Protein 7OGO (pdb70)

Solvent-accessible surface area: 59989 Å² total

Foldseek 3Di:
DVLADPLLVLVVLVVVQKDQPPCLQVQSDSPDPACCPGPQFHDPDPSSQTQTGACACRQIAHADSLSNLSSVNHAYYAPHQYAHEEANDLSVLSVLNHQEYHPANYAHEEAHRLSVLSNQNHAYDAHHNYAYEEAHDLSCLNRNQHAYDAPHQYAYAEEDDLSPLNHQNHAEDHNANYNYHEYADHLSVLSNQNHQYDHHACVQYEEADHLSVLSNCNHAEAANENYAYEEADHLSVLSNANYAEHHQDQYAYEEEDHLSCLSHQNHAYYAHANYAYEEEDDLSNLLRLHQEDAHDQYAYEEEDHLNVLVRLRHQYYHHDNYAYEEEHRQNALVRYCHAYDAHANYAYEEAHRQHNCVVLRHAEDHHHQYAYEEEHRLVCLVSLNYAEAACYHYAYEEEHHQSNLQRARHQEHAHYQYAHEEENHLSVLNPQNHAEYHQDQYAYEEEHHLSPLNNLNHAEDAHHNYAYEEEHRLSVLQRQNHAYDHHEHYAYEEEDDLSVLSVQNHQEDHHEQYAYEEADDLSVLSRANHAYYHPYNYAHEEANHLSVLNHNHPYAAPDQYQYADDHRPNCPDPVCVRRHHNHVHD/DLQLVLVVVQVVQKDQPPCLQVQSDSVDPACCPGPQFHADPVRQTQGRACALRQIEGEGDLSNLVRQNHAYYHNELYAYEEADHLSVLSNQNHQEDAHYNYAYEEADHLSVLSNQNHAYAAHENYQYEEEDHPSVLNNQNHNYAANENYQYAEEDDCHRNNVPPALNRHYPYNHYAYPNDPHHDD/DDDDDDPDDDDDD/DVLAAPLLVLVVLVVVQKDQPVCQQVQSDSPDPACCPTPQFHDPDDSSQTQTGACACRQIAHADSLSNLSSVNHAYYAPHQYAHEEANDLSVLSVQNHQEYHPANYAHEEAHRLSVLSNQNHAYDAHHNYAYEEAHDLSCLNRNQHAYDAPHQYAYAEEDDLSPLNHQNHAEDHNANYNYHEYADHLSVLSNQNHQYDHHACVQYEEADHLSVLNNCNHAEAANENYAYEEADDLSVLSNANHAEHHQDQYAYEEADHLSCLSHQNHAYYAHANYAYEEEDHLSNLLRLHQEDHHDQYAYEEEDHLNVLVRLRHQYYHHDNYAYEEAHRLNALVRYCHAYDAHANYAYEEAHRQHNCVVLRHAEDHHHQYAYEEEHRLVCLVSLNHAEAACYHYAYEEEHHQSNLQNARHQEHAHYQYAYEEENHLSVLNPQNHAEYHQAQYAYEEEHDLSPLNNQNHAEDAHHNYAYEEEHRLSVLQRCNHAYDHHAHYAYEEEDDLSVLSVQNHQEDHHEQYAYEEADDLSVLSRANHAYYHPYNYAHEEANHLSVLNHNHPYAAPDQYQYADEDRPNCPDPVCVRRHHNHVRYD/DLQLVLVVVQVVQKDQPPCLQVQSDSVDPACCPGPQFHADPVRQTQGRACALRQIEGEGDLSNLVRQNHAYYHNEQYAYEEADHLSVLSNQNHQEDAHYNYAYEEADHLSVLSNQNHAYAHHENYAYEEEDHPSVLNNQNHNYAANENYQYAEEDDCHRNNVPPALNRHYPYNHYADPNDPHHDD/DDDDDDPDDDDDD

Secondary structure (P-SEA, 3-state):
cccccaaaaaaaaaaaaccccccccccccccccccccccccccccccccccbbbbccccccccccccccccccccbbbbccccccccccccccccccccbbbbccccccccccccccccccccbbbbccccccccccccccccccccccccccccccccccccccccccccbbbbcccccccccccccccccccccccccccccccccccccccccccccbbbbccccccccccccccccccccbbbbccccccccccccccccccccbbbbcccccccccccccccccccbbbbccccccccccccccccccccbbbbccccccccccccccccccccbbbbccccccccccccccccccccbbbbccccccccccccccccccccbbbbccccccccccccccccccccbbbbccccccccccccccccccccbbbbccccccccccccccccccccbbbbccccccccccccccccccccbbbbccccccccccccccccccccbbbbccccccccccccccccccccbbbcccccccccccccccccccccccccccccccccccccccccccccccccccc/caaaaaaaaaaaacccccccccccccccccccccccccccccccccbbbbccccccccccccccccccccccccccccccccccccccccccccccccccccccccccccccccccccbbbbccccccccccccccccccccccccccccccccccccccccccccccccccccccccccccccc/ccccccccccccc/cccccaaaaaaaaaaaaccccccccccccccccccccccccccccccccccbbbbccccccccccccccccccccbbbbccccccccccccccccccccbbbbccccccccccccccccccccbbbbccccccccccccccccccccccccccccccccccccccccccccbbbbcccccccccccccccccccccccccccccccccccccccccccccbbbbccccccccccccccccccccbbbbccccccccccccccccccccbbbbcccccccccccccccccccbbbbccccccccccccccccccccbbbbccccccccccccccccccccbbbbccccccccccccccccccccbbbbccccccccccccccccccccbbbbccccccccccccccccccccbbbbccccccccccccccccccccbbbbccccccccccccccccccccbbbbccccccccccccccccccccbbbbccccccccccccccccccccbbbbccccccccccccccccccccbbbccccccccccccccccccccccccccccccccccccccccccccccccccccc/caaaaaaaaaaaacccccccccccccccccccccccccccccccccbbbbccccccccccccccccccccccccccccccccccccccccccccccccccccccccccccccccccccbbbbccccccccccccccccccccccccccccccccccccccccccccccccccccccccccccccc/ccccccccccccc

Structure (mmCIF, N/CA/C/O backbone):
data_7OGO
#
_entry.id   7OGO
#
_cell.length_a   98.735
_cell.length_b   146.405
_cell.length_c   169.645
_cell.angle_alpha   90.000
_cell.angle_beta   90.000
_cell.angle_gamma   90.000
#
_symmetry.space_group_name_H-M   'P 21 21 21'
#
loop_
_entity.id
_entity.type
_entity.pdbx_description
1 polymer 'Receptor-like protein kinase HSL1'
2 polymer 'Somatic embryogenesis receptor kinase 1'
3 polymer 'Protein IDA-LIKE 1'
4 branched alpha-D-mannopyranose-(1-6)-beta-D-mannopyranose-(1-4)-2-acetamido-2-deoxy-beta-D-glucopyranose-(1-4)-2-acetamido-2-deoxy-beta-D-glucopyranose
5 branched 2-acetamido-2-deoxy-beta-D-glucopyranose-(1-4)-[alpha-L-fucopyranose-(1-6)]2-acetamido-2-deoxy-beta-D-glucopyranose
6 branched 2-acetamido-2-deoxy-beta-D-glucopyranose-(1-4)-2-acetamido-2-deoxy-beta-D-glucopyranose
7 branched alpha-D-mannopyranose-(1-3)-[alpha-D-mannopyranose-(1-6)]beta-D-mannopyranose-(1-4)-2-acetamido-2-deoxy-beta-D-glucopyranose-(1-4)-2-acetamido-2-deoxy-beta-D-glucopyranose
8 branched beta-D-mannopyranose-(1-4)-2-acetamido-2-deoxy-beta-D-glucopyranose-(1-4)-2-acetamido-2-deoxy-beta-D-glucopyranose
9 non-polymer 2-acetamido-2-deoxy-beta-D-glucopyranose
10 water water
#
loop_
_atom_site.group_PDB
_atom_site.id
_atom_site.type_symbol
_atom_site.label_atom_id
_atom_site.label_alt_id
_atom_site.label_comp_id
_atom_site.label_asym_id
_atom_site.label_entity_id
_atom_site.label_seq_id
_atom_site.pdbx_PDB_ins_code
_atom_site.Cartn_x
_atom_site.Cartn_y
_atom_site.Cartn_z
_atom_site.occupancy
_atom_site.B_iso_or_equiv
_atom_site.auth_seq_id
_atom_site.auth_comp_id
_atom_site.auth_asym_id
_atom_site.auth_atom_id
_atom_site.pdbx_PDB_model_num
ATOM 1 N N . SER A 1 2 ? 83.453 111.733 138.843 1.000 98.838 13 SER AAA N 1
ATOM 2 C CA . SER A 1 2 ? 82.407 112.346 137.984 1.000 99.355 13 SER AAA CA 1
ATOM 3 C C . SER A 1 2 ? 81.129 112.542 138.810 1.000 103.565 13 SER AAA C 1
ATOM 4 O O . SER A 1 2 ? 80.803 113.698 139.142 1.000 110.537 13 SER AAA O 1
ATOM 6 N N . SER A 1 3 ? 80.456 111.439 139.149 1.000 102.286 14 SER AAA N 1
ATOM 7 C CA . SER A 1 3 ? 79.151 111.411 139.866 1.000 94.060 14 SER AAA CA 1
ATOM 8 C C . SER A 1 3 ? 79.256 112.165 141.202 1.000 92.193 14 SER AAA C 1
ATOM 9 O O . SER A 1 3 ? 78.308 112.908 141.536 1.000 84.176 14 SER AAA O 1
ATOM 12 N N . MET A 1 4 ? 80.368 111.982 141.925 1.000 90.251 15 MET AAA N 1
ATOM 13 C CA . MET A 1 4 ? 80.562 112.463 143.322 1.000 83.433 15 MET AAA CA 1
ATOM 14 C C . MET A 1 4 ? 81.696 113.502 143.381 1.000 77.758 15 MET AAA C 1
ATOM 15 O O . MET A 1 4 ? 82.227 113.708 144.485 1.000 80.689 15 MET AAA O 1
ATOM 17 N N . ASP A 1 5 ? 82.039 114.143 142.251 1.000 68.142 16 ASP AAA N 1
ATOM 18 C CA . ASP A 1 5 ? 82.857 115.390 142.198 1.000 59.443 16 ASP AAA CA 1
ATOM 19 C C . ASP A 1 5 ? 81.942 116.568 142.559 1.000 53.917 16 ASP AAA C 1
ATOM 20 O O . ASP A 1 5 ? 80.721 116.449 142.352 1.000 52.143 16 ASP AAA O 1
ATOM 22 N N . ASN A 1 6 ? 82.500 117.647 143.119 1.000 48.808 17 ASN AAA N 1
ATOM 23 C CA . ASN A 1 6 ? 81.729 118.826 143.610 1.000 46.652 17 ASN AAA CA 1
ATOM 24 C C . ASN A 1 6 ? 82.536 120.112 143.395 1.000 43.425 17 ASN AAA C 1
ATOM 25 O O . ASN A 1 6 ? 83.748 120.018 143.160 1.000 43.399 17 ASN AAA O 1
ATOM 30 N N . GLN A 1 7 ? 81.876 121.266 143.489 1.000 43.202 18 GLN AAA N 1
ATOM 31 C CA . GLN A 1 7 ? 82.528 122.603 143.428 1.000 45.272 18 GLN AAA CA 1
ATOM 32 C C . GLN A 1 7 ? 82.305 123.287 144.783 1.000 44.980 18 GLN AAA C 1
ATOM 33 O O . GLN A 1 7 ? 82.076 124.522 144.826 1.000 44.535 18 GLN AAA O 1
ATOM 39 N N . ASP A 1 8 ? 82.391 122.515 145.865 1.000 42.525 19 ASP AAA N 1
ATOM 40 C CA . ASP A 1 8 ? 82.108 123.014 147.236 1.000 42.749 19 ASP AAA CA 1
ATOM 41 C C . ASP A 1 8 ? 83.047 124.178 147.574 1.000 41.243 19 ASP AAA C 1
ATOM 42 O O . ASP A 1 8 ? 82.563 125.156 148.165 1.000 40.781 19 ASP AAA O 1
ATOM 47 N N . GLY A 1 9 ? 84.326 124.089 147.206 1.000 39.566 20 GLY AAA N 1
ATOM 48 C CA . GLY A 1 9 ? 85.303 125.169 147.428 1.000 38.410 20 GLY AAA CA 1
ATOM 49 C C . GLY A 1 9 ? 84.904 126.435 146.698 1.000 38.524 20 GLY AAA C 1
ATOM 50 O O . GLY A 1 9 ? 85.045 127.521 147.284 1.000 40.161 20 GLY AAA O 1
ATOM 51 N N . PHE A 1 10 ? 84.441 126.311 145.457 1.000 37.078 21 PHE AAA N 1
ATOM 52 C CA . PHE A 1 10 ? 83.992 127.457 144.628 1.000 37.924 21 PHE AAA CA 1
ATOM 53 C C . PHE A 1 10 ? 82.775 128.107 145.295 1.000 38.128 21 PHE AAA C 1
ATOM 54 O O . PHE A 1 10 ? 82.730 129.346 145.345 1.000 40.978 21 PHE AAA O 1
ATOM 62 N N . ILE A 1 11 ? 81.836 127.304 145.805 1.000 37.227 22 ILE AAA N 1
ATOM 63 C CA . ILE A 1 11 ? 80.603 127.828 146.467 1.000 37.826 22 ILE AAA CA 1
ATOM 64 C C . ILE A 1 11 ? 80.978 128.593 147.742 1.000 37.275 22 ILE AAA C 1
ATOM 65 O O . ILE A 1 11 ? 80.407 129.674 147.959 1.000 35.325 22 ILE AAA O 1
ATOM 70 N N . LEU A 1 12 ? 81.920 128.076 148.530 1.000 38.570 23 LEU AAA N 1
ATOM 71 C CA . LEU A 1 12 ? 82.377 128.745 149.776 1.000 40.547 23 LEU AAA CA 1
ATOM 72 C C . LEU A 1 12 ? 83.085 130.061 149.437 1.000 40.773 23 LEU AAA C 1
ATOM 73 O O . LEU A 1 12 ? 82.908 131.022 150.201 1.000 43.624 23 LEU AAA O 1
ATOM 78 N N . GLN A 1 13 ? 83.827 130.118 148.331 1.000 41.001 24 GLN AAA N 1
ATOM 79 C CA . GLN A 1 13 ? 84.492 131.368 147.879 1.000 42.594 24 GLN AAA CA 1
ATOM 80 C C . GLN A 1 13 ? 83.427 132.407 147.534 1.000 42.277 24 GLN AAA C 1
ATOM 81 O O . GLN A 1 13 ? 83.650 133.594 147.805 1.000 42.077 24 GLN AAA O 1
ATOM 87 N N . GLN A 1 14 ? 82.307 131.970 146.962 1.000 41.857 25 GLN AAA N 1
ATOM 88 C CA . GLN A 1 14 ? 81.171 132.867 146.641 1.000 42.809 25 GLN AAA CA 1
ATOM 89 C C . GLN A 1 14 ? 80.582 133.403 147.949 1.000 40.554 25 GLN AAA C 1
ATOM 90 O O . GLN A 1 14 ? 80.243 134.603 147.986 1.000 40.383 25 GLN AAA O 1
ATOM 96 N N . VAL A 1 15 ? 80.487 132.559 148.983 1.000 38.371 26 VAL AAA N 1
ATOM 97 C CA . VAL A 1 15 ? 80.013 132.985 150.333 1.000 36.720 26 VAL AAA CA 1
ATOM 98 C C . VAL A 1 15 ? 80.979 134.043 150.871 1.000 34.879 26 VAL AAA C 1
ATOM 99 O O . VAL A 1 15 ? 80.501 135.097 151.329 1.000 32.895 26 VAL AAA O 1
ATOM 103 N N . LYS A 1 16 ? 82.285 133.791 150.776 1.000 33.778 27 LYS AAA N 1
ATOM 104 C CA . LYS A 1 16 ? 83.329 134.717 151.284 1.000 34.148 27 LYS AAA CA 1
ATOM 105 C C . LYS A 1 16 ? 83.183 136.077 150.595 1.000 34.706 27 LYS AAA C 1
ATOM 106 O O . LYS A 1 16 ? 83.262 137.094 151.292 1.000 35.500 27 LYS AAA O 1
ATOM 112 N N . LEU A 1 17 ? 82.970 136.084 149.280 1.000 38.370 28 LEU AAA N 1
ATOM 113 C CA . LEU A 1 17 ? 82.812 137.322 148.470 1.000 41.432 28 LEU AAA CA 1
ATOM 114 C C . LEU A 1 17 ? 81.548 138.074 148.899 1.000 41.885 28 LEU AAA C 1
ATOM 115 O O . LEU A 1 17 ? 81.583 139.312 148.888 1.000 44.492 28 LEU AAA O 1
ATOM 120 N N . SER A 1 18 ? 80.481 137.361 149.261 1.000 42.263 29 SER AAA N 1
ATOM 121 C CA . SER A 1 18 ? 79.160 137.966 149.577 1.000 43.550 29 SER AAA CA 1
ATOM 122 C C . SER A 1 18 ? 79.147 138.599 150.976 1.000 41.243 29 SER AAA C 1
ATOM 123 O O . SER A 1 18 ? 78.161 139.292 151.279 1.000 40.350 29 SER AAA O 1
ATOM 126 N N . LEU A 1 19 ? 80.170 138.370 151.811 1.000 39.759 30 LEU AAA N 1
ATOM 127 C CA . LEU A 1 19 ? 80.160 138.828 153.230 1.000 38.661 30 LEU AAA CA 1
ATOM 128 C C . LEU A 1 19 ? 81.396 139.680 153.543 1.000 39.446 30 LEU AAA C 1
ATOM 129 O O . LEU A 1 19 ? 82.494 139.335 153.066 1.000 39.777 30 LEU AAA O 1
ATOM 134 N N . ASP A 1 20 ? 81.230 140.715 154.372 1.000 38.249 31 ASP AAA N 1
ATOM 135 C CA . ASP A 1 20 ? 82.351 141.537 154.900 1.000 38.475 31 ASP AAA CA 1
ATOM 136 C C . ASP A 1 20 ? 83.069 140.762 156.001 1.000 37.639 31 ASP AAA C 1
ATOM 137 O O . ASP A 1 20 ? 82.393 140.295 156.921 1.000 38.530 31 ASP AAA O 1
ATOM 142 N N . ASP A 1 21 ? 84.395 140.678 155.921 1.000 36.896 32 ASP AAA N 1
ATOM 143 C CA . ASP A 1 21 ? 85.239 139.949 156.899 1.000 37.204 32 ASP AAA CA 1
ATOM 144 C C . ASP A 1 21 ? 86.360 140.868 157.372 1.000 36.777 32 ASP AAA C 1
ATOM 145 O O . ASP A 1 21 ? 87.514 140.670 157.008 1.000 37.204 32 ASP AAA O 1
ATOM 150 N N . PRO A 1 22 ? 86.066 141.894 158.203 1.000 39.004 33 PRO AAA N 1
ATOM 151 C CA . PRO A 1 22 ? 87.085 142.847 158.650 1.000 39.994 33 PRO AAA CA 1
ATOM 152 C C . PRO A 1 22 ? 88.248 142.204 159.422 1.000 41.217 33 PRO AAA C 1
ATOM 153 O O . PRO A 1 22 ? 89.356 142.676 159.295 1.000 43.837 33 PRO AAA O 1
ATOM 157 N N . ASP A 1 23 ? 87.971 141.148 160.191 1.000 41.864 34 ASP AAA N 1
ATOM 158 C CA . ASP A 1 23 ? 88.963 140.495 161.087 1.000 42.059 34 ASP AAA CA 1
ATOM 159 C C . ASP A 1 23 ? 89.643 139.323 160.379 1.000 41.719 34 ASP AAA C 1
ATOM 160 O O . ASP A 1 23 ? 90.412 138.618 161.051 1.000 41.014 34 ASP AAA O 1
ATOM 165 N N . SER A 1 24 ? 89.378 139.123 159.085 1.000 43.088 35 SER AAA N 1
ATOM 166 C CA . SER A 1 24 ? 90.045 138.100 158.235 1.000 44.618 35 SER AAA CA 1
ATOM 167 C C . SER A 1 24 ? 89.871 136.689 158.825 1.000 45.144 35 SER AAA C 1
ATOM 168 O O . SER A 1 24 ? 90.846 135.918 158.803 1.000 50.128 35 SER AAA O 1
ATOM 171 N N . TYR A 1 25 ? 88.672 136.349 159.306 1.000 44.284 36 TYR AAA N 1
ATOM 172 C CA . TYR A 1 25 ? 88.324 134.999 159.823 1.000 43.412 36 TYR AAA CA 1
ATOM 173 C C . TYR A 1 25 ? 88.404 133.988 158.676 1.000 42.169 36 TYR AAA C 1
ATOM 174 O O . TYR A 1 25 ? 88.702 132.813 158.949 1.000 44.016 36 TYR AAA O 1
ATOM 183 N N . LEU A 1 26 ? 88.157 134.418 157.436 1.000 40.474 37 LEU AAA N 1
ATOM 184 C CA . LEU A 1 26 ? 88.064 133.514 156.256 1.000 38.807 37 LEU AAA CA 1
ATOM 185 C C . LEU A 1 26 ? 89.383 133.499 155.472 1.000 37.632 37 LEU AAA C 1
ATOM 186 O O . LEU A 1 26 ? 89.353 133.059 154.306 1.000 36.183 37 LEU AAA O 1
ATOM 191 N N . SER A 1 27 ? 90.501 133.919 156.075 1.000 36.769 38 SER AAA N 1
ATOM 192 C CA . SER A 1 27 ? 91.823 133.967 155.390 1.000 37.217 38 SER AAA CA 1
ATOM 193 C C . SER A 1 27 ? 92.244 132.556 154.964 1.000 36.476 38 SER AAA C 1
ATOM 194 O O . SER A 1 27 ? 92.823 132.431 153.882 1.000 38.777 38 SER AAA O 1
ATOM 197 N N . SER A 1 28 ? 91.946 131.530 155.765 1.000 37.004 39 SER AAA N 1
ATOM 198 C CA . SER A 1 28 ? 92.312 130.118 155.474 1.000 37.732 39 SER AAA CA 1
ATOM 199 C C . SER A 1 28 ? 91.605 129.638 154.202 1.000 39.054 39 SER AAA C 1
ATOM 200 O O . SER A 1 28 ? 92.033 128.611 153.641 1.000 38.481 39 SER AAA O 1
ATOM 203 N N . TRP A 1 29 ? 90.544 130.330 153.779 1.000 40.686 40 TRP AAA N 1
ATOM 204 C CA . TRP A 1 29 ? 89.741 129.944 152.591 1.000 41.980 40 TRP AAA CA 1
ATOM 205 C C . TRP A 1 29 ? 90.497 130.349 151.326 1.000 44.602 40 TRP AAA C 1
ATOM 206 O O . TRP A 1 29 ? 90.168 131.385 150.740 1.000 42.120 40 TRP AAA O 1
ATOM 217 N N . ASN A 1 30 ? 91.456 129.524 150.925 1.000 50.704 41 ASN AAA N 1
ATOM 218 C CA . ASN A 1 30 ? 92.363 129.793 149.780 1.000 57.357 41 ASN AAA CA 1
ATOM 219 C C . ASN A 1 30 ? 91.712 129.218 148.526 1.000 60.302 41 ASN AAA C 1
ATOM 220 O O . ASN A 1 30 ? 91.457 128.007 148.539 1.000 64.553 41 ASN AAA O 1
ATOM 225 N N . SER A 1 31 ? 91.460 130.038 147.499 1.000 63.527 42 SER AAA N 1
ATOM 226 C CA . SER A 1 31 ? 90.846 129.590 146.217 1.000 64.040 42 SER AAA CA 1
ATOM 227 C C . SER A 1 31 ? 91.704 128.474 145.612 1.000 63.593 42 SER AAA C 1
ATOM 228 O O . SER A 1 31 ? 91.125 127.567 145.005 1.000 65.780 42 SER AAA O 1
ATOM 231 N N . ASN A 1 32 ? 93.025 128.533 145.826 1.000 62.896 43 ASN AAA N 1
ATOM 232 C CA . ASN A 1 32 ? 94.044 127.613 145.251 1.000 63.083 43 ASN AAA CA 1
ATOM 233 C C . ASN A 1 32 ? 93.886 126.194 145.811 1.000 58.607 43 ASN AAA C 1
ATOM 234 O O . ASN A 1 32 ? 94.175 125.247 145.066 1.000 58.865 43 ASN AAA O 1
ATOM 239 N N . ASP A 1 33 ? 93.472 126.033 147.067 1.000 56.033 44 ASP AAA N 1
ATOM 240 C CA . ASP A 1 33 ? 93.309 124.684 147.677 1.000 54.039 44 ASP AAA CA 1
ATOM 241 C C . ASP A 1 33 ? 92.217 123.930 146.908 1.000 52.498 44 ASP AAA C 1
ATOM 242 O O . ASP A 1 33 ? 91.154 124.524 146.656 1.000 53.732 44 ASP AAA O 1
ATOM 247 N N . ALA A 1 34 ? 92.483 122.675 146.541 1.000 49.460 45 ALA AAA N 1
ATOM 248 C CA . ALA A 1 34 ? 91.552 121.794 145.798 1.000 47.842 45 ALA AAA CA 1
ATOM 249 C C . ALA A 1 34 ? 90.294 121.541 146.634 1.000 48.099 45 ALA AAA C 1
ATOM 250 O O . ALA A 1 34 ? 89.187 121.605 146.076 1.000 47.823 45 ALA AAA O 1
ATOM 252 N N . SER A 1 35 ? 90.466 121.267 147.929 1.000 48.699 46 SER AAA N 1
ATOM 253 C CA . SER A 1 35 ? 89.371 120.900 148.862 1.000 47.293 46 SER AAA CA 1
ATOM 254 C C . SER A 1 35 ? 89.195 121.990 149.916 1.000 45.727 46 SER AAA C 1
ATOM 255 O O . SER A 1 35 ? 90.173 122.592 150.350 1.000 42.619 46 SER AAA O 1
ATOM 258 N N . PRO A 1 36 ? 87.942 122.300 150.316 1.000 42.885 47 PRO AAA N 1
ATOM 259 C CA . PRO A 1 36 ? 87.683 123.234 151.409 1.000 42.666 47 PRO AAA CA 1
ATOM 260 C C . PRO A 1 36 ? 87.631 122.573 152.796 1.000 43.888 47 PRO AAA C 1
ATOM 261 O O . PRO A 1 36 ? 87.350 123.263 153.752 1.000 43.256 47 PRO AAA O 1
ATOM 265 N N . CYS A 1 37 ? 87.910 121.272 152.892 1.000 44.666 48 CYS AAA N 1
ATOM 266 C CA . CYS A 1 37 ? 87.649 120.468 154.116 1.000 47.166 48 CYS AAA CA 1
ATOM 267 C C . CYS A 1 37 ? 88.542 120.872 155.296 1.000 46.847 48 CYS AAA C 1
ATOM 268 O O . CYS A 1 37 ? 88.080 120.719 156.430 1.000 48.145 48 CYS AAA O 1
ATOM 271 N N . ARG A 1 38 ? 89.750 121.387 155.054 1.000 48.331 49 ARG AAA N 1
ATOM 272 C CA . ARG A 1 38 ? 90.690 121.819 156.129 1.000 48.983 49 ARG AAA CA 1
ATOM 273 C C . ARG A 1 38 ? 90.586 123.340 156.343 1.000 46.572 49 ARG AAA C 1
ATOM 274 O O . ARG A 1 38 ? 91.351 123.854 157.171 1.000 45.399 49 ARG AAA O 1
ATOM 282 N N . TRP A 1 39 ? 89.668 124.030 155.659 1.000 44.073 50 TRP AAA N 1
ATOM 283 C CA . TRP A 1 39 ? 89.425 125.482 155.875 1.000 44.030 50 TRP AAA CA 1
ATOM 284 C C . TRP A 1 39 ? 88.786 125.695 157.250 1.000 41.896 50 TRP AAA C 1
ATOM 285 O O . TRP A 1 39 ? 88.082 124.786 157.717 1.000 39.890 50 TRP AAA O 1
ATOM 296 N N . SER A 1 40 ? 89.002 126.864 157.851 1.000 39.437 51 SER AAA N 1
ATOM 297 C CA . SER A 1 40 ? 88.457 127.218 159.185 1.000 38.649 51 SER AAA CA 1
ATOM 298 C C . SER A 1 40 ? 86.925 127.218 159.139 1.000 37.693 51 SER AAA C 1
ATOM 299 O O . SER A 1 40 ? 86.355 127.863 158.250 1.000 36.990 51 SER AAA O 1
ATOM 302 N N . GLY A 1 41 ? 86.291 126.527 160.088 1.000 36.837 52 GLY AAA N 1
ATOM 303 C CA . GLY A 1 41 ? 84.828 126.480 160.236 1.000 36.544 52 GLY AAA CA 1
ATOM 304 C C . GLY A 1 41 ? 84.197 125.495 159.273 1.000 36.995 52 GLY AAA C 1
ATOM 305 O O . GLY A 1 41 ? 82.964 125.380 159.290 1.000 36.988 52 GLY AAA O 1
ATOM 306 N N . VAL A 1 42 ? 84.994 124.789 158.467 1.000 36.547 53 VAL AAA N 1
ATOM 307 C CA . VAL A 1 42 ? 84.458 123.858 157.432 1.000 36.447 53 VAL AAA CA 1
ATOM 308 C C . VAL A 1 42 ? 84.806 122.421 157.823 1.000 37.850 53 VAL AAA C 1
ATOM 309 O O . VAL A 1 42 ? 85.976 122.148 158.129 1.000 38.321 53 VAL AAA O 1
ATOM 313 N N . SER A 1 43 ? 83.813 121.535 157.810 1.000 39.489 54 SER AAA N 1
ATOM 314 C CA . SER A 1 43 ? 83.980 120.103 158.149 1.000 41.565 54 SER AAA CA 1
ATOM 315 C C . SER A 1 43 ? 83.390 119.235 157.039 1.000 42.476 54 SER AAA C 1
ATOM 316 O O . SER A 1 43 ? 82.264 119.508 156.600 1.000 41.048 54 SER AAA O 1
ATOM 319 N N . CYS A 1 44 ? 84.136 118.234 156.583 1.000 44.018 55 CYS AAA N 1
ATOM 320 C CA . CYS A 1 44 ? 83.603 117.193 155.671 1.000 46.129 55 CYS AAA CA 1
ATOM 321 C C . CYS A 1 44 ? 83.600 115.872 156.432 1.000 47.834 55 CYS AAA C 1
ATOM 322 O O . CYS A 1 44 ? 84.688 115.427 156.786 1.000 50.609 55 CYS AAA O 1
ATOM 325 N N . ALA A 1 45 ? 82.433 115.302 156.727 1.000 49.493 56 ALA AAA N 1
ATOM 326 C CA . ALA A 1 45 ? 82.316 114.168 157.674 1.000 53.516 56 ALA AAA CA 1
ATOM 327 C C . ALA A 1 45 ? 82.445 112.823 156.951 1.000 58.010 56 ALA AAA C 1
ATOM 328 O O . ALA A 1 45 ? 82.462 111.798 157.657 1.000 59.963 56 ALA AAA O 1
ATOM 330 N N . GLY A 1 46 ? 82.561 112.809 155.621 1.000 64.598 57 GLY AAA N 1
ATOM 331 C CA . GLY A 1 46 ? 82.554 111.555 154.840 1.000 68.984 57 GLY AAA CA 1
ATOM 332 C C . GLY A 1 46 ? 83.569 111.544 153.712 1.000 75.213 57 GLY AAA C 1
ATOM 333 O O . GLY A 1 46 ? 84.511 112.373 153.718 1.000 74.123 57 GLY AAA O 1
ATOM 334 N N . ASP A 1 47 ? 83.376 110.610 152.776 1.000 80.414 58 ASP AAA N 1
ATOM 335 C CA . ASP A 1 47 ? 84.102 110.528 151.484 1.000 82.191 58 ASP AAA CA 1
ATOM 336 C C . ASP A 1 47 ? 83.506 111.578 150.538 1.000 86.152 58 ASP AAA C 1
ATOM 337 O O . ASP A 1 47 ? 82.480 112.194 150.902 1.000 82.386 58 ASP AAA O 1
ATOM 339 N N . PHE A 1 48 ? 84.160 111.804 149.395 1.000 90.335 59 PHE AAA N 1
ATOM 340 C CA . PHE A 1 48 ? 83.734 112.728 148.308 1.000 86.926 59 PHE AAA CA 1
ATOM 341 C C . PHE A 1 48 ? 84.147 114.177 148.614 1.000 82.108 59 PHE AAA C 1
ATOM 342 O O . PHE A 1 48 ? 83.834 115.027 147.765 1.000 90.180 59 PHE AAA O 1
ATOM 344 N N . SER A 1 49 ? 84.814 114.451 149.750 1.000 69.586 60 SER AAA N 1
ATOM 345 C CA . SER A 1 49 ? 85.227 115.816 150.182 1.000 60.851 60 SER AAA CA 1
ATOM 346 C C . SER A 1 49 ? 84.016 116.759 150.121 1.000 55.361 60 SER AAA C 1
ATOM 347 O O . SER A 1 49 ? 84.165 117.934 149.702 1.000 61.231 60 SER AAA O 1
ATOM 349 N N . SER A 1 50 ? 82.841 116.256 150.499 1.000 49.252 61 SER AAA N 1
ATOM 350 C CA . SER A 1 50 ? 81.586 117.050 150.510 1.000 47.268 61 SER AAA CA 1
ATOM 351 C C . SER A 1 50 ? 81.466 117.789 151.847 1.000 43.133 61 SER AAA C 1
ATOM 352 O O . SER A 1 50 ? 81.569 117.132 152.897 1.000 39.590 61 SER AAA O 1
ATOM 355 N N . VAL A 1 51 ? 81.252 119.103 151.808 1.000 39.085 62 VAL AAA N 1
ATOM 356 C CA . VAL A 1 51 ? 81.069 119.913 153.044 1.000 37.286 62 VAL AAA CA 1
ATOM 357 C C . VAL A 1 51 ? 79.756 119.484 153.704 1.000 36.238 62 VAL AAA C 1
ATOM 358 O O . VAL A 1 51 ? 78.714 119.480 153.024 1.000 35.625 62 VAL AAA O 1
ATOM 362 N N . THR A 1 52 ? 79.822 119.097 154.975 1.000 35.440 63 THR AAA N 1
ATOM 363 C CA . THR A 1 52 ? 78.661 118.615 155.759 1.000 34.423 63 THR AAA CA 1
ATOM 364 C C . THR A 1 52 ? 78.313 119.645 156.831 1.000 33.066 63 THR AAA C 1
ATOM 365 O O . THR A 1 52 ? 77.136 119.710 157.209 1.000 30.854 63 THR AAA O 1
ATOM 369 N N . SER A 1 53 ? 79.300 120.423 157.284 1.000 32.796 64 SER AAA N 1
ATOM 370 C CA . SER A 1 53 ? 79.118 121.394 158.390 1.000 33.455 64 SER AAA CA 1
ATOM 371 C C . SER A 1 53 ? 79.907 122.678 158.121 1.000 33.793 64 SER AAA C 1
ATOM 372 O O . SER A 1 53 ? 81.096 122.584 157.740 1.000 33.148 64 SER AAA O 1
ATOM 374 N N . VAL A 1 54 ? 79.269 123.833 158.324 1.000 32.613 65 VAL AAA N 1
ATOM 375 C CA . VAL A 1 54 ? 79.947 125.159 158.293 1.000 32.619 65 VAL AAA CA 1
ATOM 376 C C . VAL A 1 54 ? 79.630 125.885 159.601 1.000 33.002 65 VAL AAA C 1
ATOM 377 O O . VAL A 1 54 ? 78.436 126.117 159.875 1.000 34.546 65 VAL AAA O 1
ATOM 381 N N . ASP A 1 55 ? 80.654 126.213 160.388 1.000 32.636 66 ASP A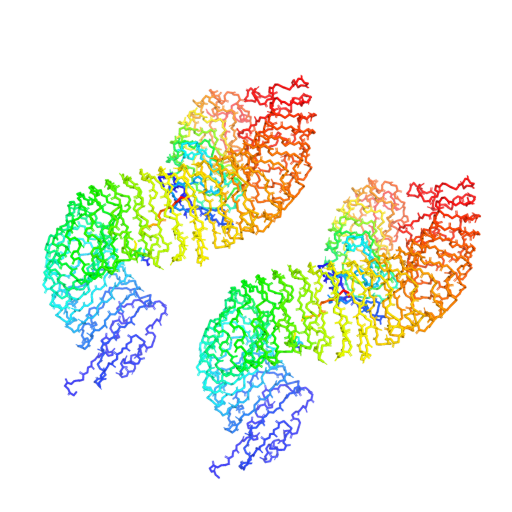AA N 1
ATOM 382 C CA . ASP A 1 55 ? 80.498 126.968 161.659 1.000 33.846 66 ASP AAA CA 1
ATOM 383 C C . ASP A 1 55 ? 81.360 128.232 161.607 1.000 32.780 66 ASP AAA C 1
ATOM 384 O O . ASP A 1 55 ? 82.606 128.113 161.621 1.000 32.608 66 ASP AAA O 1
ATOM 389 N N . LEU A 1 56 ? 80.717 129.398 161.571 1.000 32.404 67 LEU AAA N 1
ATOM 390 C CA . LEU A 1 56 ? 81.408 130.707 161.481 1.000 32.549 67 LEU AAA CA 1
ATOM 391 C C . LEU A 1 56 ? 81.038 131.539 162.709 1.000 32.224 67 LEU AAA C 1
ATOM 392 O O . LEU A 1 56 ? 80.918 132.762 162.574 1.000 32.681 67 LEU AAA O 1
ATOM 397 N N . SER A 1 57 ? 80.887 130.896 163.868 1.000 32.931 68 SER AAA N 1
ATOM 398 C CA . SER A 1 57 ? 80.455 131.558 165.126 1.000 34.170 68 SER AAA CA 1
ATOM 399 C C . SER A 1 57 ? 81.442 132.658 165.529 1.000 34.525 68 SER AAA C 1
ATOM 400 O O . SER A 1 57 ? 82.670 132.397 165.512 1.000 33.909 68 SER AAA O 1
ATOM 403 N N . SER A 1 58 ? 80.916 133.840 165.864 1.000 35.032 69 SER AAA N 1
ATOM 404 C CA . SER A 1 58 ? 81.697 134.990 166.383 1.000 35.475 69 SER AAA CA 1
ATOM 405 C C . SER A 1 58 ? 82.800 135.390 165.396 1.000 35.801 69 SER AAA C 1
ATOM 406 O O . SER A 1 58 ? 83.906 135.704 165.857 1.000 40.437 69 SER AAA O 1
ATOM 409 N N . ALA A 1 59 ? 82.506 135.430 164.097 1.000 35.571 70 ALA AAA N 1
ATOM 410 C CA . ALA A 1 59 ? 83.510 135.722 163.046 1.000 35.165 70 ALA AAA CA 1
ATOM 411 C C . ALA A 1 59 ? 83.464 137.190 162.620 1.000 34.713 70 ALA AAA C 1
ATOM 412 O O . ALA A 1 59 ? 84.305 137.574 161.800 1.000 36.436 70 ALA AAA O 1
ATOM 414 N N . ASN A 1 60 ? 82.525 137.972 163.154 1.000 35.498 71 ASN AAA N 1
ATOM 415 C CA . ASN A 1 60 ? 82.326 139.406 162.814 1.000 35.955 71 ASN AAA CA 1
ATOM 416 C C . ASN A 1 60 ? 82.051 139.534 161.317 1.000 36.002 71 ASN AAA C 1
ATOM 417 O O . ASN A 1 60 ? 82.570 140.482 160.688 1.000 39.441 71 ASN AAA O 1
ATOM 422 N N . LEU A 1 61 ? 81.266 138.610 160.768 1.000 35.035 72 LEU AAA N 1
ATOM 423 C CA . LEU A 1 61 ? 80.903 138.611 159.329 1.000 33.999 72 LEU AAA CA 1
ATOM 424 C C . LEU A 1 61 ? 79.642 139.455 159.146 1.000 34.737 72 LEU AAA C 1
ATOM 425 O O . LEU A 1 61 ? 78.667 139.243 159.900 1.000 34.801 72 LEU AAA O 1
ATOM 430 N N . ALA A 1 62 ? 79.658 140.386 158.196 1.000 33.914 73 ALA AAA N 1
ATOM 431 C CA . ALA A 1 62 ? 78.528 141.317 157.984 1.000 33.501 73 ALA AAA CA 1
ATOM 432 C C . ALA A 1 62 ? 77.999 141.140 156.566 1.000 33.491 73 ALA AAA C 1
ATOM 433 O O . ALA A 1 62 ? 78.816 141.127 155.628 1.000 34.335 73 ALA AAA O 1
ATOM 435 N N . GLY A 1 63 ? 76.683 140.999 156.429 1.000 32.140 74 GLY AAA N 1
ATOM 436 C CA . GLY A 1 63 ? 76.036 140.883 155.116 1.000 32.282 74 GLY AAA CA 1
ATOM 437 C C . GLY A 1 63 ? 74.818 139.977 155.177 1.000 33.159 74 GLY AAA C 1
ATOM 438 O O . GLY A 1 63 ? 74.569 139.347 156.196 1.000 32.280 74 GLY AAA O 1
ATOM 439 N N . PRO A 1 64 ? 74.027 139.899 154.086 1.000 35.121 75 PRO AAA N 1
ATOM 440 C CA . PRO A 1 64 ? 72.801 139.107 154.070 1.000 35.178 75 PRO AAA CA 1
ATOM 441 C C . PRO A 1 64 ? 73.141 137.610 154.058 1.000 35.488 75 PRO AAA C 1
ATOM 442 O O . PRO A 1 64 ? 74.283 137.262 153.809 1.000 35.500 75 PRO AAA O 1
ATOM 446 N N . PHE A 1 65 ? 72.159 136.761 154.348 1.000 35.392 76 PHE AAA N 1
ATOM 447 C CA . PHE A 1 65 ? 72.342 135.290 154.342 1.000 35.883 76 PHE AAA CA 1
ATOM 448 C C . PHE A 1 65 ? 72.848 134.874 152.968 1.000 36.964 76 PHE AAA C 1
ATOM 449 O O . PHE A 1 65 ? 72.267 135.267 151.962 1.000 37.452 76 PHE AAA O 1
ATOM 457 N N . PRO A 1 66 ? 73.946 134.089 152.881 1.000 38.483 77 PRO AAA N 1
ATOM 458 C CA . PRO A 1 66 ? 74.496 133.676 151.588 1.000 38.806 77 PRO AAA CA 1
ATOM 459 C C . PRO A 1 66 ? 73.730 132.479 151.003 1.000 38.383 77 PRO AAA C 1
ATOM 460 O O . PRO A 1 66 ? 74.128 131.363 151.249 1.000 41.048 77 PRO AAA O 1
ATOM 464 N N . SER A 1 67 ? 72.661 132.738 150.242 1.000 36.547 78 SER AAA N 1
ATOM 465 C CA . SER A 1 67 ? 71.756 131.706 149.677 1.000 36.006 78 SER AAA CA 1
ATOM 466 C C . SER A 1 67 ? 72.535 130.736 148.765 1.000 35.756 78 SER AAA C 1
ATOM 467 O O . SER A 1 67 ? 72.068 129.593 148.583 1.000 35.194 78 SER AAA O 1
ATOM 469 N N . VAL A 1 68 ? 73.688 131.151 148.229 1.000 36.411 79 VAL AAA N 1
ATOM 470 C CA . VAL A 1 68 ? 74.562 130.285 147.378 1.000 36.422 79 VAL AAA CA 1
ATOM 471 C C . VAL A 1 68 ? 75.019 129.058 148.186 1.000 36.676 79 VAL AAA C 1
ATOM 472 O O . VAL A 1 68 ? 75.178 127.989 147.561 1.000 37.428 79 VAL AAA O 1
ATOM 476 N N . ILE A 1 69 ? 75.176 129.185 149.514 1.000 35.380 80 ILE AAA N 1
ATOM 477 C CA . ILE A 1 69 ? 75.675 128.079 150.392 1.000 35.494 80 ILE AAA CA 1
ATOM 478 C C . ILE A 1 69 ? 74.761 126.851 150.243 1.000 35.365 80 ILE AAA C 1
ATOM 479 O O . ILE A 1 69 ? 75.250 125.733 150.473 1.000 33.746 80 ILE AAA O 1
ATOM 484 N N . CYS A 1 70 ? 73.494 127.036 149.857 1.000 35.993 81 CYS AAA N 1
ATOM 485 C CA . CYS A 1 70 ? 72.520 125.926 149.695 1.000 37.636 81 CYS AAA CA 1
ATOM 486 C C . CYS A 1 70 ? 72.939 124.992 148.552 1.000 37.173 81 CYS AAA C 1
ATOM 487 O O . CYS A 1 70 ? 72.425 123.869 148.493 1.000 37.741 81 CYS AAA O 1
ATOM 490 N N . ARG A 1 71 ? 73.851 125.426 147.684 1.000 37.450 82 ARG AAA N 1
ATOM 491 C CA . ARG A 1 71 ? 74.388 124.573 146.595 1.000 38.172 82 ARG AAA CA 1
ATOM 492 C C . ARG A 1 71 ? 75.360 123.540 147.177 1.000 38.645 82 ARG AAA C 1
ATOM 493 O O . ARG A 1 71 ? 75.732 122.614 146.443 1.000 40.452 82 ARG AAA O 1
ATOM 501 N N . LEU A 1 72 ? 75.767 123.672 148.441 1.000 38.559 83 LEU AAA N 1
ATOM 502 C CA . LEU A 1 72 ? 76.479 122.572 149.143 1.000 38.090 83 LEU AAA CA 1
ATOM 503 C C . LEU A 1 72 ? 75.446 121.476 149.424 1.000 37.225 83 LEU AAA C 1
ATOM 504 O O . LEU A 1 72 ? 74.647 121.643 150.359 1.000 35.437 83 LEU AAA O 1
ATOM 509 N N . SER A 1 73 ? 75.462 120.407 148.631 1.000 35.929 84 SER AAA N 1
ATOM 510 C CA . SER A 1 73 ? 74.410 119.359 148.609 1.000 35.991 84 SER AAA CA 1
ATOM 511 C C . SER A 1 73 ? 74.343 118.612 149.943 1.000 34.659 84 SER AAA C 1
ATOM 512 O O . SER A 1 73 ? 73.225 118.193 150.318 1.000 33.379 84 SER AAA O 1
ATOM 515 N N . ASN A 1 74 ? 75.478 118.454 150.632 1.000 32.401 85 ASN AAA N 1
ATOM 516 C CA . ASN A 1 74 ? 75.557 117.609 151.850 1.000 32.269 85 ASN AAA CA 1
ATOM 517 C C . ASN A 1 74 ? 75.639 118.463 153.122 1.000 31.682 85 ASN AAA C 1
ATOM 518 O O . ASN A 1 74 ? 75.914 117.877 154.178 1.000 30.836 85 ASN AAA O 1
ATOM 523 N N . LEU A 1 75 ? 75.333 119.764 153.063 1.000 32.032 86 LEU AAA N 1
ATOM 524 C CA . LEU A 1 75 ? 75.371 120.641 154.264 1.000 32.281 86 LEU AAA CA 1
ATOM 525 C C . LEU A 1 75 ? 74.240 120.234 155.204 1.000 32.107 86 LEU AAA C 1
ATOM 526 O O . LEU A 1 75 ? 73.060 120.418 154.827 1.000 32.258 86 LEU AAA O 1
ATOM 531 N N . ALA A 1 76 ? 74.585 119.699 156.373 1.000 31.527 87 ALA AAA N 1
ATOM 532 C CA . ALA A 1 76 ? 73.609 119.247 157.383 1.000 32.429 87 ALA AAA CA 1
ATOM 533 C C . ALA A 1 76 ? 73.609 120.207 158.569 1.000 31.946 87 ALA AAA C 1
ATOM 534 O O . ALA A 1 76 ? 72.592 120.258 159.263 1.000 31.285 87 ALA AAA O 1
ATOM 536 N N . HIS A 1 77 ? 74.710 120.921 158.796 1.000 31.790 88 HIS AAA N 1
ATOM 537 C CA . HIS A 1 77 ? 74.857 121.812 159.971 1.000 32.382 88 HIS AAA CA 1
ATOM 538 C C . HIS A 1 77 ? 75.382 123.170 159.516 1.000 32.781 88 HIS AAA C 1
ATOM 539 O O . HIS A 1 77 ? 76.490 123.216 158.957 1.000 32.125 88 HIS AAA O 1
ATOM 546 N N . LEU A 1 78 ? 74.621 124.237 159.758 1.000 32.045 89 LEU AAA N 1
ATOM 547 C CA . LEU A 1 78 ? 75.092 125.613 159.474 1.000 32.038 89 LEU AAA CA 1
ATOM 548 C C . LEU A 1 78 ? 74.935 126.473 160.729 1.000 30.155 89 LEU AAA C 1
ATOM 549 O O . LEU A 1 78 ? 73.809 126.578 161.228 1.000 29.832 89 LEU AAA O 1
ATOM 554 N N . SER A 1 79 ? 76.021 127.082 161.198 1.000 29.693 90 SER AAA N 1
ATOM 555 C CA . SER A 1 79 ? 75.981 128.066 162.307 1.000 30.205 90 SER AAA CA 1
ATOM 556 C C . SER A 1 79 ? 76.628 129.379 161.865 1.000 31.027 90 SER AAA C 1
ATOM 557 O O . SER A 1 79 ? 77.822 129.365 161.479 1.000 30.223 90 SER AAA O 1
ATOM 560 N N . LEU A 1 80 ? 75.862 130.468 161.925 1.000 30.703 91 LEU AAA N 1
ATOM 561 C CA . LEU A 1 80 ? 76.369 131.840 161.699 1.000 30.143 91 LEU AAA CA 1
ATOM 562 C C . LEU A 1 80 ? 76.165 132.614 163.000 1.000 29.632 91 LEU AAA C 1
ATOM 563 O O . LEU A 1 80 ? 75.951 133.833 162.944 1.000 28.610 91 LEU AAA O 1
ATOM 568 N N . TYR A 1 81 ? 76.239 131.912 164.132 1.000 30.162 92 TYR AAA N 1
ATOM 569 C CA . TYR A 1 81 ? 75.937 132.463 165.476 1.000 29.710 92 TYR AAA CA 1
ATOM 570 C C . TYR A 1 81 ? 76.843 133.661 165.764 1.000 30.864 92 TYR AAA C 1
ATOM 571 O O . TYR A 1 81 ? 78.056 133.601 165.481 1.000 32.835 92 TYR AAA O 1
ATOM 580 N N . ASN A 1 82 ? 76.256 134.712 166.334 1.000 31.128 93 ASN AAA N 1
ATOM 581 C CA . ASN A 1 82 ? 76.976 135.912 166.825 1.000 31.895 93 ASN AAA CA 1
ATOM 582 C C . ASN A 1 82 ? 77.797 136.522 165.676 1.000 31.231 93 ASN AAA C 1
ATOM 583 O O . ASN A 1 82 ? 79.031 136.605 165.779 1.000 30.789 93 ASN AAA O 1
ATOM 588 N N . ASN A 1 83 ? 77.115 136.925 164.608 1.000 30.457 94 ASN AAA N 1
ATOM 589 C CA . ASN A 1 83 ? 77.717 137.664 163.468 1.000 30.801 94 ASN AAA CA 1
ATOM 590 C C . ASN A 1 83 ? 76.837 138.887 163.220 1.000 30.986 94 ASN AAA C 1
ATOM 591 O O . ASN A 1 83 ? 75.966 139.151 164.051 1.000 31.938 94 ASN AAA O 1
ATOM 596 N N . SER A 1 84 ? 77.068 139.622 162.137 1.000 33.525 95 SER AAA N 1
ATOM 597 C CA . SER A 1 84 ? 76.235 140.789 161.753 1.000 32.357 95 SER AAA CA 1
ATOM 598 C C . SER A 1 84 ? 75.426 140.465 160.494 1.000 32.100 95 SER AAA C 1
ATOM 599 O O . SER A 1 84 ? 75.233 141.372 159.669 1.000 34.920 95 SER AAA O 1
ATOM 602 N N . ILE A 1 85 ? 74.949 139.228 160.358 1.000 31.290 96 ILE AAA N 1
ATOM 603 C CA . ILE A 1 85 ? 74.090 138.828 159.205 1.000 31.641 96 ILE AAA CA 1
ATOM 604 C C . ILE A 1 85 ? 72.813 139.674 159.260 1.000 31.905 96 ILE AAA C 1
ATOM 605 O O . ILE A 1 85 ? 72.159 139.700 160.323 1.000 28.674 96 ILE AAA O 1
ATOM 610 N N . ASN A 1 86 ? 72.483 140.360 158.164 1.000 34.323 97 ASN AAA N 1
ATOM 611 C CA . ASN A 1 86 ? 71.407 141.385 158.168 1.000 37.989 97 ASN AAA CA 1
ATOM 612 C C . ASN A 1 86 ? 70.368 141.084 157.091 1.000 37.411 97 ASN AAA C 1
ATOM 613 O O . ASN A 1 86 ? 70.486 140.046 156.421 1.000 39.401 97 ASN AAA O 1
ATOM 618 N N . SER A 1 87 ? 69.379 141.969 156.981 1.000 36.821 98 SER AAA N 1
ATOM 619 C CA . SER A 1 87 ? 68.310 141.949 155.954 1.000 36.743 98 SER AAA CA 1
ATOM 620 C C . SER A 1 87 ? 67.304 140.841 156.287 1.000 36.658 98 SER AAA C 1
ATOM 621 O O . SER A 1 87 ? 67.350 140.304 157.414 1.000 36.033 98 SER AAA O 1
ATOM 624 N N . THR A 1 88 ? 66.394 140.547 155.360 1.000 35.801 99 THR AAA N 1
ATOM 625 C CA . THR A 1 88 ? 65.345 139.519 155.545 1.000 35.561 99 THR AAA CA 1
ATOM 626 C C . THR A 1 88 ? 65.990 138.144 155.371 1.000 34.967 99 THR AAA C 1
ATOM 627 O O . THR A 1 88 ? 66.970 138.036 154.624 1.000 33.956 99 THR AAA O 1
ATOM 631 N N . LEU A 1 89 ? 65.486 137.132 156.065 1.000 35.454 100 LEU AAA N 1
ATOM 632 C CA . LEU A 1 89 ? 65.916 135.744 155.790 1.000 36.221 100 LEU AAA CA 1
ATOM 633 C C . LEU A 1 89 ? 65.251 135.318 154.487 1.000 34.801 100 LEU AAA C 1
ATOM 634 O O . LEU A 1 89 ? 64.033 135.356 154.379 1.000 34.337 100 LEU AAA O 1
ATOM 639 N N . PRO A 1 90 ? 66.026 134.911 153.461 1.000 35.456 101 PRO AAA N 1
ATOM 640 C CA . PRO A 1 90 ? 65.465 134.610 152.143 1.000 36.201 101 PRO AAA CA 1
ATOM 641 C C . PRO A 1 90 ? 64.594 133.346 152.093 1.000 37.074 101 PRO AAA C 1
ATOM 642 O O . PRO A 1 90 ? 64.894 132.386 152.764 1.000 39.006 101 PRO AAA O 1
ATOM 646 N N . LEU A 1 91 ? 63.527 133.379 151.293 1.000 37.852 102 LEU AAA N 1
ATOM 647 C CA . LEU A 1 91 ? 62.607 132.227 151.107 1.000 38.395 102 LEU AAA CA 1
ATOM 648 C C . LEU A 1 91 ? 63.363 131.076 150.430 1.000 39.420 102 LEU AAA C 1
ATOM 649 O O . LEU A 1 91 ? 62.960 129.917 150.634 1.000 42.383 102 LEU AAA O 1
ATOM 654 N N . ASN A 1 92 ? 64.441 131.371 149.696 1.000 37.463 103 ASN AAA N 1
ATOM 655 C CA . ASN A 1 92 ? 65.226 130.335 148.977 1.000 37.521 103 ASN AAA CA 1
ATOM 656 C C . ASN A 1 92 ? 66.156 129.601 149.959 1.000 38.346 103 ASN AAA C 1
ATOM 657 O O . ASN A 1 92 ? 66.999 128.812 149.485 1.000 40.426 103 ASN AAA O 1
ATOM 662 N N . ILE A 1 93 ? 66.009 129.821 151.272 1.000 38.534 104 ILE AAA N 1
ATOM 663 C CA . ILE A 1 93 ? 66.749 129.048 152.318 1.000 38.777 104 ILE AAA CA 1
ATOM 664 C C . ILE A 1 93 ? 66.317 127.577 152.253 1.000 37.010 104 ILE AAA C 1
ATOM 665 O O . ILE A 1 93 ? 67.135 126.706 152.600 1.000 36.759 104 ILE AAA O 1
ATOM 670 N N . ALA A 1 94 ? 65.092 127.309 151.789 1.000 36.413 105 ALA AAA N 1
ATOM 671 C CA . ALA A 1 94 ? 64.545 125.942 151.609 1.000 38.307 105 ALA AAA CA 1
ATOM 672 C C . ALA A 1 94 ? 65.418 125.134 150.639 1.000 37.247 105 ALA AAA C 1
ATOM 673 O O . ALA A 1 94 ? 65.386 123.910 150.714 1.000 40.435 105 ALA AAA O 1
ATOM 675 N N . ALA A 1 95 ? 66.178 125.787 149.767 1.000 36.548 106 ALA AAA N 1
ATOM 676 C CA . ALA A 1 95 ? 67.117 125.112 148.844 1.000 37.056 106 ALA AAA CA 1
ATOM 677 C C . ALA A 1 95 ? 68.149 124.317 149.650 1.000 36.622 106 ALA AAA C 1
ATOM 678 O O . ALA A 1 95 ? 68.693 123.355 149.111 1.000 36.176 106 ALA AAA O 1
ATOM 680 N N . CYS A 1 96 ? 68.425 124.715 150.890 1.000 38.237 107 CYS AAA N 1
ATOM 681 C CA . CYS A 1 96 ? 69.285 123.954 151.832 1.000 40.124 107 CYS AAA CA 1
ATOM 682 C C . CYS A 1 96 ? 68.457 122.784 152.374 1.000 40.545 107 CYS AAA C 1
ATOM 683 O O . CYS A 1 96 ? 68.081 122.825 153.553 1.000 43.684 107 CYS AAA O 1
ATOM 686 N N . LYS A 1 97 ? 68.180 121.783 151.537 1.000 41.019 108 LYS AAA N 1
ATOM 687 C CA . LYS A 1 97 ? 67.195 120.699 151.818 1.000 41.983 108 LYS AAA CA 1
ATOM 688 C C . LYS A 1 97 ? 67.790 119.609 152.721 1.000 40.269 108 LYS AAA C 1
ATOM 689 O O . LYS A 1 97 ? 67.009 118.749 153.185 1.000 40.604 108 LYS AAA O 1
ATOM 695 N N . SER A 1 98 ? 69.103 119.616 152.952 1.000 37.600 109 SER AAA N 1
ATOM 696 C CA . SER A 1 98 ? 69.799 118.603 153.786 1.000 36.618 109 SER AAA CA 1
ATOM 697 C C . SER A 1 98 ? 70.094 119.144 155.191 1.000 37.612 109 SER AAA C 1
ATOM 698 O O . SER A 1 98 ? 70.715 118.394 155.979 1.000 38.093 109 SER AAA O 1
ATOM 701 N N . LEU A 1 99 ? 69.662 120.367 155.517 1.000 36.594 110 LEU AAA N 1
ATOM 702 C CA . LEU A 1 99 ? 70.008 121.008 156.818 1.000 35.506 110 LEU AAA CA 1
ATOM 703 C C . LEU A 1 99 ? 69.274 120.305 157.963 1.000 34.497 110 LEU AAA C 1
ATOM 704 O O . LEU A 1 99 ? 68.050 120.226 157.920 1.000 33.405 110 LEU AAA O 1
ATOM 709 N N . GLN A 1 100 ? 70.022 119.827 158.955 1.000 33.563 111 GLN AAA N 1
ATOM 710 C CA . GLN A 1 100 ? 69.454 119.258 160.200 1.000 33.118 111 GLN AAA CA 1
ATOM 711 C C . GLN A 1 100 ? 69.485 120.341 161.274 1.000 32.127 111 GLN AAA C 1
ATOM 712 O O . GLN A 1 100 ? 68.485 120.477 161.994 1.000 28.838 111 GLN AAA O 1
ATOM 718 N N . THR A 1 101 ? 70.590 121.083 161.373 1.000 32.398 112 THR AAA N 1
ATOM 719 C CA . THR A 1 101 ? 70.754 122.160 162.384 1.000 33.467 112 THR AAA CA 1
ATOM 720 C C . THR A 1 101 ? 71.007 123.500 161.686 1.000 33.107 112 THR AAA C 1
ATOM 721 O O . THR A 1 101 ? 71.919 123.585 160.849 1.000 31.496 112 THR AAA O 1
ATOM 725 N N . LEU A 1 102 ? 70.208 124.509 162.018 1.000 33.705 113 LEU AAA N 1
ATOM 726 C CA . LEU A 1 102 ? 70.391 125.892 161.517 1.000 33.871 113 LEU AAA CA 1
ATOM 727 C C . LEU A 1 102 ? 70.440 126.838 162.717 1.000 33.973 113 LEU AAA C 1
ATOM 728 O O . LEU A 1 102 ? 69.405 126.997 163.395 1.000 34.767 113 LEU AAA O 1
ATOM 733 N N . ASP A 1 103 ? 71.602 127.437 162.965 1.000 33.637 114 ASP AAA N 1
ATOM 734 C CA . ASP A 1 103 ? 71.794 128.417 164.062 1.000 33.025 114 ASP AAA CA 1
ATOM 735 C C . ASP A 1 103 ? 72.151 129.772 163.446 1.000 32.795 114 ASP AAA C 1
ATOM 736 O O . ASP A 1 103 ? 73.310 129.953 163.011 1.000 32.119 114 ASP AAA O 1
ATOM 741 N N . LEU A 1 104 ? 71.186 130.693 163.422 1.000 30.571 115 LEU AAA N 1
ATOM 742 C CA . LEU A 1 104 ? 71.381 132.072 162.917 1.000 29.069 115 LEU AAA CA 1
ATOM 743 C C . LEU A 1 104 ? 71.165 133.034 164.083 1.000 28.511 115 LEU AAA C 1
ATOM 744 O O . LEU A 1 104 ? 70.811 134.201 163.837 1.000 27.827 115 LEU AAA O 1
ATOM 749 N N . SER A 1 105 ? 71.417 132.566 165.306 1.000 28.949 116 SER AAA N 1
ATOM 750 C CA . SER A 1 105 ? 71.194 133.346 166.548 1.000 29.596 116 SER AAA CA 1
ATOM 751 C C . SER A 1 105 ? 72.211 134.486 166.687 1.000 31.341 116 SER AAA C 1
ATOM 752 O O . SER A 1 105 ? 73.335 134.346 166.171 1.000 31.489 116 SER AAA O 1
ATOM 755 N N . GLN A 1 106 ? 71.822 135.553 167.396 1.000 32.473 117 GLN AAA N 1
ATOM 756 C CA . GLN A 1 106 ? 72.677 136.730 167.709 1.000 33.682 117 GLN AAA CA 1
ATOM 757 C C . GLN A 1 106 ? 73.162 137.376 166.404 1.000 33.136 117 GLN AAA C 1
ATOM 758 O O . GLN A 1 106 ? 74.380 137.569 166.239 1.000 31.473 117 GLN AAA O 1
ATOM 764 N N . ASN A 1 107 ? 72.234 137.693 165.501 1.000 33.054 118 ASN AAA N 1
ATOM 765 C CA . ASN A 1 107 ? 72.535 138.380 164.215 1.000 33.148 118 ASN AAA CA 1
ATOM 766 C C . ASN A 1 107 ? 71.622 139.602 164.101 1.000 33.543 118 ASN AAA C 1
ATOM 767 O O . ASN A 1 107 ? 70.959 139.923 165.104 1.000 34.287 118 ASN AAA O 1
ATOM 772 N N . LEU A 1 108 ? 71.619 140.270 162.943 1.000 33.652 119 LEU AAA N 1
ATOM 773 C CA . LEU A 1 108 ? 70.802 141.487 162.692 1.000 33.644 119 LEU AAA CA 1
ATOM 774 C C . LEU A 1 108 ? 69.652 141.162 161.734 1.000 34.044 119 LEU AAA C 1
ATOM 775 O O . LEU A 1 108 ? 69.168 142.081 161.063 1.000 35.715 119 LEU AAA O 1
ATOM 780 N N . LEU A 1 109 ? 69.210 139.910 161.674 1.000 35.481 120 LEU AAA N 1
ATOM 781 C CA . LEU A 1 109 ? 68.136 139.516 160.727 1.000 36.549 120 LEU AAA CA 1
ATOM 782 C C . LEU A 1 109 ? 66.836 140.205 161.139 1.000 34.749 120 LEU AAA C 1
ATOM 783 O O . LEU A 1 109 ? 66.516 140.220 162.331 1.000 34.312 120 LEU AAA O 1
ATOM 788 N N . THR A 1 110 ? 66.110 140.747 160.167 1.000 36.785 121 THR AAA N 1
ATOM 789 C CA . THR A 1 110 ? 64.859 141.511 160.405 1.000 37.311 121 THR AAA CA 1
ATOM 790 C C . THR A 1 110 ? 63.786 141.033 159.429 1.000 35.386 121 THR AAA C 1
ATOM 791 O O . THR A 1 110 ? 64.121 140.295 158.486 1.000 34.167 121 THR AAA O 1
ATOM 795 N N . GLY A 1 111 ? 62.546 141.453 159.657 1.000 35.334 122 GLY AAA N 1
ATOM 796 C CA . GLY A 1 111 ? 61.421 141.128 158.767 1.000 35.696 122 GLY AAA CA 1
ATOM 797 C C . GLY A 1 111 ? 60.666 139.910 159.259 1.000 37.130 122 GLY AAA C 1
ATOM 798 O O . GLY A 1 111 ? 60.937 139.441 160.377 1.000 35.975 122 GLY AAA O 1
ATOM 799 N N . GLU A 1 112 ? 59.733 139.416 158.451 1.000 40.233 123 GLU AAA N 1
ATOM 800 C CA . GLU A 1 112 ? 58.878 138.256 158.792 1.000 41.924 123 GLU AAA CA 1
ATOM 801 C C . GLU A 1 112 ? 59.667 136.966 158.560 1.000 38.940 123 GLU AAA C 1
ATOM 802 O O . GLU A 1 112 ? 60.538 136.940 157.692 1.000 36.041 123 GLU AAA O 1
ATOM 808 N N . LEU A 1 113 ? 59.380 135.945 159.359 1.000 38.295 124 LEU AAA N 1
ATOM 809 C CA . LEU A 1 113 ? 60.001 134.605 159.235 1.000 37.733 124 LEU AAA CA 1
ATOM 810 C C . LEU A 1 113 ? 59.621 134.017 157.876 1.000 36.994 124 LEU AAA C 1
ATOM 811 O O . LEU A 1 113 ? 58.455 134.069 157.487 1.000 35.973 124 LEU AAA O 1
ATOM 816 N N . PRO A 1 114 ? 60.578 133.450 157.109 1.000 36.571 125 PRO AAA N 1
ATOM 817 C CA . PRO A 1 114 ? 60.242 132.767 155.861 1.000 37.915 125 PRO AAA CA 1
ATOM 818 C C . PRO A 1 114 ? 59.498 131.451 156.137 1.000 38.828 125 PRO AAA C 1
ATOM 819 O O . PRO A 1 114 ? 60.007 130.632 156.877 1.000 40.733 125 PRO AAA O 1
ATOM 823 N N . GLN A 1 115 ? 58.322 131.276 155.532 1.000 38.957 126 GLN AAA N 1
ATOM 824 C CA . GLN A 1 115 ? 57.474 130.075 155.740 1.000 38.755 126 GLN AAA CA 1
ATOM 825 C C . GLN A 1 115 ? 58.183 128.850 155.154 1.000 36.545 126 GLN AAA C 1
ATOM 826 O O . GLN A 1 115 ? 57.856 127.726 155.565 1.000 35.479 126 GLN AAA O 1
ATOM 832 N N . THR A 1 116 ? 59.139 129.068 154.251 1.000 35.770 127 THR AAA N 1
ATOM 833 C CA . THR A 1 116 ? 59.861 127.996 153.529 1.000 35.545 127 THR AAA CA 1
ATOM 834 C C . THR A 1 116 ? 60.792 127.241 154.489 1.000 37.259 127 THR AAA C 1
ATOM 835 O O . THR A 1 116 ? 61.302 126.182 154.085 1.000 40.497 127 THR AAA O 1
ATOM 839 N N . LEU A 1 117 ? 61.017 127.753 155.703 1.000 36.747 128 LEU AAA N 1
ATOM 840 C CA . LEU A 1 117 ? 61.827 127.049 156.731 1.000 38.088 128 LEU AAA CA 1
ATOM 841 C C . LEU A 1 117 ? 61.185 125.687 157.029 1.000 38.397 128 LEU AAA C 1
ATOM 842 O O . LEU A 1 117 ? 61.929 124.712 157.248 1.000 38.969 128 LEU AAA O 1
ATOM 847 N N . ALA A 1 118 ? 59.854 125.618 157.007 1.000 36.953 129 ALA AAA N 1
ATOM 848 C CA . ALA A 1 118 ? 59.086 124.376 157.234 1.000 37.921 129 ALA AAA CA 1
ATOM 849 C C . ALA A 1 118 ? 59.219 123.429 156.037 1.000 38.851 129 ALA AAA C 1
ATOM 850 O O . ALA A 1 118 ? 58.881 122.254 156.199 1.000 40.886 129 ALA AAA O 1
ATOM 852 N N . ASP A 1 119 ? 59.687 123.906 154.883 1.000 39.496 130 ASP AAA N 1
ATOM 853 C CA . ASP A 1 119 ? 59.847 123.075 153.660 1.000 40.399 130 ASP AAA CA 1
ATOM 854 C C . ASP A 1 119 ? 61.224 122.400 153.661 1.000 42.136 130 ASP AAA C 1
ATOM 855 O O . ASP A 1 119 ? 61.526 121.716 152.675 1.000 44.730 130 ASP AAA O 1
ATOM 860 N N . ILE A 1 120 ? 62.032 122.562 154.712 1.000 41.784 131 ILE AAA N 1
ATOM 861 C CA . ILE A 1 120 ? 63.275 121.752 154.894 1.000 41.861 131 ILE AAA CA 1
ATOM 862 C C . ILE A 1 120 ? 62.913 120.550 155.762 1.000 41.274 131 ILE AAA C 1
ATOM 863 O O . ILE A 1 120 ? 62.734 120.691 156.969 1.000 40.784 131 ILE AAA O 1
ATOM 868 N N . PRO A 1 121 ? 62.781 119.339 155.178 1.000 42.136 132 PRO AAA N 1
ATOM 869 C CA . PRO A 1 121 ? 62.282 118.178 155.921 1.000 42.410 132 PRO AAA CA 1
ATOM 870 C C . PRO A 1 121 ? 63.284 117.606 156.939 1.000 40.097 132 PRO AAA C 1
ATOM 871 O O . PRO A 1 121 ? 62.862 117.076 157.945 1.000 37.036 132 PRO AAA O 1
ATOM 875 N N . THR A 1 122 ? 64.582 117.728 156.662 1.000 37.927 133 THR AAA N 1
ATOM 876 C CA . THR A 1 122 ? 65.671 117.225 157.540 1.000 37.490 133 THR AAA CA 1
ATOM 877 C C . THR A 1 122 ? 65.854 118.101 158.790 1.000 37.316 133 THR AAA C 1
ATOM 878 O O . THR A 1 122 ? 66.560 117.638 159.705 1.000 38.169 133 THR AAA O 1
ATOM 882 N N . LEU A 1 123 ? 65.280 119.310 158.836 1.000 36.290 134 LEU AAA N 1
ATOM 883 C CA . LEU A 1 123 ? 65.554 120.290 159.925 1.000 35.595 134 LEU AAA CA 1
ATOM 884 C C . LEU A 1 123 ? 65.095 119.717 161.271 1.000 35.836 134 LEU AAA C 1
ATOM 885 O O . LEU A 1 123 ? 63.915 119.311 161.394 1.000 35.562 134 LEU AAA O 1
ATOM 890 N N . VAL A 1 124 ? 66.016 119.671 162.233 1.000 34.733 135 VAL AAA N 1
ATOM 891 C CA . VAL A 1 124 ? 65.775 119.171 163.614 1.000 34.459 135 VAL AAA CA 1
ATOM 892 C C . VAL A 1 124 ? 65.902 120.351 164.579 1.000 34.269 135 VAL AAA C 1
ATOM 893 O O . VAL A 1 124 ? 65.090 120.447 165.509 1.000 35.292 135 VAL AAA O 1
ATOM 897 N N . HIS A 1 125 ? 66.885 121.221 164.353 1.000 32.934 136 HIS AAA N 1
ATOM 898 C CA . HIS A 1 125 ? 67.234 122.330 165.276 1.000 32.149 136 HIS AAA CA 1
ATOM 899 C C . HIS A 1 125 ? 67.158 123.666 164.536 1.000 31.518 136 HIS AAA C 1
ATOM 900 O O . HIS A 1 125 ? 67.966 123.876 163.628 1.000 30.858 136 HIS AAA O 1
ATOM 907 N N . LEU A 1 126 ? 66.243 124.546 164.939 1.000 31.627 137 LEU AAA N 1
ATOM 908 C CA . LEU A 1 126 ? 66.151 125.920 164.383 1.000 32.064 137 LEU AAA CA 1
ATOM 909 C C . LEU A 1 126 ? 66.334 126.928 165.521 1.000 32.090 137 LEU AAA C 1
ATOM 910 O O . LEU A 1 126 ? 65.466 126.989 166.389 1.000 30.958 137 LEU AAA O 1
ATOM 915 N N . ASP A 1 127 ? 67.431 127.681 165.518 1.000 33.708 138 ASP AAA N 1
ATOM 916 C CA . ASP A 1 127 ? 67.694 128.733 166.533 1.000 34.411 138 ASP AAA CA 1
ATOM 917 C C . ASP A 1 127 ? 67.811 130.093 165.843 1.000 33.938 138 ASP AAA C 1
ATOM 918 O O . ASP A 1 127 ? 68.802 130.318 165.128 1.000 32.276 138 ASP AAA O 1
ATOM 923 N N . LEU A 1 128 ? 66.842 130.978 166.079 1.000 34.277 139 LEU AAA N 1
ATOM 924 C CA . LEU A 1 128 ? 66.833 132.358 165.530 1.000 33.861 139 LEU AAA CA 1
ATOM 925 C C . LEU A 1 128 ? 66.846 133.367 166.684 1.000 34.795 139 LEU AAA C 1
ATOM 926 O O . LEU A 1 128 ? 66.395 134.507 166.475 1.000 35.944 139 LEU AAA O 1
ATOM 931 N N . THR A 1 129 ? 67.377 132.976 167.846 1.000 34.493 140 THR AAA N 1
ATOM 932 C CA . THR A 1 129 ? 67.432 133.812 169.075 1.000 34.446 140 THR AAA CA 1
ATOM 933 C C . THR A 1 129 ? 68.274 135.064 168.811 1.000 33.866 140 THR AAA C 1
ATOM 934 O O . THR A 1 129 ? 69.249 134.966 168.052 1.000 32.897 140 THR AAA O 1
ATOM 938 N N . GLY A 1 130 ? 67.915 136.192 169.426 1.000 34.099 141 GLY AAA N 1
ATOM 939 C CA . GLY A 1 130 ? 68.703 137.434 169.339 1.000 35.175 141 GLY AAA CA 1
ATOM 940 C C . GLY A 1 130 ? 68.672 138.022 167.942 1.000 35.062 141 GLY AAA C 1
ATOM 941 O O . GLY A 1 130 ? 69.735 138.462 167.462 1.000 36.070 141 GLY AAA O 1
ATOM 942 N N . ASN A 1 131 ? 67.506 138.024 167.295 1.000 36.020 142 ASN AAA N 1
ATOM 943 C CA . ASN A 1 131 ? 67.338 138.675 165.970 1.000 36.431 142 ASN AAA CA 1
ATOM 944 C C . ASN A 1 131 ? 66.202 139.687 166.078 1.000 37.743 142 ASN AAA C 1
ATOM 945 O O . ASN A 1 131 ? 65.660 139.858 167.181 1.000 39.681 142 ASN AAA O 1
ATOM 950 N N . ASN A 1 132 ? 65.883 140.354 164.974 1.000 40.262 143 ASN AAA N 1
ATOM 951 C CA . ASN A 1 132 ? 64.882 141.447 164.944 1.000 41.301 143 ASN AAA CA 1
ATOM 952 C C . ASN A 1 132 ? 63.635 140.970 164.191 1.000 37.754 143 ASN AAA C 1
ATOM 953 O O . ASN A 1 132 ? 62.914 141.816 163.660 1.000 38.913 143 ASN AAA O 1
ATOM 958 N N . PHE A 1 133 ? 63.383 139.661 164.141 1.000 36.050 144 PHE AAA N 1
ATOM 959 C CA . PHE A 1 133 ? 62.239 139.090 163.384 1.000 36.656 144 PHE AAA CA 1
ATOM 960 C C . PHE A 1 133 ? 60.931 139.639 163.961 1.000 35.547 144 PHE AAA C 1
ATOM 961 O O . PHE A 1 133 ? 60.788 139.706 165.189 1.000 37.759 144 PHE AAA O 1
ATOM 969 N N . SER A 1 134 ? 59.993 140.001 163.086 1.000 35.550 145 SER AAA N 1
ATOM 970 C CA . SER A 1 134 ? 58.694 140.609 163.466 1.000 34.323 145 SER AAA CA 1
ATOM 971 C C . SER A 1 134 ? 57.548 139.883 162.762 1.000 34.466 145 SER AAA C 1
ATOM 972 O O . SER A 1 134 ? 57.826 139.060 161.862 1.000 33.999 145 SER AAA O 1
ATOM 975 N N . GLY A 1 135 ? 56.310 140.183 163.158 1.000 34.671 146 GLY AAA N 1
ATOM 976 C CA . GLY A 1 135 ? 55.112 139.668 162.471 1.000 36.072 146 GLY AAA CA 1
ATOM 977 C C . GLY A 1 135 ? 54.662 138.335 163.037 1.000 38.113 146 GLY AAA C 1
ATOM 978 O O . GLY A 1 135 ? 55.245 137.879 164.041 1.000 41.466 146 GLY AAA O 1
ATOM 979 N N . ASP A 1 136 ? 53.646 137.732 162.425 1.000 38.905 147 ASP AAA N 1
ATOM 980 C CA . ASP A 1 136 ? 53.041 136.462 162.898 1.000 39.999 147 ASP AAA CA 1
ATOM 981 C C . ASP A 1 136 ? 53.994 135.307 162.596 1.000 39.413 147 ASP AAA C 1
ATOM 982 O O . ASP A 1 136 ? 54.708 135.374 161.594 1.000 38.892 147 ASP AAA O 1
ATOM 987 N N . ILE A 1 137 ? 54.008 134.286 163.450 1.000 40.662 148 ILE AAA N 1
ATOM 988 C CA . ILE A 1 137 ? 54.716 133.004 163.167 1.000 40.410 148 ILE AAA CA 1
ATOM 989 C C . ILE A 1 137 ? 53.945 132.306 162.047 1.000 41.014 148 ILE AAA C 1
ATOM 990 O O . ILE A 1 137 ? 52.730 132.159 162.132 1.000 42.445 148 ILE AAA O 1
ATOM 995 N N . PRO A 1 138 ? 54.605 131.895 160.943 1.000 41.961 149 PRO AAA N 1
ATOM 996 C CA . PRO A 1 138 ? 53.909 131.307 159.796 1.000 41.231 149 PRO AAA CA 1
ATOM 997 C C . PRO A 1 138 ? 53.200 129.984 160.124 1.000 42.389 149 PRO AAA C 1
ATOM 998 O O . PRO A 1 138 ? 53.750 129.181 160.869 1.000 42.074 149 PRO AAA O 1
ATOM 1002 N N . ALA A 1 139 ? 52.021 129.774 159.531 1.000 41.744 150 ALA AAA N 1
ATOM 1003 C CA . ALA A 1 139 ? 51.176 128.572 159.726 1.000 40.776 150 ALA AAA CA 1
ATOM 1004 C C . ALA A 1 139 ? 51.949 127.311 159.326 1.000 38.813 150 ALA AAA C 1
ATOM 1005 O O . ALA A 1 139 ? 51.675 126.244 159.899 1.000 36.987 150 ALA AAA O 1
ATOM 1007 N N . SER A 1 140 ? 52.890 127.439 158.393 1.000 38.983 151 SER AAA N 1
ATOM 1008 C CA . SER A 1 140 ? 53.754 126.332 157.910 1.000 38.582 151 SER AAA CA 1
ATOM 1009 C C . SER A 1 140 ? 54.510 125.702 159.081 1.000 38.796 151 SER AAA C 1
ATOM 1010 O O . SER A 1 140 ? 54.834 124.507 158.992 1.000 38.667 151 SER AAA O 1
ATOM 1013 N N . PHE A 1 141 ? 54.777 126.472 160.139 1.000 39.594 152 PHE AAA N 1
ATOM 1014 C CA . PHE A 1 141 ? 55.610 126.014 161.283 1.000 41.178 152 PHE AAA CA 1
ATOM 1015 C C . PHE A 1 141 ? 54.915 124.840 161.982 1.000 41.290 152 PHE AAA C 1
ATOM 1016 O O . PHE A 1 141 ? 55.625 124.027 162.588 1.000 41.721 152 PHE AAA O 1
ATOM 1024 N N . GLY A 1 142 ? 53.591 124.728 161.856 1.000 42.377 153 GLY AAA N 1
ATOM 1025 C CA . GLY A 1 142 ? 52.826 123.575 162.369 1.000 43.528 153 GLY AAA CA 1
ATOM 1026 C C . GLY A 1 142 ? 53.105 122.300 161.592 1.000 44.332 153 GLY AAA C 1
ATOM 1027 O O . GLY A 1 142 ? 52.728 121.227 162.091 1.000 43.917 153 GLY AAA O 1
ATOM 1028 N N . LYS A 1 143 ? 53.738 122.391 160.417 1.000 45.900 154 LYS AAA N 1
ATOM 1029 C CA . LYS A 1 143 ? 53.903 121.235 159.494 1.000 48.232 154 LYS AAA CA 1
ATOM 1030 C C . LYS A 1 143 ? 55.350 120.719 159.490 1.000 45.485 154 LYS AAA C 1
ATOM 1031 O O . LYS A 1 143 ? 55.642 119.852 158.664 1.000 47.216 154 LYS AAA O 1
ATOM 1037 N N . PHE A 1 144 ? 56.224 121.209 160.373 1.000 42.503 155 PHE AAA N 1
ATOM 1038 C CA . PHE A 1 144 ? 57.633 120.748 160.468 1.000 42.193 155 PHE AAA CA 1
ATOM 1039 C C . PHE A 1 144 ? 57.649 119.228 160.674 1.000 41.600 155 PHE AAA C 1
ATOM 1040 O O . PHE A 1 144 ? 56.982 118.740 161.603 1.000 43.339 155 PHE AAA O 1
ATOM 1048 N N . GLU A 1 145 ? 58.394 118.498 159.845 1.000 40.341 156 GLU AAA N 1
ATOM 1049 C CA . GLU A 1 145 ? 58.376 117.010 159.832 1.000 42.394 156 GLU AAA CA 1
ATOM 1050 C C . GLU A 1 145 ? 59.219 116.417 160.964 1.000 40.199 156 GLU AAA C 1
ATOM 1051 O O . GLU A 1 145 ? 58.763 115.437 161.565 1.000 41.404 156 GLU AAA O 1
ATOM 1057 N N . ASN A 1 146 ? 60.418 116.940 161.222 1.000 38.823 157 ASN AAA N 1
ATOM 1058 C CA . ASN A 1 146 ? 61.361 116.319 162.191 1.000 36.662 157 ASN AAA CA 1
ATOM 1059 C C . ASN A 1 146 ? 61.927 117.346 163.179 1.000 35.156 157 ASN AAA C 1
ATOM 1060 O O . ASN A 1 146 ? 62.926 117.014 163.853 1.000 32.321 157 ASN AAA O 1
ATOM 1065 N N . LEU A 1 147 ? 61.327 118.533 163.289 1.000 34.112 158 LEU AAA N 1
ATOM 1066 C CA . LEU A 1 147 ? 61.896 119.610 164.141 1.000 33.508 158 LEU AAA CA 1
ATOM 1067 C C . LEU A 1 147 ? 61.783 119.207 165.612 1.000 33.922 158 LEU AAA C 1
ATOM 1068 O O . LEU A 1 147 ? 60.661 118.912 166.063 1.000 32.450 158 LEU AAA O 1
ATOM 1073 N N . GLU A 1 148 ? 62.910 119.206 166.326 1.000 34.296 159 GLU AAA N 1
ATOM 1074 C CA . GLU A 1 148 ? 62.963 118.912 167.780 1.000 34.651 159 GLU AAA CA 1
ATOM 1075 C C . GLU A 1 148 ? 63.146 120.205 168.580 1.000 34.374 159 GLU AAA C 1
ATOM 1076 O O . GLU A 1 148 ? 62.642 120.252 169.704 1.000 36.394 159 GLU AAA O 1
ATOM 1082 N N . VAL A 1 149 ? 63.823 121.217 168.036 1.000 34.009 160 VAL AAA N 1
ATOM 1083 C CA . VAL A 1 149 ? 64.081 122.499 168.757 1.000 33.798 160 VAL AAA CA 1
ATOM 1084 C C . VAL A 1 149 ? 63.611 123.670 167.892 1.000 33.528 160 VAL AAA C 1
ATOM 1085 O O . VAL A 1 149 ? 64.132 123.841 166.781 1.000 33.235 160 VAL AAA O 1
ATOM 1089 N N . LEU A 1 150 ? 62.663 124.453 168.404 1.000 34.168 161 LEU AAA N 1
ATOM 1090 C CA . LEU A 1 150 ? 62.241 125.743 167.808 1.000 34.097 161 LEU AAA CA 1
ATOM 1091 C C . LEU A 1 150 ? 62.588 126.850 168.804 1.000 35.085 161 LEU AAA C 1
ATOM 1092 O O . LEU A 1 150 ? 61.975 126.871 169.878 1.000 35.851 161 LEU AAA O 1
ATOM 1097 N N . SER A 1 151 ? 63.549 127.712 168.477 1.000 35.972 162 SER AAA N 1
ATOM 1098 C CA . SER A 1 151 ? 63.926 128.856 169.343 1.000 35.948 162 SER AAA CA 1
ATOM 1099 C C . SER A 1 151 ? 63.773 130.174 168.590 1.000 35.642 162 SER AAA C 1
ATOM 1100 O O . SER A 1 151 ? 64.534 130.417 167.644 1.000 35.438 162 SER AAA O 1
ATOM 1103 N N . LEU A 1 152 ? 62.816 130.991 169.028 1.000 35.295 163 LEU AAA N 1
ATOM 1104 C CA . LEU A 1 152 ? 62.541 132.337 168.475 1.000 35.454 163 LEU AAA CA 1
ATOM 1105 C C . LEU A 1 152 ? 62.716 133.360 169.598 1.000 35.813 163 LEU AAA C 1
ATOM 1106 O O . LEU A 1 152 ? 62.042 134.399 169.556 1.000 34.746 163 LEU AAA O 1
ATOM 1111 N N . VAL A 1 153 ? 63.611 133.081 170.552 1.000 35.738 164 VAL AAA N 1
ATOM 1112 C CA . VAL A 1 153 ? 63.796 133.909 171.784 1.000 35.351 164 VAL AAA CA 1
ATOM 1113 C C . VAL A 1 153 ? 64.385 135.277 171.415 1.000 34.803 164 VAL AAA C 1
ATOM 1114 O O . VAL A 1 153 ? 65.188 135.342 170.481 1.000 36.028 164 VAL AAA O 1
ATOM 1118 N N . TYR A 1 154 ? 63.996 136.326 172.136 1.000 35.296 165 TYR AAA N 1
ATOM 1119 C CA . TYR A 1 154 ? 64.523 137.710 171.994 1.000 37.825 165 TYR AAA CA 1
ATOM 1120 C C . TYR A 1 154 ? 64.402 138.177 170.537 1.000 36.360 165 TYR AAA C 1
ATOM 1121 O O . TYR A 1 154 ? 65.414 138.567 169.923 1.000 37.031 165 TYR AAA O 1
ATOM 1130 N N . ASN A 1 155 ? 63.184 138.150 170.001 1.000 34.511 166 ASN AAA N 1
ATOM 1131 C CA . ASN A 1 155 ? 62.868 138.731 168.670 1.000 36.528 166 ASN AAA CA 1
ATOM 1132 C C . ASN A 1 155 ? 61.775 139.783 168.868 1.000 38.467 166 ASN AAA C 1
ATOM 1133 O O . ASN A 1 155 ? 61.518 140.146 170.031 1.000 39.786 166 ASN AAA O 1
ATOM 1138 N N . LEU A 1 156 ? 61.183 140.285 167.781 1.000 39.903 167 LEU AAA N 1
ATOM 1139 C CA . LEU A 1 156 ? 60.091 141.293 167.846 1.000 40.740 167 LEU AAA CA 1
ATOM 1140 C C . LEU A 1 156 ? 58.768 140.688 167.366 1.000 39.213 167 LEU AAA C 1
ATOM 1141 O O . LEU A 1 156 ? 57.950 141.443 166.813 1.000 39.067 167 LEU AAA O 1
ATOM 1146 N N . LEU A 1 157 ? 58.549 139.389 167.562 1.000 38.391 168 LEU AAA N 1
ATOM 1147 C CA . LEU A 1 157 ? 57.315 138.727 167.061 1.000 39.168 168 LEU AAA CA 1
ATOM 1148 C C . LEU A 1 157 ? 56.117 139.335 167.794 1.000 38.930 168 LEU AAA C 1
ATOM 1149 O O . LEU A 1 157 ? 56.160 139.393 169.032 1.000 39.939 168 LEU AAA O 1
ATOM 1154 N N . ASP A 1 158 ? 55.104 139.793 167.056 1.000 40.510 169 ASP AAA N 1
ATOM 1155 C CA . ASP A 1 158 ? 53.990 140.601 167.623 1.000 40.163 169 ASP AAA CA 1
ATOM 1156 C C . ASP A 1 158 ? 52.630 139.932 167.392 1.000 38.490 169 ASP AAA C 1
ATOM 1157 O O . ASP A 1 158 ? 51.607 140.617 167.588 1.000 39.630 169 ASP AAA O 1
ATOM 1162 N N . GLY A 1 159 ? 52.611 138.657 166.997 1.000 37.613 170 GLY AAA N 1
ATOM 1163 C CA . GLY A 1 159 ? 51.366 137.894 166.786 1.000 37.886 170 GLY AAA CA 1
ATOM 1164 C C . GLY A 1 159 ? 50.905 137.188 168.047 1.000 39.246 170 GLY AAA C 1
ATOM 1165 O O . GLY A 1 159 ? 51.595 137.304 169.073 1.000 39.672 170 GLY AAA O 1
ATOM 1166 N N . THR A 1 160 ? 49.782 136.468 167.985 1.000 40.143 171 THR AAA N 1
ATOM 1167 C CA . THR A 1 160 ? 49.305 135.613 169.105 1.000 41.567 171 THR AAA CA 1
ATOM 1168 C C . THR A 1 160 ? 50.166 134.348 169.139 1.000 41.709 171 THR AAA C 1
ATOM 1169 O O . THR A 1 160 ? 50.720 133.993 168.080 1.000 41.645 171 THR AAA O 1
ATOM 1173 N N . ILE A 1 161 ? 50.268 133.690 170.295 1.000 42.423 172 ILE AAA N 1
ATOM 1174 C CA . ILE A 1 161 ? 50.950 132.368 170.388 1.000 41.698 172 ILE AAA CA 1
ATOM 1175 C C . ILE A 1 161 ? 50.088 131.381 169.607 1.000 43.053 172 ILE AAA C 1
ATOM 1176 O O . ILE A 1 161 ? 48.898 131.235 169.898 1.000 43.165 172 ILE AAA O 1
ATOM 1181 N N . PRO A 1 162 ? 50.647 130.703 168.579 1.000 43.660 173 PRO AAA N 1
ATOM 1182 C CA . PRO A 1 162 ? 49.861 129.869 167.672 1.000 42.418 173 PRO AAA CA 1
ATOM 1183 C C . PRO A 1 162 ? 49.569 128.464 168.186 1.000 43.363 173 PRO AAA C 1
ATOM 1184 O O . PRO A 1 162 ? 50.486 127.743 168.576 1.000 45.801 173 PRO AAA O 1
ATOM 1188 N N . PRO A 1 163 ? 48.289 128.018 168.183 1.000 43.323 174 PRO AAA N 1
ATOM 1189 C CA . PRO A 1 163 ? 47.947 126.646 168.567 1.000 41.972 174 PRO AAA CA 1
ATOM 1190 C C . PRO A 1 163 ? 48.591 125.590 167.656 1.000 41.208 174 PRO AAA C 1
ATOM 1191 O O . PRO A 1 163 ? 48.860 124.505 168.141 1.000 39.457 174 PRO AAA O 1
ATOM 1195 N N . PHE A 1 164 ? 48.849 125.932 166.385 1.000 42.146 175 PHE AAA N 1
ATOM 1196 C CA . PHE A 1 164 ? 49.401 124.984 165.382 1.000 40.528 175 PHE AAA CA 1
ATOM 1197 C C . PHE A 1 164 ? 50.811 124.539 165.797 1.000 39.734 175 PHE AAA C 1
ATOM 1198 O O . PHE A 1 164 ? 51.236 123.470 165.329 1.000 40.764 175 PHE AAA O 1
ATOM 1206 N N . LEU A 1 165 ? 51.510 125.296 166.648 1.000 38.678 176 LEU AAA N 1
ATOM 1207 C CA . LEU A 1 165 ? 52.853 124.889 167.148 1.000 39.900 176 LEU AAA CA 1
ATOM 1208 C C . LEU A 1 165 ? 52.729 123.605 167.978 1.000 40.521 176 LEU AAA C 1
ATOM 1209 O O . LEU A 1 165 ? 53.744 122.885 168.089 1.000 40.409 176 LEU AAA O 1
ATOM 1214 N N . GLY A 1 166 ? 51.535 123.312 168.507 1.000 39.138 177 GLY AAA N 1
ATOM 1215 C CA . GLY A 1 166 ? 51.241 122.064 169.238 1.000 40.932 177 GLY AAA CA 1
ATOM 1216 C C . GLY A 1 166 ? 51.195 120.850 168.325 1.000 41.540 177 GLY AAA C 1
ATOM 1217 O O . GLY A 1 166 ? 51.196 119.720 168.834 1.000 42.219 177 GLY AAA O 1
ATOM 1218 N N . ASN A 1 167 ? 51.178 121.069 167.012 1.000 42.193 178 ASN AAA N 1
ATOM 1219 C CA . ASN A 1 167 ? 51.043 120.003 165.991 1.000 42.696 178 ASN AAA CA 1
ATOM 1220 C C . ASN A 1 167 ? 52.424 119.461 165.594 1.000 41.224 178 ASN AAA C 1
ATOM 1221 O O . ASN A 1 167 ? 52.459 118.521 164.789 1.000 41.364 178 ASN AAA O 1
ATOM 1226 N N . ILE A 1 168 ? 53.525 119.989 166.134 1.000 39.815 179 ILE AAA N 1
ATOM 1227 C CA . ILE A 1 168 ? 54.883 119.438 165.833 1.000 38.718 179 ILE AAA CA 1
ATOM 1228 C C . ILE A 1 168 ? 55.142 118.283 166.802 1.000 38.405 179 ILE AAA C 1
ATOM 1229 O O . ILE A 1 168 ? 55.649 118.543 167.909 1.000 40.727 179 ILE AAA O 1
ATOM 1234 N N . SER A 1 169 ? 54.811 117.051 166.412 1.000 36.574 180 SER AAA N 1
ATOM 1235 C CA . SER A 1 169 ? 54.889 115.858 167.297 1.000 36.022 180 SER AAA CA 1
ATOM 1236 C C . SER A 1 169 ? 56.333 115.611 167.753 1.000 34.503 180 SER AAA C 1
ATOM 1237 O O . SER A 1 169 ? 56.507 115.114 168.871 1.000 33.504 180 SER AAA O 1
ATOM 1240 N N . THR A 1 170 ? 57.327 115.935 166.924 1.000 32.980 181 THR AAA N 1
ATOM 1241 C CA . THR A 1 170 ? 58.752 115.652 167.226 1.000 33.882 181 THR AAA CA 1
ATOM 1242 C C . THR A 1 170 ? 59.325 116.690 168.196 1.000 34.833 181 THR AAA C 1
ATOM 1243 O O . THR A 1 170 ? 60.462 116.462 168.663 1.000 35.788 181 THR AAA O 1
ATOM 1247 N N . LEU A 1 171 ? 58.602 117.778 168.494 1.000 34.696 182 LEU AAA N 1
ATOM 1248 C CA . LEU A 1 171 ? 59.196 118.928 169.233 1.000 33.941 182 LEU AAA CA 1
ATOM 1249 C C . LEU A 1 171 ? 59.616 118.502 170.646 1.000 33.015 182 LEU AAA C 1
ATOM 1250 O O . LEU A 1 171 ? 58.808 117.902 171.369 1.000 31.112 182 LEU AAA O 1
ATOM 1255 N N . LYS A 1 172 ? 60.857 118.819 171.008 1.000 32.408 183 LYS AAA N 1
ATOM 1256 C CA . LYS A 1 172 ? 61.429 118.570 172.352 1.000 31.147 183 LYS AAA CA 1
ATOM 1257 C C . LYS A 1 172 ? 61.559 119.896 173.104 1.000 30.159 183 LYS AAA C 1
ATOM 1258 O O . LYS A 1 172 ? 61.444 119.881 174.340 1.000 30.821 183 LYS AAA O 1
ATOM 1264 N N . MET A 1 173 ? 61.809 121.001 172.401 1.000 28.984 184 MET AAA N 1
ATOM 1265 C CA . MET A 1 173 ? 61.984 122.323 173.057 1.000 29.231 184 MET AAA CA 1
ATOM 1266 C C . MET A 1 173 ? 61.203 123.403 172.307 1.000 29.022 184 MET AAA C 1
ATOM 1267 O O . MET A 1 173 ? 61.456 123.598 171.111 1.000 30.451 184 MET AAA O 1
ATOM 1272 N N . LEU A 1 174 ? 60.285 124.072 173.004 1.000 29.584 185 LEU AAA N 1
ATOM 1273 C CA . LEU A 1 174 ? 59.540 125.246 172.483 1.000 30.578 185 LEU AAA CA 1
ATOM 1274 C C . LEU A 1 174 ? 60.021 126.482 173.246 1.000 29.683 185 LEU AAA C 1
ATOM 1275 O O . LEU A 1 174 ? 59.701 126.608 174.437 1.000 26.971 185 LEU AAA O 1
ATOM 1280 N N . ASN A 1 175 ? 60.785 127.342 172.580 1.000 29.585 186 ASN AAA N 1
ATOM 1281 C CA . ASN A 1 175 ? 61.438 128.523 173.195 1.000 30.292 186 ASN AAA CA 1
ATOM 1282 C C . ASN A 1 175 ? 60.973 129.787 172.474 1.000 30.328 186 ASN AAA C 1
ATOM 1283 O O . ASN A 1 175 ? 61.598 130.135 171.469 1.000 31.405 186 ASN AAA O 1
ATOM 1288 N N . LEU A 1 176 ? 59.921 130.443 172.966 1.000 31.272 187 LEU AAA N 1
ATOM 1289 C CA . LEU A 1 176 ? 59.338 131.657 172.330 1.000 31.923 187 LEU AAA CA 1
ATOM 1290 C C . LEU A 1 176 ? 59.536 132.870 173.242 1.000 32.479 187 LEU AAA C 1
ATOM 1291 O O . LEU A 1 176 ? 58.883 133.889 173.004 1.000 34.489 187 LEU AAA O 1
ATOM 1296 N N . SER A 1 177 ? 60.423 132.776 174.231 1.000 33.525 188 SER AAA N 1
ATOM 1297 C CA . SER A 1 177 ? 60.577 133.780 175.317 1.000 33.662 188 SER AAA CA 1
ATOM 1298 C C . SER A 1 177 ? 61.059 135.143 174.804 1.000 34.208 188 SER AAA C 1
ATOM 1299 O O . SER A 1 177 ? 61.730 135.189 173.764 1.000 35.619 188 SER AAA O 1
ATOM 1302 N N . TYR A 1 178 ? 60.731 136.211 175.541 1.000 34.088 189 TYR AAA N 1
ATOM 1303 C CA . TYR A 1 178 ? 61.176 137.611 175.298 1.000 33.593 189 TYR AAA CA 1
ATOM 1304 C C . TYR A 1 178 ? 60.749 138.077 173.899 1.000 33.730 189 TYR AAA C 1
ATOM 1305 O O . TYR A 1 178 ? 61.587 138.572 173.129 1.000 32.954 189 TYR AAA O 1
ATOM 1314 N N . ASN A 1 179 ? 59.461 137.934 173.584 1.000 34.402 190 ASN AAA N 1
ATOM 1315 C CA . ASN A 1 179 ? 58.866 138.472 172.333 1.000 35.354 190 ASN AAA CA 1
ATOM 1316 C C . ASN A 1 179 ? 57.660 139.322 172.704 1.000 35.431 190 ASN AAA C 1
ATOM 1317 O O . ASN A 1 179 ? 56.899 138.953 173.595 1.000 35.773 190 ASN AAA O 1
ATOM 1322 N N . PRO A 1 180 ? 57.456 140.479 172.040 1.000 37.648 191 PRO AAA N 1
ATOM 1323 C CA . PRO A 1 180 ? 56.305 141.342 172.312 1.000 38.582 191 PRO AAA CA 1
ATOM 1324 C C . PRO A 1 180 ? 55.025 140.797 171.667 1.000 38.725 191 PRO AAA C 1
ATOM 1325 O O . PRO A 1 180 ? 54.422 141.491 170.885 1.000 39.460 191 PRO AAA O 1
ATOM 1329 N N . PHE A 1 181 ? 54.638 139.573 172.014 1.000 39.738 192 PHE AAA N 1
ATOM 1330 C CA . PHE A 1 181 ? 53.482 138.878 171.396 1.000 40.940 192 PHE AAA CA 1
ATOM 1331 C C . PHE A 1 181 ? 52.199 139.622 171.758 1.000 41.935 192 PHE AAA C 1
ATOM 1332 O O . PHE A 1 181 ? 52.124 140.197 172.863 1.000 43.441 192 PHE AAA O 1
ATOM 1340 N N . SER A 1 182 ? 51.219 139.610 170.860 1.000 43.568 193 SER AAA N 1
ATOM 1341 C CA . SER A 1 182 ? 49.864 140.114 171.179 1.000 45.144 193 SER AAA CA 1
ATOM 1342 C C . SER A 1 182 ? 49.333 139.266 172.332 1.000 42.508 193 SER AAA C 1
ATOM 1343 O O . SER A 1 182 ? 49.496 138.047 172.312 1.000 40.378 193 SER AAA O 1
ATOM 1346 N N . PRO A 1 183 ? 48.729 139.868 173.380 1.000 41.963 194 PRO AAA N 1
ATOM 1347 C CA . PRO A 1 183 ? 48.259 139.098 174.526 1.000 41.609 194 PRO AAA CA 1
ATOM 1348 C C . PRO A 1 183 ? 47.447 137.885 174.064 1.000 42.242 194 PRO AAA C 1
ATOM 1349 O O . PRO A 1 183 ? 46.520 138.066 173.297 1.000 43.430 194 PRO AAA O 1
ATOM 1353 N N . SER A 1 184 ? 47.830 136.684 174.498 1.000 42.309 195 SER AAA N 1
ATOM 1354 C CA . SER A 1 184 ? 47.186 135.420 174.059 1.000 41.693 195 SER AAA CA 1
ATOM 1355 C C . SER A 1 184 ? 47.285 134.366 175.161 1.000 40.464 195 SER AAA C 1
ATOM 1356 O O . SER A 1 184 ? 48.250 134.429 175.961 1.000 38.490 195 SER AAA O 1
ATOM 1359 N N . ARG A 1 185 ? 46.310 133.453 175.199 1.000 40.020 196 ARG AAA N 1
ATOM 1360 C CA . ARG A 1 185 ? 46.282 132.320 176.154 1.000 41.841 196 ARG AAA CA 1
ATOM 1361 C C . ARG A 1 185 ? 47.291 131.266 175.688 1.000 41.938 196 ARG AAA C 1
ATOM 1362 O O . ARG A 1 185 ? 47.692 131.293 174.510 1.000 42.267 196 ARG AAA O 1
ATOM 1366 N N . ILE A 1 186 ? 47.697 130.376 176.588 1.000 41.464 197 ILE AAA N 1
ATOM 1367 C CA . ILE A 1 186 ? 48.535 129.204 176.224 1.000 40.497 197 ILE AAA CA 1
ATOM 1368 C C . ILE A 1 186 ? 47.592 128.222 175.544 1.000 41.237 197 ILE AAA C 1
ATOM 1369 O O . ILE A 1 186 ? 46.611 127.803 176.146 1.000 42.977 197 ILE AAA O 1
ATOM 1374 N N . PRO A 1 187 ? 47.826 127.855 174.269 1.000 43.023 198 PRO AAA N 1
ATOM 1375 C CA . PRO A 1 187 ? 46.944 126.922 173.575 1.000 41.711 198 PRO AAA CA 1
ATOM 1376 C C . PRO A 1 187 ? 46.901 125.578 174.299 1.000 41.825 198 PRO AAA C 1
ATOM 1377 O O . PRO A 1 187 ? 47.942 125.037 174.675 1.000 40.092 198 PRO AAA O 1
ATOM 1381 N N . PRO A 1 188 ? 45.696 125.009 174.540 1.000 42.365 199 PRO AAA N 1
ATOM 1382 C CA . PRO A 1 188 ? 45.576 123.690 175.162 1.000 41.534 199 PRO AAA CA 1
ATOM 1383 C C . PRO A 1 188 ? 46.196 122.596 174.282 1.000 41.669 199 PRO AAA C 1
ATOM 1384 O O . PRO A 1 188 ? 46.517 121.558 174.801 1.000 44.299 199 PRO AAA O 1
ATOM 1388 N N . GLU A 1 189 ? 46.359 122.866 172.988 1.000 42.497 200 GLU AAA N 1
ATOM 1389 C CA . GLU A 1 189 ? 46.938 121.913 172.009 1.000 44.382 200 GLU AAA CA 1
ATOM 1390 C C . GLU A 1 189 ? 48.430 121.722 172.299 1.000 41.729 200 GLU AAA C 1
ATOM 1391 O O . GLU A 1 189 ? 49.010 120.784 171.748 1.000 42.914 200 GLU AAA O 1
ATOM 1397 N N . PHE A 1 190 ? 49.035 122.544 173.154 1.000 39.105 201 PHE AAA N 1
ATOM 1398 C CA . PHE A 1 190 ? 50.455 122.366 173.558 1.000 38.269 201 PHE AAA CA 1
ATOM 1399 C C . PHE A 1 190 ? 50.570 121.083 174.387 1.000 39.481 201 PHE AAA C 1
ATOM 1400 O O . PHE A 1 190 ? 51.666 120.508 174.458 1.000 39.404 201 PHE AAA O 1
ATOM 1408 N N . GLY A 1 191 ? 49.458 120.648 174.989 1.000 40.696 202 GLY AAA N 1
ATOM 1409 C CA . GLY A 1 191 ? 49.361 119.370 175.717 1.000 41.767 202 GLY AAA CA 1
ATOM 1410 C C . GLY A 1 191 ? 49.594 118.195 174.786 1.000 43.333 202 GLY AAA C 1
ATOM 1411 O O . GLY A 1 191 ? 49.992 117.125 175.286 1.000 43.840 202 GLY AAA O 1
ATOM 1412 N N . ASN A 1 192 ? 49.351 118.378 173.481 1.000 45.086 203 ASN AAA N 1
ATOM 1413 C CA . ASN A 1 192 ? 49.543 117.326 172.450 1.000 46.111 203 ASN AAA CA 1
ATOM 1414 C C . ASN A 1 192 ? 51.029 117.160 172.110 1.000 43.721 203 ASN AAA C 1
ATOM 1415 O O . ASN A 1 192 ? 51.338 116.213 171.380 1.000 44.140 203 ASN AAA O 1
ATOM 1420 N N . LEU A 1 193 ? 51.917 118.021 172.608 1.000 41.932 204 LEU AAA N 1
ATOM 1421 C CA . LEU A 1 193 ? 53.383 117.892 172.376 1.000 42.066 204 LEU AAA CA 1
ATOM 1422 C C . LEU A 1 193 ? 53.960 116.853 173.346 1.000 41.674 204 LEU AAA C 1
ATOM 1423 O O . LEU A 1 193 ? 54.637 117.248 174.310 1.000 41.332 204 LEU AAA O 1
ATOM 1428 N N . THR A 1 194 ? 53.751 115.568 173.062 1.000 41.427 205 THR AAA N 1
ATOM 1429 C CA . THR A 1 194 ? 54.059 114.434 173.977 1.000 39.983 205 THR AAA CA 1
ATOM 1430 C C . THR A 1 194 ? 55.561 114.327 174.265 1.000 38.633 205 THR AAA C 1
ATOM 1431 O O . THR A 1 194 ? 55.897 113.891 175.376 1.000 41.972 205 THR AAA O 1
ATOM 1435 N N . ASN A 1 195 ? 56.428 114.714 173.328 1.000 35.518 206 ASN AAA N 1
ATOM 1436 C CA . ASN A 1 195 ? 57.896 114.560 173.502 1.000 36.358 206 ASN AAA CA 1
ATOM 1437 C C . ASN A 1 195 ? 58.511 115.838 174.086 1.000 35.108 206 ASN AAA C 1
ATOM 1438 O O . ASN A 1 195 ? 59.746 115.871 174.202 1.000 34.135 206 ASN AAA O 1
ATOM 1443 N N . LEU A 1 196 ? 57.708 116.844 174.448 1.000 33.855 207 LEU AAA N 1
ATOM 1444 C CA . LEU A 1 196 ? 58.276 118.154 174.850 1.000 35.462 207 LEU AAA CA 1
ATOM 1445 C C . LEU A 1 196 ? 59.026 118.004 176.177 1.000 37.144 207 LEU AAA C 1
ATOM 1446 O O . LEU A 1 196 ? 58.478 117.391 177.110 1.000 40.881 207 LEU AAA O 1
ATOM 1451 N N . GLU A 1 197 ? 60.239 118.553 176.238 1.000 34.985 208 GLU AAA N 1
ATOM 1452 C CA . GLU A 1 197 ? 61.096 118.566 177.446 1.000 33.337 208 GLU AAA CA 1
ATOM 1453 C C . GLU A 1 197 ? 61.192 119.997 177.992 1.000 32.472 208 GLU AAA C 1
ATOM 1454 O O . GLU A 1 197 ? 61.339 120.142 179.213 1.000 31.912 208 GLU AAA O 1
ATOM 1460 N N . VAL A 1 198 ? 61.097 121.016 177.136 1.000 31.685 209 VAL AAA N 1
ATOM 1461 C CA . VAL A 1 198 ? 61.216 122.439 177.563 1.000 31.533 209 VAL AAA CA 1
ATOM 1462 C C . VAL A 1 198 ? 60.054 123.254 176.992 1.000 30.690 209 VAL AAA C 1
ATOM 1463 O O . VAL A 1 198 ? 59.876 123.250 175.769 1.000 28.482 209 VAL AAA O 1
ATOM 1467 N N . MET A 1 199 ? 59.313 123.945 177.857 1.000 30.597 210 MET AAA N 1
ATOM 1468 C CA . MET A 1 199 ? 58.352 124.991 177.439 1.000 31.779 210 MET AAA CA 1
ATOM 1469 C C . MET A 1 199 ? 58.812 126.305 178.063 1.000 32.111 210 MET AAA C 1
ATOM 1470 O O . MET A 1 199 ? 58.548 126.516 179.256 1.000 32.894 210 MET AAA O 1
ATOM 1475 N N . TRP A 1 200 ? 59.515 127.129 177.291 1.000 32.811 211 TRP AAA N 1
ATOM 1476 C CA . TRP A 1 200 ? 60.076 128.424 177.753 1.000 33.315 211 TRP AAA CA 1
ATOM 1477 C C . TRP A 1 200 ? 59.266 129.567 177.132 1.000 32.819 211 TRP AAA C 1
ATOM 1478 O O . TRP A 1 200 ? 59.542 129.919 175.977 1.000 32.341 211 TRP AAA O 1
ATOM 1489 N N . LEU A 1 201 ? 58.297 130.109 177.872 1.000 34.940 212 LEU AAA N 1
ATOM 1490 C CA . LEU A 1 201 ? 57.383 131.179 177.393 1.000 36.217 212 LEU AAA CA 1
ATOM 1491 C C . LEU A 1 201 ? 57.454 132.381 178.336 1.000 36.255 212 LEU AAA C 1
ATOM 1492 O O . LEU A 1 201 ? 56.399 132.976 178.597 1.000 34.663 212 LEU AAA O 1
ATOM 1497 N N . THR A 1 202 ? 58.645 132.723 178.835 1.000 37.379 213 THR AAA N 1
ATOM 1498 C CA . THR A 1 202 ? 58.861 133.885 179.743 1.000 36.469 213 THR AAA CA 1
ATOM 1499 C C . THR A 1 202 ? 58.656 135.187 178.955 1.000 35.745 213 THR AAA C 1
ATOM 1500 O O . THR A 1 202 ? 59.157 135.277 177.829 1.000 35.157 213 THR AAA O 1
ATOM 1504 N N . GLU A 1 203 ? 57.945 136.151 179.541 1.000 36.905 214 GLU AAA N 1
ATOM 1505 C CA . GLU A 1 203 ? 57.702 137.503 178.966 1.000 39.540 214 GLU AAA CA 1
ATOM 1506 C C . GLU A 1 203 ? 57.153 137.376 177.541 1.000 39.493 214 GLU AAA C 1
ATOM 1507 O O . GLU A 1 203 ? 57.710 138.013 176.627 1.000 41.923 214 GLU AAA O 1
ATOM 1513 N N . CYS A 1 204 ? 56.082 136.598 177.367 1.000 39.120 215 CYS AAA N 1
ATOM 1514 C CA . CYS A 1 204 ? 55.392 136.401 176.066 1.000 38.462 215 CYS AAA CA 1
ATOM 1515 C C . CYS A 1 204 ? 53.990 137.024 176.121 1.000 39.346 215 CYS AAA C 1
ATOM 1516 O O . CYS A 1 204 ? 53.187 136.712 175.222 1.000 39.590 215 CYS AAA O 1
ATOM 1519 N N . HIS A 1 205 ? 53.714 137.874 177.122 1.000 39.586 216 HIS AAA N 1
ATOM 1520 C CA . HIS A 1 205 ? 52.420 138.589 177.295 1.000 40.793 216 HIS AAA CA 1
ATOM 1521 C C . HIS A 1 205 ? 51.266 137.579 177.391 1.000 40.318 216 HIS AAA C 1
ATOM 1522 O O . HIS A 1 205 ? 50.166 137.883 176.899 1.000 41.538 216 HIS AAA O 1
ATOM 1529 N N . LEU A 1 206 ? 51.502 136.424 178.015 1.000 40.019 217 LEU AAA N 1
ATOM 1530 C CA . LEU A 1 206 ? 50.483 135.351 178.137 1.000 39.383 217 LEU AAA CA 1
ATOM 1531 C C . LEU A 1 206 ? 49.360 135.812 179.070 1.000 39.628 217 LEU AAA C 1
ATOM 1532 O O . LEU A 1 206 ? 49.651 136.490 180.073 1.000 41.269 217 LEU AAA O 1
ATOM 1537 N N . VAL A 1 207 ? 48.123 135.461 178.732 1.000 39.894 218 VAL AAA N 1
ATOM 1538 C CA . VAL A 1 207 ? 46.917 135.800 179.537 1.000 39.623 218 VAL AAA CA 1
ATOM 1539 C C . VAL A 1 207 ? 46.110 134.518 179.709 1.000 42.023 218 VAL AAA C 1
ATOM 1540 O O . VAL A 1 207 ? 46.458 133.512 179.071 1.000 40.838 218 VAL AAA O 1
ATOM 1544 N N . GLY A 1 208 ? 45.109 134.551 180.585 1.000 45.372 219 GLY AAA N 1
ATOM 1545 C CA . GLY A 1 208 ? 44.198 133.414 180.793 1.000 46.400 219 GLY AAA CA 1
ATOM 1546 C C . GLY A 1 208 ? 44.782 132.389 181.743 1.000 49.125 219 GLY AAA C 1
ATOM 1547 O O . GLY A 1 208 ? 45.826 132.662 182.352 1.000 50.669 219 GLY AAA O 1
ATOM 1548 N N . GLN A 1 209 ? 44.116 131.245 181.869 1.000 52.250 220 GLN AAA N 1
ATOM 1549 C CA . GLN A 1 209 ? 44.469 130.190 182.850 1.000 52.263 220 GLN AAA CA 1
ATOM 1550 C C . GLN A 1 209 ? 45.490 129.239 182.232 1.000 47.735 220 GLN AAA C 1
ATOM 1551 O O . GLN A 1 209 ? 45.554 129.143 181.004 1.000 47.671 220 GLN AAA O 1
ATOM 1557 N N . ILE A 1 210 ? 46.260 128.561 183.073 1.000 44.141 221 ILE AAA N 1
ATOM 1558 C CA . ILE A 1 210 ? 47.198 127.501 182.617 1.000 43.694 221 ILE AAA CA 1
ATOM 1559 C C . ILE A 1 210 ? 46.337 126.300 182.240 1.000 45.288 221 ILE AAA C 1
ATOM 1560 O O . ILE A 1 210 ? 45.532 125.853 183.052 1.000 47.627 221 ILE AAA O 1
ATOM 1565 N N . PRO A 1 211 ? 46.418 125.793 180.989 1.000 47.630 222 PRO AAA N 1
ATOM 1566 C CA . PRO A 1 211 ? 45.595 124.660 180.566 1.000 47.705 222 PRO AAA CA 1
ATOM 1567 C C . PRO A 1 211 ? 45.952 123.376 181.330 1.000 48.982 222 PRO AAA C 1
ATOM 1568 O O . PRO A 1 211 ? 47.134 123.131 181.556 1.000 51.156 222 PRO AAA O 1
ATOM 1572 N N . ASP A 1 212 ? 44.944 122.593 181.730 1.000 49.099 223 ASP AAA N 1
ATOM 1573 C CA . ASP A 1 212 ? 45.161 121.319 182.468 1.000 51.524 223 ASP AAA CA 1
ATOM 1574 C C . ASP A 1 212 ? 45.883 120.326 181.555 1.000 47.063 223 ASP AAA C 1
ATOM 1575 O O . ASP A 1 212 ? 46.524 119.400 182.088 1.000 46.723 223 ASP AAA O 1
ATOM 1580 N N . SER A 1 213 ? 45.751 120.506 180.238 1.000 44.251 224 SER AAA N 1
ATOM 1581 C CA . SER A 1 213 ? 46.382 119.649 179.207 1.000 44.848 224 SER AAA CA 1
ATOM 1582 C C . SER A 1 213 ? 47.902 119.576 179.430 1.000 44.065 224 SER AAA C 1
ATOM 1583 O O . SER A 1 213 ? 48.487 118.529 179.092 1.000 43.302 224 SER AAA O 1
ATOM 1586 N N . LEU A 1 214 ? 48.519 120.623 179.996 1.000 40.595 225 LEU AAA N 1
ATOM 1587 C CA . LEU A 1 214 ? 49.990 120.666 180.203 1.000 40.649 225 LEU AAA CA 1
ATOM 1588 C C . LEU A 1 214 ? 50.412 119.540 181.151 1.000 41.583 225 LEU AAA C 1
ATOM 1589 O O . LEU A 1 214 ? 51.576 119.123 181.070 1.000 40.820 225 LEU AAA O 1
ATOM 1594 N N . GLY A 1 215 ? 49.489 119.046 181.980 1.000 42.729 226 GLY AAA N 1
ATOM 1595 C CA . GLY A 1 215 ? 49.725 117.907 182.886 1.000 43.672 226 GLY AAA CA 1
ATOM 1596 C C . GLY A 1 215 ? 50.089 116.632 182.144 1.000 44.723 226 GLY AAA C 1
ATOM 1597 O O . GLY A 1 215 ? 50.761 115.784 182.748 1.000 46.763 226 GLY AAA O 1
ATOM 1598 N N . GLN A 1 216 ? 49.682 116.499 180.877 1.000 46.291 227 GLN AAA N 1
ATOM 1599 C CA . GLN A 1 216 ? 49.943 115.291 180.050 1.000 46.500 227 GLN AAA CA 1
ATOM 1600 C C . GLN A 1 216 ? 51.408 115.236 179.599 1.000 42.363 227 GLN AAA C 1
ATOM 1601 O O . GLN A 1 216 ? 51.807 114.186 179.085 1.000 40.899 227 GLN AAA O 1
ATOM 1607 N N . LEU A 1 217 ? 52.183 116.307 179.770 1.000 41.189 228 LEU AAA N 1
ATOM 1608 C CA . LEU A 1 217 ? 53.581 116.378 179.261 1.000 39.951 228 LEU AAA CA 1
ATOM 1609 C C . LEU A 1 217 ? 54.512 115.641 180.224 1.000 37.869 228 LEU AAA C 1
ATOM 1610 O O . LEU A 1 217 ? 55.240 116.311 180.953 1.000 40.048 228 LEU AAA O 1
ATOM 1615 N N . SER A 1 218 ? 54.509 114.310 180.181 1.000 36.010 229 SER AAA N 1
ATOM 1616 C CA . SER A 1 218 ? 55.278 113.432 181.096 1.000 36.327 229 SER AAA CA 1
ATOM 1617 C C . SER A 1 218 ? 56.791 113.560 180.860 1.000 34.959 229 SER AAA C 1
ATOM 1618 O O . SER A 1 218 ? 57.543 113.109 181.740 1.000 34.413 229 SER AAA O 1
ATOM 1621 N N . LYS A 1 219 ? 57.232 114.115 179.727 1.000 35.262 230 LYS AAA N 1
ATOM 1622 C CA . LYS A 1 219 ? 58.686 114.224 179.421 1.000 36.095 230 LYS AAA CA 1
ATOM 1623 C C . LYS A 1 219 ? 59.182 115.639 179.730 1.000 33.900 230 LYS AAA C 1
ATOM 1624 O O . LYS A 1 219 ? 60.405 115.852 179.646 1.000 32.283 230 LYS AAA O 1
ATOM 1629 N N . LEU A 1 220 ? 58.284 116.551 180.114 1.000 32.483 231 LEU AAA N 1
ATOM 1630 C CA . LEU A 1 220 ? 58.655 117.966 180.363 1.000 32.830 231 LEU AAA CA 1
ATOM 1631 C C . LEU A 1 220 ? 59.661 118.029 181.515 1.000 33.078 231 LEU AAA C 1
ATOM 1632 O O . LEU A 1 220 ? 59.418 117.393 182.549 1.000 34.199 231 LEU AAA O 1
ATOM 1637 N N . VAL A 1 221 ? 60.759 118.757 181.318 1.000 33.236 232 VAL AAA N 1
ATOM 1638 C CA . VAL A 1 221 ? 61.830 118.942 182.336 1.000 33.351 232 VAL AAA CA 1
ATOM 1639 C C . VAL A 1 221 ? 61.773 120.379 182.857 1.000 33.528 232 VAL AAA C 1
ATOM 1640 O O . VAL A 1 221 ? 61.967 120.570 184.070 1.000 34.595 232 VAL AAA O 1
ATOM 1644 N N . ASP A 1 222 ? 61.517 121.351 181.980 1.000 33.499 233 ASP AAA N 1
ATOM 1645 C CA . ASP A 1 222 ? 61.457 122.788 182.353 1.000 33.262 233 ASP AAA CA 1
ATOM 1646 C C . ASP A 1 222 ? 60.122 123.381 181.905 1.000 32.712 233 ASP AAA C 1
ATOM 1647 O O . ASP A 1 222 ? 59.874 123.408 180.692 1.000 33.432 233 ASP AAA O 1
ATOM 1652 N N . LEU A 1 223 ? 59.308 123.846 182.852 1.000 32.602 234 LEU AAA N 1
ATOM 1653 C CA . LEU A 1 223 ? 58.084 124.631 182.554 1.000 33.463 234 LEU AAA CA 1
ATOM 1654 C C . LEU A 1 223 ? 58.305 126.057 183.051 1.000 32.859 234 LEU AAA C 1
ATOM 1655 O O . LEU A 1 223 ? 58.352 126.235 184.275 1.000 33.248 234 LEU AAA O 1
ATOM 1660 N N . ASP A 1 224 ? 58.456 127.020 182.140 1.000 32.860 235 ASP AAA N 1
ATOM 1661 C CA . ASP A 1 224 ? 58.717 128.435 182.505 1.000 32.653 235 ASP AAA CA 1
ATOM 1662 C C . ASP A 1 224 ? 57.641 129.306 181.858 1.000 32.427 235 ASP AAA C 1
ATOM 1663 O O . ASP A 1 224 ? 57.722 129.551 180.639 1.000 31.387 235 ASP AAA O 1
ATOM 1668 N N . LEU A 1 225 ? 56.669 129.740 182.658 1.000 31.890 236 LEU AAA N 1
ATOM 1669 C CA . LEU A 1 225 ? 55.563 130.622 182.215 1.000 32.313 236 LEU AAA CA 1
ATOM 1670 C C . LEU A 1 225 ? 55.669 131.945 182.970 1.000 32.033 236 LEU AAA C 1
ATOM 1671 O O . LEU A 1 225 ? 54.636 132.619 183.135 1.000 32.048 236 LEU AAA O 1
ATOM 1676 N N . ALA A 1 226 ? 56.876 132.302 183.408 1.000 31.019 237 ALA AAA N 1
ATOM 1677 C CA . ALA A 1 226 ? 57.105 133.465 184.293 1.000 32.111 237 ALA AAA CA 1
ATOM 1678 C C . ALA A 1 226 ? 57.007 134.777 183.506 1.000 32.598 237 ALA AAA C 1
ATOM 1679 O O . ALA A 1 226 ? 57.062 134.735 182.262 1.000 32.136 237 ALA AAA O 1
ATOM 1681 N N . LEU A 1 227 ? 56.856 135.897 184.221 1.000 33.657 238 LEU AAA N 1
ATOM 1682 C CA . LEU A 1 227 ? 56.793 137.275 183.657 1.000 34.571 238 LEU AAA CA 1
ATOM 1683 C C . LEU A 1 227 ? 55.651 137.374 182.640 1.000 33.422 238 LEU AAA C 1
ATOM 1684 O O . LEU A 1 227 ? 55.846 137.969 181.577 1.000 32.332 238 LEU AAA O 1
ATOM 1689 N N . ASN A 1 228 ? 54.483 136.835 182.972 1.000 34.340 239 ASN AAA N 1
ATOM 1690 C CA . ASN A 1 228 ? 53.277 136.957 182.113 1.000 35.947 239 ASN AAA CA 1
ATOM 1691 C C . ASN A 1 228 ? 52.123 137.482 182.971 1.000 36.984 239 ASN AAA C 1
ATOM 1692 O O . ASN A 1 228 ? 52.389 137.950 184.086 1.000 37.681 239 ASN AAA O 1
ATOM 1697 N N . ASP A 1 229 ? 50.900 137.459 182.441 1.000 39.710 240 ASP AAA N 1
ATOM 1698 C CA . ASP A 1 229 ? 49.690 137.927 183.163 1.000 40.433 240 ASP AAA CA 1
ATOM 1699 C C . ASP A 1 229 ? 48.726 136.747 183.304 1.000 39.826 240 ASP AAA C 1
ATOM 1700 O O . ASP A 1 229 ? 47.502 136.953 183.202 1.000 41.287 240 ASP AAA O 1
ATOM 1705 N N . LEU A 1 230 ? 49.268 135.553 183.533 1.000 38.948 241 LEU AAA N 1
ATOM 1706 C CA . LEU A 1 230 ? 48.444 134.332 183.701 1.000 38.985 241 LEU AAA CA 1
ATOM 1707 C C . LEU A 1 230 ? 47.585 134.496 184.955 1.000 38.936 241 LEU AAA C 1
ATOM 1708 O O . LEU A 1 230 ? 48.097 135.002 185.965 1.000 38.850 241 LEU AAA O 1
ATOM 1713 N N . VAL A 1 231 ? 46.324 134.083 184.879 1.000 38.458 242 VAL AAA N 1
ATOM 1714 C CA . VAL A 1 231 ? 45.333 134.199 185.986 1.000 38.414 242 VAL AAA CA 1
ATOM 1715 C C . VAL A 1 231 ? 44.848 132.794 186.346 1.000 38.364 242 VAL AAA C 1
ATOM 1716 O O . VAL A 1 231 ? 45.107 131.856 185.575 1.000 40.771 242 VAL AAA O 1
ATOM 1720 N N . GLY A 1 232 ? 44.194 132.653 187.495 1.000 40.017 243 GLY AAA N 1
ATOM 1721 C CA . GLY A 1 232 ? 43.588 131.377 187.910 1.000 40.425 243 GLY AAA CA 1
ATOM 1722 C C . GLY A 1 232 ? 44.527 130.558 188.774 1.000 41.134 243 GLY AAA C 1
ATOM 1723 O O . GLY A 1 232 ? 45.581 131.066 189.169 1.000 40.795 243 GLY AAA O 1
ATOM 1724 N N . HIS A 1 233 ? 44.144 129.324 189.070 1.000 45.178 244 HIS AAA N 1
ATOM 1725 C CA . HIS A 1 233 ? 44.852 128.443 190.031 1.000 49.260 244 HIS AAA CA 1
ATOM 1726 C C . HIS A 1 233 ? 45.986 127.716 189.308 1.000 46.764 244 HIS AAA C 1
ATOM 1727 O O . HIS A 1 233 ? 45.888 127.530 188.085 1.000 46.843 244 HIS AAA O 1
ATOM 1734 N N . ILE A 1 234 ? 47.025 127.316 190.035 1.000 46.072 245 ILE AAA N 1
ATOM 1735 C CA . ILE A 1 234 ? 48.038 126.361 189.503 1.000 46.106 245 ILE AAA CA 1
ATOM 1736 C C . ILE A 1 234 ? 47.322 125.023 189.348 1.000 47.192 245 ILE AAA C 1
ATOM 1737 O O . ILE A 1 234 ? 46.785 124.512 190.327 1.000 47.266 245 ILE AAA O 1
ATOM 1742 N N . PRO A 1 235 ? 47.243 124.433 188.132 1.000 49.035 246 PRO AAA N 1
ATOM 1743 C CA . PRO A 1 235 ? 46.454 123.218 187.919 1.000 49.462 246 PRO AAA CA 1
ATOM 1744 C C . PRO A 1 235 ? 46.966 122.027 188.726 1.000 50.189 246 PRO AAA C 1
ATOM 1745 O O . PRO A 1 235 ? 48.166 121.762 188.754 1.000 50.324 246 PRO AAA O 1
ATOM 1749 N N . PRO A 1 236 ? 46.072 121.285 189.419 1.000 49.549 247 PRO AAA N 1
ATOM 1750 C CA . PRO A 1 236 ? 46.463 120.073 190.139 1.000 49.214 247 PRO AAA CA 1
ATOM 1751 C C . PRO A 1 236 ? 46.987 119.014 189.159 1.000 48.123 247 PRO AAA C 1
ATOM 1752 O O . PRO A 1 236 ? 47.700 118.124 189.589 1.000 46.491 247 PRO AAA O 1
ATOM 1756 N N . SER A 1 237 ? 46.638 119.160 187.874 1.000 46.125 248 SER AAA N 1
ATOM 1757 C CA . SER A 1 237 ? 47.085 118.278 186.768 1.000 45.502 248 SER AAA CA 1
ATOM 1758 C C . SER A 1 237 ? 48.614 118.298 186.644 1.000 44.053 248 SER AAA C 1
ATOM 1759 O O . SER A 1 237 ? 49.164 117.333 186.092 1.000 46.338 248 SER AAA O 1
ATOM 1762 N N . LEU A 1 238 ? 49.286 119.339 187.140 1.000 42.202 249 LEU AAA N 1
ATOM 1763 C CA . LEU A 1 238 ? 50.763 119.467 187.016 1.000 41.675 249 LEU AAA CA 1
ATOM 1764 C C . LEU A 1 238 ? 51.465 118.359 187.809 1.000 42.095 249 LEU AAA C 1
ATOM 1765 O O . LEU A 1 238 ? 52.673 118.184 187.598 1.000 42.307 249 LEU AAA O 1
ATOM 1770 N N . GLY A 1 239 ? 50.743 117.645 188.682 1.000 42.593 250 GLY AAA N 1
ATOM 1771 C CA . GLY A 1 239 ? 51.231 116.423 189.352 1.000 40.972 250 GLY AAA CA 1
ATOM 1772 C C . GLY A 1 239 ? 51.562 115.342 188.342 1.000 41.479 250 GLY AAA C 1
ATOM 1773 O O . GLY A 1 239 ? 52.356 114.445 188.682 1.000 41.946 250 GLY AAA O 1
ATOM 1774 N N . GLY A 1 240 ? 50.978 115.426 187.140 1.000 41.762 251 GLY AAA N 1
ATOM 1775 C CA . GLY A 1 240 ? 51.216 114.490 186.022 1.000 40.326 251 GLY AAA CA 1
ATOM 1776 C C . GLY A 1 240 ? 52.534 114.746 185.307 1.000 39.120 251 GLY AAA C 1
ATOM 1777 O O . GLY A 1 240 ? 52.907 113.916 184.458 1.000 42.362 251 GLY AAA O 1
ATOM 1778 N N . LEU A 1 241 ? 53.236 115.834 185.621 1.000 36.325 252 LEU AAA N 1
ATOM 1779 C CA . LEU A 1 241 ? 54.542 116.145 184.989 1.000 35.463 252 LEU AAA CA 1
ATOM 1780 C C . LEU A 1 241 ? 55.615 115.246 185.602 1.000 34.648 252 LEU AAA C 1
ATOM 1781 O O . LEU A 1 241 ? 56.391 115.739 186.419 1.000 37.397 252 LEU AAA O 1
ATOM 1786 N N . THR A 1 242 ? 55.686 113.990 185.170 1.000 33.796 253 THR AAA N 1
ATOM 1787 C CA . THR A 1 242 ? 56.530 112.941 185.797 1.000 35.758 253 THR AAA CA 1
ATOM 1788 C C . THR A 1 242 ? 58.007 113.355 185.846 1.000 34.939 253 THR AAA C 1
ATOM 1789 O O . THR A 1 242 ? 58.648 113.092 186.872 1.000 35.307 253 THR AAA O 1
ATOM 1793 N N . ASN A 1 243 ? 58.544 113.961 184.790 1.000 35.320 254 ASN AAA N 1
ATOM 1794 C CA . ASN A 1 243 ? 60.009 114.186 184.683 1.000 35.680 254 ASN AAA CA 1
ATOM 1795 C C . ASN A 1 243 ? 60.374 115.648 184.977 1.000 34.592 254 ASN AAA C 1
ATOM 1796 O O . ASN A 1 243 ? 61.563 115.971 184.799 1.000 35.127 254 ASN AAA O 1
ATOM 1801 N N . VAL A 1 244 ? 59.437 116.489 185.438 1.000 33.218 255 VAL AAA N 1
ATOM 1802 C CA . VAL A 1 244 ? 59.701 117.955 185.586 1.000 32.330 255 VAL AAA CA 1
ATOM 1803 C C . VAL A 1 244 ? 60.764 118.180 186.671 1.000 31.226 255 VAL AAA C 1
ATOM 1804 O O . VAL A 1 244 ? 60.661 117.573 187.755 1.000 31.037 255 VAL AAA O 1
ATOM 1808 N N . VAL A 1 245 ? 61.773 119.001 186.366 1.000 29.591 256 VAL AAA N 1
ATOM 1809 C CA . VAL A 1 245 ? 62.846 119.385 187.326 1.000 29.111 256 VAL AAA CA 1
ATOM 1810 C C . VAL A 1 245 ? 62.649 120.846 187.740 1.000 29.276 256 VAL AAA C 1
ATOM 1811 O O . VAL A 1 245 ? 62.935 121.166 188.915 1.000 30.959 256 VAL AAA O 1
ATOM 1815 N N . GLN A 1 246 ? 62.179 121.702 186.830 1.000 28.837 257 GLN AAA N 1
ATOM 1816 C CA . GLN A 1 246 ? 62.073 123.158 187.100 1.000 30.033 257 GLN AAA CA 1
ATOM 1817 C C . GLN A 1 246 ? 60.679 123.663 186.720 1.000 29.270 257 GLN AAA C 1
ATOM 1818 O O . GLN A 1 246 ? 60.273 123.456 185.572 1.000 29.062 257 GLN AAA O 1
ATOM 1824 N N . ILE A 1 247 ? 59.986 124.319 187.650 1.000 29.793 258 ILE AAA N 1
ATOM 1825 C CA . ILE A 1 247 ? 58.690 125.002 187.364 1.000 30.684 258 ILE AAA CA 1
ATOM 1826 C C . ILE A 1 247 ? 58.830 126.475 187.747 1.000 31.264 258 ILE AAA C 1
ATOM 1827 O O . ILE A 1 247 ? 59.080 126.750 188.919 1.000 33.086 258 ILE AAA O 1
ATOM 1832 N N . GLU A 1 248 ? 58.678 127.382 186.782 1.000 31.453 259 GLU AAA N 1
ATOM 1833 C CA . GLU A 1 248 ? 58.766 128.845 187.010 1.000 31.899 259 GLU AAA CA 1
ATOM 1834 C C . GLU A 1 248 ? 57.428 129.479 186.636 1.000 31.571 259 GLU AAA C 1
ATOM 1835 O O . GLU A 1 248 ? 57.102 129.485 185.440 1.000 30.057 259 GLU AAA O 1
ATOM 1841 N N . LEU A 1 249 ? 56.686 129.976 187.629 1.000 31.448 260 LEU AAA N 1
ATOM 1842 C CA . LEU A 1 249 ? 55.366 130.627 187.431 1.000 31.805 260 LEU AAA CA 1
ATOM 1843 C C . LEU A 1 249 ? 55.397 132.027 188.038 1.000 32.427 260 LEU AAA C 1
ATOM 1844 O O . LEU A 1 249 ? 54.311 132.577 188.296 1.000 33.846 260 LEU AAA O 1
ATOM 1849 N N . TYR A 1 250 ? 56.585 132.584 188.266 1.000 31.934 261 TYR AAA N 1
ATOM 1850 C CA . TYR A 1 250 ? 56.730 133.839 189.046 1.000 32.069 261 TYR AAA CA 1
ATOM 1851 C C . TYR A 1 250 ? 56.253 135.053 188.242 1.000 32.959 261 TYR AAA C 1
ATOM 1852 O O . TYR A 1 250 ? 56.236 135.031 187.006 1.000 32.323 261 TYR AAA O 1
ATOM 1861 N N . ASN A 1 251 ? 55.827 136.083 188.975 1.000 35.366 262 ASN AAA N 1
ATOM 1862 C CA . ASN A 1 251 ? 55.368 137.383 188.424 1.000 36.707 262 ASN AAA CA 1
ATOM 1863 C C . ASN A 1 251 ? 54.220 137.164 187.426 1.000 35.611 262 ASN AAA C 1
ATOM 1864 O O . ASN A 1 251 ? 54.290 137.678 186.305 1.000 36.730 262 ASN AAA O 1
ATOM 1869 N N . ASN A 1 252 ? 53.180 136.444 187.841 1.000 35.890 263 ASN AAA N 1
ATOM 1870 C CA . ASN A 1 252 ? 51.897 136.324 187.096 1.000 36.215 263 ASN AAA CA 1
ATOM 1871 C C . ASN A 1 252 ? 50.791 136.878 187.999 1.000 36.857 263 ASN AAA C 1
ATOM 1872 O O . ASN A 1 252 ? 51.127 137.514 189.001 1.000 37.571 263 ASN AAA O 1
ATOM 1877 N N . SER A 1 253 ? 49.524 136.661 187.662 1.000 38.710 264 SER AAA N 1
ATOM 1878 C CA . SER A 1 253 ? 48.377 137.027 188.528 1.000 39.024 264 SER AAA CA 1
ATOM 1879 C C . SER A 1 253 ? 47.695 135.752 189.037 1.000 40.016 264 SER AAA C 1
ATOM 1880 O O . SER A 1 253 ? 46.461 135.756 189.167 1.000 39.951 264 SER AAA O 1
ATOM 1883 N N . LEU A 1 254 ? 48.471 134.705 189.333 1.000 40.130 265 LEU AAA N 1
ATOM 1884 C CA . LEU A 1 254 ? 47.922 133.396 189.777 1.000 41.609 265 LEU AAA CA 1
ATOM 1885 C C . LEU A 1 254 ? 47.314 133.508 191.183 1.000 41.828 265 LEU AAA C 1
ATOM 1886 O O . LEU A 1 254 ? 47.892 134.208 192.045 1.000 39.188 265 LEU AAA O 1
ATOM 1891 N N . THR A 1 255 ? 46.189 132.822 191.401 1.000 42.422 266 THR AAA N 1
ATOM 1892 C CA . THR A 1 255 ? 45.438 132.818 192.683 1.000 44.384 266 THR AAA CA 1
ATOM 1893 C C . THR A 1 255 ? 45.231 131.375 193.132 1.000 44.568 266 THR AAA C 1
ATOM 1894 O O . THR A 1 255 ? 45.603 130.462 192.381 1.000 44.917 266 THR AAA O 1
ATOM 1898 N N . GLY A 1 256 ? 44.646 131.179 194.308 1.000 44.891 267 GLY AAA N 1
ATOM 1899 C CA . GLY A 1 256 ? 44.292 129.839 194.794 1.000 44.960 267 GLY AAA CA 1
ATOM 1900 C C . GLY A 1 256 ? 45.460 129.179 195.504 1.000 46.781 267 GLY AAA C 1
ATOM 1901 O O . GLY A 1 256 ? 46.536 129.799 195.624 1.000 49.102 267 GLY AAA O 1
ATOM 1902 N N . GLU A 1 257 ? 45.252 127.952 195.971 1.000 48.393 268 GLU AAA N 1
ATOM 1903 C CA . GLU A 1 257 ? 46.224 127.243 196.835 1.000 51.585 268 GLU AAA CA 1
ATOM 1904 C C . GLU A 1 257 ? 47.264 126.529 195.975 1.000 48.621 268 GLU AAA C 1
ATOM 1905 O O . GLU A 1 257 ? 46.966 126.197 194.822 1.000 49.467 268 GLU AAA O 1
ATOM 1911 N N . ILE A 1 258 ? 48.442 126.296 196.542 1.000 46.836 269 ILE AAA N 1
ATOM 1912 C CA . ILE A 1 258 ? 49.513 125.491 195.897 1.000 44.521 269 ILE AAA CA 1
ATOM 1913 C C . ILE A 1 258 ? 49.048 124.045 195.958 1.000 45.670 269 ILE AAA C 1
ATOM 1914 O O . ILE A 1 258 ? 48.801 123.535 197.048 1.000 45.863 269 ILE AAA O 1
ATOM 1919 N N . PRO A 1 259 ? 48.867 123.357 194.808 1.000 47.888 270 PRO AAA N 1
ATOM 1920 C CA . PRO A 1 259 ? 48.339 121.996 194.814 1.000 46.697 270 PRO AAA CA 1
ATOM 1921 C C . PRO A 1 259 ? 49.264 121.020 195.541 1.000 46.526 270 PRO AAA C 1
ATOM 1922 O O . PRO A 1 259 ? 50.482 121.046 195.356 1.000 45.314 270 PRO AAA O 1
ATOM 1926 N N . PRO A 1 260 ? 48.709 120.142 196.411 1.000 45.989 271 PRO AAA N 1
ATOM 1927 C CA . PRO A 1 260 ? 49.504 119.112 197.078 1.000 44.470 271 PRO AAA CA 1
ATOM 1928 C C . PRO A 1 260 ? 50.025 118.072 196.075 1.000 43.904 271 PRO AAA C 1
ATOM 1929 O O . PRO A 1 260 ? 50.978 117.407 196.402 1.000 45.208 271 PRO AAA O 1
ATOM 1933 N N . GLU A 1 261 ? 49.417 117.979 194.888 1.000 44.373 272 GLU AAA N 1
ATOM 1934 C CA . GLU A 1 261 ? 49.812 117.014 193.825 1.000 46.275 272 GLU AAA CA 1
ATOM 1935 C C . GLU A 1 261 ? 51.239 117.309 193.350 1.000 45.676 272 GLU AAA C 1
ATOM 1936 O O . GLU A 1 261 ? 51.857 116.401 192.765 1.000 45.323 272 GLU AAA O 1
ATOM 1942 N N . LEU A 1 262 ? 51.757 118.511 193.613 1.000 43.712 273 LEU AAA N 1
ATOM 1943 C CA . LEU A 1 262 ? 53.162 118.861 193.288 1.000 43.395 273 LEU AAA CA 1
ATOM 1944 C C . LEU A 1 262 ? 54.116 117.951 194.068 1.000 44.966 273 LEU AAA C 1
ATOM 1945 O O . LEU A 1 262 ? 55.263 117.793 193.608 1.000 46.966 273 LEU AAA O 1
ATOM 1950 N N . GLY A 1 263 ? 53.658 117.374 195.187 1.000 45.564 274 GLY AAA N 1
ATOM 1951 C CA . GLY A 1 263 ? 54.410 116.379 195.975 1.000 44.817 274 GLY AAA CA 1
ATOM 1952 C C . GLY A 1 263 ? 54.711 115.129 195.171 1.000 46.217 274 GLY AAA C 1
ATOM 1953 O O . GLY A 1 263 ? 55.714 114.463 195.477 1.000 46.475 274 GLY AAA O 1
ATOM 1954 N N . ASN A 1 264 ? 53.885 114.827 194.167 1.000 47.851 275 ASN AAA N 1
ATOM 1955 C CA . ASN A 1 264 ? 54.020 113.615 193.315 1.000 49.810 275 ASN AAA CA 1
ATOM 1956 C C . ASN A 1 264 ? 55.194 113.774 192.338 1.000 47.601 275 ASN AAA C 1
ATOM 1957 O O . ASN A 1 264 ? 55.582 112.763 191.734 1.000 47.330 275 ASN AAA O 1
ATOM 1962 N N . LEU A 1 265 ? 55.748 114.980 192.183 1.000 45.667 276 LEU AAA N 1
ATOM 1963 C CA . LEU A 1 265 ? 56.836 115.243 191.202 1.000 43.263 276 LEU AAA CA 1
ATOM 1964 C C . LEU A 1 265 ? 58.179 114.871 191.836 1.000 41.569 276 LEU AAA C 1
ATOM 1965 O O . LEU A 1 265 ? 58.759 115.710 192.536 1.000 43.391 276 LEU AAA O 1
ATOM 1970 N N . LYS A 1 266 ? 58.652 113.655 191.575 1.000 40.594 277 LYS AAA N 1
ATOM 1971 C CA . LYS A 1 266 ? 59.867 113.080 192.199 1.000 42.583 277 LYS AAA CA 1
ATOM 1972 C C . LYS A 1 266 ? 61.123 113.849 191.773 1.000 39.433 277 LYS AAA C 1
ATOM 1973 O O . LYS A 1 266 ? 62.026 114.001 192.608 1.000 42.299 277 LYS AAA O 1
ATOM 1979 N N . SER A 1 267 ? 61.194 114.306 190.525 1.000 38.229 278 SER AAA N 1
ATOM 1980 C CA . SER A 1 267 ? 62.413 114.943 189.955 1.000 38.236 278 SER AAA CA 1
ATOM 1981 C C . SER A 1 267 ? 62.405 116.462 190.174 1.000 36.638 278 SER AAA C 1
ATOM 1982 O O . SER A 1 267 ? 63.416 117.092 189.834 1.000 32.605 278 SER AAA O 1
ATOM 1985 N N . LEU A 1 268 ? 61.327 117.038 190.720 1.000 36.567 279 LEU AAA N 1
ATOM 1986 C CA . LEU A 1 268 ? 61.221 118.510 190.911 1.000 35.811 279 LEU AAA CA 1
ATOM 1987 C C . LEU A 1 268 ? 62.318 118.974 191.873 1.000 34.392 279 LEU AAA C 1
ATOM 1988 O O . LEU A 1 268 ? 62.420 118.409 192.972 1.000 33.399 279 LEU AAA O 1
ATOM 1993 N N . ARG A 1 269 ? 63.112 119.961 191.460 1.000 34.348 280 ARG AAA N 1
ATOM 1994 C CA . ARG A 1 269 ? 64.210 120.514 192.291 1.000 34.896 280 ARG AAA CA 1
ATOM 1995 C C . ARG A 1 269 ? 64.047 122.026 192.453 1.000 33.626 280 ARG AAA C 1
ATOM 1996 O O . ARG A 1 269 ? 64.431 122.539 193.518 1.000 34.113 280 ARG AAA O 1
ATOM 2004 N N . LEU A 1 270 ? 63.508 122.717 191.451 1.000 33.177 281 LEU AAA N 1
ATOM 2005 C CA . LEU A 1 270 ? 63.378 124.194 191.500 1.000 32.444 281 LEU AAA CA 1
ATOM 2006 C C . LEU A 1 270 ? 61.919 124.589 191.250 1.000 32.790 281 LEU AAA C 1
ATOM 2007 O O . LEU A 1 270 ? 61.389 124.231 190.187 1.000 32.951 281 LEU AAA O 1
ATOM 2012 N N . LEU A 1 271 ? 61.295 125.286 192.203 1.000 33.504 282 LEU AAA N 1
ATOM 2013 C CA . LEU A 1 271 ? 59.927 125.839 192.029 1.000 35.961 282 LEU AAA CA 1
ATOM 2014 C C . LEU A 1 271 ? 59.941 127.311 192.435 1.000 35.565 282 LEU AAA C 1
ATOM 2015 O O . LEU A 1 271 ? 60.350 127.599 193.564 1.000 36.064 282 LEU AAA O 1
ATOM 2020 N N . ASP A 1 272 ? 59.512 128.200 191.542 1.000 35.446 283 ASP AAA N 1
ATOM 2021 C CA . ASP A 1 272 ? 59.371 129.641 191.855 1.000 35.213 283 ASP AAA CA 1
ATOM 2022 C C . ASP A 1 272 ? 57.998 130.101 191.374 1.000 35.301 283 ASP AAA C 1
ATOM 2023 O O . ASP A 1 272 ? 57.805 130.212 190.158 1.000 37.239 283 ASP AAA O 1
ATOM 2028 N N . ALA A 1 273 ? 57.078 130.329 192.308 1.000 34.987 284 ALA AAA N 1
ATOM 2029 C CA . ALA A 1 273 ? 55.727 130.860 192.035 1.000 35.069 284 ALA AAA CA 1
ATOM 2030 C C . ALA A 1 273 ? 55.574 132.178 192.790 1.000 34.420 284 ALA AAA C 1
ATOM 2031 O O . ALA A 1 273 ? 54.452 132.507 193.203 1.000 35.040 284 ALA AAA O 1
ATOM 2033 N N . SER A 1 274 ? 56.678 132.904 192.943 1.000 34.543 285 SER AAA N 1
ATOM 2034 C CA . SER A 1 274 ? 56.745 134.182 193.693 1.000 35.436 285 SER AAA CA 1
ATOM 2035 C C . SER A 1 274 ? 56.018 135.287 192.925 1.000 35.938 285 SER AAA C 1
ATOM 2036 O O . SER A 1 274 ? 55.725 135.092 191.730 1.000 35.222 285 SER AAA O 1
ATOM 2039 N N . MET A 1 275 ? 55.753 136.410 193.597 1.000 36.595 286 MET AAA N 1
ATOM 2040 C CA . MET A 1 275 ? 55.099 137.602 193.002 1.000 37.009 286 MET AAA CA 1
ATOM 2041 C C . MET A 1 275 ? 53.775 137.186 192.345 1.000 38.043 286 MET AAA C 1
ATOM 2042 O O . MET A 1 275 ? 53.513 137.595 191.192 1.000 36.820 286 MET AAA O 1
ATOM 2047 N N . ASN A 1 276 ? 52.968 136.395 193.051 1.000 38.676 287 ASN AAA N 1
ATOM 2048 C CA . ASN A 1 276 ? 51.591 136.038 192.625 1.000 42.267 287 ASN AAA CA 1
ATOM 2049 C C . ASN A 1 276 ? 50.624 136.444 193.741 1.000 44.206 287 ASN AAA C 1
ATOM 2050 O O . ASN A 1 276 ? 51.038 137.221 194.616 1.000 43.590 287 ASN AAA O 1
ATOM 2055 N N . GLN A 1 277 ? 49.375 135.976 193.690 1.000 47.535 288 GLN AAA N 1
ATOM 2056 C CA . GLN A 1 277 ? 48.360 136.242 194.745 1.000 51.874 288 GLN AAA CA 1
ATOM 2057 C C . GLN A 1 277 ? 47.934 134.907 195.365 1.000 50.570 288 GLN AAA C 1
ATOM 2058 O O . GLN A 1 277 ? 46.755 134.773 195.734 1.000 53.793 288 GLN AAA O 1
ATOM 2064 N N . LEU A 1 278 ? 48.863 133.958 195.499 1.000 47.729 289 LEU AAA N 1
ATOM 2065 C CA . LEU A 1 278 ? 48.557 132.593 196.006 1.000 46.052 289 LEU AAA CA 1
ATOM 2066 C C . LEU A 1 278 ? 48.115 132.677 197.469 1.000 45.467 289 LEU AAA C 1
ATOM 2067 O O . LEU A 1 278 ? 48.713 133.453 198.229 1.000 45.674 289 LEU AAA O 1
ATOM 2072 N N . THR A 1 279 ? 47.119 131.878 197.848 1.000 44.246 290 THR AAA N 1
ATOM 2073 C CA . THR A 1 279 ? 46.509 131.883 199.202 1.000 41.882 290 THR AAA CA 1
ATOM 2074 C C . THR A 1 279 ? 46.667 130.491 199.813 1.000 43.018 290 THR AAA C 1
ATOM 2075 O O . THR A 1 279 ? 46.979 129.553 199.056 1.000 43.370 290 THR AAA O 1
ATOM 2079 N N . GLY A 1 280 ? 46.465 130.368 201.125 1.000 42.767 291 GLY AAA N 1
ATOM 2080 C CA . GLY A 1 280 ? 46.477 129.066 201.814 1.000 42.428 291 GLY AAA CA 1
ATOM 2081 C C . GLY A 1 280 ? 47.861 128.695 202.304 1.000 43.572 291 GLY AAA C 1
ATOM 2082 O O . GLY A 1 280 ? 48.731 129.572 202.356 1.000 45.278 291 GLY AAA O 1
ATOM 2083 N N . LYS A 1 281 ? 48.059 127.430 202.660 1.000 44.994 292 LYS AAA N 1
ATOM 2084 C CA . LYS A 1 281 ? 49.301 126.951 203.318 1.000 48.261 292 LYS AAA CA 1
ATOM 2085 C C . LYS A 1 281 ? 50.205 126.291 202.274 1.000 46.183 292 LYS AAA C 1
ATOM 2086 O O . LYS A 1 281 ? 49.687 125.735 201.296 1.000 45.174 292 LYS AAA O 1
ATOM 2092 N N . ILE A 1 282 ? 51.515 126.343 202.490 1.000 44.946 293 ILE AAA N 1
ATOM 2093 C CA . ILE A 1 282 ? 52.504 125.585 201.678 1.000 44.235 293 ILE AAA CA 1
ATOM 2094 C C . ILE A 1 282 ? 52.316 124.113 202.030 1.000 46.413 293 ILE AAA C 1
ATOM 2095 O O . ILE A 1 282 ? 52.468 123.747 203.190 1.000 47.513 293 ILE AAA O 1
ATOM 2100 N N . PRO A 1 283 ? 51.966 123.234 201.061 1.000 48.158 294 PRO AAA N 1
ATOM 2101 C CA . PRO A 1 283 ? 51.672 121.829 201.352 1.000 46.254 294 PRO AAA CA 1
ATOM 2102 C C . PRO A 1 283 ? 52.879 121.027 201.861 1.000 46.147 294 PRO AAA C 1
ATOM 2103 O O . PRO A 1 283 ? 53.997 121.250 201.408 1.000 46.125 294 PRO AAA O 1
ATOM 2107 N N . ASP A 1 284 ? 52.620 120.118 202.800 1.000 46.412 295 ASP AAA N 1
ATOM 2108 C CA . ASP A 1 284 ? 53.658 119.245 203.406 1.000 47.177 295 ASP AAA CA 1
ATOM 2109 C C . ASP A 1 284 ? 54.233 118.350 202.307 1.000 45.458 295 ASP AAA C 1
ATOM 2110 O O . ASP A 1 284 ? 55.456 118.147 202.293 1.000 44.545 295 ASP AAA O 1
ATOM 2115 N N . GLU A 1 285 ? 53.383 117.875 201.400 1.000 45.410 296 GLU AAA N 1
ATOM 2116 C CA . GLU A 1 285 ? 53.772 116.911 200.337 1.000 46.906 296 GLU AAA CA 1
ATOM 2117 C C . GLU A 1 285 ? 54.826 117.560 199.434 1.000 45.037 296 GLU AAA C 1
ATOM 2118 O O . GLU A 1 285 ? 55.815 116.874 199.105 1.000 45.594 296 GLU AAA O 1
ATOM 2124 N N . LEU A 1 286 ? 54.643 118.835 199.077 1.000 43.240 297 LEU AAA N 1
ATOM 2125 C CA . LEU A 1 286 ? 55.639 119.601 198.281 1.000 42.812 297 LEU AAA CA 1
ATOM 2126 C C . LEU A 1 286 ? 56.954 119.678 199.057 1.000 41.812 297 LEU AAA C 1
ATOM 2127 O O . LEU A 1 286 ? 58.016 119.435 198.451 1.000 40.715 297 LEU AAA O 1
ATOM 2132 N N . CYS A 1 287 ? 56.883 120.014 200.350 1.000 42.506 298 CYS AAA N 1
ATOM 2133 C CA . CYS A 1 287 ? 58.085 120.235 201.197 1.000 44.134 298 CYS AAA CA 1
ATOM 2134 C C . CYS A 1 287 ? 58.809 118.902 201.419 1.000 44.070 298 CYS AAA C 1
ATOM 2135 O O . CYS A 1 287 ? 60.032 118.934 201.628 1.000 41.707 298 CYS AAA O 1
ATOM 2138 N N . ARG A 1 288 ? 58.093 117.776 201.331 1.000 44.690 299 ARG AAA N 1
ATOM 2139 C CA . ARG A 1 288 ? 58.691 116.420 201.452 1.000 46.345 299 ARG AAA CA 1
ATOM 2140 C C . ARG A 1 288 ? 59.613 116.142 200.260 1.000 43.830 299 ARG AAA C 1
ATOM 2141 O O . ARG A 1 288 ? 60.607 115.427 200.459 1.000 42.726 299 ARG AAA O 1
ATOM 2149 N N . VAL A 1 289 ? 59.307 116.690 199.079 1.000 42.813 300 VAL AAA N 1
ATOM 2150 C CA . VAL A 1 289 ? 60.158 116.558 197.855 1.000 40.970 300 VAL AAA CA 1
ATOM 2151 C C . VAL A 1 289 ? 61.524 117.167 198.165 1.000 39.100 300 VAL AAA C 1
ATOM 2152 O O . VAL A 1 289 ? 61.591 118.234 198.773 1.000 36.368 300 VAL AAA O 1
ATOM 2156 N N . PRO A 1 290 ? 62.643 116.521 197.760 1.000 36.406 301 PRO AAA N 1
ATOM 2157 C CA . PRO A 1 290 ? 63.981 117.025 198.067 1.000 36.832 301 PRO AAA CA 1
ATOM 2158 C C . PRO A 1 290 ? 64.396 118.219 197.190 1.000 38.376 301 PRO AAA C 1
ATOM 2159 O O . PRO A 1 290 ? 65.324 118.077 196.408 1.000 38.402 301 PRO AAA O 1
ATOM 2163 N N . LEU A 1 291 ? 63.741 119.371 197.378 1.000 37.751 302 LEU AAA N 1
ATOM 2164 C CA . LEU A 1 291 ? 63.912 120.578 196.528 1.000 37.035 302 LEU AAA CA 1
ATOM 2165 C C . LEU A 1 291 ? 65.296 121.200 196.729 1.000 38.088 302 LEU AAA C 1
ATOM 2166 O O . LEU A 1 291 ? 65.836 121.115 197.836 1.000 38.936 302 LEU AAA O 1
ATOM 2171 N N . GLU A 1 292 ? 65.836 121.815 195.684 1.000 39.940 303 GLU AAA N 1
ATOM 2172 C CA . GLU A 1 292 ? 67.084 122.613 195.770 1.000 41.233 303 GLU AAA CA 1
ATOM 2173 C C . GLU A 1 292 ? 66.733 124.081 196.002 1.000 39.641 303 GLU AAA C 1
ATOM 2174 O O . GLU A 1 292 ? 67.485 124.764 196.714 1.000 41.342 303 GLU AAA O 1
ATOM 2180 N N . SER A 1 293 ? 65.647 124.553 195.395 1.000 37.240 304 SER AAA N 1
ATOM 2181 C CA . SER A 1 293 ? 65.216 125.968 195.486 1.000 37.544 304 SER AAA CA 1
ATOM 2182 C C . SER A 1 293 ? 63.698 126.049 195.610 1.000 39.189 304 SER AAA C 1
ATOM 2183 O O . SER A 1 293 ? 63.006 125.516 194.729 1.000 40.925 304 SER AAA O 1
ATOM 2186 N N . LEU A 1 294 ? 63.205 126.704 196.659 1.000 38.094 305 LEU AAA N 1
ATOM 2187 C CA . LEU A 1 294 ? 61.759 126.993 196.807 1.000 36.269 305 LEU AAA CA 1
ATOM 2188 C C . LEU A 1 294 ? 61.591 128.494 197.004 1.000 34.722 305 LEU AAA C 1
ATOM 2189 O O . LEU A 1 294 ? 62.013 128.996 198.056 1.000 32.882 305 LEU AAA O 1
ATOM 2194 N N . ASN A 1 295 ? 61.008 129.181 196.022 1.000 34.220 306 ASN AAA N 1
ATOM 2195 C CA . ASN A 1 295 ? 60.735 130.635 196.122 1.000 34.225 306 ASN AAA CA 1
ATOM 2196 C C . ASN A 1 295 ? 59.222 130.831 196.010 1.000 35.458 306 ASN AAA C 1
ATOM 2197 O O . ASN A 1 295 ? 58.656 130.501 194.954 1.000 35.415 306 ASN AAA O 1
ATOM 2202 N N . LEU A 1 296 ? 58.588 131.319 197.077 1.000 35.602 307 LEU AAA N 1
ATOM 2203 C CA . LEU A 1 296 ? 57.125 131.575 197.106 1.000 37.016 307 LEU AAA CA 1
ATOM 2204 C C . LEU A 1 296 ? 56.884 132.981 197.660 1.000 37.288 307 LEU AAA C 1
ATOM 2205 O O . LEU A 1 296 ? 55.812 133.216 198.244 1.000 36.600 307 LEU AAA O 1
ATOM 2210 N N . TYR A 1 297 ? 57.840 133.889 197.460 1.000 37.313 308 TYR AAA N 1
ATOM 2211 C CA . TYR A 1 297 ? 57.821 135.236 198.085 1.000 36.599 308 TYR AAA CA 1
ATOM 2212 C C . TYR A 1 297 ? 56.762 136.131 197.425 1.000 36.966 308 TYR AAA C 1
ATOM 2213 O O . TYR A 1 297 ? 56.328 135.851 196.296 1.000 37.808 308 TYR AAA O 1
ATOM 2222 N N . GLU A 1 298 ? 56.359 137.183 198.146 1.000 37.610 309 GLU AAA N 1
ATOM 2223 C CA . GLU A 1 298 ? 55.355 138.190 197.713 1.000 39.299 309 GLU AAA CA 1
ATOM 2224 C C . GLU A 1 298 ? 54.080 137.475 197.247 1.000 39.902 309 GLU AAA C 1
ATOM 2225 O O . GLU A 1 298 ? 53.659 137.693 196.105 1.000 42.336 309 GLU AAA O 1
ATOM 2231 N N . ASN A 1 299 ? 53.499 136.634 198.108 1.000 40.618 310 ASN AAA N 1
ATOM 2232 C CA . ASN A 1 299 ? 52.165 136.006 197.907 1.000 41.293 310 ASN AAA CA 1
ATOM 2233 C C . ASN A 1 299 ? 51.287 136.371 199.108 1.000 40.930 310 ASN AAA C 1
ATOM 2234 O O . ASN A 1 299 ? 51.702 137.239 199.891 1.000 39.860 310 ASN AAA O 1
ATOM 2239 N N . ASN A 1 300 ? 50.120 135.742 199.243 1.000 43.158 311 ASN AAA N 1
ATOM 2240 C CA . ASN A 1 300 ? 49.222 135.929 200.410 1.000 44.284 311 ASN AAA CA 1
ATOM 2241 C C . ASN A 1 300 ? 49.143 134.613 201.187 1.000 42.700 311 ASN AAA C 1
ATOM 2242 O O . ASN A 1 300 ? 48.060 134.278 201.709 1.000 43.294 311 ASN AAA O 1
ATOM 2247 N N . LEU A 1 301 ? 50.253 133.882 201.247 1.000 40.736 312 LEU AAA N 1
ATOM 2248 C CA . LEU A 1 301 ? 50.307 132.551 201.898 1.000 41.720 312 LEU AAA CA 1
ATOM 2249 C C . LEU A 1 301 ? 50.210 132.720 203.415 1.000 42.782 312 LEU AAA C 1
ATOM 2250 O O . LEU A 1 301 ? 50.660 133.751 203.928 1.000 41.356 312 LEU AAA O 1
ATOM 2255 N N . GLU A 1 302 ? 49.656 131.719 204.094 1.000 44.287 313 GLU AAA N 1
ATOM 2256 C CA . GLU A 1 302 ? 49.463 131.727 205.564 1.000 45.811 313 GLU AAA CA 1
ATOM 2257 C C . GLU A 1 302 ? 49.837 130.354 206.105 1.000 45.410 313 GLU AAA C 1
ATOM 2258 O O . GLU A 1 302 ? 50.096 129.458 205.299 1.000 45.616 313 GLU AAA O 1
ATOM 2264 N N . GLY A 1 303 ? 49.879 130.214 207.428 1.000 46.646 314 GLY AAA N 1
ATOM 2265 C CA . GLY A 1 303 ? 50.110 128.922 208.092 1.000 45.805 314 GLY AAA CA 1
ATOM 2266 C C . GLY A 1 303 ? 51.583 128.673 208.336 1.000 45.711 314 GLY AAA C 1
ATOM 2267 O O . GLY A 1 303 ? 52.402 129.571 208.096 1.000 48.121 314 GLY AAA O 1
ATOM 2268 N N . GLU A 1 304 ? 51.916 127.480 208.815 1.000 46.591 315 GLU AAA N 1
ATOM 2269 C CA . GLU A 1 304 ? 53.294 127.131 209.236 1.000 47.921 315 GLU AAA CA 1
ATOM 2270 C C . GLU A 1 304 ? 54.068 126.584 208.039 1.000 45.561 315 GLU AAA C 1
ATOM 2271 O O . GLU A 1 304 ? 53.443 125.999 207.139 1.000 45.559 315 GLU AAA O 1
ATOM 2277 N N . LEU A 1 305 ? 55.375 126.805 208.015 1.000 44.507 316 LEU AAA N 1
ATOM 2278 C CA . LEU A 1 305 ? 56.262 126.164 207.018 1.000 45.597 316 LEU AAA CA 1
ATOM 2279 C C . LEU A 1 305 ? 56.461 124.727 207.478 1.000 45.235 316 LEU AAA C 1
ATOM 2280 O O . LEU A 1 305 ? 56.952 124.519 208.586 1.000 44.603 316 LEU AAA O 1
ATOM 2285 N N . PRO A 1 306 ? 56.079 123.714 206.668 1.000 45.506 317 PRO AAA N 1
ATOM 2286 C CA . PRO A 1 306 ? 56.261 122.312 207.045 1.000 44.844 317 PRO AAA CA 1
ATOM 2287 C C . PRO A 1 306 ? 57.732 121.987 207.331 1.000 45.111 317 PRO AAA C 1
ATOM 2288 O O . PRO A 1 306 ? 58.586 122.444 206.595 1.000 45.689 317 PRO AAA O 1
ATOM 2292 N N . ALA A 1 307 ? 57.981 121.218 208.391 1.000 44.241 318 ALA AAA N 1
ATOM 2293 C CA . ALA A 1 307 ? 59.339 120.865 208.857 1.000 44.515 318 ALA AAA CA 1
ATOM 2294 C C . ALA A 1 307 ? 60.010 119.935 207.843 1.000 43.545 318 ALA AAA C 1
ATOM 2295 O O . ALA A 1 307 ? 61.247 119.789 207.907 1.000 42.328 318 ALA AAA O 1
ATOM 2297 N N . SER A 1 308 ? 59.222 119.350 206.937 1.000 44.985 319 SER AAA N 1
ATOM 2298 C CA . SER A 1 308 ? 59.692 118.423 205.877 1.000 44.937 319 SER AAA CA 1
ATOM 2299 C C . SER A 1 308 ? 60.758 119.101 205.007 1.000 44.989 319 SER AAA C 1
ATOM 2300 O O . SER A 1 308 ? 61.647 118.388 204.511 1.000 42.568 319 SER AAA O 1
ATOM 2302 N N . ILE A 1 309 ? 60.684 120.420 204.827 1.000 43.918 320 ILE AAA N 1
ATOM 2303 C CA . ILE A 1 309 ? 61.608 121.161 203.919 1.000 44.023 320 ILE AAA CA 1
ATOM 2304 C C . ILE A 1 309 ? 63.060 120.928 204.365 1.000 41.270 320 ILE AAA C 1
ATOM 2305 O O . ILE A 1 309 ? 63.936 120.854 203.488 1.000 38.170 320 ILE AAA O 1
ATOM 2310 N N . ALA A 1 310 ? 63.296 120.786 205.674 1.000 41.347 321 ALA AAA N 1
ATOM 2311 C CA . ALA A 1 310 ? 64.636 120.555 206.267 1.000 41.913 321 ALA AAA CA 1
ATOM 2312 C C . ALA A 1 310 ? 65.164 119.173 205.874 1.000 41.019 321 ALA AAA C 1
ATOM 2313 O O . ALA A 1 310 ? 66.397 118.986 205.935 1.000 39.439 321 ALA AAA O 1
ATOM 2315 N N . LEU A 1 311 ? 64.277 118.244 205.497 1.000 39.732 322 LEU AAA N 1
ATOM 2316 C CA . LEU A 1 311 ? 64.663 116.867 205.096 1.000 39.741 322 LEU AAA CA 1
ATOM 2317 C C . LEU A 1 311 ? 65.500 116.903 203.816 1.000 39.568 322 LEU AAA C 1
ATOM 2318 O O . LEU A 1 311 ? 66.432 116.093 203.722 1.000 39.993 322 LEU AAA O 1
ATOM 2323 N N . SER A 1 312 ? 65.217 117.811 202.883 1.000 38.445 323 SER AAA N 1
ATOM 2324 C CA . SER A 1 312 ? 65.923 117.855 201.577 1.000 37.631 323 SER AAA CA 1
ATOM 2325 C C . SER A 1 312 ? 67.423 118.017 201.797 1.000 38.287 323 SER AAA C 1
ATOM 2326 O O . SER A 1 312 ? 67.856 118.926 202.495 1.000 39.678 323 SER AAA O 1
ATOM 2329 N N . PRO A 1 313 ? 68.257 117.156 201.178 1.000 38.894 324 PRO AAA N 1
ATOM 2330 C CA . PRO A 1 313 ? 69.708 117.315 201.227 1.000 38.818 324 PRO AAA CA 1
ATOM 2331 C C . PRO A 1 313 ? 70.252 118.272 200.158 1.000 41.284 324 PRO AAA C 1
ATOM 2332 O O . PRO A 1 313 ? 71.452 118.453 200.116 1.000 43.211 324 PRO AAA O 1
ATOM 2336 N N . ASN A 1 314 ? 69.377 118.837 199.314 1.000 41.626 325 ASN AAA N 1
ATOM 2337 C CA . ASN A 1 314 ? 69.780 119.653 198.139 1.000 40.508 325 ASN AAA CA 1
ATOM 2338 C C . ASN A 1 314 ? 69.407 121.129 198.315 1.000 40.453 325 ASN AAA C 1
ATOM 2339 O O . ASN A 1 314 ? 69.739 121.899 197.403 1.000 43.188 325 ASN AAA O 1
ATOM 2344 N N . LEU A 1 315 ? 68.768 121.527 199.419 1.000 39.932 326 LEU AAA N 1
ATOM 2345 C CA . LEU A 1 315 ? 68.196 122.896 199.558 1.000 39.757 326 LEU AAA CA 1
ATOM 2346 C C . LEU A 1 315 ? 69.319 123.918 199.738 1.000 39.732 326 LEU AAA C 1
ATOM 2347 O O . LEU A 1 315 ? 70.057 123.818 200.729 1.000 37.417 326 LEU AAA O 1
ATOM 2352 N N . TYR A 1 316 ? 69.429 124.866 198.804 1.000 39.561 327 TYR AAA N 1
ATOM 2353 C CA . TYR A 1 316 ? 70.374 126.004 198.910 1.000 39.138 327 TYR AAA CA 1
ATOM 2354 C C . TYR A 1 316 ? 69.602 127.327 198.915 1.000 37.511 327 TYR AAA C 1
ATOM 2355 O O . TYR A 1 316 ? 70.187 128.343 199.320 1.000 37.728 327 TYR AAA O 1
ATOM 2364 N N . GLU A 1 317 ? 68.335 127.330 198.498 1.000 35.026 328 GLU AAA N 1
ATOM 2365 C CA . GLU A 1 317 ? 67.586 128.599 198.329 1.000 35.212 328 GLU AAA CA 1
ATOM 2366 C C . GLU A 1 317 ? 66.169 128.461 198.871 1.000 35.546 328 GLU AAA C 1
ATOM 2367 O O . GLU A 1 317 ? 65.417 127.636 198.339 1.000 36.597 328 GLU AAA O 1
ATOM 2373 N N . ILE A 1 318 ? 65.806 129.271 199.863 1.000 36.216 329 ILE AAA N 1
ATOM 2374 C CA . ILE A 1 318 ? 64.388 129.371 200.316 1.000 36.855 329 ILE AAA CA 1
ATOM 2375 C C . ILE A 1 318 ? 64.061 130.857 200.476 1.000 36.630 329 ILE AAA C 1
ATOM 2376 O O . ILE A 1 318 ? 64.606 131.503 201.386 1.000 39.343 329 ILE AAA O 1
ATOM 2380 N N . ARG A 1 319 ? 63.240 131.384 199.572 1.000 35.075 330 ARG AAA N 1
ATOM 2381 C CA . ARG A 1 319 ? 62.805 132.797 199.600 1.000 35.231 330 ARG AAA CA 1
ATOM 2382 C C . ARG A 1 319 ? 61.278 132.820 199.680 1.000 35.119 330 ARG AAA C 1
ATOM 2383 O O . ARG A 1 319 ? 60.627 132.695 198.635 1.000 35.059 330 ARG AAA O 1
ATOM 2391 N N . ILE A 1 320 ? 60.735 132.969 200.885 1.000 35.822 331 ILE AAA N 1
ATOM 2392 C CA . ILE A 1 320 ? 59.268 132.913 201.136 1.000 37.005 331 ILE AAA CA 1
ATOM 2393 C C . ILE A 1 320 ? 58.846 134.199 201.843 1.000 36.235 331 ILE AAA C 1
ATOM 2394 O O . ILE A 1 320 ? 57.810 134.180 202.524 1.000 38.178 331 ILE AAA O 1
ATOM 2399 N N . PHE A 1 321 ? 59.605 135.280 201.654 1.000 35.781 332 PHE AAA N 1
ATOM 2400 C CA . PHE A 1 321 ? 59.346 136.593 202.297 1.000 35.491 332 PHE AAA CA 1
ATOM 2401 C C . PHE A 1 321 ? 58.049 137.196 201.745 1.000 35.514 332 PHE AAA C 1
ATOM 2402 O O . PHE A 1 321 ? 57.609 136.808 200.656 1.000 35.462 332 PHE AAA O 1
ATOM 2410 N N . GLY A 1 322 ? 57.457 138.137 202.479 1.000 34.715 333 GLY AAA N 1
ATOM 2411 C CA . GLY A 1 322 ? 56.254 138.859 202.023 1.000 35.900 333 GLY AAA CA 1
ATOM 2412 C C . GLY A 1 322 ? 55.006 137.991 202.073 1.000 36.323 333 GLY AAA C 1
ATOM 2413 O O . GLY A 1 322 ? 54.165 138.115 201.174 1.000 38.232 333 GLY AAA O 1
ATOM 2414 N N . ASN A 1 323 ? 54.887 137.131 203.080 1.000 38.547 334 ASN AAA N 1
ATOM 2415 C CA . ASN A 1 323 ? 53.668 136.315 203.313 1.000 40.297 334 ASN AAA CA 1
ATOM 2416 C C . ASN A 1 323 ? 53.186 136.535 204.754 1.000 41.170 334 ASN AAA C 1
ATOM 2417 O O . ASN A 1 323 ? 53.762 137.377 205.460 1.000 41.155 334 ASN AAA O 1
ATOM 2422 N N . ARG A 1 324 ? 52.142 135.817 205.161 1.000 42.990 335 ARG AAA N 1
ATOM 2423 C CA . ARG A 1 324 ? 51.585 135.866 206.533 1.000 44.466 335 ARG AAA CA 1
ATOM 2424 C C . ARG A 1 324 ? 51.871 134.537 207.230 1.000 44.759 335 ARG AAA C 1
ATOM 2425 O O . ARG A 1 324 ? 51.021 134.084 208.013 1.000 45.880 335 ARG AAA O 1
ATOM 2433 N N . LEU A 1 325 ? 53.029 133.939 206.955 1.000 45.074 336 LEU AAA N 1
ATOM 2434 C CA . LEU A 1 325 ? 53.406 132.614 207.513 1.000 45.034 336 LEU AAA CA 1
ATOM 2435 C C . LEU A 1 325 ? 53.627 132.741 209.025 1.000 45.372 336 LEU AAA C 1
ATOM 2436 O O . LEU A 1 325 ? 54.291 133.702 209.451 1.000 46.935 336 LEU AAA O 1
ATOM 2441 N N . THR A 1 326 ? 53.108 131.789 209.804 1.000 43.260 337 THR AAA N 1
ATOM 2442 C CA . THR A 1 326 ? 53.122 131.819 211.288 1.000 40.803 337 THR AAA CA 1
ATOM 2443 C C . THR A 1 326 ? 53.933 130.636 211.805 1.000 38.039 337 THR AAA C 1
ATOM 2444 O O . THR A 1 326 ? 54.225 129.728 211.013 1.000 37.393 337 THR AAA O 1
ATOM 2448 N N . GLY A 1 327 ? 54.267 130.661 213.093 1.000 36.832 338 GLY AAA N 1
ATOM 2449 C CA . GLY A 1 327 ? 54.970 129.557 213.765 1.000 36.299 338 GLY AAA CA 1
ATOM 2450 C C . GLY A 1 327 ? 56.473 129.701 213.646 1.000 36.391 338 GLY AAA C 1
ATOM 2451 O O . GLY A 1 327 ? 56.943 130.791 213.304 1.000 40.087 338 GLY AAA O 1
ATOM 2452 N N . GLY A 1 328 ? 57.208 128.633 213.933 1.000 36.253 339 GLY AAA N 1
ATOM 2453 C CA . GLY A 1 328 ? 58.678 128.647 213.954 1.000 36.867 339 GLY AAA CA 1
ATOM 2454 C C . GLY A 1 328 ? 59.267 128.024 212.706 1.000 38.511 339 GLY AAA C 1
ATOM 2455 O O . GLY A 1 328 ? 58.569 127.259 212.015 1.000 36.949 339 GLY AAA O 1
ATOM 2456 N N . LEU A 1 329 ? 60.521 128.354 212.411 1.000 41.419 340 LEU AAA N 1
ATOM 2457 C CA . LEU A 1 329 ? 61.267 127.721 211.300 1.000 44.132 340 LEU AAA CA 1
ATOM 2458 C C . LEU A 1 329 ? 61.584 126.289 211.712 1.000 44.322 340 LEU AAA C 1
ATOM 2459 O O . LEU A 1 329 ? 61.654 125.991 212.897 1.000 45.187 340 LEU AAA O 1
ATOM 2464 N N . PRO A 1 330 ? 61.749 125.356 210.753 1.000 48.046 341 PRO AAA N 1
ATOM 2465 C CA . PRO A 1 330 ? 62.121 123.980 211.067 1.000 48.229 341 PRO AAA CA 1
ATOM 2466 C C . PRO A 1 330 ? 63.421 123.914 211.877 1.000 47.830 341 PRO AAA C 1
ATOM 2467 O O . PRO A 1 330 ? 64.362 124.598 211.542 1.000 45.143 341 PRO AAA O 1
ATOM 2471 N N . LYS A 1 331 ? 63.422 123.095 212.924 1.000 50.433 342 LYS AAA N 1
ATOM 2472 C CA . LYS A 1 331 ? 64.540 122.976 213.893 1.000 52.564 342 LYS AAA CA 1
ATOM 2473 C C . LYS A 1 331 ? 65.800 122.508 213.156 1.000 49.837 342 LYS AAA C 1
ATOM 2474 O O . LYS A 1 331 ? 66.886 122.974 213.511 1.000 47.481 342 LYS AAA O 1
ATOM 2480 N N . ASP A 1 332 ? 65.666 121.629 212.161 1.000 50.351 343 ASP AAA N 1
ATOM 2481 C CA . ASP A 1 332 ? 66.831 120.979 211.500 1.000 52.246 343 ASP AAA CA 1
ATOM 2482 C C . ASP A 1 332 ? 67.197 121.715 210.201 1.000 49.239 343 ASP AAA C 1
ATOM 2483 O O . ASP A 1 332 ? 68.028 121.191 209.444 1.000 48.008 343 ASP AAA O 1
ATOM 2488 N N . LEU A 1 333 ? 66.643 122.904 209.954 1.000 46.593 344 LEU AAA N 1
ATOM 2489 C CA . LEU A 1 333 ? 66.934 123.671 208.714 1.000 42.982 344 LEU AAA CA 1
ATOM 2490 C C . LEU A 1 333 ? 68.431 123.973 208.637 1.000 41.712 344 LEU AAA C 1
ATOM 2491 O O . LEU A 1 333 ? 68.970 124.548 209.596 1.000 40.544 344 LEU AAA O 1
ATOM 2496 N N . GLY A 1 334 ? 69.065 123.577 207.534 1.000 43.031 345 GLY AAA N 1
ATOM 2497 C CA . GLY A 1 334 ? 70.486 123.842 207.248 1.000 44.187 345 GLY AAA CA 1
ATOM 2498 C C . GLY A 1 334 ? 71.381 122.718 207.731 1.000 44.391 345 GLY AAA C 1
ATOM 2499 O O . GLY A 1 334 ? 72.559 122.695 207.332 1.000 45.749 345 GLY AAA O 1
ATOM 2500 N N . LEU A 1 335 ? 70.848 121.821 208.564 1.000 44.339 346 LEU AAA N 1
ATOM 2501 C CA . LEU A 1 335 ? 71.617 120.700 209.152 1.000 45.264 346 LEU AAA CA 1
ATOM 2502 C C . LEU A 1 335 ? 72.032 119.715 208.057 1.000 45.970 346 LEU AAA C 1
ATOM 2503 O O . LEU A 1 335 ? 73.197 119.285 208.074 1.000 47.614 346 LEU AAA O 1
ATOM 2508 N N . ASN A 1 336 ? 71.120 119.372 207.145 1.000 47.141 347 ASN AAA N 1
ATOM 2509 C CA . ASN A 1 336 ? 71.347 118.317 206.125 1.000 49.096 347 ASN AAA CA 1
ATOM 2510 C C . ASN A 1 336 ? 71.475 118.906 204.717 1.000 49.509 347 ASN AAA C 1
ATOM 2511 O O . ASN A 1 336 ? 71.604 118.100 203.778 1.000 48.954 347 ASN AAA O 1
ATOM 2516 N N . SER A 1 337 ? 71.422 120.233 204.557 1.000 49.721 348 SER AAA N 1
ATOM 2517 C CA . SER A 1 337 ? 71.397 120.893 203.222 1.000 47.178 348 SER AAA CA 1
ATOM 2518 C C . SER A 1 337 ? 72.445 121.997 203.163 1.000 43.424 348 SER AAA C 1
ATOM 2519 O O . SER A 1 337 ? 72.733 122.632 204.175 1.000 43.510 348 SER AAA O 1
ATOM 2522 N N . PRO A 1 338 ? 73.041 122.260 201.979 1.000 40.504 349 PRO AAA N 1
ATOM 2523 C CA . PRO A 1 338 ? 73.976 123.371 201.818 1.000 39.137 349 PRO AAA CA 1
ATOM 2524 C C . PRO A 1 338 ? 73.227 124.697 201.628 1.000 38.695 349 PRO AAA C 1
ATOM 2525 O O . PRO A 1 338 ? 73.301 125.266 200.550 1.000 37.961 349 PRO AAA O 1
ATOM 2529 N N . LEU A 1 339 ? 72.526 125.156 202.670 1.000 38.783 350 LEU AAA N 1
ATOM 2530 C CA . LEU A 1 339 ? 71.704 126.389 202.620 1.000 38.377 350 LEU AAA CA 1
ATOM 2531 C C . LEU A 1 339 ? 72.619 127.571 202.302 1.000 39.829 350 LEU AAA C 1
ATOM 2532 O O . LEU A 1 339 ? 73.629 127.747 203.011 1.000 39.362 350 LEU AAA O 1
ATOM 2537 N N . ARG A 1 340 ? 72.294 128.310 201.244 1.000 39.942 351 ARG AAA N 1
ATOM 2538 C CA . ARG A 1 340 ? 73.092 129.458 200.762 1.000 40.556 351 ARG AAA CA 1
ATOM 2539 C C . ARG A 1 340 ? 72.277 130.734 200.957 1.000 38.602 351 ARG AAA C 1
ATOM 2540 O O . ARG A 1 340 ? 72.861 131.753 201.367 1.000 38.065 351 ARG AAA O 1
ATOM 2548 N N . TRP A 1 341 ? 70.979 130.678 200.661 1.000 36.655 352 TRP AAA N 1
ATOM 2549 C CA . TRP A 1 341 ? 70.106 131.874 200.698 1.000 37.140 352 TRP AAA CA 1
ATOM 2550 C C . TRP A 1 341 ? 68.836 131.568 201.481 1.000 35.856 352 TRP AAA C 1
ATOM 2551 O O . TRP A 1 341 ? 68.060 130.715 201.036 1.000 34.454 352 TRP AAA O 1
ATOM 2562 N N . LEU A 1 342 ? 68.630 132.277 202.588 1.000 35.384 353 LEU AAA N 1
ATOM 2563 C CA . LEU A 1 342 ? 67.400 132.177 203.403 1.000 34.647 353 LEU AAA CA 1
ATOM 2564 C C . LEU A 1 342 ? 66.788 133.574 203.503 1.000 34.860 353 LEU AAA C 1
ATOM 2565 O O . LEU A 1 342 ? 67.481 134.490 203.985 1.000 36.355 353 LEU AAA O 1
ATOM 2570 N N . ASP A 1 343 ? 65.558 133.750 203.027 1.000 34.517 354 ASP AAA N 1
ATOM 2571 C CA . ASP A 1 343 ? 64.825 135.028 203.199 1.000 36.111 354 ASP AAA CA 1
ATOM 2572 C C . ASP A 1 343 ? 63.399 134.700 203.648 1.000 36.625 354 ASP AAA C 1
ATOM 2573 O O . ASP A 1 343 ? 62.606 134.226 202.816 1.000 36.102 354 ASP AAA O 1
ATOM 2578 N N . VAL A 1 344 ? 63.106 134.930 204.927 1.000 36.461 355 VAL AAA N 1
ATOM 2579 C CA . VAL A 1 344 ? 61.761 134.691 205.518 1.000 37.022 355 VAL AAA CA 1
ATOM 2580 C C . VAL A 1 344 ? 61.227 136.033 206.022 1.000 37.536 355 VAL AAA C 1
ATOM 2581 O O . VAL A 1 344 ? 60.324 136.017 206.870 1.000 39.460 355 VAL AAA O 1
ATOM 2585 N N . SER A 1 345 ? 61.739 137.143 205.483 1.000 35.595 356 SER AAA N 1
ATOM 2586 C CA . SER A 1 345 ? 61.408 138.518 205.934 1.000 36.531 356 SER AAA CA 1
ATOM 2587 C C . SER A 1 345 ? 59.920 138.817 205.721 1.000 38.105 356 SER AAA C 1
ATOM 2588 O O . SER A 1 345 ? 59.285 138.124 204.916 1.000 38.964 356 SER AAA O 1
ATOM 2591 N N . GLU A 1 346 ? 59.386 139.805 206.444 1.000 41.283 357 GLU AAA N 1
ATOM 2592 C CA . GLU A 1 346 ? 57.980 140.279 206.306 1.000 44.840 357 GLU AAA CA 1
ATOM 2593 C C . GLU A 1 346 ? 57.019 139.085 206.439 1.000 44.183 357 GLU AAA C 1
ATOM 2594 O O . GLU A 1 346 ? 56.170 138.887 205.555 1.000 41.706 357 GLU AAA O 1
ATOM 2600 N N . ASN A 1 347 ? 57.164 138.310 207.515 1.000 45.812 358 ASN AAA N 1
ATOM 2601 C CA . ASN A 1 347 ? 56.244 137.199 207.882 1.000 44.233 358 ASN AAA CA 1
ATOM 2602 C C . ASN A 1 347 ? 55.882 137.362 209.362 1.000 42.867 358 ASN AAA C 1
ATOM 2603 O O . ASN A 1 347 ? 56.302 138.362 209.962 1.000 40.403 358 ASN AAA O 1
ATOM 2608 N N . GLU A 1 348 ? 55.126 136.421 209.926 1.000 44.024 359 GLU AAA N 1
ATOM 2609 C CA . GLU A 1 348 ? 54.749 136.421 211.364 1.000 44.481 359 GLU AAA CA 1
ATOM 2610 C C . GLU A 1 348 ? 55.450 135.251 212.068 1.000 42.737 359 GLU AAA C 1
ATOM 2611 O O . GLU A 1 348 ? 54.864 134.673 212.988 1.000 42.106 359 GLU AAA O 1
ATOM 2617 N N . PHE A 1 349 ? 56.667 134.903 211.649 1.000 44.102 360 PHE AAA N 1
ATOM 2618 C CA . PHE A 1 349 ? 57.451 133.791 212.252 1.000 43.419 360 PHE AAA CA 1
ATOM 2619 C C . PHE A 1 349 ? 57.838 134.154 213.690 1.000 42.632 360 PHE AAA C 1
ATOM 2620 O O . PHE A 1 349 ? 58.124 135.327 213.988 1.000 43.865 360 PHE AAA O 1
ATOM 2628 N N . SER A 1 350 ? 57.857 133.156 214.571 1.000 41.316 361 SER AAA N 1
ATOM 2629 C CA . SER A 1 350 ? 58.158 133.324 216.015 1.000 39.585 361 SER AAA CA 1
ATOM 2630 C C . SER A 1 350 ? 59.142 132.244 216.456 1.000 37.272 361 SER AAA C 1
ATOM 2631 O O . SER A 1 350 ? 59.298 131.255 215.729 1.000 36.220 361 SER AAA O 1
ATOM 2634 N N . GLY A 1 351 ? 59.764 132.429 217.616 1.000 37.661 362 GLY AAA N 1
ATOM 2635 C CA . GLY A 1 351 ? 60.593 131.397 218.261 1.000 37.647 362 GLY AAA CA 1
ATOM 2636 C C . GLY A 1 351 ? 62.058 131.580 217.941 1.000 38.640 362 GLY AAA C 1
ATOM 2637 O O . GLY A 1 351 ? 62.408 132.561 217.273 1.000 40.335 362 GLY AAA O 1
ATOM 2638 N N . ASP A 1 352 ? 62.898 130.665 218.413 1.000 40.306 363 ASP AAA N 1
ATOM 2639 C CA . ASP A 1 352 ? 64.367 130.768 218.242 1.000 43.683 363 ASP AAA CA 1
ATOM 2640 C C . ASP A 1 352 ? 64.716 130.486 216.781 1.000 45.598 363 ASP AAA C 1
ATOM 2641 O O . ASP A 1 352 ? 63.994 129.710 216.122 1.000 48.208 363 ASP AAA O 1
ATOM 2646 N N . LEU A 1 353 ? 65.783 131.103 216.287 1.000 45.931 364 LEU AAA N 1
ATOM 2647 C CA . LEU A 1 353 ? 66.377 130.729 214.983 1.000 47.835 364 LEU AAA CA 1
ATOM 2648 C C . LEU A 1 353 ? 66.851 129.283 215.086 1.000 46.249 364 LEU AAA C 1
ATOM 2649 O O . LEU A 1 353 ? 67.353 128.876 216.129 1.000 47.026 364 LEU AAA O 1
ATOM 2654 N N . PRO A 1 354 ? 66.717 128.465 214.021 1.000 43.926 365 PRO AAA N 1
ATOM 2655 C CA . PRO A 1 354 ? 67.288 127.118 214.021 1.000 43.181 365 PRO AAA CA 1
ATOM 2656 C C . PRO A 1 354 ? 68.801 127.180 214.295 1.000 40.245 365 PRO AAA C 1
ATOM 2657 O O . PRO A 1 354 ? 69.445 128.106 213.837 1.000 39.890 365 PRO AAA O 1
ATOM 2661 N N . ALA A 1 355 ? 69.330 126.207 215.033 1.000 39.113 366 ALA AAA N 1
ATOM 2662 C CA . ALA A 1 355 ? 70.710 126.219 215.577 1.000 41.801 366 ALA AAA CA 1
ATOM 2663 C C . ALA A 1 355 ? 71.757 125.840 214.522 1.000 42.173 366 ALA AAA C 1
ATOM 2664 O O . ALA A 1 355 ? 72.948 126.112 214.772 1.000 42.034 366 ALA AAA O 1
ATOM 2666 N N . ASP A 1 356 ? 71.362 125.221 213.404 1.000 43.853 367 ASP AAA N 1
ATOM 2667 C CA . ASP A 1 356 ? 72.340 124.619 212.458 1.000 47.634 367 ASP AAA CA 1
ATOM 2668 C C . ASP A 1 356 ? 72.105 125.085 211.014 1.000 47.067 367 ASP AAA C 1
ATOM 2669 O O . ASP A 1 356 ? 72.357 124.289 210.097 1.000 47.027 367 ASP AAA O 1
ATOM 2674 N N . LEU A 1 357 ? 71.734 126.350 210.807 1.000 46.859 368 LEU AAA N 1
ATOM 2675 C CA . LEU A 1 357 ? 71.477 126.917 209.453 1.000 44.363 368 LEU AAA CA 1
ATOM 2676 C C . LEU A 1 357 ? 72.747 126.852 208.587 1.000 42.195 368 LEU AAA C 1
ATOM 2677 O O . LEU A 1 357 ? 72.610 126.594 207.378 1.000 43.418 368 LEU AAA O 1
ATOM 2682 N N . CYS A 1 358 ? 73.926 127.083 209.166 1.000 40.643 369 CYS AAA N 1
ATOM 2683 C CA . CYS A 1 358 ? 75.222 127.129 208.440 1.000 43.564 369 CYS AAA CA 1
ATOM 2684 C C . CYS A 1 358 ? 76.048 125.880 208.757 1.000 43.361 369 CYS AAA C 1
ATOM 2685 O O . CYS A 1 358 ? 77.286 125.975 208.753 1.000 43.773 369 CYS AAA O 1
ATOM 2688 N N . ALA A 1 359 ? 75.390 124.753 209.020 1.000 44.111 370 ALA AAA N 1
ATOM 2689 C CA . ALA A 1 359 ? 76.058 123.475 209.348 1.000 44.796 370 ALA AAA CA 1
ATOM 2690 C C . ALA A 1 359 ? 76.968 123.048 208.191 1.000 44.129 370 ALA AAA C 1
ATOM 2691 O O . ALA A 1 359 ? 78.051 122.520 208.468 1.000 42.758 370 ALA AAA O 1
ATOM 2693 N N . LYS A 1 360 ? 76.543 123.260 206.942 1.000 44.512 371 LYS AAA N 1
ATOM 2694 C CA . LYS A 1 360 ? 77.313 122.831 205.743 1.000 44.535 371 LYS AAA CA 1
ATOM 2695 C C . LYS A 1 360 ? 78.269 123.945 205.300 1.000 44.151 371 LYS AAA C 1
ATOM 2696 O O . LYS A 1 360 ? 79.028 123.700 204.350 1.000 44.931 371 LYS AAA O 1
ATOM 2702 N N . GLY A 1 361 ? 78.250 125.104 205.968 1.000 43.607 372 GLY AAA N 1
ATOM 2703 C CA . GLY A 1 361 ? 79.247 126.179 205.799 1.000 42.984 372 GLY AAA CA 1
ATOM 2704 C C . GLY A 1 361 ? 79.083 126.952 204.496 1.000 44.247 372 GLY AAA C 1
ATOM 2705 O O . GLY A 1 361 ? 80.087 127.515 204.012 1.000 42.059 372 GLY AAA O 1
ATOM 2706 N N . GLU A 1 362 ? 77.873 127.007 203.937 1.000 45.267 373 GLU AAA N 1
ATOM 2707 C CA . GLU A 1 362 ? 77.640 127.684 202.636 1.000 46.403 373 GLU AAA CA 1
ATOM 2708 C C . GLU A 1 362 ? 76.644 128.841 202.770 1.000 44.049 373 GLU AAA C 1
ATOM 2709 O O . GLU A 1 362 ? 76.335 129.446 201.727 1.000 42.662 373 GLU AAA O 1
ATOM 2715 N N . LEU A 1 363 ? 76.168 129.164 203.976 1.000 42.083 374 LEU AAA N 1
ATOM 2716 C CA . LEU A 1 363 ? 75.129 130.216 204.132 1.000 41.890 374 LEU AAA CA 1
ATOM 2717 C C . LEU A 1 363 ? 75.754 131.585 203.855 1.000 42.350 374 LEU AAA C 1
ATOM 2718 O O . LEU A 1 363 ? 76.733 131.937 204.534 1.000 41.061 374 LEU AAA O 1
ATOM 2723 N N . GLU A 1 364 ? 75.208 132.318 202.882 1.000 42.504 375 GLU AAA N 1
ATOM 2724 C CA . GLU A 1 364 ? 75.724 133.651 202.480 1.000 43.512 375 GLU AAA CA 1
ATOM 2725 C C . GLU A 1 364 ? 74.755 134.742 202.926 1.000 42.230 375 GLU AAA C 1
ATOM 2726 O O . GLU A 1 364 ? 75.226 135.834 203.283 1.000 39.971 375 GLU AAA O 1
ATOM 2732 N N . GLU A 1 365 ? 73.455 134.466 202.897 1.000 41.801 376 GLU AAA N 1
ATOM 2733 C CA . GLU A 1 365 ? 72.444 135.507 203.193 1.000 43.169 376 GLU AAA CA 1
ATOM 2734 C C . GLU A 1 365 ? 71.472 135.011 204.256 1.000 42.776 376 GLU AAA C 1
ATOM 2735 O O . GLU A 1 365 ? 70.774 134.000 204.006 1.000 40.366 376 GLU AAA O 1
ATOM 2741 N N . LEU A 1 366 ? 71.417 135.721 205.384 1.000 40.419 377 LEU AAA N 1
ATOM 2742 C CA . LEU A 1 366 ? 70.430 135.471 206.457 1.000 39.665 377 LEU AAA CA 1
ATOM 2743 C C . LEU A 1 366 ? 69.526 136.697 206.553 1.000 38.905 377 LEU AAA C 1
ATOM 2744 O O . LEU A 1 366 ? 69.994 137.729 207.058 1.000 38.753 377 LEU AAA O 1
ATOM 2749 N N . LEU A 1 367 ? 68.299 136.602 206.046 1.000 37.813 378 LEU AAA N 1
ATOM 2750 C CA . LEU A 1 367 ? 67.377 137.764 205.961 1.000 37.243 378 LEU AAA CA 1
ATOM 2751 C C . LEU A 1 367 ? 66.068 137.390 206.644 1.000 36.503 378 LEU AAA C 1
ATOM 2752 O O . LEU A 1 367 ? 65.302 136.599 206.055 1.000 35.633 378 LEU AAA O 1
ATOM 2757 N N . ILE A 1 368 ? 65.827 137.922 207.845 1.000 35.953 379 ILE AAA N 1
ATOM 2758 C CA . ILE A 1 368 ? 64.657 137.525 208.680 1.000 35.593 379 ILE AAA CA 1
ATOM 2759 C C . ILE A 1 368 ? 63.936 138.770 209.198 1.000 34.033 379 ILE AAA C 1
ATOM 2760 O O . ILE A 1 368 ? 63.225 138.641 210.208 1.000 36.859 379 ILE AAA O 1
ATOM 2765 N N . ILE A 1 369 ? 64.061 139.910 208.519 1.000 32.093 380 ILE AAA N 1
ATOM 2766 C CA . ILE A 1 369 ? 63.531 141.207 209.033 1.000 33.778 380 ILE AAA CA 1
ATOM 2767 C C . ILE A 1 369 ? 61.998 141.156 209.113 1.000 35.769 380 ILE AAA C 1
ATOM 2768 O O . ILE A 1 369 ? 61.376 140.408 208.348 1.000 33.936 380 ILE AAA O 1
ATOM 2773 N N . HIS A 1 370 ? 61.426 141.951 210.022 1.000 38.003 381 HIS AAA N 1
ATOM 2774 C CA . HIS A 1 370 ? 59.961 142.130 210.228 1.000 39.505 381 HIS AAA CA 1
ATOM 2775 C C . HIS A 1 370 ? 59.312 140.779 210.563 1.000 39.271 381 HIS AAA C 1
ATOM 2776 O O . HIS A 1 370 ? 58.297 140.423 209.943 1.000 38.730 381 HIS AAA O 1
ATOM 2783 N N . ASN A 1 371 ? 59.889 140.071 211.539 1.000 39.571 382 ASN AAA N 1
ATOM 2784 C CA . ASN A 1 371 ? 59.318 138.837 212.140 1.000 39.805 382 ASN AAA CA 1
ATOM 2785 C C . ASN A 1 371 ? 59.343 138.991 213.666 1.000 41.313 382 ASN AAA C 1
ATOM 2786 O O . ASN A 1 371 ? 59.900 139.993 214.149 1.000 42.977 382 ASN AAA O 1
ATOM 2791 N N . SER A 1 372 ? 58.768 138.036 214.402 1.000 41.425 383 SER AAA N 1
ATOM 2792 C CA . SER A 1 372 ? 58.742 138.036 215.889 1.000 38.963 383 SER AAA CA 1
ATOM 2793 C C . SER A 1 372 ? 59.731 137.005 216.442 1.000 39.173 383 SER AAA C 1
ATOM 2794 O O . SER A 1 372 ? 59.447 136.413 217.490 1.000 39.076 383 SER AAA O 1
ATOM 2797 N N . PHE A 1 373 ? 60.857 136.795 215.766 1.000 41.060 384 PHE AAA N 1
ATOM 2798 C CA . PHE A 1 373 ? 61.901 135.838 216.217 1.000 41.265 384 PHE AAA CA 1
ATOM 2799 C C . PHE A 1 373 ? 62.448 136.290 217.569 1.000 38.771 384 PHE AAA C 1
ATOM 2800 O O . PHE A 1 373 ? 62.704 137.484 217.756 1.000 36.745 384 PHE AAA O 1
ATOM 2808 N N . SER A 1 374 ? 62.636 135.346 218.485 1.000 39.221 385 SER AAA N 1
ATOM 2809 C CA . SER A 1 374 ? 63.051 135.614 219.886 1.000 38.243 385 SER AAA CA 1
ATOM 2810 C C . SER A 1 374 ? 64.307 134.809 220.216 1.000 36.222 385 SER AAA C 1
ATOM 2811 O O . SER A 1 374 ? 64.698 133.942 219.410 1.000 34.257 385 SER AAA O 1
ATOM 2814 N N . GLY A 1 375 ? 64.900 135.086 221.373 1.000 34.760 386 GLY AAA N 1
ATOM 2815 C CA . GLY A 1 375 ? 66.037 134.312 221.890 1.000 35.815 386 GLY AAA CA 1
ATOM 2816 C C . GLY A 1 375 ? 67.350 134.892 221.423 1.000 37.406 386 GLY AAA C 1
ATOM 2817 O O . GLY A 1 375 ? 67.376 136.077 221.062 1.000 38.672 386 GLY AAA O 1
ATOM 2818 N N . VAL A 1 376 ? 68.412 134.096 221.472 1.000 38.811 387 VAL AAA N 1
ATOM 2819 C CA . VAL A 1 376 ? 69.800 134.567 221.216 1.000 40.024 387 VAL AAA CA 1
ATOM 2820 C C . VAL A 1 376 ? 70.211 134.115 219.814 1.000 41.857 387 VAL AAA C 1
ATOM 2821 O O . VAL A 1 376 ? 69.596 133.180 219.275 1.000 40.736 387 VAL AAA O 1
ATOM 2825 N N . ILE A 1 377 ? 71.200 134.780 219.229 1.000 43.647 388 ILE AAA N 1
ATOM 2826 C CA . ILE A 1 377 ? 71.803 134.333 217.944 1.000 44.662 388 ILE AAA CA 1
ATOM 2827 C C . ILE A 1 377 ? 72.454 132.987 218.228 1.000 44.778 388 ILE AAA C 1
ATOM 2828 O O . ILE A 1 377 ? 73.157 132.860 219.225 1.000 45.196 388 ILE AAA O 1
ATOM 2833 N N . PRO A 1 378 ? 72.198 131.938 217.413 1.000 44.810 389 PRO AAA N 1
ATOM 2834 C CA . PRO A 1 378 ? 72.877 130.655 217.586 1.000 43.992 389 PRO AAA CA 1
ATOM 2835 C C . PRO A 1 378 ? 74.401 130.824 217.559 1.000 43.882 389 PRO AAA C 1
ATOM 2836 O O . PRO A 1 378 ? 74.887 131.558 216.732 1.000 46.320 389 PRO AAA O 1
ATOM 2840 N N . GLU A 1 379 ? 75.105 130.155 218.470 1.000 44.733 390 GLU AAA N 1
ATOM 2841 C CA . GLU A 1 379 ? 76.571 130.309 218.655 1.000 45.830 390 GLU AAA CA 1
ATOM 2842 C C . GLU A 1 379 ? 77.293 129.753 217.424 1.000 44.755 390 GLU AAA C 1
ATOM 2843 O O . GLU A 1 379 ? 78.409 130.215 217.138 1.000 43.287 390 GLU AAA O 1
ATOM 2849 N N . SER A 1 380 ? 76.672 128.801 216.723 1.000 45.500 391 SER AAA N 1
ATOM 2850 C CA . SER A 1 380 ? 77.204 128.177 215.482 1.000 44.438 391 SER AAA CA 1
ATOM 2851 C C . SER A 1 380 ? 77.497 129.253 214.432 1.000 43.489 391 SER AAA C 1
ATOM 2852 O O . SER A 1 380 ? 78.502 129.113 213.715 1.000 45.074 391 SER AAA O 1
ATOM 2855 N N . LEU A 1 381 ? 76.650 130.284 214.352 1.000 42.643 392 LEU AAA N 1
ATOM 2856 C CA . LEU A 1 381 ? 76.755 131.351 213.320 1.000 43.059 392 LEU AAA CA 1
ATOM 2857 C C . LEU A 1 381 ? 78.052 132.146 213.505 1.000 43.219 392 LEU AAA C 1
ATOM 2858 O O . LEU A 1 381 ? 78.462 132.811 212.543 1.000 43.336 392 LEU AAA O 1
ATOM 2863 N N . ALA A 1 382 ? 78.696 132.066 214.671 1.000 44.296 393 ALA AAA N 1
ATOM 2864 C CA . ALA A 1 382 ? 80.017 132.693 214.915 1.000 45.622 393 ALA AAA CA 1
ATOM 2865 C C . ALA A 1 382 ? 81.073 132.036 214.022 1.000 46.223 393 ALA AAA C 1
ATOM 2866 O O . ALA A 1 382 ? 82.096 132.688 213.750 1.000 45.984 393 ALA AAA O 1
ATOM 2868 N N . ASP A 1 383 ? 80.846 130.791 213.599 1.000 49.518 394 ASP AAA N 1
ATOM 2869 C CA . ASP A 1 383 ? 81.806 130.055 212.733 1.000 54.998 394 ASP AAA CA 1
ATOM 2870 C C . ASP A 1 383 ? 81.336 130.048 211.272 1.000 54.329 394 ASP AAA C 1
ATOM 2871 O O . ASP A 1 383 ? 82.048 129.442 210.456 1.000 56.290 394 ASP AAA O 1
ATOM 2876 N N . CYS A 1 384 ? 80.219 130.703 210.939 1.000 50.803 395 CYS AAA N 1
ATOM 2877 C CA . CYS A 1 384 ? 79.680 130.766 209.554 1.000 50.065 395 CYS AAA CA 1
ATOM 2878 C C . CYS A 1 384 ? 80.386 131.879 208.778 1.000 47.314 395 CYS AAA C 1
ATOM 2879 O O . CYS A 1 384 ? 79.790 132.955 208.620 1.000 50.680 395 CYS AAA O 1
ATOM 2882 N N . ARG A 1 385 ? 81.592 131.614 208.278 1.000 44.564 396 ARG AAA N 1
ATOM 2883 C CA . ARG A 1 385 ? 82.442 132.628 207.606 1.000 45.297 396 ARG AAA CA 1
ATOM 2884 C C . ARG A 1 385 ? 81.955 132.847 206.171 1.000 42.523 396 ARG AAA C 1
ATOM 2885 O O . ARG A 1 385 ? 82.450 133.781 205.527 1.000 42.923 396 ARG AAA O 1
ATOM 2893 N N . SER A 1 386 ? 81.020 132.026 205.691 1.000 39.840 397 SER AAA N 1
ATOM 2894 C CA . SER A 1 386 ? 80.401 132.153 204.347 1.000 38.419 397 SER AAA CA 1
ATOM 2895 C C . SER A 1 386 ? 79.480 133.381 204.272 1.000 37.044 397 SER AAA C 1
ATOM 2896 O O . SER A 1 386 ? 79.300 133.903 203.160 1.000 37.775 397 SER AAA O 1
ATOM 2899 N N . LEU A 1 387 ? 78.917 133.834 205.395 1.000 35.430 398 LEU AAA N 1
ATOM 2900 C CA . LEU A 1 387 ? 77.870 134.893 205.403 1.000 37.041 398 LEU AAA CA 1
ATOM 2901 C C . LEU A 1 387 ? 78.411 136.198 204.801 1.000 37.784 398 LEU AAA C 1
ATOM 2902 O O . LEU A 1 387 ? 79.567 136.570 205.096 1.000 38.499 398 LEU AAA O 1
ATOM 2907 N N . THR A 1 388 ? 77.604 136.852 203.961 1.000 37.545 399 THR AAA N 1
ATOM 2908 C CA . THR A 1 388 ? 77.936 138.153 203.318 1.000 37.429 399 THR AAA CA 1
ATOM 2909 C C . THR A 1 388 ? 76.893 139.215 203.683 1.000 36.532 399 THR AAA C 1
ATOM 2910 O O . THR A 1 388 ? 77.263 140.396 203.720 1.000 35.954 399 THR AAA O 1
ATOM 2914 N N . ARG A 1 389 ? 75.637 138.822 203.900 1.000 35.342 400 ARG AAA N 1
ATOM 2915 C CA . ARG A 1 389 ? 74.535 139.771 204.206 1.000 35.017 400 ARG AAA CA 1
ATOM 2916 C C . ARG A 1 389 ? 73.725 139.237 205.388 1.000 33.996 400 ARG AAA C 1
ATOM 2917 O O . ARG A 1 389 ? 73.108 138.166 205.254 1.000 31.680 400 ARG AAA O 1
ATOM 2925 N N . ILE A 1 390 ? 73.715 139.972 206.501 1.000 34.478 401 ILE AAA N 1
ATOM 2926 C CA . ILE A 1 390 ? 72.989 139.563 207.736 1.000 33.749 401 ILE AAA CA 1
ATOM 2927 C C . ILE A 1 390 ? 71.985 140.661 208.082 1.000 32.658 401 ILE AAA C 1
ATOM 2928 O O . ILE A 1 390 ? 72.410 141.793 208.368 1.000 30.104 401 ILE AAA O 1
ATOM 2933 N N . ARG A 1 391 ? 70.696 140.330 208.045 1.000 32.522 402 ARG AAA N 1
ATOM 2934 C CA . ARG A 1 391 ? 69.615 141.278 208.399 1.000 33.301 402 ARG AAA CA 1
ATOM 2935 C C . ARG A 1 391 ? 68.676 140.599 209.395 1.000 34.203 402 ARG AAA C 1
ATOM 2936 O O . ARG A 1 391 ? 67.779 139.860 208.955 1.000 35.034 402 ARG AAA O 1
ATOM 2944 N N . LEU A 1 392 ? 68.890 140.848 210.689 1.000 35.272 403 LEU AAA N 1
ATOM 2945 C CA . LEU A 1 392 ? 68.083 140.259 211.789 1.000 34.650 403 LEU AAA CA 1
ATOM 2946 C C . LEU A 1 392 ? 67.160 141.338 212.349 1.000 32.896 403 LEU AAA C 1
ATOM 2947 O O . LEU A 1 392 ? 66.620 141.117 213.435 1.000 32.898 403 LEU AAA O 1
ATOM 2952 N N . ALA A 1 393 ? 66.969 142.442 211.623 1.000 32.634 404 ALA AAA N 1
ATOM 2953 C CA . ALA A 1 393 ? 66.274 143.648 212.130 1.000 33.671 404 ALA AAA CA 1
ATOM 2954 C C . ALA A 1 393 ? 64.771 143.407 212.329 1.000 34.176 404 ALA AAA C 1
ATOM 2955 O O . ALA A 1 393 ? 64.211 142.509 211.686 1.000 31.765 404 ALA AAA O 1
ATOM 2957 N N . TYR A 1 394 ? 64.156 144.210 213.202 1.000 38.340 405 TYR AAA N 1
ATOM 2958 C CA . TYR A 1 394 ? 62.694 144.228 213.486 1.000 40.277 405 TYR AAA CA 1
ATOM 2959 C C . TYR A 1 394 ? 62.252 142.840 213.968 1.000 38.559 405 TYR AAA C 1
ATOM 2960 O O . TYR A 1 394 ? 61.279 142.276 213.452 1.000 37.839 405 TYR AAA O 1
ATOM 2969 N N . ASN A 1 395 ? 62.966 142.319 214.964 1.000 38.703 406 ASN AAA N 1
ATOM 2970 C CA . ASN A 1 395 ? 62.622 141.051 215.658 1.000 40.293 406 ASN AAA CA 1
ATOM 2971 C C . ASN A 1 395 ? 62.645 141.311 217.173 1.000 40.971 406 ASN AAA C 1
ATOM 2972 O O . ASN A 1 395 ? 62.967 142.450 217.577 1.000 42.633 406 ASN AAA O 1
ATOM 2977 N N . ARG A 1 396 ? 62.327 140.298 217.983 1.000 40.133 407 ARG AAA N 1
ATOM 2978 C CA . ARG A 1 396 ? 62.316 140.377 219.467 1.000 39.059 407 ARG AAA CA 1
ATOM 2979 C C . ARG A 1 396 ? 63.554 139.661 220.023 1.000 38.997 407 ARG AAA C 1
ATOM 2980 O O . ARG A 1 396 ? 63.450 139.067 221.103 1.000 39.294 407 ARG AAA O 1
ATOM 2984 N N . PHE A 1 397 ? 64.685 139.687 219.318 1.000 41.093 408 PHE AAA N 1
ATOM 2985 C CA . PHE A 1 397 ? 65.928 138.991 219.751 1.000 41.964 408 PHE AAA CA 1
ATOM 2986 C C . PHE A 1 397 ? 66.479 139.654 221.014 1.000 42.670 408 PHE AAA C 1
ATOM 2987 O O . PHE A 1 397 ? 66.287 140.865 221.226 1.000 42.985 408 PHE AAA O 1
ATOM 2995 N N . SER A 1 398 ? 67.164 138.863 221.830 1.000 42.558 409 SER AAA N 1
ATOM 2996 C CA . SER A 1 398 ? 67.741 139.305 223.121 1.000 42.093 409 SER AAA CA 1
ATOM 2997 C C . SER A 1 398 ? 69.121 138.675 223.289 1.000 39.162 409 SER AAA C 1
ATOM 2998 O O . SER A 1 398 ? 69.508 137.848 222.438 1.000 36.794 409 SER AAA O 1
ATOM 3001 N N . GLY A 1 399 ? 69.830 139.075 224.340 1.000 36.560 410 GLY AAA N 1
ATOM 3002 C CA . GLY A 1 399 ? 71.113 138.469 224.721 1.000 37.040 410 GLY AAA CA 1
ATOM 3003 C C . GLY A 1 399 ? 72.284 139.114 224.014 1.000 37.750 410 GLY AAA C 1
ATOM 3004 O O . GLY A 1 399 ? 72.084 140.022 223.183 1.000 40.795 410 GLY AAA O 1
ATOM 3005 N N . SER A 1 400 ? 73.485 138.669 224.356 1.000 38.688 411 SER AAA N 1
ATOM 3006 C CA . SER A 1 400 ? 74.746 139.172 223.765 1.000 39.801 411 SER AAA CA 1
ATOM 3007 C C . SER A 1 400 ? 74.917 138.569 222.373 1.000 39.850 411 SER AAA C 1
ATOM 3008 O O . SER A 1 400 ? 74.479 137.433 222.149 1.000 40.348 411 SER AAA O 1
ATOM 3011 N N . VAL A 1 401 ? 75.537 139.310 221.467 1.000 40.915 412 VAL AAA N 1
ATOM 3012 C CA . VAL A 1 401 ? 75.921 138.775 220.134 1.000 41.317 412 VAL AAA CA 1
ATOM 3013 C C . VAL A 1 401 ? 77.145 137.887 220.348 1.000 41.303 412 VAL AAA C 1
ATOM 3014 O O . VAL A 1 401 ? 78.055 138.268 221.080 1.000 40.127 412 VAL AAA O 1
ATOM 3018 N N . PRO A 1 402 ? 77.189 136.667 219.763 1.000 42.663 413 PRO AAA N 1
ATOM 3019 C CA . PRO A 1 402 ? 78.373 135.811 219.858 1.000 42.155 413 PRO AAA CA 1
ATOM 3020 C C . PRO A 1 402 ? 79.618 136.544 219.346 1.000 41.099 413 PRO AAA C 1
ATOM 3021 O O . PRO A 1 402 ? 79.511 137.282 218.396 1.000 43.125 413 PRO AAA O 1
ATOM 3025 N N . THR A 1 403 ? 80.754 136.324 219.995 1.000 42.076 414 THR AAA N 1
ATOM 3026 C CA . THR A 1 403 ? 82.026 137.041 219.719 1.000 43.268 414 THR AAA CA 1
ATOM 3027 C C . THR A 1 403 ? 82.397 136.912 218.240 1.000 43.215 414 THR AAA C 1
ATOM 3028 O O . THR A 1 403 ? 82.719 137.946 217.638 1.000 44.624 414 THR AAA O 1
ATOM 3032 N N . GLY A 1 404 ? 82.362 135.695 217.692 1.000 44.255 415 GLY AAA N 1
ATOM 3033 C CA . GLY A 1 404 ? 82.773 135.408 216.304 1.000 43.650 415 GLY AAA CA 1
ATOM 3034 C C . GLY A 1 404 ? 81.915 136.140 215.290 1.000 44.254 415 GLY AAA C 1
ATOM 3035 O O . GLY A 1 404 ? 82.471 136.567 214.264 1.000 48.645 415 GLY AAA O 1
ATOM 3036 N N . PHE A 1 405 ? 80.614 13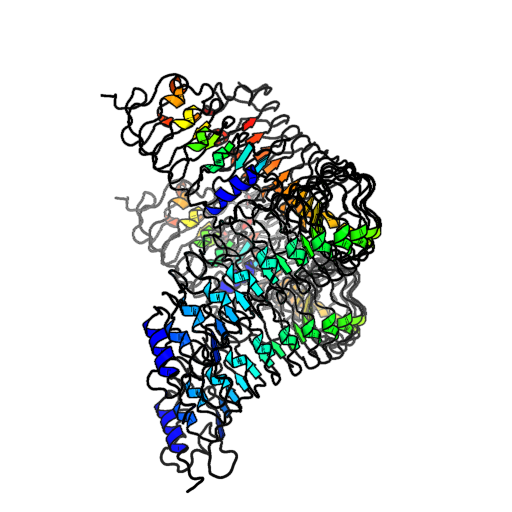6.288 215.561 1.000 42.736 416 PHE AAA N 1
ATOM 3037 C CA . PHE A 1 405 ? 79.626 136.899 214.634 1.000 41.769 416 PHE AAA CA 1
ATOM 3038 C C . PHE A 1 405 ? 80.081 138.317 214.256 1.000 42.220 416 PHE AAA C 1
ATOM 3039 O O . PHE A 1 405 ? 79.914 138.700 213.086 1.000 44.910 416 PHE AAA O 1
ATOM 3047 N N . TRP A 1 406 ? 80.657 139.064 215.203 1.000 40.044 417 TRP AAA N 1
ATOM 3048 C CA . TRP A 1 406 ? 81.169 140.439 214.966 1.000 40.354 417 TRP AAA CA 1
ATOM 3049 C C . TRP A 1 406 ? 82.294 140.402 213.927 1.000 41.369 417 TRP AAA C 1
ATOM 3050 O O . TRP A 1 406 ? 82.386 141.350 213.134 1.000 42.225 417 TRP AAA O 1
ATOM 3061 N N . GLY A 1 407 ? 83.128 139.359 213.947 1.000 43.651 418 GLY AAA N 1
ATOM 3062 C CA . GLY A 1 407 ? 84.382 139.306 213.170 1.000 45.255 418 GLY AAA CA 1
ATOM 3063 C C . GLY A 1 407 ? 84.275 138.523 211.869 1.000 46.090 418 GLY AAA C 1
ATOM 3064 O O . GLY A 1 407 ? 85.329 138.311 211.244 1.000 47.079 418 GLY AAA O 1
ATOM 3065 N N . LEU A 1 408 ? 83.077 138.123 211.438 1.000 46.222 419 LEU AAA N 1
ATOM 3066 C CA . LEU A 1 408 ? 82.917 137.310 210.202 1.000 46.016 419 LEU AAA CA 1
ATOM 3067 C C . LEU A 1 408 ? 83.542 138.049 209.018 1.000 45.698 419 LEU AAA C 1
ATOM 3068 O O . LEU A 1 408 ? 83.242 139.221 208.791 1.000 44.273 419 LEU AAA O 1
ATOM 3073 N N . PRO A 1 409 ? 84.438 137.384 208.246 1.000 46.470 420 PRO AAA N 1
ATOM 3074 C CA . PRO A 1 409 ? 85.274 138.055 207.242 1.000 45.539 420 PRO AAA CA 1
ATOM 3075 C C . PRO A 1 409 ? 84.612 138.622 205.973 1.000 45.613 420 PRO AAA C 1
ATOM 3076 O O . PRO A 1 409 ? 85.131 139.596 205.470 1.000 46.756 420 PRO AAA O 1
ATOM 3080 N N . HIS A 1 410 ? 83.547 138.005 205.451 1.000 44.951 421 HIS AAA N 1
ATOM 3081 C CA . HIS A 1 410 ? 82.942 138.399 204.148 1.000 45.094 421 HIS AAA CA 1
ATOM 3082 C C . HIS A 1 410 ? 81.634 139.174 204.342 1.000 43.455 421 HIS AAA C 1
ATOM 3083 O O . HIS A 1 410 ? 81.013 139.521 203.328 1.000 45.420 421 HIS AAA O 1
ATOM 3090 N N . VAL A 1 411 ? 81.232 139.466 205.576 1.000 42.099 422 VAL AAA N 1
ATOM 3091 C CA . VAL A 1 411 ? 79.949 140.180 205.836 1.000 41.109 422 VAL AAA CA 1
ATOM 3092 C C . VAL A 1 411 ? 80.097 141.634 205.385 1.000 40.813 422 VAL AAA C 1
ATOM 3093 O O . VAL A 1 411 ? 81.027 142.311 205.848 1.000 40.236 422 VAL AAA O 1
ATOM 3097 N N . ASN A 1 412 ? 79.204 142.078 204.504 1.000 39.009 423 ASN AAA N 1
ATOM 3098 C CA . ASN A 1 412 ? 79.200 143.448 203.938 1.000 38.838 423 ASN AAA CA 1
ATOM 3099 C C . ASN A 1 412 ? 78.216 144.299 204.743 1.000 35.781 423 ASN AAA C 1
ATOM 3100 O O . ASN A 1 412 ? 78.529 145.460 205.023 1.000 34.019 423 ASN AAA O 1
ATOM 3105 N N . LEU A 1 413 ? 77.066 143.726 205.093 1.000 33.077 424 LEU AAA N 1
ATOM 3106 C CA . LEU A 1 413 ? 76.025 144.422 205.882 1.000 32.313 424 LEU AAA CA 1
ATOM 3107 C C . LEU A 1 413 ? 75.670 143.579 207.110 1.000 32.909 424 LEU AAA C 1
ATOM 3108 O O . LEU A 1 413 ? 75.265 142.413 206.944 1.000 30.580 424 LEU AAA O 1
ATOM 3113 N N . LEU A 1 414 ? 75.827 144.162 208.298 1.000 34.141 425 LEU AAA N 1
ATOM 3114 C CA . LEU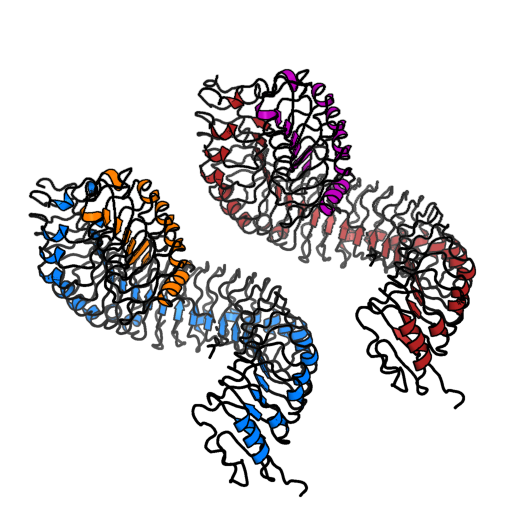 A 1 414 ? 75.326 143.586 209.567 1.000 33.432 425 LEU AAA CA 1
ATOM 3115 C C . LEU A 1 414 ? 74.257 144.520 210.127 1.000 32.459 425 LEU AAA C 1
ATOM 3116 O O . LEU A 1 414 ? 74.611 145.632 210.516 1.000 31.050 425 LEU AAA O 1
ATOM 3121 N N . GLU A 1 415 ? 73.001 144.083 210.151 1.000 32.838 426 GLU AAA N 1
ATOM 3122 C CA . GLU A 1 415 ? 71.871 144.914 210.631 1.000 34.245 426 GLU AAA CA 1
ATOM 3123 C C . GLU A 1 415 ? 71.140 144.167 211.749 1.000 34.161 426 GLU AAA C 1
ATOM 3124 O O . GLU A 1 415 ? 70.455 143.166 211.453 1.000 34.452 426 GLU AAA O 1
ATOM 3130 N N . LEU A 1 416 ? 71.265 144.660 212.983 1.000 33.855 427 LEU AAA N 1
ATOM 3131 C CA . LEU A 1 416 ? 70.637 144.065 214.190 1.000 34.719 427 LEU AAA CA 1
ATOM 3132 C C . LEU A 1 416 ? 69.615 145.057 214.750 1.000 34.886 427 LEU AAA C 1
ATOM 3133 O O . LEU A 1 416 ? 69.211 144.885 215.906 1.000 35.438 427 LEU AAA O 1
ATOM 3138 N N . VAL A 1 417 ? 69.195 146.029 213.937 1.000 34.522 428 VAL AAA N 1
ATOM 3139 C CA . VAL A 1 417 ? 68.353 147.186 214.365 1.000 36.558 428 VAL AAA CA 1
ATOM 3140 C C . VAL A 1 417 ? 67.019 146.686 214.934 1.000 36.832 428 VAL AAA C 1
ATOM 3141 O O . VAL A 1 417 ? 66.533 145.641 214.471 1.000 37.581 428 VAL AAA O 1
ATOM 3145 N N . ASN A 1 418 ? 66.470 147.415 215.912 1.000 36.693 429 ASN AAA N 1
ATOM 3146 C CA . ASN A 1 418 ? 65.126 147.183 216.506 1.000 37.810 429 ASN AAA CA 1
ATOM 3147 C C . ASN A 1 418 ? 65.036 145.770 217.102 1.000 37.538 429 ASN AAA C 1
ATOM 3148 O O . ASN A 1 418 ? 64.055 145.056 216.819 1.000 38.514 429 ASN AAA O 1
ATOM 3153 N N . ASN A 1 419 ? 66.020 145.401 217.924 1.000 37.416 430 ASN AAA N 1
ATOM 3154 C CA . ASN A 1 419 ? 66.003 144.167 218.758 1.000 36.988 430 ASN AAA CA 1
ATOM 3155 C C . ASN A 1 419 ? 66.314 144.586 220.200 1.000 36.238 430 ASN AAA C 1
ATOM 3156 O O . ASN A 1 419 ? 66.403 145.796 220.451 1.000 34.735 430 ASN AAA O 1
ATOM 3161 N N . SER A 1 420 ? 66.456 143.633 221.122 1.000 35.682 431 SER AAA N 1
ATOM 3162 C CA . SER A 1 420 ? 66.862 143.895 222.525 1.000 36.146 431 SER AAA CA 1
ATOM 3163 C C . SER A 1 420 ? 68.251 143.299 222.769 1.000 36.151 431 SER AAA C 1
ATOM 3164 O O . SER A 1 420 ? 68.544 142.899 223.899 1.000 37.127 431 SER AAA O 1
ATOM 3167 N N . PHE A 1 421 ? 69.098 143.269 221.746 1.000 36.600 432 PHE AAA N 1
ATOM 3168 C CA . PHE A 1 421 ? 70.484 142.749 221.871 1.000 40.129 432 PHE AAA CA 1
ATOM 3169 C C . PHE A 1 421 ? 71.227 143.555 222.932 1.000 40.925 432 PHE AAA C 1
ATOM 3170 O O . PHE A 1 421 ? 71.082 144.776 222.972 1.000 42.492 432 PHE AAA O 1
ATOM 3178 N N . SER A 1 422 ? 71.993 142.882 223.776 1.000 40.905 433 SER AAA N 1
ATOM 3179 C CA . SER A 1 422 ? 72.777 143.537 224.848 1.000 40.380 433 SER AAA CA 1
ATOM 3180 C C . SER A 1 422 ? 74.233 143.121 224.718 1.000 39.127 433 SER AAA C 1
ATOM 3181 O O . SER A 1 422 ? 74.581 142.465 223.723 1.000 38.666 433 SER AAA O 1
ATOM 3184 N N . GLY A 1 423 ? 75.033 143.480 225.721 1.000 38.580 434 GLY AAA N 1
ATOM 3185 C CA . GLY A 1 423 ? 76.471 143.194 225.736 1.000 38.806 434 GLY AAA CA 1
ATOM 3186 C C . GLY A 1 423 ? 77.220 144.275 224.995 1.000 39.294 434 GLY AAA C 1
ATOM 3187 O O . GLY A 1 423 ? 76.633 145.347 224.719 1.000 40.491 434 GLY AAA O 1
ATOM 3188 N N . GLU A 1 424 ? 78.480 144.005 224.672 1.000 40.373 435 GLU AAA N 1
ATOM 3189 C CA . GLU A 1 424 ? 79.371 144.986 224.017 1.000 42.190 435 GLU AAA CA 1
ATOM 3190 C C . GLU A 1 424 ? 79.696 144.499 222.606 1.000 43.289 435 GLU AAA C 1
ATOM 3191 O O . GLU A 1 424 ? 79.546 143.299 222.342 1.000 43.092 435 GLU AAA O 1
ATOM 3197 N N . ILE A 1 425 ? 80.130 145.403 221.736 1.000 43.739 436 ILE AAA N 1
ATOM 3198 C CA . ILE A 1 425 ? 80.773 145.014 220.455 1.000 43.666 436 ILE AAA CA 1
ATOM 3199 C C . ILE A 1 425 ? 82.137 144.434 220.824 1.000 43.625 436 ILE AAA C 1
ATOM 3200 O O . ILE A 1 425 ? 82.895 145.126 221.515 1.000 43.128 436 ILE AAA O 1
ATOM 3205 N N . SER A 1 426 ? 82.409 143.193 220.428 1.000 45.239 437 SER AAA N 1
ATOM 3206 C CA . SER A 1 426 ? 83.663 142.481 220.771 1.000 45.705 437 SER AAA CA 1
ATOM 3207 C C . SER A 1 426 ? 84.822 143.106 219.996 1.000 45.194 437 SER AAA C 1
ATOM 3208 O O . SER A 1 426 ? 84.570 143.767 218.981 1.000 45.988 437 SER AAA O 1
ATOM 3211 N N . LYS A 1 427 ? 86.046 142.901 220.470 1.000 45.893 438 LYS AAA N 1
ATOM 3212 C CA . LYS A 1 427 ? 87.277 143.329 219.765 1.000 47.190 438 LYS AAA CA 1
ATOM 3213 C C . LYS A 1 427 ? 87.415 142.522 218.466 1.000 44.947 438 LYS AAA C 1
ATOM 3214 O O . LYS A 1 427 ? 88.251 142.899 217.622 1.000 42.837 438 LYS AAA O 1
ATOM 3220 N N . SER A 1 428 ? 86.619 141.459 218.321 1.000 44.291 439 SER AAA N 1
ATOM 3221 C CA . SER A 1 428 ? 86.579 140.583 217.123 1.000 45.623 439 SER AAA CA 1
ATOM 3222 C C . SER A 1 428 ? 86.111 141.371 215.892 1.000 46.176 439 SER AAA C 1
ATOM 3223 O O . SER A 1 428 ? 86.384 140.901 214.777 1.000 45.634 439 SER AAA O 1
ATOM 3226 N N . ILE A 1 429 ? 85.443 142.519 216.088 1.000 46.587 440 ILE AAA N 1
ATOM 3227 C CA . ILE A 1 429 ? 84.912 143.393 214.997 1.000 45.025 440 ILE AAA CA 1
ATOM 3228 C C . ILE A 1 429 ? 86.044 143.725 214.016 1.000 43.575 440 ILE AAA C 1
ATOM 3229 O O . ILE A 1 429 ? 85.735 143.893 212.835 1.000 44.858 440 ILE AAA O 1
ATOM 3234 N N . GLY A 1 430 ? 87.293 143.798 214.486 1.000 42.328 441 GLY AAA N 1
ATOM 3235 C CA . GLY A 1 430 ? 88.479 144.059 213.647 1.000 43.018 441 GLY AAA CA 1
ATOM 3236 C C . GLY A 1 430 ? 88.648 143.042 212.534 1.000 42.326 441 GLY AAA C 1
ATOM 3237 O O . GLY A 1 430 ? 89.299 143.387 211.550 1.000 41.695 441 GLY AAA O 1
ATOM 3238 N N . GLY A 1 431 ? 88.092 141.838 212.690 1.000 42.371 442 GLY AAA N 1
ATOM 3239 C CA . GLY A 1 431 ? 88.179 140.761 211.688 1.000 44.920 442 GLY AAA CA 1
ATOM 3240 C C . GLY A 1 431 ? 87.172 140.926 210.564 1.000 47.737 442 GLY AAA C 1
ATOM 3241 O O . GLY A 1 431 ? 87.230 140.126 209.602 1.000 50.231 442 GLY AAA O 1
ATOM 3242 N N . ALA A 1 432 ? 86.248 141.886 210.669 1.000 50.617 443 ALA AAA N 1
ATOM 3243 C CA . ALA A 1 432 ? 85.211 142.134 209.638 1.000 51.276 443 ALA AAA CA 1
ATOM 3244 C C . ALA A 1 432 ? 85.826 142.956 208.497 1.000 50.236 443 ALA AAA C 1
ATOM 3245 O O . ALA A 1 432 ? 85.472 144.142 208.355 1.000 49.174 443 ALA AAA O 1
ATOM 3247 N N . SER A 1 433 ? 86.704 142.327 207.709 1.000 48.258 444 SER AAA N 1
ATOM 3248 C CA . SER A 1 433 ? 87.508 142.968 206.637 1.000 48.141 444 SER AAA CA 1
ATOM 3249 C C . SER A 1 433 ? 86.592 143.590 205.578 1.000 48.501 444 SER AAA C 1
ATOM 3250 O O . SER A 1 433 ? 86.943 144.673 205.068 1.000 51.289 444 SER AAA O 1
ATOM 3252 N N . ASN A 1 434 ? 85.456 142.952 205.277 1.000 48.869 445 ASN AAA N 1
ATOM 3253 C CA . ASN A 1 434 ? 84.568 143.380 204.168 1.000 50.575 445 ASN AAA CA 1
ATOM 3254 C C . ASN A 1 434 ? 83.376 144.191 204.694 1.000 44.228 445 ASN AAA C 1
ATOM 3255 O O . ASN A 1 434 ? 82.515 144.542 203.871 1.000 42.371 445 ASN AAA O 1
ATOM 3260 N N . LEU A 1 435 ? 83.311 144.504 205.989 1.000 41.201 446 LEU AAA N 1
ATOM 3261 C CA . LEU A 1 435 ? 82.123 145.197 206.564 1.000 39.567 446 LEU AAA CA 1
ATOM 3262 C C . LEU A 1 435 ? 82.062 146.642 206.048 1.000 38.318 446 LEU AAA C 1
ATOM 3263 O O . LEU A 1 435 ? 83.043 147.387 206.214 1.000 39.209 446 LEU AAA O 1
ATOM 3268 N N . SER A 1 436 ? 80.940 147.010 205.431 1.000 36.386 447 SER AAA N 1
ATOM 3269 C CA . SER A 1 436 ? 80.696 148.359 204.868 1.000 35.204 447 SER AAA CA 1
ATOM 3270 C C . SER A 1 436 ? 79.621 149.074 205.691 1.000 34.114 447 SER AAA C 1
ATOM 3271 O O . SER A 1 436 ? 79.805 150.268 206.005 1.000 33.716 447 SER AAA O 1
ATOM 3274 N N . LEU A 1 437 ? 78.533 148.377 206.018 1.000 32.686 448 LEU AAA N 1
ATOM 3275 C CA . LEU A 1 437 ? 77.390 148.981 206.743 1.000 32.150 448 LEU AAA CA 1
ATOM 3276 C C . LEU A 1 437 ? 77.193 148.247 208.070 1.000 33.658 448 LEU AAA C 1
ATOM 3277 O O . LEU A 1 437 ? 76.876 147.045 208.028 1.000 32.905 448 LEU AAA O 1
ATOM 3282 N N . LEU A 1 438 ? 77.383 148.946 209.195 1.000 33.325 449 LEU AAA N 1
ATOM 3283 C CA . LEU A 1 438 ? 77.108 148.409 210.551 1.000 32.664 449 LEU AAA CA 1
ATOM 3284 C C . LEU A 1 438 ? 75.930 149.181 211.132 1.000 32.004 449 LEU AAA C 1
ATOM 3285 O O . LEU A 1 438 ? 76.090 150.389 211.358 1.000 31.375 449 LEU AAA O 1
ATOM 3290 N N . ILE A 1 439 ? 74.787 148.525 211.316 1.000 32.732 450 ILE AAA N 1
ATOM 3291 C CA . ILE A 1 439 ? 73.551 149.190 211.818 1.000 33.430 450 ILE AAA CA 1
ATOM 3292 C C . ILE A 1 439 ? 73.066 148.432 213.057 1.000 33.328 450 ILE AAA C 1
ATOM 3293 O O . ILE A 1 439 ? 72.559 147.308 212.902 1.000 32.862 450 ILE AAA O 1
ATOM 3298 N N . LEU A 1 440 ? 73.243 149.029 214.240 1.000 32.689 451 LEU AAA N 1
ATOM 3299 C CA . LEU A 1 440 ? 72.968 148.404 215.561 1.000 33.034 451 LEU AAA CA 1
ATOM 3300 C C . LEU A 1 440 ? 71.929 149.230 216.319 1.000 32.599 451 LEU AAA C 1
ATOM 3301 O O . LEU A 1 440 ? 71.780 149.017 217.524 1.000 32.365 451 LEU AAA O 1
ATOM 3306 N N . SER A 1 441 ? 71.231 150.129 215.632 1.000 33.298 452 SER AAA N 1
ATOM 3307 C CA . SER A 1 441 ? 70.335 151.134 216.259 1.000 34.614 452 SER AAA CA 1
ATOM 3308 C C . SER A 1 441 ? 69.158 150.465 216.984 1.000 35.229 452 SER AAA C 1
ATOM 3309 O O . SER A 1 441 ? 68.736 149.376 216.564 1.000 37.038 452 SER AAA O 1
ATOM 3312 N N . ASN A 1 442 ? 68.660 151.114 218.044 1.000 35.151 453 ASN AAA N 1
ATOM 3313 C CA . ASN A 1 442 ? 67.455 150.709 218.821 1.000 36.090 453 ASN AAA CA 1
ATOM 3314 C C . ASN A 1 442 ? 67.651 149.315 219.430 1.000 35.763 453 ASN AAA C 1
ATOM 3315 O O . ASN A 1 442 ? 66.763 148.460 219.276 1.000 36.404 453 ASN AAA O 1
ATOM 3320 N N . ASN A 1 443 ? 68.768 149.114 220.131 1.000 36.585 454 ASN AAA N 1
ATOM 3321 C CA . ASN A 1 443 ? 69.022 147.896 220.946 1.000 37.355 454 ASN AAA CA 1
ATOM 3322 C C . ASN A 1 443 ? 69.359 148.315 222.388 1.000 36.866 454 ASN AAA C 1
ATOM 3323 O O . ASN A 1 443 ? 69.106 149.472 222.749 1.000 36.241 454 ASN AAA O 1
ATOM 3328 N N . GLU A 1 444 ? 69.873 147.389 223.201 1.000 37.626 455 GLU AAA N 1
ATOM 3329 C CA . GLU A 1 444 ? 70.295 147.650 224.600 1.000 40.028 455 GLU AAA CA 1
ATOM 3330 C C . GLU A 1 444 ? 71.819 147.486 224.701 1.000 38.492 455 GLU AAA C 1
ATOM 3331 O O . GLU A 1 444 ? 72.307 147.115 225.788 1.000 36.525 455 GLU AAA O 1
ATOM 3337 N N . PHE A 1 445 ? 72.561 147.735 223.621 1.000 36.088 456 PHE AAA N 1
ATOM 3338 C CA . PHE A 1 445 ? 74.033 147.536 223.625 1.000 37.383 456 PHE AAA CA 1
ATOM 3339 C C . PHE A 1 445 ? 74.664 148.497 224.636 1.000 37.585 456 PHE AAA C 1
ATOM 3340 O O . PHE A 1 445 ? 74.241 149.663 224.732 1.000 37.201 456 PHE AAA O 1
ATOM 3348 N N . THR A 1 446 ? 75.654 148.010 225.379 1.000 37.006 457 THR AAA N 1
ATOM 3349 C CA . THR A 1 446 ? 76.367 148.782 226.427 1.000 38.337 457 THR AAA CA 1
ATOM 3350 C C . THR A 1 446 ? 77.864 148.731 226.161 1.000 37.602 457 THR AAA C 1
ATOM 3351 O O . THR A 1 446 ? 78.290 147.882 225.372 1.000 36.066 457 THR AAA O 1
ATOM 3355 N N . GLY A 1 447 ? 78.626 149.599 226.822 1.000 37.727 458 GLY AAA N 1
ATOM 3356 C CA . GLY A 1 447 ? 80.097 149.538 226.808 1.000 37.246 458 GLY AAA CA 1
ATOM 3357 C C . GLY A 1 447 ? 80.683 150.570 225.874 1.000 36.194 458 GLY AAA C 1
ATOM 3358 O O . GLY A 1 447 ? 79.920 151.370 225.314 1.000 35.417 458 GLY AAA O 1
ATOM 3359 N N . SER A 1 448 ? 82.004 150.559 225.728 1.000 36.877 459 SER AAA N 1
ATOM 3360 C CA . SER A 1 448 ? 82.750 151.487 224.844 1.000 37.777 459 SER AAA CA 1
ATOM 3361 C C . SER A 1 448 ? 82.845 150.864 223.453 1.000 39.771 459 SER AAA C 1
ATOM 3362 O O . SER A 1 448 ? 82.882 149.617 223.359 1.000 41.457 459 SER AAA O 1
ATOM 3365 N N . LEU A 1 449 ? 82.854 151.689 222.409 1.000 40.744 460 LEU AAA N 1
ATOM 3366 C CA . LEU A 1 449 ? 83.168 151.201 221.048 1.000 40.313 460 LEU AAA CA 1
ATOM 3367 C C . LEU A 1 449 ? 84.595 150.662 221.079 1.000 40.747 460 LEU AAA C 1
ATOM 3368 O O . LEU A 1 449 ? 85.498 151.332 221.561 1.000 40.563 460 LEU AAA O 1
ATOM 3373 N N . PRO A 1 450 ? 84.834 149.420 220.611 1.000 42.491 461 PRO AAA N 1
ATOM 3374 C CA . PRO A 1 450 ? 86.180 148.847 220.614 1.000 43.150 461 PRO AAA CA 1
ATOM 3375 C C . PRO A 1 450 ? 87.131 149.625 219.691 1.000 45.736 461 PRO AAA C 1
ATOM 3376 O O . PRO A 1 450 ? 86.686 150.140 218.688 1.000 47.773 461 PRO AAA O 1
ATOM 3380 N N . GLU A 1 451 ? 88.412 149.703 220.049 1.000 48.972 462 GLU AAA N 1
ATOM 3381 C CA . GLU A 1 451 ? 89.448 150.393 219.234 1.000 52.846 462 GLU AAA CA 1
ATOM 3382 C C . GLU A 1 451 ? 89.552 149.703 217.867 1.000 51.731 462 GLU AAA C 1
ATOM 3383 O O . GLU A 1 451 ? 89.938 150.362 216.893 1.000 53.848 462 GLU AAA O 1
ATOM 3389 N N . GLU A 1 452 ? 89.212 148.415 217.796 1.000 50.588 463 GLU AAA N 1
ATOM 3390 C CA . GLU A 1 452 ? 89.384 147.617 216.555 1.000 49.380 463 GLU AAA CA 1
ATOM 3391 C C . GLU A 1 452 ? 88.348 148.049 215.510 1.000 48.789 463 GLU AAA C 1
ATOM 3392 O O . GLU A 1 452 ? 88.527 147.680 214.340 1.000 53.379 463 GLU AAA O 1
ATOM 3398 N N . ILE A 1 453 ? 87.322 148.817 215.890 1.000 46.477 464 ILE AAA N 1
ATOM 3399 C CA . ILE A 1 453 ? 86.298 149.325 214.926 1.000 46.116 464 ILE AAA CA 1
ATOM 3400 C C . ILE A 1 453 ? 86.997 150.235 213.905 1.000 45.339 464 ILE AAA C 1
ATOM 3401 O O . ILE A 1 453 ? 86.557 150.257 212.751 1.000 45.375 464 ILE AAA O 1
ATOM 3406 N N . GLY A 1 454 ? 88.045 150.947 214.328 1.000 46.126 465 GLY AAA N 1
ATOM 3407 C CA . GLY A 1 454 ? 88.858 151.828 213.471 1.000 48.136 465 GLY AAA CA 1
ATOM 3408 C C . GLY A 1 454 ? 89.722 151.062 212.480 1.000 48.586 465 GLY AAA C 1
ATOM 3409 O O . GLY A 1 454 ? 90.179 151.679 211.505 1.000 52.498 465 GLY AAA O 1
ATOM 3410 N N . SER A 1 455 ? 89.962 149.773 212.720 1.000 50.235 466 SER AAA N 1
ATOM 3411 C CA . SER A 1 455 ? 90.752 148.896 211.815 1.000 51.220 466 SER AAA CA 1
ATOM 3412 C C . SER A 1 455 ? 89.929 148.559 210.570 1.000 51.585 466 SER AAA C 1
ATOM 3413 O O . SER A 1 455 ? 90.501 147.990 209.634 1.000 53.114 466 SER AAA O 1
ATOM 3416 N N . LEU A 1 456 ? 88.627 148.861 210.583 1.000 50.730 467 LEU AAA N 1
ATOM 3417 C CA . LEU A 1 456 ? 87.714 148.636 209.436 1.000 50.635 467 LEU AAA CA 1
ATOM 3418 C C . LEU A 1 456 ? 87.843 149.812 208.465 1.000 51.033 467 LEU AAA C 1
ATOM 3419 O O . LEU A 1 456 ? 86.972 150.701 208.483 1.000 48.335 467 LEU AAA O 1
ATOM 3424 N N . ASP A 1 457 ? 88.865 149.784 207.610 1.000 52.069 468 ASP AAA N 1
ATOM 3425 C CA . ASP A 1 457 ? 89.191 150.882 206.663 1.000 53.359 468 ASP AAA CA 1
ATOM 3426 C C . ASP A 1 457 ? 88.053 151.083 205.658 1.000 53.223 468 ASP AAA C 1
ATOM 3427 O O . ASP A 1 457 ? 87.861 152.227 205.225 1.000 55.256 468 ASP AAA O 1
ATOM 3432 N N . ASN A 1 458 ? 87.326 150.021 205.310 1.000 54.040 469 ASN AAA N 1
ATOM 3433 C CA . ASN A 1 458 ? 86.247 150.059 204.289 1.000 53.818 469 ASN AAA CA 1
ATOM 3434 C C . ASN A 1 458 ? 84.894 150.404 204.922 1.000 49.468 469 ASN AAA C 1
ATOM 3435 O O . ASN A 1 458 ? 83.893 150.375 204.174 1.000 50.081 469 ASN AAA O 1
ATOM 3440 N N . LEU A 1 459 ? 84.826 150.702 206.224 1.000 45.956 470 LEU AAA N 1
ATOM 3441 C CA . LEU A 1 459 ? 83.509 150.965 206.865 1.000 43.785 470 LEU AAA CA 1
ATOM 3442 C C . LEU A 1 459 ? 82.931 152.260 206.290 1.000 40.228 470 LEU AAA C 1
ATOM 3443 O O . LEU A 1 459 ? 83.660 153.260 206.222 1.000 36.992 470 LEU AAA O 1
ATOM 3448 N N . ASN A 1 460 ? 81.669 152.219 205.872 1.000 39.477 471 ASN AAA N 1
ATOM 3449 C CA . ASN A 1 460 ? 80.990 153.360 205.211 1.000 39.700 471 ASN AAA CA 1
ATOM 3450 C C . ASN A 1 460 ? 79.898 153.916 206.123 1.000 38.265 471 ASN AAA C 1
ATOM 3451 O O . ASN A 1 460 ? 79.712 155.146 206.125 1.000 42.242 471 ASN AAA O 1
ATOM 3456 N N . GLN A 1 461 ? 79.193 153.055 206.858 1.000 36.304 472 GLN AAA N 1
ATOM 3457 C CA . GLN A 1 461 ? 78.098 153.497 207.759 1.000 34.573 472 GLN AAA CA 1
ATOM 3458 C C . GLN A 1 461 ? 78.275 152.876 209.145 1.000 33.464 472 GLN AAA C 1
ATOM 3459 O O . GLN A 1 461 ? 78.388 151.645 209.230 1.000 33.094 472 GLN AAA O 1
ATOM 3465 N N . LEU A 1 462 ? 78.282 153.703 210.189 1.000 33.026 473 LEU AAA N 1
ATOM 3466 C CA . LEU A 1 462 ? 78.183 153.233 211.591 1.000 32.456 473 LEU AAA CA 1
ATOM 3467 C C . LEU A 1 462 ? 76.955 153.890 212.199 1.000 30.734 473 LEU AAA C 1
ATOM 3468 O O . LEU A 1 462 ? 77.019 155.081 212.482 1.000 30.584 473 LEU AAA O 1
ATOM 3473 N N . SER A 1 463 ? 75.864 153.150 212.340 1.000 30.719 474 SER AAA N 1
ATOM 3474 C CA . SER A 1 463 ? 74.634 153.669 212.983 1.000 31.470 474 SER AAA CA 1
ATOM 3475 C C . SER A 1 463 ? 74.322 152.826 214.219 1.000 32.348 474 SER AAA C 1
ATOM 3476 O O . SER A 1 463 ? 74.017 151.648 214.043 1.000 34.396 474 SER AAA O 1
ATOM 3479 N N . ALA A 1 464 ? 74.449 153.400 215.416 1.000 33.227 475 ALA AAA N 1
ATOM 3480 C CA . ALA A 1 464 ? 74.276 152.688 216.700 1.000 33.712 475 ALA AAA CA 1
ATOM 3481 C C . ALA A 1 464 ? 73.395 153.518 217.637 1.000 34.230 475 ALA AAA C 1
ATOM 3482 O O . ALA A 1 464 ? 73.647 153.507 218.853 1.000 34.017 475 ALA AAA O 1
ATOM 3484 N N . SER A 1 465 ? 72.376 154.184 217.093 1.000 35.198 476 SER AAA N 1
ATOM 3485 C CA . SER A 1 465 ? 71.488 155.088 217.864 1.000 35.076 476 SER AAA CA 1
ATOM 3486 C C . SER A 1 465 ? 70.618 154.267 218.825 1.000 35.488 476 SER AAA C 1
ATOM 3487 O O . SER A 1 465 ? 70.483 153.048 218.603 1.000 34.332 476 SER AAA O 1
ATOM 3490 N N . GLY A 1 466 ? 70.052 154.922 219.847 1.000 35.635 477 GLY AAA N 1
ATOM 3491 C CA . GLY A 1 466 ? 69.101 154.306 220.793 1.000 35.183 477 GLY AAA CA 1
ATOM 3492 C C . GLY A 1 466 ? 69.720 153.137 221.542 1.000 35.278 477 GLY AAA C 1
ATOM 3493 O O . GLY A 1 466 ? 69.020 152.120 221.742 1.000 33.548 477 GLY AAA O 1
ATOM 3494 N N . ASN A 1 467 ? 70.992 153.263 221.937 1.000 34.964 478 ASN AAA N 1
ATOM 3495 C CA . ASN A 1 467 ? 71.707 152.223 222.720 1.000 35.622 478 ASN AAA CA 1
ATOM 3496 C C . ASN A 1 467 ? 72.187 152.840 224.042 1.000 36.284 478 ASN AAA C 1
ATOM 3497 O O . ASN A 1 467 ? 71.928 154.028 224.272 1.000 38.275 478 ASN AAA O 1
ATOM 3502 N N . LYS A 1 468 ? 72.845 152.055 224.888 1.000 36.741 479 LYS AAA N 1
ATOM 3503 C CA . LYS A 1 468 ? 73.417 152.525 226.173 1.000 39.194 479 LYS AAA CA 1
ATOM 3504 C C . LYS A 1 468 ? 74.942 152.502 226.067 1.000 37.718 479 LYS AAA C 1
ATOM 3505 O O . LYS A 1 468 ? 75.609 152.330 227.098 1.000 36.303 479 LYS AAA O 1
ATOM 3511 N N . PHE A 1 469 ? 75.474 152.699 224.860 1.000 36.765 480 PHE AAA N 1
ATOM 3512 C CA . PHE A 1 469 ? 76.936 152.772 224.623 1.000 36.748 480 PHE AAA CA 1
ATOM 3513 C C . PHE A 1 469 ? 77.502 153.952 225.417 1.000 37.856 480 PHE AAA C 1
ATOM 3514 O O . PHE A 1 469 ? 76.826 154.987 225.535 1.000 40.596 480 PHE AAA O 1
ATOM 3522 N N . SER A 1 470 ? 78.725 153.822 225.916 1.000 37.303 481 SER AAA N 1
ATOM 3523 C CA . SER A 1 470 ? 79.346 154.842 226.796 1.000 38.214 481 SER AAA CA 1
ATOM 3524 C C . SER A 1 470 ? 80.831 154.988 226.466 1.000 39.258 481 SER AAA C 1
ATOM 3525 O O . SER A 1 470 ? 81.349 154.209 225.641 1.000 39.276 481 SER AAA O 1
ATOM 3528 N N . GLY A 1 471 ? 81.477 155.961 227.103 1.000 38.484 482 GLY AAA N 1
ATOM 3529 C CA . GLY A 1 471 ? 82.931 156.160 227.041 1.000 37.898 482 GLY AAA CA 1
ATOM 3530 C C . GLY A 1 471 ? 83.315 157.155 225.968 1.000 38.813 482 GLY AAA C 1
ATOM 3531 O O . GLY A 1 471 ? 82.447 157.557 225.170 1.000 37.470 482 GLY AAA O 1
ATOM 3532 N N . SER A 1 472 ? 84.586 157.546 225.960 1.000 40.494 483 SER AAA N 1
ATOM 3533 C CA . SER A 1 472 ? 85.186 158.404 224.912 1.000 41.599 483 SER AAA CA 1
ATOM 3534 C C . SER A 1 472 ? 85.215 157.619 223.604 1.000 41.989 483 SER AAA C 1
ATOM 3535 O O . SER A 1 472 ? 85.406 156.391 223.649 1.000 42.648 483 SER AAA O 1
ATOM 3538 N N . LEU A 1 473 ? 85.020 158.300 222.479 1.000 41.914 484 LEU AAA N 1
ATOM 3539 C CA . LEU A 1 473 ? 85.147 157.662 221.154 1.000 41.267 484 LEU AAA CA 1
ATOM 3540 C C . LEU A 1 473 ? 86.580 157.163 221.019 1.000 43.409 484 LEU AAA C 1
ATOM 3541 O O . LEU A 1 473 ? 87.520 157.851 221.405 1.000 44.875 484 LEU AAA O 1
ATOM 3546 N N . PRO A 1 474 ? 86.790 155.944 220.487 1.000 44.292 485 PRO AAA N 1
ATOM 3547 C CA . PRO A 1 474 ? 88.140 155.457 220.228 1.000 45.126 485 PRO AAA CA 1
ATOM 3548 C C . PRO A 1 474 ? 88.832 156.380 219.219 1.000 46.434 485 PRO AAA C 1
ATOM 3549 O O . PRO A 1 474 ? 88.171 156.859 218.315 1.000 51.717 485 PRO AAA O 1
ATOM 3553 N N . ASP A 1 475 ? 90.132 156.612 219.390 1.000 47.407 486 ASP AAA N 1
ATOM 3554 C CA . ASP A 1 475 ? 90.913 157.491 218.482 1.000 48.994 486 ASP AAA CA 1
ATOM 3555 C C . ASP A 1 475 ? 90.887 156.922 217.063 1.000 47.791 486 ASP AAA C 1
ATOM 3556 O O . ASP A 1 475 ? 90.866 157.721 216.114 1.000 48.713 486 ASP AAA O 1
ATOM 3561 N N . SER A 1 476 ? 90.889 155.595 216.927 1.000 46.262 487 SER AAA N 1
ATOM 3562 C CA . SER A 1 476 ? 90.881 154.889 215.620 1.000 45.700 487 SER AAA CA 1
ATOM 3563 C C . SER A 1 476 ? 89.625 155.241 214.813 1.000 46.539 487 SER AAA C 1
ATOM 3564 O O . SER A 1 476 ? 89.713 155.201 213.574 1.000 48.664 487 SER AAA O 1
ATOM 3567 N N . LEU A 1 477 ? 88.502 155.562 215.465 1.000 46.184 488 LEU AAA N 1
ATOM 3568 C CA . LEU A 1 477 ? 87.237 155.866 214.750 1.000 47.510 488 LEU AAA CA 1
ATOM 3569 C C . LEU A 1 477 ? 87.474 157.052 213.806 1.000 50.713 488 LEU AAA C 1
ATOM 3570 O O . LEU A 1 477 ? 86.935 157.023 212.691 1.000 52.729 488 LEU AAA O 1
ATOM 3575 N N . MET A 1 478 ? 88.283 158.033 214.221 1.000 53.975 489 MET AAA N 1
ATOM 3576 C CA . MET A 1 478 ? 88.619 159.234 213.403 1.000 55.471 489 MET AAA CA 1
ATOM 3577 C C . MET A 1 478 ? 89.487 158.843 212.196 1.000 53.764 489 MET AAA C 1
ATOM 3578 O O . MET A 1 478 ? 89.462 159.572 211.198 1.000 55.976 489 MET AAA O 1
ATOM 3583 N N . SER A 1 479 ? 90.189 157.711 212.254 1.000 53.009 490 SER AAA N 1
ATOM 3584 C CA . SER A 1 479 ? 91.040 157.207 211.145 1.000 52.515 490 SER AAA CA 1
ATOM 3585 C C . SER A 1 479 ? 90.184 156.708 209.970 1.000 53.317 490 SER AAA C 1
ATOM 3586 O O . SER A 1 479 ? 90.784 156.431 208.922 1.000 55.796 490 SER AAA O 1
ATOM 3589 N N . LEU A 1 480 ? 88.857 156.582 210.118 1.000 50.621 491 LEU AAA N 1
ATOM 3590 C CA . LEU A 1 480 ? 87.985 155.964 209.080 1.000 47.398 491 LEU AAA CA 1
ATOM 3591 C C . LEU A 1 480 ? 87.689 156.980 207.972 1.000 48.178 491 LEU AAA C 1
ATOM 3592 O O . LEU A 1 480 ? 86.816 157.852 208.163 1.000 46.447 491 LEU AAA O 1
ATOM 3597 N N . GLY A 1 481 ? 88.370 156.835 206.831 1.000 46.548 492 GLY AAA N 1
ATOM 3598 C CA . GLY A 1 481 ? 88.334 157.806 205.724 1.000 44.544 492 GLY AAA CA 1
ATOM 3599 C C . GLY A 1 481 ? 87.260 157.470 204.713 1.000 44.640 492 GLY AAA C 1
ATOM 3600 O O . GLY A 1 481 ? 87.049 158.291 203.803 1.000 46.727 492 GLY AAA O 1
ATOM 3601 N N . GLU A 1 482 ? 86.617 156.303 204.836 1.000 42.287 493 GLU AAA N 1
ATOM 3602 C CA . GLU A 1 482 ? 85.537 155.878 203.905 1.000 41.288 493 GLU AAA CA 1
ATOM 3603 C C . GLU A 1 482 ? 84.185 156.012 204.600 1.000 40.089 493 GLU AAA C 1
ATOM 3604 O O . GLU A 1 482 ? 83.180 155.617 203.996 1.000 38.668 493 GLU AAA O 1
ATOM 3610 N N . LEU A 1 483 ? 84.161 156.561 205.813 1.000 40.022 494 LEU AAA N 1
ATOM 3611 C CA . LEU A 1 483 ? 82.913 156.680 206.604 1.000 40.846 494 LEU AAA CA 1
ATOM 3612 C C . LEU A 1 483 ? 82.098 157.856 206.064 1.000 38.063 494 LEU AAA C 1
ATOM 3613 O O . LEU A 1 483 ? 82.641 158.970 206.012 1.000 36.444 494 LEU AAA O 1
ATOM 3618 N N . GLY A 1 484 ? 80.854 157.604 205.655 1.000 36.599 495 GLY AAA N 1
ATOM 3619 C CA . GLY A 1 484 ? 79.941 158.645 205.146 1.000 36.577 495 GLY AAA CA 1
ATOM 3620 C C . GLY A 1 484 ? 78.853 158.961 206.146 1.000 34.616 495 GLY AAA C 1
ATOM 3621 O O . GLY A 1 484 ? 78.350 160.093 206.124 1.000 33.718 495 GLY AAA O 1
ATOM 3622 N N . THR A 1 485 ? 78.487 157.994 206.984 1.000 35.190 496 THR AAA N 1
ATOM 3623 C CA . THR A 1 485 ? 77.422 158.178 208.000 1.000 35.272 496 THR AAA CA 1
ATOM 3624 C C . THR A 1 485 ? 77.927 157.720 209.366 1.000 35.407 496 THR AAA C 1
ATOM 3625 O O . THR A 1 485 ? 78.341 156.554 209.484 1.000 33.948 496 THR AAA O 1
ATOM 3629 N N . LEU A 1 486 ? 77.918 158.623 210.347 1.000 36.005 497 LEU AAA N 1
ATOM 3630 C CA . LEU A 1 486 ? 78.197 158.285 211.763 1.000 35.307 497 LEU AAA CA 1
ATOM 3631 C C . LEU A 1 486 ? 77.006 158.758 212.586 1.000 34.502 497 LEU AAA C 1
ATOM 3632 O O . LEU A 1 486 ? 76.873 159.979 212.756 1.000 35.458 497 LEU AAA O 1
ATOM 3637 N N . ASP A 1 487 ? 76.157 157.832 213.027 1.000 32.263 498 ASP AAA N 1
ATOM 3638 C CA . ASP A 1 487 ? 74.980 158.165 213.865 1.000 32.560 498 ASP AAA CA 1
ATOM 3639 C C . ASP A 1 487 ? 75.119 157.441 215.204 1.000 33.101 498 ASP AAA C 1
ATOM 3640 O O . ASP A 1 487 ? 74.950 156.212 215.229 1.000 32.491 498 ASP AAA O 1
ATOM 3645 N N . LEU A 1 488 ? 75.431 158.188 216.268 1.000 33.476 499 LEU AAA N 1
ATOM 3646 C CA . LEU A 1 488 ? 75.625 157.639 217.634 1.000 32.234 499 LEU AAA CA 1
ATOM 3647 C C . LEU A 1 488 ? 74.663 158.344 218.595 1.000 31.200 499 LEU AAA C 1
ATOM 3648 O O . LEU A 1 488 ? 74.939 158.355 219.802 1.000 30.634 499 LEU AAA O 1
ATOM 3653 N N . HIS A 1 489 ? 73.551 158.876 218.087 1.000 32.391 500 HIS AAA N 1
ATOM 3654 C CA . HIS A 1 489 ? 72.607 159.695 218.889 1.000 33.271 500 HIS AAA CA 1
ATOM 3655 C C . HIS A 1 489 ? 71.877 158.799 219.894 1.000 34.128 500 HIS AAA C 1
ATOM 3656 O O . HIS A 1 489 ? 71.768 157.593 219.639 1.000 34.858 500 HIS AAA O 1
ATOM 3663 N N . GLY A 1 490 ? 71.429 159.378 221.012 1.000 35.543 501 GLY AAA N 1
ATOM 3664 C CA . GLY A 1 490 ? 70.686 158.665 222.070 1.000 35.984 501 GLY AAA CA 1
ATOM 3665 C C . GLY A 1 490 ? 71.546 157.618 222.747 1.000 34.980 501 GLY AAA C 1
ATOM 3666 O O . GLY A 1 490 ? 71.041 156.507 222.977 1.000 35.519 501 GLY AAA O 1
ATOM 3667 N N . ASN A 1 491 ? 72.803 157.950 223.049 1.000 34.382 502 ASN AAA N 1
ATOM 3668 C CA . ASN A 1 491 ? 73.712 157.046 223.802 1.000 34.820 502 ASN AAA CA 1
ATOM 3669 C C . ASN A 1 491 ? 74.236 157.785 225.038 1.000 34.285 502 ASN AAA C 1
ATOM 3670 O O . ASN A 1 491 ? 73.680 158.840 225.380 1.000 30.958 502 ASN AAA O 1
ATOM 3675 N N . GLN A 1 492 ? 75.228 157.212 225.718 1.000 34.932 503 GLN AAA N 1
ATOM 3676 C CA . GLN A 1 492 ? 75.854 157.819 226.919 1.000 37.749 503 GLN AAA CA 1
ATOM 3677 C C . GLN A 1 492 ? 77.318 158.125 226.613 1.000 38.022 503 GLN AAA C 1
ATOM 3678 O O . GLN A 1 492 ? 78.132 158.113 227.552 1.000 37.250 503 GLN AAA O 1
ATOM 3684 N N . PHE A 1 493 ? 77.644 158.372 225.345 1.000 38.149 504 PHE AAA N 1
ATOM 3685 C CA . PHE A 1 493 ? 79.042 158.649 224.930 1.000 37.868 504 PHE AAA CA 1
ATOM 3686 C C . PHE A 1 493 ? 79.516 159.904 225.668 1.000 38.068 504 PHE AAA C 1
ATOM 3687 O O . PHE A 1 493 ? 78.740 160.864 225.830 1.000 36.983 504 PHE AAA O 1
ATOM 3695 N N . SER A 1 494 ? 80.765 159.893 226.122 1.000 38.532 505 SER AAA N 1
ATOM 3696 C CA . SER A 1 494 ? 81.357 160.995 226.915 1.000 39.206 505 SER AAA CA 1
ATOM 3697 C C . SER A 1 494 ? 82.691 161.390 226.290 1.000 40.230 505 SER AAA C 1
ATOM 3698 O O . SER A 1 494 ? 83.120 160.723 225.334 1.000 41.486 505 SER AAA O 1
ATOM 3701 N N . GLY A 1 495 ? 83.309 162.448 226.804 1.000 42.228 506 GLY AAA N 1
ATOM 3702 C CA . GLY A 1 495 ? 84.650 162.864 226.367 1.000 42.416 506 GLY AAA CA 1
ATOM 3703 C C . GLY A 1 495 ? 84.577 163.944 225.311 1.000 42.796 506 GLY AAA C 1
ATOM 3704 O O . GLY A 1 495 ? 83.493 164.533 225.123 1.000 42.449 506 GLY AAA O 1
ATOM 3705 N N . GLU A 1 496 ? 85.703 164.200 224.652 1.000 44.516 507 GLU AAA N 1
ATOM 3706 C CA . GLU A 1 496 ? 85.864 165.350 223.733 1.000 45.738 507 GLU AAA CA 1
ATOM 3707 C C . GLU A 1 496 ? 86.172 164.829 222.334 1.000 46.634 507 GLU AAA C 1
ATOM 3708 O O . GLU A 1 496 ? 86.849 163.787 222.223 1.000 48.765 507 GLU AAA O 1
ATOM 3714 N N . LEU A 1 497 ? 85.678 165.522 221.308 1.000 46.457 508 LEU AAA N 1
ATOM 3715 C CA . LEU A 1 497 ? 86.106 165.298 219.904 1.000 45.072 508 LEU AAA CA 1
ATOM 3716 C C . LEU A 1 497 ? 87.523 165.852 219.766 1.000 44.421 508 LEU AAA C 1
ATOM 3717 O O . LEU A 1 497 ? 87.857 166.776 220.517 1.000 45.878 508 LEU AAA O 1
ATOM 3722 N N . THR A 1 498 ? 88.338 165.287 218.880 1.000 44.833 509 THR AAA N 1
ATOM 3723 C CA . THR A 1 498 ? 89.762 165.687 218.725 1.000 43.831 509 THR AAA CA 1
ATOM 3724 C C . THR A 1 498 ? 89.957 166.317 217.348 1.000 43.914 509 THR AAA C 1
ATOM 3725 O O . THR A 1 498 ? 88.996 166.342 216.582 1.000 45.070 509 THR AAA O 1
ATOM 3729 N N . SER A 1 499 ? 91.170 166.793 217.060 1.000 42.856 510 SER AAA N 1
ATOM 3730 C CA . SER A 1 499 ? 91.585 167.318 215.736 1.000 42.793 510 SER AAA CA 1
ATOM 3731 C C . SER A 1 499 ? 91.558 166.191 214.691 1.000 43.279 510 SER AAA C 1
ATOM 3732 O O . SER A 1 499 ? 91.600 166.505 213.491 1.000 44.262 510 SER AAA O 1
ATOM 3735 N N . GLY A 1 500 ? 91.502 164.931 215.135 1.000 42.754 511 GLY AAA N 1
ATOM 3736 C CA . GLY A 1 500 ? 91.471 163.747 214.260 1.000 44.125 511 GLY AAA CA 1
ATOM 3737 C C . GLY A 1 500 ? 90.217 163.683 213.405 1.000 45.832 511 GLY AAA C 1
ATOM 3738 O O . GLY A 1 500 ? 90.200 162.866 212.465 1.000 45.994 511 GLY AAA O 1
ATOM 3739 N N . ILE A 1 501 ? 89.202 164.500 213.708 1.000 45.514 512 ILE AAA N 1
ATOM 3740 C CA . ILE A 1 501 ? 87.931 164.547 212.926 1.000 47.106 512 ILE AAA CA 1
ATOM 3741 C C . ILE A 1 501 ? 88.246 164.977 211.484 1.000 46.270 512 ILE AAA C 1
ATOM 3742 O O . ILE A 1 501 ? 87.416 164.705 210.596 1.000 45.208 512 ILE AAA O 1
ATOM 3747 N N . LYS A 1 502 ? 89.407 165.600 211.254 1.000 46.565 513 LYS AAA N 1
ATOM 3748 C CA . LYS A 1 502 ? 89.851 166.049 209.907 1.000 48.189 513 LYS AAA CA 1
ATOM 3749 C C . LYS A 1 502 ? 89.926 164.851 208.959 1.000 45.515 513 LYS AAA C 1
ATOM 3750 O O . LYS A 1 502 ? 89.696 165.054 207.766 1.000 45.314 513 LYS AAA O 1
ATOM 3755 N N . SER A 1 503 ? 90.232 163.657 209.466 1.000 44.068 514 SER AAA N 1
ATOM 3756 C CA . SER A 1 503 ? 90.403 162.430 208.642 1.000 45.307 514 SER AAA CA 1
ATOM 3757 C C . SER A 1 503 ? 89.051 161.888 208.153 1.000 45.496 514 SER AAA C 1
ATOM 3758 O O . SER A 1 503 ? 89.067 161.001 207.281 1.000 45.417 514 SER AAA O 1
ATOM 3761 N N . TRP A 1 504 ? 87.923 162.403 208.648 1.000 45.032 515 TRP AAA N 1
ATOM 3762 C CA . TRP A 1 504 ? 86.579 162.021 208.137 1.000 44.902 515 TRP AAA CA 1
ATOM 3763 C C . TRP A 1 504 ? 86.291 162.796 206.854 1.000 44.845 515 TRP AAA C 1
ATOM 3764 O O . TRP A 1 504 ? 85.284 163.520 206.804 1.000 43.739 515 TRP AAA O 1
ATOM 3775 N N . LYS A 1 505 ? 87.123 162.601 205.835 1.000 46.990 516 LYS AAA N 1
ATOM 3776 C CA . LYS A 1 505 ? 87.094 163.387 204.570 1.000 45.095 516 LYS AAA CA 1
ATOM 3777 C C . LYS A 1 505 ? 85.829 163.055 203.772 1.000 43.121 516 LYS AAA C 1
ATOM 3778 O O . LYS A 1 505 ? 85.345 163.951 203.063 1.000 43.034 516 LYS AAA O 1
ATOM 3784 N N . LYS A 1 506 ? 85.305 161.830 203.879 1.000 41.397 517 LYS AAA N 1
ATOM 3785 C CA . LYS A 1 506 ? 84.122 161.401 203.086 1.000 40.506 517 LYS AAA CA 1
ATOM 3786 C C . LYS A 1 506 ? 82.857 161.396 203.953 1.000 38.760 517 LYS AAA C 1
ATOM 3787 O O . LYS A 1 506 ? 81.853 160.838 203.497 1.000 39.770 517 LYS AAA O 1
ATOM 3793 N N . LEU A 1 507 ? 82.876 162.014 205.136 1.000 37.282 518 LEU AAA N 1
ATOM 3794 C CA . LEU A 1 507 ? 81.712 161.978 206.062 1.000 37.965 518 LEU AAA CA 1
ATOM 3795 C C . LEU A 1 507 ? 80.643 162.977 205.609 1.000 35.378 518 LEU AAA C 1
ATOM 3796 O O . LEU A 1 507 ? 80.952 164.168 205.494 1.000 34.591 518 LEU AAA O 1
ATOM 3801 N N . ASN A 1 508 ? 79.424 162.491 205.383 1.000 35.498 519 ASN AAA N 1
ATOM 3802 C CA . ASN A 1 508 ? 78.263 163.311 204.947 1.000 37.266 519 ASN AAA CA 1
ATOM 3803 C C . ASN A 1 508 ? 77.376 163.643 206.142 1.000 36.258 519 ASN AAA C 1
ATOM 3804 O O . ASN A 1 508 ? 76.828 164.754 206.169 1.000 34.618 519 ASN AAA O 1
ATOM 3809 N N . GLU A 1 509 ? 77.213 162.704 207.071 1.000 37.586 520 GLU AAA N 1
ATOM 3810 C CA . GLU A 1 509 ? 76.320 162.899 208.238 1.000 38.699 520 GLU AAA CA 1
ATOM 3811 C C . GLU A 1 509 ? 77.082 162.612 209.529 1.000 37.702 520 GLU AAA C 1
ATOM 3812 O O . GLU A 1 509 ? 77.652 161.509 209.646 1.000 37.248 520 GLU AAA O 1
ATOM 3818 N N . LEU A 1 510 ? 77.086 163.564 210.459 1.000 36.400 521 LEU AAA N 1
ATOM 3819 C CA . LEU A 1 510 ? 77.606 163.340 211.827 1.000 35.592 521 LEU AAA CA 1
ATOM 3820 C C . LEU A 1 510 ? 76.468 163.623 212.796 1.000 34.920 521 LEU AAA C 1
ATOM 3821 O O . LEU A 1 510 ? 76.061 164.794 212.889 1.000 35.178 521 LEU AAA O 1
ATOM 3826 N N . ASN A 1 511 ? 75.951 162.591 213.460 1.000 33.592 522 ASN AAA N 1
ATOM 3827 C CA . ASN A 1 511 ? 74.904 162.771 214.497 1.000 34.141 522 ASN AAA CA 1
ATOM 3828 C C . ASN A 1 511 ? 75.432 162.218 215.822 1.000 33.464 522 ASN AAA C 1
ATOM 3829 O O . ASN A 1 511 ? 75.504 160.980 215.967 1.000 33.468 522 ASN AAA O 1
ATOM 3834 N N . LEU A 1 512 ? 75.816 163.115 216.733 1.000 33.033 523 LEU AAA N 1
ATOM 3835 C CA . LEU A 1 512 ? 76.323 162.772 218.088 1.000 32.301 523 LEU AAA CA 1
ATOM 3836 C C . LEU A 1 512 ? 75.334 163.311 219.121 1.000 32.268 523 LEU AAA C 1
ATOM 3837 O O . LEU A 1 512 ? 75.724 163.501 220.280 1.000 32.928 523 LEU AAA O 1
ATOM 3842 N N . ALA A 1 513 ? 74.084 163.526 218.717 1.000 31.743 524 ALA AAA N 1
ATOM 3843 C CA . ALA A 1 513 ? 73.071 164.194 219.561 1.000 32.186 524 ALA AAA CA 1
ATOM 3844 C C . ALA A 1 513 ? 72.622 163.293 220.716 1.000 32.662 524 ALA AAA C 1
ATOM 3845 O O . ALA A 1 513 ? 72.760 162.077 220.604 1.000 32.267 524 ALA AAA O 1
ATOM 3847 N N . ASP A 1 514 ? 72.098 163.904 221.783 1.000 35.405 525 ASP AAA N 1
ATOM 3848 C CA . ASP A 1 514 ? 71.574 163.235 223.004 1.000 37.389 525 ASP AAA CA 1
ATOM 3849 C C . ASP A 1 514 ? 72.659 162.312 223.573 1.000 36.305 525 ASP AAA C 1
ATOM 3850 O O . ASP A 1 514 ? 72.370 161.130 223.843 1.000 35.719 525 ASP AAA O 1
ATOM 3855 N N . ASN A 1 515 ? 73.871 162.841 223.752 1.000 36.075 526 ASN AAA N 1
ATOM 3856 C CA . ASN A 1 515 ? 74.972 162.118 224.438 1.000 37.062 526 ASN AAA CA 1
ATOM 3857 C C . ASN A 1 515 ? 75.460 162.966 225.620 1.000 37.711 526 ASN AAA C 1
ATOM 3858 O O . ASN A 1 515 ? 74.713 163.861 226.051 1.000 36.283 526 ASN AAA O 1
ATOM 3863 N N . GLU A 1 516 ? 76.638 162.663 226.163 1.000 38.180 527 GLU AAA N 1
ATOM 3864 C CA . GLU A 1 516 ? 77.243 163.441 227.272 1.000 39.700 527 GLU AAA CA 1
ATOM 3865 C C . GLU A 1 516 ? 78.609 163.964 226.821 1.000 39.265 527 GLU AAA C 1
ATOM 3866 O O . GLU A 1 516 ? 79.553 163.955 227.628 1.000 38.675 527 GLU AAA O 1
ATOM 3872 N N . PHE A 1 517 ? 78.712 164.398 225.566 1.000 40.670 528 PHE AAA N 1
ATOM 3873 C CA . PHE A 1 517 ? 79.990 164.878 224.982 1.000 41.719 528 PHE AAA CA 1
ATOM 3874 C C . PHE A 1 517 ? 80.383 166.208 225.635 1.000 42.347 528 PHE AAA C 1
ATOM 3875 O O . PHE A 1 517 ? 79.504 167.049 225.914 1.000 41.586 528 PHE AAA O 1
ATOM 3883 N N . THR A 1 518 ? 81.677 166.392 225.889 1.000 41.078 529 THR AAA N 1
ATOM 3884 C CA . THR A 1 518 ? 82.220 167.618 226.527 1.000 42.195 529 THR AAA CA 1
ATOM 3885 C C . THR A 1 518 ? 83.378 168.135 225.676 1.000 43.182 529 THR AAA C 1
ATOM 3886 O O . THR A 1 518 ? 83.854 167.386 224.818 1.000 44.103 529 THR AAA O 1
ATOM 3890 N N . GLY A 1 519 ? 83.799 169.376 225.895 1.000 42.431 530 GLY AAA N 1
ATOM 3891 C CA . GLY A 1 519 ? 84.944 169.968 225.177 1.000 42.064 530 GLY AAA CA 1
ATOM 3892 C C . GLY A 1 519 ? 84.481 170.925 224.097 1.000 41.977 530 GLY AAA C 1
ATOM 3893 O O . GLY A 1 519 ? 83.265 171.072 223.920 1.000 41.088 530 GLY AAA O 1
ATOM 3894 N N . LYS A 1 520 ? 85.415 171.585 223.421 1.000 43.531 531 LYS AAA N 1
ATOM 3895 C CA . LYS A 1 520 ? 85.140 172.513 222.298 1.000 45.321 531 LYS AAA CA 1
ATOM 3896 C C . LYS A 1 520 ? 84.859 171.701 221.031 1.000 43.351 531 LYS AAA C 1
ATOM 3897 O O . LYS A 1 520 ? 85.497 170.651 220.846 1.000 40.298 531 LYS AAA O 1
ATOM 3903 N N . ILE A 1 521 ? 83.963 172.182 220.173 1.000 42.395 532 ILE AAA N 1
ATOM 3904 C CA . ILE A 1 521 ? 83.811 171.637 218.794 1.000 42.125 532 ILE AAA CA 1
ATOM 3905 C C . ILE A 1 521 ? 85.123 171.914 218.066 1.000 42.015 532 ILE AAA C 1
ATOM 3906 O O . ILE A 1 521 ? 85.548 173.061 217.997 1.000 41.638 532 ILE AAA O 1
ATOM 3911 N N . PRO A 1 522 ? 85.828 170.892 217.538 1.000 42.894 533 PRO AAA N 1
ATOM 3912 C CA . PRO A 1 522 ? 87.150 171.102 216.947 1.000 44.693 533 PRO AAA CA 1
ATOM 3913 C C . PRO A 1 522 ? 87.082 171.983 215.689 1.000 47.755 533 PRO AAA C 1
ATOM 3914 O O . PRO A 1 522 ? 86.092 171.940 214.998 1.000 47.611 533 PRO AAA O 1
ATOM 3918 N N . ASP A 1 523 ? 88.128 172.782 215.452 1.000 51.279 534 ASP AAA N 1
ATOM 3919 C CA . ASP A 1 523 ? 88.205 173.728 214.305 1.000 52.278 534 ASP AAA CA 1
ATOM 3920 C C . ASP A 1 523 ? 88.278 172.938 212.998 1.000 50.880 534 ASP AAA C 1
ATOM 3921 O O . ASP A 1 523 ? 87.907 173.501 211.965 1.000 54.712 534 ASP AAA O 1
ATOM 3926 N N . GLU A 1 524 ? 88.703 171.675 213.049 1.000 49.670 535 GLU AAA N 1
ATOM 3927 C CA . GLU A 1 524 ? 88.869 170.819 211.847 1.000 49.028 535 GLU AAA CA 1
ATOM 3928 C C . GLU A 1 524 ? 87.503 170.425 211.267 1.000 47.563 535 GLU AAA C 1
ATOM 3929 O O . GLU A 1 524 ? 87.495 169.801 210.200 1.000 53.521 535 GLU AAA O 1
ATOM 3935 N N . ILE A 1 525 ? 86.390 170.754 211.927 1.000 44.709 536 ILE AAA N 1
ATOM 3936 C CA . ILE A 1 525 ? 85.017 170.477 211.412 1.000 43.681 536 ILE AAA CA 1
ATOM 3937 C C . ILE A 1 525 ? 84.868 171.132 210.029 1.000 43.357 536 ILE AAA C 1
ATOM 3938 O O . ILE A 1 525 ? 84.213 170.534 209.163 1.000 44.039 536 ILE AAA O 1
ATOM 3943 N N . GLY A 1 526 ? 85.467 172.306 209.819 1.000 44.622 537 GLY AAA N 1
ATOM 3944 C CA . GLY A 1 526 ? 85.412 173.042 208.539 1.000 44.898 537 GLY AAA CA 1
ATOM 3945 C C . GLY A 1 526 ? 86.131 172.317 207.415 1.000 44.471 537 GLY AAA C 1
ATOM 3946 O O . GLY A 1 526 ? 85.787 172.563 206.254 1.000 46.124 537 GLY AAA O 1
ATOM 3947 N N . SER A 1 527 ? 87.100 171.454 207.732 1.000 45.931 538 SER AAA N 1
ATOM 3948 C CA . SER A 1 527 ? 87.885 170.682 206.733 1.000 44.592 538 SER AAA CA 1
ATOM 3949 C C . SER A 1 527 ? 87.024 169.577 206.102 1.000 44.042 538 SER AAA C 1
ATOM 3950 O O . SER A 1 527 ? 87.499 168.948 205.144 1.000 44.242 538 SER AAA O 1
ATOM 3953 N N . LEU A 1 528 ? 85.823 169.317 206.623 1.000 44.135 539 LEU AAA N 1
ATOM 3954 C CA . LEU A 1 528 ? 84.960 168.210 206.131 1.000 44.172 539 LEU AAA CA 1
ATOM 3955 C C . LEU A 1 528 ? 84.140 168.697 204.936 1.000 44.741 539 LEU AAA C 1
ATOM 3956 O O . LEU A 1 528 ? 83.029 169.201 205.154 1.000 48.865 539 LEU AAA O 1
ATOM 3961 N N . SER A 1 529 ? 84.662 168.524 203.720 1.000 44.141 540 SER AAA N 1
ATOM 3962 C CA . SER A 1 529 ? 84.095 169.081 202.461 1.000 41.980 540 SER AAA CA 1
ATOM 3963 C C . SER A 1 529 ? 82.724 168.472 202.136 1.000 41.671 540 SER AAA C 1
ATOM 3964 O O . SER A 1 529 ? 81.889 169.205 201.568 1.000 42.194 540 SER AAA O 1
ATOM 3967 N N . VAL A 1 530 ? 82.475 167.196 202.452 1.000 39.323 541 VAL AAA N 1
ATOM 3968 C CA . VAL A 1 530 ? 81.204 166.535 202.030 1.000 39.396 541 VAL AAA CA 1
ATOM 3969 C C . VAL A 1 530 ? 80.215 166.435 203.201 1.000 37.947 541 VAL AAA C 1
ATOM 3970 O O . VAL A 1 530 ? 79.173 165.800 203.012 1.000 36.343 541 VAL AAA O 1
ATOM 3974 N N . LEU A 1 531 ? 80.482 167.088 204.334 1.000 38.959 542 LEU AAA N 1
ATOM 3975 C CA . LEU A 1 531 ? 79.548 167.116 205.494 1.000 39.292 542 LEU AAA CA 1
ATOM 3976 C C . LEU A 1 531 ? 78.384 168.063 205.189 1.000 38.646 542 LEU AAA C 1
ATOM 3977 O O . LEU A 1 531 ? 78.642 169.257 204.995 1.000 39.734 542 LEU AAA O 1
ATOM 3982 N N . ASN A 1 532 ? 77.158 167.545 205.152 1.000 38.692 543 ASN AAA N 1
ATOM 3983 C CA . ASN A 1 532 ? 75.940 168.346 204.863 1.000 40.235 543 ASN AAA CA 1
ATOM 3984 C C . ASN A 1 532 ? 74.955 168.258 206.030 1.000 38.577 543 ASN AAA C 1
ATOM 3985 O O . ASN A 1 532 ? 74.044 169.098 206.092 1.000 37.676 543 ASN AAA O 1
ATOM 3990 N N . TYR A 1 533 ? 75.109 167.270 206.910 1.000 37.389 544 TYR AAA N 1
ATOM 3991 C CA . TYR A 1 533 ? 74.199 167.055 208.065 1.000 37.631 544 TYR AAA CA 1
ATOM 3992 C C . TYR A 1 533 ? 75.027 166.969 209.353 1.000 36.890 544 TYR AAA C 1
ATOM 3993 O O . TYR A 1 533 ? 75.866 166.057 209.478 1.000 37.949 544 TYR AAA O 1
ATOM 4002 N N . LEU A 1 534 ? 74.834 167.920 210.269 1.000 34.477 545 LEU AAA N 1
ATOM 4003 C CA . LEU A 1 534 ? 75.571 167.946 211.558 1.000 34.738 545 LEU AAA CA 1
ATOM 4004 C C . LEU A 1 534 ? 74.588 168.139 212.711 1.000 32.440 545 LEU AAA C 1
ATOM 4005 O O . LEU A 1 534 ? 73.957 169.208 212.763 1.000 29.745 545 LEU AAA O 1
ATOM 4010 N N . ASP A 1 535 ? 74.483 167.145 213.597 1.000 32.008 546 ASP AAA N 1
ATOM 4011 C CA . ASP A 1 535 ? 73.689 167.256 214.846 1.000 33.503 546 ASP AAA CA 1
ATOM 4012 C C . ASP A 1 535 ? 74.608 166.974 216.039 1.000 32.885 546 ASP AAA C 1
ATOM 4013 O O . ASP A 1 535 ? 75.054 165.827 216.195 1.000 32.633 546 ASP AAA O 1
ATOM 4018 N N . LEU A 1 536 ? 74.900 168.007 216.828 1.000 32.861 547 LEU AAA N 1
ATOM 4019 C CA . LEU A 1 536 ? 75.686 167.890 218.079 1.000 33.314 547 LEU AAA CA 1
ATOM 4020 C C . LEU A 1 536 ? 74.799 168.331 219.239 1.000 33.472 547 LEU AAA C 1
ATOM 4021 O O . LEU A 1 536 ? 75.341 168.661 220.307 1.000 34.549 547 LEU AAA O 1
ATOM 4026 N N . SER A 1 537 ? 73.480 168.307 219.035 1.000 33.458 548 SER AAA N 1
ATOM 4027 C CA . SER A 1 537 ? 72.485 168.794 220.020 1.000 34.336 548 SER AAA CA 1
ATOM 4028 C C . SER A 1 537 ? 72.434 167.850 221.226 1.000 34.663 548 SER AAA C 1
ATOM 4029 O O . SER A 1 537 ? 72.880 166.699 221.099 1.000 34.724 548 SER AAA O 1
ATOM 4032 N N . GLY A 1 538 ? 71.924 168.328 222.363 1.000 35.800 549 GLY AAA N 1
ATOM 4033 C CA . GLY A 1 538 ? 71.785 167.523 223.592 1.000 35.020 549 GLY AAA CA 1
ATOM 4034 C C . GLY A 1 538 ? 73.131 167.007 224.067 1.000 35.716 549 GLY AAA C 1
ATOM 4035 O O . GLY A 1 538 ? 73.248 165.791 224.314 1.000 36.339 549 GLY AAA O 1
ATOM 4036 N N . ASN A 1 539 ? 74.130 167.887 224.153 1.000 35.007 550 ASN AAA N 1
ATOM 4037 C CA . ASN A 1 539 ? 75.467 167.545 224.703 1.000 36.415 550 ASN AAA CA 1
ATOM 4038 C C . ASN A 1 539 ? 75.922 168.675 225.633 1.000 36.594 550 ASN AAA C 1
ATOM 4039 O O . ASN A 1 539 ? 75.096 169.544 225.963 1.000 34.315 550 ASN AAA O 1
ATOM 4044 N N . MET A 1 540 ? 77.171 168.625 226.094 1.000 37.389 551 MET AAA N 1
ATOM 4045 C CA . MET A 1 540 ? 77.763 169.698 226.933 1.000 38.402 551 MET AAA CA 1
ATOM 4046 C C . MET A 1 540 ? 78.961 170.317 226.204 1.000 39.290 551 MET AAA C 1
ATOM 4047 O O . MET A 1 540 ? 79.950 170.682 226.872 1.000 40.359 551 MET AAA O 1
ATOM 4052 N N . PHE A 1 541 ? 78.879 170.441 224.879 1.000 38.951 552 PHE AAA N 1
ATOM 4053 C CA . PHE A 1 541 ? 79.949 171.059 224.056 1.000 38.454 552 PHE AAA CA 1
ATOM 4054 C C . PHE A 1 541 ? 80.130 172.502 224.537 1.000 40.403 552 PHE AAA C 1
ATOM 4055 O O . PHE A 1 541 ? 79.109 173.187 224.806 1.000 37.813 552 PHE AAA O 1
ATOM 4063 N N . SER A 1 542 ? 81.376 172.962 224.648 1.000 43.333 553 SER AAA N 1
ATOM 4064 C CA . SER A 1 542 ? 81.698 174.265 225.280 1.000 44.125 553 SER AAA CA 1
ATOM 4065 C C . SER A 1 542 ? 82.605 175.095 224.370 1.000 44.804 553 SER AAA C 1
ATOM 4066 O O . SER A 1 542 ? 83.192 174.537 223.449 1.000 43.410 553 SER AAA O 1
ATOM 4069 N N . GLY A 1 543 ? 82.667 176.401 224.625 1.000 46.477 554 GLY AAA N 1
ATOM 4070 C CA . GLY A 1 543 ? 83.577 177.326 223.931 1.000 45.797 554 GLY AAA CA 1
ATOM 4071 C C . GLY A 1 543 ? 82.916 177.979 222.732 1.000 46.610 554 GLY AAA C 1
ATOM 4072 O O . GLY A 1 543 ? 81.691 177.805 222.552 1.000 45.564 554 GLY AAA O 1
ATOM 4073 N N . LYS A 1 544 ? 83.704 178.715 221.944 1.000 47.142 555 LYS AAA N 1
ATOM 4074 C CA . LYS A 1 544 ? 83.219 179.465 220.757 1.000 45.521 555 LYS AAA CA 1
ATOM 4075 C C . LYS A 1 544 ? 82.971 178.471 219.619 1.000 44.981 555 LYS AAA C 1
ATOM 4076 O O . LYS A 1 544 ? 83.839 177.606 219.385 1.000 44.768 555 LYS AAA O 1
ATOM 4078 N N . ILE A 1 545 ? 81.824 178.586 218.950 1.000 44.891 556 ILE AAA N 1
ATOM 4079 C CA . ILE A 1 545 ? 81.523 177.827 217.700 1.000 46.628 556 ILE AAA CA 1
ATOM 4080 C C . ILE A 1 545 ? 82.606 178.180 216.684 1.000 48.304 556 ILE AAA C 1
ATOM 4081 O O . ILE A 1 545 ? 82.837 179.358 216.430 1.000 52.030 556 ILE AAA O 1
ATOM 4086 N N . PRO A 1 546 ? 83.319 177.192 216.098 1.000 49.679 557 PRO AAA N 1
ATOM 4087 C CA . PRO A 1 546 ? 84.426 177.473 215.184 1.000 49.515 557 PRO AAA CA 1
ATOM 4088 C C . PRO A 1 546 ? 83.996 178.281 213.951 1.000 49.742 557 PRO AAA C 1
ATOM 4089 O O . PRO A 1 546 ? 82.927 178.049 213.418 1.000 51.120 557 PRO AAA O 1
ATOM 4093 N N . VAL A 1 547 ? 84.838 179.224 213.536 1.000 49.470 558 VAL AAA N 1
ATOM 4094 C CA . VAL A 1 547 ? 84.574 180.118 212.371 1.000 51.577 558 VAL AAA CA 1
ATOM 4095 C C . VAL A 1 547 ? 84.486 179.261 211.096 1.000 51.611 558 VAL AAA C 1
ATOM 4096 O O . VAL A 1 547 ? 83.688 179.606 210.204 1.000 52.426 558 VAL AAA O 1
ATOM 4100 N N . SER A 1 548 ? 85.239 178.159 211.034 1.000 50.869 559 SER AAA N 1
ATOM 4101 C CA . SER A 1 548 ? 85.306 177.247 209.862 1.000 49.172 559 SER AAA CA 1
ATOM 4102 C C . SER A 1 548 ? 83.926 176.658 209.536 1.000 47.164 559 SER AAA C 1
ATOM 4103 O O . SER A 1 548 ? 83.709 176.308 208.367 1.000 49.233 559 SER AAA O 1
ATOM 4106 N N . LEU A 1 549 ? 83.028 176.546 210.518 1.000 46.429 560 LEU AAA N 1
ATOM 4107 C CA . LEU A 1 549 ? 81.679 175.947 210.317 1.000 48.963 560 LEU AAA CA 1
ATOM 4108 C C . LEU A 1 549 ? 80.914 176.737 209.250 1.000 50.763 560 LEU AAA C 1
ATOM 4109 O O . LEU A 1 549 ? 80.122 176.121 208.521 1.000 51.924 560 LEU AAA O 1
ATOM 4114 N N . GLN A 1 550 ? 81.151 178.048 209.172 1.000 56.799 561 GLN AAA N 1
ATOM 4115 C CA . GLN A 1 550 ? 80.536 178.958 208.173 1.000 59.632 561 GLN AAA CA 1
ATOM 4116 C C . GLN A 1 550 ? 80.807 178.444 206.758 1.000 57.211 561 GLN AAA C 1
ATOM 4117 O O . GLN A 1 550 ? 79.871 178.460 205.933 1.000 59.114 561 GLN AAA O 1
ATOM 4123 N N . SER A 1 551 ? 82.048 178.046 206.480 1.000 53.377 562 SER AAA N 1
ATOM 4124 C CA . SER A 1 551 ? 82.505 177.595 205.141 1.000 51.352 562 SER AAA CA 1
ATOM 4125 C C . SER A 1 551 ? 81.681 176.387 204.667 1.000 50.173 562 SER AAA C 1
ATOM 4126 O O . SER A 1 551 ? 81.450 176.281 203.456 1.000 54.732 562 SER AAA O 1
ATOM 4129 N N . LEU A 1 552 ? 81.259 175.506 205.576 1.000 47.995 563 LEU AAA N 1
ATOM 4130 C CA . LEU A 1 552 ? 80.552 174.247 205.218 1.000 46.778 563 LEU AAA CA 1
ATOM 4131 C C . LEU A 1 552 ? 79.193 174.570 204.593 1.000 46.083 563 LEU AAA C 1
ATOM 4132 O O . LEU A 1 552 ? 78.533 175.513 205.056 1.000 44.262 563 LEU AAA O 1
ATOM 4137 N N . LYS A 1 553 ? 78.798 173.806 203.577 1.000 46.911 564 LYS AAA N 1
ATOM 4138 C CA . LYS A 1 553 ? 77.450 173.899 202.965 1.000 48.809 564 LYS AAA CA 1
ATOM 4139 C C . LYS A 1 553 ? 76.568 172.876 203.674 1.000 46.437 564 LYS AAA C 1
ATOM 4140 O O . LYS A 1 553 ? 76.590 171.708 203.264 1.000 47.945 564 LYS AAA O 1
ATOM 4146 N N . LEU A 1 554 ? 75.856 173.282 204.721 1.000 44.506 565 LEU AAA N 1
ATOM 4147 C CA . LEU A 1 554 ? 75.113 172.333 205.587 1.000 43.622 565 LEU AAA CA 1
ATOM 4148 C C . LEU A 1 554 ? 73.618 172.447 205.296 1.000 43.396 565 LEU AAA C 1
ATOM 4149 O O . LEU A 1 554 ? 73.095 173.567 205.288 1.000 48.045 565 LEU AAA O 1
ATOM 4154 N N . ASN A 1 555 ? 72.961 171.320 205.055 1.000 42.777 566 ASN AAA N 1
ATOM 4155 C CA . ASN A 1 555 ? 71.494 171.270 204.843 1.000 42.735 566 ASN AAA CA 1
ATOM 4156 C C . ASN A 1 555 ? 70.805 171.096 206.199 1.000 39.012 566 ASN AAA C 1
ATOM 4157 O O . ASN A 1 555 ? 69.630 171.475 206.312 1.000 35.717 566 ASN AAA O 1
ATOM 4162 N N . GLN A 1 556 ? 71.508 170.529 207.180 1.000 38.051 567 GLN AAA N 1
ATOM 4163 C CA . GLN A 1 556 ? 71.003 170.367 208.569 1.000 38.055 567 GLN AAA CA 1
ATOM 4164 C C . GLN A 1 556 ? 72.102 170.773 209.551 1.000 38.341 567 GLN AAA C 1
ATOM 4165 O O . GLN A 1 556 ? 73.225 170.242 209.451 1.000 38.601 567 GLN AAA O 1
ATOM 4171 N N . LEU A 1 557 ? 71.799 171.700 210.459 1.000 39.452 568 LEU AAA N 1
ATOM 4172 C CA . LEU A 1 557 ? 72.722 172.068 211.562 1.000 41.539 568 LEU AAA CA 1
ATOM 4173 C C . LEU A 1 557 ? 71.931 172.141 212.870 1.000 42.176 568 LEU AAA C 1
ATOM 4174 O O . LEU A 1 557 ? 70.917 172.870 212.918 1.000 41.383 568 LEU AAA O 1
ATOM 4179 N N . ASN A 1 558 ? 72.355 171.390 213.885 1.000 42.972 569 ASN AAA N 1
ATOM 4180 C CA . ASN A 1 558 ? 71.787 171.550 215.246 1.000 42.702 569 ASN AAA CA 1
ATOM 4181 C C . ASN A 1 558 ? 72.911 171.543 216.277 1.000 41.828 569 ASN AAA C 1
ATOM 4182 O O . ASN A 1 558 ? 73.543 170.488 216.464 1.000 42.093 569 ASN AAA O 1
ATOM 4187 N N . LEU A 1 559 ? 73.132 172.689 216.918 1.000 40.525 570 LEU AAA N 1
ATOM 4188 C CA . LEU A 1 559 ? 74.101 172.832 218.028 1.000 41.432 570 LEU AAA CA 1
ATOM 4189 C C . LEU A 1 559 ? 73.324 173.184 219.297 1.000 41.635 570 LEU AAA C 1
ATOM 4190 O O . LEU A 1 559 ? 73.941 173.699 220.254 1.000 43.793 570 LEU AAA O 1
ATOM 4195 N N . SER A 1 560 ? 72.022 172.891 219.306 1.000 39.034 571 SER AAA N 1
ATOM 4196 C CA . SER A 1 560 ? 71.095 173.290 220.393 1.000 39.368 571 SER AAA CA 1
ATOM 4197 C C . SER A 1 560 ? 71.357 172.477 221.664 1.000 40.407 571 SER AAA C 1
ATOM 4198 O O . SER A 1 560 ? 71.895 171.362 221.565 1.000 41.677 571 SER AAA O 1
ATOM 4201 N N . TYR A 1 561 ? 70.975 173.033 222.817 1.000 39.540 572 TYR AAA N 1
ATOM 4202 C CA . TYR A 1 561 ? 71.076 172.406 224.164 1.000 38.529 572 TYR AAA CA 1
ATOM 4203 C C . TYR A 1 561 ? 72.519 171.944 224.433 1.000 37.635 572 TYR AAA C 1
ATOM 4204 O O . TYR A 1 561 ? 72.732 170.773 224.786 1.000 35.401 572 TYR AAA O 1
ATOM 4213 N N . ASN A 1 562 ? 73.481 172.861 224.291 1.000 38.648 573 ASN AAA N 1
ATOM 4214 C CA . ASN A 1 562 ? 74.910 172.656 224.658 1.000 40.043 573 ASN AAA CA 1
ATOM 4215 C C . ASN A 1 562 ? 75.316 173.790 225.607 1.000 41.074 573 ASN AAA C 1
ATOM 4216 O O . ASN A 1 562 ? 74.413 174.467 226.128 1.000 40.224 573 ASN AAA O 1
ATOM 4221 N N . ARG A 1 563 ? 76.617 173.985 225.833 1.000 43.727 574 ARG AAA N 1
ATOM 4222 C CA . ARG A 1 563 ? 77.167 175.075 226.688 1.000 43.953 574 ARG AAA CA 1
ATOM 4223 C C . ARG A 1 563 ? 78.037 176.012 225.840 1.000 45.208 574 ARG AAA C 1
ATOM 4224 O O . ARG A 1 563 ? 79.048 176.539 226.356 1.000 44.991 574 ARG AAA O 1
AT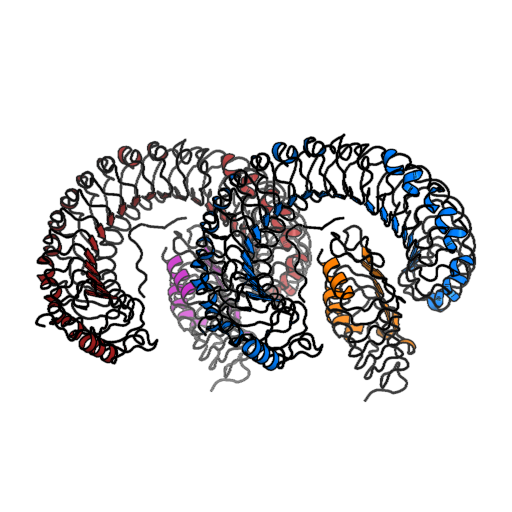OM 4232 N N . LEU A 1 564 ? 77.690 176.198 224.570 1.000 46.516 575 LEU AAA N 1
ATOM 4233 C CA . LEU A 1 564 ? 78.517 177.009 223.633 1.000 48.775 575 LEU AAA CA 1
ATOM 4234 C C . LEU A 1 564 ? 78.416 178.483 224.025 1.000 51.044 575 LEU AAA C 1
ATOM 4235 O O . LEU A 1 564 ? 77.330 178.916 224.462 1.000 48.419 575 LEU AAA O 1
ATOM 4240 N N . SER A 1 565 ? 79.528 179.207 223.885 1.000 54.524 576 SER AAA N 1
ATOM 4241 C CA . SER A 1 565 ? 79.691 180.612 224.333 1.000 57.792 576 SER AAA CA 1
ATOM 4242 C C . SER A 1 565 ? 80.196 181.470 223.171 1.000 63.324 576 SER AAA C 1
ATOM 4243 O O . SER A 1 565 ? 80.750 180.898 222.215 1.000 64.791 576 SER AAA O 1
ATOM 4245 N N . GLY A 1 566 ? 80.012 182.792 223.261 1.000 70.623 577 GLY AAA N 1
ATOM 4246 C CA . GLY A 1 566 ? 80.584 183.790 222.335 1.000 71.479 577 GLY AAA CA 1
ATOM 4247 C C . GLY A 1 566 ? 79.551 184.351 221.372 1.000 75.178 577 GLY AAA C 1
ATOM 4248 O O . GLY A 1 566 ? 78.349 184.036 221.535 1.000 71.299 577 GLY AAA O 1
ATOM 4249 N N . ASP A 1 567 ? 80.010 185.165 220.413 1.000 80.297 578 ASP AAA N 1
ATOM 4250 C CA . ASP A 1 567 ? 79.184 185.769 219.331 1.000 82.736 578 ASP AAA CA 1
ATOM 4251 C C . ASP A 1 567 ? 79.087 184.758 218.179 1.000 86.894 578 ASP AAA C 1
ATOM 4252 O O . ASP A 1 567 ? 80.119 184.147 217.840 1.000 79.915 578 ASP AAA O 1
ATOM 4254 N N . LEU A 1 568 ? 77.881 184.577 217.626 1.000 94.984 579 LEU AAA N 1
ATOM 4255 C CA . LEU A 1 568 ? 77.570 183.624 216.520 1.000 94.338 579 LEU AAA CA 1
ATOM 4256 C C . LEU A 1 568 ? 78.350 184.045 215.275 1.000 95.858 579 LEU AAA C 1
ATOM 4257 O O . LEU A 1 568 ? 78.245 185.197 214.861 1.000 96.689 579 LEU AAA O 1
ATOM 4262 N N . PRO A 1 569 ? 79.151 183.152 214.641 1.000 97.684 580 PRO AAA N 1
ATOM 4263 C CA . PRO A 1 569 ? 79.865 183.495 213.405 1.000 98.505 580 PRO AAA CA 1
ATOM 4264 C C . PRO A 1 569 ? 78.977 184.239 212.406 1.000 99.701 580 PRO AAA C 1
ATOM 4265 O O . PRO A 1 569 ? 77.814 183.878 212.234 1.000 107.633 580 PRO AAA O 1
ATOM 4269 N N . PRO A 1 570 ? 79.494 185.293 211.722 1.000 93.659 581 PRO AAA N 1
ATOM 4270 C CA . PRO A 1 570 ? 78.660 186.193 210.916 1.000 90.647 581 PRO AAA CA 1
ATOM 4271 C C . PRO A 1 570 ? 77.580 185.504 210.062 1.000 89.559 581 PRO AAA C 1
ATOM 4272 O O . PRO A 1 570 ? 76.426 185.874 210.181 1.000 85.349 581 PRO AAA O 1
ATOM 4276 N N . SER A 1 571 ? 77.983 184.522 209.246 1.000 88.113 582 SER AAA N 1
ATOM 4277 C CA . SER A 1 571 ? 77.146 183.806 208.243 1.000 87.315 582 SER AAA CA 1
ATOM 4278 C C . SER A 1 571 ? 76.030 182.999 208.925 1.000 90.972 582 SER AAA C 1
ATOM 4279 O O . SER A 1 571 ? 74.923 182.923 208.343 1.000 88.842 582 SER AAA O 1
ATOM 4282 N N . LEU A 1 572 ? 76.293 182.439 210.113 1.000 93.191 583 LEU AAA N 1
ATOM 4283 C CA . LEU A 1 572 ? 75.350 181.545 210.849 1.000 93.073 583 LEU AAA CA 1
ATOM 4284 C C . LEU A 1 572 ? 74.342 182.364 211.675 1.000 95.520 583 LEU AAA C 1
ATOM 4285 O O . LEU A 1 572 ? 73.510 181.737 212.361 1.000 98.933 583 LEU AAA O 1
ATOM 4287 N N . ALA A 1 573 ? 74.382 183.701 211.592 1.000 95.013 584 ALA AAA N 1
ATOM 4288 C CA . ALA A 1 573 ? 73.567 184.637 212.405 1.000 93.236 584 ALA AAA CA 1
ATOM 4289 C C . ALA A 1 573 ? 72.329 185.106 211.622 1.000 92.368 584 ALA AAA C 1
ATOM 4290 O O . ALA A 1 573 ? 71.912 186.266 211.820 1.000 93.036 584 ALA AAA O 1
ATOM 4292 N N . LYS A 1 574 ? 71.737 184.229 210.801 1.000 91.631 585 LYS AAA N 1
ATOM 4293 C CA . LYS A 1 574 ? 70.571 184.536 209.925 1.000 91.101 585 LYS AAA CA 1
ATOM 4294 C C . LYS A 1 574 ? 69.279 184.040 210.591 1.000 93.763 585 LYS AAA C 1
ATOM 4295 O O . LYS A 1 574 ? 69.372 183.381 211.648 1.000 92.384 585 LYS AAA O 1
ATOM 4297 N N . ASP A 1 575 ? 68.122 184.339 209.984 1.000 98.585 586 ASP AAA N 1
ATOM 4298 C CA . ASP A 1 575 ? 66.769 183.944 210.473 1.000 99.098 586 ASP AAA CA 1
ATOM 4299 C C . ASP A 1 575 ? 66.532 182.443 210.232 1.000 100.765 586 ASP AAA C 1
ATOM 4300 O O . ASP A 1 575 ? 65.668 181.865 210.923 1.000 104.151 586 ASP AAA O 1
ATOM 4302 N N . MET A 1 576 ? 67.261 181.840 209.286 1.000 98.515 587 MET AAA N 1
ATOM 4303 C CA . MET A 1 576 ? 67.111 180.418 208.867 1.000 92.645 587 MET AAA CA 1
ATOM 4304 C C . MET A 1 576 ? 67.660 179.473 209.947 1.000 88.320 587 MET AAA C 1
ATOM 4305 O O . MET A 1 576 ? 67.143 178.343 210.043 1.000 85.552 587 MET AAA O 1
ATOM 4310 N N . TYR A 1 577 ? 68.668 179.908 210.718 1.000 85.844 588 TYR AAA N 1
ATOM 4311 C CA . TYR A 1 577 ? 69.338 179.112 211.784 1.000 83.427 588 TYR AAA CA 1
ATOM 4312 C C . TYR A 1 577 ? 68.815 179.517 213.171 1.000 80.677 588 TYR AAA C 1
ATOM 4313 O O . TYR A 1 577 ? 69.619 179.531 214.124 1.000 76.293 588 TYR AAA O 1
ATOM 4322 N N . LYS A 1 578 ? 67.514 179.812 213.288 1.000 80.944 589 LYS AAA N 1
ATOM 4323 C CA . LYS A 1 578 ? 66.862 180.276 214.545 1.000 79.259 589 LYS AAA CA 1
ATOM 4324 C C . LYS A 1 578 ? 66.765 179.115 215.545 1.000 80.063 589 LYS AAA C 1
ATOM 4325 O O . LYS A 1 578 ? 66.898 179.378 216.753 1.000 85.388 589 LYS AAA O 1
ATOM 4327 N N . ASN A 1 579 ? 66.545 177.884 215.064 1.000 78.116 590 ASN AAA N 1
ATOM 4328 C CA . ASN A 1 579 ? 66.330 176.678 215.909 1.000 73.900 590 ASN AAA CA 1
ATOM 4329 C C . ASN A 1 579 ? 67.610 175.831 215.979 1.000 73.076 590 ASN AAA C 1
ATOM 4330 O O . ASN A 1 579 ? 67.539 174.722 216.534 1.000 76.922 590 ASN AAA O 1
ATOM 4332 N N . SER A 1 580 ? 68.731 176.309 215.434 1.000 68.038 591 SER AAA N 1
ATOM 4333 C CA . SER A 1 580 ? 69.997 175.532 215.366 1.000 66.766 591 SER AAA CA 1
ATOM 4334 C C . SER A 1 580 ? 70.836 175.740 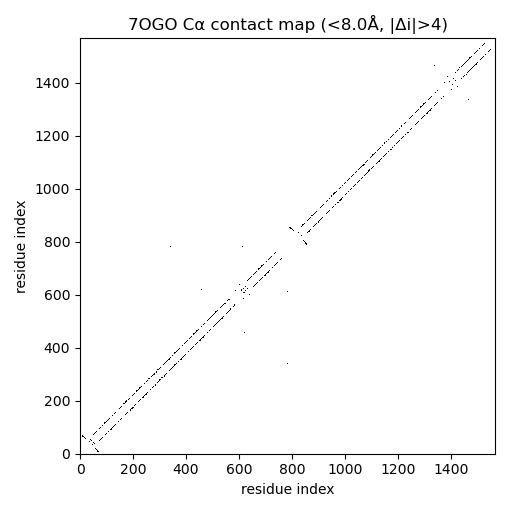216.629 1.000 63.774 591 SER AAA C 1
ATOM 4335 O O . SER A 1 580 ? 71.609 174.833 216.973 1.000 60.130 591 SER AAA O 1
ATOM 4338 N N . PHE A 1 581 ? 70.708 176.888 217.295 1.000 63.714 592 PHE AAA N 1
ATOM 4339 C CA . PHE A 1 581 ? 71.575 177.230 218.448 1.000 65.304 592 PHE AAA CA 1
ATOM 4340 C C . PHE A 1 581 ? 70.758 177.550 219.705 1.000 62.655 592 PHE AAA C 1
ATOM 4341 O O . PHE A 1 581 ? 71.310 178.218 220.588 1.000 60.699 592 PHE AAA O 1
ATOM 4349 N N . ILE A 1 582 ? 69.513 177.075 219.807 1.000 61.698 593 ILE AAA N 1
ATOM 4350 C CA . ILE A 1 582 ? 68.641 177.312 221.000 1.000 61.693 593 ILE AAA CA 1
ATOM 4351 C C . ILE A 1 582 ? 69.204 176.528 222.196 1.000 63.295 593 ILE AAA C 1
ATOM 4352 O O . ILE A 1 582 ? 69.829 175.486 221.978 1.000 63.917 593 ILE AAA O 1
ATOM 4354 N N . GLY A 1 583 ? 68.999 177.026 223.417 1.000 65.183 594 GLY AAA N 1
ATOM 4355 C CA . GLY A 1 583 ? 69.411 176.341 224.654 1.000 63.064 594 GLY AAA CA 1
ATOM 4356 C C . GLY A 1 583 ? 70.896 176.465 224.947 1.000 63.740 594 GLY AAA C 1
ATOM 4357 O O . GLY A 1 583 ? 71.405 175.656 225.754 1.000 62.013 594 GLY AAA O 1
ATOM 4358 N N . ASN A 1 584 ? 71.589 177.425 224.330 1.000 65.476 595 ASN AAA N 1
ATOM 4359 C CA . ASN A 1 584 ? 72.997 177.771 224.684 1.000 66.343 595 ASN AAA CA 1
ATOM 4360 C C . ASN A 1 584 ? 73.005 179.135 225.375 1.000 70.320 595 ASN AAA C 1
ATOM 4361 O O . ASN A 1 584 ? 72.979 180.160 224.698 1.000 70.225 595 ASN AAA O 1
ATOM 4366 N N . PRO A 1 585 ? 73.058 179.199 226.731 1.000 75.042 596 PRO AAA N 1
ATOM 4367 C CA . PRO A 1 585 ? 72.855 180.457 227.460 1.000 74.701 596 PRO AAA CA 1
ATOM 4368 C C . PRO A 1 585 ? 73.838 181.591 227.119 1.000 74.666 596 PRO AAA C 1
ATOM 4369 O O . PRO A 1 585 ? 73.389 182.714 226.987 1.000 77.589 596 PRO AAA O 1
ATOM 4373 N N . GLY A 1 586 ? 75.132 181.282 226.984 1.000 74.091 597 GLY AAA N 1
ATOM 4374 C CA . GLY A 1 586 ? 76.208 182.284 226.830 1.000 75.145 597 GLY AAA CA 1
ATOM 4375 C C . GLY A 1 586 ? 76.564 182.570 225.379 1.000 75.247 597 GLY AAA C 1
ATOM 4376 O O . GLY A 1 586 ? 77.721 182.974 225.138 1.000 80.614 597 GLY AAA O 1
ATOM 4377 N N . LEU A 1 587 ? 75.633 182.396 224.435 1.000 72.684 598 LEU AAA N 1
ATOM 4378 C CA . LEU A 1 587 ? 75.914 182.477 222.975 1.000 72.101 598 LEU AAA CA 1
ATOM 4379 C C . LEU A 1 587 ? 75.455 183.838 222.435 1.000 74.308 598 LEU AAA C 1
ATOM 4380 O O . LEU A 1 587 ? 74.291 184.220 222.541 1.000 74.589 598 LEU AAA O 1
ATOM 4385 N N . ASN B 2 8 ? 61.887 147.957 193.941 1.000 44.857 27 ASN BBB N 1
ATOM 4386 C CA . ASN B 2 8 ? 60.651 148.785 193.839 1.000 45.056 27 ASN BBB CA 1
ATOM 4387 C C . ASN B 2 8 ? 60.851 149.844 192.749 1.000 46.635 27 ASN BBB C 1
ATOM 4388 O O . ASN B 2 8 ? 61.926 149.849 192.112 1.000 45.699 27 ASN BBB O 1
ATOM 4393 N N . LEU B 2 9 ? 59.859 150.714 192.550 1.000 46.255 28 LEU BBB N 1
ATOM 4394 C CA . LEU B 2 9 ? 59.907 151.769 191.506 1.000 46.746 28 LEU BBB CA 1
ATOM 4395 C C . LEU B 2 9 ? 61.045 152.743 191.807 1.000 44.654 28 LEU BBB C 1
ATOM 4396 O O . LEU B 2 9 ? 61.728 153.155 190.857 1.000 44.483 28 LEU BBB O 1
ATOM 4401 N N . GLU B 2 10 ? 61.232 153.093 193.077 1.000 43.610 29 GLU BBB N 1
ATOM 4402 C CA . GLU B 2 10 ? 62.270 154.066 193.497 1.000 43.109 29 GLU BBB CA 1
ATOM 4403 C C . GLU B 2 10 ? 63.653 153.490 193.182 1.000 42.450 29 GLU BBB C 1
ATOM 4404 O O . GLU B 2 10 ? 64.491 154.228 192.639 1.000 44.672 29 GLU BBB O 1
ATOM 4410 N N . GLY B 2 11 ? 63.870 152.213 193.492 1.000 42.514 30 GLY BBB N 1
ATOM 4411 C CA . GLY B 2 11 ? 65.137 151.520 193.192 1.000 42.802 30 GLY BBB CA 1
ATOM 4412 C C . GLY B 2 11 ? 65.373 151.438 191.699 1.000 41.750 30 GLY BBB C 1
ATOM 4413 O O . GLY B 2 11 ? 66.518 151.656 191.272 1.000 40.321 30 GLY BBB O 1
ATOM 4414 N N . ASP B 2 12 ? 64.323 151.144 190.928 1.000 41.469 31 ASP BBB N 1
ATOM 4415 C CA . ASP B 2 12 ? 64.406 151.050 189.448 1.000 42.333 31 ASP BBB CA 1
ATOM 4416 C C . ASP B 2 12 ? 64.872 152.395 188.889 1.000 41.865 31 ASP BBB C 1
ATOM 4417 O O . ASP B 2 12 ? 65.774 152.394 188.032 1.000 42.307 31 ASP BBB O 1
ATOM 4422 N N . ALA B 2 13 ? 64.299 153.495 189.381 1.000 40.106 32 ALA BBB N 1
ATOM 4423 C CA . ALA B 2 13 ? 64.648 154.869 188.962 1.000 39.161 32 ALA BBB CA 1
ATOM 4424 C C . ALA B 2 13 ? 66.110 155.171 189.286 1.000 39.175 32 ALA BBB C 1
ATOM 4425 O O . ALA B 2 13 ? 66.782 155.744 188.419 1.000 41.713 32 ALA BBB O 1
ATOM 4427 N N . LEU B 2 14 ? 66.572 154.829 190.490 1.000 38.249 33 LEU BBB N 1
ATOM 4428 C CA . LEU B 2 14 ? 67.969 155.115 190.914 1.000 39.590 33 LEU BBB CA 1
ATOM 4429 C C . LEU B 2 14 ? 68.918 154.236 190.100 1.000 40.628 33 LEU BBB C 1
ATOM 4430 O O . LEU B 2 14 ? 70.002 154.727 189.742 1.000 42.423 33 LEU BBB O 1
ATOM 4435 N N . HIS B 2 15 ? 68.515 153.004 189.784 1.000 40.716 34 HIS BBB N 1
ATOM 4436 C CA . HIS B 2 15 ? 69.330 152.098 188.937 1.000 42.656 34 HIS BBB CA 1
ATOM 4437 C C . HIS B 2 15 ? 69.435 152.685 187.527 1.000 41.856 34 HIS BBB C 1
ATOM 4438 O O . HIS B 2 15 ? 70.530 152.580 186.936 1.000 42.757 34 HIS BBB O 1
ATOM 4445 N N . THR B 2 16 ? 68.362 153.299 187.021 1.000 39.474 35 THR BBB N 1
ATOM 4446 C CA . THR B 2 16 ? 68.364 153.973 185.696 1.000 38.775 35 THR BBB CA 1
ATOM 4447 C C . THR B 2 16 ? 69.426 155.075 185.706 1.000 38.906 35 THR BBB C 1
ATOM 4448 O O . THR B 2 16 ? 70.194 155.151 184.736 1.000 39.843 35 THR BBB O 1
ATOM 4452 N N . LEU B 2 17 ? 69.499 155.860 186.784 1.000 39.190 36 LEU BBB N 1
ATOM 4453 C CA . LEU B 2 17 ? 70.534 156.911 186.943 1.000 38.875 36 LEU BBB CA 1
ATOM 4454 C C . LEU B 2 17 ? 71.922 156.265 186.917 1.000 38.404 36 LEU BBB C 1
ATOM 4455 O O . LEU B 2 17 ? 72.809 156.829 186.262 1.000 41.224 36 LEU BBB O 1
ATOM 4460 N N . ARG B 2 18 ? 72.104 155.134 187.604 1.000 38.133 37 ARG BBB N 1
ATOM 4461 C CA . ARG B 2 18 ? 73.422 154.456 187.703 1.000 38.302 37 ARG BBB CA 1
ATOM 4462 C C . ARG B 2 18 ? 73.895 154.075 186.298 1.000 38.635 37 ARG BBB C 1
ATOM 4463 O O . ARG B 2 18 ? 75.095 154.275 186.004 1.000 39.243 37 ARG BBB O 1
ATOM 4471 N N . VAL B 2 19 ? 72.990 153.552 185.467 1.000 39.595 38 VAL BBB N 1
ATOM 4472 C CA . VAL B 2 19 ? 73.328 153.074 184.094 1.000 43.362 38 VAL BBB CA 1
ATOM 4473 C C . VAL B 2 19 ? 73.802 154.272 183.258 1.000 46.487 38 VAL BBB C 1
ATOM 4474 O O . VAL B 2 19 ? 74.780 154.092 182.511 1.000 51.401 38 VAL BBB O 1
ATOM 4478 N N . THR B 2 20 ? 73.191 155.456 183.411 1.000 47.639 39 THR BBB N 1
ATOM 4479 C CA A THR B 2 20 ? 73.500 156.662 182.594 0.440 48.086 39 THR BBB CA 1
ATOM 4480 C CA B THR B 2 20 ? 73.508 156.660 182.587 0.560 48.214 39 THR BBB CA 1
ATOM 4481 C C . THR B 2 20 ? 74.733 157.387 183.170 1.000 48.630 39 THR BBB C 1
ATOM 4482 O O . THR B 2 20 ? 75.496 158.020 182.401 1.000 51.399 39 THR BBB O 1
ATOM 4489 N N . LEU B 2 21 ? 74.990 157.262 184.467 1.000 47.793 40 LEU BBB N 1
ATOM 4490 C CA . LEU B 2 21 ? 76.167 157.936 185.070 1.000 46.953 40 LEU BBB CA 1
ATOM 4491 C C . LEU B 2 21 ? 77.404 157.075 184.816 1.000 43.990 40 LEU BBB C 1
ATOM 4492 O O . LEU B 2 21 ? 77.247 155.868 184.579 1.000 44.155 40 LEU BBB O 1
ATOM 4497 N N . VAL B 2 22 ? 78.568 157.701 184.774 1.000 42.764 41 VAL BBB N 1
ATOM 4498 C CA . VAL B 2 22 ? 79.868 156.991 184.653 1.000 42.407 41 VAL BBB CA 1
ATOM 4499 C C . VAL B 2 22 ? 80.497 157.015 186.040 1.000 42.562 41 VAL BBB C 1
ATOM 4500 O O . VAL B 2 22 ? 80.584 158.107 186.621 1.000 43.558 41 VAL BBB O 1
ATOM 4504 N N . ASP B 2 23 ? 80.879 155.851 186.558 1.000 42.698 42 ASP BBB N 1
ATOM 4505 C CA . ASP B 2 23 ? 81.274 155.665 187.978 1.000 40.630 42 ASP BBB CA 1
ATOM 4506 C C . ASP B 2 23 ? 82.654 155.026 188.034 1.000 39.680 42 ASP BBB C 1
ATOM 4507 O O . ASP B 2 23 ? 82.767 153.833 188.275 1.000 41.254 42 ASP BBB O 1
ATOM 4512 N N . PRO B 2 24 ? 83.743 155.789 187.799 1.000 41.198 43 PRO BBB N 1
ATOM 4513 C CA . PRO B 2 24 ? 85.097 155.238 187.853 1.000 42.070 43 PRO BBB CA 1
ATOM 4514 C C . PRO B 2 24 ? 85.499 154.589 189.187 1.000 44.419 43 PRO BBB C 1
ATOM 4515 O O . PRO B 2 24 ? 86.269 153.657 189.131 1.000 46.633 43 PRO BBB O 1
ATOM 4519 N N . ASN B 2 25 ? 85.002 155.074 190.331 1.000 46.685 44 ASN BBB N 1
ATOM 4520 C CA . ASN B 2 25 ? 85.436 154.569 191.666 1.000 48.561 44 ASN BBB CA 1
ATOM 4521 C C . ASN B 2 25 ? 84.388 153.619 192.250 1.000 45.859 44 ASN BBB C 1
ATOM 4522 O O . ASN B 2 25 ? 84.499 153.291 193.442 1.000 44.624 44 ASN BBB O 1
ATOM 4527 N N . ASN B 2 26 ? 83.424 153.183 191.442 1.000 45.844 45 ASN BBB N 1
ATOM 4528 C CA . ASN B 2 26 ? 82.384 152.202 191.836 1.000 47.477 45 ASN BBB CA 1
ATOM 4529 C C . ASN B 2 26 ? 81.735 152.632 193.157 1.000 42.997 45 ASN BBB C 1
ATOM 4530 O O . ASN B 2 26 ? 81.559 151.787 194.039 1.000 45.410 45 ASN BBB O 1
ATOM 4535 N N . VAL B 2 27 ? 81.356 153.900 193.246 1.000 39.605 46 VAL BBB N 1
ATOM 4536 C CA . VAL B 2 27 ? 80.576 154.447 194.390 1.000 39.030 46 VAL BBB CA 1
ATOM 4537 C C . VAL B 2 27 ? 79.155 153.872 194.371 1.000 36.781 46 VAL BBB C 1
ATOM 4538 O O . VAL B 2 27 ? 78.531 153.869 195.440 1.000 37.648 46 VAL BBB O 1
ATOM 4542 N N . LEU B 2 28 ? 78.665 153.390 193.225 1.000 35.207 47 LEU BBB N 1
ATOM 4543 C CA . LEU B 2 28 ? 77.275 152.869 193.099 1.000 35.806 47 LEU BBB CA 1
ATOM 4544 C C . LEU B 2 28 ? 77.278 151.333 193.088 1.000 35.319 47 LEU BBB C 1
ATOM 4545 O O . LEU B 2 28 ? 76.258 150.749 192.690 1.000 35.087 47 LEU BBB O 1
ATOM 4550 N N . GLN B 2 29 ? 78.363 150.710 193.560 1.000 34.710 48 GLN BBB N 1
ATOM 4551 C CA . GLN B 2 29 ? 78.543 149.234 193.574 1.000 34.913 48 GLN BBB CA 1
ATOM 4552 C C . GLN B 2 29 ? 77.402 148.555 194.340 1.000 33.470 48 GLN BBB C 1
ATOM 4553 O O . GLN B 2 29 ? 76.986 147.468 193.918 1.000 34.322 48 GLN BBB O 1
ATOM 4556 N N . SER B 2 30 ? 76.938 149.162 195.433 1.000 33.010 49 SER BBB N 1
ATOM 4557 C CA . SER B 2 30 ? 75.917 148.593 196.347 1.000 32.624 49 SER BBB CA 1
ATOM 4558 C C . SER B 2 30 ? 74.518 148.731 195.743 1.000 32.412 49 SER BBB C 1
ATOM 4559 O O . SER B 2 30 ? 73.570 148.196 196.345 1.000 33.611 49 SER BBB O 1
ATOM 4562 N N . TRP B 2 31 ? 74.377 149.436 194.619 1.000 33.504 50 TRP BBB N 1
ATOM 4563 C CA . TRP B 2 31 ? 73.040 149.754 194.048 1.000 34.256 50 TRP BBB CA 1
ATOM 4564 C C . TRP B 2 31 ? 72.528 148.530 193.290 1.000 34.181 50 TRP BBB C 1
ATOM 4565 O O . TRP B 2 31 ? 72.566 148.531 192.048 1.000 32.983 50 TRP BBB O 1
ATOM 4576 N N . ASP B 2 32 ? 72.069 147.520 194.028 1.000 33.596 51 ASP BBB N 1
ATOM 4577 C CA . ASP B 2 32 ? 71.634 146.222 193.455 1.000 33.900 51 ASP BBB CA 1
ATOM 4578 C C . ASP B 2 32 ? 70.132 146.292 193.193 1.000 34.884 51 ASP BBB C 1
ATOM 4579 O O . ASP B 2 32 ? 69.347 146.397 194.134 1.000 33.758 51 ASP BBB O 1
ATOM 4584 N N . PRO B 2 33 ? 69.699 146.224 191.912 1.000 36.106 52 PRO BBB N 1
ATOM 4585 C CA . PRO B 2 33 ? 68.279 146.324 191.559 1.000 36.185 52 PRO BBB CA 1
ATOM 4586 C C . PRO B 2 33 ? 67.433 145.137 192.044 1.000 34.865 52 PRO BBB C 1
ATOM 4587 O O . PRO B 2 33 ? 66.230 145.293 192.087 1.000 35.108 52 PRO BBB O 1
ATOM 4591 N N . THR B 2 34 ? 68.061 144.006 192.391 1.000 34.261 53 THR BBB N 1
ATOM 4592 C CA . THR B 2 34 ? 67.365 142.783 192.885 1.000 33.762 53 THR BBB CA 1
ATOM 4593 C C . THR B 2 34 ? 66.833 143.014 194.308 1.000 33.541 53 THR BBB C 1
ATOM 4594 O O . THR B 2 34 ? 65.908 142.275 194.701 1.000 32.603 53 THR BBB O 1
ATOM 4598 N N . LEU B 2 35 ? 67.373 143.997 195.043 1.000 32.593 54 LEU BBB N 1
ATOM 4599 C CA . LEU B 2 35 ? 66.879 144.352 196.403 1.000 32.627 54 LEU BBB CA 1
ATOM 4600 C C . LEU B 2 35 ? 65.456 144.909 196.303 1.000 32.777 54 LEU BBB C 1
ATOM 4601 O O . LEU B 2 35 ? 65.149 145.623 195.331 1.000 31.975 54 LEU BBB O 1
ATOM 4606 N N . VAL B 2 36 ? 64.620 144.557 197.275 1.000 33.408 55 VAL BBB N 1
ATOM 4607 C CA . VAL B 2 36 ? 63.183 144.945 197.343 1.000 34.743 55 VAL BBB CA 1
ATOM 4608 C C . VAL B 2 36 ? 63.091 146.471 197.368 1.000 34.441 55 VAL BBB C 1
ATOM 4609 O O . VAL B 2 36 ? 62.146 147.001 196.778 1.000 34.861 55 VAL BBB O 1
ATOM 4613 N N . ASN B 2 37 ? 64.035 147.144 198.026 1.000 34.399 56 ASN BBB N 1
ATOM 4614 C CA . ASN B 2 37 ? 64.104 148.628 198.045 1.000 34.806 56 ASN BBB CA 1
ATOM 4615 C C . ASN B 2 37 ? 65.571 149.059 198.074 1.000 35.326 56 ASN BBB C 1
ATOM 4616 O O . ASN B 2 37 ? 66.458 148.234 198.284 1.000 35.127 56 ASN BBB O 1
ATOM 4621 N N . PRO B 2 38 ? 65.864 150.352 197.812 1.000 35.537 57 PRO BBB N 1
ATOM 4622 C CA . PRO B 2 38 ? 67.235 150.865 197.809 1.000 35.268 57 PRO BBB CA 1
ATOM 4623 C C . PRO B 2 38 ? 67.753 151.377 199.164 1.000 35.961 57 PRO BBB C 1
ATOM 4624 O O . PRO B 2 38 ? 68.785 152.017 199.187 1.000 35.985 57 PRO BBB O 1
ATOM 4628 N N . CYS B 2 39 ? 67.057 151.076 200.262 1.000 36.157 58 CYS BBB N 1
ATOM 4629 C CA . CYS B 2 39 ? 67.328 151.681 201.595 1.000 36.146 58 CYS BBB CA 1
ATOM 4630 C C . CYS B 2 39 ? 68.668 151.196 202.171 1.000 34.831 58 CYS BBB C 1
ATOM 4631 O O . CYS B 2 39 ? 69.303 151.989 202.885 1.000 33.052 58 CYS BBB O 1
ATOM 4634 N N . THR B 2 40 ? 69.109 149.974 201.858 1.000 32.726 59 THR BBB N 1
ATOM 4635 C CA . THR B 2 40 ? 70.431 149.446 202.299 1.000 31.661 59 THR BBB CA 1
ATOM 4636 C C . THR B 2 40 ? 71.529 149.833 201.303 1.000 32.653 59 THR BBB C 1
ATOM 4637 O O . THR B 2 40 ? 72.698 149.543 201.599 1.000 31.731 59 THR BBB O 1
ATOM 4641 N N . TRP B 2 41 ? 71.184 150.454 200.170 1.000 35.094 60 TRP BBB N 1
ATOM 4642 C CA . TRP B 2 41 ? 72.187 150.993 199.210 1.000 35.509 60 TRP BBB CA 1
ATOM 4643 C C . TRP B 2 41 ? 72.973 152.109 199.896 1.000 35.632 60 TRP BBB C 1
ATOM 4644 O O . TRP B 2 41 ? 72.339 152.978 200.517 1.000 33.903 60 TRP BBB O 1
ATOM 4655 N N . PHE B 2 42 ? 74.300 152.094 199.787 1.000 36.052 61 PHE BBB N 1
ATOM 4656 C CA . PHE B 2 42 ? 75.133 153.202 200.311 1.000 35.756 61 PHE BBB CA 1
ATOM 4657 C C . PHE B 2 42 ? 74.846 154.436 199.454 1.000 35.478 61 PHE BBB C 1
ATOM 4658 O O . PHE B 2 42 ? 74.591 154.261 198.250 1.000 34.543 61 PHE BBB O 1
ATOM 4666 N N . HIS B 2 43 ? 74.826 155.615 200.081 1.000 35.631 62 HIS BBB N 1
ATOM 4667 C CA . HIS B 2 43 ? 74.559 156.932 199.447 1.000 34.763 62 HIS BBB CA 1
ATOM 4668 C C . HIS B 2 43 ? 73.054 157.149 199.305 1.000 35.497 62 HIS BBB C 1
ATOM 4669 O O . HIS B 2 43 ? 72.666 158.187 198.755 1.000 40.080 62 HIS BBB O 1
ATOM 4676 N N . VAL B 2 44 ? 72.240 156.217 199.790 1.000 34.399 63 VAL BBB N 1
ATOM 4677 C CA . VAL B 2 44 ? 70.757 156.361 199.785 1.000 33.895 63 VAL BBB CA 1
ATOM 4678 C C . VAL B 2 44 ? 70.269 156.278 201.231 1.000 33.524 63 VAL BBB C 1
ATOM 4679 O O . VAL B 2 44 ? 70.645 155.332 201.938 1.000 35.542 63 VAL BBB O 1
ATOM 4683 N N . THR B 2 45 ? 69.479 157.252 201.663 1.000 31.986 64 THR BBB N 1
ATOM 4684 C CA . THR B 2 45 ? 68.851 157.244 203.002 1.000 31.941 64 THR BBB CA 1
ATOM 4685 C C . THR B 2 45 ? 67.336 157.198 202.806 1.000 32.998 64 THR BBB C 1
ATOM 4686 O O . THR B 2 45 ? 66.818 157.992 202.004 1.000 34.216 64 THR BBB O 1
ATOM 4690 N N . CYS B 2 46 ? 66.661 156.287 203.498 1.000 34.394 65 CYS BBB N 1
ATOM 4691 C CA . CYS B 2 46 ? 65.189 156.115 203.414 1.000 36.627 65 CYS BBB CA 1
ATOM 4692 C C . CYS B 2 46 ? 64.516 156.585 204.708 1.000 36.393 65 CYS BBB C 1
ATOM 4693 O O . CYS B 2 46 ? 65.197 156.692 205.734 1.000 35.581 65 CYS BBB O 1
ATOM 4696 N N . ASN B 2 47 ? 63.209 156.836 204.661 1.000 38.082 66 ASN BBB N 1
ATOM 4697 C CA . ASN B 2 47 ? 62.407 157.191 205.858 1.000 38.798 66 ASN BBB CA 1
ATOM 4698 C C . ASN B 2 47 ? 61.958 155.894 206.540 1.000 42.462 66 ASN BBB C 1
ATOM 4699 O O . ASN B 2 47 ? 62.365 154.808 206.088 1.000 43.425 66 ASN BBB O 1
ATOM 4704 N N . ASN B 2 48 ? 61.173 156.000 207.610 1.000 46.739 67 ASN BBB N 1
ATOM 4705 C CA . ASN B 2 48 ? 60.660 154.831 208.372 1.000 48.075 67 ASN BBB CA 1
ATOM 4706 C C . ASN B 2 48 ? 59.706 154.016 207.497 1.000 46.489 67 ASN BBB C 1
ATOM 4707 O O . ASN B 2 48 ? 59.568 152.822 207.769 1.000 48.663 67 ASN BBB O 1
ATOM 4712 N N . GLU B 2 49 ? 59.097 154.621 206.476 1.000 46.661 68 GLU BBB N 1
ATOM 4713 C CA . GLU B 2 49 ? 58.181 153.909 205.546 1.000 46.774 68 GLU BBB CA 1
ATOM 4714 C C . GLU B 2 49 ? 58.976 153.379 204.345 1.000 44.285 68 GLU BBB C 1
ATOM 4715 O O . GLU B 2 49 ? 58.334 152.915 203.395 1.000 43.110 68 GLU BBB O 1
ATOM 4721 N N . ASN B 2 50 ? 60.313 153.434 204.394 1.000 42.091 69 ASN BBB N 1
ATOM 4722 C CA . ASN B 2 50 ? 61.238 152.848 203.383 1.000 42.102 69 ASN BBB CA 1
ATOM 4723 C C . ASN B 2 50 ? 61.127 153.589 202.043 1.000 43.128 69 ASN BBB C 1
ATOM 4724 O O . ASN B 2 50 ? 61.291 152.936 200.996 1.000 44.426 69 ASN BBB O 1
ATOM 4729 N N . SER B 2 51 ? 60.898 154.903 202.065 1.000 41.932 70 SER BBB N 1
ATOM 4730 C CA . SER B 2 51 ? 60.897 155.759 200.851 1.000 40.607 70 SER BBB CA 1
ATOM 4731 C C . SER B 2 51 ? 62.132 156.662 200.886 1.000 38.466 70 SER BBB C 1
ATOM 4732 O O . SER B 2 51 ? 62.445 157.185 201.965 1.000 36.841 70 SER BBB O 1
ATOM 4735 N N . VAL B 2 52 ? 62.808 156.833 199.752 1.000 38.059 71 VAL BBB N 1
ATOM 4736 C CA . VAL B 2 52 ? 64.091 157.595 199.692 1.000 38.349 71 VAL BBB CA 1
ATOM 4737 C C . VAL B 2 52 ? 63.817 159.051 200.077 1.000 38.110 71 VAL BBB C 1
ATOM 4738 O O . VAL B 2 52 ? 62.846 159.633 199.565 1.000 39.363 71 VAL BBB O 1
ATOM 4742 N N . ILE B 2 53 ? 64.631 159.601 200.972 1.000 37.091 72 ILE BBB N 1
ATOM 4743 C CA . ILE B 2 53 ? 64.538 161.032 201.385 1.000 37.166 72 ILE BBB CA 1
ATOM 4744 C C . ILE B 2 53 ? 65.869 161.723 201.085 1.000 34.835 72 ILE BBB C 1
ATOM 4745 O O . ILE B 2 53 ? 65.893 162.956 201.046 1.000 34.192 72 ILE BBB O 1
ATOM 4750 N N . ARG B 2 54 ? 66.933 160.958 200.859 1.000 33.012 73 ARG BBB N 1
ATOM 4751 C CA . ARG B 2 54 ? 68.285 161.525 200.644 1.000 33.608 73 ARG BBB CA 1
ATOM 4752 C C . ARG B 2 54 ? 69.060 160.700 199.619 1.000 34.149 73 ARG BBB C 1
ATOM 4753 O O . ARG B 2 54 ? 69.054 159.474 199.727 1.000 35.944 73 ARG BBB O 1
ATOM 4761 N N . VAL B 2 55 ? 69.719 161.364 198.678 1.000 34.209 74 VAL BBB N 1
ATOM 4762 C CA . VAL B 2 55 ? 70.727 160.734 197.782 1.000 34.366 74 VAL BBB CA 1
ATOM 4763 C C . VAL B 2 55 ? 72.008 161.548 197.953 1.000 33.904 74 VAL BBB C 1
ATOM 4764 O O . VAL B 2 55 ? 71.967 162.749 197.662 1.000 35.603 74 VAL BBB O 1
ATOM 4768 N N . ASP B 2 56 ? 73.082 160.943 198.449 1.000 32.250 75 ASP BBB N 1
ATOM 4769 C CA . ASP B 2 56 ? 74.315 161.692 198.798 1.000 33.447 75 ASP BBB CA 1
ATOM 4770 C C . ASP B 2 56 ? 75.469 161.197 197.924 1.000 33.930 75 ASP BBB C 1
ATOM 4771 O O . ASP B 2 56 ? 76.099 160.203 198.312 1.000 32.993 75 ASP BBB O 1
ATOM 4776 N N . LEU B 2 57 ? 75.739 161.882 196.804 1.000 34.771 76 LEU BBB N 1
ATOM 4777 C CA . LEU B 2 57 ? 76.763 161.464 195.809 1.000 34.699 76 LEU BBB CA 1
ATOM 4778 C C . LEU B 2 57 ? 77.718 162.625 195.505 1.000 34.150 76 LEU BBB C 1
ATOM 4779 O O . LEU B 2 57 ? 78.312 162.615 194.416 1.000 34.504 76 LEU BBB O 1
ATOM 4784 N N . GLY B 2 58 ? 77.893 163.565 196.440 1.000 32.347 77 GLY BBB N 1
ATOM 4785 C CA . GLY B 2 58 ? 78.849 164.684 196.292 1.000 33.317 77 GLY BBB CA 1
ATOM 4786 C C . GLY B 2 58 ? 80.295 164.205 196.238 1.000 32.966 77 GLY BBB C 1
ATOM 4787 O O . GLY B 2 58 ? 80.623 163.261 196.967 1.000 34.794 77 GLY BBB O 1
ATOM 4788 N N . ASN B 2 59 ? 81.128 164.794 195.373 1.000 34.102 78 ASN BBB N 1
ATOM 4789 C CA A ASN B 2 59 ? 82.595 164.543 195.305 0.900 34.430 78 ASN BBB CA 1
ATOM 4790 C CA B ASN B 2 59 ? 82.597 164.544 195.305 0.100 34.888 78 ASN BBB CA 1
ATOM 4791 C C . ASN B 2 59 ? 82.867 163.048 195.084 1.000 35.407 78 ASN BBB C 1
ATOM 4792 O O . ASN B 2 59 ? 83.757 162.508 195.756 1.000 36.778 78 ASN BBB O 1
ATOM 4801 N N . ALA B 2 60 ? 82.152 162.417 194.149 1.000 37.082 79 ALA BBB N 1
ATOM 4802 C CA . ALA B 2 60 ? 82.276 160.967 193.869 1.000 38.515 79 ALA BBB CA 1
ATOM 4803 C C . ALA B 2 60 ? 83.013 160.708 192.546 1.000 39.189 79 ALA BBB C 1
ATOM 4804 O O . ALA B 2 60 ? 83.113 159.531 192.169 1.000 38.344 79 ALA BBB O 1
ATOM 4806 N N . GLU B 2 61 ? 83.503 161.754 191.870 1.000 40.509 80 GLU BBB N 1
ATOM 4807 C CA . GLU B 2 61 ? 84.113 161.685 190.508 1.000 41.876 80 GLU BBB CA 1
ATOM 4808 C C . GLU B 2 61 ? 83.112 161.078 189.508 1.000 40.222 80 GLU BBB C 1
ATOM 4809 O O . GLU B 2 61 ? 83.542 160.335 188.612 1.000 40.598 80 GLU BBB O 1
ATOM 4815 N N . LEU B 2 62 ? 81.821 161.407 189.633 1.000 39.523 81 LEU BBB N 1
ATOM 4816 C CA . LEU B 2 62 ? 80.767 160.927 188.701 1.000 38.631 81 LEU BBB CA 1
ATOM 4817 C C . LEU B 2 62 ? 80.781 161.771 187.417 1.000 39.757 81 LEU BBB C 1
ATOM 4818 O O . LEU B 2 62 ? 80.999 162.986 187.494 1.000 40.707 81 LEU BBB O 1
ATOM 4823 N N . SER B 2 63 ? 80.551 161.125 186.275 1.000 38.918 82 SER BBB N 1
ATOM 4824 C CA . SER B 2 63 ? 80.460 161.725 184.921 1.000 36.698 82 SER BBB CA 1
ATOM 4825 C C . SER B 2 63 ? 79.130 161.277 184.312 1.000 38.126 82 SER BBB C 1
ATOM 4826 O O . SER B 2 63 ? 78.423 160.489 184.970 1.000 38.668 82 SER BBB O 1
ATOM 4828 N N . GLY B 2 64 ? 78.797 161.739 183.109 1.000 38.735 83 GLY BBB N 1
ATOM 4829 C CA . GLY B 2 64 ? 77.565 161.319 182.416 1.000 39.020 83 GLY BBB CA 1
ATOM 4830 C C . GLY B 2 64 ? 76.455 162.318 182.641 1.000 39.993 83 GLY BBB C 1
ATOM 4831 O O . GLY B 2 64 ? 76.764 163.487 182.914 1.000 39.958 83 GLY BBB O 1
ATOM 4832 N N . HIS B 2 65 ? 75.201 161.896 182.521 1.000 43.238 84 HIS BBB N 1
ATOM 4833 C CA . HIS B 2 65 ? 74.054 162.834 182.617 1.000 45.487 84 HIS BBB CA 1
ATOM 4834 C C . HIS B 2 65 ? 72.992 162.284 183.563 1.000 43.208 84 HIS BBB C 1
ATOM 4835 O O . HIS B 2 65 ? 72.961 161.071 183.796 1.000 42.449 84 HIS BBB O 1
ATOM 4842 N N . LEU B 2 66 ? 72.168 163.175 184.099 1.000 41.568 85 LEU BBB N 1
ATOM 4843 C CA . LEU B 2 66 ? 71.049 162.817 184.997 1.000 41.012 85 LEU BBB CA 1
ATOM 4844 C C . LEU B 2 66 ? 69.900 162.273 184.159 1.000 40.293 85 LEU BBB C 1
ATOM 4845 O O . LEU B 2 66 ? 69.975 162.359 182.935 1.000 42.913 85 LEU BBB O 1
ATOM 4850 N N . VAL B 2 67 ? 68.871 161.745 184.811 1.000 39.902 86 VAL BBB N 1
ATOM 4851 C CA . VAL B 2 67 ? 67.717 161.109 184.118 1.000 40.211 86 VAL BBB CA 1
ATOM 4852 C C . VAL B 2 67 ? 66.432 161.751 184.621 1.000 40.351 86 VAL BBB C 1
ATOM 4853 O O . VAL B 2 67 ? 66.388 162.253 185.737 1.000 39.727 86 VAL BBB O 1
ATOM 4857 N N . PRO B 2 68 ? 65.359 161.775 183.802 1.000 41.493 87 PRO BBB N 1
ATOM 4858 C CA . PRO B 2 68 ? 64.059 162.262 184.264 1.000 42.361 87 PRO BBB CA 1
ATOM 4859 C C . PRO B 2 68 ? 63.462 161.391 185.379 1.000 42.117 87 PRO BBB C 1
ATOM 4860 O O . PRO B 2 68 ? 62.642 161.884 186.118 1.000 41.526 87 PRO BBB O 1
ATOM 4864 N N . GLU B 2 69 ? 63.891 160.132 185.486 1.000 43.115 88 GLU BBB N 1
ATOM 4865 C CA . GLU B 2 69 ? 63.316 159.157 186.447 1.000 44.938 88 GLU BBB CA 1
ATOM 4866 C C . GLU B 2 69 ? 63.604 159.573 187.895 1.000 41.721 88 GLU BBB C 1
ATOM 4867 O O . GLU B 2 69 ? 62.900 159.066 188.774 1.000 38.350 88 GLU BBB O 1
ATOM 4873 N N . LEU B 2 70 ? 64.567 160.469 188.137 1.000 41.474 89 LEU BBB N 1
ATOM 4874 C CA . LEU B 2 70 ? 64.827 161.034 189.490 1.000 40.983 89 LEU BBB CA 1
ATOM 4875 C C . LEU B 2 70 ? 63.533 161.641 190.049 1.000 41.558 89 LEU BBB C 1
ATOM 4876 O O . LEU B 2 70 ? 63.360 161.612 191.279 1.000 43.205 89 LEU BBB O 1
ATOM 4881 N N . GLY B 2 71 ? 62.651 162.148 189.180 1.000 40.525 90 GLY BBB N 1
ATOM 4882 C CA . GLY B 2 71 ? 61.344 162.728 189.555 1.000 41.192 90 GLY BBB CA 1
ATOM 4883 C C . GLY B 2 71 ? 60.395 161.731 190.198 1.000 39.776 90 GLY BBB C 1
ATOM 4884 O O . GLY B 2 71 ? 59.442 162.176 190.854 1.000 40.419 90 GLY BBB O 1
ATOM 4885 N N . VAL B 2 72 ? 60.628 160.432 190.012 1.000 40.497 91 VAL BBB N 1
ATOM 4886 C CA . VAL B 2 72 ? 59.797 159.342 190.605 1.000 41.189 91 VAL BBB CA 1
ATOM 4887 C C . VAL B 2 72 ? 59.926 159.368 192.137 1.000 41.571 91 VAL BBB C 1
ATOM 4888 O O . VAL B 2 72 ? 58.979 158.935 192.817 1.000 41.328 91 VAL BBB O 1
ATOM 4892 N N . LEU B 2 73 ? 61.031 159.889 192.674 1.000 41.928 92 LEU BBB N 1
ATOM 4893 C CA . LEU B 2 73 ? 61.309 159.877 194.137 1.000 40.799 92 LEU BBB CA 1
ATOM 4894 C C . LEU B 2 73 ? 60.481 160.967 194.828 1.000 39.952 92 LEU BBB C 1
ATOM 4895 O O . LEU B 2 73 ? 61.045 162.022 195.153 1.000 38.703 92 LEU BBB O 1
ATOM 4900 N N . LYS B 2 74 ? 59.205 160.684 195.101 1.000 40.154 93 LYS BBB N 1
ATOM 4901 C CA . LYS B 2 74 ? 58.214 161.661 195.636 1.000 40.943 93 LYS BBB CA 1
ATOM 4902 C C . LYS B 2 74 ? 58.651 162.225 196.993 1.000 41.726 93 LYS BBB C 1
ATOM 4903 O O . LYS B 2 74 ? 58.378 163.412 197.250 1.000 45.310 93 LYS BBB O 1
ATOM 4906 N N . ASN B 2 75 ? 59.280 161.416 197.848 1.000 41.086 94 ASN BBB N 1
ATOM 4907 C CA . ASN B 2 75 ? 59.608 161.837 199.234 1.000 39.780 94 ASN BBB CA 1
ATOM 4908 C C . ASN B 2 75 ? 61.056 162.332 199.314 1.000 39.662 94 ASN BBB C 1
ATOM 4909 O O . ASN B 2 75 ? 61.486 162.649 200.428 1.000 41.516 94 ASN BBB O 1
ATOM 4914 N N . LEU B 2 76 ? 61.780 162.438 198.196 1.000 39.200 95 LEU BBB N 1
ATOM 4915 C CA . LEU B 2 76 ? 63.199 162.884 198.239 1.000 39.695 95 LEU BBB CA 1
ATOM 4916 C C . LEU B 2 76 ? 63.256 164.305 198.809 1.000 40.465 95 LEU BBB C 1
ATOM 4917 O O . LEU B 2 76 ? 62.478 165.156 198.358 1.000 43.418 95 LEU BBB O 1
ATOM 4922 N N . GLN B 2 77 ? 64.144 164.545 199.771 1.000 39.919 96 GLN BBB N 1
ATOM 4923 C CA A GLN B 2 77 ? 64.273 165.855 200.460 0.780 40.060 96 GLN BBB CA 1
ATOM 4924 C CA B GLN B 2 77 ? 64.271 165.857 200.458 0.220 39.371 96 GLN BBB CA 1
ATOM 4925 C C . GLN B 2 77 ? 65.642 166.472 200.160 1.000 38.426 96 GLN BBB C 1
ATOM 4926 O O . GLN B 2 77 ? 65.736 167.695 200.114 1.000 38.458 96 GLN BBB O 1
ATOM 4937 N N . TYR B 2 78 ? 66.667 165.652 199.978 1.000 38.585 97 TYR BBB N 1
ATOM 4938 C CA . TYR B 2 78 ? 68.038 166.164 199.743 1.000 39.168 97 TYR BBB CA 1
ATOM 4939 C C . TYR B 2 78 ? 68.651 165.412 198.565 1.000 40.147 97 TYR BBB C 1
ATOM 4940 O O . TYR B 2 78 ? 68.847 164.192 198.665 1.000 40.365 97 TYR BBB O 1
ATOM 4949 N N . LEU B 2 79 ? 68.918 166.125 197.471 1.000 41.229 98 LEU BBB N 1
ATOM 4950 C CA . LEU B 2 79 ? 69.613 165.564 196.287 1.000 39.376 98 LEU BBB CA 1
ATOM 4951 C C . LEU B 2 79 ? 70.996 166.205 196.207 1.000 37.367 98 LEU BBB C 1
ATOM 4952 O O . LEU B 2 79 ? 71.065 167.418 195.960 1.000 36.622 98 LEU BBB O 1
ATOM 4957 N N . GLU B 2 80 ? 72.048 165.426 196.435 1.000 35.515 99 GLU BBB N 1
ATOM 4958 C CA . GLU B 2 80 ? 73.430 165.950 196.508 1.000 36.404 99 GLU BBB CA 1
ATOM 4959 C C . GLU B 2 80 ? 74.248 165.302 195.399 1.000 37.176 99 GLU BBB C 1
ATOM 4960 O O . GLU B 2 80 ? 74.651 164.135 195.570 1.000 38.011 99 GLU BBB O 1
ATOM 4966 N N . LEU B 2 81 ? 74.465 166.029 194.305 1.000 37.532 100 LEU BBB N 1
ATOM 4967 C CA . LEU B 2 81 ? 75.231 165.524 193.142 1.000 37.069 100 LEU BBB CA 1
ATOM 4968 C C . LEU B 2 81 ? 76.397 166.471 192.878 1.000 34.702 100 LEU BBB C 1
ATOM 4969 O O . LEU B 2 81 ? 76.960 166.402 191.788 1.000 34.964 100 LEU BBB O 1
ATOM 4974 N N . TYR B 2 82 ? 76.765 167.286 193.864 1.000 34.306 101 TYR BBB N 1
ATOM 4975 C CA . TYR B 2 82 ? 77.760 168.381 193.713 1.000 35.546 101 TYR BBB CA 1
ATOM 4976 C C . TYR B 2 82 ? 79.185 167.825 193.597 1.000 35.452 101 TYR BBB C 1
ATOM 4977 O O . TYR B 2 82 ? 79.398 166.646 193.897 1.000 34.240 101 TYR BBB O 1
ATOM 4986 N N . SER B 2 83 ? 80.123 168.664 193.151 1.000 36.486 102 SER BBB N 1
ATOM 4987 C CA . SER B 2 83 ? 81.565 168.338 192.992 1.000 38.396 102 SER BBB CA 1
ATOM 4988 C C . SER B 2 83 ? 81.743 167.052 192.176 1.000 39.957 102 SER BBB C 1
ATOM 4989 O O . SER B 2 83 ? 82.509 166.178 192.603 1.000 40.249 102 SER BBB O 1
ATOM 4992 N N . ASN B 2 84 ? 81.057 166.952 191.037 1.000 42.999 103 ASN BBB N 1
ATOM 4993 C CA . ASN B 2 84 ? 81.219 165.840 190.062 1.000 42.718 103 ASN BBB CA 1
ATOM 4994 C C . ASN B 2 84 ? 81.452 166.459 188.676 1.000 42.528 103 ASN BBB C 1
ATOM 4995 O O . ASN B 2 84 ? 81.545 167.694 188.594 1.000 40.245 103 ASN BBB O 1
ATOM 5000 N N . ASN B 2 85 ? 81.567 165.645 187.626 1.000 44.191 104 ASN BBB N 1
ATOM 5001 C CA . ASN B 2 85 ? 81.704 166.150 186.235 1.000 45.082 104 ASN BBB CA 1
ATOM 5002 C C . ASN B 2 85 ? 80.448 165.787 185.438 1.000 41.711 104 ASN BBB C 1
ATOM 5003 O O . ASN B 2 85 ? 80.570 165.487 184.243 1.000 40.680 104 ASN BBB O 1
ATOM 5008 N N . ILE B 2 86 ? 79.275 165.836 186.070 1.000 39.372 105 ILE BBB N 1
ATOM 5009 C CA . ILE B 2 86 ? 77.993 165.524 185.376 1.000 39.822 105 ILE BBB CA 1
ATOM 5010 C C . ILE B 2 86 ? 77.755 166.597 184.306 1.000 39.428 105 ILE BBB C 1
ATOM 5011 O O . ILE B 2 86 ? 77.933 167.790 184.600 1.000 41.651 105 ILE BBB O 1
ATOM 5016 N N . THR B 2 87 ? 77.387 166.181 183.096 1.000 38.517 106 THR BBB N 1
ATOM 5017 C CA . THR B 2 87 ? 77.160 167.069 181.925 1.000 37.604 106 THR BBB CA 1
ATOM 5018 C C . THR B 2 87 ? 75.695 166.976 181.512 1.000 37.404 106 THR BBB C 1
ATOM 5019 O O . THR B 2 87 ? 74.988 166.081 182.021 1.000 34.930 106 THR BBB O 1
ATOM 5023 N N . GLY B 2 88 ? 75.273 167.851 180.603 1.000 36.262 107 GLY BBB N 1
ATOM 5024 C CA . GLY B 2 88 ? 73.924 167.796 180.018 1.000 35.777 107 GLY BBB CA 1
ATOM 5025 C C . GLY B 2 88 ? 72.937 168.643 180.811 1.000 36.278 107 GLY BBB C 1
ATOM 5026 O O . GLY B 2 88 ? 73.315 169.366 181.729 1.000 36.012 107 GLY BBB O 1
ATOM 5027 N N . PRO B 2 89 ? 71.637 168.572 180.465 1.000 35.789 108 PRO BBB N 1
ATOM 5028 C CA . PRO B 2 89 ? 70.634 169.451 181.056 1.000 36.730 108 PRO BBB CA 1
ATOM 5029 C C . PRO B 2 89 ? 70.180 169.018 182.457 1.000 38.329 108 PRO BBB C 1
ATOM 5030 O O . PRO B 2 89 ? 70.252 167.855 182.787 1.000 39.652 108 PRO BBB O 1
ATOM 5034 N N . ILE B 2 90 ? 69.719 169.975 183.255 1.000 39.772 109 ILE BBB N 1
ATOM 5035 C CA . ILE B 2 90 ? 69.013 169.676 184.527 1.000 40.885 109 ILE BBB CA 1
ATOM 5036 C C . ILE B 2 90 ? 67.631 169.188 184.123 1.000 40.660 109 ILE BBB C 1
ATOM 5037 O O . ILE B 2 90 ? 66.893 169.929 183.488 1.000 40.199 109 ILE BBB O 1
ATOM 5042 N N . PRO B 2 91 ? 67.263 167.923 184.417 1.000 40.761 110 PRO BBB N 1
ATOM 5043 C CA . PRO B 2 91 ? 65.980 167.391 183.964 1.000 40.173 110 PRO BBB CA 1
ATOM 5044 C C . PRO B 2 91 ? 64.802 168.206 184.510 1.000 40.814 110 PRO BBB C 1
ATOM 5045 O O . PRO B 2 91 ? 64.811 168.565 185.672 1.000 41.521 110 PRO BBB O 1
ATOM 5049 N N . SER B 2 92 ? 63.816 168.477 183.659 1.000 43.861 111 SER BBB N 1
ATOM 5050 C CA . SER B 2 92 ? 62.589 169.224 184.025 1.000 47.135 111 SER BBB CA 1
ATOM 5051 C C . SER B 2 92 ? 61.769 168.415 185.034 1.000 47.517 111 SER BBB C 1
ATOM 5052 O O . SER B 2 92 ? 61.000 169.030 185.799 1.000 51.944 111 SER BBB O 1
ATOM 5055 N N . ASN B 2 93 ? 61.922 167.091 185.037 1.000 48.726 112 ASN BBB N 1
ATOM 5056 C CA . ASN B 2 93 ? 61.107 166.205 185.906 1.000 50.182 112 ASN BBB CA 1
ATOM 5057 C C . ASN B 2 93 ? 61.539 166.384 187.368 1.000 47.292 112 ASN BBB C 1
ATOM 5058 O O . ASN B 2 93 ? 60.771 165.978 188.247 1.000 47.439 112 ASN BBB O 1
ATOM 5063 N N . LEU B 2 94 ? 62.685 167.016 187.627 1.000 44.343 113 LEU BBB N 1
ATOM 5064 C CA . LEU B 2 94 ? 63.117 167.328 189.011 1.000 43.825 113 LEU BBB CA 1
ATOM 5065 C C . LEU B 2 94 ? 62.072 168.225 189.679 1.000 44.822 113 LEU BBB C 1
ATOM 5066 O O . LEU B 2 94 ? 62.024 168.238 190.916 1.000 46.563 113 LEU BBB O 1
ATOM 5071 N N . GLY B 2 95 ? 61.270 168.945 188.894 1.000 45.464 114 GLY BBB N 1
ATOM 5072 C CA . GLY B 2 95 ? 60.167 169.772 189.413 1.000 46.144 114 GLY BBB CA 1
ATOM 5073 C C . GLY B 2 95 ? 59.055 168.928 190.003 1.000 46.036 114 GLY BBB C 1
ATOM 5074 O O . GLY B 2 95 ? 58.192 169.494 190.693 1.000 46.137 114 GLY BBB O 1
ATOM 5075 N N . ASN B 2 96 ? 59.044 167.624 189.726 1.000 46.913 115 ASN BBB N 1
ATOM 5076 C CA . ASN B 2 96 ? 58.019 166.706 190.288 1.000 50.028 115 ASN BBB CA 1
ATOM 5077 C C . ASN B 2 96 ? 58.453 166.226 191.681 1.000 47.794 115 ASN BBB C 1
ATOM 5078 O O . ASN B 2 96 ? 57.674 165.486 192.297 1.000 46.216 115 ASN BBB O 1
ATOM 5083 N N . LEU B 2 97 ? 59.621 166.651 192.174 1.000 45.836 116 LEU BBB N 1
ATOM 5084 C CA . LEU B 2 97 ? 60.105 166.317 193.542 1.000 44.494 116 LEU BBB CA 1
ATOM 5085 C C . LEU B 2 97 ? 59.480 167.290 194.545 1.000 43.468 116 LEU BBB C 1
ATOM 5086 O O . LEU B 2 97 ? 60.196 168.188 195.015 1.000 41.824 116 LEU BBB O 1
ATOM 5091 N N . THR B 2 98 ? 58.207 167.108 194.885 1.000 43.664 117 THR BBB N 1
ATOM 5092 C CA . THR B 2 98 ? 57.432 168.074 195.708 1.000 44.889 117 THR BBB CA 1
ATOM 5093 C C . THR B 2 98 ? 58.062 168.278 197.085 1.000 45.526 117 THR BBB C 1
ATOM 5094 O O . THR B 2 98 ? 57.953 169.410 197.584 1.000 47.099 117 THR BBB O 1
ATOM 5098 N N . ASN B 2 99 ? 58.667 167.248 197.689 1.000 44.356 118 ASN BBB N 1
ATOM 5099 C CA . ASN B 2 99 ? 59.155 167.341 199.093 1.000 43.387 118 ASN BBB CA 1
ATOM 5100 C C . ASN B 2 99 ? 60.631 167.749 199.138 1.000 40.821 118 ASN BBB C 1
ATOM 5101 O O . ASN B 2 99 ? 61.185 167.787 200.245 1.000 43.496 118 ASN BBB O 1
ATOM 5106 N N . LEU B 2 100 ? 61.242 168.090 198.004 1.000 40.665 119 LEU BBB N 1
ATOM 5107 C CA A LEU B 2 100 ? 62.592 168.503 198.015 0.000 42.740 119 LEU BBB CA 1
ATOM 5108 C CA B LEU B 2 100 ? 62.694 168.408 197.952 1.000 40.291 119 LEU BBB CA 1
ATOM 5109 C C . LEU B 2 100 ? 62.976 169.658 198.794 1.000 39.934 119 LEU BBB C 1
ATOM 5110 O O . LEU B 2 100 ? 62.242 170.649 198.669 1.000 41.327 119 LEU BBB O 1
ATOM 5119 N N . VAL B 2 101 ? 64.001 169.593 199.640 1.000 39.936 120 VAL BBB N 1
ATOM 5120 C CA . VAL B 2 101 ? 64.438 170.724 200.506 1.000 39.467 120 VAL BBB CA 1
ATOM 5121 C C . VAL B 2 101 ? 65.759 171.261 199.957 1.000 39.507 120 VAL BBB C 1
ATOM 5122 O O . VAL B 2 101 ? 65.964 172.487 200.011 1.000 42.007 120 VAL BBB O 1
ATOM 5126 N N . SER B 2 102 ? 66.630 170.382 199.459 1.000 38.792 121 SER BBB N 1
ATOM 5127 C CA . SER B 2 102 ? 67.949 170.790 198.917 1.000 39.078 121 SER BBB CA 1
ATOM 5128 C C . SER B 2 102 ? 68.150 170.256 197.496 1.000 39.688 121 SER BBB C 1
ATOM 5129 O O . SER B 2 102 ? 68.059 169.034 197.295 1.000 39.904 121 SER BBB O 1
ATOM 5132 N N . LEU B 2 103 ? 68.444 171.143 196.550 1.000 38.072 122 LEU BBB N 1
ATOM 5133 C CA . LEU B 2 103 ? 68.900 170.755 195.199 1.000 37.483 122 LEU BBB CA 1
ATOM 5134 C C . LEU B 2 103 ? 70.322 171.275 195.034 1.000 36.918 122 LEU BBB C 1
ATOM 5135 O O . LEU B 2 103 ? 70.480 172.488 194.810 1.000 37.397 122 LEU BBB O 1
ATOM 5140 N N . ASP B 2 104 ? 71.315 170.400 195.167 1.000 35.946 123 ASP BBB N 1
ATOM 5141 C CA . ASP B 2 104 ? 72.741 170.811 195.123 1.000 36.421 123 ASP BBB CA 1
ATOM 5142 C C . ASP B 2 104 ? 73.405 170.154 193.916 1.000 35.558 123 ASP BBB C 1
ATOM 5143 O O . ASP B 2 104 ? 73.859 169.005 194.047 1.000 33.851 123 ASP BBB O 1
ATOM 5148 N N . LEU B 2 105 ? 73.440 170.870 192.789 1.000 33.980 124 LEU BBB N 1
ATOM 5149 C CA . LEU B 2 105 ? 74.045 170.386 191.526 1.000 33.815 124 LEU BBB CA 1
ATOM 5150 C C . LEU B 2 105 ? 75.308 171.196 191.241 1.000 33.417 124 LEU BBB C 1
ATOM 5151 O O . LEU B 2 105 ? 75.785 171.145 190.100 1.000 33.348 124 LEU BBB O 1
ATOM 5156 N N . TYR B 2 106 ? 75.843 171.893 192.246 1.000 33.457 125 TYR BBB N 1
ATOM 5157 C CA . TYR B 2 106 ? 76.970 172.841 192.058 1.000 35.684 125 TYR BBB CA 1
ATOM 5158 C C . TYR B 2 106 ? 78.274 172.083 191.770 1.000 35.104 125 TYR BBB C 1
ATOM 5159 O O . TYR B 2 106 ? 78.344 170.873 192.000 1.000 33.803 125 TYR BBB O 1
ATOM 5168 N N . LEU B 2 107 ? 79.273 172.801 191.250 1.000 38.242 126 LEU BBB N 1
ATOM 5169 C CA . LEU B 2 107 ? 80.602 172.260 190.849 1.000 39.097 126 LEU BBB CA 1
ATOM 5170 C C . LEU B 2 107 ? 80.412 171.060 189.910 1.000 41.403 126 LEU BBB C 1
ATOM 5171 O O . LEU B 2 107 ? 80.953 169.978 190.198 1.000 42.514 126 LEU BBB O 1
ATOM 5176 N N . ASN B 2 108 ? 79.667 171.262 188.819 1.000 42.383 127 ASN BBB N 1
ATOM 5177 C CA . ASN B 2 108 ? 79.457 170.256 187.743 1.000 42.475 127 ASN BBB CA 1
ATOM 5178 C C . ASN B 2 108 ? 79.626 170.953 186.386 1.000 42.722 127 ASN BBB C 1
ATOM 5179 O O . ASN B 2 108 ? 80.002 172.137 186.378 1.000 43.763 127 ASN BBB O 1
ATOM 5184 N N . SER B 2 109 ? 79.385 170.245 185.280 1.000 42.121 128 SER BBB N 1
ATOM 5185 C CA . SER B 2 109 ? 79.423 170.810 183.907 1.000 40.975 128 SER BBB CA 1
ATOM 5186 C C . SER B 2 109 ? 78.012 170.850 183.319 1.000 40.440 128 SER BBB C 1
ATOM 5187 O O . SER B 2 109 ? 77.881 170.682 182.101 1.000 40.891 128 SER BBB O 1
ATOM 5190 N N . PHE B 2 110 ? 76.989 171.057 184.148 1.000 41.674 129 PHE BBB N 1
ATOM 5191 C CA . PHE B 2 110 ? 75.580 171.111 183.678 1.000 44.290 129 PHE BBB CA 1
ATOM 5192 C C . PHE B 2 110 ? 75.422 172.268 182.690 1.000 43.709 129 PHE BBB C 1
ATOM 5193 O O . PHE B 2 110 ? 75.982 173.352 182.913 1.000 43.158 129 PHE BBB O 1
ATOM 5201 N N . SER B 2 111 ? 74.667 172.048 181.621 1.000 43.133 130 SER BBB N 1
ATOM 5202 C CA . SER B 2 111 ? 74.428 173.068 180.574 1.000 42.625 130 SER BBB CA 1
ATOM 5203 C C . SER B 2 111 ? 72.925 173.230 180.381 1.000 41.813 130 SER BBB C 1
ATOM 5204 O O . SER B 2 111 ? 72.164 172.455 180.980 1.000 42.510 130 SER BBB O 1
ATOM 5207 N N . GLY B 2 112 ? 72.527 174.212 179.580 1.000 40.464 131 GLY BBB N 1
ATOM 5208 C CA . GLY B 2 112 ? 71.122 174.445 179.224 1.000 37.913 131 GLY BBB CA 1
ATOM 5209 C C . GLY B 2 112 ? 70.408 175.314 180.254 1.000 37.976 131 GLY BBB C 1
ATOM 5210 O O . GLY B 2 112 ? 71.030 175.953 181.102 1.000 36.179 131 GLY BBB O 1
ATOM 5211 N N . PRO B 2 113 ? 69.066 175.367 180.180 1.000 36.872 132 PRO BBB N 1
ATOM 5212 C CA . PRO B 2 113 ? 68.276 176.244 181.037 1.000 38.496 132 PRO BBB CA 1
ATOM 5213 C C . PRO B 2 113 ? 68.048 175.711 182.461 1.000 41.546 132 PRO BBB C 1
ATOM 5214 O O . PRO B 2 113 ? 68.010 174.519 182.669 1.000 44.920 132 PRO BBB O 1
ATOM 5218 N N . ILE B 2 114 ? 67.888 176.617 183.421 1.000 41.032 133 ILE BBB N 1
ATOM 5219 C CA . ILE B 2 114 ? 67.317 176.276 184.747 1.000 41.139 133 ILE BBB CA 1
ATOM 5220 C C . ILE B 2 114 ? 65.831 176.051 184.498 1.000 42.357 133 ILE BBB C 1
ATOM 5221 O O . ILE B 2 114 ? 65.142 176.966 184.061 1.000 43.671 133 ILE BBB O 1
ATOM 5226 N N . PRO B 2 115 ? 65.296 174.830 184.698 1.000 43.119 134 PRO BBB N 1
ATOM 5227 C CA . PRO B 2 115 ? 63.903 174.553 184.343 1.000 45.417 134 PRO BBB CA 1
ATOM 5228 C C . PRO B 2 115 ? 62.895 175.414 185.116 1.000 49.104 134 PRO BBB C 1
ATOM 5229 O O . PRO B 2 115 ? 63.097 175.660 186.284 1.000 52.035 134 PRO BBB O 1
ATOM 5233 N N . GLU B 2 116 ? 61.831 175.849 184.445 1.000 52.881 135 GLU BBB N 1
ATOM 5234 C CA . GLU B 2 116 ? 60.725 176.603 185.086 1.000 56.009 135 GLU BBB CA 1
ATOM 5235 C C . GLU B 2 116 ? 59.976 175.680 186.051 1.000 52.769 135 GLU BBB C 1
ATOM 5236 O O . GLU B 2 116 ? 59.273 176.196 186.939 1.000 51.283 135 GLU BBB O 1
ATOM 5242 N N . SER B 2 117 ? 60.125 174.365 185.877 1.000 50.939 136 SER BBB N 1
ATOM 5243 C CA . SER B 2 117 ? 59.506 173.327 186.739 1.000 48.426 136 SER BBB CA 1
ATOM 5244 C C . SER B 2 117 ? 60.001 173.466 188.184 1.000 47.216 136 SER BBB C 1
ATOM 5245 O O . SER B 2 117 ? 59.239 173.100 189.106 1.000 49.446 136 SER BBB O 1
ATOM 5248 N N . LEU B 2 118 ? 61.219 173.980 188.384 1.000 43.687 137 LEU BBB N 1
ATOM 5249 C CA . LEU B 2 118 ? 61.836 174.083 189.731 1.000 41.797 137 LEU BBB CA 1
ATOM 5250 C C . LEU B 2 118 ? 60.998 174.997 190.628 1.000 41.697 137 LEU BBB C 1
ATOM 5251 O O . LEU B 2 118 ? 61.091 174.848 191.854 1.000 41.270 137 LEU BBB O 1
ATOM 5256 N N . GLY B 2 119 ? 60.202 175.893 190.044 1.000 42.768 138 GLY BBB N 1
ATOM 5257 C CA . GLY B 2 119 ? 59.252 176.744 190.781 1.000 42.886 138 GLY BBB CA 1
ATOM 5258 C C . GLY B 2 119 ? 58.214 175.933 191.534 1.000 43.307 138 GLY BBB C 1
ATOM 5259 O O . GLY B 2 119 ? 57.693 176.450 192.537 1.000 46.111 138 GLY BBB O 1
ATOM 5260 N N . LYS B 2 120 ? 57.911 174.714 191.073 1.000 42.677 139 LYS BBB N 1
ATOM 5261 C CA . LYS B 2 120 ? 56.866 173.852 191.692 1.000 43.509 139 LYS BBB CA 1
ATOM 5262 C C . LYS B 2 120 ? 57.400 173.212 192.983 1.000 44.608 139 LYS BBB C 1
ATOM 5263 O O . LYS B 2 120 ? 56.598 172.574 193.695 1.000 43.438 139 LYS BBB O 1
ATOM 5267 N N . LEU B 2 121 ? 58.694 173.368 193.286 1.000 45.122 140 LEU BBB N 1
ATOM 5268 C CA . LEU B 2 121 ? 59.306 172.836 194.533 1.000 43.292 140 LEU BBB CA 1
ATOM 5269 C C . LEU B 2 121 ? 58.960 173.780 195.690 1.000 44.432 140 LEU BBB C 1
ATOM 5270 O O . LEU B 2 121 ? 59.804 174.621 196.028 1.000 44.438 140 LEU BBB O 1
ATOM 5275 N N . SER B 2 122 ? 57.776 173.622 196.292 1.000 43.906 141 SER BBB N 1
ATOM 5276 C CA . SER B 2 122 ? 57.219 174.544 197.319 1.000 43.950 141 SER BBB CA 1
ATOM 5277 C C . SER B 2 122 ? 58.021 174.510 198.625 1.000 44.499 141 SER BBB C 1
ATOM 5278 O O . SER B 2 122 ? 58.015 175.537 199.321 1.000 44.996 141 SER BBB O 1
ATOM 5281 N N . LYS B 2 123 ? 58.677 173.397 198.960 1.000 45.642 142 LYS BBB N 1
ATOM 5282 C CA . LYS B 2 123 ? 59.383 173.248 200.263 1.000 44.834 142 LYS BBB CA 1
ATOM 5283 C C . LYS B 2 123 ? 60.898 173.438 200.095 1.000 45.503 142 LYS BBB C 1
ATOM 5284 O O . LYS B 2 123 ? 61.625 173.215 201.078 1.000 46.858 142 LYS BBB O 1
ATOM 5290 N N . LEU B 2 124 ? 61.375 173.837 198.916 1.000 45.258 143 LEU BBB N 1
ATOM 5291 C CA . LEU B 2 124 ? 62.836 173.952 198.660 1.000 45.986 143 LEU BBB CA 1
ATOM 5292 C C . LEU B 2 124 ? 63.402 175.093 199.511 1.000 45.804 143 LEU BBB C 1
ATOM 5293 O O . LEU B 2 124 ? 62.821 176.193 199.498 1.000 47.161 143 LEU BBB O 1
ATOM 5298 N N . ARG B 2 125 ? 64.485 174.833 200.238 1.000 47.228 144 ARG BBB N 1
ATOM 5299 C CA . ARG B 2 125 ? 65.165 175.862 201.061 1.000 49.947 144 ARG BBB CA 1
ATOM 5300 C C . ARG B 2 125 ? 66.547 176.154 200.487 1.000 46.118 144 ARG BBB C 1
ATOM 5301 O O . ARG B 2 125 ? 67.027 177.281 200.658 1.000 46.533 144 ARG BBB O 1
ATOM 5309 N N . PHE B 2 126 ? 67.184 175.167 199.870 1.000 45.207 145 PHE BBB N 1
ATOM 5310 C CA . PHE B 2 126 ? 68.572 175.308 199.360 1.000 45.249 145 PHE BBB CA 1
ATOM 5311 C C . PHE B 2 126 ? 68.594 175.026 197.857 1.000 42.580 145 PHE BBB C 1
ATOM 5312 O O . PHE B 2 126 ? 68.211 173.922 197.450 1.000 41.592 145 PHE BBB O 1
ATOM 5320 N N . LEU B 2 127 ? 69.006 176.005 197.050 1.000 41.359 146 LEU BBB N 1
ATOM 5321 C CA . LEU B 2 127 ? 69.195 175.823 195.588 1.000 39.187 146 LEU BBB CA 1
ATOM 5322 C C . LEU B 2 127 ? 70.595 176.303 195.224 1.000 38.047 146 LEU BBB C 1
ATOM 5323 O O . LEU B 2 127 ? 70.803 177.522 195.114 1.000 37.528 146 LEU BBB O 1
ATOM 5328 N N . ARG B 2 128 ? 71.539 175.373 195.098 1.000 38.442 147 ARG BBB N 1
ATOM 5329 C CA . ARG B 2 128 ? 72.935 175.708 194.727 1.000 39.177 147 ARG BBB CA 1
ATOM 5330 C C . ARG B 2 128 ? 73.240 175.078 193.365 1.000 38.218 147 ARG BBB C 1
ATOM 5331 O O . ARG B 2 128 ? 73.538 173.867 193.317 1.000 37.139 147 ARG BBB O 1
ATOM 5339 N N . LEU B 2 129 ? 73.149 175.885 192.302 1.000 37.559 148 LEU BBB N 1
ATOM 5340 C CA . LEU B 2 129 ? 73.404 175.472 190.900 1.000 37.157 148 LEU BBB CA 1
ATOM 5341 C C . LEU B 2 129 ? 74.696 176.132 190.417 1.000 36.295 148 LEU BBB C 1
ATOM 5342 O O . LEU B 2 129 ? 74.913 176.175 189.202 1.000 35.897 148 LEU BBB O 1
ATOM 5347 N N . ASN B 2 130 ? 75.525 176.621 191.339 1.000 36.943 149 ASN BBB N 1
ATOM 5348 C CA . ASN B 2 130 ? 76.707 177.454 190.997 1.000 38.620 149 ASN BBB CA 1
ATOM 5349 C C . ASN B 2 130 ? 77.819 176.592 190.394 1.000 39.390 149 ASN BBB C 1
ATOM 5350 O O . ASN B 2 130 ? 77.752 175.366 190.518 1.000 37.190 149 ASN BBB O 1
ATOM 5355 N N . ASN B 2 131 ? 78.791 177.236 189.742 1.000 42.506 150 ASN BBB N 1
ATOM 5356 C CA . ASN B 2 131 ? 79.965 176.582 189.104 1.000 43.678 150 ASN BBB CA 1
ATOM 5357 C C . ASN B 2 131 ? 79.493 175.541 188.078 1.000 43.926 150 ASN BBB C 1
ATOM 5358 O O . ASN B 2 131 ? 80.015 174.409 188.080 1.000 39.519 150 ASN BBB O 1
ATOM 5363 N N . ASN B 2 132 ? 78.558 175.937 187.211 1.000 44.549 151 ASN BBB N 1
ATOM 5364 C CA . ASN B 2 132 ? 78.072 175.112 186.075 1.000 45.313 151 ASN BBB CA 1
ATOM 5365 C C . ASN B 2 132 ? 78.178 175.944 184.795 1.000 42.758 151 ASN BBB C 1
ATOM 5366 O O . ASN B 2 132 ? 78.642 177.087 184.882 1.000 41.706 151 ASN BBB O 1
ATOM 5371 N N . SER B 2 133 ? 77.792 175.378 183.654 1.000 42.745 152 SER BBB N 1
ATOM 5372 C CA . SER B 2 133 ? 77.756 176.078 182.345 1.000 43.111 152 SER BBB CA 1
ATOM 5373 C C . SER B 2 133 ? 76.308 176.415 181.974 1.000 44.238 152 SER BBB C 1
ATOM 5374 O O . SER B 2 133 ? 76.021 176.506 180.775 1.000 46.813 152 SER BBB O 1
ATOM 5377 N N . LEU B 2 134 ? 75.420 176.591 182.958 1.000 43.384 153 LEU BBB N 1
ATOM 5378 C CA . LEU B 2 134 ? 73.972 176.830 182.703 1.000 43.378 153 LEU BBB CA 1
ATOM 5379 C C . LEU B 2 134 ? 73.782 178.144 181.942 1.000 42.785 153 LEU BBB C 1
ATOM 5380 O O . LEU B 2 134 ? 74.540 179.100 182.188 1.000 42.949 153 LEU BBB O 1
ATOM 5385 N N . THR B 2 135 ? 72.780 178.193 181.066 1.000 42.413 154 THR BBB N 1
ATOM 5386 C CA . THR B 2 135 ? 72.508 179.354 180.181 1.000 42.850 154 THR BBB CA 1
ATOM 5387 C C . THR B 2 135 ? 71.028 179.728 180.264 1.000 43.459 154 THR BBB C 1
ATOM 5388 O O . THR B 2 135 ? 70.241 178.943 180.825 1.000 41.800 154 THR BBB O 1
ATOM 5392 N N . GLY B 2 136 ? 70.673 180.891 179.720 1.000 42.536 155 GLY BBB N 1
ATOM 5393 C CA . GLY B 2 136 ? 69.282 181.370 179.679 1.000 42.214 155 GLY BBB CA 1
ATOM 5394 C C . GLY B 2 136 ? 68.957 182.249 180.871 1.000 42.791 155 GLY BBB C 1
ATOM 5395 O O . GLY B 2 136 ? 69.890 182.738 181.532 1.000 42.475 155 GLY BBB O 1
ATOM 5396 N N . SER B 2 137 ? 67.672 182.450 181.144 1.000 43.046 156 SER BBB N 1
ATOM 5397 C CA . SER B 2 137 ? 67.200 183.383 182.193 1.000 44.624 156 SER BBB CA 1
ATOM 5398 C C . SER B 2 137 ? 66.820 182.600 183.455 1.000 45.793 156 SER BBB C 1
ATOM 5399 O O . SER B 2 137 ? 66.448 181.418 183.345 1.000 46.671 156 SER BBB O 1
ATOM 5402 N N . ILE B 2 138 ? 66.928 183.265 184.605 1.000 45.049 157 ILE BBB N 1
ATOM 5403 C CA . ILE B 2 138 ? 66.502 182.755 185.936 1.000 44.159 157 ILE BBB CA 1
ATOM 5404 C C . ILE B 2 138 ? 64.977 182.744 185.945 1.000 44.372 157 ILE BBB C 1
ATOM 5405 O O . ILE B 2 138 ? 64.365 183.778 185.714 1.000 44.849 157 ILE BBB O 1
ATOM 5410 N N . PRO B 2 139 ? 64.304 181.594 186.168 1.000 47.080 158 PRO BBB N 1
ATOM 5411 C CA . PRO B 2 139 ? 62.842 181.545 186.117 1.000 47.899 158 PRO BBB CA 1
ATOM 5412 C C . PRO B 2 139 ? 62.171 182.374 187.218 1.000 49.362 158 PRO BBB C 1
ATOM 5413 O O . PRO B 2 139 ? 62.624 182.340 188.333 1.000 51.338 158 PRO BBB O 1
ATOM 5417 N N . MET B 2 140 ? 61.090 183.071 186.873 1.000 53.243 159 MET BBB N 1
ATOM 5418 C CA . MET B 2 140 ? 60.315 183.922 187.812 1.000 55.737 159 MET BBB CA 1
ATOM 5419 C C . MET B 2 140 ? 59.551 183.034 188.800 1.000 53.773 159 MET BBB C 1
ATOM 5420 O O . MET B 2 140 ? 59.215 183.525 189.882 1.000 56.058 159 MET BBB O 1
ATOM 5425 N N . SER B 2 141 ? 59.282 181.779 188.440 1.000 52.104 160 SER BBB N 1
ATOM 5426 C CA . SER B 2 141 ? 58.556 180.808 189.298 1.000 50.641 160 SER BBB CA 1
ATOM 5427 C C . SER B 2 141 ? 59.295 180.643 190.631 1.000 51.026 160 SER BBB C 1
ATOM 5428 O O . SER B 2 141 ? 58.614 180.420 191.643 1.000 53.315 160 SER BBB O 1
ATOM 5431 N N . LEU B 2 142 ? 60.629 180.760 190.633 1.000 49.256 161 LEU BBB N 1
ATOM 5432 C CA . LEU B 2 142 ? 61.463 180.549 191.844 1.000 49.757 161 LEU BBB CA 1
ATOM 5433 C C . LEU B 2 142 ? 61.085 181.560 192.933 1.000 53.631 161 LEU BBB C 1
ATOM 5434 O O . LEU B 2 142 ? 61.246 181.218 194.119 1.000 58.068 161 LEU BBB O 1
ATOM 5439 N N . THR B 2 143 ? 60.602 182.747 192.560 1.000 54.674 162 THR BBB N 1
ATOM 5440 C CA . THR B 2 143 ? 60.184 183.788 193.535 1.000 55.401 162 THR BBB CA 1
ATOM 5441 C C . THR B 2 143 ? 59.013 183.263 194.372 1.000 55.436 162 THR BBB C 1
ATOM 5442 O O . THR B 2 143 ? 58.965 183.600 195.566 1.000 57.226 162 THR BBB O 1
ATOM 5446 N N . ASN B 2 144 ? 58.119 182.469 193.776 1.000 54.619 163 ASN BBB N 1
ATOM 5447 C CA . ASN B 2 144 ? 56.913 181.935 194.463 1.000 57.918 163 ASN BBB CA 1
ATOM 5448 C C . ASN B 2 144 ? 57.303 180.864 195.495 1.000 56.181 163 ASN BBB C 1
ATOM 5449 O O . ASN B 2 144 ? 56.412 180.439 196.250 1.000 54.759 163 ASN BBB O 1
ATOM 5454 N N . ILE B 2 145 ? 58.557 180.407 195.528 1.000 52.846 164 ILE BBB N 1
ATOM 5455 C CA . ILE B 2 145 ? 59.008 179.444 196.573 1.000 50.984 164 ILE BBB CA 1
ATOM 5456 C C . ILE B 2 145 ? 59.300 180.235 197.851 1.000 50.077 164 ILE BBB C 1
ATOM 5457 O O . ILE B 2 145 ? 60.396 180.819 197.955 1.000 47.780 164 ILE BBB O 1
ATOM 5462 N N . THR B 2 146 ? 58.355 180.216 198.794 1.000 50.161 165 THR BBB N 1
ATOM 5463 C CA . THR B 2 146 ? 58.421 180.955 200.085 1.000 49.403 165 THR BBB CA 1
ATOM 5464 C C . THR B 2 146 ? 59.577 180.425 200.942 1.000 48.408 165 THR BBB C 1
ATOM 5465 O O . THR B 2 146 ? 60.217 181.242 201.619 1.000 49.775 165 THR BBB O 1
ATOM 5469 N N . THR B 2 147 ? 59.841 179.119 200.900 1.000 45.376 166 THR BBB N 1
ATOM 5470 C CA . THR B 2 147 ? 60.814 178.436 201.791 1.000 45.615 166 THR BBB CA 1
ATOM 5471 C C . THR B 2 147 ? 62.262 178.724 201.375 1.000 44.159 166 THR BBB C 1
ATOM 5472 O O . THR B 2 147 ? 63.149 178.441 202.190 1.000 42.230 166 THR BBB O 1
ATOM 5476 N N . LEU B 2 148 ? 62.513 179.257 200.175 1.000 44.737 167 LEU BBB N 1
ATOM 5477 C CA . LEU B 2 148 ? 63.905 179.398 199.666 1.000 48.464 167 LEU BBB CA 1
ATOM 5478 C C . LEU B 2 148 ? 64.674 180.382 200.552 1.000 48.138 167 LEU BBB C 1
ATOM 5479 O O . LEU B 2 148 ? 64.220 181.522 200.686 1.000 51.060 167 LEU BBB O 1
ATOM 5484 N N . GLN B 2 149 ? 65.793 179.946 201.133 1.000 47.824 168 GLN BBB N 1
ATOM 5485 C CA . GLN B 2 149 ? 66.618 180.782 202.041 1.000 49.421 168 GLN BBB CA 1
ATOM 5486 C C . GLN B 2 149 ? 68.066 180.832 201.554 1.000 47.473 168 GLN BBB C 1
ATOM 5487 O O . GLN B 2 149 ? 68.741 181.815 201.870 1.000 48.336 168 GLN BBB O 1
ATOM 5493 N N . VAL B 2 150 ? 68.536 179.813 200.837 1.000 46.705 169 VAL BBB N 1
ATOM 5494 C CA . VAL B 2 150 ? 69.912 179.802 200.260 1.000 47.476 169 VAL BBB CA 1
ATOM 5495 C C . VAL B 2 150 ? 69.793 179.612 198.747 1.000 47.666 169 VAL BBB C 1
ATOM 5496 O O . VAL B 2 150 ? 69.175 178.625 198.317 1.000 50.225 169 VAL BBB O 1
ATOM 5500 N N . LEU B 2 151 ? 70.359 180.537 197.971 1.000 47.865 170 LEU BBB N 1
ATOM 5501 C CA . LEU B 2 151 ? 70.385 180.456 196.490 1.000 46.824 170 LEU BBB CA 1
ATOM 5502 C C . LEU B 2 151 ? 71.777 180.840 195.995 1.000 44.418 170 LEU BBB C 1
ATOM 5503 O O . LEU B 2 151 ? 72.238 181.931 196.342 1.000 43.327 170 LEU BBB O 1
ATOM 5508 N N . ASP B 2 152 ? 72.418 179.980 195.209 1.000 42.663 171 ASP BBB N 1
ATOM 5509 C CA . ASP B 2 152 ? 73.685 180.349 194.535 1.000 41.630 171 ASP BBB CA 1
ATOM 5510 C C . ASP B 2 152 ? 73.602 179.917 193.072 1.000 41.804 171 ASP BBB C 1
ATOM 5511 O O . ASP B 2 152 ? 73.662 178.704 192.802 1.000 41.885 171 ASP BBB O 1
ATOM 5516 N N . LEU B 2 153 ? 73.467 180.892 192.171 1.000 40.550 172 LEU BBB N 1
ATOM 5517 C CA . LEU B 2 153 ? 73.439 180.679 190.705 1.000 39.602 172 LEU BBB CA 1
ATOM 5518 C C . LEU B 2 153 ? 74.732 181.235 190.109 1.000 38.204 172 LEU BBB C 1
ATOM 5519 O O . LEU B 2 153 ? 74.781 181.425 188.898 1.000 39.944 172 LEU BBB O 1
ATOM 5524 N N . SER B 2 154 ? 75.750 181.461 190.936 1.000 40.362 173 SER BBB N 1
ATOM 5525 C CA . SER B 2 154 ? 76.999 182.157 190.536 1.000 43.498 173 SER BBB CA 1
ATOM 5526 C C . SER B 2 154 ? 77.861 181.264 189.640 1.000 43.942 173 SER BBB C 1
ATOM 5527 O O . SER B 2 154 ? 77.618 180.053 189.600 1.000 43.202 173 SER BBB O 1
ATOM 5530 N N . ASN B 2 155 ? 78.829 181.869 188.943 1.000 46.523 174 ASN BBB N 1
ATOM 5531 C CA . ASN B 2 155 ? 79.813 181.167 188.078 1.000 46.750 174 ASN BBB CA 1
ATOM 5532 C C . ASN B 2 155 ? 79.053 180.319 187.053 1.000 46.083 174 ASN BBB C 1
ATOM 5533 O O . ASN B 2 155 ? 79.424 179.155 186.837 1.000 45.646 174 ASN BBB O 1
ATOM 5538 N N . ASN B 2 156 ? 78.011 180.893 186.452 1.000 45.589 175 ASN BBB N 1
ATOM 5539 C CA . ASN B 2 156 ? 77.258 180.273 185.331 1.000 47.587 175 ASN BBB CA 1
ATOM 5540 C C . ASN B 2 156 ? 77.319 181.222 184.128 1.000 47.638 175 ASN BBB C 1
ATOM 5541 O O . ASN B 2 156 ? 77.991 182.257 184.224 1.000 46.563 175 ASN BBB O 1
ATOM 5546 N N . ARG B 2 157 ? 76.684 180.856 183.016 1.000 49.989 176 ARG BBB N 1
ATOM 5547 C CA . ARG B 2 157 ? 76.632 181.704 181.798 1.000 52.383 176 ARG BBB CA 1
ATOM 5548 C C . ARG B 2 157 ? 75.195 182.206 181.616 1.000 50.481 176 ARG BBB C 1
ATOM 5549 O O . ARG B 2 157 ? 74.752 182.338 180.464 1.000 50.692 176 ARG BBB O 1
ATOM 5557 N N . LEU B 2 158 ? 74.497 182.481 182.722 1.000 50.662 177 LEU BBB N 1
ATOM 5558 C CA . LEU B 2 158 ? 73.076 182.928 182.707 1.000 49.639 177 LEU BBB CA 1
ATOM 5559 C C . LEU B 2 158 ? 72.983 184.388 182.243 1.000 47.721 177 LEU BBB C 1
ATOM 5560 O O . LEU B 2 158 ? 73.991 185.125 182.331 1.000 44.625 177 LEU BBB O 1
ATOM 5565 N N . SER B 2 159 ? 71.808 184.794 181.766 1.000 44.365 178 SER BBB N 1
ATOM 5566 C CA . SER B 2 159 ? 71.566 186.150 181.214 1.000 44.576 178 SER BBB CA 1
ATOM 5567 C C . SER B 2 159 ? 70.136 186.593 181.529 1.000 45.687 178 SER BBB C 1
ATOM 5568 O O . SER B 2 159 ? 69.326 185.733 181.903 1.000 43.434 178 SER BBB O 1
ATOM 5571 N N . GLY B 2 160 ? 69.852 187.894 181.404 1.000 46.749 179 GLY BBB N 1
ATOM 5572 C CA . GLY B 2 160 ? 68.487 188.440 181.535 1.000 46.554 179 GLY BBB CA 1
ATOM 5573 C C . GLY B 2 160 ? 68.246 189.095 182.883 1.000 47.913 179 GLY BBB C 1
ATOM 5574 O O . GLY B 2 160 ? 69.223 189.293 183.643 1.000 46.440 179 GLY BBB O 1
ATOM 5575 N N . SER B 2 161 ? 66.991 189.441 183.172 1.000 49.211 180 SER BBB N 1
ATOM 5576 C CA . SER B 2 161 ? 66.607 190.146 184.423 1.000 51.600 180 SER BBB CA 1
ATOM 5577 C C . SER B 2 161 ? 66.711 189.184 185.608 1.000 52.127 180 SER BBB C 1
ATOM 5578 O O . SER B 2 161 ? 66.246 188.031 185.499 1.000 51.721 180 SER BBB O 1
ATOM 5581 N N . VAL B 2 162 ? 67.295 189.653 186.709 1.000 51.496 181 VAL BBB N 1
ATOM 5582 C CA . VAL B 2 162 ? 67.333 188.896 187.988 1.000 51.370 181 VAL BBB CA 1
ATOM 5583 C C . VAL B 2 162 ? 66.086 189.282 188.773 1.000 51.621 181 VAL BBB C 1
ATOM 5584 O O . VAL B 2 162 ? 65.884 190.455 189.064 1.000 52.378 181 VAL BBB O 1
ATOM 5588 N N . PRO B 2 163 ? 65.196 188.326 189.111 1.000 52.690 182 PRO BBB N 1
ATOM 5589 C CA . PRO B 2 163 ? 63.988 188.644 189.869 1.000 53.782 182 PRO BBB CA 1
ATOM 5590 C C . PRO B 2 163 ? 64.386 189.201 191.247 1.000 56.490 182 PRO BBB C 1
ATOM 5591 O O . PRO B 2 163 ? 65.347 188.722 191.816 1.000 55.571 182 PRO BBB O 1
ATOM 5595 N N . ASP B 2 164 ? 63.685 190.228 191.733 1.000 58.606 183 ASP BBB N 1
ATOM 5596 C CA . ASP B 2 164 ? 64.006 190.881 193.033 1.000 59.886 183 ASP BBB CA 1
ATOM 5597 C C . ASP B 2 164 ? 62.788 190.813 193.963 1.000 60.140 183 ASP BBB C 1
ATOM 5598 O O . ASP B 2 164 ? 62.796 191.528 194.978 1.000 60.564 183 ASP BBB O 1
ATOM 5603 N N . ASN B 2 165 ? 61.791 189.980 193.658 1.000 59.307 184 ASN BBB N 1
ATOM 5604 C CA . ASN B 2 165 ? 60.548 189.908 194.472 1.000 61.955 184 ASN BBB CA 1
ATOM 5605 C C . ASN B 2 165 ? 60.404 188.517 195.107 1.000 66.849 184 ASN BBB C 1
ATOM 5606 O O . ASN B 2 165 ? 61.157 187.593 194.727 1.000 73.078 184 ASN BBB O 1
ATOM 5611 N N . GLY B 2 166 ? 59.476 188.396 196.064 1.000 67.710 185 GLY BBB N 1
ATOM 5612 C CA . GLY B 2 166 ? 59.216 187.157 196.821 1.000 66.717 185 GLY BBB CA 1
ATOM 5613 C C . GLY B 2 166 ? 60.446 186.726 197.598 1.000 67.206 185 GLY BBB C 1
ATOM 5614 O O . GLY B 2 166 ? 61.026 187.576 198.304 1.000 69.663 185 GLY BBB O 1
ATOM 5615 N N . SER B 2 167 ? 60.857 185.463 197.462 1.000 64.210 186 SER BBB N 1
ATOM 5616 C CA . SER B 2 167 ? 62.046 184.903 198.159 1.000 63.188 186 SER BBB CA 1
ATOM 5617 C C . SER B 2 167 ? 63.317 185.640 197.722 1.000 60.963 186 SER BBB C 1
ATOM 5618 O O . SER B 2 167 ? 64.257 185.713 198.530 1.000 58.357 186 SER BBB O 1
ATOM 5621 N N . PHE B 2 168 ? 63.340 186.176 196.500 1.000 62.077 187 PHE BBB N 1
ATOM 5622 C CA . PHE B 2 168 ? 64.528 186.854 195.919 1.000 62.283 187 PHE BBB CA 1
ATOM 5623 C C . PHE B 2 168 ? 64.719 188.237 196.554 1.000 60.098 187 PHE BBB C 1
ATOM 5624 O O . PHE B 2 168 ? 65.799 188.818 196.359 1.000 60.004 187 PHE BBB O 1
ATOM 5632 N N . SER B 2 169 ? 63.734 188.733 197.309 1.000 60.204 188 SER BBB N 1
ATOM 5633 C CA . SER B 2 169 ? 63.774 190.068 197.963 1.000 58.932 188 SER BBB CA 1
ATOM 5634 C C . SER B 2 169 ? 65.028 190.208 198.836 1.000 59.699 188 SER BBB C 1
ATOM 5635 O O . SER B 2 169 ? 65.635 191.284 198.817 1.000 62.076 188 SER BBB O 1
ATOM 5637 N N . LEU B 2 170 ? 65.421 189.165 199.566 1.000 63.058 189 LEU BBB N 1
ATOM 5638 C CA . LEU B 2 170 ? 66.541 189.258 200.537 1.000 63.631 189 LEU BBB CA 1
ATOM 5639 C C . LEU B 2 170 ? 67.862 188.831 199.885 1.000 60.892 189 LEU BBB C 1
ATOM 5640 O O . LEU B 2 170 ? 68.888 188.948 200.569 1.000 62.891 189 LEU BBB O 1
ATOM 5642 N N . PHE B 2 171 ? 67.875 188.384 198.626 1.000 57.171 190 PHE BBB N 1
ATOM 5643 C CA . PHE B 2 171 ? 69.106 187.783 198.041 1.000 56.327 190 PHE BBB CA 1
ATOM 5644 C C . PHE B 2 171 ? 70.114 188.884 197.692 1.000 53.772 190 PHE BBB C 1
ATOM 5645 O O . PHE B 2 171 ? 69.683 189.967 197.285 1.000 54.556 190 PHE BBB O 1
ATOM 5653 N N . THR B 2 172 ? 71.409 188.592 197.889 1.000 51.165 191 THR BBB N 1
ATOM 5654 C CA . THR B 2 172 ? 72.561 189.511 197.707 1.000 49.664 191 THR BBB CA 1
ATOM 5655 C C . THR B 2 172 ? 73.234 189.217 196.367 1.000 55.883 191 THR BBB C 1
ATOM 5656 O O . THR B 2 172 ? 72.966 188.184 195.745 1.000 57.342 191 THR BBB O 1
ATOM 5658 N N . PRO B 2 173 ? 74.117 190.123 195.876 1.000 62.090 192 PRO BBB N 1
ATOM 5659 C CA . PRO B 2 173 ? 74.843 189.929 194.617 1.000 61.532 192 PRO BBB CA 1
ATOM 5660 C C . PRO B 2 173 ? 75.707 188.662 194.503 1.000 61.252 192 PRO BBB C 1
ATOM 5661 O O . PRO B 2 173 ? 75.913 188.202 193.393 1.000 64.276 192 PRO BBB O 1
ATOM 5665 N N . ILE B 2 174 ? 76.212 188.148 195.629 1.000 58.887 193 ILE BBB N 1
ATOM 5666 C CA . ILE B 2 174 ? 77.116 186.959 195.666 1.000 56.054 193 ILE BBB CA 1
ATOM 5667 C C . ILE B 2 174 ? 76.385 185.763 195.039 1.000 55.124 193 ILE BBB C 1
ATOM 5668 O O . ILE B 2 174 ? 77.064 184.925 194.419 1.000 54.245 193 ILE BBB O 1
ATOM 5672 N N . SER B 2 175 ? 75.053 185.708 195.165 1.000 51.272 194 SER BBB N 1
ATOM 5673 C CA . SER B 2 175 ? 74.200 184.636 194.595 1.000 51.217 194 SER BBB CA 1
ATOM 5674 C C . SER B 2 175 ? 74.257 184.648 193.061 1.000 51.184 194 SER BBB C 1
ATOM 5675 O O . SER B 2 175 ? 74.220 183.552 192.476 1.000 52.982 194 SER BBB O 1
ATOM 5678 N N . PHE B 2 176 ? 74.324 185.822 192.423 1.000 47.740 195 PHE BBB N 1
ATOM 5679 C CA . PHE B 2 176 ? 74.181 185.951 190.950 1.000 45.218 195 PHE BBB CA 1
ATOM 5680 C C . PHE B 2 176 ? 75.495 186.372 190.278 1.000 43.709 195 PHE BBB C 1
ATOM 5681 O O . PHE B 2 176 ? 75.438 186.760 189.111 1.000 43.887 195 PHE BBB O 1
ATOM 5689 N N . ALA B 2 177 ? 76.641 186.242 190.945 1.000 44.279 196 ALA BBB N 1
ATOM 5690 C CA . ALA B 2 177 ? 77.939 186.762 190.449 1.000 46.053 196 ALA BBB CA 1
ATOM 5691 C C . ALA B 2 177 ? 78.494 185.911 189.297 1.000 48.937 196 ALA BBB C 1
ATOM 5692 O O . ALA B 2 177 ? 78.105 184.739 189.180 1.000 54.880 196 ALA BBB O 1
ATOM 5694 N N . ASN B 2 178 ? 79.382 186.506 188.491 1.000 47.808 197 ASN BBB N 1
ATOM 5695 C CA . ASN B 2 178 ? 80.110 185.878 187.355 1.000 48.280 197 ASN BBB CA 1
ATOM 5696 C C . ASN B 2 178 ? 79.147 185.160 186.398 1.000 49.526 197 ASN BBB C 1
ATOM 5697 O O . ASN B 2 178 ? 79.419 184.010 186.035 1.000 49.244 197 ASN BBB O 1
ATOM 5702 N N . ASN B 2 179 ? 78.077 185.831 185.975 1.000 51.586 198 ASN BBB N 1
ATOM 5703 C CA . ASN B 2 179 ? 77.142 185.322 184.937 1.000 54.019 198 ASN BBB CA 1
ATOM 5704 C C . ASN B 2 179 ? 77.395 186.105 183.641 1.000 56.812 198 ASN BBB C 1
ATOM 5705 O O . ASN B 2 179 ? 78.052 187.153 183.719 1.000 62.626 198 ASN BBB O 1
ATOM 5710 N N . LEU B 2 180 ? 76.938 185.605 182.489 1.000 57.103 199 LEU BBB N 1
ATOM 5711 C CA . LEU B 2 180 ? 77.285 186.180 181.156 1.000 57.270 199 LEU BBB CA 1
ATOM 5712 C C . LEU B 2 180 ? 76.684 187.581 180.998 1.000 57.417 199 LEU BBB C 1
ATOM 5713 O O . LEU B 2 180 ? 77.446 188.504 180.648 1.000 54.880 199 LEU BBB O 1
ATOM 5718 N N . ASP B 2 181 ? 75.376 187.736 181.212 1.000 57.981 200 ASP BBB N 1
ATOM 5719 C CA . ASP B 2 181 ? 74.694 189.025 180.934 1.000 59.337 200 ASP BBB CA 1
ATOM 5720 C C . ASP B 2 181 ? 73.450 189.148 181.813 1.000 59.931 200 ASP BBB C 1
ATOM 5721 O O . ASP B 2 181 ? 72.339 189.297 181.265 1.000 57.750 200 ASP BBB O 1
ATOM 5726 N N . LEU B 2 182 ? 73.617 189.084 183.128 1.000 59.963 201 LEU BBB N 1
ATOM 5727 C CA . LEU B 2 182 ? 72.479 189.298 184.054 1.000 59.860 201 LEU BBB CA 1
ATOM 5728 C C . LEU B 2 182 ? 72.274 190.804 184.193 1.000 60.922 201 LEU BBB C 1
ATOM 5729 O O . LEU B 2 182 ? 73.280 191.526 184.236 1.000 60.756 201 LEU BBB O 1
ATOM 5734 N N . CYS B 2 183 ? 71.024 191.259 184.231 1.000 61.304 202 CYS BBB N 1
ATOM 5735 C CA . CYS B 2 183 ? 70.686 192.684 184.470 1.000 61.303 202 CYS BBB CA 1
ATOM 5736 C C . CYS B 2 183 ? 69.720 192.768 185.655 1.000 60.411 202 CYS BBB C 1
ATOM 5737 O O . CYS B 2 183 ? 69.008 191.781 185.924 1.000 59.131 202 CYS BBB O 1
ATOM 5740 N N . GLY B 2 184 ? 69.740 193.885 186.375 1.000 59.827 203 GLY BBB N 1
ATOM 5741 C CA . GLY B 2 184 ? 68.787 194.155 187.461 1.000 60.772 203 GLY BBB CA 1
ATOM 5742 C C . GLY B 2 184 ? 69.454 194.888 188.617 1.000 61.005 203 GLY BBB C 1
ATOM 5743 O O . GLY B 2 184 ? 70.661 195.118 188.584 1.000 58.344 203 GLY BBB O 1
ATOM 5744 N N . PRO B 2 185 ? 68.676 195.281 189.651 1.000 61.968 204 PRO BBB N 1
ATOM 5745 C CA A PRO B 2 185 ? 69.209 196.032 190.793 0.240 62.671 204 PRO BBB CA 1
ATOM 5746 C CA B PRO B 2 185 ? 69.207 196.030 190.795 0.760 62.484 204 PRO BBB CA 1
ATOM 5747 C C . PRO B 2 185 ? 70.321 195.322 191.585 1.000 63.450 204 PRO BBB C 1
ATOM 5748 O O . PRO B 2 185 ? 71.226 196.004 192.088 1.000 67.513 204 PRO BBB O 1
ATOM 5755 N N . VAL B 2 186 ? 70.227 193.998 191.733 1.000 62.709 205 VAL BBB N 1
ATOM 5756 C CA . VAL B 2 186 ? 71.314 193.211 192.386 1.000 62.835 205 VAL BBB CA 1
ATOM 5757 C C . VAL B 2 186 ? 72.560 193.327 191.501 1.000 65.869 205 VAL BBB C 1
ATOM 5758 O O . VAL B 2 186 ? 73.658 193.492 192.052 1.000 67.588 205 VAL BBB O 1
ATOM 5760 N N . THR B 2 187 ? 72.385 193.304 190.178 1.000 71.338 206 THR BBB N 1
ATOM 5761 C CA . THR B 2 187 ? 73.493 193.367 189.189 1.000 71.973 206 THR BBB CA 1
ATOM 5762 C C . THR B 2 187 ? 74.039 194.796 189.091 1.000 74.799 206 THR BBB C 1
ATOM 5763 O O . THR B 2 187 ? 73.297 195.739 189.443 1.000 72.374 206 THR BBB O 1
ATOM 5767 N N . SER B 2 188 ? 75.277 194.936 188.603 1.000 77.472 207 SER BBB N 1
ATOM 5768 C CA . SER B 2 188 ? 75.937 196.229 188.273 1.000 77.528 207 SER BBB CA 1
ATOM 5769 C C . SER B 2 188 ? 75.109 196.984 187.220 1.000 78.058 207 SER BBB C 1
ATOM 5770 O O . SER B 2 188 ? 74.773 198.157 187.464 1.000 78.933 207 SER BBB O 1
ATOM 5772 N N . HIS B 2 189 ? 74.757 196.316 186.115 1.000 78.209 208 HIS BBB N 1
ATOM 5773 C CA . HIS B 2 189 ? 74.095 196.897 184.914 1.000 77.306 208 HIS BBB CA 1
ATOM 5774 C C . HIS B 2 189 ? 72.574 196.777 185.031 1.000 80.784 208 HIS BBB C 1
ATOM 5775 O O . HIS B 2 189 ? 72.065 195.690 185.285 1.000 87.695 208 HIS BBB O 1
ATOM 5777 N N . PRO B 2 190 ? 71.797 197.877 184.858 1.000 80.970 209 PRO BBB N 1
ATOM 5778 C CA . PRO B 2 190 ? 70.331 197.807 184.848 1.000 77.054 209 PRO BBB CA 1
ATOM 5779 C C . PRO B 2 190 ? 69.763 197.315 183.507 1.000 74.435 209 PRO BBB C 1
ATOM 5780 O O . PRO B 2 190 ? 70.498 197.272 182.546 1.000 73.671 209 PRO BBB O 1
ATOM 5784 N N . CYS B 2 191 ? 68.470 196.981 183.465 1.000 74.868 210 CYS BBB N 1
ATOM 5785 C CA . CYS B 2 191 ? 67.830 196.231 182.347 1.000 77.930 210 CYS BBB CA 1
ATOM 5786 C C . CYS B 2 191 ? 67.323 197.179 181.261 1.000 80.532 210 CYS BBB C 1
ATOM 5787 O O . CYS B 2 191 ? 66.961 198.319 181.547 1.000 83.117 210 CYS BBB O 1
ATOM 5790 N N . PRO B 2 192 ? 67.287 196.733 179.981 1.000 80.213 211 PRO BBB N 1
ATOM 5791 C CA . PRO B 2 192 ? 66.468 197.373 178.951 1.000 77.426 211 PRO BBB CA 1
ATOM 5792 C C . PRO B 2 192 ? 64.976 197.371 179.315 1.000 75.972 211 PRO BBB C 1
ATOM 5793 O O . PRO B 2 192 ? 64.280 198.352 179.078 1.000 74.276 211 PRO BBB O 1
ATOM 5797 N N . TYR C 3 1 ? 75.266 141.856 170.682 1.000 52.129 65 TYR CCC N 1
ATOM 5798 C CA . TYR C 3 1 ? 74.883 140.643 171.435 1.000 51.327 65 TYR CCC CA 1
ATOM 5799 C C . TYR C 3 1 ? 73.853 141.023 172.499 1.000 52.276 65 TYR CCC C 1
ATOM 5800 O O . TYR C 3 1 ? 74.140 141.886 173.334 1.000 52.721 65 TYR CCC O 1
ATOM 5809 N N . VAL C 3 2 ? 72.683 140.397 172.446 1.000 51.383 66 VAL CCC N 1
ATOM 5810 C CA . VAL C 3 2 ? 71.632 140.570 173.479 1.000 51.021 66 VAL CCC CA 1
ATOM 5811 C C . VAL C 3 2 ? 71.867 139.488 174.533 1.000 49.405 66 VAL CCC C 1
ATOM 5812 O O . VAL C 3 2 ? 72.013 138.312 174.154 1.000 50.270 66 VAL CCC O 1
ATOM 5816 N N . LEU C 3 3 ? 72.012 139.883 175.798 1.000 48.781 67 LEU CCC N 1
ATOM 5817 C CA . LEU C 3 3 ? 72.153 138.914 176.911 1.000 47.361 67 LEU CCC CA 1
ATOM 5818 C C . LEU C 3 3 ? 70.757 138.399 177.250 1.000 43.689 67 LEU CCC C 1
ATOM 5819 O O . LEU C 3 3 ? 69.915 139.205 177.672 1.000 44.657 67 LEU CCC O 1
ATOM 5824 N N . VAL C 3 4 ? 70.528 137.110 177.034 1.000 39.472 68 VAL CCC N 1
ATOM 5825 C CA . VAL C 3 4 ? 69.204 136.479 177.266 1.000 37.475 68 VAL CCC CA 1
ATOM 5826 C C . VAL C 3 4 ? 69.184 135.944 178.696 1.000 35.243 68 VAL CCC C 1
ATOM 5827 O O . VAL C 3 4 ? 70.050 135.170 179.086 1.000 36.341 68 VAL CCC O 1
ATOM 5831 N N . PRO C 3 5 ? 68.227 136.374 179.540 1.000 32.788 69 PRO CCC N 1
ATOM 5832 C CA . PRO C 3 5 ? 68.115 135.831 180.888 1.000 33.127 69 PRO CCC CA 1
ATOM 5833 C C . PRO C 3 5 ? 67.770 134.346 180.823 1.000 33.573 69 PRO CCC C 1
ATOM 5834 O O . PRO C 3 5 ? 66.786 133.969 180.194 1.000 33.864 69 PRO CCC O 1
ATOM 5838 N N . PRO C 3 6 ? 68.570 133.450 181.437 1.000 31.761 70 PRO CCC N 1
ATOM 5839 C CA . PRO C 3 6 ? 68.294 132.016 181.379 1.000 31.703 70 PRO CCC CA 1
ATOM 5840 C C . PRO C 3 6 ? 66.985 131.636 182.084 1.000 31.391 70 PRO CCC C 1
ATOM 5841 O O . PRO C 3 6 ? 66.581 132.331 182.986 1.000 31.619 70 PRO CCC O 1
ATOM 5845 N N . SER C 3 7 ? 66.357 130.533 181.673 1.000 31.740 71 SER CCC N 1
ATOM 5846 C CA . SER C 3 7 ? 65.179 129.974 182.380 1.000 31.390 71 SER CCC CA 1
ATOM 5847 C C . SER C 3 7 ? 65.628 129.507 183.765 1.000 31.051 71 SER CCC C 1
ATOM 5848 O O . SER C 3 7 ? 66.459 128.591 183.845 1.000 30.865 71 SER CCC O 1
ATOM 5851 N N . GLY C 3 8 ? 65.117 130.137 184.815 1.000 31.005 72 GLY CCC N 1
ATOM 5852 C CA . GLY C 3 8 ? 65.455 129.758 186.195 1.000 32.533 72 GLY CCC CA 1
ATOM 5853 C C . GLY C 3 8 ? 64.746 130.648 187.204 1.000 32.931 72 GLY CCC C 1
ATOM 5854 O O . GLY C 3 8 ? 63.994 131.535 186.821 1.000 34.088 72 GLY CCC O 1
ATOM 5863 N N . SER C 3 10 ? 63.609 133.487 190.017 1.000 35.546 74 SER CCC N 1
ATOM 5864 C CA . SER C 3 10 ? 63.700 134.947 190.278 1.000 35.347 74 SER CCC CA 1
ATOM 5865 C C . SER C 3 10 ? 64.672 135.185 191.434 1.000 35.942 74 SER CCC C 1
ATOM 5866 O O . SER C 3 10 ? 64.837 134.278 192.254 1.000 36.321 74 SER CCC O 1
ATOM 5869 N N . MET C 3 11 ? 65.275 136.369 191.493 1.000 40.119 75 MET CCC N 1
ATOM 5870 C CA . MET C 3 11 ? 66.444 136.649 192.366 1.000 42.806 75 MET CCC CA 1
ATOM 5871 C C . MET C 3 11 ? 66.175 137.810 193.329 1.000 41.902 75 MET CCC C 1
ATOM 5872 O O . MET C 3 11 ? 67.163 138.288 193.908 1.000 41.476 75 MET CCC O 1
ATOM 5877 N N . ARG C 3 12 ? 64.919 138.228 193.529 1.000 40.318 76 ARG CCC N 1
ATOM 5878 C CA . ARG C 3 12 ? 64.591 139.378 194.417 1.000 41.414 76 ARG CCC CA 1
ATOM 5879 C C . ARG C 3 12 ? 64.820 138.974 195.883 1.000 39.464 76 ARG CCC C 1
ATOM 5880 O O . ARG C 3 12 ? 64.454 137.845 196.247 1.000 40.505 76 ARG CCC O 1
ATOM 5888 N N . HIS C 3 13 ? 65.401 139.863 196.695 1.000 37.758 77 HIS CCC N 1
ATOM 5889 C CA . HIS C 3 13 ? 65.781 139.570 198.101 1.000 37.733 77 HIS CCC CA 1
ATOM 5890 C C . HIS C 3 13 ? 65.831 140.858 198.926 1.000 34.808 77 HIS CCC C 1
ATOM 5891 O O . HIS C 3 13 ? 65.851 141.947 198.336 1.000 32.815 77 HIS CCC O 1
ATOM 5898 N N . ASN C 3 14 ? 65.854 140.719 200.251 1.000 32.670 78 ASN CCC N 1
ATOM 5899 C CA . ASN C 3 14 ? 65.952 141.857 201.196 1.000 32.369 78 ASN CCC CA 1
ATOM 5900 C C . ASN C 3 14 ? 67.433 142.133 201.472 1.000 33.920 78 ASN CCC C 1
ATOM 5901 O O . ASN C 3 14 ? 68.313 141.285 201.314 1.000 33.112 78 ASN CCC O 1
ATOM 5907 N N . SER D 1 2 ? 37.087 113.088 123.601 1.000 98.569 13 SER DDD N 1
ATOM 5908 C CA . SER D 1 2 ? 36.950 111.598 123.709 1.000 99.754 13 SER DDD CA 1
ATOM 5909 C C . SER D 1 2 ? 35.490 111.195 123.972 1.000 106.636 13 SER DDD C 1
ATOM 5910 O O . SER D 1 2 ? 35.276 110.056 124.440 1.000 112.236 13 SER DDD O 1
ATOM 5912 N N . SER D 1 3 ? 34.528 112.079 123.683 1.000 107.375 14 SER DDD N 1
ATOM 5913 C CA . SER D 1 3 ? 33.089 111.919 124.031 1.000 101.381 14 SER DDD CA 1
ATOM 5914 C C . SER D 1 3 ? 32.831 112.368 125.480 1.000 98.775 14 SER DDD C 1
ATOM 5915 O O . SER D 1 3 ? 31.716 112.836 125.741 1.000 93.144 14 SER DDD O 1
ATOM 5917 N N . MET D 1 4 ? 33.814 112.237 126.383 1.000 96.778 15 MET DDD N 1
ATOM 5918 C CA . MET D 1 4 ? 33.780 112.760 127.778 1.000 91.341 15 MET DDD CA 1
ATOM 5919 C C . MET D 1 4 ? 34.807 113.897 127.944 1.000 88.950 15 MET DDD C 1
ATOM 5920 O O . MET D 1 4 ? 35.247 114.123 129.098 1.000 92.019 15 MET DDD O 1
ATOM 5922 N N . ASP D 1 5 ? 35.182 114.570 126.843 1.000 82.006 16 ASP DDD N 1
ATOM 5923 C CA . ASP D 1 5 ? 36.025 115.799 126.824 1.000 72.109 16 ASP DDD CA 1
ATOM 5924 C C . ASP D 1 5 ? 35.133 116.988 127.206 1.000 65.640 16 ASP DDD C 1
ATOM 5925 O O . ASP D 1 5 ? 33.916 116.909 126.960 1.000 60.877 16 ASP DDD O 1
ATOM 5927 N N . ASN D 1 6 ? 35.701 118.049 127.781 1.000 62.070 17 ASN DDD N 1
ATOM 5928 C CA . ASN D 1 6 ? 34.916 119.190 128.327 1.000 61.587 17 ASN DDD CA 1
ATOM 5929 C C . ASN D 1 6 ? 35.652 120.506 128.057 1.000 62.096 17 ASN DDD C 1
ATOM 5930 O O . ASN D 1 6 ? 36.858 120.473 127.771 1.000 61.247 17 ASN DDD O 1
ATOM 5935 N N . GLN D 1 7 ? 34.935 121.619 128.172 1.000 64.609 18 GLN DDD N 1
ATOM 5936 C CA . GLN D 1 7 ? 35.491 122.993 128.070 1.000 63.522 18 GLN DDD CA 1
ATOM 5937 C C . GLN D 1 7 ? 35.332 123.661 129.439 1.000 61.908 18 GLN DDD C 1
ATOM 5938 O O . GLN D 1 7 ? 35.070 124.865 129.478 1.000 64.909 18 GLN DDD O 1
ATOM 5944 N N . ASP D 1 8 ? 35.480 122.901 130.522 1.000 58.276 19 ASP DDD N 1
ATOM 5945 C CA . ASP D 1 8 ? 35.218 123.391 131.901 1.000 57.642 19 ASP DDD CA 1
ATOM 5946 C C . ASP D 1 8 ? 36.098 124.611 132.200 1.000 56.000 19 ASP DDD C 1
ATOM 5947 O O . ASP D 1 8 ? 35.563 125.564 132.795 1.000 57.107 19 ASP DDD O 1
ATOM 5952 N N . GLY D 1 9 ? 37.373 124.602 131.796 1.000 53.506 20 GLY DDD N 1
ATOM 5953 C CA . GLY D 1 9 ? 38.283 125.749 131.986 1.000 52.046 20 GLY DDD CA 1
ATOM 5954 C C . GLY D 1 9 ? 37.766 126.990 131.275 1.000 53.158 20 GLY DDD C 1
ATOM 5955 O O . GLY D 1 9 ? 37.794 128.080 131.872 1.000 53.890 20 GLY DDD O 1
ATOM 5956 N N . PHE D 1 10 ? 37.293 126.828 130.041 1.000 54.336 21 PHE DDD N 1
ATOM 5957 C CA . PHE D 1 10 ? 36.737 127.929 129.214 1.000 56.825 21 PHE DDD CA 1
ATOM 5958 C C . PHE D 1 10 ? 35.492 128.495 129.905 1.000 57.926 21 PHE DDD C 1
ATOM 5959 O O . PHE D 1 10 ? 35.359 129.731 129.960 1.000 58.638 21 PHE DDD O 1
ATOM 5967 N N . ILE D 1 11 ? 34.619 127.626 130.425 1.000 57.272 22 ILE DDD N 1
ATOM 5968 C CA . ILE D 1 11 ? 33.336 128.034 131.073 1.000 56.711 22 ILE DDD CA 1
ATOM 5969 C C . ILE D 1 11 ? 33.644 128.845 132.338 1.000 53.983 22 ILE DDD C 1
ATOM 5970 O O . ILE D 1 11 ? 32.990 129.889 132.549 1.000 50.402 22 ILE DDD O 1
ATOM 5975 N N . LEU D 1 12 ? 34.616 128.405 133.139 1.000 52.996 23 LEU DDD N 1
ATOM 5976 C CA . LEU D 1 12 ? 35.001 129.109 134.387 1.000 55.397 23 LEU DDD CA 1
ATOM 5977 C C . LEU D 1 12 ? 35.636 130.461 134.050 1.000 56.728 23 LEU DDD C 1
ATOM 5978 O O . LEU D 1 12 ? 35.421 131.404 134.819 1.000 58.900 23 LEU DDD O 1
ATOM 5983 N N . GLN D 1 13 ? 36.372 130.569 132.943 1.000 55.930 24 GLN DDD N 1
ATOM 5984 C CA . GLN D 1 13 ? 36.961 131.862 132.504 1.000 56.834 24 GLN DDD CA 1
ATOM 5985 C C . GLN D 1 13 ? 35.824 132.825 132.145 1.000 55.444 24 GLN DDD C 1
ATOM 5986 O O . GLN D 1 13 ? 35.972 134.030 132.411 1.000 54.517 24 GLN DDD O 1
ATOM 5992 N N . GLN D 1 14 ? 34.723 132.312 131.596 1.000 53.808 25 GLN DDD N 1
ATOM 5993 C CA . GLN D 1 14 ? 33.527 133.141 131.293 1.000 53.136 25 GLN DDD CA 1
ATOM 5994 C C . GLN D 1 14 ? 32.933 133.647 132.611 1.000 51.576 25 GLN DDD C 1
ATOM 5995 O O . GLN D 1 14 ? 32.530 134.826 132.665 1.000 53.244 25 GLN DDD O 1
ATOM 6001 N N . VAL D 1 15 ? 32.899 132.795 133.637 1.000 50.421 26 VAL DDD N 1
ATOM 6002 C CA . VAL D 1 15 ? 32.423 133.179 134.998 1.000 49.326 26 VAL DDD CA 1
ATOM 6003 C C . VAL D 1 15 ? 33.334 134.292 135.530 1.000 48.397 26 VAL DDD C 1
ATOM 6004 O O . VAL D 1 15 ? 32.802 135.305 136.012 1.000 48.125 26 VAL DDD O 1
ATOM 6008 N N . LYS D 1 16 ? 34.652 134.123 135.418 1.000 46.464 27 LYS DDD N 1
ATOM 6009 C CA . LYS D 1 16 ? 35.647 135.103 135.921 1.000 46.599 27 LYS DDD CA 1
ATOM 6010 C C . LYS D 1 16 ? 35.409 136.460 135.248 1.000 47.315 27 LYS DDD C 1
ATOM 6011 O O . LYS D 1 16 ? 35.435 137.481 135.963 1.000 47.392 27 LYS DDD O 1
ATOM 6017 N N . LEU D 1 17 ? 35.178 136.465 133.932 1.000 46.673 28 LEU DDD N 1
ATOM 6018 C CA . LEU D 1 17 ? 34.933 137.699 133.139 1.000 48.822 28 LEU DDD CA 1
ATOM 6019 C C . LEU D 1 17 ? 33.631 138.364 133.602 1.000 51.778 28 LEU DDD C 1
ATOM 6020 O O . LEU D 1 17 ? 33.584 139.604 133.607 1.000 55.849 28 LEU DDD O 1
ATOM 6023 N N . SER D 1 18 ? 32.614 137.580 133.970 1.000 53.850 29 SER DDD N 1
ATOM 6024 C CA . SER D 1 18 ? 31.257 138.092 134.301 1.000 55.431 29 SER DDD CA 1
ATOM 6025 C C . SER D 1 18 ? 31.214 138.701 135.710 1.000 54.032 29 SER DDD C 1
ATOM 6026 O O . SER D 1 18 ? 30.188 139.329 136.030 1.000 53.999 29 SER DDD O 1
ATOM 6029 N N . LEU D 1 19 ? 32.256 138.518 136.531 1.000 52.981 30 LEU DDD N 1
ATOM 6030 C CA . LEU D 1 19 ? 32.236 138.966 137.953 1.000 53.898 30 LEU DDD CA 1
ATOM 6031 C C . LEU D 1 19 ? 33.409 139.907 138.250 1.000 55.613 30 LEU DDD C 1
ATOM 6032 O O . LEU D 1 19 ? 34.536 139.611 137.804 1.000 57.143 30 LEU DDD O 1
ATOM 6037 N N . ASP D 1 20 ? 33.155 140.977 139.010 1.000 56.559 31 ASP DDD N 1
ATOM 6038 C CA . ASP D 1 20 ? 34.209 141.896 139.517 1.000 58.481 31 ASP DDD CA 1
ATOM 6039 C C . ASP D 1 20 ? 34.948 141.223 140.676 1.000 58.853 31 ASP DDD C 1
ATOM 6040 O O . ASP D 1 20 ? 34.290 140.723 141.604 1.000 61.360 31 ASP DDD O 1
ATOM 6045 N N . ASP D 1 21 ? 36.277 141.224 140.610 1.000 59.344 32 ASP DDD N 1
ATOM 6046 C CA . ASP D 1 21 ? 37.154 140.550 141.596 1.000 60.371 32 ASP DDD CA 1
ATOM 6047 C C . ASP D 1 21 ? 38.208 141.545 142.072 1.000 61.106 32 ASP DDD C 1
ATOM 6048 O O . ASP D 1 21 ? 39.373 141.420 141.704 1.000 65.301 32 ASP DDD O 1
ATOM 6053 N N . PRO D 1 22 ? 37.846 142.551 142.904 1.000 59.064 33 PRO DDD N 1
ATOM 6054 C CA . PRO D 1 22 ? 38.798 143.573 143.344 1.000 57.264 33 PRO DDD CA 1
ATOM 6055 C C . PRO D 1 22 ? 39.996 143.012 144.128 1.000 57.929 33 PRO DDD C 1
ATOM 6056 O O . PRO D 1 22 ? 41.064 143.559 143.998 1.000 56.357 33 PRO DDD O 1
ATOM 6060 N N . ASP D 1 23 ? 39.799 141.940 144.899 1.000 61.281 34 ASP DDD N 1
ATOM 6061 C CA . ASP D 1 23 ? 40.845 141.348 145.776 1.000 61.813 34 ASP DDD CA 1
ATOM 6062 C C . ASP D 1 23 ? 41.621 140.246 145.041 1.000 61.319 34 ASP DDD C 1
ATOM 6063 O O . ASP D 1 23 ? 42.473 139.617 145.690 1.000 62.232 34 ASP DDD O 1
ATOM 6068 N N . SER D 1 24 ? 41.337 140.017 143.755 1.000 61.333 35 SER DDD N 1
ATOM 6069 C CA . SER D 1 24 ? 42.049 139.040 142.888 1.000 64.201 35 SER DDD CA 1
ATOM 6070 C C . SER D 1 24 ? 42.006 137.626 143.489 1.000 63.931 35 SER DDD C 1
ATOM 6071 O O . SER D 1 24 ? 43.051 136.948 143.460 1.000 63.961 35 SER DDD O 1
ATOM 6074 N N . TYR D 1 25 ? 40.851 137.188 144.005 1.000 64.487 36 TYR DDD N 1
ATOM 6075 C CA . TYR D 1 25 ? 40.631 135.811 144.523 1.000 65.539 36 TYR DDD CA 1
ATOM 6076 C C . TYR D 1 25 ? 40.815 134.802 143.381 1.000 64.408 36 TYR DDD C 1
ATOM 6077 O O . TYR D 1 25 ? 41.280 133.671 143.660 1.000 67.318 36 TYR DDD O 1
ATOM 6086 N N . LEU D 1 26 ? 40.493 135.193 142.142 1.000 61.805 37 LEU DDD N 1
ATOM 6087 C CA . LEU D 1 26 ? 40.478 134.259 140.983 1.000 62.599 37 LEU DDD CA 1
ATOM 6088 C C . LEU D 1 26 ? 41.786 134.349 140.178 1.000 62.834 37 LEU DDD C 1
ATOM 6089 O O . LEU D 1 26 ? 41.792 133.906 139.018 1.000 60.148 37 LEU DDD O 1
ATOM 6094 N N . SER D 1 27 ? 42.864 134.878 140.763 1.000 63.837 38 SER DDD N 1
ATOM 6095 C CA . SER D 1 27 ? 44.195 135.003 140.112 1.000 61.509 38 SER DDD CA 1
ATOM 6096 C C . SER D 1 27 ? 44.712 133.624 139.692 1.000 61.394 38 SER DDD C 1
ATOM 6097 O O . SER D 1 27 ? 45.297 133.538 138.609 1.000 63.247 38 SER DDD O 1
ATOM 6100 N N . SER D 1 28 ? 44.483 132.580 140.492 1.000 61.950 39 SER DDD N 1
ATOM 6101 C CA . SER D 1 28 ? 44.930 131.191 140.197 1.000 63.029 39 SER DDD CA 1
ATOM 6102 C C . SER D 1 28 ? 44.260 130.665 138.921 1.000 63.086 39 SER DDD C 1
ATOM 6103 O O . SER D 1 28 ? 44.747 129.661 138.369 1.000 61.559 39 SER DDD O 1
ATOM 6106 N N . TRP D 1 29 ? 43.168 131.293 138.483 1.000 64.641 40 TRP DDD N 1
ATOM 6107 C CA . TRP D 1 29 ? 42.401 130.845 137.292 1.000 66.261 40 TRP DDD CA 1
ATOM 6108 C C . TRP D 1 29 ? 43.126 131.297 136.026 1.000 66.675 40 TRP DDD C 1
ATOM 6109 O O . TRP D 1 29 ? 42.701 132.286 135.428 1.000 64.169 40 TRP DDD O 1
ATOM 6120 N N . ASN D 1 30 ? 44.180 130.584 135.645 1.000 70.733 41 ASN DDD N 1
ATOM 6121 C CA . ASN D 1 30 ? 45.053 130.911 134.491 1.000 73.567 41 ASN DDD CA 1
ATOM 6122 C C . ASN D 1 30 ? 44.431 130.316 133.222 1.000 73.323 41 ASN DDD C 1
ATOM 6123 O O . ASN D 1 30 ? 44.219 129.094 133.208 1.000 72.990 41 ASN DDD O 1
ATOM 6128 N N . SER D 1 31 ? 44.142 131.141 132.208 1.000 71.748 42 SER DDD N 1
ATOM 6129 C CA . SER D 1 31 ? 43.559 130.688 130.915 1.000 71.630 42 SER DDD CA 1
ATOM 6130 C C . SER D 1 31 ? 44.475 129.628 130.292 1.000 74.249 42 SER DDD C 1
ATOM 6131 O O . SER D 1 31 ? 43.941 128.699 129.670 1.000 74.891 42 SER DDD O 1
ATOM 6133 N N . ASN D 1 32 ? 45.792 129.751 130.507 1.000 77.516 43 ASN DDD N 1
ATOM 6134 C CA . ASN D 1 32 ? 46.852 128.879 129.928 1.000 80.617 43 ASN DDD CA 1
ATOM 6135 C C . ASN D 1 32 ? 46.756 127.450 130.473 1.000 79.435 43 ASN DDD C 1
ATOM 6136 O O . ASN D 1 32 ? 47.096 126.526 129.713 1.000 84.050 43 ASN DDD O 1
ATOM 6141 N N . ASP D 1 33 ? 46.344 127.257 131.729 1.000 79.738 44 ASP DDD N 1
ATOM 6142 C CA . ASP D 1 33 ? 46.250 125.898 132.327 1.000 78.601 44 ASP DDD CA 1
ATOM 6143 C C . ASP D 1 33 ? 45.218 125.082 131.541 1.000 75.396 44 ASP DDD C 1
ATOM 6144 O O . ASP D 1 33 ? 44.120 125.613 131.275 1.000 73.694 44 ASP DDD O 1
ATOM 6149 N N . ALA D 1 34 ? 45.574 123.849 131.175 1.000 73.616 45 ALA DDD N 1
ATOM 6150 C CA . ALA D 1 34 ? 44.717 122.911 130.415 1.000 75.340 45 ALA DDD CA 1
ATOM 6151 C C . ALA D 1 34 ? 43.470 122.565 131.237 1.000 75.294 45 ALA DDD C 1
ATOM 6152 O O . ALA D 1 34 ? 42.378 122.536 130.656 1.000 69.154 45 ALA DDD O 1
ATOM 6154 N N . SER D 1 35 ? 43.643 122.308 132.535 1.000 77.227 46 SER DDD N 1
ATOM 6155 C CA . SER D 1 35 ? 42.576 121.858 133.464 1.000 73.556 46 SER DDD CA 1
ATOM 6156 C C . SER D 1 35 ? 42.315 122.934 134.516 1.000 70.654 46 SER DDD C 1
ATOM 6157 O O . SER D 1 35 ? 43.235 123.622 134.944 1.000 72.355 46 SER DDD O 1
ATOM 6160 N N . PRO D 1 36 ? 41.045 123.136 134.931 1.000 66.064 47 PRO DDD N 1
ATOM 6161 C CA . PRO D 1 36 ? 40.712 124.061 136.013 1.000 64.530 47 PRO DDD CA 1
ATOM 6162 C C . PRO D 1 36 ? 40.743 123.418 137.410 1.000 64.884 47 PRO DDD C 1
ATOM 6163 O O . PRO D 1 36 ? 40.425 124.092 138.355 1.000 64.577 47 PRO DDD O 1
ATOM 6167 N N . CYS D 1 37 ? 41.121 122.143 137.518 1.000 66.996 48 CYS DDD N 1
ATOM 6168 C CA . CYS D 1 37 ? 40.974 121.344 138.765 1.000 69.133 48 CYS DDD CA 1
ATOM 6169 C C . CYS D 1 37 ? 41.888 121.849 139.896 1.000 66.662 48 CYS DDD C 1
ATOM 6170 O O . CYS D 1 37 ? 41.489 121.695 141.055 1.000 71.838 48 CYS DDD O 1
ATOM 6173 N N . ARG D 1 38 ? 43.032 122.470 139.596 1.000 64.289 49 ARG DDD N 1
ATOM 6174 C CA . ARG D 1 38 ? 43.971 123.024 140.615 1.000 64.872 49 ARG DDD CA 1
ATOM 6175 C C . ARG D 1 38 ? 43.709 124.524 140.851 1.000 62.086 49 ARG DDD C 1
ATOM 6176 O O . ARG D 1 38 ? 44.443 125.122 141.652 1.000 58.927 49 ARG DDD O 1
ATOM 6180 N N . TRP D 1 39 ? 42.701 125.116 140.201 1.000 63.291 50 TRP DDD N 1
ATOM 6181 C CA . TRP D 1 39 ? 42.295 126.528 140.441 1.000 64.115 50 TRP DDD CA 1
ATOM 6182 C C . TRP D 1 39 ? 41.663 126.638 141.834 1.000 63.077 50 TRP DDD C 1
ATOM 6183 O O . TRP D 1 39 ? 41.069 125.653 142.296 1.000 63.182 50 TRP DDD O 1
ATOM 6194 N N . SER D 1 40 ? 41.795 127.790 142.486 1.000 62.435 51 SER DDD N 1
ATOM 6195 C CA . SER D 1 40 ? 41.252 128.052 143.844 1.000 63.090 51 SER DDD CA 1
ATOM 6196 C C . SER D 1 40 ? 39.725 127.941 143.814 1.000 61.673 51 SER DDD C 1
ATOM 6197 O O . SER D 1 40 ? 39.093 128.544 142.925 1.000 61.487 51 SER DDD O 1
ATOM 6200 N N . GLY D 1 41 ? 39.160 127.179 144.749 1.000 58.162 52 GLY DDD N 1
ATOM 6201 C CA . GLY D 1 41 ? 37.705 127.023 144.899 1.000 56.386 52 GLY DDD CA 1
ATOM 6202 C C . GLY D 1 41 ? 37.144 126.009 143.925 1.000 54.525 52 GLY DDD C 1
ATOM 6203 O O . GLY D 1 41 ? 35.923 125.802 143.946 1.000 55.109 52 GLY DDD O 1
ATOM 6204 N N . VAL D 1 42 ? 37.991 125.378 143.109 1.000 52.136 53 VAL DDD N 1
ATOM 6205 C CA . VAL D 1 42 ? 37.524 124.413 142.072 1.000 52.082 53 VAL DDD CA 1
ATOM 6206 C C . VAL D 1 42 ? 37.992 123.010 142.458 1.000 52.794 53 VAL DDD C 1
ATOM 6207 O O . VAL D 1 42 ? 39.177 122.838 142.764 1.000 55.859 53 VAL DDD O 1
ATOM 6211 N N . SER D 1 43 ? 37.072 122.049 142.459 1.000 54.643 54 SER DDD N 1
ATOM 6212 C CA . SER D 1 43 ? 37.335 120.639 142.834 1.000 56.435 54 SER DDD CA 1
ATOM 6213 C C . SER D 1 43 ? 36.820 119.718 141.726 1.000 61.007 54 SER DDD C 1
ATOM 6214 O O . SER D 1 43 ? 35.680 119.902 141.290 1.000 60.322 54 SER DDD O 1
ATOM 6216 N N . CYS D 1 44 ? 37.645 118.784 141.258 1.000 65.695 55 CYS DDD N 1
ATOM 6217 C CA . CYS D 1 44 ? 37.201 117.710 140.337 1.000 68.089 55 CYS DDD CA 1
ATOM 6218 C C . CYS D 1 44 ? 37.314 116.392 141.093 1.000 70.112 55 CYS DDD C 1
ATOM 6219 O O . CYS D 1 44 ? 38.436 116.042 141.465 1.000 73.501 55 CYS DDD O 1
ATOM 6222 N N . ALA D 1 45 ? 36.199 115.713 141.353 1.000 75.067 56 ALA DDD N 1
ATOM 6223 C CA . ALA D 1 45 ? 36.176 114.509 142.215 1.000 79.264 56 ALA DDD CA 1
ATOM 6224 C C . ALA D 1 45 ? 36.428 113.228 141.403 1.000 82.760 56 ALA DDD C 1
ATOM 6225 O O . ALA D 1 45 ? 36.465 112.153 142.030 1.000 84.572 56 ALA DDD O 1
ATOM 6227 N N . GLY D 1 46 ? 36.617 113.325 140.079 1.000 88.624 57 GLY DDD N 1
ATOM 6228 C CA . GLY D 1 46 ? 36.686 112.164 139.166 1.000 93.545 57 GLY DDD CA 1
ATOM 6229 C C . GLY D 1 46 ? 37.875 112.194 138.211 1.000 96.710 57 GLY DDD C 1
ATOM 6230 O O . GLY D 1 46 ? 38.754 113.075 138.347 1.000 96.327 57 GLY DDD O 1
ATOM 6231 N N . ASP D 1 47 ? 37.889 111.249 137.268 1.000 98.583 58 ASP DDD N 1
ATOM 6232 C CA . ASP D 1 47 ? 39.040 110.956 136.372 1.000 100.706 58 ASP DDD CA 1
ATOM 6233 C C . ASP D 1 47 ? 39.011 111.864 135.134 1.000 102.097 58 ASP DDD C 1
ATOM 6234 O O . ASP D 1 47 ? 40.078 112.003 134.502 1.000 106.684 58 ASP DDD O 1
ATOM 6236 N N . PHE D 1 48 ? 37.853 112.440 134.785 1.000 99.680 59 PHE DDD N 1
ATOM 6237 C CA . PHE D 1 48 ? 37.599 113.121 133.483 1.000 94.195 59 PHE DDD CA 1
ATOM 6238 C C . PHE D 1 48 ? 37.962 114.615 133.550 1.000 90.521 59 PHE DDD C 1
ATOM 6239 O O . PHE D 1 48 ? 37.601 115.348 132.601 1.000 90.971 59 PHE DDD O 1
ATOM 6241 N N . SER D 1 49 ? 38.629 115.069 134.619 1.000 81.751 60 SER DDD N 1
ATOM 6242 C CA . SER D 1 49 ? 38.905 116.505 134.900 1.000 75.856 60 SER DDD CA 1
ATOM 6243 C C . SER D 1 49 ? 37.604 117.317 134.773 1.000 73.017 60 SER DDD C 1
ATOM 6244 O O . SER D 1 49 ? 37.654 118.475 134.328 1.000 73.912 60 SER DDD O 1
ATOM 6246 N N . SER D 1 50 ? 36.471 116.728 135.162 1.000 68.315 61 SER DDD N 1
ATOM 6247 C CA . SER D 1 50 ? 35.156 117.414 135.176 1.000 64.468 61 SER DDD CA 1
ATOM 6248 C C . SER D 1 50 ? 34.995 118.132 136.518 1.000 62.253 61 SER DDD C 1
ATOM 6249 O O . SER D 1 50 ? 35.164 117.485 137.566 1.000 58.540 61 SER DDD O 1
ATOM 6252 N N . VAL D 1 51 ? 34.671 119.422 136.490 1.000 60.760 62 VAL DDD N 1
ATOM 6253 C CA . VAL D 1 51 ? 34.432 120.208 137.734 1.000 60.318 62 VAL DDD CA 1
ATOM 6254 C C . VAL D 1 51 ? 33.168 119.668 138.408 1.000 56.733 62 VAL DDD C 1
ATOM 6255 O O . VAL D 1 51 ? 32.118 119.594 137.743 1.000 53.905 62 VAL DDD O 1
ATOM 6259 N N . THR D 1 52 ? 33.277 119.287 139.678 1.000 55.341 63 THR DDD N 1
ATOM 6260 C CA . THR D 1 52 ? 32.156 118.723 140.474 1.000 52.112 63 THR DDD CA 1
ATOM 6261 C C . THR D 1 52 ? 31.731 119.729 141.540 1.000 49.994 63 THR DDD C 1
ATOM 6262 O O . THR D 1 52 ? 30.547 119.705 141.923 1.000 48.484 63 THR DDD O 1
ATOM 6266 N N . SER D 1 53 ? 32.653 120.583 141.987 1.000 49.004 64 SER DDD N 1
ATOM 6267 C CA . SER D 1 53 ? 32.384 121.548 143.080 1.000 50.186 64 SER DDD CA 1
ATOM 6268 C C . SER D 1 53 ? 33.080 122.881 142.815 1.000 49.173 64 SER DDD C 1
ATOM 6269 O O . SER D 1 53 ? 34.266 122.872 142.435 1.000 49.234 64 SER DDD O 1
ATOM 6272 N N . VAL D 1 54 ? 32.350 123.982 143.006 1.000 50.031 65 VAL DDD N 1
ATOM 6273 C CA . VAL D 1 54 ? 32.926 125.354 142.977 1.000 51.427 65 VAL DDD CA 1
ATOM 6274 C C . VAL D 1 54 ? 32.556 126.052 144.287 1.000 52.666 65 VAL DDD C 1
ATOM 6275 O O . VAL D 1 54 ? 31.350 126.193 144.567 1.000 52.276 65 VAL DDD O 1
ATOM 6279 N N . ASP D 1 55 ? 33.560 126.459 145.066 1.000 53.080 66 ASP DDD N 1
ATOM 6280 C CA . ASP D 1 55 ? 33.358 127.210 146.332 1.000 53.679 66 ASP DDD CA 1
ATOM 6281 C C . ASP D 1 55 ? 34.124 128.533 146.256 1.000 53.877 66 ASP DDD C 1
ATOM 6282 O O . ASP D 1 55 ? 35.371 128.505 146.256 1.000 57.196 66 ASP DDD O 1
ATOM 6287 N N . LEU D 1 56 ? 33.397 129.648 146.222 1.000 53.273 67 LEU DDD N 1
ATOM 6288 C CA . LEU D 1 56 ? 33.993 131.002 146.127 1.000 54.543 67 LEU DDD CA 1
ATOM 6289 C C . LEU D 1 56 ? 33.571 131.809 147.354 1.000 52.885 67 LEU DDD C 1
ATOM 6290 O O . LEU D 1 56 ? 33.373 133.025 147.224 1.000 50.757 67 LEU DDD O 1
ATOM 6295 N N . SER D 1 57 ? 33.455 131.153 148.510 1.000 53.817 68 SER DDD N 1
ATOM 6296 C CA . SER D 1 57 ? 32.944 131.784 149.754 1.000 52.680 68 SER DDD CA 1
ATOM 6297 C C . SER D 1 57 ? 33.886 132.912 150.190 1.000 50.998 68 SER DDD C 1
ATOM 6298 O O . SER D 1 57 ? 35.124 132.712 150.165 1.000 48.311 68 SER DDD O 1
ATOM 6301 N N . SER D 1 58 ? 33.306 134.063 150.539 1.000 50.142 69 SER DDD N 1
ATOM 6302 C CA . SER D 1 58 ? 34.028 135.243 151.070 1.000 51.850 69 SER DDD CA 1
ATOM 6303 C C . SER D 1 58 ? 35.110 135.712 150.083 1.000 54.406 69 SER DDD C 1
ATOM 6304 O O . SER D 1 58 ? 36.209 136.067 150.538 1.000 56.554 69 SER DDD O 1
ATOM 6307 N N . ALA D 1 59 ? 34.804 135.766 148.786 1.000 55.860 70 ALA DDD N 1
ATOM 6308 C CA . ALA D 1 59 ? 35.784 136.137 147.739 1.000 54.333 70 ALA DDD CA 1
ATOM 6309 C C . ALA D 1 59 ? 35.641 137.605 147.328 1.000 56.111 70 ALA DDD C 1
ATOM 6310 O O . ALA D 1 59 ? 36.452 138.050 146.494 1.000 58.711 70 ALA DDD O 1
ATOM 6312 N N . ASN D 1 60 ? 34.657 138.326 147.875 1.000 56.570 71 ASN DDD N 1
ATOM 6313 C CA . ASN D 1 60 ? 34.374 139.745 147.526 1.000 55.167 71 ASN DDD CA 1
ATOM 6314 C C . ASN D 1 60 ? 34.083 139.851 146.023 1.000 55.144 71 ASN DDD C 1
ATOM 6315 O O . ASN D 1 60 ? 34.513 140.839 145.393 1.000 58.481 71 ASN DDD O 1
ATOM 6320 N N . LEU D 1 61 ? 33.382 138.862 145.465 1.000 54.843 72 LEU DDD N 1
ATOM 6321 C CA . LEU D 1 61 ? 33.008 138.840 144.031 1.000 51.795 72 LEU DDD CA 1
ATOM 6322 C C . LEU D 1 61 ? 31.678 139.581 143.871 1.000 51.000 72 LEU DDD C 1
ATOM 6323 O O . LEU D 1 61 ? 30.723 139.290 144.615 1.000 51.513 72 LEU DDD O 1
ATOM 6328 N N . ALA D 1 62 ? 31.619 140.522 142.935 1.000 49.190 73 ALA DDD N 1
ATOM 6329 C CA . ALA D 1 62 ? 30.425 141.361 142.718 1.000 48.538 73 ALA DDD CA 1
ATOM 6330 C C . ALA D 1 62 ? 29.940 141.144 141.288 1.000 48.058 73 ALA DDD C 1
ATOM 6331 O O . ALA D 1 62 ? 30.762 141.172 140.356 1.000 49.298 73 ALA DDD O 1
ATOM 6333 N N . GLY D 1 63 ? 28.640 140.929 141.138 1.000 45.430 74 GLY DDD N 1
ATOM 6334 C CA . GLY D 1 63 ? 28.011 140.768 139.823 1.000 45.684 74 GLY DDD CA 1
ATOM 6335 C C . GLY D 1 63 ? 26.854 139.786 139.886 1.000 45.782 74 GLY DDD C 1
ATOM 6336 O O . GLY D 1 63 ? 26.648 139.134 140.905 1.000 45.536 74 GLY DDD O 1
ATOM 6337 N N . PRO D 1 64 ? 26.078 139.663 138.790 1.000 45.859 75 PRO DDD N 1
ATOM 6338 C CA . PRO D 1 64 ? 24.902 138.799 138.765 1.000 45.042 75 PRO DDD CA 1
ATOM 6339 C C . PRO D 1 64 ? 25.332 137.329 138.755 1.000 44.387 75 PRO DDD C 1
ATOM 6340 O O . PRO D 1 64 ? 26.494 137.056 138.493 1.000 44.779 75 PRO DDD O 1
ATOM 6344 N N . PHE D 1 65 ? 24.405 136.423 139.068 1.000 43.042 76 PHE DDD N 1
ATOM 6345 C CA . PHE D 1 65 ? 24.683 134.966 139.062 1.000 42.454 76 PHE DDD CA 1
ATOM 6346 C C . PHE D 1 65 ? 25.204 134.577 137.680 1.000 44.006 76 PHE DDD C 1
ATOM 6347 O O . PHE D 1 65 ? 24.592 134.928 136.676 1.000 45.220 76 PHE DDD O 1
ATOM 6355 N N . PRO D 1 66 ? 26.344 133.858 137.585 1.000 44.702 77 PRO DDD N 1
ATOM 6356 C CA . PRO D 1 66 ? 26.894 133.455 136.291 1.000 44.531 77 PRO DDD CA 1
ATOM 6357 C C . PRO D 1 66 ? 26.219 132.192 135.738 1.000 43.232 77 PRO DDD C 1
ATOM 6358 O O . PRO D 1 66 ? 26.701 131.111 135.998 1.000 45.749 77 PRO DDD O 1
ATOM 6362 N N . SER D 1 67 ? 25.138 132.347 134.971 1.000 42.699 78 SER DDD N 1
ATOM 6363 C CA . SER D 1 67 ? 24.328 131.216 134.440 1.000 42.841 78 SER DDD CA 1
ATOM 6364 C C . SER D 1 67 ? 25.171 130.325 133.515 1.000 43.489 78 SER DDD C 1
ATOM 6365 O O . SER D 1 67 ? 24.804 129.160 133.326 1.000 43.954 78 SER DDD O 1
ATOM 6368 N N . VAL D 1 68 ? 26.273 130.842 132.969 1.000 45.067 79 VAL DDD N 1
ATOM 6369 C CA . VAL D 1 68 ? 27.220 130.060 132.118 1.000 45.344 79 VAL DDD CA 1
ATOM 6370 C C . VAL D 1 68 ? 27.791 128.885 132.932 1.000 44.838 79 VAL DDD C 1
ATOM 6371 O O . VAL D 1 68 ? 28.062 127.834 132.325 1.000 44.268 79 VAL DDD O 1
ATOM 6375 N N . ILE D 1 69 ? 27.922 129.019 134.256 1.000 44.978 80 ILE DDD N 1
ATOM 6376 C CA . ILE D 1 69 ? 28.506 127.954 135.132 1.000 45.353 80 ILE DDD CA 1
ATOM 6377 C C . ILE D 1 69 ? 27.674 126.667 134.998 1.000 44.928 80 ILE DDD C 1
ATOM 6378 O O . ILE D 1 69 ? 28.232 125.581 135.220 1.000 44.099 80 ILE DDD O 1
ATOM 6383 N N . CYS D 1 70 ? 26.393 126.775 134.638 1.000 43.778 81 CYS DDD N 1
ATOM 6384 C CA . CYS D 1 70 ? 25.487 125.609 134.480 1.000 46.495 81 CYS DDD CA 1
ATOM 6385 C C . CYS D 1 70 ? 25.949 124.711 133.328 1.000 46.835 81 CYS DDD C 1
ATOM 6386 O O . CYS D 1 70 ? 25.509 123.548 133.281 1.000 46.095 81 CYS DDD O 1
ATOM 6389 N N . ARG D 1 71 ? 26.823 125.206 132.451 1.000 50.151 82 ARG DDD N 1
ATOM 6390 C CA . ARG D 1 71 ? 27.395 124.393 131.345 1.000 51.052 82 ARG DDD CA 1
ATOM 6391 C C . ARG D 1 71 ? 28.415 123.397 131.910 1.000 47.856 82 ARG DDD C 1
ATOM 6392 O O . ARG D 1 71 ? 28.782 122.479 131.157 1.000 45.262 82 ARG DDD O 1
ATOM 6400 N N . LEU D 1 72 ? 28.851 123.557 133.165 1.000 47.173 83 LEU DDD N 1
ATOM 6401 C CA . LEU D 1 72 ? 29.641 122.502 133.857 1.000 47.443 83 LEU DDD CA 1
ATOM 6402 C C . LEU D 1 72 ? 28.691 121.341 134.154 1.000 47.948 83 LEU DDD C 1
ATOM 6403 O O . LEU D 1 72 ? 27.893 121.455 135.102 1.000 48.742 83 LEU DDD O 1
ATOM 6408 N N . SER D 1 73 ? 28.775 120.271 133.365 1.000 49.219 84 SER DDD N 1
ATOM 6409 C CA . SER D 1 73 ? 27.801 119.149 133.365 1.000 49.930 84 SER DDD CA 1
ATOM 6410 C C . SER D 1 73 ? 27.816 118.404 134.700 1.000 48.513 84 SER DDD C 1
ATOM 6411 O O . SER D 1 73 ? 26.743 117.889 135.075 1.000 47.295 84 SER DDD O 1
ATOM 6414 N N . ASN D 1 74 ? 28.964 118.345 135.386 1.000 45.985 85 ASN DDD N 1
ATOM 6415 C CA . ASN D 1 74 ? 29.108 117.508 136.608 1.000 47.412 85 ASN DDD CA 1
ATOM 6416 C C . ASN D 1 74 ? 29.121 118.367 137.882 1.000 46.094 85 ASN DDD C 1
ATOM 6417 O O . ASN D 1 74 ? 29.447 117.807 138.936 1.000 48.570 85 ASN DDD O 1
ATOM 6422 N N . LEU D 1 75 ? 28.714 119.639 137.823 1.000 44.472 86 LEU DDD N 1
ATOM 6423 C CA . LEU D 1 75 ? 28.687 120.519 139.023 1.000 43.199 86 LEU DDD CA 1
ATOM 6424 C C . LEU D 1 75 ? 27.592 120.040 139.980 1.000 43.046 86 LEU DDD C 1
ATOM 6425 O O . LEU D 1 75 ? 26.413 120.133 139.613 1.000 41.255 86 LEU DDD O 1
ATOM 6430 N N . ALA D 1 76 ? 27.979 119.540 141.152 1.000 41.930 87 ALA DDD N 1
ATOM 6431 C CA . ALA D 1 76 ? 27.051 119.000 142.170 1.000 43.499 87 ALA DDD CA 1
ATOM 6432 C C . ALA D 1 76 ? 26.983 119.947 143.369 1.000 43.311 87 ALA DDD C 1
ATOM 6433 O O . ALA D 1 76 ? 25.953 119.942 144.074 1.000 41.975 87 ALA DDD O 1
ATOM 6435 N N . HIS D 1 77 ? 28.030 120.736 143.591 1.000 43.840 88 HIS DDD N 1
ATOM 6436 C CA . HIS D 1 77 ? 28.122 121.654 144.750 1.000 45.409 88 HIS DDD CA 1
ATOM 6437 C C . HIS D 1 77 ? 28.534 123.044 144.263 1.000 45.722 88 HIS DDD C 1
ATOM 6438 O O . HIS D 1 77 ? 29.620 123.172 143.661 1.000 45.434 88 HIS DDD O 1
ATOM 6445 N N . LEU D 1 78 ? 27.692 124.047 144.504 1.000 44.897 89 LEU DDD N 1
ATOM 6446 C CA . LEU D 1 78 ? 28.047 125.453 144.199 1.000 43.534 89 LEU DDD CA 1
ATOM 6447 C C . LEU D 1 78 ? 27.831 126.301 145.452 1.000 42.241 89 LEU DDD C 1
ATOM 6448 O O . LEU D 1 78 ? 26.692 126.331 145.958 1.000 40.547 89 LEU DDD O 1
ATOM 6453 N N . SER D 1 79 ? 28.879 126.984 145.918 1.000 41.010 90 SER DDD N 1
ATOM 6454 C CA . SER D 1 79 ? 28.770 127.968 147.021 1.000 41.694 90 SER DDD CA 1
ATOM 6455 C C . SER D 1 79 ? 29.317 129.325 146.572 1.000 43.050 90 SER DDD C 1
ATOM 6456 O O . SER D 1 79 ? 30.504 129.394 146.180 1.000 42.888 90 SER DDD O 1
ATOM 6459 N N . LEU D 1 80 ? 28.477 130.360 146.635 1.000 41.998 91 LEU DDD N 1
ATOM 6460 C CA . LEU D 1 80 ? 28.881 131.766 146.403 1.000 41.900 91 LEU DDD CA 1
ATOM 6461 C C . LEU D 1 80 ? 28.644 132.532 147.704 1.000 42.502 91 LEU DDD C 1
ATOM 6462 O O . LEU D 1 80 ? 28.366 133.737 147.644 1.000 43.524 91 LEU DDD O 1
ATOM 6467 N N . TYR D 1 81 ? 28.763 131.840 148.838 1.000 42.551 92 TYR DDD N 1
ATOM 6468 C CA . TYR D 1 81 ? 28.423 132.374 150.180 1.000 43.835 92 TYR DDD CA 1
ATOM 6469 C C . TYR D 1 81 ? 29.245 133.630 150.471 1.000 43.767 92 TYR DDD C 1
ATOM 6470 O O . TYR D 1 81 ? 30.450 133.649 150.187 1.000 47.116 92 TYR DDD O 1
ATOM 6479 N N . ASN D 1 82 ? 28.595 134.642 151.046 1.000 44.619 93 ASN DDD N 1
ATOM 6480 C CA . ASN D 1 82 ? 29.242 135.884 151.544 1.000 44.877 93 ASN DDD CA 1
ATOM 6481 C C . ASN D 1 82 ? 30.023 136.547 150.400 1.000 44.158 93 ASN DDD C 1
ATOM 6482 O O . ASN D 1 82 ? 31.255 136.705 150.503 1.000 43.860 93 ASN DDD O 1
ATOM 6487 N N . ASN D 1 83 ? 29.317 136.902 149.329 1.000 44.776 94 ASN DDD N 1
ATOM 6488 C CA . ASN D 1 83 ? 29.872 137.681 148.192 1.000 45.081 94 ASN DDD CA 1
ATOM 6489 C C . ASN D 1 83 ? 28.908 138.836 147.934 1.000 44.315 94 ASN DDD C 1
ATOM 6490 O O . ASN D 1 83 ? 28.025 139.049 148.769 1.000 45.265 94 ASN DDD O 1
ATOM 6495 N N . SER D 1 84 ? 29.084 139.575 146.843 1.000 44.770 95 SER DDD N 1
ATOM 6496 C CA . SER D 1 84 ? 28.184 140.694 146.468 1.000 43.394 95 SER DDD CA 1
ATOM 6497 C C . SER D 1 84 ? 27.393 140.323 145.211 1.000 42.458 95 SER DDD C 1
ATOM 6498 O O . SER D 1 84 ? 27.144 141.213 144.385 1.000 42.530 95 SER DDD O 1
ATOM 6501 N N . ILE D 1 85 ? 27.001 139.056 145.072 1.000 42.382 96 ILE DDD N 1
ATOM 6502 C CA . ILE D 1 85 ? 26.179 138.596 143.914 1.000 43.392 96 ILE DDD CA 1
ATOM 6503 C C . ILE D 1 85 ? 24.850 139.355 143.964 1.000 44.162 96 ILE DDD C 1
ATOM 6504 O O . ILE D 1 85 ? 24.194 139.345 145.022 1.000 40.012 96 ILE DDD O 1
ATOM 6509 N N . ASN D 1 86 ? 24.475 140.012 142.867 1.000 46.329 97 ASN DDD N 1
ATOM 6510 C CA . ASN D 1 86 ? 23.331 140.960 142.866 1.000 47.701 97 ASN DDD CA 1
ATOM 6511 C C . ASN D 1 86 ? 22.338 140.587 141.771 1.000 46.068 97 ASN DDD C 1
ATOM 6512 O O . ASN D 1 86 ? 22.536 139.560 141.105 1.000 44.063 97 ASN DDD O 1
ATOM 6517 N N . SER D 1 87 ? 21.300 141.409 141.634 1.000 47.053 98 SER DDD N 1
ATOM 6518 C CA . SER D 1 87 ? 20.252 141.313 140.588 1.000 47.053 98 SER DDD CA 1
ATOM 6519 C C . SER D 1 87 ? 19.324 140.137 140.905 1.000 45.917 98 SER DDD C 1
ATOM 6520 O O . SER D 1 87 ? 19.401 139.596 142.029 1.000 46.156 98 SER DDD O 1
ATOM 6523 N N . THR D 1 88 ? 18.438 139.794 139.973 1.000 43.314 99 THR DDD N 1
ATOM 6524 C CA . THR D 1 88 ? 17.441 138.715 140.161 1.000 43.004 99 THR DDD CA 1
ATOM 6525 C C . THR D 1 88 ? 18.161 137.378 140.001 1.000 41.465 99 THR DDD C 1
ATOM 6526 O O . THR D 1 88 ? 19.141 137.332 139.250 1.000 41.072 99 THR DDD O 1
ATOM 6530 N N . LEU D 1 89 ? 17.728 136.338 140.710 1.000 42.537 100 LEU DDD N 1
ATOM 6531 C CA . LEU D 1 89 ? 18.272 134.982 140.465 1.000 41.839 100 LEU DDD CA 1
ATOM 6532 C C . LEU D 1 89 ? 17.628 134.501 139.172 1.000 41.819 100 LEU DDD C 1
ATOM 6533 O O . LEU D 1 89 ? 16.402 134.459 139.072 1.000 42.313 100 LEU DDD O 1
ATOM 6538 N N . PRO D 1 90 ? 18.423 134.153 138.138 1.000 41.025 101 PRO DDD N 1
ATOM 6539 C CA . PRO D 1 90 ? 17.865 133.811 136.829 1.000 40.227 101 PRO DDD CA 1
ATOM 6540 C C . PRO D 1 90 ? 17.098 132.475 136.803 1.000 41.412 101 PRO DDD C 1
ATOM 6541 O O . PRO D 1 90 ? 17.479 131.537 137.486 1.000 43.555 101 PRO DDD O 1
ATOM 6545 N N . LEU D 1 91 ? 16.031 132.420 136.005 1.000 42.443 102 LEU DDD N 1
ATOM 6546 C CA . LEU D 1 91 ? 15.192 131.206 135.830 1.000 43.177 102 LEU DDD CA 1
ATOM 6547 C C . LEU D 1 91 ? 16.022 130.102 135.166 1.000 44.588 102 LEU DDD C 1
ATOM 6548 O O . LEU D 1 91 ? 15.686 128.918 135.358 1.000 45.060 102 LEU DDD O 1
ATOM 6553 N N . ASN D 1 92 ? 17.091 130.458 134.450 1.000 45.978 103 ASN DDD N 1
ATOM 6554 C CA . ASN D 1 92 ? 17.943 129.466 133.740 1.000 46.252 103 ASN DDD CA 1
ATOM 6555 C C . ASN D 1 92 ? 18.897 128.787 134.736 1.000 45.065 103 ASN DDD C 1
ATOM 6556 O O . ASN D 1 92 ? 19.784 128.056 134.270 1.000 48.478 103 ASN DDD O 1
ATOM 6561 N N . ILE D 1 93 ? 18.716 128.993 136.048 1.000 42.341 104 ILE DDD N 1
ATOM 6562 C CA . ILE D 1 93 ? 19.468 128.264 137.115 1.000 42.442 104 ILE DDD CA 1
ATOM 6563 C C . ILE D 1 93 ? 19.150 126.769 137.014 1.000 41.462 104 ILE DDD C 1
ATOM 6564 O O . ILE D 1 93 ? 20.035 125.966 137.368 1.000 39.210 104 ILE DDD O 1
ATOM 6569 N N . ALA D 1 94 ? 17.956 126.414 136.527 1.000 42.159 105 ALA DDD N 1
ATOM 6570 C CA . ALA D 1 94 ? 17.510 125.014 136.340 1.000 43.106 105 ALA DDD CA 1
ATOM 6571 C C . ALA D 1 94 ? 18.453 124.274 135.384 1.000 42.808 105 ALA DDD C 1
ATOM 6572 O O . ALA D 1 94 ? 18.518 123.047 135.462 1.000 45.015 105 ALA DDD O 1
ATOM 6574 N N . ALA D 1 95 ? 19.168 124.986 134.517 1.000 44.147 106 ALA DDD N 1
ATOM 6575 C CA . ALA D 1 95 ? 20.162 124.382 133.605 1.000 44.681 106 ALA DDD CA 1
ATOM 6576 C C . ALA D 1 95 ? 21.250 123.677 134.423 1.000 46.061 106 ALA DDD C 1
ATOM 6577 O O . ALA D 1 95 ? 21.855 122.747 133.891 1.000 50.349 106 ALA DDD O 1
ATOM 6579 N N . CYS D 1 96 ? 21.490 124.102 135.665 1.000 45.685 107 CYS DDD N 1
ATOM 6580 C CA . CYS D 1 96 ? 22.392 123.400 136.615 1.000 46.368 107 CYS DDD CA 1
ATOM 6581 C C . CYS D 1 96 ? 21.644 122.173 137.155 1.000 45.648 107 CYS DDD C 1
ATOM 6582 O O . CYS D 1 96 ? 21.267 122.191 138.336 1.000 45.026 107 CYS DDD O 1
ATOM 6585 N N . LYS D 1 97 ? 21.448 121.151 136.316 1.000 46.321 108 LYS DDD N 1
ATOM 6586 C CA . LYS D 1 97 ? 20.556 119.989 136.591 1.000 47.947 108 LYS DDD CA 1
ATOM 6587 C C . LYS D 1 97 ? 21.222 118.958 137.514 1.000 46.548 108 LYS DDD C 1
ATOM 6588 O O . LYS D 1 97 ? 20.504 118.049 137.988 1.000 46.363 108 LYS DDD O 1
ATOM 6594 N N . SER D 1 98 ? 22.532 119.058 137.739 1.000 47.846 109 SER DDD N 1
ATOM 6595 C CA . SER D 1 98 ? 23.304 118.095 138.567 1.000 49.038 109 SER DDD CA 1
ATOM 6596 C C . SER D 1 98 ? 23.561 118.656 139.971 1.000 47.576 109 SER DDD C 1
ATOM 6597 O O . SER D 1 98 ? 24.218 117.954 140.762 1.000 45.934 109 SER DDD O 1
ATOM 6600 N N . LEU D 1 99 ? 23.070 119.862 140.283 1.000 46.169 110 LEU DDD N 1
ATOM 6601 C CA . LEU D 1 99 ? 23.370 120.528 141.579 1.000 46.421 110 LEU DDD CA 1
ATOM 6602 C C . LEU D 1 99 ? 22.667 119.789 142.725 1.000 44.847 110 LEU DDD C 1
ATOM 6603 O O . LEU D 1 99 ? 21.433 119.634 142.676 1.000 43.499 110 LEU DDD O 1
ATOM 6608 N N . GLN D 1 100 ? 23.424 119.351 143.727 1.000 43.416 111 GLN DDD N 1
ATOM 6609 C CA . GLN D 1 100 ? 22.861 118.749 144.959 1.000 44.346 111 GLN DDD CA 1
ATOM 6610 C C . GLN D 1 100 ? 22.798 119.819 146.047 1.000 43.338 111 GLN DDD C 1
ATOM 6611 O O . GLN D 1 100 ? 21.781 119.877 146.767 1.000 45.957 111 GLN DDD O 1
ATOM 6617 N N . THR D 1 101 ? 23.847 120.634 146.164 1.000 42.773 112 THR DDD N 1
ATOM 6618 C CA . THR D 1 101 ? 23.913 121.726 147.169 1.000 42.710 112 THR DDD CA 1
ATOM 6619 C C . THR D 1 101 ? 24.083 123.074 146.456 1.000 42.187 112 THR DDD C 1
ATOM 6620 O O . THR D 1 101 ? 25.014 123.215 145.623 1.000 41.198 112 THR DDD O 1
ATOM 6624 N N . LEU D 1 102 ? 23.219 124.035 146.777 1.000 40.233 113 LEU DDD N 1
ATOM 6625 C CA . LEU D 1 102 ? 23.327 125.424 146.273 1.000 40.610 113 LEU DDD CA 1
ATOM 6626 C C . LEU D 1 102 ? 23.321 126.380 147.467 1.000 40.292 113 LEU DDD C 1
ATOM 6627 O O . LEU D 1 102 ? 22.287 126.475 148.150 1.000 40.898 113 LEU DDD O 1
ATOM 6632 N N . ASP D 1 103 ? 24.440 127.060 147.704 1.000 40.269 114 ASP DDD N 1
ATO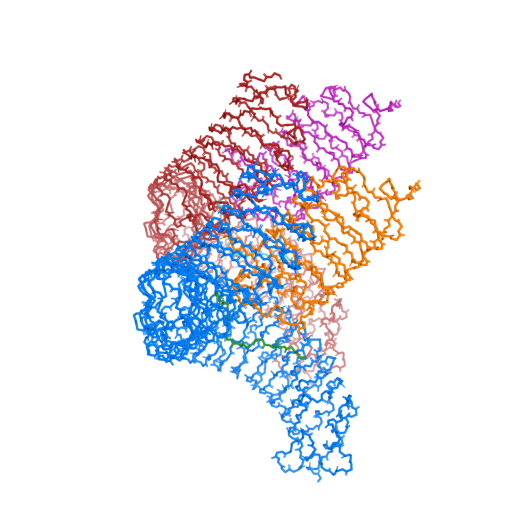M 6633 C CA . ASP D 1 103 ? 24.564 128.062 148.791 1.000 39.908 114 ASP DDD CA 1
ATOM 6634 C C . ASP D 1 103 ? 24.835 129.434 148.169 1.000 38.974 114 ASP DDD C 1
ATOM 6635 O O . ASP D 1 103 ? 25.974 129.681 147.737 1.000 38.666 114 ASP DDD O 1
ATOM 6640 N N . LEU D 1 104 ? 23.821 130.293 148.135 1.000 38.018 115 LEU DDD N 1
ATOM 6641 C CA . LEU D 1 104 ? 23.942 131.681 147.627 1.000 37.220 115 LEU DDD CA 1
ATOM 6642 C C . LEU D 1 104 ? 23.657 132.635 148.787 1.000 37.055 115 LEU DDD C 1
ATOM 6643 O O . LEU D 1 104 ? 23.214 133.770 148.534 1.000 38.306 115 LEU DDD O 1
ATOM 6648 N N . SER D 1 105 ? 23.930 132.194 150.014 1.000 37.823 116 SER DDD N 1
ATOM 6649 C CA . SER D 1 105 ? 23.632 132.963 151.250 1.000 38.353 116 SER DDD CA 1
ATOM 6650 C C . SER D 1 105 ? 24.569 134.169 151.391 1.000 39.135 116 SER DDD C 1
ATOM 6651 O O . SER D 1 105 ? 25.705 134.102 150.882 1.000 37.469 116 SER DDD O 1
ATOM 6654 N N . GLN D 1 106 ? 24.108 135.208 152.097 1.000 40.202 117 GLN DDD N 1
ATOM 6655 C CA . GLN D 1 106 ? 24.889 136.435 152.415 1.000 41.246 117 GLN DDD CA 1
ATOM 6656 C C . GLN D 1 106 ? 25.333 137.107 151.108 1.000 41.283 117 GLN DDD C 1
ATOM 6657 O O . GLN D 1 106 ? 26.537 137.381 150.953 1.000 43.312 117 GLN DDD O 1
ATOM 6663 N N . ASN D 1 107 ? 24.389 137.357 150.198 1.000 41.689 118 ASN DDD N 1
ATOM 6664 C CA . ASN D 1 107 ? 24.646 138.059 148.911 1.000 41.374 118 ASN DDD CA 1
ATOM 6665 C C . ASN D 1 107 ? 23.644 139.205 148.786 1.000 41.648 118 ASN DDD C 1
ATOM 6666 O O . ASN D 1 107 ? 22.947 139.469 149.773 1.000 41.897 118 ASN DDD O 1
ATOM 6671 N N . LEU D 1 108 ? 23.606 139.881 147.635 1.000 44.010 119 LEU DDD N 1
ATOM 6672 C CA . LEU D 1 108 ? 22.706 141.040 147.384 1.000 42.881 119 LEU DDD CA 1
ATOM 6673 C C . LEU D 1 108 ? 21.585 140.643 146.415 1.000 41.451 119 LEU DDD C 1
ATOM 6674 O O . LEU D 1 108 ? 21.035 141.534 145.748 1.000 42.790 119 LEU DDD O 1
ATOM 6679 N N . LEU D 1 109 ? 21.249 139.357 146.325 1.000 40.423 120 LEU DDD N 1
ATOM 6680 C CA . LEU D 1 109 ? 20.215 138.893 145.365 1.000 42.333 120 LEU DDD CA 1
ATOM 6681 C C . LEU D 1 109 ? 18.872 139.515 145.748 1.000 39.824 120 LEU DDD C 1
ATOM 6682 O O . LEU D 1 109 ? 18.556 139.546 146.942 1.000 38.878 120 LEU DDD O 1
ATOM 6687 N N . THR D 1 110 ? 18.123 139.996 144.759 1.000 39.422 121 THR DDD N 1
ATOM 6688 C CA . THR D 1 110 ? 16.823 140.677 144.974 1.000 40.593 121 THR DDD CA 1
ATOM 6689 C C . THR D 1 110 ? 15.791 140.126 143.995 1.000 37.871 121 THR DDD C 1
ATOM 6690 O O . THR D 1 110 ? 16.180 139.395 143.080 1.000 36.670 121 THR DDD O 1
ATOM 6694 N N . GLY D 1 111 ? 14.524 140.467 144.211 1.000 36.868 122 GLY DDD N 1
ATOM 6695 C CA . GLY D 1 111 ? 13.418 140.070 143.327 1.000 37.480 122 GLY DDD CA 1
ATOM 6696 C C . GLY D 1 111 ? 12.752 138.798 143.806 1.000 38.292 122 GLY DDD C 1
ATOM 6697 O O . GLY D 1 111 ? 13.064 138.345 144.920 1.000 37.545 122 GLY DDD O 1
ATOM 6698 N N . GLU D 1 112 ? 11.854 138.243 142.993 1.000 41.552 123 GLU DDD N 1
ATOM 6699 C CA . GLU D 1 112 ? 11.062 137.040 143.344 1.000 44.049 123 GLU DDD CA 1
ATOM 6700 C C . GLU D 1 112 ? 11.924 135.793 143.149 1.000 43.817 123 GLU DDD C 1
ATOM 6701 O O . GLU D 1 112 ? 12.814 135.810 142.284 1.000 43.622 123 GLU DDD O 1
ATOM 6707 N N . LEU D 1 113 ? 11.683 134.765 143.962 1.000 42.761 124 LEU DDD N 1
ATOM 6708 C CA . LEU D 1 113 ? 12.410 133.477 143.865 1.000 41.021 124 LEU DDD CA 1
ATOM 6709 C C . LEU D 1 113 ? 12.090 132.839 142.517 1.000 39.739 124 LEU DDD C 1
ATOM 6710 O O . LEU D 1 113 ? 10.935 132.815 142.102 1.000 37.155 124 LEU DDD O 1
ATOM 6715 N N . PRO D 1 114 ? 13.100 132.326 141.779 1.000 39.746 125 PRO DDD N 1
ATOM 6716 C CA . PRO D 1 114 ? 12.836 131.603 140.538 1.000 39.643 125 PRO DDD CA 1
ATOM 6717 C C . PRO D 1 114 ? 12.177 130.245 140.813 1.000 39.464 125 PRO DDD C 1
ATOM 6718 O O . PRO D 1 114 ? 12.733 129.465 141.559 1.000 42.177 125 PRO DDD O 1
ATOM 6722 N N . GLN D 1 115 ? 11.018 129.994 140.204 1.000 39.101 126 GLN DDD N 1
ATOM 6723 C CA . GLN D 1 115 ? 10.242 128.749 140.428 1.000 39.867 126 GLN DDD CA 1
ATOM 6724 C C . GLN D 1 115 ? 11.014 127.560 139.855 1.000 39.330 126 GLN DDD C 1
ATOM 6725 O O . GLN D 1 115 ? 10.751 126.424 140.271 1.000 40.927 126 GLN DDD O 1
ATOM 6731 N N . THR D 1 116 ? 11.957 127.824 138.959 1.000 40.944 127 THR DDD N 1
ATOM 6732 C CA . THR D 1 116 ? 12.746 126.789 138.247 1.000 41.975 127 THR DDD CA 1
ATOM 6733 C C . THR D 1 116 ? 13.714 126.095 139.213 1.000 40.908 127 THR DDD C 1
ATOM 6734 O O . THR D 1 116 ? 14.282 125.070 138.816 1.000 43.180 127 THR DDD O 1
ATOM 6738 N N . LEU D 1 117 ? 13.900 126.623 140.426 1.000 41.256 128 LEU DDD N 1
ATOM 6739 C CA . LEU D 1 117 ? 14.743 125.971 141.464 1.000 41.417 128 LEU DDD CA 1
ATOM 6740 C C . LEU D 1 117 ? 14.176 124.581 141.765 1.000 40.056 128 LEU DDD C 1
ATOM 6741 O O . LEU D 1 117 ? 14.981 123.655 141.997 1.000 40.339 128 LEU DDD O 1
ATOM 6746 N N . ALA D 1 118 ? 12.850 124.432 141.727 1.000 39.348 129 ALA DDD N 1
ATOM 6747 C CA . ALA D 1 118 ? 12.158 123.142 141.954 1.000 40.158 129 ALA DDD CA 1
ATOM 6748 C C . ALA D 1 118 ? 12.397 122.183 140.783 1.000 40.595 129 ALA DDD C 1
ATOM 6749 O O . ALA D 1 118 ? 12.184 120.982 140.970 1.000 42.690 129 ALA DDD O 1
ATOM 6751 N N . ASP D 1 119 ? 12.828 122.690 139.623 1.000 43.092 130 ASP DDD N 1
ATOM 6752 C CA . ASP D 1 119 ? 13.052 121.873 138.400 1.000 43.359 130 ASP DDD CA 1
ATOM 6753 C C . ASP D 1 119 ? 14.471 121.284 138.409 1.000 44.530 130 ASP DDD C 1
ATOM 6754 O O . ASP D 1 119 ? 14.827 120.608 137.430 1.000 43.723 130 ASP DDD O 1
ATOM 6759 N N . ILE D 1 120 ? 15.255 121.504 139.465 1.000 43.156 131 ILE DDD N 1
ATOM 6760 C CA . ILE D 1 120 ? 16.540 120.773 139.665 1.000 45.564 131 ILE DDD CA 1
ATOM 6761 C C . ILE D 1 120 ? 16.249 119.553 140.535 1.000 45.833 131 ILE DDD C 1
ATOM 6762 O O . ILE D 1 120 ? 16.062 119.692 141.738 1.000 47.275 131 ILE DDD O 1
ATOM 6767 N N . PRO D 1 121 ? 16.208 118.331 139.955 1.000 47.383 132 PRO DDD N 1
ATOM 6768 C CA . PRO D 1 121 ? 15.806 117.131 140.696 1.000 45.685 132 PRO DDD CA 1
ATOM 6769 C C . PRO D 1 121 ? 16.846 116.643 141.720 1.000 45.163 132 PRO DDD C 1
ATOM 6770 O O . PRO D 1 121 ? 16.450 116.096 142.732 1.000 47.541 132 PRO DDD O 1
ATOM 6774 N N . THR D 1 122 ? 18.134 116.868 141.459 1.000 43.358 133 THR DDD N 1
ATOM 6775 C CA . THR D 1 122 ? 19.248 116.456 142.352 1.000 42.361 133 THR DDD CA 1
ATOM 6776 C C . THR D 1 122 ? 19.348 117.348 143.598 1.000 43.774 133 THR DDD C 1
ATOM 6777 O O . THR D 1 122 ? 20.084 116.947 144.521 1.000 42.523 133 THR DDD O 1
ATOM 6781 N N . LEU D 1 123 ? 18.671 118.504 143.637 1.000 43.852 134 LEU DDD N 1
ATOM 6782 C CA . LEU D 1 123 ? 18.861 119.506 144.724 1.000 43.831 134 LEU DDD CA 1
ATOM 6783 C C . LEU D 1 123 ? 18.441 118.911 146.071 1.000 42.930 134 LEU DDD C 1
ATOM 6784 O O . LEU D 1 123 ? 17.302 118.439 146.181 1.000 43.225 134 LEU DDD O 1
ATOM 6789 N N . VAL D 1 124 ? 19.359 118.931 147.038 1.000 42.084 135 VAL DDD N 1
ATOM 6790 C CA . VAL D 1 124 ? 19.148 118.425 148.425 1.000 43.462 135 VAL DDD CA 1
ATOM 6791 C C . VAL D 1 124 ? 19.203 119.614 149.392 1.000 42.336 135 VAL DDD C 1
ATOM 6792 O O . VAL D 1 124 ? 18.387 119.664 150.327 1.000 41.559 135 VAL DDD O 1
ATOM 6796 N N . HIS D 1 125 ? 20.115 120.556 149.147 1.000 41.638 136 HIS DDD N 1
ATOM 6797 C CA . HIS D 1 125 ? 20.380 121.704 150.049 1.000 40.072 136 HIS DDD CA 1
ATOM 6798 C C . HIS D 1 125 ? 20.219 123.025 149.291 1.000 39.971 136 HIS DDD C 1
ATOM 6799 O O . HIS D 1 125 ? 21.007 123.272 148.368 1.000 39.886 136 HIS DDD O 1
ATOM 6806 N N . LEU D 1 126 ? 19.265 123.863 149.695 1.000 39.035 137 LEU DDD N 1
ATOM 6807 C CA . LEU D 1 126 ? 19.097 125.224 149.126 1.000 38.648 137 LEU DDD CA 1
ATOM 6808 C C . LEU D 1 126 ? 19.218 126.245 150.257 1.000 39.135 137 LEU DDD C 1
ATOM 6809 O O . LEU D 1 126 ? 18.331 126.267 151.121 1.000 39.222 137 LEU DDD O 1
ATOM 6814 N N . ASP D 1 127 ? 20.273 127.058 150.256 1.000 39.068 138 ASP DDD N 1
ATOM 6815 C CA . ASP D 1 127 ? 20.456 128.129 151.268 1.000 39.986 138 ASP DDD CA 1
ATOM 6816 C C . ASP D 1 127 ? 20.481 129.491 150.565 1.000 41.118 138 ASP DDD C 1
ATOM 6817 O O . ASP D 1 127 ? 21.460 129.780 149.846 1.000 40.533 138 ASP DDD O 1
ATOM 6822 N N . LEU D 1 128 ? 19.448 130.306 150.785 1.000 40.638 139 LEU DDD N 1
ATOM 6823 C CA . LEU D 1 128 ? 19.340 131.674 150.217 1.000 40.279 139 LEU DDD CA 1
ATOM 6824 C C . LEU D 1 128 ? 19.281 132.703 151.354 1.000 39.288 139 LEU DDD C 1
ATOM 6825 O O . LEU D 1 128 ? 18.760 133.808 151.131 1.000 39.749 139 LEU DDD O 1
ATOM 6830 N N . THR D 1 129 ? 19.829 132.360 152.522 1.000 39.597 140 THR DDD N 1
ATOM 6831 C CA . THR D 1 129 ? 19.812 133.206 153.746 1.000 39.521 140 THR DDD CA 1
ATOM 6832 C C . THR D 1 129 ? 20.576 134.504 153.480 1.000 39.809 140 THR DDD C 1
ATOM 6833 O O . THR D 1 129 ? 21.565 134.465 152.729 1.000 41.823 140 THR DDD O 1
ATOM 6837 N N . GLY D 1 130 ? 20.136 135.607 154.083 1.000 40.597 141 GLY DDD N 1
ATOM 6838 C CA . GLY D 1 130 ? 20.846 136.895 153.993 1.000 41.455 141 GLY DDD CA 1
ATOM 6839 C C . GLY D 1 130 ? 20.791 137.474 152.593 1.000 40.898 141 GLY DDD C 1
ATOM 6840 O O . GLY D 1 130 ? 21.833 137.974 152.131 1.000 39.582 141 GLY DDD O 1
ATOM 6841 N N . ASN D 1 131 ? 19.635 137.405 151.929 1.000 39.097 142 ASN DDD N 1
ATOM 6842 C CA . ASN D 1 131 ? 19.441 138.037 150.597 1.000 39.749 142 ASN DDD CA 1
ATOM 6843 C C . ASN D 1 131 ? 18.246 138.982 150.681 1.000 40.002 142 ASN DDD C 1
ATOM 6844 O O . ASN D 1 131 ? 17.684 139.120 151.774 1.000 39.671 142 ASN DDD O 1
ATOM 6849 N N . ASN D 1 132 ? 17.900 139.628 149.570 1.000 40.512 143 ASN DDD N 1
ATOM 6850 C CA . ASN D 1 132 ? 16.822 140.643 149.521 1.000 43.383 143 ASN DDD CA 1
ATOM 6851 C C . ASN D 1 132 ? 15.622 140.070 148.749 1.000 41.643 143 ASN DDD C 1
ATOM 6852 O O . ASN D 1 132 ? 14.846 140.864 148.199 1.000 42.432 143 ASN DDD O 1
ATOM 6857 N N . PHE D 1 133 ? 15.455 138.746 148.708 1.000 39.551 144 PHE DDD N 1
ATOM 6858 C CA . PHE D 1 133 ? 14.358 138.098 147.941 1.000 38.961 144 PHE DDD CA 1
ATOM 6859 C C . PHE D 1 133 ? 13.011 138.573 148.495 1.000 39.357 144 PHE DDD C 1
ATOM 6860 O O . PHE D 1 133 ? 12.855 138.662 149.722 1.000 40.464 144 PHE DDD O 1
ATOM 6868 N N . SER D 1 134 ? 12.063 138.870 147.604 1.000 40.043 145 SER DDD N 1
ATOM 6869 C CA . SER D 1 134 ? 10.725 139.410 147.956 1.000 37.868 145 SER DDD CA 1
ATOM 6870 C C . SER D 1 134 ? 9.640 138.621 147.225 1.000 36.489 145 SER DDD C 1
ATOM 6871 O O . SER D 1 134 ? 9.974 137.805 146.360 1.000 34.114 145 SER DDD O 1
ATOM 6874 N N . GLY D 1 135 ? 8.382 138.863 147.581 1.000 37.384 146 GLY DDD N 1
ATOM 6875 C CA . GLY D 1 135 ? 7.219 138.281 146.893 1.000 37.589 146 GLY DDD CA 1
ATOM 6876 C C . GLY D 1 135 ? 6.828 136.948 147.492 1.000 38.864 146 GLY DDD C 1
ATOM 6877 O O . GLY D 1 135 ? 7.425 136.543 148.510 1.000 42.871 146 GLY DDD O 1
ATOM 6878 N N . ASP D 1 136 ? 5.852 136.282 146.880 1.000 39.805 147 ASP DDD N 1
ATOM 6879 C CA . ASP D 1 136 ? 5.303 134.994 147.374 1.000 40.039 147 ASP DDD CA 1
ATOM 6880 C C . ASP D 1 136 ? 6.319 133.887 147.100 1.000 40.063 147 ASP DDD C 1
ATOM 6881 O O . ASP D 1 136 ? 7.029 133.985 146.094 1.000 40.406 147 ASP DDD O 1
ATOM 6886 N N . ILE D 1 137 ? 6.386 132.879 147.971 1.000 41.375 148 ILE DDD N 1
ATOM 6887 C CA . ILE D 1 137 ? 7.185 131.645 147.719 1.000 41.713 148 ILE DDD CA 1
ATOM 6888 C C . ILE D 1 137 ? 6.496 130.895 146.582 1.000 41.088 148 ILE DDD C 1
ATOM 6889 O O . ILE D 1 137 ? 5.286 130.680 146.632 1.000 42.159 148 ILE DDD O 1
ATOM 6894 N N . PRO D 1 138 ? 7.226 130.509 145.509 1.000 40.975 149 PRO DDD N 1
ATOM 6895 C CA . PRO D 1 138 ? 6.608 129.865 144.350 1.000 39.522 149 PRO DDD CA 1
ATOM 6896 C C . PRO D 1 138 ? 5.952 128.512 144.673 1.000 39.948 149 PRO DDD C 1
ATOM 6897 O O . PRO D 1 138 ? 6.520 127.751 145.434 1.000 39.020 149 PRO DDD O 1
ATOM 6901 N N . ALA D 1 139 ? 4.790 128.238 144.073 1.000 39.741 150 ALA DDD N 1
ATOM 6902 C CA . ALA D 1 139 ? 3.995 127.002 144.277 1.000 39.868 150 ALA DDD CA 1
ATOM 6903 C C . ALA D 1 139 ? 4.825 125.769 143.900 1.000 39.079 150 ALA DDD C 1
ATOM 6904 O O . ALA D 1 139 ? 4.595 124.692 144.472 1.000 39.391 150 ALA DDD O 1
ATOM 6906 N N . SER D 1 140 ? 5.774 125.936 142.980 1.000 38.855 151 SER DDD N 1
ATOM 6907 C CA . SER D 1 140 ? 6.701 124.868 142.531 1.000 38.453 151 SER DDD CA 1
ATOM 6908 C C . SER D 1 140 ? 7.472 124.295 143.723 1.000 39.550 151 SER DDD C 1
ATOM 6909 O O . SER D 1 140 ? 7.879 123.127 143.646 1.000 43.612 151 SER DDD O 1
ATOM 6912 N N . PHE D 1 141 ? 7.673 125.086 144.783 1.000 40.517 152 PHE DDD N 1
ATOM 6913 C CA . PHE D 1 141 ? 8.514 124.689 145.942 1.000 40.379 152 PHE DDD CA 1
ATOM 6914 C C . PHE D 1 141 ? 7.878 123.482 146.636 1.000 41.745 152 PHE DDD C 1
ATOM 6915 O O . PHE D 1 141 ? 8.636 122.716 147.262 1.000 43.932 152 PHE DDD O 1
ATOM 6923 N N . GLY D 1 142 ? 6.566 123.274 146.468 1.000 40.880 153 GLY DDD N 1
ATOM 6924 C CA . GLY D 1 142 ? 5.878 122.062 146.946 1.000 41.101 153 GLY DDD CA 1
ATOM 6925 C C . GLY D 1 142 ? 6.287 120.804 146.191 1.000 41.066 153 GLY DDD C 1
ATOM 6926 O O . GLY D 1 142 ? 5.983 119.699 146.696 1.000 41.355 153 GLY DDD O 1
ATOM 6927 N N . LYS D 1 143 ? 6.952 120.937 145.039 1.000 40.889 154 LYS DDD N 1
ATOM 6928 C CA . LYS D 1 143 ? 7.226 119.797 144.122 1.000 42.422 154 LYS DDD CA 1
ATOM 6929 C C . LYS D 1 143 ? 8.706 119.381 144.160 1.000 42.394 154 LYS DDD C 1
ATOM 6930 O O . LYS D 1 143 ? 9.086 118.542 143.336 1.000 42.527 154 LYS DDD O 1
ATOM 6934 N N . PHE D 1 144 ? 9.514 119.907 145.080 1.000 42.976 155 PHE DDD N 1
ATOM 6935 C CA . PHE D 1 144 ? 10.949 119.525 145.206 1.000 43.570 155 PHE DDD CA 1
ATOM 6936 C C . PHE D 1 144 ? 11.053 118.007 145.414 1.000 44.083 155 PHE DDD C 1
ATOM 6937 O O . PHE D 1 144 ? 10.396 117.480 146.326 1.000 45.025 155 PHE DDD O 1
ATOM 6945 N N . GLU D 1 145 ? 11.857 117.320 144.602 1.000 45.572 156 GLU DDD N 1
ATOM 6946 C CA . GLU D 1 145 ? 11.933 115.833 144.602 1.000 46.860 156 GLU DDD CA 1
ATOM 6947 C C . GLU D 1 145 ? 12.794 115.306 145.752 1.000 44.540 156 GLU DDD C 1
ATOM 6948 O O . GLU D 1 145 ? 12.382 114.305 146.364 1.000 45.819 156 GLU DDD O 1
ATOM 6954 N N . ASN D 1 146 ? 13.960 115.900 146.014 1.000 42.096 157 ASN DDD N 1
ATOM 6955 C CA . ASN D 1 146 ? 14.918 115.337 147.006 1.000 40.095 157 ASN DDD CA 1
ATOM 6956 C C . ASN D 1 146 ? 15.411 116.401 147.991 1.000 39.179 157 ASN DDD C 1
ATOM 6957 O O . ASN D 1 146 ? 16.406 116.131 148.686 1.000 38.564 157 ASN DDD O 1
ATOM 6962 N N . LEU D 1 147 ? 14.747 117.553 148.077 1.000 38.255 158 LEU DDD N 1
ATOM 6963 C CA . LEU D 1 147 ? 15.253 118.669 148.913 1.000 37.859 158 LEU DDD CA 1
ATOM 6964 C C . LEU D 1 147 ? 15.131 118.287 150.392 1.000 38.286 158 LEU DDD C 1
ATOM 6965 O O . LEU D 1 147 ? 14.012 117.932 150.833 1.000 37.881 158 LEU DDD O 1
ATOM 6970 N N . GLU D 1 148 ? 16.243 118.366 151.124 1.000 37.962 159 GLU DDD N 1
ATOM 6971 C CA . GLU D 1 148 ? 16.290 118.089 152.580 1.000 39.912 159 GLU DDD CA 1
ATOM 6972 C C . GLU D 1 148 ? 16.386 119.399 153.367 1.000 39.115 159 GLU DDD C 1
ATOM 6973 O O . GLU D 1 148 ? 15.859 119.432 154.490 1.000 41.359 159 GLU DDD O 1
ATOM 6979 N N . VAL D 1 149 ? 17.028 120.432 152.821 1.000 36.535 160 VAL DDD N 1
ATOM 6980 C CA . VAL D 1 149 ? 17.194 121.736 153.528 1.000 35.915 160 VAL DDD CA 1
ATOM 6981 C C . VAL D 1 149 ? 16.664 122.867 152.644 1.000 36.067 160 VAL DDD C 1
ATOM 6982 O O . VAL D 1 149 ? 17.198 123.055 151.538 1.000 35.450 160 VAL DDD O 1
ATOM 6986 N N . LEU D 1 150 ? 15.651 123.587 153.125 1.000 35.712 161 LEU DDD N 1
ATOM 6987 C CA . LEU D 1 150 ? 15.147 124.831 152.494 1.000 34.447 161 LEU DDD CA 1
ATOM 6988 C C . LEU D 1 150 ? 15.398 125.972 153.476 1.000 35.025 161 LEU DDD C 1
ATOM 6989 O O . LEU D 1 150 ? 14.757 125.972 154.545 1.000 35.917 161 LEU DDD O 1
ATOM 6994 N N . SER D 1 151 ? 16.317 126.882 153.156 1.000 35.709 162 SER DDD N 1
ATOM 6995 C CA . SER D 1 151 ? 16.595 128.060 154.012 1.000 36.185 162 SER DDD CA 1
ATOM 6996 C C . SER D 1 151 ? 16.361 129.357 153.236 1.000 36.388 162 SER DDD C 1
ATOM 6997 O O . SER D 1 151 ? 17.126 129.639 152.306 1.000 35.184 162 SER DDD O 1
ATOM 7000 N N . LEU D 1 152 ? 15.349 130.116 153.654 1.000 36.542 163 LEU DDD N 1
ATOM 7001 C CA . LEU D 1 152 ? 15.001 131.439 153.093 1.000 35.840 163 LEU DDD CA 1
ATOM 7002 C C . LEU D 1 152 ? 15.105 132.480 154.210 1.000 35.962 163 LEU DDD C 1
ATOM 7003 O O . LEU D 1 152 ? 14.364 133.476 154.156 1.000 38.796 163 LEU DDD O 1
ATOM 7008 N N . VAL D 1 153 ? 16.004 132.265 155.173 1.000 37.169 164 VAL DDD N 1
ATOM 7009 C CA . VAL D 1 153 ? 16.119 133.110 156.402 1.000 39.039 164 VAL DDD CA 1
ATOM 7010 C C . VAL D 1 153 ? 16.634 134.505 156.028 1.000 39.421 164 VAL DDD C 1
ATOM 7011 O O . VAL D 1 153 ? 17.450 134.608 155.105 1.000 41.100 164 VAL DDD O 1
ATOM 7015 N N . TYR D 1 154 ? 16.173 135.537 156.734 1.000 41.283 165 TYR DDD N 1
ATOM 7016 C CA . TYR D 1 154 ? 16.620 136.949 156.589 1.000 43.823 165 TYR DDD CA 1
ATOM 7017 C C . TYR D 1 154 ? 16.493 137.388 155.123 1.000 41.850 165 TYR DDD C 1
ATOM 7018 O O . TYR D 1 154 ? 17.487 137.825 154.519 1.000 41.200 165 TYR DDD O 1
ATOM 7027 N N . ASN D 1 155 ? 15.281 137.286 154.572 1.000 40.643 166 ASN DDD N 1
ATOM 7028 C CA . ASN D 1 155 ? 14.944 137.838 153.235 1.000 40.603 166 ASN DDD CA 1
ATOM 7029 C C . ASN D 1 155 ? 13.789 138.829 153.409 1.000 39.914 166 ASN DDD C 1
ATOM 7030 O O . ASN D 1 155 ? 13.498 139.188 154.564 1.000 37.104 166 ASN DDD O 1
ATOM 7035 N N . LEU D 1 156 ? 13.191 139.292 152.309 1.000 40.931 167 LEU DDD N 1
ATOM 7036 C CA . LEU D 1 156 ? 12.048 140.243 152.349 1.000 42.544 167 LEU DDD CA 1
ATOM 7037 C C . LEU D 1 156 ? 10.765 139.568 151.853 1.000 41.691 167 LEU DDD C 1
ATOM 7038 O O . LEU D 1 156 ? 9.920 140.276 151.291 1.000 43.201 167 LEU DDD O 1
ATOM 7043 N N . LEU D 1 157 ? 10.609 138.260 152.055 1.000 41.437 168 LEU DDD N 1
ATOM 7044 C CA . LEU D 1 157 ? 9.418 137.531 151.541 1.000 41.786 168 LEU DDD CA 1
ATOM 7045 C C . LEU D 1 157 ? 8.182 138.092 152.249 1.000 41.303 168 LEU DDD C 1
ATOM 7046 O O . LEU D 1 157 ? 8.204 138.179 153.487 1.000 42.418 168 LEU DDD O 1
ATOM 7051 N N . ASP D 1 158 ? 7.161 138.490 151.488 1.000 41.902 169 ASP DDD N 1
ATOM 7052 C CA . ASP D 1 158 ? 5.997 139.253 152.019 1.000 43.523 169 ASP DDD CA 1
ATOM 7053 C C . ASP D 1 158 ? 4.681 138.508 151.769 1.000 42.499 169 ASP DDD C 1
ATOM 7054 O O . ASP D 1 158 ? 3.618 139.134 151.933 1.000 42.719 169 ASP DDD O 1
ATOM 7059 N N . GLY D 1 159 ? 4.739 137.228 151.393 1.000 41.180 170 GLY DDD N 1
ATOM 7060 C CA . GLY D 1 159 ? 3.545 136.386 151.177 1.000 40.805 170 GLY DDD CA 1
ATOM 7061 C C . GLY D 1 159 ? 3.111 135.679 152.449 1.000 40.488 170 GLY DDD C 1
ATOM 7062 O O . GLY D 1 159 ? 3.770 135.857 153.480 1.000 42.760 170 GLY DDD O 1
ATOM 7063 N N . THR D 1 160 ? 2.033 134.900 152.393 1.000 39.236 171 THR DDD N 1
ATOM 7064 C CA . THR D 1 160 ? 1.590 134.033 153.514 1.000 39.421 171 THR DDD CA 1
ATOM 7065 C C . THR D 1 160 ? 2.521 132.817 153.589 1.000 38.768 171 THR DDD C 1
ATOM 7066 O O . THR D 1 160 ? 3.150 132.499 152.579 1.000 40.201 171 THR DDD O 1
ATOM 7070 N N . ILE D 1 161 ? 2.620 132.169 154.746 1.000 38.824 172 ILE DDD N 1
ATOM 7071 C CA . ILE D 1 161 ? 3.365 130.883 154.867 1.000 38.900 172 ILE DDD CA 1
ATOM 7072 C C . ILE D 1 161 ? 2.585 129.832 154.074 1.000 38.856 172 ILE DDD C 1
ATOM 7073 O O . ILE D 1 161 ? 1.399 129.628 154.303 1.000 37.612 172 ILE DDD O 1
ATOM 7077 N N . PRO D 1 162 ? 3.218 129.178 153.075 1.000 38.658 173 PRO DDD N 1
ATOM 7078 C CA . PRO D 1 162 ? 2.524 128.274 152.157 1.000 38.175 173 PRO DDD CA 1
ATOM 7079 C C . PRO D 1 162 ? 2.312 126.849 152.662 1.000 37.688 173 PRO DDD C 1
ATOM 7080 O O . PRO D 1 162 ? 3.261 126.193 153.082 1.000 39.013 173 PRO DDD O 1
ATOM 7084 N N . PRO D 1 163 ? 1.067 126.323 152.611 1.000 36.723 174 PRO DDD N 1
ATOM 7085 C CA . PRO D 1 163 ? 0.793 124.937 152.998 1.000 36.233 174 PRO DDD CA 1
ATOM 7086 C C . PRO D 1 163 ? 1.537 123.907 152.136 1.000 36.053 174 PRO DDD C 1
ATOM 7087 O O . PRO D 1 163 ? 1.859 122.847 152.646 1.000 36.251 174 PRO DDD O 1
ATOM 7091 N N . PHE D 1 164 ? 1.812 124.238 150.871 1.000 36.198 175 PHE DDD N 1
ATOM 7092 C CA . PHE D 1 164 ? 2.438 123.307 149.894 1.000 36.578 175 PHE DDD CA 1
ATOM 7093 C C . PHE D 1 164 ? 3.857 122.944 150.347 1.000 37.918 175 PHE DDD C 1
ATOM 7094 O O . PHE D 1 164 ? 4.346 121.893 149.916 1.000 41.138 175 PHE DDD O 1
ATOM 7102 N N . LEU D 1 165 ? 4.489 123.748 151.206 1.000 37.448 176 LEU DDD N 1
ATOM 7103 C CA . LEU D 1 165 ? 5.842 123.431 151.732 1.000 37.404 176 LEU DDD CA 1
ATOM 7104 C C . LEU D 1 165 ? 5.775 122.155 152.580 1.000 38.779 176 LEU DDD C 1
ATOM 7105 O O . LEU D 1 165 ? 6.826 121.496 152.722 1.000 39.639 176 LEU DDD O 1
ATOM 7110 N N . GLY D 1 166 ? 4.591 121.807 153.100 1.000 37.338 177 GLY DDD N 1
ATOM 7111 C CA . GLY D 1 166 ? 4.365 120.555 153.850 1.000 37.755 177 GLY DDD CA 1
ATOM 7112 C C . GLY D 1 166 ? 4.407 119.325 152.955 1.000 38.812 177 GLY DDD C 1
ATOM 7113 O O . GLY D 1 166 ? 4.457 118.207 153.485 1.000 39.784 177 GLY DDD O 1
ATOM 7114 N N . ASN D 1 167 ? 4.394 119.518 151.637 1.000 39.293 178 ASN DDD N 1
ATOM 7115 C CA . ASN D 1 167 ? 4.328 118.425 150.636 1.000 40.580 178 ASN DDD CA 1
ATOM 7116 C C . ASN D 1 167 ? 5.740 117.930 150.283 1.000 40.186 178 ASN DDD C 1
ATOM 7117 O O . ASN D 1 167 ? 5.837 116.979 149.503 1.000 39.694 178 ASN DDD O 1
ATOM 7122 N N . ILE D 1 168 ? 6.800 118.521 150.835 1.000 40.515 179 ILE DDD N 1
ATOM 7123 C CA . ILE D 1 168 ? 8.189 118.052 150.552 1.000 42.797 179 ILE DDD CA 1
ATOM 7124 C C . ILE D 1 168 ? 8.515 116.929 151.541 1.000 43.864 179 ILE DDD C 1
ATOM 7125 O O . ILE D 1 168 ? 8.998 117.239 152.644 1.000 46.150 179 ILE DDD O 1
ATOM 7130 N N . SER D 1 169 ? 8.279 115.672 151.161 1.000 44.205 180 SER DDD N 1
ATOM 7131 C CA . SER D 1 169 ? 8.437 114.491 152.053 1.000 44.057 180 SER DDD CA 1
ATOM 7132 C C . SER D 1 169 ? 9.885 114.350 152.524 1.000 42.079 180 SER DDD C 1
ATOM 7133 O O . SER D 1 169 ? 10.082 113.883 153.658 1.000 45.441 180 SER DDD O 1
ATOM 7136 N N . THR D 1 170 ? 10.863 114.727 151.700 1.000 39.758 181 THR DDD N 1
ATOM 7137 C CA . THR D 1 170 ? 12.304 114.550 152.021 1.000 39.336 181 THR DDD CA 1
ATOM 7138 C C . THR D 1 170 ? 12.795 115.637 152.984 1.000 38.409 181 THR DDD C 1
ATOM 7139 O O . THR D 1 170 ? 13.948 115.496 153.464 1.000 40.213 181 THR DDD O 1
ATOM 7143 N N . LEU D 1 171 ? 11.993 116.674 153.262 1.000 35.680 182 LEU DDD N 1
ATOM 7144 C CA . LEU D 1 171 ? 12.508 117.877 153.975 1.000 35.540 182 LEU DDD CA 1
ATOM 7145 C C . LEU D 1 171 ? 12.928 117.501 155.401 1.000 35.251 182 LEU DDD C 1
ATOM 7146 O O . LEU D 1 171 ? 12.141 116.857 156.124 1.000 32.354 182 LEU DDD O 1
ATOM 7151 N N . LYS D 1 172 ? 14.140 117.904 155.779 1.000 35.590 183 LYS DDD N 1
ATOM 7152 C CA . LYS D 1 172 ? 14.686 117.711 157.142 1.000 36.028 183 LYS DDD CA 1
ATOM 7153 C C . LYS D 1 172 ? 14.704 119.048 157.878 1.000 35.147 183 LYS DDD C 1
ATOM 7154 O O . LYS D 1 172 ? 14.550 119.045 159.115 1.000 36.937 183 LYS DDD O 1
ATOM 7160 N N . MET D 1 173 ? 14.917 120.152 157.163 1.000 33.879 184 MET DDD N 1
ATOM 7161 C CA . MET D 1 173 ? 15.008 121.486 157.808 1.000 33.363 184 MET DDD CA 1
ATOM 7162 C C . MET D 1 173 ? 14.180 122.506 157.027 1.000 32.519 184 MET DDD C 1
ATOM 7163 O O . MET D 1 173 ? 14.448 122.701 155.829 1.000 32.756 184 MET DDD O 1
ATOM 7168 N N . LEU D 1 174 ? 13.198 123.120 157.695 1.000 32.660 185 LEU DDD N 1
ATOM 7169 C CA . LEU D 1 174 ? 12.393 124.235 157.139 1.000 33.362 185 LEU DDD CA 1
ATOM 7170 C C . LEU D 1 174 ? 12.777 125.506 157.894 1.000 32.744 185 LEU DDD C 1
ATOM 7171 O O . LEU D 1 174 ? 12.421 125.626 159.073 1.000 31.676 185 LEU DDD O 1
ATOM 7176 N N . ASN D 1 175 ? 13.501 126.403 157.231 1.000 34.570 186 ASN DDD N 1
ATOM 7177 C CA . ASN D 1 175 ? 14.067 127.631 157.842 1.000 35.153 186 ASN DDD CA 1
ATOM 7178 C C . ASN D 1 175 ? 13.528 128.851 157.094 1.000 36.284 186 ASN DDD C 1
ATOM 7179 O O . ASN D 1 175 ? 14.143 129.226 156.087 1.000 35.946 186 ASN DDD O 1
ATOM 7184 N N . LEU D 1 176 ? 12.431 129.445 157.571 1.000 36.389 187 LEU DDD N 1
ATOM 7185 C CA . LEU D 1 176 ? 11.786 130.615 156.921 1.000 36.418 187 LEU DDD CA 1
ATOM 7186 C C . LEU D 1 176 ? 11.911 131.850 157.816 1.000 35.071 187 LEU DDD C 1
ATOM 7187 O O . LEU D 1 176 ? 11.200 132.826 157.554 1.000 35.714 187 LEU DDD O 1
ATOM 7192 N N . SER D 1 177 ? 12.790 131.823 158.816 1.000 35.634 188 SER DDD N 1
ATOM 7193 C CA . SER D 1 177 ? 12.860 132.849 159.892 1.000 35.664 188 SER DDD CA 1
ATOM 7194 C C . SER D 1 177 ? 13.271 134.232 159.369 1.000 35.207 188 SER DDD C 1
ATOM 7195 O O . SER D 1 177 ? 13.949 134.304 158.339 1.000 35.628 188 SER DDD O 1
ATOM 7198 N N . TYR D 1 178 ? 12.873 135.285 160.090 1.000 35.600 189 TYR DDD N 1
ATOM 7199 C CA . TYR D 1 178 ? 13.235 136.707 159.835 1.000 35.778 189 TYR DDD CA 1
ATOM 7200 C C . TYR D 1 178 ? 12.801 137.127 158.422 1.000 36.883 189 TYR DDD C 1
ATOM 7201 O O . TYR D 1 178 ? 13.618 137.661 157.658 1.000 38.856 189 TYR DDD O 1
ATOM 7210 N N . ASN D 1 179 ? 11.527 136.911 158.095 1.000 36.392 190 ASN DDD N 1
ATOM 7211 C CA . ASN D 1 179 ? 10.907 137.394 156.833 1.000 36.512 190 ASN DDD CA 1
ATOM 7212 C C . ASN D 1 179 ? 9.659 138.196 157.181 1.000 35.854 190 ASN DDD C 1
ATOM 7213 O O . ASN D 1 179 ? 8.901 137.795 158.055 1.000 35.599 190 ASN DDD O 1
ATOM 7218 N N . PRO D 1 180 ? 9.414 139.344 156.512 1.000 35.026 191 PRO DDD N 1
ATOM 7219 C CA . PRO D 1 180 ? 8.224 140.154 156.759 1.000 35.349 191 PRO DDD CA 1
ATOM 7220 C C . PRO D 1 180 ? 6.981 139.555 156.088 1.000 35.748 191 PRO DDD C 1
ATOM 7221 O O . PRO D 1 180 ? 6.363 140.223 155.285 1.000 36.375 191 PRO DDD O 1
ATOM 7225 N N . PHE D 1 181 ? 6.639 138.320 156.441 1.000 35.686 192 PHE DDD N 1
ATOM 7226 C CA . PHE D 1 181 ? 5.532 137.569 155.803 1.000 38.137 192 PHE DDD CA 1
ATOM 7227 C C . PHE D 1 181 ? 4.209 138.266 156.116 1.000 37.121 192 PHE DDD C 1
ATOM 7228 O O . PHE D 1 181 ? 4.076 138.862 157.190 1.000 36.591 192 PHE DDD O 1
ATOM 7236 N N . SER D 1 182 ? 3.242 138.176 155.208 1.000 38.765 193 SER DDD N 1
ATOM 7237 C CA . SER D 1 182 ? 1.851 138.600 155.497 1.000 39.428 193 SER DDD CA 1
ATOM 7238 C C . SER D 1 182 ? 1.359 137.746 156.660 1.000 37.144 193 SER DDD C 1
ATOM 7239 O O . SER D 1 182 ? 1.603 136.542 156.675 1.000 36.968 193 SER DDD O 1
ATOM 7242 N N . PRO D 1 183 ? 0.705 138.329 157.688 1.000 36.696 194 PRO DDD N 1
ATOM 7243 C CA . PRO D 1 183 ? 0.275 137.548 158.844 1.000 37.067 194 PRO DDD CA 1
ATOM 7244 C C . PRO D 1 183 ? -0.468 136.286 158.395 1.000 36.343 194 PRO DDD C 1
ATOM 7245 O O . PRO D 1 183 ? -1.399 136.413 157.642 1.000 36.798 194 PRO DDD O 1
ATOM 7249 N N . SER D 1 184 ? -0.019 135.114 158.839 1.000 35.916 195 SER DDD N 1
ATOM 7250 C CA . SER D 1 184 ? -0.570 133.810 158.397 1.000 36.440 195 SER DDD CA 1
ATOM 7251 C C . SER D 1 184 ? -0.431 132.761 159.500 1.000 36.230 195 SER DDD C 1
ATOM 7252 O O . SER D 1 184 ? 0.499 132.872 160.311 1.000 35.516 195 SER DDD O 1
ATOM 7255 N N . ARG D 1 185 ? -1.331 131.777 159.515 1.000 36.578 196 ARG DDD N 1
ATOM 7256 C CA . ARG D 1 185 ? -1.289 130.645 160.472 1.000 36.857 196 ARG DDD CA 1
ATOM 7257 C C . ARG D 1 185 ? -0.205 129.656 160.034 1.000 37.853 196 ARG DDD C 1
ATOM 7258 O O . ARG D 1 185 ? 0.223 129.705 158.867 1.000 37.361 196 ARG DDD O 1
ATOM 7266 N N . ILE D 1 186 ? 0.223 128.793 160.950 1.000 37.477 197 ILE DDD N 1
ATOM 7267 C CA . ILE D 1 186 ? 1.115 127.654 160.604 1.000 38.205 197 ILE DDD CA 1
ATOM 7268 C C . ILE D 1 186 ? 0.223 126.631 159.914 1.000 38.754 197 ILE DDD C 1
ATOM 7269 O O . ILE D 1 186 ? -0.755 126.178 160.501 1.000 37.581 197 ILE DDD O 1
ATOM 7274 N N . PRO D 1 187 ? 0.503 126.268 158.645 1.000 39.232 198 PRO DDD N 1
ATOM 7275 C CA . PRO D 1 187 ? -0.324 125.302 157.934 1.000 38.172 198 PRO DDD CA 1
ATOM 7276 C C . PRO D 1 187 ? -0.347 123.965 158.670 1.000 37.696 198 PRO DDD C 1
ATOM 7277 O O . PRO D 1 187 ? 0.697 123.470 159.089 1.000 35.656 198 PRO DDD O 1
ATOM 7281 N N . PRO D 1 188 ? -1.538 123.355 158.869 1.000 38.334 199 PRO DDD N 1
ATOM 7282 C CA . PRO D 1 188 ? -1.642 122.028 159.474 1.000 37.770 199 PRO DDD CA 1
ATOM 7283 C C . PRO D 1 188 ? -0.919 120.964 158.642 1.000 36.229 199 PRO DDD C 1
ATOM 7284 O O . PRO D 1 188 ? -0.544 119.957 159.192 1.000 35.109 199 PRO DDD O 1
ATOM 7288 N N . GLU D 1 189 ? -0.736 121.237 157.347 1.000 37.421 200 GLU DDD N 1
ATOM 7289 C CA . GLU D 1 189 ? -0.067 120.326 156.386 1.000 37.966 200 GLU DDD CA 1
ATOM 7290 C C . GLU D 1 189 ? 1.417 120.179 156.752 1.000 37.329 200 GLU DDD C 1
ATOM 7291 O O . GLU D 1 189 ? 2.042 119.242 156.235 1.000 38.839 200 GLU DDD O 1
ATOM 7297 N N . PHE D 1 190 ? 1.963 121.056 157.602 1.000 35.342 201 PHE DDD N 1
ATOM 7298 C CA . PHE D 1 190 ? 3.376 120.965 158.051 1.000 36.418 201 PHE DDD CA 1
ATOM 7299 C C . PHE D 1 190 ? 3.554 119.693 158.885 1.000 37.183 201 PHE DDD C 1
ATOM 7300 O O . PHE D 1 190 ? 4.699 119.197 158.981 1.000 32.918 201 PHE DDD O 1
ATOM 7308 N N . GLY D 1 191 ? 2.460 119.176 159.450 1.000 37.925 202 GLY DDD N 1
ATOM 7309 C CA . GLY D 1 191 ? 2.463 117.900 160.183 1.000 40.146 202 GLY DDD CA 1
ATOM 7310 C C . GLY D 1 191 ? 2.792 116.730 159.281 1.000 41.514 202 GLY DDD C 1
ATOM 7311 O O . GLY D 1 191 ? 3.219 115.698 159.810 1.000 43.589 202 GLY DDD O 1
ATOM 7312 N N . ASN D 1 192 ? 2.612 116.891 157.968 1.000 43.561 203 ASN DDD N 1
ATOM 7313 C CA . ASN D 1 192 ? 2.887 115.833 156.961 1.000 45.853 203 ASN DDD CA 1
ATOM 7314 C C . ASN D 1 192 ? 4.396 115.721 156.702 1.000 42.363 203 ASN DDD C 1
ATOM 7315 O O . ASN D 1 192 ? 4.781 114.774 156.008 1.000 42.446 203 ASN DDD O 1
ATOM 7320 N N . LEU D 1 193 ? 5.218 116.635 157.229 1.000 39.674 204 LEU DDD N 1
ATOM 7321 C CA . LEU D 1 193 ? 6.698 116.594 157.050 1.000 38.717 204 LEU DDD CA 1
ATOM 7322 C C . LEU D 1 193 ? 7.304 115.588 158.032 1.000 37.311 204 LEU DDD C 1
ATOM 7323 O O . LEU D 1 193 ? 7.942 116.028 158.992 1.000 37.242 204 LEU DDD O 1
ATOM 7328 N N . THR D 1 194 ? 7.156 114.288 157.773 1.000 37.111 205 THR DDD N 1
ATOM 7329 C CA . THR D 1 194 ? 7.476 113.200 158.737 1.000 38.745 205 THR DDD CA 1
ATOM 7330 C C . THR D 1 194 ? 8.972 113.161 159.066 1.000 37.918 205 THR DDD C 1
ATOM 7331 O O . THR D 1 194 ? 9.290 112.771 160.195 1.000 40.049 205 THR DDD O 1
ATOM 7335 N N . ASN D 1 195 ? 9.858 113.542 158.144 1.000 35.804 206 ASN DDD N 1
ATOM 7336 C CA . ASN D 1 195 ? 11.326 113.455 158.386 1.000 36.093 206 ASN DDD CA 1
ATOM 7337 C C . ASN D 1 195 ? 11.882 114.798 158.872 1.000 35.298 206 ASN DDD C 1
ATOM 7338 O O . ASN D 1 195 ? 13.126 114.916 158.969 1.000 33.723 206 ASN DDD O 1
ATOM 7343 N N . LEU D 1 196 ? 11.024 115.770 159.195 1.000 33.629 207 LEU DDD N 1
ATOM 7344 C CA . LEU D 1 196 ? 11.509 117.120 159.583 1.000 33.507 207 LEU DDD CA 1
ATOM 7345 C C . LEU D 1 196 ? 12.238 117.034 160.925 1.000 32.896 207 LEU DDD C 1
ATOM 7346 O O . LEU D 1 196 ? 11.716 116.401 161.846 1.000 33.802 207 LEU DDD O 1
ATOM 7351 N N . GLU D 1 197 ? 13.410 117.658 161.005 1.000 33.486 208 GLU DDD N 1
ATOM 7352 C CA . GLU D 1 197 ? 14.246 117.738 162.225 1.000 34.722 208 GLU DDD CA 1
ATOM 7353 C C . GLU D 1 197 ? 14.246 119.176 162.765 1.000 34.113 208 GLU DDD C 1
ATOM 7354 O O . GLU D 1 197 ? 14.380 119.340 163.988 1.000 34.313 208 GLU DDD O 1
ATOM 7360 N N . VAL D 1 198 ? 14.111 120.181 161.897 1.000 33.546 209 VAL DDD N 1
ATOM 7361 C CA . VAL D 1 198 ? 14.139 121.616 162.304 1.000 32.377 209 VAL DDD CA 1
ATOM 7362 C C . VAL D 1 198 ? 12.941 122.347 161.693 1.000 32.631 209 VAL DDD C 1
ATOM 7363 O O . VAL D 1 198 ? 12.778 122.308 160.463 1.000 33.269 209 VAL DDD O 1
ATOM 7367 N N . MET D 1 199 ? 12.144 123.008 162.531 1.000 32.558 210 MET DDD N 1
ATOM 7368 C CA . MET D 1 199 ? 11.118 123.976 162.076 1.000 32.240 210 MET DDD CA 1
ATOM 7369 C C . MET D 1 199 ? 11.476 125.325 162.690 1.000 32.128 210 MET DDD C 1
ATOM 7370 O O . MET D 1 199 ? 11.176 125.531 163.873 1.000 33.492 210 MET DDD O 1
ATOM 7375 N N . TRP D 1 200 ? 12.139 126.182 161.917 1.000 31.588 211 TRP DDD N 1
ATOM 7376 C CA . TRP D 1 200 ? 12.619 127.512 162.375 1.000 30.740 211 TRP DDD CA 1
ATOM 7377 C C . TRP D 1 200 ? 11.758 128.597 161.725 1.000 30.620 211 TRP DDD C 1
ATOM 7378 O O . TRP D 1 200 ? 12.036 128.949 160.573 1.000 28.041 211 TRP DDD O 1
ATOM 7389 N N . LEU D 1 201 ? 10.743 129.090 162.441 1.000 32.134 212 LEU DDD N 1
ATOM 7390 C CA . LEU D 1 201 ? 9.779 130.099 161.929 1.000 32.161 212 LEU DDD CA 1
ATOM 7391 C C . LEU D 1 201 ? 9.759 131.312 162.862 1.000 32.925 212 LEU DDD C 1
ATOM 7392 O O . LEU D 1 201 ? 8.663 131.852 163.096 1.000 34.065 212 LEU DDD O 1
ATOM 7397 N N . THR D 1 202 ? 10.915 131.723 163.383 1.000 33.311 213 THR DDD N 1
ATOM 7398 C CA . THR D 1 202 ? 11.038 132.905 164.279 1.000 34.499 213 THR DDD CA 1
ATOM 7399 C C . THR D 1 202 ? 10.775 134.183 163.468 1.000 35.476 213 THR DDD C 1
ATOM 7400 O O . THR D 1 202 ? 11.299 134.292 162.345 1.000 36.365 213 THR DDD O 1
ATOM 7404 N N . GLU D 1 203 ? 10.010 135.119 164.028 1.000 36.680 214 GLU DDD N 1
ATOM 7405 C CA . GLU D 1 203 ? 9.708 136.447 163.426 1.000 37.648 214 GLU DDD CA 1
ATOM 7406 C C . GLU D 1 203 ? 9.188 136.270 161.993 1.000 35.305 214 GLU DDD C 1
ATOM 7407 O O . GLU D 1 203 ? 9.723 136.919 161.089 1.000 35.568 214 GLU DDD O 1
ATOM 7413 N N . CYS D 1 204 ? 8.164 135.435 161.806 1.000 34.019 215 CYS DDD N 1
ATOM 7414 C CA . CYS D 1 204 ? 7.510 135.177 160.498 1.000 33.673 215 CYS DDD CA 1
ATOM 7415 C C . CYS D 1 204 ? 6.071 135.710 160.518 1.000 33.773 215 CYS DDD C 1
ATOM 7416 O O . CYS D 1 204 ? 5.294 135.333 159.628 1.000 33.722 215 CYS DDD O 1
ATOM 7419 N N . HIS D 1 205 ? 5.735 136.563 161.494 1.000 34.209 216 HIS DDD N 1
ATOM 7420 C CA . HIS D 1 205 ? 4.406 137.219 161.639 1.000 35.574 216 HIS DDD CA 1
ATOM 7421 C C . HIS D 1 205 ? 3.307 136.154 161.725 1.000 35.490 216 HIS DDD C 1
ATOM 7422 O O . HIS D 1 205 ? 2.204 136.391 161.204 1.000 35.830 216 HIS DDD O 1
ATOM 7429 N N . LEU D 1 206 ? 3.591 135.035 162.392 1.000 36.217 217 LEU DDD N 1
ATOM 7430 C CA . LEU D 1 206 ? 2.630 133.910 162.527 1.000 36.430 217 LEU DDD CA 1
ATOM 7431 C C . LEU D 1 206 ? 1.469 134.339 163.423 1.000 35.627 217 LEU DDD C 1
ATOM 7432 O O . LEU D 1 206 ? 1.701 135.063 164.397 1.000 36.474 217 LEU DDD O 1
ATOM 7437 N N . VAL D 1 207 ? 0.261 133.912 163.076 1.000 34.005 218 VAL DDD N 1
ATOM 7438 C CA . VAL D 1 207 ? -0.981 134.185 163.850 1.000 33.794 218 VAL DDD CA 1
ATOM 7439 C C . VAL D 1 207 ? -1.706 132.854 163.996 1.000 34.377 218 VAL DDD C 1
ATOM 7440 O O . VAL D 1 207 ? -1.265 131.877 163.380 1.000 34.468 218 VAL DDD O 1
ATOM 7444 N N . GLY D 1 208 ? -2.763 132.816 164.799 1.000 36.381 219 GLY DDD N 1
ATOM 7445 C CA . GLY D 1 208 ? -3.599 131.616 164.971 1.000 36.297 219 GLY DDD CA 1
ATOM 7446 C C . GLY D 1 208 ? -2.983 130.634 165.950 1.000 37.352 219 GLY DDD C 1
ATOM 7447 O O . GLY D 1 208 ? -1.971 130.975 166.589 1.000 37.067 219 GLY DDD O 1
ATOM 7448 N N . GLN D 1 209 ? -3.572 129.447 166.053 1.000 38.586 220 GLN DDD N 1
ATOM 7449 C CA . GLN D 1 209 ? -3.177 128.422 167.046 1.000 41.210 220 GLN DDD CA 1
ATOM 7450 C C . GLN D 1 209 ? -2.083 127.535 166.454 1.000 39.511 220 GLN DDD C 1
ATOM 7451 O O . GLN D 1 209 ? -2.012 127.420 165.227 1.000 39.018 220 GLN DDD O 1
ATOM 7457 N N . ILE D 1 210 ? -1.273 126.925 167.312 1.000 38.019 221 ILE DDD N 1
ATOM 7458 C CA . ILE D 1 210 ? -0.282 125.902 166.888 1.000 39.518 221 ILE DDD CA 1
ATOM 7459 C C . ILE D 1 210 ? -1.071 124.650 166.522 1.000 41.037 221 ILE DDD C 1
ATOM 7460 O O . ILE D 1 210 ? -1.874 124.167 167.317 1.000 42.827 221 ILE DDD O 1
ATOM 7465 N N . PRO D 1 211 ? -0.928 124.124 165.287 1.000 43.371 222 PRO DDD N 1
ATOM 7466 C CA . PRO D 1 211 ? -1.691 122.945 164.870 1.000 41.959 222 PRO DDD CA 1
ATOM 7467 C C . PRO D 1 211 ? -1.271 121.688 165.650 1.000 42.491 222 PRO DDD C 1
ATOM 7468 O O . PRO D 1 211 ? -0.102 121.516 165.910 1.000 40.445 222 PRO DDD O 1
ATOM 7472 N N . ASP D 1 212 ? -2.240 120.848 166.013 1.000 45.662 223 ASP DDD N 1
ATOM 7473 C CA . ASP D 1 212 ? -1.999 119.584 166.761 1.000 46.371 223 ASP DDD CA 1
ATOM 7474 C C . ASP D 1 212 ? -1.182 118.634 165.887 1.000 45.170 223 ASP DDD C 1
ATOM 7475 O O . ASP D 1 212 ? -0.503 117.759 166.452 1.000 46.794 223 ASP DDD O 1
ATOM 7480 N N . SER D 1 213 ? -1.267 118.792 164.561 1.000 42.912 224 SER DDD N 1
ATOM 7481 C CA . SER D 1 213 ? -0.533 117.968 163.567 1.000 40.805 224 SER DDD CA 1
ATOM 7482 C C . SER D 1 213 ? 0.976 118.009 163.846 1.000 40.650 224 SER DDD C 1
ATOM 7483 O O . SER D 1 213 ? 1.649 117.014 163.542 1.000 41.990 224 SER DDD O 1
ATOM 7486 N N . LEU D 1 214 ? 1.490 119.103 164.414 1.000 40.896 225 LEU DDD N 1
ATOM 7487 C CA . LEU D 1 214 ? 2.940 119.269 164.694 1.000 41.726 225 LEU DDD CA 1
ATOM 7488 C C . LEU D 1 214 ? 3.397 118.198 165.685 1.000 43.469 225 LEU DDD C 1
ATOM 7489 O O . LEU D 1 214 ? 4.602 117.873 165.677 1.000 41.943 225 LEU DDD O 1
ATOM 7494 N N . GLY D 1 215 ? 2.471 117.652 166.477 1.000 44.355 226 GLY DDD N 1
ATOM 7495 C CA . GLY D 1 215 ? 2.750 116.545 167.411 1.000 45.346 226 GLY DDD CA 1
ATOM 7496 C C . GLY D 1 215 ? 3.221 115.289 166.701 1.000 45.444 226 GLY DDD C 1
ATOM 7497 O O . GLY D 1 215 ? 3.932 114.504 167.336 1.000 47.029 226 GLY DDD O 1
ATOM 7498 N N . GLN D 1 216 ? 2.857 115.106 165.429 1.000 46.418 227 GLN DDD N 1
ATOM 7499 C CA . GLN D 1 216 ? 3.218 113.899 164.638 1.000 46.876 227 GLN DDD CA 1
ATOM 7500 C C . GLN D 1 216 ? 4.698 113.922 164.242 1.000 43.082 227 GLN DDD C 1
ATOM 7501 O O . GLN D 1 216 ? 5.172 112.882 163.777 1.000 43.973 227 GLN DDD O 1
ATOM 7507 N N . LEU D 1 217 ? 5.401 115.046 164.408 1.000 41.047 228 LEU DDD N 1
ATOM 7508 C CA . LEU D 1 217 ? 6.796 115.196 163.916 1.000 40.074 228 LEU DDD CA 1
ATOM 7509 C C . LEU D 1 217 ? 7.771 114.528 164.887 1.000 41.267 228 LEU DDD C 1
ATOM 7510 O O . LEU D 1 217 ? 8.460 115.252 165.611 1.000 43.060 228 LEU DDD O 1
ATOM 7515 N N . SER D 1 218 ? 7.851 113.196 164.867 1.000 41.557 229 SER DDD N 1
ATOM 7516 C CA . SER D 1 218 ? 8.636 112.388 165.836 1.000 42.568 229 SER DDD CA 1
ATOM 7517 C C . SER D 1 218 ? 10.142 112.577 165.638 1.000 41.465 229 SER DDD C 1
ATOM 7518 O O . SER D 1 218 ? 10.897 112.166 166.541 1.000 44.055 229 SER DDD O 1
ATOM 7521 N N . LYS D 1 219 ? 10.588 113.125 164.507 1.000 39.710 230 LYS DDD N 1
ATOM 7522 C CA . LYS D 1 219 ? 12.042 113.294 164.236 1.000 41.573 230 LYS DDD CA 1
ATOM 7523 C C . LYS D 1 219 ? 12.466 114.739 164.509 1.000 40.346 230 LYS DDD C 1
ATOM 7524 O O . LYS D 1 219 ? 13.682 115.014 164.430 1.000 38.855 230 LYS DDD O 1
ATOM 7530 N N . LEU D 1 220 ? 11.518 115.611 164.859 1.000 38.688 231 LEU DDD N 1
ATOM 7531 C CA . LEU D 1 220 ? 11.815 117.049 165.092 1.000 39.225 231 LEU DDD CA 1
ATOM 7532 C C . LEU D 1 220 ? 12.786 117.178 166.270 1.000 38.063 231 LEU DDD C 1
ATOM 7533 O O . LEU D 1 220 ? 12.532 116.547 167.309 1.000 38.217 231 LEU DDD O 1
ATOM 7538 N N . VAL D 1 221 ? 13.861 117.952 166.102 1.000 36.282 232 VAL DDD N 1
ATOM 7539 C CA . VAL D 1 221 ? 14.872 118.235 167.164 1.000 35.766 232 VAL DDD CA 1
ATOM 7540 C C . VAL D 1 221 ? 14.702 119.674 167.657 1.000 34.761 232 VAL DDD C 1
ATOM 7541 O O . VAL D 1 221 ? 14.849 119.902 168.877 1.000 31.573 232 VAL DDD O 1
ATOM 7545 N N . ASP D 1 222 ? 14.397 120.606 166.748 1.000 35.569 233 ASP DDD N 1
ATOM 7546 C CA . ASP D 1 222 ? 14.229 122.041 167.087 1.000 34.491 233 ASP DDD CA 1
ATOM 7547 C C . ASP D 1 222 ? 12.858 122.524 166.612 1.000 32.668 233 ASP DDD C 1
ATOM 7548 O O . ASP D 1 222 ? 12.614 122.481 165.399 1.000 33.607 233 ASP DDD O 1
ATOM 7553 N N . LEU D 1 223 ? 12.005 122.971 167.536 1.000 31.634 234 LEU DDD N 1
ATOM 7554 C CA . LEU D 1 223 ? 10.740 123.668 167.192 1.000 30.648 234 LEU DDD CA 1
ATOM 7555 C C . LEU D 1 223 ? 10.862 125.112 167.668 1.000 31.138 234 LEU DDD C 1
ATOM 7556 O O . LEU D 1 223 ? 10.849 125.318 168.892 1.000 32.992 234 LEU DDD O 1
ATOM 7561 N N . ASP D 1 224 ? 10.992 126.066 166.747 1.000 30.877 235 ASP DDD N 1
ATOM 7562 C CA . ASP D 1 224 ? 11.154 127.501 167.100 1.000 31.615 235 ASP DDD CA 1
ATOM 7563 C C . ASP D 1 224 ? 10.048 128.300 166.416 1.000 32.588 235 ASP DDD C 1
ATOM 7564 O O . ASP D 1 224 ? 10.145 128.529 165.200 1.000 32.838 235 ASP DDD O 1
ATOM 7569 N N . LEU D 1 225 ? 9.028 128.680 167.184 1.000 33.462 236 LEU DDD N 1
ATOM 7570 C CA . LEU D 1 225 ? 7.877 129.484 166.709 1.000 33.619 236 LEU DDD CA 1
ATOM 7571 C C . LEU D 1 225 ? 7.888 130.820 167.455 1.000 35.040 236 LEU DDD C 1
ATOM 7572 O O . LEU D 1 225 ? 6.817 131.442 167.589 1.000 35.612 236 LEU DDD O 1
ATOM 7577 N N . ALA D 1 226 ? 9.062 131.255 167.914 1.000 33.934 237 ALA DDD N 1
ATOM 7578 C CA . ALA D 1 226 ? 9.200 132.432 168.797 1.000 34.534 237 ALA DDD CA 1
ATOM 7579 C C . ALA D 1 226 ? 9.057 133.731 167.993 1.000 35.613 237 ALA DDD C 1
ATOM 7580 O O . ALA D 1 226 ? 9.146 133.681 166.748 1.000 35.813 237 ALA DDD O 1
ATOM 7582 N N . LEU D 1 227 ? 8.838 134.851 168.694 1.000 35.400 238 LEU DDD N 1
ATOM 7583 C CA . LEU D 1 227 ? 8.722 136.218 168.117 1.000 35.282 238 LEU DDD CA 1
ATOM 7584 C C . LEU D 1 227 ? 7.603 136.250 167.070 1.000 34.882 238 LEU DDD C 1
ATOM 7585 O O . LEU D 1 227 ? 7.799 136.833 165.999 1.000 37.521 238 LEU DDD O 1
ATOM 7590 N N . ASN D 1 228 ? 6.449 135.669 167.379 1.000 34.434 239 ASN DDD N 1
ATOM 7591 C CA . ASN D 1 228 ? 5.256 135.723 166.492 1.000 35.209 239 ASN DDD CA 1
ATOM 7592 C C . ASN D 1 228 ? 4.057 136.194 167.317 1.000 35.798 239 ASN DDD C 1
ATOM 7593 O O . ASN D 1 228 ? 4.270 136.694 168.423 1.000 37.346 239 ASN DDD O 1
ATOM 7598 N N . ASP D 1 229 ? 2.844 136.084 166.781 1.000 38.064 240 ASP DDD N 1
ATOM 7599 C CA . ASP D 1 229 ? 1.598 136.509 167.471 1.000 38.704 240 ASP DDD CA 1
ATOM 7600 C C . ASP D 1 229 ? 0.688 135.290 167.600 1.000 38.671 240 ASP DDD C 1
ATOM 7601 O O . ASP D 1 229 ? -0.542 135.442 167.476 1.000 38.275 240 ASP DDD O 1
ATOM 7606 N N . LEU D 1 230 ? 1.279 134.117 167.830 1.000 38.017 241 LEU DDD N 1
ATOM 7607 C CA . LEU D 1 230 ? 0.512 132.856 167.972 1.000 38.556 241 LEU DDD CA 1
ATOM 7608 C C . LEU D 1 230 ? -0.390 132.975 169.199 1.000 38.647 241 LEU DDD C 1
ATOM 7609 O O . LEU D 1 230 ? 0.063 133.513 170.226 1.000 38.869 241 LEU DDD O 1
ATOM 7614 N N . VAL D 1 231 ? -1.624 132.493 169.082 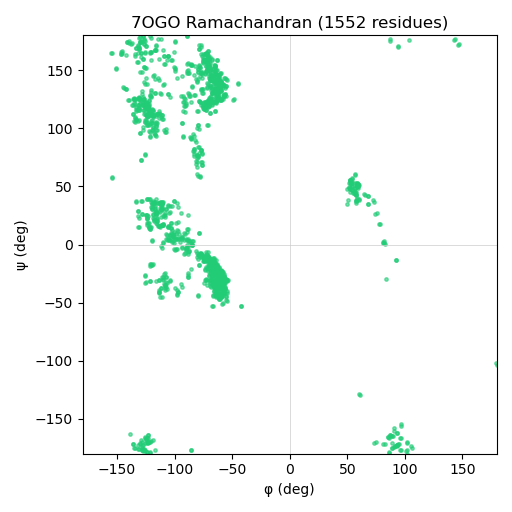1.000 39.402 242 VAL DDD N 1
ATOM 7615 C CA . VAL D 1 231 ? -2.652 132.564 170.162 1.000 39.849 242 VAL DDD CA 1
ATOM 7616 C C . VAL D 1 231 ? -3.080 131.138 170.516 1.000 38.713 242 VAL DDD C 1
ATOM 7617 O O . VAL D 1 231 ? -2.754 130.206 169.765 1.000 37.298 242 VAL DDD O 1
ATOM 7621 N N . GLY D 1 232 ? -3.764 130.969 171.641 1.000 40.673 243 GLY DDD N 1
ATOM 7622 C CA . GLY D 1 232 ? -4.313 129.663 172.038 1.000 43.383 243 GLY DDD CA 1
ATOM 7623 C C . GLY D 1 232 ? -3.361 128.898 172.937 1.000 44.752 243 GLY DDD C 1
ATOM 7624 O O . GLY D 1 232 ? -2.340 129.467 173.359 1.000 45.985 243 GLY DDD O 1
ATOM 7625 N N . HIS D 1 233 ? -3.693 127.645 173.235 1.000 45.438 244 HIS DDD N 1
ATOM 7626 C CA . HIS D 1 233 ? -2.961 126.814 174.224 1.000 46.681 244 HIS DDD CA 1
ATOM 7627 C C . HIS D 1 233 ? -1.769 126.151 173.535 1.000 43.874 244 HIS DDD C 1
ATOM 7628 O O . HIS D 1 233 ? -1.825 125.946 172.320 1.000 41.921 244 HIS DDD O 1
ATOM 7635 N N . ILE D 1 234 ? -0.732 125.819 174.297 1.000 44.559 245 ILE DDD N 1
ATOM 7636 C CA . ILE D 1 234 ? 0.344 124.910 173.813 1.000 43.913 245 ILE DDD CA 1
ATOM 7637 C C . ILE D 1 234 ? -0.301 123.537 173.656 1.000 45.829 245 ILE DDD C 1
ATOM 7638 O O . ILE D 1 234 ? -0.848 123.015 174.624 1.000 47.681 245 ILE DDD O 1
ATOM 7643 N N . PRO D 1 235 ? -0.307 122.925 172.448 1.000 46.996 246 PRO DDD N 1
ATOM 7644 C CA . PRO D 1 235 ? -1.025 121.669 172.228 1.000 45.008 246 PRO DDD CA 1
ATOM 7645 C C . PRO D 1 235 ? -0.479 120.518 173.069 1.000 43.394 246 PRO DDD C 1
ATOM 7646 O O . PRO D 1 235 ? 0.733 120.318 173.141 1.000 41.639 246 PRO DDD O 1
ATOM 7650 N N . PRO D 1 236 ? -1.358 119.740 173.741 1.000 43.686 247 PRO DDD N 1
ATOM 7651 C CA . PRO D 1 236 ? -0.929 118.561 174.498 1.000 43.645 247 PRO DDD CA 1
ATOM 7652 C C . PRO D 1 236 ? -0.310 117.516 173.560 1.000 44.535 247 PRO DDD C 1
ATOM 7653 O O . PRO D 1 236 ? 0.451 116.681 174.029 1.000 45.131 247 PRO DDD O 1
ATOM 7657 N N . SER D 1 237 ? -0.624 117.618 172.262 1.000 45.194 248 SER DDD N 1
ATOM 7658 C CA . SER D 1 237 ? -0.093 116.751 171.181 1.000 44.736 248 SER DDD CA 1
ATOM 7659 C C . SER D 1 237 ? 1.436 116.845 171.114 1.000 43.961 248 SER DDD C 1
ATOM 7660 O O . SER D 1 237 ? 2.051 115.902 170.591 1.000 45.621 248 SER DDD O 1
ATOM 7663 N N . LEU D 1 238 ? 2.035 117.929 171.614 1.000 42.856 249 LEU DDD N 1
ATOM 7664 C CA . LEU D 1 238 ? 3.501 118.143 171.511 1.000 43.784 249 LEU DDD CA 1
ATOM 7665 C C . LEU D 1 238 ? 4.256 117.087 172.323 1.000 43.471 249 LEU DDD C 1
ATOM 7666 O O . LEU D 1 238 ? 5.478 116.994 172.138 1.000 43.983 249 LEU DDD O 1
ATOM 7671 N N . GLY D 1 239 ? 3.564 116.335 173.187 1.000 44.684 250 GLY DDD N 1
ATOM 7672 C CA . GLY D 1 239 ? 4.138 115.157 173.873 1.000 45.671 250 GLY DDD CA 1
ATOM 7673 C C . GLY D 1 239 ? 4.560 114.094 172.875 1.000 45.599 250 GLY DDD C 1
ATOM 7674 O O . GLY D 1 239 ? 5.388 113.253 173.246 1.000 46.882 250 GLY DDD O 1
ATOM 7675 N N . GLY D 1 240 ? 4.008 114.138 171.654 1.000 45.973 251 GLY DDD N 1
ATOM 7676 C CA . GLY D 1 240 ? 4.341 113.230 170.541 1.000 42.949 251 GLY DDD CA 1
ATOM 7677 C C . GLY D 1 240 ? 5.683 113.539 169.898 1.000 41.617 251 GLY DDD C 1
ATOM 7678 O O . GLY D 1 240 ? 6.129 112.719 169.089 1.000 43.067 251 GLY DDD O 1
ATOM 7679 N N . LEU D 1 241 ? 6.310 114.673 170.222 1.000 40.645 252 LEU DDD N 1
ATOM 7680 C CA . LEU D 1 241 ? 7.612 115.065 169.623 1.000 40.725 252 LEU DDD CA 1
ATOM 7681 C C . LEU D 1 241 ? 8.723 114.243 170.276 1.000 40.224 252 LEU DDD C 1
ATOM 7682 O O . LEU D 1 241 ? 9.436 114.793 171.106 1.000 42.695 252 LEU DDD O 1
ATOM 7687 N N . THR D 1 242 ? 8.881 112.984 169.882 1.000 39.843 253 THR DDD N 1
ATOM 7688 C CA . THR D 1 242 ? 9.757 112.000 170.566 1.000 41.563 253 THR DDD CA 1
ATOM 7689 C C . THR D 1 242 ? 11.205 112.497 170.656 1.000 40.101 253 THR DDD C 1
ATOM 7690 O O . THR D 1 242 ? 11.820 112.295 171.713 1.000 41.940 253 THR DDD O 1
ATOM 7694 N N . ASN D 1 243 ? 11.746 113.105 169.602 1.000 39.499 254 ASN DDD N 1
ATOM 7695 C CA . ASN D 1 243 ? 13.202 113.408 169.538 1.000 40.374 254 ASN DDD CA 1
ATOM 7696 C C . ASN D 1 243 ? 13.481 114.892 169.797 1.000 38.356 254 ASN DDD C 1
ATOM 7697 O O . ASN D 1 243 ? 14.654 115.277 169.652 1.000 35.383 254 ASN DDD O 1
ATOM 7702 N N . VAL D 1 244 ? 12.482 115.689 170.203 1.000 39.125 255 VAL DDD N 1
ATOM 7703 C CA . VAL D 1 244 ? 12.653 117.171 170.344 1.000 37.762 255 VAL DDD CA 1
ATOM 7704 C C . VAL D 1 244 ? 13.657 117.462 171.467 1.000 36.492 255 VAL DDD C 1
ATOM 7705 O O . VAL D 1 244 ? 13.542 116.861 172.547 1.000 34.280 255 VAL DDD O 1
ATOM 7709 N N . VAL D 1 245 ? 14.626 118.336 171.193 1.000 34.812 256 VAL DDD N 1
ATOM 7710 C CA . VAL D 1 245 ? 15.644 118.780 172.187 1.000 32.965 256 VAL DDD CA 1
ATOM 7711 C C . VAL D 1 245 ? 15.362 120.230 172.577 1.000 32.182 256 VAL DDD C 1
ATOM 7712 O O . VAL D 1 245 ? 15.582 120.563 173.748 1.000 34.360 256 VAL DDD O 1
ATOM 7716 N N . GLN D 1 246 ? 14.864 121.050 171.653 1.000 32.080 257 GLN DDD N 1
ATOM 7717 C CA . GLN D 1 246 ? 14.655 122.500 171.895 1.000 31.901 257 GLN DDD CA 1
ATOM 7718 C C . GLN D 1 246 ? 13.250 122.919 171.454 1.000 31.006 257 GLN DDD C 1
ATOM 7719 O O . GLN D 1 246 ? 12.892 122.674 170.292 1.000 30.589 257 GLN DDD O 1
ATOM 7725 N N . ILE D 1 247 ? 12.489 123.547 172.348 1.000 30.401 258 ILE DDD N 1
ATOM 7726 C CA . ILE D 1 247 ? 11.166 124.142 172.012 1.000 30.866 258 ILE DDD CA 1
ATOM 7727 C C . ILE D 1 247 ? 11.213 125.626 172.377 1.000 30.941 258 ILE DDD C 1
ATOM 7728 O O . ILE D 1 247 ? 11.412 125.931 173.548 1.000 31.969 258 ILE DDD O 1
ATOM 7733 N N . GLU D 1 248 ? 11.043 126.509 171.396 1.000 32.590 259 GLU DDD N 1
ATOM 7734 C CA . GLU D 1 248 ? 11.027 127.981 171.605 1.000 32.635 259 GLU DDD CA 1
ATOM 7735 C C . GLU D 1 248 ? 9.658 128.513 171.180 1.000 32.054 259 GLU DDD C 1
ATOM 7736 O O . GLU D 1 248 ? 9.382 128.490 169.982 1.000 31.274 259 GLU DDD O 1
ATOM 7742 N N . LEU D 1 249 ? 8.837 128.951 172.136 1.000 33.486 260 LEU DDD N 1
ATOM 7743 C CA . LEU D 1 249 ? 7.503 129.546 171.862 1.000 34.766 260 LEU DDD CA 1
ATOM 7744 C C . LEU D 1 249 ? 7.447 130.940 172.489 1.000 34.661 260 LEU DDD C 1
ATOM 7745 O O . LEU D 1 249 ? 6.329 131.433 172.716 1.000 34.677 260 LEU DDD O 1
ATOM 7750 N N . TYR D 1 250 ? 8.600 131.565 172.747 1.000 34.405 261 TYR DDD N 1
ATOM 7751 C CA . TYR D 1 250 ? 8.662 132.828 173.525 1.000 34.782 261 TYR DDD CA 1
ATOM 7752 C C . TYR D 1 250 ? 8.140 134.006 172.699 1.000 36.942 261 TYR DDD C 1
ATOM 7753 O O . TYR D 1 250 ? 8.162 133.977 171.462 1.000 38.730 261 TYR DDD O 1
ATOM 7762 N N . ASN D 1 251 ? 7.642 135.016 173.405 1.000 39.743 262 ASN DDD N 1
ATOM 7763 C CA . ASN D 1 251 ? 7.147 136.292 172.832 1.000 41.680 262 ASN DDD CA 1
ATOM 7764 C C . ASN D 1 251 ? 6.028 136.018 171.819 1.000 39.573 262 ASN DDD C 1
ATOM 7765 O O . ASN D 1 251 ? 6.114 136.526 170.696 1.000 39.677 262 ASN DDD O 1
ATOM 7770 N N . ASN D 1 252 ? 5.015 135.249 172.223 1.000 38.497 263 ASN DDD N 1
ATOM 7771 C CA . ASN D 1 252 ? 3.756 135.058 171.461 1.000 37.762 263 ASN DDD CA 1
ATOM 7772 C C . ASN D 1 252 ? 2.605 135.541 172.348 1.000 37.057 263 ASN DDD C 1
ATOM 7773 O O . ASN D 1 252 ? 2.879 136.189 173.363 1.000 37.449 263 ASN DDD O 1
ATOM 7778 N N . SER D 1 253 ? 1.361 135.259 171.974 1.000 38.316 264 SER DDD N 1
ATOM 7779 C CA . SER D 1 253 ? 0.171 135.574 172.803 1.000 38.987 264 SER DDD CA 1
ATOM 7780 C C . SER D 1 253 ? -0.465 134.272 173.286 1.000 40.422 264 SER DDD C 1
ATOM 7781 O O . SER D 1 253 ? -1.702 134.224 173.368 1.000 42.959 264 SER DDD O 1
ATOM 7784 N N . LEU D 1 254 ? 0.351 133.256 173.589 1.000 40.179 265 LEU DDD N 1
ATOM 7785 C CA . LEU D 1 254 ? -0.144 131.917 174.007 1.000 40.853 265 LEU DDD CA 1
ATOM 7786 C C . LEU D 1 254 ? -0.806 132.007 175.384 1.000 42.336 265 LEU DDD C 1
ATOM 7787 O O . LEU D 1 254 ? -0.283 132.730 176.241 1.000 42.274 265 LEU DDD O 1
ATOM 7792 N N . THR D 1 255 ? -1.904 131.276 175.575 1.000 41.370 266 THR DDD N 1
ATOM 7793 C CA . THR D 1 255 ? -2.699 131.255 176.827 1.000 40.815 266 THR DDD CA 1
ATOM 7794 C C . THR D 1 255 ? -2.838 129.811 177.297 1.000 42.277 266 THR DDD C 1
ATOM 7795 O O . THR D 1 255 ? -2.382 128.907 176.574 1.000 42.599 266 THR DDD O 1
ATOM 7799 N N . GLY D 1 256 ? -3.440 129.609 178.463 1.000 45.059 267 GLY DDD N 1
ATOM 7800 C CA . GLY D 1 256 ? -3.753 128.263 178.961 1.000 44.435 267 GLY DDD CA 1
ATOM 7801 C C . GLY D 1 256 ? -2.580 127.673 179.716 1.000 46.321 267 GLY DDD C 1
ATOM 7802 O O . GLY D 1 256 ? -1.544 128.353 179.854 1.000 46.217 267 GLY DDD O 1
ATOM 7803 N N . GLU D 1 257 ? -2.732 126.440 180.189 1.000 48.175 268 GLU DDD N 1
ATOM 7804 C CA . GLU D 1 257 ? -1.740 125.801 181.083 1.000 48.357 268 GLU DDD CA 1
ATOM 7805 C C . GLU D 1 257 ? -0.639 125.147 180.253 1.000 45.285 268 GLU DDD C 1
ATOM 7806 O O . GLU D 1 257 ? -0.890 124.788 179.090 1.000 43.424 268 GLU DDD O 1
ATOM 7812 N N . ILE D 1 258 ? 0.541 125.003 180.845 1.000 44.044 269 ILE DDD N 1
ATOM 7813 C CA . ILE D 1 258 ? 1.667 124.245 180.238 1.000 43.817 269 ILE DDD CA 1
ATOM 7814 C C . ILE D 1 258 ? 1.273 122.776 180.310 1.000 47.090 269 ILE DDD C 1
ATOM 7815 O O . ILE D 1 258 ? 1.019 122.271 181.401 1.000 49.977 269 ILE DDD O 1
ATOM 7820 N N . PRO D 1 259 ? 1.162 122.061 179.169 1.000 48.554 270 PRO DDD N 1
ATOM 7821 C CA . PRO D 1 259 ? 0.699 120.677 179.183 1.000 48.047 270 PRO DDD CA 1
ATOM 7822 C C . PRO D 1 259 ? 1.657 119.765 179.948 1.000 48.995 270 PRO DDD C 1
ATOM 7823 O O . PRO D 1 259 ? 2.878 119.851 179.791 1.000 49.239 270 PRO DDD O 1
ATOM 7827 N N . PRO D 1 260 ? 1.125 118.875 180.819 1.000 48.188 271 PRO DDD N 1
ATOM 7828 C CA . PRO D 1 260 ? 1.955 117.899 181.521 1.000 47.191 271 PRO DDD CA 1
ATOM 7829 C C . PRO D 1 260 ? 2.561 116.875 180.552 1.000 47.622 271 PRO DDD C 1
ATOM 7830 O O . PRO D 1 260 ? 3.544 116.274 180.908 1.000 44.171 271 PRO DDD O 1
ATOM 7834 N N . GLU D 1 261 ? 1.982 116.727 179.353 1.000 48.571 272 GLU DDD N 1
ATOM 7835 C CA . GLU D 1 261 ? 2.446 115.761 178.323 1.000 48.216 272 GLU DDD CA 1
ATOM 7836 C C . GLU D 1 261 ? 3.861 116.131 177.859 1.000 46.296 272 GLU DDD C 1
ATOM 7837 O O . GLU D 1 261 ? 4.541 115.252 177.306 1.000 45.851 272 GLU DDD O 1
ATOM 7843 N N . LEU D 1 262 ? 4.308 117.364 178.104 1.000 45.698 273 LEU DDD N 1
ATOM 7844 C CA . LEU D 1 262 ? 5.703 117.778 177.796 1.000 46.619 273 LEU DDD CA 1
ATOM 7845 C C . LEU D 1 262 ? 6.690 116.933 178.611 1.000 46.413 273 LEU DDD C 1
ATOM 7846 O O . LEU D 1 262 ? 7.852 116.843 178.200 1.000 43.936 273 LEU DDD O 1
ATOM 7851 N N . GLY D 1 263 ? 6.239 116.354 179.730 1.000 49.931 274 GLY DDD N 1
ATOM 7852 C CA . GLY D 1 263 ? 7.029 115.427 180.566 1.000 49.001 274 GLY DDD CA 1
ATOM 7853 C C . GLY D 1 263 ? 7.413 114.177 179.797 1.000 47.761 274 GLY DDD C 1
ATOM 7854 O O . GLY D 1 263 ? 8.454 113.576 180.136 1.000 45.910 274 GLY DDD O 1
ATOM 7855 N N . ASN D 1 264 ? 6.627 113.813 178.776 1.000 48.374 275 ASN DDD N 1
ATOM 7856 C CA . ASN D 1 264 ? 6.853 112.603 177.939 1.000 48.783 275 ASN DDD CA 1
ATOM 7857 C C . ASN D 1 264 ? 8.043 112.812 176.992 1.000 45.490 275 ASN DDD C 1
ATOM 7858 O O . ASN D 1 264 ? 8.518 111.816 176.442 1.000 43.162 275 ASN DDD O 1
ATOM 7863 N N . LEU D 1 265 ? 8.529 114.044 176.834 1.000 45.511 276 LEU DDD N 1
ATOM 7864 C CA . LEU D 1 265 ? 9.656 114.365 175.917 1.000 45.842 276 LEU DDD CA 1
ATOM 7865 C C . LEU D 1 265 ? 10.983 114.084 176.623 1.000 44.750 276 LEU DDD C 1
ATOM 7866 O O . LEU D 1 265 ? 11.487 114.985 177.303 1.000 43.434 276 LEU DDD O 1
ATOM 7871 N N . LYS D 1 266 ? 11.535 112.889 176.435 1.000 43.876 277 LYS DDD N 1
ATOM 7872 C CA . LYS D 1 266 ? 12.757 112.430 177.149 1.000 45.652 277 LYS DDD CA 1
ATOM 7873 C C . LYS D 1 266 ? 13.984 113.233 176.701 1.000 45.161 277 LYS DDD C 1
ATOM 7874 O O . LYS D 1 266 ? 14.856 113.476 177.554 1.000 45.417 277 LYS DDD O 1
ATOM 7880 N N . SER D 1 267 ? 14.058 113.634 175.429 1.000 44.042 278 SER DDD N 1
ATOM 7881 C CA . SER D 1 267 ? 15.247 114.316 174.854 1.000 44.695 278 SER DDD CA 1
ATOM 7882 C C . SER D 1 267 ? 15.177 115.842 175.036 1.000 44.136 278 SER DDD C 1
ATOM 7883 O O . SER D 1 267 ? 16.183 116.512 174.716 1.000 42.624 278 SER DDD O 1
ATOM 7886 N N . LEU D 1 268 ? 14.056 116.382 175.531 1.000 43.676 279 LEU DDD N 1
ATOM 7887 C CA . LEU D 1 268 ? 13.887 117.851 175.697 1.000 42.499 279 LEU DDD CA 1
ATOM 7888 C C . LEU D 1 268 ? 14.923 118.368 176.697 1.000 40.937 279 LEU DDD C 1
ATOM 7889 O O . LEU D 1 268 ? 15.018 117.808 177.803 1.000 42.716 279 LEU DDD O 1
ATOM 7894 N N . ARG D 1 269 ? 15.679 119.393 176.320 1.000 39.973 280 ARG DDD N 1
ATOM 7895 C CA . ARG D 1 269 ? 16.717 120.000 177.192 1.000 42.109 280 ARG DDD CA 1
ATOM 7896 C C . ARG D 1 269 ? 16.484 121.507 177.326 1.000 41.607 280 ARG DDD C 1
ATOM 7897 O O . ARG D 1 269 ? 16.824 122.065 178.387 1.000 43.140 280 ARG DDD O 1
ATOM 7905 N N . LEU D 1 270 ? 15.964 122.161 176.286 1.000 39.549 281 LEU DDD N 1
ATOM 7906 C CA . LEU D 1 270 ? 15.759 123.630 176.303 1.000 37.358 281 LEU DDD CA 1
ATOM 7907 C C . LEU D 1 270 ? 14.289 123.945 175.995 1.000 35.793 281 LEU DDD C 1
ATOM 7908 O O . LEU D 1 270 ? 13.803 123.537 174.931 1.000 34.083 281 LEU DDD O 1
ATOM 7913 N N . LEU D 1 271 ? 13.600 124.618 176.919 1.000 34.469 282 LEU DDD N 1
ATOM 7914 C CA . LEU D 1 271 ? 12.215 125.102 176.695 1.000 34.158 282 LEU DDD CA 1
ATOM 7915 C C . LEU D 1 271 ? 12.151 126.575 177.085 1.000 33.661 282 LEU DDD C 1
ATOM 7916 O O . LEU D 1 271 ? 12.521 126.900 178.223 1.000 31.842 282 LEU DDD O 1
ATOM 7921 N N . ASP D 1 272 ? 11.705 127.430 176.168 1.000 35.038 283 ASP DDD N 1
ATOM 7922 C CA . ASP D 1 272 ? 11.466 128.865 176.466 1.000 34.569 283 ASP DDD CA 1
ATOM 7923 C C . ASP D 1 272 ? 10.078 129.233 175.943 1.000 34.376 283 ASP DDD C 1
ATOM 7924 O O . ASP D 1 272 ? 9.905 129.306 174.715 1.000 34.430 283 ASP DDD O 1
ATOM 7929 N N . ALA D 1 273 ? 9.123 129.418 176.851 1.000 34.797 284 ALA DDD N 1
ATOM 7930 C CA . ALA D 1 273 ? 7.748 129.855 176.528 1.000 36.048 284 ALA DDD CA 1
ATOM 7931 C C . ALA D 1 273 ? 7.490 131.167 177.266 1.000 36.017 284 ALA DDD C 1
ATOM 7932 O O . ALA D 1 273 ? 6.335 131.431 177.651 1.000 35.111 284 ALA DDD O 1
ATOM 7934 N N . SER D 1 274 ? 8.545 131.963 177.431 1.000 36.274 285 SER DDD N 1
ATOM 7935 C CA . SER D 1 274 ? 8.509 133.252 178.163 1.000 37.465 285 SER DDD CA 1
ATOM 7936 C C . SER D 1 274 ? 7.736 134.297 177.360 1.000 36.981 285 SER DDD C 1
ATOM 7937 O O . SER D 1 274 ? 7.492 134.065 176.166 1.000 38.256 285 SER DDD O 1
ATOM 7940 N N . MET D 1 275 ? 7.377 135.409 178.003 1.000 36.103 286 MET DDD N 1
ATOM 7941 C CA . MET D 1 275 ? 6.680 136.554 177.366 1.000 35.756 286 MET DDD CA 1
ATOM 7942 C C . MET D 1 275 ? 5.412 136.053 176.662 1.000 35.299 286 MET DDD C 1
ATOM 7943 O O . MET D 1 275 ? 5.171 136.431 175.507 1.000 34.981 286 MET DDD O 1
ATOM 7948 N N . ASN D 1 276 ? 4.622 135.229 177.348 1.000 36.039 287 ASN DDD N 1
ATOM 7949 C CA . ASN D 1 276 ? 3.283 134.789 176.872 1.000 37.433 287 ASN DDD CA 1
ATOM 7950 C C . ASN D 1 276 ? 2.248 135.165 177.936 1.000 38.785 287 ASN DDD C 1
ATOM 7951 O O . ASN D 1 276 ? 2.588 135.973 178.815 1.000 40.848 287 ASN DDD O 1
ATOM 7956 N N . GLN D 1 277 ? 1.028 134.628 177.843 1.000 40.869 288 GLN DDD N 1
ATOM 7957 C CA . GLN D 1 277 ? -0.038 134.833 178.861 1.000 41.491 288 GLN DDD CA 1
ATOM 7958 C C . GLN D 1 277 ? -0.398 133.486 179.504 1.000 40.887 288 GLN DDD C 1
ATOM 7959 O O . GLN D 1 277 ? -1.582 133.269 179.815 1.000 39.401 288 GLN DDD O 1
ATOM 7965 N N . LEU D 1 278 ? 0.586 132.610 179.708 1.000 39.152 289 LEU DDD N 1
ATOM 7966 C CA . LEU D 1 278 ? 0.338 131.242 180.235 1.000 40.728 289 LEU DDD CA 1
ATOM 7967 C C . LEU D 1 278 ? -0.157 131.329 181.682 1.000 41.386 289 LEU DDD C 1
ATOM 7968 O O . LEU D 1 278 ? 0.353 132.162 182.436 1.000 43.568 289 LEU DDD O 1
ATOM 7973 N N . THR D 1 279 ? -1.118 130.483 182.048 1.000 41.777 290 THR DDD N 1
ATOM 7974 C CA . THR D 1 279 ? -1.773 130.477 183.379 1.000 40.439 290 THR DDD CA 1
ATOM 7975 C C . THR D 1 279 ? -1.575 129.105 184.019 1.000 41.123 290 THR DDD C 1
ATOM 7976 O O . THR D 1 279 ? -1.201 128.169 183.289 1.000 40.972 290 THR DDD O 1
ATOM 7980 N N . GLY D 1 280 ? -1.825 128.984 185.323 1.000 41.834 291 GLY DDD N 1
ATOM 7981 C CA . GLY D 1 280 ? -1.778 127.691 186.025 1.000 40.550 291 GLY DDD CA 1
ATOM 7982 C C . GLY D 1 280 ? -0.388 127.386 186.552 1.000 42.670 291 GLY DDD C 1
ATOM 7983 O O . GLY D 1 280 ? 0.447 128.305 186.614 1.000 43.492 291 GLY DDD O 1
ATOM 7984 N N . LYS D 1 281 ? -0.144 126.130 186.920 1.000 42.856 292 LYS DDD N 1
ATOM 7985 C CA . LYS D 1 281 ? 1.090 125.716 187.628 1.000 42.983 292 LYS DDD CA 1
ATOM 7986 C C . LYS D 1 281 ? 2.069 125.098 186.630 1.000 42.353 292 LYS DDD C 1
ATOM 7987 O O . LYS D 1 281 ? 1.621 124.502 185.647 1.000 42.110 292 LYS DDD O 1
ATOM 7990 N N . ILE D 1 282 ? 3.364 125.241 186.892 1.000 42.258 293 ILE DDD N 1
ATOM 7991 C CA . ILE D 1 282 ? 4.429 124.547 186.118 1.000 44.015 293 ILE DDD CA 1
ATOM 7992 C C . ILE D 1 282 ? 4.329 123.068 186.473 1.000 47.411 293 ILE DDD C 1
ATOM 7993 O O . ILE D 1 282 ? 4.466 122.723 187.643 1.000 50.200 293 ILE DDD O 1
ATOM 7998 N N . PRO D 1 283 ? 4.072 122.163 185.497 1.000 49.921 294 PRO DDD N 1
ATOM 7999 C CA . PRO D 1 283 ? 3.860 120.742 185.786 1.000 49.319 294 PRO DDD CA 1
ATOM 8000 C C . PRO D 1 283 ? 5.095 120.025 186.348 1.000 50.812 294 PRO DDD C 1
ATOM 8001 O O . PRO D 1 283 ? 6.210 120.310 185.928 1.000 50.647 294 PRO DDD O 1
ATOM 8005 N N . ASP D 1 284 ? 4.860 119.119 187.300 1.000 50.872 295 ASP DDD N 1
ATOM 8006 C CA . ASP D 1 284 ? 5.921 118.310 187.949 1.000 51.128 295 ASP DDD CA 1
ATOM 8007 C C . ASP D 1 284 ? 6.578 117.438 186.878 1.000 49.069 295 ASP DDD C 1
ATOM 8008 O O . ASP D 1 284 ? 7.810 117.297 186.907 1.000 49.013 295 ASP DDD O 1
ATOM 8013 N N . GLU D 1 285 ? 5.777 116.908 185.953 1.000 49.624 296 GLU DDD N 1
ATOM 8014 C CA . GLU D 1 285 ? 6.245 115.961 184.910 1.000 50.501 296 GLU DDD CA 1
ATOM 8015 C C . GLU D 1 285 ? 7.309 116.642 184.043 1.000 50.311 296 GLU DDD C 1
ATOM 8016 O O . GLU D 1 285 ? 8.336 116.002 183.754 1.000 51.307 296 GLU DDD O 1
ATOM 8022 N N . LEU D 1 286 ? 7.078 117.901 183.666 1.000 49.589 297 LEU DDD N 1
ATOM 8023 C CA . LEU D 1 286 ? 8.054 118.704 182.892 1.000 48.763 297 LEU DDD CA 1
ATOM 8024 C C . LEU D 1 286 ? 9.333 118.874 183.707 1.000 48.256 297 LEU DDD C 1
ATOM 8025 O O . LEU D 1 286 ? 10.422 118.686 183.142 1.000 45.854 297 LEU DDD O 1
ATOM 8030 N N . CYS D 1 287 ? 9.204 119.223 184.989 1.000 50.467 298 CYS DDD N 1
ATOM 8031 C CA . CYS D 1 287 ? 10.369 119.515 185.868 1.000 50.240 298 CYS DDD CA 1
ATOM 8032 C C . CYS D 1 287 ? 11.144 118.221 186.144 1.000 51.021 298 CYS DDD C 1
ATOM 8033 O O . CYS D 1 287 ? 12.356 118.317 186.393 1.000 48.458 298 CYS DDD O 1
ATOM 8036 N N . ARG D 1 288 ? 10.489 117.058 186.045 1.000 51.930 299 ARG DDD N 1
ATOM 8037 C CA . ARG D 1 288 ? 11.155 115.736 186.197 1.000 52.634 299 ARG DDD CA 1
ATOM 8038 C C . ARG D 1 288 ? 12.127 115.500 185.038 1.000 50.643 299 ARG DDD C 1
ATOM 8039 O O . ARG D 1 288 ? 13.152 114.842 185.277 1.000 50.302 299 ARG DDD O 1
ATOM 8047 N N . VAL D 1 289 ? 11.835 116.032 183.845 1.000 49.616 300 VAL DDD N 1
ATOM 8048 C CA . VAL D 1 289 ? 12.729 115.931 182.648 1.000 45.938 300 VAL DDD CA 1
ATOM 8049 C C . VAL D 1 289 ? 14.051 116.610 182.989 1.000 43.108 300 VAL DDD C 1
ATOM 8050 O O . VAL D 1 289 ? 14.045 117.677 183.593 1.000 41.892 300 VAL DDD O 1
ATOM 8054 N N . PRO D 1 290 ? 15.214 116.019 182.634 1.000 44.106 301 PRO DDD N 1
ATOM 8055 C CA . PRO D 1 290 ? 16.516 116.598 182.975 1.000 45.784 301 PRO DDD CA 1
ATOM 8056 C C . PRO D 1 290 ? 16.901 117.800 182.096 1.000 46.177 301 PRO DDD C 1
ATOM 8057 O O . PRO D 1 290 ? 17.864 117.698 181.347 1.000 43.360 301 PRO DDD O 1
ATOM 8061 N N . LEU D 1 291 ? 16.185 118.918 182.249 1.000 44.275 302 LEU DDD N 1
ATOM 8062 C CA . LEU D 1 291 ? 16.306 120.115 181.373 1.000 42.768 302 LEU DDD CA 1
ATOM 8063 C C . LEU D 1 291 ? 17.634 120.834 181.632 1.000 43.157 302 LEU DDD C 1
ATOM 8064 O O . LEU D 1 291 ? 18.138 120.788 182.775 1.000 43.188 302 LEU DDD O 1
ATOM 8069 N N . GLU D 1 292 ? 18.204 121.449 180.591 1.000 43.358 303 GLU DDD N 1
ATOM 8070 C CA . GLU D 1 292 ? 19.420 122.294 180.739 1.000 44.739 303 GLU DDD CA 1
ATOM 8071 C C . GLU D 1 292 ? 19.001 123.757 180.900 1.000 44.485 303 GLU DDD C 1
ATOM 8072 O O . GLU D 1 292 ? 19.683 124.487 181.645 1.000 45.413 303 GLU DDD O 1
ATOM 8078 N N . SER D 1 293 ? 17.919 124.173 180.243 1.000 44.145 304 SER DDD N 1
ATOM 8079 C CA . SER D 1 293 ? 17.405 125.564 180.323 1.000 43.639 304 SER DDD CA 1
ATOM 8080 C C . SER D 1 293 ? 15.880 125.570 180.391 1.000 41.920 304 SER DDD C 1
ATOM 8081 O O . SER D 1 293 ? 15.248 124.983 179.493 1.000 42.731 304 SER DDD O 1
ATOM 8084 N N . LEU D 1 294 ? 15.311 126.204 181.415 1.000 40.825 305 LEU DDD N 1
ATOM 8085 C CA . LEU D 1 294 ? 13.845 126.410 181.511 1.000 40.376 305 LEU DDD CA 1
ATOM 8086 C C . LEU D 1 294 ? 13.585 127.902 181.687 1.000 39.550 305 LEU DDD C 1
ATOM 8087 O O . LEU D 1 294 ? 13.931 128.434 182.754 1.000 39.018 305 LEU DDD O 1
ATOM 8092 N N . ASN D 1 295 ? 13.001 128.548 180.677 1.000 38.094 306 ASN DDD N 1
ATOM 8093 C CA . ASN D 1 295 ? 12.628 129.981 180.757 1.000 36.068 306 ASN DDD CA 1
ATOM 8094 C C . ASN D 1 295 ? 11.108 130.080 180.594 1.000 35.478 306 ASN DDD C 1
ATOM 8095 O O . ASN D 1 295 ? 10.601 129.709 179.528 1.000 34.861 306 ASN DDD O 1
ATOM 8100 N N . LEU D 1 296 ? 10.407 130.536 181.631 1.000 36.410 307 LEU DDD N 1
ATOM 8101 C CA . LEU D 1 296 ? 8.930 130.704 181.610 1.000 36.792 307 LEU DDD CA 1
ATOM 8102 C C . LEU D 1 296 ? 8.586 132.095 182.142 1.000 36.563 307 LEU DDD C 1
ATOM 8103 O O . LEU D 1 296 ? 7.479 132.278 182.678 1.000 37.178 307 LEU DDD O 1
ATOM 8108 N N . TYR D 1 297 ? 9.493 133.053 181.962 1.000 36.414 308 TYR DDD N 1
ATOM 8109 C CA . TYR D 1 297 ? 9.370 134.403 182.567 1.000 37.302 308 TYR DDD CA 1
ATOM 8110 C C . TYR D 1 297 ? 8.283 135.226 181.862 1.000 37.455 308 TYR DDD C 1
ATOM 8111 O O . TYR D 1 297 ? 7.903 134.911 180.722 1.000 36.255 308 TYR DDD O 1
ATOM 8120 N N . GLU D 1 298 ? 7.793 136.256 182.559 1.000 39.184 309 GLU DDD N 1
ATOM 8121 C CA . GLU D 1 298 ? 6.749 137.204 182.077 1.000 40.588 309 GLU DDD CA 1
ATOM 8122 C C . GLU D 1 298 ? 5.533 136.415 181.578 1.000 39.398 309 GLU DDD C 1
ATOM 8123 O O . GLU D 1 298 ? 5.137 136.587 180.415 1.000 39.987 309 GLU DDD O 1
ATOM 8129 N N . ASN D 1 299 ? 4.977 135.563 182.441 1.000 39.323 310 ASN DDD N 1
ATOM 8130 C CA . ASN D 1 299 ? 3.686 134.862 182.209 1.000 40.467 310 ASN DDD CA 1
ATOM 8131 C C . ASN D 1 299 ? 2.756 135.201 183.377 1.000 42.813 310 ASN DDD C 1
ATOM 8132 O O . ASN D 1 299 ? 3.103 136.100 184.159 1.000 42.812 310 ASN DDD O 1
ATOM 8137 N N . ASN D 1 300 ? 1.604 134.535 183.471 1.000 46.765 311 ASN DDD N 1
ATOM 8138 C CA . ASN D 1 300 ? 0.664 134.684 184.613 1.000 48.924 311 ASN DDD CA 1
ATOM 8139 C C . ASN D 1 300 ? 0.628 133.368 185.394 1.000 46.723 311 ASN DDD C 1
ATOM 8140 O O . ASN D 1 300 ? -0.446 132.981 185.877 1.000 47.417 311 ASN DDD O 1
ATOM 8145 N N . LEU D 1 301 ? 1.767 132.685 185.484 1.000 45.573 312 LEU DDD N 1
ATOM 8146 C CA . LEU D 1 301 ? 1.868 131.363 186.144 1.000 46.657 312 LEU DDD CA 1
ATOM 8147 C C . LEU D 1 301 ? 1.722 131.542 187.658 1.000 48.624 312 LEU DDD C 1
ATOM 8148 O O . LEU D 1 301 ? 2.093 132.610 188.180 1.000 49.808 312 LEU DDD O 1
ATOM 8153 N N . GLU D 1 302 ? 1.206 130.519 188.334 1.000 48.790 313 GLU DDD N 1
ATOM 8154 C CA . GLU D 1 302 ? 0.973 130.531 189.798 1.000 48.349 313 GLU DDD CA 1
ATOM 8155 C C . GLU D 1 302 ? 1.417 129.183 190.362 1.000 46.104 313 GLU DDD C 1
ATOM 8156 O O . GLU D 1 302 ? 1.765 128.290 189.571 1.000 44.672 313 GLU DDD O 1
ATOM 8162 N N . GLY D 1 303 ? 1.401 129.061 191.685 1.000 46.565 314 GLY DDD N 1
ATOM 8163 C CA . GLY D 1 303 ? 1.674 127.794 192.378 1.000 46.164 314 GLY DDD CA 1
ATOM 8164 C C . GLY D 1 303 ? 3.151 127.617 192.663 1.000 47.658 314 GLY DDD C 1
ATOM 8165 O O . GLY D 1 303 ? 3.930 128.566 192.453 1.000 46.508 314 GLY DDD O 1
ATOM 8166 N N . GLU D 1 304 ? 3.538 126.425 193.109 1.000 50.486 315 GLU DDD N 1
ATOM 8167 C CA . GLU D 1 304 ? 4.911 126.170 193.607 1.000 54.479 315 GLU DDD CA 1
ATOM 8168 C C . GLU D 1 304 ? 5.767 125.647 192.465 1.000 51.354 315 GLU DDD C 1
ATOM 8169 O O . GLU D 1 304 ? 5.247 124.874 191.651 1.000 52.034 315 GLU DDD O 1
ATOM 8175 N N . LEU D 1 305 ? 7.046 126.014 192.441 1.000 49.488 316 LEU DDD N 1
ATOM 8176 C CA . LEU D 1 305 ? 8.029 125.377 191.535 1.000 48.852 316 LEU DDD CA 1
ATOM 8177 C C . LEU D 1 305 ? 8.243 123.953 192.029 1.000 49.944 316 LEU DDD C 1
ATOM 8178 O O . LEU D 1 305 ? 8.587 123.763 193.187 1.000 50.480 316 LEU DDD O 1
ATOM 8183 N N . PRO D 1 306 ? 7.988 122.914 191.204 1.000 50.752 317 PRO DDD N 1
ATOM 8184 C CA . PRO D 1 306 ? 8.232 121.533 191.616 1.000 48.505 317 PRO DDD CA 1
ATOM 8185 C C . PRO D 1 306 ? 9.706 121.309 191.966 1.000 48.503 317 PRO DDD C 1
ATOM 8186 O O . PRO D 1 306 ? 10.560 121.813 191.273 1.000 51.820 317 PRO DDD O 1
ATOM 8190 N N . ALA D 1 307 ? 9.963 120.561 193.037 1.000 48.374 318 ALA DDD N 1
ATOM 8191 C CA . ALA D 1 307 ? 11.319 120.279 193.558 1.000 46.862 318 ALA DDD CA 1
ATOM 8192 C C . ALA D 1 307 ? 12.071 119.376 192.580 1.000 46.426 318 ALA DDD C 1
ATOM 8193 O O . ALA D 1 307 ? 13.314 119.304 192.687 1.000 50.152 318 ALA DDD O 1
ATOM 8195 N N . SER D 1 308 ? 11.350 118.729 191.660 1.000 46.520 319 SER DDD N 1
ATOM 8196 C CA . SER D 1 308 ? 11.919 117.816 190.636 1.000 47.568 319 SER DDD CA 1
ATOM 8197 C C . SER D 1 308 ? 12.967 118.547 189.788 1.000 48.921 319 SER DDD C 1
ATOM 8198 O O . SER D 1 308 ? 13.909 117.882 189.326 1.000 51.628 319 SER DDD O 1
ATOM 8201 N N . ILE D 1 309 ? 12.819 119.859 189.587 1.000 49.220 320 ILE DDD N 1
ATOM 8202 C CA . ILE D 1 309 ? 13.731 120.639 188.701 1.000 52.662 320 ILE DDD CA 1
ATOM 8203 C C . ILE D 1 309 ? 15.179 120.492 189.193 1.000 52.436 320 ILE DDD C 1
ATOM 8204 O O . ILE D 1 309 ? 16.092 120.459 188.342 1.000 52.183 320 ILE DDD O 1
ATOM 8209 N N . ALA D 1 310 ? 15.380 120.384 190.511 1.000 53.299 321 ALA DDD N 1
ATOM 8210 C CA . ALA D 1 310 ? 16.713 120.241 191.146 1.000 52.443 321 ALA DDD CA 1
ATOM 8211 C C . ALA D 1 310 ? 17.337 118.889 190.791 1.000 49.812 321 ALA DDD C 1
ATOM 8212 O O . ALA D 1 310 ? 18.570 118.780 190.895 1.000 49.918 321 ALA DDD O 1
ATOM 8214 N N . LEU D 1 311 ? 16.522 117.905 190.398 1.000 48.225 322 LEU DDD N 1
ATOM 8215 C CA . LEU D 1 311 ? 17.007 116.548 190.033 1.000 48.106 322 LEU DDD CA 1
ATOM 8216 C C . LEU D 1 311 ? 17.888 116.623 188.784 1.000 46.961 322 LEU DDD C 1
ATOM 8217 O O . LEU D 1 311 ? 18.878 115.872 188.741 1.000 48.205 322 LEU DDD O 1
ATOM 8222 N N . SER D 1 312 ? 17.568 117.493 187.820 1.000 45.196 323 SER DDD N 1
ATOM 8223 C CA . SER D 1 312 ? 18.313 117.563 186.536 1.000 44.089 323 SER DDD CA 1
ATOM 8224 C C . SER D 1 312 ? 19.796 117.814 186.802 1.000 43.632 323 SER DDD C 1
ATOM 8225 O O . SER D 1 312 ? 20.158 118.752 187.509 1.000 44.077 323 SER DDD O 1
ATOM 8228 N N . PRO D 1 313 ? 20.695 116.994 186.217 1.000 43.422 324 PRO DDD N 1
ATOM 8229 C CA . PRO D 1 313 ? 22.133 117.232 186.307 1.000 44.497 324 PRO DDD CA 1
ATOM 8230 C C . PRO D 1 313 ? 22.657 118.208 185.245 1.000 46.368 324 PRO DDD C 1
ATOM 8231 O O . PRO D 1 313 ? 23.846 118.458 185.239 1.000 47.847 324 PRO DDD O 1
ATOM 8235 N N . ASN D 1 314 ? 21.779 118.716 184.373 1.000 46.696 325 ASN DDD N 1
ATOM 8236 C CA . ASN D 1 314 ? 22.175 119.543 183.203 1.000 46.127 325 ASN DDD CA 1
ATOM 8237 C C . ASN D 1 314 ? 21.731 121.000 183.356 1.000 43.787 325 ASN DDD C 1
ATOM 8238 O O . ASN D 1 314 ? 22.104 121.783 182.484 1.000 43.994 325 ASN DDD O 1
ATOM 8243 N N . LEU D 1 315 ? 21.013 121.368 184.421 1.000 44.016 326 LEU DDD N 1
ATOM 8244 C CA . LEU D 1 315 ? 20.373 122.708 184.532 1.000 43.085 326 LEU DDD CA 1
ATOM 8245 C C . LEU D 1 315 ? 21.438 123.789 184.745 1.000 42.998 326 LEU DDD C 1
ATOM 8246 O O . LEU D 1 315 ? 22.168 123.729 185.754 1.000 42.762 326 LEU DDD O 1
ATOM 8251 N N . TYR D 1 316 ? 21.532 124.734 183.812 1.000 42.161 327 TYR DDD N 1
ATOM 8252 C CA . TYR D 1 316 ? 22.406 125.925 183.943 1.000 41.349 327 TYR DDD CA 1
ATOM 8253 C C . TYR D 1 316 ? 21.564 127.198 183.901 1.000 40.738 327 TYR DDD C 1
ATOM 8254 O O . TYR D 1 316 ? 22.072 128.235 184.331 1.000 39.288 327 TYR DDD O 1
ATOM 8263 N N . GLU D 1 317 ? 20.322 127.130 183.422 1.000 40.680 328 GLU DDD N 1
ATOM 8264 C CA . GLU D 1 317 ? 19.508 128.352 183.227 1.000 41.364 328 GLU DDD CA 1
ATOM 8265 C C . GLU D 1 317 ? 18.081 128.137 183.721 1.000 39.443 328 GLU DDD C 1
ATOM 8266 O O . GLU D 1 317 ? 17.399 127.266 183.174 1.000 37.122 328 GLU DDD O 1
ATOM 8272 N N . ILE D 1 318 ? 17.637 128.934 184.693 1.000 39.444 329 ILE DDD N 1
ATOM 8273 C CA . ILE D 1 318 ? 16.201 128.961 185.092 1.000 41.578 329 ILE DDD CA 1
ATOM 8274 C C . ILE D 1 318 ? 15.785 130.427 185.225 1.000 40.692 329 ILE DDD C 1
ATOM 8275 O O . ILE D 1 318 ? 16.267 131.108 186.141 1.000 42.267 329 ILE DDD O 1
ATOM 8279 N N . ARG D 1 319 ? 14.955 130.897 184.296 1.000 39.136 330 ARG DDD N 1
ATOM 8280 C CA . ARG D 1 319 ? 14.424 132.279 184.305 1.000 38.668 330 ARG DDD CA 1
ATOM 8281 C C . ARG D 1 319 ? 12.899 132.203 184.325 1.000 38.037 330 ARG DDD C 1
ATOM 8282 O O . ARG D 1 319 ? 12.299 132.034 183.255 1.000 39.126 330 ARG DDD O 1
ATOM 8290 N N . ILE D 1 320 ? 12.304 132.332 185.506 1.000 37.497 331 ILE DDD N 1
ATOM 8291 C CA . ILE D 1 320 ? 10.831 132.204 185.698 1.000 37.919 331 ILE DDD CA 1
ATOM 8292 C C . ILE D 1 320 ? 10.317 133.471 186.374 1.000 38.717 331 ILE DDD C 1
ATOM 8293 O O . ILE D 1 320 ? 9.265 133.407 187.022 1.000 39.764 331 ILE DDD O 1
ATOM 8298 N N . PHE D 1 321 ? 11.025 134.585 186.200 1.000 38.124 332 PHE DDD N 1
ATOM 8299 C CA . PHE D 1 321 ? 10.676 135.891 186.813 1.000 36.891 332 PHE DDD CA 1
ATOM 8300 C C . PHE D 1 321 ? 9.383 136.427 186.202 1.000 36.447 332 PHE DDD C 1
ATOM 8301 O O . PHE D 1 321 ? 9.006 136.013 185.107 1.000 39.948 332 PHE DDD O 1
ATOM 8309 N N . GLY D 1 322 ? 8.713 137.335 186.911 1.000 38.287 333 GLY DDD N 1
ATOM 8310 C CA . GLY D 1 322 ? 7.478 137.984 186.426 1.000 39.272 333 GLY DDD CA 1
ATOM 8311 C C . GLY D 1 322 ? 6.289 137.042 186.429 1.000 38.949 333 GLY DDD C 1
ATOM 8312 O O . GLY D 1 322 ? 5.477 137.116 185.503 1.000 40.477 333 GLY DDD O 1
ATOM 8313 N N . ASN D 1 323 ? 6.182 136.183 187.437 1.000 41.904 334 ASN DDD N 1
ATOM 8314 C CA . ASN D 1 323 ? 4.999 135.304 187.638 1.000 44.943 334 ASN DDD CA 1
ATOM 8315 C C . ASN D 1 323 ? 4.458 135.517 189.057 1.000 46.985 334 ASN DDD C 1
ATOM 8316 O O . ASN D 1 323 ? 4.961 136.403 189.762 1.000 51.721 334 ASN DDD O 1
ATOM 8321 N N . ARG D 1 324 ? 3.434 134.759 189.442 1.000 49.331 335 ARG DDD N 1
ATOM 8322 C CA . ARG D 1 324 ? 2.836 134.809 190.801 1.000 49.258 335 ARG DDD CA 1
ATOM 8323 C C . ARG D 1 324 ? 3.160 133.502 191.523 1.000 46.690 335 ARG DDD C 1
ATOM 8324 O O . ARG D 1 324 ? 2.301 133.015 192.274 1.000 46.861 335 ARG DDD O 1
ATOM 8332 N N . LEU D 1 325 ? 4.352 132.953 191.288 1.000 43.479 336 LEU DDD N 1
ATOM 8333 C CA . LEU D 1 325 ? 4.775 131.656 191.875 1.000 42.796 336 LEU DDD CA 1
ATOM 8334 C C . LEU D 1 325 ? 4.935 131.807 193.392 1.000 42.504 336 LEU DDD C 1
ATOM 8335 O O . LEU D 1 325 ? 5.547 132.788 193.829 1.000 41.007 336 LEU DDD O 1
ATOM 8340 N N . THR D 1 326 ? 4.413 130.849 194.163 1.000 42.547 337 THR DDD N 1
ATOM 8341 C CA . THR D 1 326 ? 4.369 130.885 195.649 1.000 40.131 337 THR DDD CA 1
ATOM 8342 C C . THR D 1 326 ? 5.207 129.737 196.209 1.000 40.615 337 THR DDD C 1
ATOM 8343 O O . THR D 1 326 ? 5.578 128.841 195.431 1.000 40.901 337 THR DDD O 1
ATOM 8347 N N . GLY D 1 327 ? 5.488 129.772 197.510 1.000 39.649 338 GLY DDD N 1
ATOM 8348 C CA . GLY D 1 327 ? 6.240 128.709 198.198 1.000 38.888 338 GLY DDD CA 1
ATOM 8349 C C . GLY D 1 327 ? 7.733 128.948 198.121 1.000 39.473 338 GLY DDD C 1
ATOM 8350 O O . GLY D 1 327 ? 8.135 130.068 197.816 1.000 42.893 338 GLY DDD O 1
ATOM 8351 N N . GLY D 1 328 ? 8.534 127.927 198.401 1.000 38.472 339 GLY DDD N 1
ATOM 8352 C CA . GLY D 1 328 ? 9.998 128.054 198.464 1.000 39.534 339 GLY DDD CA 1
ATOM 8353 C C . GLY D 1 328 ? 10.671 127.446 197.254 1.000 41.322 339 GLY DDD C 1
ATOM 8354 O O . GLY D 1 328 ? 10.045 126.634 196.553 1.000 40.187 339 GLY DDD O 1
ATOM 8355 N N . LEU D 1 329 ? 11.925 127.823 197.023 1.000 44.451 340 LEU DDD N 1
ATOM 8356 C CA . LEU D 1 329 ? 12.759 127.238 195.950 1.000 46.740 340 LEU DDD CA 1
ATOM 8357 C C . LEU D 1 329 ? 13.132 125.825 196.374 1.000 49.730 340 LEU DDD C 1
ATOM 8358 O O . LEU D 1 329 ? 13.117 125.511 197.557 1.000 51.245 340 LEU DDD O 1
ATOM 8363 N N . PRO D 1 330 ? 13.464 124.926 195.425 1.000 55.336 341 PRO DDD N 1
ATOM 8364 C CA . PRO D 1 330 ? 13.880 123.569 195.770 1.000 55.533 341 PRO DDD CA 1
ATOM 8365 C C . PRO D 1 330 ? 15.106 123.582 196.690 1.000 55.190 341 PRO DDD C 1
ATOM 8366 O O . PRO D 1 330 ? 16.028 124.321 196.422 1.000 53.900 341 PRO DDD O 1
ATOM 8370 N N . LYS D 1 331 ? 15.083 122.757 197.734 1.000 56.629 342 LYS DDD N 1
ATOM 8371 C CA . LYS D 1 331 ? 16.160 122.679 198.751 1.000 58.079 342 LYS DDD CA 1
ATOM 8372 C C . LYS D 1 331 ? 17.478 122.294 198.065 1.000 55.402 342 LYS DDD C 1
ATOM 8373 O O . LYS D 1 331 ? 18.520 122.831 198.467 1.000 51.815 342 LYS DDD O 1
ATOM 8379 N N . ASP D 1 332 ? 17.438 121.415 197.060 1.000 54.853 343 ASP DDD N 1
ATOM 8380 C CA . ASP D 1 332 ? 18.666 120.842 196.447 1.000 56.897 343 ASP DDD CA 1
ATOM 8381 C C . ASP D 1 332 ? 19.039 121.598 195.166 1.000 55.612 343 ASP DDD C 1
ATOM 8382 O O . ASP D 1 332 ? 19.912 121.107 194.435 1.000 56.381 343 ASP DDD O 1
ATOM 8387 N N . LEU D 1 333 ? 18.432 122.758 194.897 1.000 52.726 344 LEU DDD N 1
ATOM 8388 C CA . LEU D 1 333 ? 18.722 123.521 193.654 1.000 50.869 344 LEU DDD CA 1
ATOM 8389 C C . LEU D 1 333 ? 20.208 123.892 193.609 1.000 48.367 344 LEU DDD C 1
ATOM 8390 O O . LEU D 1 333 ? 20.687 124.505 194.567 1.000 47.177 344 LEU DDD O 1
ATOM 8395 N N . GLY D 1 334 ? 20.900 123.508 192.533 1.000 49.463 345 GLY DDD N 1
ATOM 8396 C CA . GLY D 1 334 ? 22.316 123.843 192.292 1.000 48.869 345 GLY DDD CA 1
ATOM 8397 C C . GLY D 1 334 ? 23.251 122.771 192.812 1.000 49.088 345 GLY DDD C 1
ATOM 8398 O O . GLY D 1 334 ? 24.445 122.808 192.451 1.000 47.560 345 GLY DDD O 1
ATOM 8399 N N . LEU D 1 335 ? 22.737 121.852 193.634 1.000 51.774 346 LEU DDD N 1
ATOM 8400 C CA . LEU D 1 335 ? 23.549 120.775 194.254 1.000 53.159 346 LEU DDD CA 1
ATOM 8401 C C . LEU D 1 335 ? 24.052 119.801 193.183 1.000 53.250 346 LEU DDD C 1
ATOM 8402 O O . LEU D 1 335 ? 25.234 119.438 193.237 1.000 51.591 346 LEU DDD O 1
ATOM 8407 N N . ASN D 1 336 ? 23.199 119.411 192.239 1.000 55.645 347 ASN DDD N 1
ATOM 8408 C CA . ASN D 1 336 ? 23.520 118.361 191.236 1.000 58.617 347 ASN DDD CA 1
ATOM 8409 C C . ASN D 1 336 ? 23.680 118.950 189.830 1.000 58.921 347 ASN DDD C 1
ATOM 8410 O O . ASN D 1 336 ? 23.908 118.148 188.902 1.000 63.071 347 ASN DDD O 1
ATOM 8415 N N . SER D 1 337 ? 23.546 120.269 189.658 1.000 55.853 348 SER DDD N 1
ATOM 8416 C CA . SER D 1 337 ? 23.563 120.920 188.320 1.000 50.210 348 SER DDD CA 1
ATOM 8417 C C . SER D 1 337 ? 24.561 122.073 188.303 1.000 45.388 348 SER DDD C 1
ATOM 8418 O O . SER D 1 337 ? 24.772 122.725 189.323 1.000 42.754 348 SER DDD O 1
ATOM 8421 N N . PRO D 1 338 ? 25.201 122.359 187.147 1.000 43.315 349 PRO DDD N 1
ATOM 8422 C CA . PRO D 1 338 ? 26.070 123.529 187.024 1.000 43.027 349 PRO DDD CA 1
ATOM 8423 C C . PRO D 1 338 ? 25.241 124.797 186.768 1.000 41.980 349 PRO DDD C 1
ATOM 8424 O O . PRO D 1 338 ? 25.302 125.330 185.687 1.000 41.470 349 PRO DDD O 1
ATOM 8428 N N . LEU D 1 339 ? 24.492 125.237 187.777 1.000 42.442 350 LEU DDD N 1
ATOM 8429 C CA . LEU D 1 339 ? 23.591 126.414 187.683 1.000 42.944 350 LEU DDD CA 1
ATOM 8430 C C . LEU D 1 339 ? 24.446 127.644 187.389 1.000 43.395 350 LEU DDD C 1
ATOM 8431 O O . LEU D 1 339 ? 25.398 127.888 188.136 1.000 43.161 350 LEU DDD O 1
ATOM 8436 N N . ARG D 1 340 ? 24.124 128.353 186.310 1.000 44.596 351 ARG DDD N 1
ATOM 8437 C CA . ARG D 1 340 ? 24.873 129.540 185.841 1.000 45.469 351 ARG DDD CA 1
ATOM 8438 C C . ARG D 1 340 ? 23.985 130.773 185.975 1.000 43.222 351 ARG DDD C 1
ATOM 8439 O O . ARG D 1 340 ? 24.492 131.830 186.384 1.000 42.975 351 ARG DDD O 1
ATOM 8447 N N . TRP D 1 341 ? 22.704 130.635 185.637 1.000 40.537 352 TRP DDD N 1
ATOM 8448 C CA . TRP D 1 341 ? 21.753 131.772 185.621 1.000 39.744 352 TRP DDD CA 1
ATOM 8449 C C . TRP D 1 341 ? 20.481 131.404 186.375 1.000 36.914 352 TRP DDD C 1
ATOM 8450 O O . TRP D 1 341 ? 19.772 130.494 185.936 1.000 34.192 352 TRP DDD O 1
ATOM 8461 N N . LEU D 1 342 ? 20.203 132.121 187.460 1.000 37.412 353 LEU DDD N 1
ATOM 8462 C CA . LEU D 1 342 ? 18.958 131.956 188.245 1.000 37.448 353 LEU DDD CA 1
ATOM 8463 C C . LEU D 1 342 ? 18.255 133.312 188.312 1.000 35.846 353 LEU DDD C 1
ATOM 8464 O O . LEU D 1 342 ? 18.873 134.262 188.812 1.000 33.822 353 LEU DDD O 1
ATOM 8469 N N . ASP D 1 343 ? 17.029 133.408 187.800 1.000 35.551 354 ASP DDD N 1
ATOM 8470 C CA . ASP D 1 343 ? 16.216 134.644 187.929 1.000 36.905 354 ASP DDD CA 1
ATOM 8471 C C . ASP D 1 343 ? 14.797 134.241 188.322 1.000 37.333 354 ASP DDD C 1
ATOM 8472 O O . ASP D 1 343 ? 14.060 133.718 187.465 1.000 38.159 354 ASP DDD O 1
ATOM 8477 N N . VAL D 1 344 ? 14.435 134.473 189.581 1.000 37.927 355 VAL DDD N 1
ATOM 8478 C CA . VAL D 1 344 ? 13.080 134.162 190.123 1.000 37.730 355 VAL DDD CA 1
ATOM 8479 C C . VAL D 1 344 ? 12.447 135.471 190.592 1.000 37.093 355 VAL DDD C 1
ATOM 8480 O O . VAL D 1 344 ? 11.523 135.415 191.413 1.000 39.631 355 VAL DDD O 1
ATOM 8484 N N . SER D 1 345 ? 12.911 136.603 190.056 1.000 35.876 356 SER DDD N 1
ATOM 8485 C CA . SER D 1 345 ? 12.497 137.961 190.491 1.000 34.988 356 SER DDD CA 1
ATOM 8486 C C . SER D 1 345 ? 11.004 138.184 190.228 1.000 35.646 356 SER DDD C 1
ATOM 8487 O O . SER D 1 345 ? 10.433 137.454 189.413 1.000 35.911 356 SER DDD O 1
ATOM 8490 N N . GLU D 1 346 ? 10.393 139.145 190.927 1.000 37.092 357 GLU DDD N 1
ATOM 8491 C CA . GLU D 1 346 ? 8.971 139.549 190.742 1.000 37.970 357 GLU DDD CA 1
ATOM 8492 C C . GLU D 1 346 ? 8.072 138.303 190.848 1.000 39.559 357 GLU DDD C 1
ATOM 8493 O O . GLU D 1 346 ? 7.274 138.054 189.935 1.000 39.095 357 GLU DDD O 1
ATOM 8495 N N . ASN D 1 347 ? 8.221 137.546 191.936 1.000 42.141 358 ASN DDD N 1
ATOM 8496 C CA . ASN D 1 347 ? 7.353 136.390 192.284 1.000 43.686 358 ASN DDD CA 1
ATOM 8497 C C . ASN D 1 347 ? 6.934 136.537 193.751 1.000 45.014 358 ASN DDD C 1
ATOM 8498 O O . ASN D 1 347 ? 7.284 137.557 194.354 1.000 46.941 358 ASN DDD O 1
ATOM 8503 N N . GLU D 1 348 ? 6.208 135.564 194.301 1.000 47.779 359 GLU DDD N 1
ATOM 8504 C CA . GLU D 1 348 ? 5.775 135.560 195.724 1.000 47.560 359 GLU DDD CA 1
ATOM 8505 C C . GLU D 1 348 ? 6.502 134.431 196.465 1.000 47.404 359 GLU DDD C 1
ATOM 8506 O O . GLU D 1 348 ? 5.904 133.835 197.374 1.000 49.461 359 GLU DDD O 1
ATOM 8512 N N . PHE D 1 349 ? 7.750 134.137 196.095 1.000 47.915 360 PHE DDD N 1
ATOM 8513 C CA . PHE D 1 349 ? 8.561 133.069 196.739 1.000 48.587 360 PHE DDD CA 1
ATOM 8514 C C . PHE D 1 349 ? 8.876 133.463 198.184 1.000 47.998 360 PHE DDD C 1
ATOM 8515 O O . PHE D 1 349 ? 9.101 134.650 198.468 1.000 47.347 360 PHE DDD O 1
ATOM 8523 N N . SER D 1 350 ? 8.890 132.477 199.081 1.000 48.377 361 SER DDD N 1
ATOM 8524 C CA . SER D 1 350 ? 9.106 132.677 200.537 1.000 45.853 361 SER DDD CA 1
ATOM 8525 C C . SER D 1 350 ? 10.107 131.643 201.047 1.000 44.464 361 SER DDD C 1
ATOM 8526 O O . SER D 1 350 ? 10.329 130.637 200.357 1.000 45.391 361 SER DDD O 1
ATOM 8529 N N . GLY D 1 351 ? 10.690 131.887 202.214 1.000 43.387 362 GLY DDD N 1
ATOM 8530 C CA . GLY D 1 351 ? 11.561 130.915 202.896 1.000 43.080 362 GLY DDD CA 1
ATOM 8531 C C . GLY D 1 351 ? 13.023 131.160 202.598 1.000 44.641 362 GLY DDD C 1
ATOM 8532 O O . GLY D 1 351 ? 13.341 132.149 201.928 1.000 48.189 362 GLY DDD O 1
ATOM 8533 N N . ASP D 1 352 ? 13.894 130.295 203.105 1.000 46.922 363 ASP DDD N 1
ATOM 8534 C CA . ASP D 1 352 ? 15.362 130.475 202.996 1.000 50.688 363 ASP DDD CA 1
ATOM 8535 C C . ASP D 1 352 ? 15.790 130.203 201.553 1.000 52.295 363 ASP DDD C 1
ATOM 8536 O O . ASP D 1 352 ? 15.147 129.387 200.869 1.000 50.713 363 ASP DDD O 1
ATOM 8541 N N . LEU D 1 353 ? 16.843 130.878 201.108 1.000 55.370 364 LEU DDD N 1
ATOM 8542 C CA . LEU D 1 353 ? 17.515 130.541 199.834 1.000 56.599 364 LEU DDD CA 1
ATOM 8543 C C . LEU D 1 353 ? 18.078 129.131 199.959 1.000 54.681 364 LEU DDD C 1
ATOM 8544 O O . LEU D 1 353 ? 18.548 128.749 201.025 1.000 57.079 364 LEU DDD O 1
ATOM 8549 N N . PRO D 1 354 ? 18.056 128.316 198.884 1.000 53.605 365 PRO DDD N 1
ATOM 8550 C CA . PRO D 1 354 ? 18.713 127.010 198.908 1.000 52.467 365 PRO DDD CA 1
ATOM 8551 C C . PRO D 1 354 ? 20.203 127.167 199.249 1.000 50.976 365 PRO DDD C 1
ATOM 8552 O O . PRO D 1 354 ? 20.813 128.125 198.815 1.000 46.786 365 PRO DDD O 1
ATOM 8556 N N . ALA D 1 355 ? 20.748 126.222 200.015 1.000 52.522 366 ALA DDD N 1
ATOM 8557 C CA . ALA D 1 355 ? 22.105 126.285 200.607 1.000 52.454 366 ALA DDD CA 1
ATOM 8558 C C . ALA D 1 355 ? 23.199 125.945 199.588 1.000 51.073 366 ALA DDD C 1
ATOM 8559 O O . ALA D 1 355 ? 24.368 126.261 199.881 1.000 48.938 366 ALA DDD O 1
ATOM 8561 N N . ASP D 1 356 ? 22.873 125.314 198.456 1.000 51.567 367 ASP DDD N 1
ATOM 8562 C CA . ASP D 1 356 ? 23.916 124.750 197.555 1.000 53.267 367 ASP DDD CA 1
ATOM 8563 C C . ASP D 1 356 ? 23.725 125.205 196.102 1.000 51.951 367 ASP DDD C 1
ATOM 8564 O O . ASP D 1 356 ? 24.053 124.417 195.196 1.000 52.437 367 ASP DDD O 1
ATOM 8569 N N . LEU D 1 357 ? 23.303 126.451 195.881 1.000 49.320 368 LEU DDD N 1
ATOM 8570 C CA . LEU D 1 357 ? 23.060 127.005 194.521 1.000 49.258 368 LEU DDD CA 1
ATOM 8571 C C . LEU D 1 357 ? 24.351 126.993 193.690 1.000 49.398 368 LEU DDD C 1
ATOM 8572 O O . LEU D 1 357 ? 24.265 126.715 192.483 1.000 49.339 368 LEU DDD O 1
ATOM 8577 N N . CYS D 1 358 ? 25.500 127.289 194.302 1.000 50.647 369 CYS DDD N 1
ATOM 8578 C CA . CYS D 1 358 ? 26.816 127.400 193.615 1.000 51.255 369 CYS DDD CA 1
ATOM 8579 C C . CYS D 1 358 ? 27.695 126.197 193.968 1.000 50.407 369 CYS DDD C 1
ATOM 8580 O O . CYS D 1 358 ? 28.926 126.362 194.010 1.000 48.426 369 CYS DDD O 1
ATOM 8583 N N . ALA D 1 359 ? 27.087 125.038 194.227 1.000 49.623 370 ALA DDD N 1
ATOM 8584 C CA . ALA D 1 359 ? 27.809 123.801 194.597 1.000 50.339 370 ALA DDD CA 1
ATOM 8585 C C . ALA D 1 359 ? 28.786 123.409 193.485 1.000 49.649 370 ALA DDD C 1
ATOM 8586 O O . ALA D 1 359 ? 29.887 122.937 193.816 1.000 49.321 370 ALA DDD O 1
ATOM 8588 N N . LYS D 1 360 ? 28.403 123.582 192.216 1.000 48.696 371 LYS DDD N 1
ATOM 8589 C CA . LYS D 1 360 ? 29.256 123.181 191.064 1.000 48.615 371 LYS DDD CA 1
ATOM 8590 C C . LYS D 1 360 ? 30.169 124.343 190.657 1.000 45.989 371 LYS DDD C 1
ATOM 8591 O O . LYS D 1 360 ? 31.000 124.130 189.771 1.000 50.286 371 LYS DDD O 1
ATOM 8597 N N . GLY D 1 361 ? 30.041 125.507 191.300 1.000 44.800 372 GLY DDD N 1
ATOM 8598 C CA . GLY D 1 361 ? 30.980 126.638 191.166 1.000 45.145 372 GLY DDD CA 1
ATOM 8599 C C . GLY D 1 361 ? 30.813 127.388 189.857 1.000 46.981 372 GLY DDD C 1
ATOM 8600 O O . GLY D 1 361 ? 31.803 128.002 189.408 1.000 49.097 372 GLY DDD O 1
ATOM 8601 N N . GLU D 1 362 ? 29.621 127.372 189.257 1.000 47.894 373 GLU DDD N 1
ATOM 8602 C CA . GLU D 1 362 ? 29.400 128.015 187.935 1.000 48.874 373 GLU DDD CA 1
ATOM 8603 C C . GLU D 1 362 ? 28.349 129.127 188.006 1.000 47.278 373 GLU DDD C 1
ATOM 8604 O O . GLU D 1 362 ? 28.067 129.704 186.943 1.000 45.574 373 GLU DDD O 1
ATOM 8610 N N . LEU D 1 363 ? 27.811 129.448 189.187 1.000 47.483 374 LEU DDD N 1
ATOM 8611 C CA . LEU D 1 363 ? 26.711 130.445 189.287 1.000 47.897 374 LEU DDD CA 1
ATOM 8612 C C . LEU D 1 363 ? 27.275 131.841 189.013 1.000 48.268 374 LEU DDD C 1
ATOM 8613 O O . LEU D 1 363 ? 28.208 132.252 189.723 1.000 47.591 374 LEU DDD O 1
ATOM 8618 N N . GLU D 1 364 ? 26.735 132.530 188.006 1.000 48.347 375 GLU DDD N 1
ATOM 8619 C CA . GLU D 1 364 ? 27.195 133.884 187.605 1.000 47.582 375 GLU DDD CA 1
ATOM 8620 C C . GLU D 1 364 ? 26.148 134.925 187.991 1.000 44.827 375 GLU DDD C 1
ATOM 8621 O O . GLU D 1 364 ? 26.540 136.041 188.352 1.000 44.547 375 GLU DDD O 1
ATOM 8627 N N . GLU D 1 365 ? 24.867 134.582 187.905 1.000 42.437 376 GLU DDD N 1
ATOM 8628 C CA . GLU D 1 365 ? 23.789 135.566 188.158 1.000 42.724 376 GLU DDD CA 1
ATOM 8629 C C . GLU D 1 365 ? 22.808 135.020 189.190 1.000 41.166 376 GLU DDD C 1
ATOM 8630 O O . GLU D 1 365 ? 22.188 133.974 188.923 1.000 39.525 376 GLU DDD O 1
ATOM 8636 N N . LEU D 1 366 ? 22.666 135.733 190.306 1.000 38.973 377 LEU DDD N 1
ATOM 8637 C CA . LEU D 1 366 ? 21.652 135.430 191.341 1.000 38.838 377 LEU DDD CA 1
ATOM 8638 C C . LEU D 1 366 ? 20.684 136.608 191.401 1.000 36.472 377 LEU DDD C 1
ATOM 8639 O O . LEU D 1 366 ? 21.073 137.667 191.918 1.000 36.146 377 LEU DDD O 1
ATOM 8644 N N . LEU D 1 367 ? 19.481 136.435 190.860 1.000 34.238 378 LEU DDD N 1
ATOM 8645 C CA . LEU D 1 367 ? 18.488 137.531 190.749 1.000 34.256 378 LEU DDD CA 1
ATOM 8646 C C . LEU D 1 367 ? 17.182 137.073 191.398 1.000 35.042 378 LEU DDD C 1
ATOM 8647 O O . LEU D 1 367 ? 16.483 136.251 190.790 1.000 36.046 378 LEU DDD O 1
ATOM 8652 N N . ILE D 1 368 ? 16.870 137.590 192.589 1.000 36.244 379 ILE DDD N 1
ATOM 8653 C CA . ILE D 1 368 ? 15.695 137.139 193.389 1.000 36.096 379 ILE DDD CA 1
ATOM 8654 C C . ILE D 1 368 ? 14.875 138.346 193.855 1.000 35.614 379 ILE DDD C 1
ATOM 8655 O O . ILE D 1 368 ? 14.130 138.187 194.824 1.000 37.500 379 ILE DDD O 1
ATOM 8660 N N . ILE D 1 369 ? 14.968 139.489 193.176 1.000 34.623 380 ILE DDD N 1
ATOM 8661 C CA . ILE D 1 369 ? 14.356 140.760 193.656 1.000 35.305 380 ILE DDD CA 1
ATOM 8662 C C . ILE D 1 369 ? 12.827 140.640 193.678 1.000 37.607 380 ILE DDD C 1
ATOM 8663 O O . ILE D 1 369 ? 12.282 139.845 192.908 1.000 38.777 380 ILE DDD O 1
ATOM 8668 N N . HIS D 1 370 ? 12.176 141.422 194.540 1.000 40.144 381 HIS DDD N 1
ATOM 8669 C CA . HIS D 1 370 ? 10.698 141.520 194.693 1.000 41.115 381 HIS DDD CA 1
ATOM 8670 C C . HIS D 1 370 ? 10.112 140.140 195.025 1.000 41.535 381 HIS DDD C 1
ATOM 8671 O O . HIS D 1 370 ? 9.142 139.730 194.382 1.000 43.263 381 HIS DDD O 1
ATOM 8678 N N . ASN D 1 371 ? 10.682 139.475 196.030 1.000 42.538 382 ASN DDD N 1
ATOM 8679 C CA . ASN D 1 371 ? 10.155 138.217 196.623 1.000 42.336 382 ASN DDD CA 1
ATOM 8680 C C . ASN D 1 371 ? 10.113 138.381 198.146 1.000 42.356 382 ASN DDD C 1
ATOM 8681 O O . ASN D 1 371 ? 10.592 139.413 198.634 1.000 42.308 382 ASN DDD O 1
ATOM 8686 N N . SER D 1 372 ? 9.563 137.404 198.870 1.000 43.711 383 SER DDD N 1
ATOM 8687 C CA . SER D 1 372 ? 9.477 137.419 200.356 1.000 42.285 383 SER DDD CA 1
ATOM 8688 C C . SER D 1 372 ? 10.488 136.440 200.954 1.000 42.795 383 SER DDD C 1
ATOM 8689 O O . SER D 1 372 ? 10.187 135.849 202.001 1.000 43.091 383 SER DDD O 1
ATOM 8692 N N . PHE D 1 373 ? 11.649 136.271 200.316 1.000 44.659 384 PHE DDD N 1
ATOM 8693 C CA . PHE D 1 373 ? 12.717 135.369 200.813 1.000 44.720 384 PHE DDD CA 1
ATOM 8694 C C . PHE D 1 373 ? 13.179 135.868 202.182 1.000 45.168 384 PHE DDD C 1
ATOM 8695 O O . PHE D 1 373 ? 13.358 137.083 202.356 1.000 44.433 384 PHE DDD O 1
ATOM 8703 N N . SER D 1 374 ? 13.372 134.947 203.125 1.000 45.171 385 SER DDD N 1
ATOM 8704 C CA . SER D 1 374 ? 13.702 135.255 204.537 1.000 43.574 385 SER DDD CA 1
ATOM 8705 C C . SER D 1 374 ? 14.986 134.528 204.935 1.000 41.771 385 SER DDD C 1
ATOM 8706 O O . SER D 1 374 ? 15.461 133.674 204.161 1.000 38.283 385 SER DDD O 1
ATOM 8709 N N . GLY D 1 375 ? 15.516 134.855 206.110 1.000 41.035 386 GLY DDD N 1
ATOM 8710 C CA . GLY D 1 375 ? 16.676 134.151 206.678 1.000 41.748 386 GLY DDD CA 1
ATOM 8711 C C . GLY D 1 375 ? 17.969 134.812 206.264 1.000 41.963 386 GLY DDD C 1
ATOM 8712 O O . GLY D 1 375 ? 17.936 136.002 205.921 1.000 43.026 386 GLY DDD O 1
ATOM 8713 N N . VAL D 1 376 ? 19.071 134.071 206.311 1.000 41.510 387 VAL DDD N 1
ATOM 8714 C CA . VAL D 1 376 ? 20.437 134.631 206.121 1.000 42.621 387 VAL DDD CA 1
ATOM 8715 C C . VAL D 1 376 ? 20.935 134.189 204.745 1.000 44.043 387 VAL DDD C 1
ATOM 8716 O O . VAL D 1 376 ? 20.403 133.212 204.199 1.000 41.946 387 VAL DDD O 1
ATOM 8720 N N . ILE D 1 377 ? 21.914 134.899 204.195 1.000 47.090 388 ILE DDD N 1
ATOM 8721 C CA . ILE D 1 377 ? 22.595 134.471 202.942 1.000 48.312 388 ILE DDD CA 1
ATOM 8722 C C . ILE D 1 377 ? 23.309 133.164 203.263 1.000 49.048 388 ILE DDD C 1
ATOM 8723 O O . ILE D 1 377 ? 23.981 133.081 204.286 1.000 50.080 388 ILE DDD O 1
ATOM 8728 N N . PRO D 1 378 ? 23.144 132.097 202.448 1.000 51.188 389 PRO DDD N 1
ATOM 8729 C CA . PRO D 1 378 ? 23.887 130.853 202.651 1.000 51.036 389 PRO DDD CA 1
ATOM 8730 C C . PRO D 1 378 ? 25.398 131.108 202.681 1.000 50.604 389 PRO DDD C 1
ATOM 8731 O O . PRO D 1 378 ? 25.872 131.865 201.863 1.000 53.359 389 PRO DDD O 1
ATOM 8735 N N . GLU D 1 379 ? 26.103 130.484 203.623 1.000 51.907 390 GLU DDD N 1
ATOM 8736 C CA . GLU D 1 379 ? 27.550 130.727 203.859 1.000 53.798 390 GLU DDD CA 1
ATOM 8737 C C . GLU D 1 379 ? 28.352 130.214 202.661 1.000 52.770 390 GLU DDD C 1
ATOM 8738 O O . GLU D 1 379 ? 29.444 130.743 202.413 1.000 54.763 390 GLU DDD O 1
ATOM 8744 N N . SER D 1 380 ? 27.818 129.223 201.947 1.000 52.910 391 SER DDD N 1
ATOM 8745 C CA . SER D 1 380 ? 28.426 128.624 200.731 1.000 52.940 391 SER DDD CA 1
ATOM 8746 C C . SER D 1 380 ? 28.698 129.708 199.685 1.000 50.996 391 SER DDD C 1
ATOM 8747 O O . SER D 1 380 ? 29.742 129.621 199.013 1.000 50.329 391 SER DDD O 1
ATOM 8750 N N . LEU D 1 381 ? 27.794 130.686 199.559 1.000 48.509 392 LEU DDD N 1
ATOM 8751 C CA . LEU D 1 381 ? 27.877 131.749 198.525 1.000 48.560 392 LEU DDD CA 1
ATOM 8752 C C . LEU D 1 381 ? 29.117 132.619 198.752 1.000 48.922 392 LEU DDD C 1
ATOM 8753 O O . LEU D 1 381 ? 29.519 133.294 197.798 1.000 53.585 392 LEU DDD O 1
ATOM 8758 N N . ALA D 1 382 ? 29.715 132.588 199.945 1.000 48.826 393 ALA DDD N 1
ATOM 8759 C CA . ALA D 1 382 ? 30.990 133.286 200.236 1.000 50.073 393 ALA DDD CA 1
ATOM 8760 C C . ALA D 1 382 ? 32.117 132.692 199.386 1.000 49.926 393 ALA DDD C 1
ATOM 8761 O O . ALA D 1 382 ? 33.106 133.398 199.141 1.000 48.692 393 ALA DDD O 1
ATOM 8763 N N . ASP D 1 383 ? 31.982 131.436 198.962 1.000 54.829 394 ASP DDD N 1
ATOM 8764 C CA . ASP D 1 383 ? 33.021 130.751 198.145 1.000 59.940 394 ASP DDD CA 1
ATOM 8765 C C . ASP D 1 383 ? 32.601 130.693 196.671 1.000 59.240 394 ASP DDD C 1
ATOM 8766 O O . ASP D 1 383 ? 33.340 130.068 195.895 1.000 60.476 394 ASP DDD O 1
ATOM 8771 N N . CYS D 1 384 ? 31.472 131.299 196.287 1.000 57.355 395 CYS DDD N 1
ATOM 8772 C CA . CYS D 1 384 ? 30.989 131.319 194.879 1.000 55.953 395 CYS DDD CA 1
ATOM 8773 C C . CYS D 1 384 ? 31.674 132.457 194.119 1.000 53.666 395 CYS DDD C 1
ATOM 8774 O O . CYS D 1 384 ? 31.030 133.499 193.927 1.000 54.769 395 CYS DDD O 1
ATOM 8777 N N . ARG D 1 385 ? 32.912 132.250 193.673 1.000 50.857 396 ARG DDD N 1
ATOM 8778 C CA . ARG D 1 385 ? 33.730 133.308 193.023 1.000 51.394 396 ARG DDD CA 1
ATOM 8779 C C . ARG D 1 385 ? 33.291 133.484 191.564 1.000 47.714 396 ARG DDD C 1
ATOM 8780 O O . ARG D 1 385 ? 33.766 134.434 190.926 1.000 45.704 396 ARG DDD O 1
ATOM 8788 N N . SER D 1 386 ? 32.429 132.600 191.054 1.000 46.162 397 SER DDD N 1
ATOM 8789 C CA . SER D 1 386 ? 31.864 132.668 189.680 1.000 45.210 397 SER DDD CA 1
ATOM 8790 C C . SER D 1 386 ? 30.879 133.840 189.549 1.000 46.127 397 SER DDD C 1
ATOM 8791 O O . SER D 1 386 ? 30.723 134.345 188.422 1.000 47.929 397 SER DDD O 1
ATOM 8794 N N . LEU D 1 387 ? 30.236 134.263 190.642 1.000 45.270 398 LEU DDD N 1
ATOM 8795 C CA . LEU D 1 387 ? 29.135 135.265 190.601 1.000 45.988 398 LEU DDD CA 1
ATOM 8796 C C . LEU D 1 387 ? 29.634 136.591 190.012 1.000 44.690 398 LEU DDD C 1
ATOM 8797 O O . LEU D 1 387 ? 30.748 137.032 190.358 1.000 46.111 398 LEU DDD O 1
ATOM 8802 N N . THR D 1 388 ? 28.836 137.188 189.124 1.000 41.433 399 THR DDD N 1
ATOM 8803 C CA . THR D 1 388 ? 29.124 138.495 188.477 1.000 40.538 399 THR DDD CA 1
ATOM 8804 C C . THR D 1 388 ? 28.012 139.502 188.781 1.000 38.368 399 THR DDD C 1
ATOM 8805 O O . THR D 1 388 ? 28.324 140.693 188.828 1.000 38.016 399 THR DDD O 1
ATOM 8809 N N . ARG D 1 389 ? 26.768 139.049 188.947 1.000 36.127 400 ARG DDD N 1
ATOM 8810 C CA . ARG D 1 389 ? 25.616 139.944 189.216 1.000 34.929 400 ARG DDD CA 1
ATOM 8811 C C . ARG D 1 389 ? 24.778 139.376 190.366 1.000 35.657 400 ARG DDD C 1
ATOM 8812 O O . ARG D 1 389 ? 24.224 138.272 190.211 1.000 36.785 400 ARG DDD O 1
ATOM 8820 N N . ILE D 1 390 ? 24.671 140.114 191.470 1.000 34.944 401 ILE DDD N 1
ATOM 8821 C CA . ILE D 1 390 ? 23.913 139.673 192.676 1.000 35.232 401 ILE DDD CA 1
ATOM 8822 C C . ILE D 1 390 ? 22.832 140.715 192.972 1.000 33.669 401 ILE DDD C 1
ATOM 8823 O O . ILE D 1 390 ? 23.177 141.868 193.274 1.000 31.261 401 ILE DDD O 1
ATOM 8828 N N . ARG D 1 391 ? 21.566 140.314 192.892 1.000 34.354 402 ARG DDD N 1
ATOM 8829 C CA . ARG D 1 391 ? 20.420 141.200 193.211 1.000 35.899 402 ARG DDD CA 1
ATOM 8830 C C . ARG D 1 391 ? 19.492 140.472 194.184 1.000 36.658 402 ARG DDD C 1
ATOM 8831 O O . ARG D 1 391 ? 18.653 139.682 193.720 1.000 37.283 402 ARG DDD O 1
ATOM 8839 N N . LEU D 1 392 ? 19.646 140.739 195.483 1.000 37.702 403 LEU DDD N 1
ATOM 8840 C CA . LEU D 1 392 ? 18.829 140.113 196.559 1.000 37.841 403 LEU DDD CA 1
ATOM 8841 C C . LEU D 1 392 ? 17.817 141.134 197.082 1.000 36.607 403 LEU DDD C 1
ATOM 8842 O O . LEU D 1 392 ? 17.246 140.889 198.147 1.000 36.567 403 LEU DDD O 1
ATOM 8847 N N . ALA D 1 393 ? 17.594 142.222 196.345 1.000 35.640 404 ALA DDD N 1
ATOM 8848 C CA . ALA D 1 393 ? 16.818 143.391 196.815 1.000 37.058 404 ALA DDD CA 1
ATOM 8849 C C . ALA D 1 393 ? 15.323 143.077 196.951 1.000 38.051 404 ALA DDD C 1
ATOM 8850 O O . ALA D 1 393 ? 14.842 142.152 196.297 1.000 36.818 404 ALA DDD O 1
ATOM 8852 N N . TYR D 1 394 ? 14.628 143.851 197.790 1.000 40.678 405 TYR DDD N 1
ATOM 8853 C CA . TYR D 1 394 ? 13.158 143.798 198.020 1.000 42.407 405 TYR DDD CA 1
ATOM 8854 C C . TYR D 1 394 ? 12.776 142.394 198.506 1.000 43.138 405 TYR DDD C 1
ATOM 8855 O O . TYR D 1 394 ? 11.847 141.779 197.970 1.000 42.259 405 TYR DDD O 1
ATOM 8864 N N . ASN D 1 395 ? 13.492 141.912 199.524 1.000 44.678 406 ASN DDD N 1
ATOM 8865 C CA . ASN D 1 395 ? 13.203 140.626 200.211 1.000 45.979 406 ASN DDD CA 1
ATOM 8866 C C . ASN D 1 395 ? 13.153 140.884 201.723 1.000 46.277 406 ASN DDD C 1
ATOM 8867 O O . ASN D 1 395 ? 13.438 142.023 202.131 1.000 48.303 406 ASN DDD O 1
ATOM 8872 N N . ARG D 1 396 ? 12.805 139.868 202.518 1.000 45.527 407 ARG DDD N 1
ATOM 8873 C CA . ARG D 1 396 ? 12.710 139.955 204.001 1.000 43.527 407 ARG DDD CA 1
ATOM 8874 C C . ARG D 1 396 ? 13.948 139.312 204.636 1.000 42.718 407 ARG DDD C 1
ATOM 8875 O O . ARG D 1 396 ? 13.817 138.739 205.716 1.000 42.936 407 ARG DDD O 1
ATOM 8879 N N . PHE D 1 397 ? 15.111 139.403 203.985 1.000 44.219 408 PHE DDD N 1
ATOM 8880 C CA . PHE D 1 397 ? 16.374 138.798 204.484 1.000 46.676 408 PHE DDD CA 1
ATOM 8881 C C . PHE D 1 397 ? 16.816 139.511 205.761 1.000 46.487 408 PHE DDD C 1
ATOM 8882 O O . PHE D 1 397 ? 16.545 140.711 205.924 1.000 45.748 408 PHE DDD O 1
ATOM 8890 N N . SER D 1 398 ? 17.508 138.780 206.629 1.000 47.008 409 SER DDD N 1
ATOM 8891 C CA . SER D 1 398 ? 18.044 139.303 207.909 1.000 46.307 409 SER DDD CA 1
ATOM 8892 C C . SER D 1 398 ? 19.441 138.729 208.140 1.000 45.149 409 SER DDD C 1
ATOM 8893 O O . SER D 1 398 ? 19.887 137.892 207.326 1.000 42.448 409 SER DDD O 1
ATOM 8896 N N . GLY D 1 399 ? 20.100 139.179 209.207 1.000 45.051 410 GLY DDD N 1
ATOM 8897 C CA . GLY D 1 399 ? 21.385 138.624 209.663 1.000 44.886 410 GLY DDD CA 1
ATOM 8898 C C . GLY D 1 399 ? 22.562 139.282 208.979 1.000 46.636 410 GLY DDD C 1
ATOM 8899 O O . GLY D 1 399 ? 22.352 140.144 208.110 1.000 47.584 410 GLY DDD O 1
ATOM 8900 N N . SER D 1 400 ? 23.771 138.921 209.391 1.000 48.383 411 SER DDD N 1
ATOM 8901 C CA . SER D 1 400 ? 25.026 139.498 208.854 1.000 48.614 411 SER DDD CA 1
ATOM 8902 C C . SER D 1 400 ? 25.313 138.893 207.482 1.000 48.288 411 SER DDD C 1
ATOM 8903 O O . SER D 1 400 ? 24.953 137.725 207.252 1.000 48.760 411 SER DDD O 1
ATOM 8906 N N . VAL D 1 401 ? 25.934 139.665 206.599 1.000 47.590 412 VAL DDD N 1
ATOM 8907 C CA . VAL D 1 401 ? 26.377 139.151 205.273 1.000 46.826 412 VAL DDD CA 1
ATOM 8908 C C . VAL D 1 401 ? 27.639 138.330 205.519 1.000 45.797 412 VAL DDD C 1
ATOM 8909 O O . VAL D 1 401 ? 28.502 138.762 206.278 1.000 48.358 412 VAL DDD O 1
ATOM 8913 N N . PRO D 1 402 ? 27.767 137.115 204.938 1.000 44.954 413 PRO DDD N 1
ATOM 8914 C CA . PRO D 1 402 ? 28.991 136.325 205.058 1.000 45.060 413 PRO DDD CA 1
ATOM 8915 C C . PRO D 1 402 ? 30.211 137.129 204.601 1.000 45.508 413 PRO DDD C 1
ATOM 8916 O O . PRO D 1 402 ? 30.099 137.863 203.650 1.000 49.867 413 PRO DDD O 1
ATOM 8920 N N . THR D 1 403 ? 31.335 136.972 205.292 1.000 47.521 414 THR DDD N 1
ATOM 8921 C CA . THR D 1 403 ? 32.568 137.770 205.062 1.000 48.275 414 THR DDD CA 1
ATOM 8922 C C . THR D 1 403 ? 33.004 137.653 203.598 1.000 48.810 414 THR DDD C 1
ATOM 8923 O O . THR D 1 403 ? 33.288 138.695 202.992 1.000 52.249 414 THR DDD O 1
ATOM 8927 N N . GLY D 1 404 ? 33.058 136.432 203.063 1.000 49.443 415 GLY DDD N 1
ATOM 8928 C CA . GLY D 1 404 ? 33.531 136.158 201.692 1.000 49.425 415 GLY DDD CA 1
ATOM 8929 C C . GLY D 1 404 ? 32.664 136.827 200.641 1.000 48.258 415 GLY DDD C 1
ATOM 8930 O O . GLY D 1 404 ? 33.233 137.277 199.634 1.000 47.097 415 GLY DDD O 1
ATOM 8931 N N . PHE D 1 405 ? 31.347 136.903 200.868 1.000 47.255 416 PHE DDD N 1
ATOM 8932 C CA . PHE D 1 405 ? 30.352 137.445 199.903 1.000 45.976 416 PHE DDD CA 1
ATOM 8933 C C . PHE D 1 405 ? 30.736 138.880 199.518 1.000 44.755 416 PHE DDD C 1
ATOM 8934 O O . PHE D 1 405 ? 30.594 139.233 198.335 1.000 45.147 416 PHE DDD O 1
ATOM 8942 N N . TRP D 1 406 ? 31.233 139.668 200.478 1.000 43.538 417 TRP DDD N 1
ATOM 8943 C CA . TRP D 1 406 ? 31.677 141.067 200.247 1.000 43.596 417 TRP DDD CA 1
ATOM 8944 C C . TRP D 1 406 ? 32.824 141.081 199.235 1.000 43.537 417 TRP DDD C 1
ATOM 8945 O O . TRP D 1 406 ? 32.886 142.022 198.435 1.000 44.102 417 TRP DDD O 1
ATOM 8956 N N . GLY D 1 407 ? 33.713 140.088 199.292 1.000 44.468 418 GLY DDD N 1
ATOM 8957 C CA . GLY D 1 407 ? 35.000 140.107 198.569 1.000 45.378 418 GLY DDD CA 1
ATOM 8958 C C . GLY D 1 407 ? 35.005 139.298 197.285 1.000 46.147 418 GLY DDD C 1
ATOM 8959 O O . GLY D 1 407 ? 36.102 139.139 196.721 1.000 46.740 418 GLY DDD O 1
ATOM 8960 N N . LEU D 1 408 ? 33.850 138.809 196.813 1.000 46.380 419 LEU DDD N 1
ATOM 8961 C CA . LEU D 1 408 ? 33.804 137.960 195.588 1.000 47.190 419 LEU DDD CA 1
ATOM 8962 C C . LEU D 1 408 ? 34.428 138.739 194.424 1.000 49.811 419 LEU DDD C 1
ATOM 8963 O O . LEU D 1 408 ? 34.054 139.883 194.172 1.000 48.508 419 LEU DDD O 1
ATOM 8968 N N . PRO D 1 409 ? 35.405 138.145 193.696 1.000 49.480 420 PRO DDD N 1
ATOM 8969 C CA . PRO D 1 409 ? 36.245 138.874 192.740 1.000 49.804 420 PRO DDD CA 1
ATOM 8970 C C . PRO D 1 409 ? 35.615 139.398 191.436 1.000 49.947 420 PRO DDD C 1
ATOM 8971 O O . PRO D 1 409 ? 36.085 140.408 190.962 1.000 50.209 420 PRO DDD O 1
ATOM 8975 N N . HIS D 1 410 ? 34.619 138.713 190.864 1.000 50.193 421 HIS DDD N 1
ATOM 8976 C CA . HIS D 1 410 ? 34.054 139.059 189.530 1.000 48.347 421 HIS DDD CA 1
ATOM 8977 C C . HIS D 1 410 ? 32.692 139.744 189.658 1.000 45.317 421 HIS DDD C 1
ATOM 8978 O O . HIS D 1 410 ? 32.110 140.049 188.618 1.000 49.309 421 HIS DDD O 1
ATOM 8985 N N . VAL D 1 411 ? 32.214 140.013 190.870 1.000 44.242 422 VAL DDD N 1
ATOM 8986 C CA . VAL D 1 411 ? 30.885 140.659 191.070 1.000 43.902 422 VAL DDD CA 1
ATOM 8987 C C . VAL D 1 411 ? 30.970 142.116 190.609 1.000 43.536 422 VAL DDD C 1
ATOM 8988 O O . VAL D 1 411 ? 31.839 142.844 191.101 1.000 42.165 422 VAL DDD O 1
ATOM 8992 N N . ASN D 1 412 ? 30.091 142.504 189.688 1.000 42.864 423 ASN DDD N 1
ATOM 8993 C CA . ASN D 1 412 ? 30.035 143.870 189.109 1.000 41.188 423 ASN DDD CA 1
ATOM 8994 C C . ASN D 1 412 ? 28.964 144.664 189.857 1.000 38.364 423 ASN DDD C 1
ATOM 8995 O O . ASN D 1 412 ? 29.196 145.844 190.141 1.000 37.172 423 ASN DDD O 1
ATOM 9000 N N . LEU D 1 413 ? 27.832 144.026 190.156 1.000 36.708 424 LEU DDD N 1
ATOM 9001 C CA . LEU D 1 413 ? 26.722 144.669 190.901 1.000 37.217 424 LEU DDD CA 1
ATOM 9002 C C . LEU D 1 413 ? 26.372 143.826 192.130 1.000 38.182 424 LEU DDD C 1
ATOM 9003 O O . LEU D 1 413 ? 26.044 142.641 191.960 1.000 37.071 424 LEU DDD O 1
ATOM 9008 N N . LEU D 1 414 ? 26.444 144.427 193.317 1.000 39.650 425 LEU DDD N 1
ATOM 9009 C CA . LEU D 1 414 ? 25.925 143.829 194.571 1.000 38.641 425 LEU DDD CA 1
ATOM 9010 C C . LEU D 1 414 ? 24.783 144.704 195.080 1.000 37.337 425 LEU DDD C 1
ATOM 9011 O O . LEU D 1 414 ? 25.063 145.843 195.475 1.000 36.655 425 LEU DDD O 1
ATOM 9016 N N . GLU D 1 415 ? 23.554 144.196 195.063 1.000 37.186 426 GLU DDD N 1
ATOM 9017 C CA . GLU D 1 415 ? 22.364 144.967 195.499 1.000 38.493 426 GLU DDD CA 1
ATOM 9018 C C . GLU D 1 415 ? 21.630 144.196 196.597 1.000 38.320 426 GLU DDD C 1
ATOM 9019 O O . GLU D 1 415 ? 21.024 143.152 196.282 1.000 37.010 426 GLU DDD O 1
ATOM 9025 N N . LEU D 1 416 ? 21.675 144.704 197.832 1.000 37.732 427 LEU DDD 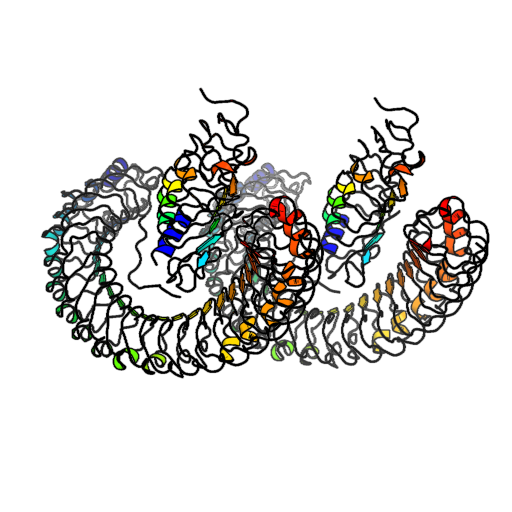N 1
ATOM 9026 C CA . LEU D 1 416 ? 21.038 144.080 199.022 1.000 37.860 427 LEU DDD CA 1
ATOM 9027 C C . LEU D 1 416 ? 19.948 145.019 199.545 1.000 39.358 427 LEU DDD C 1
ATOM 9028 O O . LEU D 1 416 ? 19.518 144.843 200.691 1.000 40.496 427 LEU DDD O 1
ATOM 9033 N N . VAL D 1 417 ? 19.503 145.960 198.711 1.000 40.786 428 VAL DDD N 1
ATOM 9034 C CA . VAL D 1 417 ? 18.576 147.069 199.090 1.000 41.070 428 VAL DDD CA 1
ATOM 9035 C C . VAL D 1 417 ? 17.253 146.495 199.609 1.000 40.583 428 VAL DDD C 1
ATOM 9036 O O . VAL D 1 417 ? 16.858 145.419 199.143 1.000 39.145 428 VAL DDD O 1
ATOM 9040 N N . ASN D 1 418 ? 16.617 147.201 200.548 1.000 42.943 429 ASN DDD N 1
ATOM 9041 C CA . ASN D 1 418 ? 15.265 146.894 201.095 1.000 45.062 429 ASN DDD CA 1
ATOM 9042 C C . ASN D 1 418 ? 15.245 145.484 201.702 1.000 46.561 429 ASN DDD C 1
ATOM 9043 O O . ASN D 1 418 ? 14.326 144.704 201.392 1.000 47.263 429 ASN DDD O 1
ATOM 9048 N N . ASN D 1 419 ? 16.219 145.192 202.568 1.000 47.968 430 ASN DDD N 1
ATOM 9049 C CA . ASN D 1 419 ? 16.259 143.965 203.404 1.000 47.034 430 ASN DDD CA 1
ATOM 9050 C C . ASN D 1 419 ? 16.458 144.408 204.858 1.000 46.671 430 ASN DDD C 1
ATOM 9051 O O . ASN D 1 419 ? 16.479 145.629 205.108 1.000 48.780 430 ASN DDD O 1
ATOM 9056 N N . SER D 1 420 ? 16.573 143.461 205.787 1.000 44.903 431 SER DDD N 1
ATOM 9057 C CA . SER D 1 420 ? 16.875 143.749 207.214 1.000 42.553 431 SER DDD CA 1
ATOM 9058 C C . SER D 1 420 ? 18.282 143.253 207.556 1.000 41.123 431 SER DDD C 1
ATOM 9059 O O . SER D 1 420 ? 18.514 142.898 208.716 1.000 41.216 431 SER DDD O 1
ATOM 9062 N N . PHE D 1 421 ? 19.196 143.252 206.583 1.000 41.264 432 PHE DDD N 1
ATOM 9063 C CA . PHE D 1 421 ? 20.589 142.783 206.786 1.000 42.213 432 PHE DDD CA 1
ATOM 9064 C C . PHE D 1 421 ? 21.214 143.591 207.918 1.000 41.978 432 PHE DDD C 1
ATOM 9065 O O . PHE D 1 421 ? 21.051 144.828 207.960 1.000 46.544 432 PHE DDD O 1
ATOM 9073 N N . SER D 1 422 ? 21.937 142.914 208.801 1.000 42.418 433 SER DDD N 1
ATOM 9074 C CA . SER D 1 422 ? 22.634 143.556 209.939 1.000 41.678 433 SER DDD CA 1
ATOM 9075 C C . SER D 1 422 ? 24.144 143.358 209.792 1.000 41.307 433 SER DDD C 1
ATOM 9076 O O . SER D 1 422 ? 24.590 142.772 208.765 1.000 40.646 433 SER DDD O 1
ATOM 9079 N N . GLY D 1 423 ? 24.896 143.833 210.780 1.000 40.322 434 GLY DDD N 1
ATOM 9080 C CA . GLY D 1 423 ? 26.352 143.639 210.824 1.000 41.403 434 GLY DDD CA 1
ATOM 9081 C C . GLY D 1 423 ? 27.063 144.741 210.067 1.000 41.568 434 GLY DDD C 1
ATOM 9082 O O . GLY D 1 423 ? 26.454 145.790 209.821 1.000 40.279 434 GLY DDD O 1
ATOM 9083 N N . GLU D 1 424 ? 28.326 144.521 209.740 1.000 42.629 435 GLU DDD N 1
ATOM 9084 C CA . GLU D 1 424 ? 29.215 145.557 209.169 1.000 45.421 435 GLU DDD CA 1
ATOM 9085 C C . GLU D 1 424 ? 29.691 145.084 207.802 1.000 46.561 435 GLU DDD C 1
ATOM 9086 O O . GLU D 1 424 ? 29.641 143.870 207.549 1.000 46.616 435 GLU DDD O 1
ATOM 9092 N N . ILE D 1 425 ? 30.132 146.011 206.958 1.000 46.037 436 ILE DDD N 1
ATOM 9093 C CA . ILE D 1 425 ? 30.850 145.646 205.711 1.000 47.911 436 ILE DDD CA 1
ATOM 9094 C C . ILE D 1 425 ? 32.231 145.157 206.145 1.000 47.703 436 ILE DDD C 1
ATOM 9095 O O . ILE D 1 425 ? 32.922 145.904 206.850 1.000 49.185 436 ILE DDD O 1
ATOM 9100 N N . SER D 1 426 ? 32.588 143.927 205.782 1.000 46.762 437 SER DDD N 1
ATOM 9101 C CA . SER D 1 426 ? 33.881 143.309 206.158 1.000 46.258 437 SER DDD CA 1
ATOM 9102 C C . SER D 1 426 ? 35.018 143.991 205.387 1.000 45.995 437 SER DDD C 1
ATOM 9103 O O . SER D 1 426 ? 34.742 144.630 204.355 1.000 44.879 437 SER DDD O 1
ATOM 9106 N N . LYS D 1 427 ? 36.252 143.858 205.870 1.000 46.961 438 LYS DDD N 1
ATOM 9107 C CA . LYS D 1 427 ? 37.471 144.334 205.168 1.000 48.272 438 LYS DDD CA 1
ATOM 9108 C C . LYS D 1 427 ? 37.654 143.506 203.889 1.000 50.183 438 LYS DDD C 1
ATOM 9109 O O . LYS D 1 427 ? 38.496 143.874 203.059 1.000 50.769 438 LYS DDD O 1
ATOM 9111 N N . SER D 1 428 ? 36.897 142.415 203.743 1.000 50.586 439 SER DDD N 1
ATOM 9112 C CA . SER D 1 428 ? 36.912 141.526 202.553 1.000 51.887 439 SER DDD CA 1
ATOM 9113 C C . SER D 1 428 ? 36.451 142.294 201.310 1.000 53.769 439 SER DDD C 1
ATOM 9114 O O . SER D 1 428 ? 36.796 141.844 200.205 1.000 60.557 439 SER DDD O 1
ATOM 9117 N N . ILE D 1 429 ? 35.741 143.417 201.481 1.000 52.432 440 ILE DDD N 1
ATOM 9118 C CA . ILE D 1 429 ? 35.211 144.253 200.362 1.000 51.762 440 ILE DDD CA 1
ATOM 9119 C C . ILE D 1 429 ? 36.364 144.640 199.431 1.000 50.794 440 ILE DDD C 1
ATOM 9120 O O . ILE D 1 429 ? 36.095 144.770 198.229 1.000 51.739 440 ILE DDD O 1
ATOM 9125 N N . GLY D 1 430 ? 37.588 144.799 199.956 1.000 47.931 441 GLY DDD N 1
ATOM 9126 C CA . GLY D 1 430 ? 38.788 145.134 199.164 1.000 45.804 441 GLY DDD CA 1
ATOM 9127 C C . GLY D 1 430 ? 39.049 144.117 198.068 1.000 46.174 441 GLY DDD C 1
ATOM 9128 O O . GLY D 1 430 ? 39.619 144.492 197.027 1.000 47.409 441 GLY DDD O 1
ATOM 9129 N N . GLY D 1 431 ? 38.612 142.870 198.266 1.000 47.264 442 GLY DDD N 1
ATOM 9130 C CA . GLY D 1 431 ? 38.799 141.769 197.299 1.000 47.563 442 GLY DDD CA 1
ATOM 9131 C C . GLY D 1 431 ? 37.850 141.852 196.117 1.000 48.644 442 GLY DDD C 1
ATOM 9132 O O . GLY D 1 431 ? 38.044 141.069 195.161 1.000 52.640 442 GLY DDD O 1
ATOM 9133 N N . ALA D 1 432 ? 36.850 142.740 196.165 1.000 49.183 443 ALA DDD N 1
ATOM 9134 C CA . ALA D 1 432 ? 35.850 142.901 195.083 1.000 49.327 443 ALA DDD CA 1
ATOM 9135 C C . ALA D 1 432 ? 36.450 143.773 193.973 1.000 49.444 443 ALA DDD C 1
ATOM 9136 O O . ALA D 1 432 ? 36.016 144.924 193.817 1.000 49.374 443 ALA DDD O 1
ATOM 9138 N N . SER D 1 433 ? 37.409 143.218 193.225 1.000 48.431 444 SER DDD N 1
ATOM 9139 C CA . SER D 1 433 ? 38.206 143.922 192.186 1.000 49.510 444 SER DDD CA 1
ATOM 9140 C C . SER D 1 433 ? 37.292 144.489 191.089 1.000 50.122 444 SER DDD C 1
ATOM 9141 O O . SER D 1 433 ? 37.574 145.604 190.604 1.000 51.848 444 SER DDD O 1
ATOM 9143 N N . ASN D 1 434 ? 36.234 143.764 190.718 1.000 50.568 445 ASN DDD N 1
ATOM 9144 C CA . ASN D 1 434 ? 35.376 144.122 189.559 1.000 49.886 445 ASN DDD CA 1
ATOM 9145 C C . ASN D 1 434 ? 34.106 144.847 190.023 1.000 45.346 445 ASN DDD C 1
ATOM 9146 O O . ASN D 1 434 ? 33.275 145.146 189.165 1.000 44.603 445 ASN DDD O 1
ATOM 9151 N N . LEU D 1 435 ? 33.960 145.149 191.318 1.000 43.074 446 LEU DDD N 1
ATOM 9152 C CA . LEU D 1 435 ? 32.722 145.786 191.842 1.000 41.437 446 LEU DDD CA 1
ATOM 9153 C C . LEU D 1 435 ? 32.613 147.221 191.316 1.000 39.740 446 LEU DDD C 1
ATOM 9154 O O . LEU D 1 435 ? 33.554 148.010 191.508 1.000 39.726 446 LEU DDD O 1
ATOM 9159 N N . SER D 1 436 ? 31.493 147.530 190.665 1.000 39.031 447 SER DDD N 1
ATOM 9160 C CA . SER D 1 436 ? 31.210 148.859 190.070 1.000 38.742 447 SER DDD CA 1
ATOM 9161 C C . SER D 1 436 ? 30.058 149.521 190.825 1.000 37.940 447 SER DDD C 1
ATOM 9162 O O . SER D 1 436 ? 30.157 150.722 191.140 1.000 39.740 447 SER DDD O 1
ATOM 9165 N N . LEU D 1 437 ? 28.996 148.768 191.102 1.000 37.204 448 LEU DDD N 1
ATOM 9166 C CA . LEU D 1 437 ? 27.784 149.313 191.763 1.000 36.836 448 LEU DDD CA 1
ATOM 9167 C C . LEU D 1 437 ? 27.563 148.581 193.088 1.000 37.241 448 LEU DDD C 1
ATOM 9168 O O . LEU D 1 437 ? 27.346 147.352 193.058 1.000 36.307 448 LEU DDD O 1
ATOM 9173 N N . LEU D 1 438 ? 27.641 149.309 194.202 1.000 36.614 449 LEU DDD N 1
ATOM 9174 C CA . LEU D 1 438 ? 27.362 148.775 195.553 1.000 36.062 449 LEU DDD CA 1
ATOM 9175 C C . LEU D 1 438 ? 26.120 149.482 196.078 1.000 35.196 449 LEU DDD C 1
ATOM 9176 O O . LEU D 1 438 ? 26.199 150.692 196.315 1.000 36.235 449 LEU DDD O 1
ATOM 9181 N N . ILE D 1 439 ? 25.018 148.757 196.236 1.000 35.289 450 ILE DDD N 1
ATOM 9182 C CA . ILE D 1 439 ? 23.727 149.346 196.696 1.000 36.450 450 ILE DDD CA 1
ATOM 9183 C C . ILE D 1 439 ? 23.244 148.563 197.922 1.000 35.939 450 ILE DDD C 1
ATOM 9184 O O . ILE D 1 439 ? 22.813 147.413 197.759 1.000 34.397 450 ILE DDD O 1
ATOM 9189 N N . LEU D 1 440 ? 23.341 149.175 199.107 1.000 36.458 451 LEU DDD N 1
ATOM 9190 C CA . LEU D 1 440 ? 23.048 148.544 200.423 1.000 35.866 451 LEU DDD CA 1
ATOM 9191 C C . LEU D 1 440 ? 21.941 149.317 201.136 1.000 35.097 451 LEU DDD C 1
ATOM 9192 O O . LEU D 1 440 ? 21.768 149.106 202.338 1.000 35.188 451 LEU DDD O 1
ATOM 9197 N N . SER D 1 441 ? 21.216 150.171 200.415 1.000 35.606 452 SER DDD N 1
ATOM 9198 C CA . SER D 1 441 ? 20.235 151.123 200.996 1.000 36.899 452 SER DDD CA 1
ATOM 9199 C C . SER D 1 441 ? 19.072 150.399 201.689 1.000 37.537 452 SER DDD C 1
ATOM 9200 O O . SER D 1 441 ? 18.738 149.285 201.276 1.000 37.288 452 SER DDD O 1
ATOM 9203 N N . ASN D 1 442 ? 18.493 151.029 202.716 1.000 40.401 453 ASN DDD N 1
ATOM 9204 C CA . ASN D 1 442 ? 17.297 150.560 203.471 1.000 42.158 453 ASN DDD CA 1
ATOM 9205 C C . ASN D 1 442 ? 17.564 149.191 204.107 1.000 43.077 453 ASN DDD C 1
ATOM 9206 O O . ASN D 1 442 ? 16.731 148.282 203.935 1.000 41.682 453 ASN DDD O 1
ATOM 9211 N N . ASN D 1 443 ? 18.669 149.067 204.846 1.000 44.796 454 ASN DDD N 1
ATOM 9212 C CA . ASN D 1 443 ? 18.969 147.874 205.687 1.000 46.683 454 ASN DDD CA 1
ATOM 9213 C C . ASN D 1 443 ? 19.220 148.328 207.135 1.000 46.889 454 ASN DDD C 1
ATOM 9214 O O . ASN D 1 443 ? 18.882 149.478 207.465 1.000 47.061 454 ASN DDD O 1
ATOM 9219 N N . GLU D 1 444 ? 19.747 147.442 207.984 1.000 47.366 455 GLU DDD N 1
ATOM 9220 C CA . GLU D 1 444 ? 20.102 147.771 209.390 1.000 47.332 455 GLU DDD CA 1
ATOM 9221 C C . GLU D 1 444 ? 21.625 147.701 209.548 1.000 44.611 455 GLU DDD C 1
ATOM 9222 O O . GLU D 1 444 ? 22.082 147.410 210.660 1.000 42.809 455 GLU DDD O 1
ATOM 9228 N N . PHE D 1 445 ? 22.389 147.951 208.484 1.000 43.321 456 PHE DDD N 1
ATOM 9229 C CA . PHE D 1 445 ? 23.867 147.818 208.534 1.000 44.096 456 PHE DDD CA 1
ATOM 9230 C C . PHE D 1 445 ? 24.420 148.822 209.548 1.000 43.912 456 PHE DDD C 1
ATOM 9231 O O . PHE D 1 445 ? 23.947 149.971 209.589 1.000 45.212 456 PHE DDD O 1
ATOM 9239 N N . THR D 1 446 ? 25.398 148.398 210.345 1.000 43.307 457 THR DDD N 1
ATOM 9240 C CA . THR D 1 446 ? 26.003 149.222 211.422 1.000 42.477 457 THR DDD CA 1
ATOM 9241 C C . THR D 1 446 ? 27.515 149.261 211.227 1.000 41.502 457 THR DDD C 1
ATOM 9242 O O . THR D 1 446 ? 28.033 148.420 210.469 1.000 39.876 457 THR DDD O 1
ATOM 9246 N N . GLY D 1 447 ? 28.180 150.197 211.899 1.000 42.333 458 GLY DDD N 1
ATOM 9247 C CA . GLY D 1 447 ? 29.649 150.254 211.949 1.000 43.745 458 GLY DDD CA 1
ATOM 9248 C C . GLY D 1 447 ? 30.204 151.286 210.997 1.000 45.911 458 GLY DDD C 1
ATOM 9249 O O . GLY D 1 447 ? 29.408 152.019 210.387 1.000 47.025 458 GLY DDD O 1
ATOM 9250 N N . SER D 1 448 ? 31.528 151.382 210.923 1.000 47.777 459 SER DDD N 1
ATOM 9251 C CA . SER D 1 448 ? 32.247 152.325 210.036 1.000 48.529 459 SER DDD CA 1
ATOM 9252 C C . SER D 1 448 ? 32.445 151.675 208.669 1.000 50.579 459 SER DDD C 1
ATOM 9253 O O . SER D 1 448 ? 32.574 150.440 208.604 1.000 50.676 459 SER DDD O 1
ATOM 9256 N N . LEU D 1 449 ? 32.433 152.473 207.605 1.000 52.097 460 LEU DDD N 1
ATOM 9257 C CA . LEU D 1 449 ? 32.820 151.978 206.267 1.000 51.795 460 LEU DDD CA 1
ATOM 9258 C C . LEU D 1 449 ? 34.277 151.547 206.352 1.000 51.899 460 LEU DDD C 1
ATOM 9259 O O . LEU D 1 449 ? 35.115 152.298 206.840 1.000 50.014 460 LEU DDD O 1
ATOM 9264 N N . PRO D 1 450 ? 34.614 150.315 205.918 1.000 53.109 461 PRO DDD N 1
ATOM 9265 C CA . PRO D 1 450 ? 35.991 149.834 205.976 1.000 52.320 461 PRO DDD CA 1
ATOM 9266 C C . PRO D 1 450 ? 36.928 150.664 205.084 1.000 53.155 461 PRO DDD C 1
ATOM 9267 O O . PRO D 1 450 ? 36.498 151.136 204.048 1.000 53.971 461 PRO DDD O 1
ATOM 9271 N N . GLU D 1 451 ? 38.185 150.818 205.500 1.000 55.308 462 GLU DDD N 1
ATOM 9272 C CA . GLU D 1 451 ? 39.230 151.537 204.721 1.000 57.673 462 GLU DDD CA 1
ATOM 9273 C C . GLU D 1 451 ? 39.427 150.825 203.378 1.000 55.251 462 GLU DDD C 1
ATOM 9274 O O . GLU D 1 451 ? 39.825 151.481 202.401 1.000 52.717 462 GLU DDD O 1
ATOM 9280 N N . GLU D 1 452 ? 39.133 149.527 203.325 1.000 55.717 463 GLU DDD N 1
ATOM 9281 C CA . GLU D 1 452 ? 39.352 148.686 202.123 1.000 55.426 463 GLU DDD CA 1
ATOM 9282 C C . GLU D 1 452 ? 38.363 149.079 201.016 1.000 53.199 463 GLU DDD C 1
ATOM 9283 O O . GLU D 1 452 ? 38.641 148.739 199.847 1.000 53.065 463 GLU DDD O 1
ATOM 9289 N N . ILE D 1 453 ? 37.275 149.784 201.343 1.000 49.400 464 ILE DDD N 1
ATOM 9290 C CA . ILE D 1 453 ? 36.266 150.213 200.329 1.000 48.368 464 ILE DDD CA 1
ATOM 9291 C C . ILE D 1 453 ? 36.942 151.193 199.370 1.000 49.056 464 ILE DDD C 1
ATOM 9292 O O . ILE D 1 453 ? 36.571 151.205 198.189 1.000 51.187 464 ILE DDD O 1
ATOM 9297 N N . GLY D 1 454 ? 37.909 151.972 199.857 1.000 50.772 465 GLY DDD N 1
ATOM 9298 C CA . GLY D 1 454 ? 38.675 152.923 199.034 1.000 52.181 465 GLY DDD CA 1
ATOM 9299 C C . GLY D 1 454 ? 39.673 152.245 198.112 1.000 53.331 465 GLY DDD C 1
ATOM 9300 O O . GLY D 1 454 ? 40.198 152.936 197.236 1.000 58.210 465 GLY DDD O 1
ATOM 9301 N N . SER D 1 455 ? 39.964 150.958 198.306 1.000 53.834 466 SER DDD N 1
ATOM 9302 C CA . SER D 1 455 ? 40.869 150.193 197.415 1.000 54.531 466 SER DDD CA 1
ATOM 9303 C C . SER D 1 455 ? 40.101 149.726 196.173 1.000 55.607 466 SER DDD C 1
ATOM 9304 O O . SER D 1 455 ? 40.745 149.146 195.282 1.000 57.141 466 SER DDD O 1
ATOM 9307 N N . LEU D 1 456 ? 38.785 149.958 196.117 1.000 54.991 467 LEU DDD N 1
ATOM 9308 C CA . LEU D 1 456 ? 37.939 149.625 194.937 1.000 52.879 467 LEU DDD CA 1
ATOM 9309 C C . LEU D 1 456 ? 38.044 150.756 193.909 1.000 56.382 467 LEU DDD C 1
ATOM 9310 O O . LEU D 1 456 ? 37.148 151.611 193.863 1.000 56.972 467 LEU DDD O 1
ATOM 9315 N N . ASP D 1 457 ? 39.100 150.743 193.098 1.000 59.144 468 ASP DDD N 1
ATOM 9316 C CA . ASP D 1 457 ? 39.418 151.832 192.137 1.000 60.673 468 ASP DDD CA 1
ATOM 9317 C C . ASP D 1 457 ? 38.325 151.955 191.075 1.000 58.862 468 ASP DDD C 1
ATOM 9318 O O . ASP D 1 457 ? 38.106 153.074 190.598 1.000 58.081 468 ASP DDD O 1
ATOM 9323 N N . ASN D 1 458 ? 37.665 150.851 190.720 1.000 57.201 469 ASN DDD N 1
ATOM 9324 C CA . ASN D 1 458 ? 36.632 150.831 189.650 1.000 57.011 469 ASN DDD CA 1
ATOM 9325 C C . ASN D 1 458 ? 35.240 151.112 190.227 1.000 52.252 469 ASN DDD C 1
ATOM 9326 O O . ASN D 1 458 ? 34.274 151.031 189.449 1.000 51.062 469 ASN DDD O 1
ATOM 9331 N N . LEU D 1 459 ? 35.115 151.417 191.520 1.000 48.708 470 LEU DDD N 1
ATOM 9332 C CA . LEU D 1 459 ? 33.773 151.610 192.125 1.000 47.836 470 LEU DDD CA 1
ATOM 9333 C C . LEU D 1 459 ? 33.154 152.877 191.532 1.000 45.812 470 LEU DDD C 1
ATOM 9334 O O . LEU D 1 459 ? 33.829 153.919 191.498 1.000 45.448 470 LEU DDD O 1
ATOM 9339 N N . ASN D 1 460 ? 31.910 152.772 191.072 1.000 44.164 471 ASN DDD N 1
ATOM 9340 C CA . ASN D 1 460 ? 31.200 153.875 190.382 1.000 44.143 471 ASN DDD CA 1
ATOM 9341 C C . ASN D 1 460 ? 30.051 154.376 191.253 1.000 44.048 471 ASN DDD C 1
ATOM 9342 O O . ASN D 1 460 ? 29.795 155.595 191.238 1.000 47.411 471 ASN DDD O 1
ATOM 9347 N N . GLN D 1 461 ? 29.366 153.478 191.962 1.000 42.517 472 GLN DDD N 1
ATOM 9348 C CA . GLN D 1 461 ? 28.192 153.860 192.789 1.000 41.310 472 GLN DDD CA 1
ATOM 9349 C C . GLN D 1 461 ? 28.330 153.267 194.188 1.000 40.441 472 GLN DDD C 1
ATOM 9350 O O . GLN D 1 461 ? 28.523 152.046 194.295 1.000 41.399 472 GLN DDD O 1
ATOM 9356 N N . LEU D 1 462 ? 28.233 154.107 195.215 1.000 40.043 473 LEU DDD N 1
ATOM 9357 C CA . LEU D 1 462 ? 28.126 153.652 196.622 1.000 38.208 473 LEU DDD CA 1
ATOM 9358 C C . LEU D 1 462 ? 26.838 154.237 197.175 1.000 36.184 473 LEU DDD C 1
ATOM 9359 O O . LEU D 1 462 ? 26.818 155.439 197.447 1.000 36.568 473 LEU DDD O 1
ATOM 9364 N N . SER D 1 463 ? 25.789 153.434 197.281 1.000 35.798 474 SER DDD N 1
ATOM 9365 C CA . SER D 1 463 ? 24.504 153.891 197.862 1.000 37.320 474 SER DDD CA 1
ATOM 9366 C C . SER D 1 463 ? 24.194 153.035 199.088 1.000 38.603 474 SER DDD C 1
ATOM 9367 O O . SER D 1 463 ? 23.975 151.832 198.916 1.000 38.838 474 SER DDD O 1
ATOM 9370 N N . ALA D 1 464 ? 24.234 153.627 200.282 1.000 39.628 475 ALA DDD N 1
ATOM 9371 C CA . ALA D 1 464 ? 24.070 152.917 201.569 1.000 39.855 475 ALA DDD CA 1
ATOM 9372 C C . ALA D 1 464 ? 23.098 153.690 202.460 1.000 38.530 475 ALA DDD C 1
ATOM 9373 O O . ALA D 1 464 ? 23.296 153.716 203.676 1.000 37.792 475 ALA DDD O 1
ATOM 9375 N N . SER D 1 465 ? 22.066 154.285 201.871 1.000 39.889 476 SER DDD N 1
ATOM 9376 C CA . SER D 1 465 ? 21.101 155.152 202.591 1.000 40.694 476 SER DDD CA 1
ATOM 9377 C C . SER D 1 465 ? 20.218 154.302 203.504 1.000 40.855 476 SER DDD C 1
ATOM 9378 O O . SER D 1 465 ? 20.174 153.080 203.299 1.000 41.011 476 SER DDD O 1
ATOM 9381 N N . GLY D 1 466 ? 19.570 154.928 204.493 1.000 41.859 477 GLY DDD N 1
ATOM 9382 C CA . GLY D 1 466 ? 18.630 154.254 205.414 1.000 42.055 477 GLY DDD CA 1
ATOM 9383 C C . GLY D 1 466 ? 19.298 153.143 206.208 1.000 41.177 477 GLY DDD C 1
ATOM 9384 O O . GLY D 1 466 ? 18.662 152.099 206.412 1.000 41.144 477 GLY DDD O 1
ATOM 9385 N N . ASN D 1 467 ? 20.541 153.350 206.635 1.000 42.286 478 ASN DDD N 1
ATOM 9386 C CA . ASN D 1 467 ? 21.295 152.368 207.458 1.000 43.878 478 ASN DDD CA 1
ATOM 9387 C C . ASN D 1 467 ? 21.688 153.022 208.787 1.000 43.443 478 ASN DDD C 1
ATOM 9388 O O . ASN D 1 467 ? 21.346 154.194 209.000 1.000 43.731 478 ASN DDD O 1
ATOM 9393 N N . LYS D 1 468 ? 22.339 152.262 209.667 1.000 44.221 479 LYS DDD N 1
ATOM 9394 C CA . LYS D 1 468 ? 22.818 152.747 210.985 1.000 45.624 479 LYS DDD CA 1
ATOM 9395 C C . LYS D 1 468 ? 24.345 152.850 210.946 1.000 44.707 479 LYS DDD C 1
ATOM 9396 O O . LYS D 1 468 ? 24.972 152.744 212.012 1.000 43.147 479 LYS DDD O 1
ATOM 9402 N N . PHE D 1 469 ? 24.913 153.068 209.758 1.000 44.359 480 PHE DDD N 1
ATOM 9403 C CA . PHE D 1 469 ? 26.376 153.240 209.579 1.000 45.372 480 PHE DDD CA 1
ATOM 9404 C C . PHE D 1 469 ? 26.819 154.463 210.381 1.000 46.129 480 PHE DDD C 1
ATOM 9405 O O . PHE D 1 469 ? 26.068 155.453 210.471 1.000 45.548 480 PHE DDD O 1
ATOM 9413 N N . SER D 1 470 ? 28.033 154.413 210.919 1.000 46.334 481 SER DDD N 1
ATOM 9414 C CA . SER D 1 470 ? 28.571 155.479 211.800 1.000 45.268 481 SER DDD CA 1
ATOM 9415 C C . SER D 1 470 ? 30.050 155.710 211.500 1.000 44.485 481 SER DDD C 1
ATOM 9416 O O . SER D 1 470 ? 30.622 154.964 210.695 1.000 44.228 481 SER DDD O 1
ATOM 9419 N N . GLY D 1 471 ? 30.628 156.721 212.143 1.000 43.973 482 GLY DDD N 1
ATOM 9420 C CA . GLY D 1 471 ? 32.072 157.003 212.107 1.000 43.341 482 GLY DDD CA 1
ATOM 9421 C C . GLY D 1 471 ? 32.433 158.010 211.038 1.000 44.720 482 GLY DDD C 1
ATOM 9422 O O . GLY D 1 471 ? 31.575 158.356 210.223 1.000 46.114 482 GLY DDD O 1
ATOM 9423 N N . SER D 1 472 ? 33.679 158.475 211.059 1.000 45.941 483 SER DDD N 1
ATOM 9424 C CA . SER D 1 472 ? 34.257 159.361 210.024 1.000 44.238 483 SER DDD CA 1
ATOM 9425 C C . SER D 1 472 ? 34.374 158.567 208.724 1.000 44.151 483 SER DDD C 1
ATOM 9426 O O . SER D 1 472 ? 34.625 157.355 208.788 1.000 43.089 483 SER DDD O 1
ATOM 9429 N N . LEU D 1 473 ? 34.188 159.226 207.586 1.000 43.508 484 LEU DDD N 1
ATOM 9430 C CA . LEU D 1 473 ? 34.417 158.587 206.270 1.000 43.942 484 LEU DDD CA 1
ATOM 9431 C C . LEU D 1 473 ? 35.880 158.171 206.209 1.000 44.121 484 LEU DDD C 1
ATOM 9432 O O . LEU D 1 473 ? 36.758 158.923 206.624 1.000 45.249 484 LEU DDD O 1
ATOM 9437 N N . PRO D 1 474 ? 36.187 156.958 205.708 1.000 44.829 485 PRO DDD N 1
ATOM 9438 C CA . PRO D 1 474 ? 37.574 156.536 205.551 1.000 46.068 485 PRO DDD CA 1
ATOM 9439 C C . PRO D 1 474 ? 38.282 157.484 204.576 1.000 48.976 485 PRO DDD C 1
ATOM 9440 O O . PRO D 1 474 ? 37.652 157.930 203.634 1.000 54.120 485 PRO DDD O 1
ATOM 9444 N N . ASP D 1 475 ? 39.558 157.779 204.813 1.000 50.158 486 ASP DDD N 1
ATOM 9445 C CA . ASP D 1 475 ? 40.342 158.692 203.942 1.000 53.093 486 ASP DDD CA 1
ATOM 9446 C C . ASP D 1 475 ? 40.410 158.112 202.528 1.000 54.114 486 ASP DDD C 1
ATOM 9447 O O . ASP D 1 475 ? 40.387 158.908 201.571 1.000 56.519 486 ASP DDD O 1
ATOM 9452 N N . SER D 1 476 ? 40.496 156.787 202.402 1.000 54.232 487 SER DDD N 1
ATOM 9453 C CA . SER D 1 476 ? 40.591 156.075 201.101 1.000 52.528 487 SER DDD CA 1
ATOM 9454 C C . SER D 1 476 ? 39.357 156.354 200.234 1.000 51.265 487 SER DDD C 1
ATOM 9455 O O . SER D 1 476 ? 39.498 156.313 199.006 1.000 51.532 487 SER DDD O 1
ATOM 9458 N N . LEU D 1 477 ? 38.191 156.600 200.833 1.000 50.787 488 LEU DDD N 1
ATOM 9459 C CA . LEU D 1 477 ? 36.937 156.831 200.072 1.000 52.535 488 LEU DDD CA 1
ATOM 9460 C C . LEU D 1 477 ? 37.141 158.030 199.138 1.000 57.289 488 LEU DDD C 1
ATOM 9461 O O . LEU D 1 477 ? 36.653 157.963 198.000 1.000 62.258 488 LEU DDD O 1
ATOM 9466 N N . MET D 1 478 ? 37.865 159.064 199.583 1.000 60.937 489 MET DDD N 1
ATOM 9467 C CA . MET D 1 478 ? 38.150 160.282 198.772 1.000 62.799 489 MET DDD CA 1
ATOM 9468 C C . MET D 1 478 ? 39.098 159.938 197.605 1.000 64.169 489 MET DDD C 1
ATOM 9469 O O . MET D 1 478 ? 39.076 160.648 196.592 1.000 68.996 489 MET DDD O 1
ATOM 9474 N N . SER D 1 479 ? 39.865 158.852 197.702 1.000 64.568 490 SER DDD N 1
ATOM 9475 C CA . SER D 1 479 ? 40.794 158.398 196.634 1.000 64.465 490 SER DDD CA 1
ATOM 9476 C C . SER D 1 479 ? 40.028 157.811 195.438 1.000 63.503 490 SER DDD C 1
ATOM 9477 O O . SER D 1 479 ? 40.687 157.538 194.426 1.000 62.567 490 SER DDD O 1
ATOM 9480 N N . LEU D 1 480 ? 38.709 157.611 195.530 1.000 61.445 491 LEU DDD N 1
ATOM 9481 C CA . LEU D 1 480 ? 37.919 156.940 194.460 1.000 58.383 491 LEU DDD CA 1
ATOM 9482 C C . LEU D 1 480 ? 37.613 157.932 193.332 1.000 57.307 491 LEU DDD C 1
ATOM 9483 O O . LEU D 1 480 ? 36.681 158.749 193.479 1.000 55.452 491 LEU DDD O 1
ATOM 9488 N N . GLY D 1 481 ? 38.345 157.822 192.221 1.000 55.393 492 GLY DDD N 1
ATOM 9489 C CA . GLY D 1 481 ? 38.260 158.766 191.092 1.000 54.674 492 GLY DDD CA 1
ATOM 9490 C C . GLY D 1 481 ? 37.244 158.332 190.054 1.000 54.032 492 GLY DDD C 1
ATOM 9491 O O . GLY D 1 481 ? 37.007 159.122 189.124 1.000 56.107 492 GLY DDD O 1
ATOM 9492 N N . GLU D 1 482 ? 36.672 157.130 190.185 1.000 51.073 493 GLU DDD N 1
ATOM 9493 C CA . GLU D 1 482 ? 35.642 156.627 189.241 1.000 49.665 493 GLU DDD CA 1
ATOM 9494 C C . GLU D 1 482 ? 34.261 156.693 189.890 1.000 47.504 493 GLU DDD C 1
ATOM 9495 O O . GLU D 1 482 ? 33.300 156.240 189.253 1.000 47.535 493 GLU DDD O 1
ATOM 9501 N N . LEU D 1 483 ? 34.162 157.254 191.092 1.000 44.698 494 LEU DDD N 1
ATOM 9502 C CA . LEU D 1 483 ? 32.878 157.308 191.833 1.000 43.795 494 LEU DDD CA 1
ATOM 9503 C C . LEU D 1 483 ? 32.020 158.436 191.249 1.000 42.469 494 LEU DDD C 1
ATOM 9504 O O . LEU D 1 483 ? 32.499 159.583 191.199 1.000 43.926 494 LEU DDD O 1
ATOM 9509 N N . GLY D 1 484 ? 30.813 158.110 190.790 1.000 39.907 495 GLY DDD N 1
ATOM 9510 C CA . GLY D 1 484 ? 29.869 159.086 190.216 1.000 40.059 495 GLY DDD CA 1
ATOM 9511 C C . GLY D 1 484 ? 28.715 159.351 191.152 1.000 38.599 495 GLY DDD C 1
ATOM 9512 O O . GLY D 1 484 ? 28.139 160.450 191.090 1.000 36.948 495 GLY DDD O 1
ATOM 9513 N N . THR D 1 485 ? 28.369 158.374 191.984 1.000 38.375 496 THR DDD N 1
ATOM 9514 C CA . THR D 1 485 ? 27.242 158.500 192.939 1.000 38.007 496 THR DDD CA 1
ATOM 9515 C C . THR D 1 485 ? 27.709 158.094 194.334 1.000 37.530 496 THR DDD C 1
ATOM 9516 O O . THR D 1 485 ? 28.181 156.954 194.493 1.000 36.531 496 THR DDD O 1
ATOM 9520 N N . LEU D 1 486 ? 27.602 159.011 195.296 1.000 38.362 497 LEU DDD N 1
ATOM 9521 C CA . LEU D 1 486 ? 27.837 158.704 196.728 1.000 37.960 497 LEU DDD CA 1
ATOM 9522 C C . LEU D 1 486 ? 26.585 159.112 197.486 1.000 36.725 497 LEU DDD C 1
ATOM 9523 O O . LEU D 1 486 ? 26.371 160.325 197.632 1.000 36.934 497 LEU DDD O 1
ATOM 9528 N N . ASP D 1 487 ? 25.778 158.136 197.902 1.000 37.220 498 ASP DDD N 1
ATOM 9529 C CA . ASP D 1 487 ? 24.534 158.410 198.663 1.000 39.105 498 ASP DDD CA 1
ATOM 9530 C C . ASP D 1 487 ? 24.637 157.708 200.016 1.000 39.268 498 ASP DDD C 1
ATOM 9531 O O . ASP D 1 487 ? 24.532 156.469 200.051 1.000 39.941 498 ASP DDD O 1
ATOM 9536 N N . LEU D 1 488 ? 24.848 158.484 201.082 1.000 38.874 499 LEU DDD N 1
ATOM 9537 C CA . LEU D 1 488 ? 25.011 157.962 202.461 1.000 37.224 499 LEU DDD CA 1
ATOM 9538 C C . LEU D 1 488 ? 23.970 158.621 203.366 1.000 36.391 499 LEU DDD C 1
ATOM 9539 O O . LEU D 1 488 ? 24.206 158.692 204.583 1.000 37.725 499 LEU DDD O 1
ATOM 9544 N N . HIS D 1 489 ? 22.849 159.065 202.804 1.000 37.212 500 HIS DDD N 1
ATOM 9545 C CA . HIS D 1 489 ? 21.827 159.836 203.559 1.000 39.836 500 HIS DDD CA 1
ATOM 9546 C C . HIS D 1 489 ? 21.123 158.907 204.556 1.000 40.806 500 HIS DDD C 1
ATOM 9547 O O . HIS D 1 489 ? 21.111 157.695 204.322 1.000 40.331 500 HIS DDD O 1
ATOM 9554 N N . GLY D 1 490 ? 20.591 159.470 205.644 1.000 42.558 501 GLY DDD N 1
ATOM 9555 C CA . GLY D 1 490 ? 19.871 158.719 206.693 1.000 44.290 501 GLY DDD CA 1
ATOM 9556 C C . GLY D 1 490 ? 20.774 157.735 207.421 1.000 44.196 501 GLY DDD C 1
ATOM 9557 O O . GLY D 1 490 ? 20.339 156.596 207.649 1.000 43.868 501 GLY DDD O 1
ATOM 9558 N N . ASN D 1 491 ? 21.995 158.148 207.765 1.000 44.632 502 ASN DDD N 1
ATOM 9559 C CA . ASN D 1 491 ? 22.933 157.312 208.561 1.000 44.892 502 ASN DDD CA 1
ATOM 9560 C C . ASN D 1 491 ? 23.361 158.094 209.808 1.000 44.205 502 ASN DDD C 1
ATOM 9561 O O . ASN D 1 491 ? 22.732 159.123 210.110 1.000 40.404 502 ASN DDD O 1
ATOM 9566 N N . GLN D 1 492 ? 24.350 157.587 210.544 1.000 44.876 503 GLN DDD N 1
ATOM 9567 C CA . GLN D 1 492 ? 24.892 158.260 211.753 1.000 47.198 503 GLN DDD CA 1
ATOM 9568 C C . GLN D 1 492 ? 26.351 158.630 211.493 1.000 47.714 503 GLN DDD C 1
ATOM 9569 O O . GLN D 1 492 ? 27.131 158.676 212.464 1.000 48.485 503 GLN DDD O 1
ATOM 9575 N N . PHE D 1 493 ? 26.714 158.871 210.232 1.000 46.916 504 PHE DDD N 1
ATOM 9576 C CA . PHE D 1 493 ? 28.107 159.227 209.860 1.000 47.605 504 PHE DDD CA 1
ATOM 9577 C C . PHE D 1 493 ? 28.479 160.515 210.599 1.000 48.137 504 PHE DDD C 1
ATOM 9578 O O . PHE D 1 493 ? 27.630 161.419 210.737 1.000 48.801 504 PHE DDD O 1
ATOM 9586 N N . SER D 1 494 ? 29.712 160.586 211.089 1.000 47.925 505 SER DDD N 1
ATOM 9587 C CA . SER D 1 494 ? 30.205 161.728 211.895 1.000 47.434 505 SER DDD CA 1
ATOM 9588 C C . SER D 1 494 ? 31.533 162.204 211.314 1.000 46.818 505 SER DDD C 1
ATOM 9589 O O . SER D 1 494 ? 32.042 161.554 210.382 1.000 44.362 505 SER DDD O 1
ATOM 9592 N N . GLY D 1 495 ? 32.062 163.305 211.840 1.000 45.553 506 GLY DDD N 1
ATOM 9593 C CA . GLY D 1 495 ? 33.393 163.795 211.452 1.000 45.640 506 GLY DDD CA 1
ATOM 9594 C C . GLY D 1 495 ? 33.303 164.863 210.386 1.000 45.549 506 GLY DDD C 1
ATOM 9595 O O . GLY D 1 495 ? 32.192 165.382 210.137 1.000 45.356 506 GLY DDD O 1
ATOM 9596 N N . GLU D 1 496 ? 34.440 165.176 209.774 1.000 46.437 507 GLU DDD N 1
ATOM 9597 C CA . GLU D 1 496 ? 34.569 166.315 208.839 1.000 48.849 507 GLU DDD CA 1
ATOM 9598 C C . GLU D 1 496 ? 34.961 165.792 207.459 1.000 48.576 507 GLU DDD C 1
ATOM 9599 O O . GLU D 1 496 ? 35.690 164.785 207.389 1.000 46.615 507 GLU DDD O 1
ATOM 9605 N N . LEU D 1 497 ? 34.470 166.439 206.404 1.000 48.517 508 LEU DDD N 1
ATOM 9606 C CA . LEU D 1 497 ? 34.970 166.212 205.025 1.000 49.542 508 LEU DDD CA 1
ATOM 9607 C C . LEU D 1 497 ? 36.361 166.843 204.935 1.000 48.480 508 LEU DDD C 1
ATOM 9608 O O . LEU D 1 497 ? 36.602 167.809 205.671 1.000 47.696 508 LEU DDD O 1
ATOM 9613 N N . THR D 1 498 ? 37.249 166.300 204.104 1.000 48.492 509 THR DDD N 1
ATOM 9614 C CA . THR D 1 498 ? 38.653 166.776 204.005 1.000 50.167 509 THR DDD CA 1
ATOM 9615 C C . THR D 1 498 ? 38.870 167.442 202.642 1.000 51.069 509 THR DDD C 1
ATOM 9616 O O . THR D 1 498 ? 37.944 167.433 201.822 1.000 52.458 509 THR DDD O 1
ATOM 9620 N N . SER D 1 499 ? 40.064 167.981 202.417 1.000 52.020 510 SER DDD N 1
ATOM 9621 C CA . SER D 1 499 ? 40.518 168.530 201.113 1.000 53.219 510 SER DDD CA 1
ATOM 9622 C C . SER D 1 499 ? 40.630 167.397 200.085 1.000 52.113 510 SER DDD C 1
ATOM 9623 O O . SER D 1 499 ? 40.719 167.705 198.886 1.000 56.279 510 SER DDD O 1
ATOM 9626 N N . GLY D 1 500 ? 40.637 166.139 200.533 1.000 50.476 511 GLY DDD N 1
ATOM 9627 C CA . GLY D 1 500 ? 40.749 164.955 199.661 1.000 50.359 511 GLY DDD CA 1
ATOM 9628 C C . GLY D 1 500 ? 39.537 164.788 198.761 1.000 51.154 511 GLY DDD C 1
ATOM 9629 O O . GLY D 1 500 ? 39.617 163.967 197.835 1.000 51.510 511 GLY DDD O 1
ATOM 9630 N N . ILE D 1 501 ? 38.449 165.527 199.010 1.000 48.861 512 ILE DDD N 1
ATOM 9631 C CA . ILE D 1 501 ? 37.219 165.457 198.165 1.000 49.111 512 ILE DDD CA 1
ATOM 9632 C C . ILE D 1 501 ? 37.558 165.937 196.747 1.000 48.691 512 ILE DDD C 1
ATOM 9633 O O . ILE D 1 501 ? 36.783 165.627 195.838 1.000 47.995 512 ILE DDD O 1
ATOM 9638 N N . LYS D 1 502 ? 38.683 166.633 196.564 1.000 46.852 513 LYS DDD N 1
ATOM 9639 C CA . LYS D 1 502 ? 39.156 167.104 195.236 1.000 48.617 513 LYS DDD CA 1
ATOM 9640 C C . LYS D 1 502 ? 39.342 165.909 194.297 1.000 48.100 513 LYS DDD C 1
ATOM 9641 O O . LYS D 1 502 ? 39.153 166.088 193.085 1.000 47.781 513 LYS DDD O 1
ATOM 9646 N N . SER D 1 503 ? 39.695 164.738 194.829 1.000 48.287 514 SER DDD N 1
ATOM 9647 C CA . SER D 1 503 ? 39.962 163.514 194.027 1.000 50.056 514 SER DDD CA 1
ATOM 9648 C C . SER D 1 503 ? 38.661 162.899 193.487 1.000 49.346 514 SER DDD C 1
ATOM 9649 O O . SER D 1 503 ? 38.764 162.012 192.622 1.000 47.250 514 SER DDD O 1
ATOM 9652 N N . TRP D 1 504 ? 37.489 163.352 193.939 1.000 48.730 515 TRP DDD N 1
ATOM 9653 C CA . TRP D 1 504 ? 36.182 162.890 193.396 1.000 51.186 515 TRP DDD CA 1
ATOM 9654 C C . TRP D 1 504 ? 35.897 163.621 192.083 1.000 52.971 515 TRP DDD C 1
ATOM 9655 O O . TRP D 1 504 ? 34.841 164.271 191.991 1.000 52.566 515 TRP DDD O 1
ATOM 9666 N N . LYS D 1 505 ? 36.783 163.483 191.097 1.000 55.162 516 LYS DDD N 1
ATOM 9667 C CA . LYS D 1 505 ? 36.729 164.246 189.822 1.000 54.719 516 LYS DDD CA 1
ATOM 9668 C C . LYS D 1 505 ? 35.514 163.825 188.988 1.000 51.901 516 LYS DDD C 1
ATOM 9669 O O . LYS D 1 505 ? 35.005 164.682 188.244 1.000 51.709 516 LYS DDD O 1
ATOM 9675 N N . LYS D 1 506 ? 35.066 162.569 189.092 1.000 46.898 517 LYS DDD N 1
ATOM 9676 C CA . LYS D 1 506 ? 33.942 162.056 188.270 1.000 43.383 517 LYS DDD CA 1
ATOM 9677 C C . LYS D 1 506 ? 32.650 161.985 189.092 1.000 41.784 517 LYS DDD C 1
ATOM 9678 O O . LYS D 1 506 ? 31.699 161.362 188.607 1.000 41.746 517 LYS DDD O 1
ATOM 9684 N N . LEU D 1 507 ? 32.585 162.619 190.262 1.000 41.152 518 LEU DDD N 1
ATOM 9685 C CA . LEU D 1 507 ? 31.388 162.526 191.140 1.000 42.101 518 LEU DDD CA 1
ATOM 9686 C C . LEU D 1 507 ? 30.279 163.452 190.624 1.000 40.957 518 LEU DDD C 1
ATOM 9687 O O . LEU D 1 507 ? 30.519 164.660 190.511 1.000 39.198 518 LEU DDD O 1
ATOM 9692 N N . ASN D 1 508 ? 29.102 162.888 190.349 1.000 41.183 519 ASN DDD N 1
ATOM 9693 C CA . ASN D 1 508 ? 27.911 163.618 189.848 1.000 42.661 519 ASN DDD CA 1
ATOM 9694 C C . ASN D 1 508 ? 26.958 163.935 190.999 1.000 41.445 519 ASN DDD C 1
ATOM 9695 O O . ASN D 1 508 ? 26.343 165.021 190.974 1.000 41.161 519 ASN DDD O 1
ATOM 9700 N N . GLU D 1 509 ? 26.797 163.006 191.939 1.000 40.686 520 GLU DDD N 1
ATOM 9701 C CA . GLU D 1 509 ? 25.854 163.194 193.066 1.000 41.195 520 GLU DDD CA 1
ATOM 9702 C C . GLU D 1 509 ? 26.576 162.944 194.388 1.000 41.638 520 GLU DDD C 1
ATOM 9703 O O . GLU D 1 509 ? 27.186 161.867 194.544 1.000 40.535 520 GLU DDD O 1
ATOM 9709 N N . LEU D 1 510 ? 26.488 163.906 195.306 1.000 40.873 521 LEU DDD N 1
ATOM 9710 C CA . LEU D 1 510 ? 26.938 163.722 196.700 1.000 39.486 521 LEU DDD CA 1
ATOM 9711 C C . LEU D 1 510 ? 25.729 163.938 197.600 1.000 39.263 521 LEU DDD C 1
ATOM 9712 O O . LEU D 1 510 ? 25.249 165.081 197.660 1.000 39.523 521 LEU DDD O 1
ATOM 9717 N N . ASN D 1 511 ? 25.239 162.880 198.243 1.000 37.798 522 ASN DDD N 1
ATOM 9718 C CA . ASN D 1 511 ? 24.142 163.005 199.232 1.000 38.816 522 ASN DDD CA 1
ATOM 9719 C C . ASN D 1 511 ? 24.646 162.495 200.585 1.000 39.550 522 ASN DDD C 1
ATOM 9720 O O . ASN D 1 511 ? 24.786 161.270 200.750 1.000 39.823 522 ASN DDD O 1
ATOM 9725 N N . LEU D 1 512 ? 24.937 163.422 201.500 1.000 40.266 523 LEU DDD N 1
ATOM 9726 C CA . LEU D 1 512 ? 25.415 163.129 202.876 1.000 39.006 523 LEU DDD CA 1
ATOM 9727 C C . LEU D 1 512 ? 24.355 163.606 203.862 1.000 38.258 523 LEU DDD C 1
ATOM 9728 O O . LEU D 1 512 ? 24.691 163.810 205.032 1.000 39.828 523 LEU DDD O 1
ATOM 9733 N N . ALA D 1 513 ? 23.113 163.744 203.405 1.000 38.752 524 ALA DDD N 1
ATOM 9734 C CA . ALA D 1 513 ? 22.031 164.361 204.202 1.000 39.599 524 ALA DDD CA 1
ATOM 9735 C C . ALA D 1 513 ? 21.589 163.441 205.347 1.000 39.886 524 ALA DDD C 1
ATOM 9736 O O . ALA D 1 513 ? 21.800 162.231 205.254 1.000 39.940 524 ALA DDD O 1
ATOM 9738 N N . ASP D 1 514 ? 20.985 164.028 206.382 1.000 42.729 525 ASP DDD N 1
ATOM 9739 C CA . ASP D 1 514 ? 20.459 163.339 207.589 1.000 44.300 525 ASP DDD CA 1
ATOM 9740 C C . ASP D 1 514 ? 21.576 162.490 208.211 1.000 42.745 525 ASP DDD C 1
ATOM 9741 O O . ASP D 1 514 ? 21.351 161.299 208.481 1.000 42.955 525 ASP DDD O 1
ATOM 9746 N N . ASN D 1 515 ? 22.745 163.089 208.434 1.000 43.533 526 ASN DDD N 1
ATOM 9747 C CA . ASN D 1 515 ? 23.860 162.442 209.173 1.000 43.391 526 ASN DDD CA 1
ATOM 9748 C C . ASN D 1 515 ? 24.250 163.330 210.361 1.000 43.364 526 ASN DDD C 1
ATOM 9749 O O . ASN D 1 515 ? 23.437 164.181 210.755 1.000 39.452 526 ASN DDD O 1
ATOM 9754 N N . GLU D 1 516 ? 25.425 163.107 210.949 1.000 45.638 527 GLU DDD N 1
ATOM 9755 C CA . GLU D 1 516 ? 25.943 163.930 212.073 1.000 49.183 527 GLU DDD CA 1
ATOM 9756 C C . GLU D 1 516 ? 27.294 164.518 211.663 1.000 46.993 527 GLU DDD C 1
ATOM 9757 O O . GLU D 1 516 ? 28.210 164.568 212.504 1.000 45.473 527 GLU DDD O 1
ATOM 9763 N N . PHE D 1 517 ? 27.416 164.943 210.406 1.000 45.917 528 PHE DDD N 1
ATOM 9764 C CA . PHE D 1 517 ? 28.682 165.501 209.861 1.000 45.306 528 PHE DDD CA 1
ATOM 9765 C C . PHE D 1 517 ? 28.964 166.855 210.519 1.000 44.882 528 PHE DDD C 1
ATOM 9766 O O . PHE D 1 517 ? 28.024 167.632 210.763 1.000 43.337 528 PHE DDD O 1
ATOM 9774 N N . THR D 1 518 ? 30.233 167.126 210.813 1.000 44.845 529 THR DDD N 1
ATOM 9775 C CA . THR D 1 518 ? 30.669 168.393 211.454 1.000 46.292 529 THR DDD CA 1
ATOM 9776 C C . THR D 1 518 ? 31.815 168.980 210.634 1.000 47.410 529 THR DDD C 1
ATOM 9777 O O . THR D 1 518 ? 32.377 168.251 209.794 1.000 48.303 529 THR DDD O 1
ATOM 9781 N N . GLY D 1 519 ? 32.131 170.252 210.862 1.000 48.042 530 GLY DDD N 1
ATOM 9782 C CA . GLY D 1 519 ? 33.255 170.926 210.197 1.000 48.756 530 GLY DDD CA 1
ATOM 9783 C C . GLY D 1 519 ? 32.785 171.823 209.074 1.000 49.294 530 GLY DDD C 1
ATOM 9784 O O . GLY D 1 519 ? 31.561 171.910 208.838 1.000 46.729 530 GLY DDD O 1
ATOM 9785 N N . LYS D 1 520 ? 33.738 172.477 208.410 1.000 52.064 531 LYS DDD N 1
ATOM 9786 C CA . LYS D 1 520 ? 33.451 173.406 207.290 1.000 53.999 531 LYS DDD CA 1
ATOM 9787 C C . LYS D 1 520 ? 33.299 172.581 206.017 1.000 50.749 531 LYS DDD C 1
ATOM 9788 O O . LYS D 1 520 ? 34.023 171.582 205.870 1.000 49.720 531 LYS DDD O 1
ATOM 9794 N N . ILE D 1 521 ? 32.416 173.003 205.114 1.000 48.607 532 ILE DDD N 1
ATOM 9795 C CA . ILE D 1 521 ? 32.363 172.453 203.731 1.000 46.119 532 ILE DDD CA 1
ATOM 9796 C C . ILE D 1 521 ? 33.688 172.817 203.069 1.000 45.456 532 ILE DDD C 1
ATOM 9797 O O . ILE D 1 521 ? 34.042 173.989 203.024 1.000 45.218 532 ILE DDD O 1
ATOM 9802 N N . PRO D 1 522 ? 34.480 171.848 202.569 1.000 47.479 533 PRO DDD N 1
ATOM 9803 C CA . PRO D 1 522 ? 35.815 172.135 202.043 1.000 50.225 533 PRO DDD CA 1
ATOM 9804 C C . PRO D 1 522 ? 35.748 173.035 200.796 1.000 53.218 533 PRO DDD C 1
ATOM 9805 O O . PRO D 1 522 ? 34.773 172.967 200.058 1.000 53.740 533 PRO DDD O 1
ATOM 9809 N N . ASP D 1 523 ? 36.778 173.854 200.583 1.000 54.966 534 ASP DDD N 1
ATOM 9810 C CA . ASP D 1 523 ? 36.862 174.757 199.402 1.000 57.346 534 ASP DDD CA 1
ATOM 9811 C C . ASP D 1 523 ? 37.024 173.922 198.127 1.000 56.938 534 ASP DDD C 1
ATOM 9812 O O . ASP D 1 523 ? 36.684 174.432 197.049 1.000 60.641 534 ASP DDD O 1
ATOM 9817 N N . GLU D 1 524 ? 37.497 172.682 198.248 1.000 54.708 535 GLU DDD N 1
ATOM 9818 C CA . GLU D 1 524 ? 37.761 171.800 197.083 1.000 54.522 535 GLU DDD CA 1
ATOM 9819 C C . GLU D 1 524 ? 36.444 171.307 196.467 1.000 52.878 535 GLU DDD C 1
ATOM 9820 O O . GLU D 1 524 ? 36.519 170.680 195.402 1.000 54.153 535 GLU DDD O 1
ATOM 9826 N N . ILE D 1 525 ? 35.289 171.589 197.078 1.000 51.331 536 ILE DDD N 1
ATOM 9827 C CA . ILE D 1 525 ? 33.957 171.244 196.493 1.000 50.518 536 ILE DDD CA 1
ATOM 9828 C C . ILE D 1 525 ? 33.843 171.889 195.104 1.000 51.016 536 ILE DDD C 1
ATOM 9829 O O . ILE D 1 525 ? 33.259 171.250 194.213 1.000 52.585 536 ILE DDD O 1
ATOM 9834 N N . GLY D 1 526 ? 34.398 173.092 194.917 1.000 49.483 537 GLY DDD N 1
ATOM 9835 C CA . GLY D 1 526 ? 34.369 173.821 193.634 1.000 48.820 537 GLY DDD CA 1
ATOM 9836 C C . GLY D 1 526 ? 35.165 173.125 192.546 1.000 48.319 537 GLY DDD C 1
ATOM 9837 O O . GLY D 1 526 ? 34.846 173.341 191.363 1.000 51.009 537 GLY DDD O 1
ATOM 9838 N N . SER D 1 527 ? 36.161 172.317 192.913 1.000 47.854 538 SER DDD N 1
ATOM 9839 C CA . SER D 1 527 ? 37.026 171.585 191.951 1.000 46.721 538 SER DDD CA 1
ATOM 9840 C C . SER D 1 527 ? 36.255 170.434 191.289 1.000 47.369 538 SER DDD C 1
ATOM 9841 O O . SER D 1 527 ? 36.799 169.837 190.349 1.000 47.955 538 SER DDD O 1
ATOM 9844 N N . LEU D 1 528 ? 35.055 170.103 191.769 1.000 48.125 539 LEU DDD N 1
ATOM 9845 C CA . LEU D 1 528 ? 34.279 168.941 191.257 1.000 48.704 539 LEU DDD CA 1
ATOM 9846 C C . LEU D 1 528 ? 33.469 169.378 190.035 1.000 48.923 539 LEU DDD C 1
ATOM 9847 O O . LEU D 1 528 ? 32.325 169.819 190.212 1.000 49.478 539 LEU DDD O 1
ATOM 9852 N N . SER D 1 529 ? 34.039 169.233 188.838 1.000 49.003 540 SER DDD N 1
ATOM 9853 C CA . SER D 1 529 ? 33.483 169.748 187.558 1.000 48.993 540 SER DDD CA 1
ATOM 9854 C C . SER D 1 529 ? 32.167 169.051 187.187 1.000 49.232 540 SER DDD C 1
ATOM 9855 O O . SER D 1 529 ? 31.311 169.732 186.586 1.000 51.815 540 SER DDD O 1
ATOM 9858 N N . VAL D 1 530 ? 31.990 167.761 187.499 1.000 46.149 541 VAL DDD N 1
ATOM 9859 C CA . VAL D 1 530 ? 30.780 167.014 187.039 1.000 44.573 541 VAL DDD CA 1
ATOM 9860 C C . VAL D 1 530 ? 29.756 166.869 188.172 1.000 42.844 541 VAL DDD C 1
ATOM 9861 O O . VAL D 1 530 ? 28.747 166.172 187.939 1.000 42.659 541 VAL DDD O 1
ATOM 9865 N N . LEU D 1 531 ? 29.945 167.548 189.311 1.000 42.206 542 LEU DDD N 1
ATOM 9866 C CA . LEU D 1 531 ? 28.966 167.533 190.432 1.000 42.446 542 LEU DDD CA 1
ATOM 9867 C C . LEU D 1 531 ? 27.771 168.421 190.071 1.000 41.978 542 LEU DDD C 1
ATOM 9868 O O . LEU D 1 531 ? 27.973 169.629 189.877 1.000 42.236 542 LEU DDD O 1
ATOM 9873 N N . ASN D 1 532 ? 26.579 167.835 189.977 1.000 41.710 543 ASN DDD N 1
ATOM 9874 C CA . ASN D 1 532 ? 25.336 168.554 189.608 1.000 41.684 543 ASN DDD CA 1
ATOM 9875 C C . ASN D 1 532 ? 24.295 168.413 190.721 1.000 40.702 543 ASN DDD C 1
ATOM 9876 O O . ASN D 1 532 ? 23.336 169.206 190.736 1.000 39.909 543 ASN DDD O 1
ATOM 9881 N N . TYR D 1 533 ? 24.449 167.433 191.609 1.000 40.716 544 TYR DDD N 1
ATOM 9882 C CA . TYR D 1 533 ? 23.485 167.180 192.711 1.000 41.786 544 TYR DDD CA 1
ATOM 9883 C C . TYR D 1 533 ? 24.234 167.143 194.047 1.000 41.905 544 TYR DDD C 1
ATOM 9884 O O . TYR D 1 533 ? 25.098 166.269 194.228 1.000 42.121 544 TYR DDD O 1
ATOM 9893 N N . LEU D 1 534 ? 23.936 168.087 194.942 1.000 41.376 545 LEU DDD N 1
ATOM 9894 C CA . LEU D 1 534 ? 24.615 168.180 196.262 1.000 40.482 545 LEU DDD CA 1
ATOM 9895 C C . LEU D 1 534 ? 23.574 168.324 197.366 1.000 38.238 545 LEU DDD C 1
ATOM 9896 O O . LEU D 1 534 ? 22.880 169.353 197.379 1.000 37.773 545 LEU DDD O 1
ATOM 9901 N N . ASP D 1 535 ? 23.491 167.333 198.256 1.000 40.423 546 ASP DDD N 1
ATOM 9902 C CA . ASP D 1 535 ? 22.643 167.410 199.473 1.000 43.546 546 ASP DDD CA 1
ATOM 9903 C C . ASP D 1 535 ? 23.528 167.197 200.704 1.000 43.848 546 ASP DDD C 1
ATOM 9904 O O . ASP D 1 535 ? 24.035 166.077 200.895 1.000 45.995 546 ASP DDD O 1
ATOM 9909 N N . LEU D 1 536 ? 23.729 168.256 201.486 1.000 42.681 547 LEU DDD N 1
ATOM 9910 C CA . LEU D 1 536 ? 24.471 168.196 202.767 1.000 41.861 547 LEU DDD CA 1
ATOM 9911 C C . LEU D 1 536 ? 23.513 168.587 203.892 1.000 40.592 547 LEU DDD C 1
ATOM 9912 O O . LEU D 1 536 ? 23.990 168.957 204.973 1.000 41.086 547 LEU DDD O 1
ATOM 9917 N N . SER D 1 537 ? 22.208 168.487 203.640 1.000 39.696 548 SER DDD N 1
ATOM 9918 C CA . SER D 1 537 ? 21.150 168.922 204.582 1.000 39.627 548 SER DDD CA 1
ATOM 9919 C C . SER D 1 537 ? 21.111 167.986 205.795 1.000 39.715 548 SER DDD C 1
ATOM 9920 O O . SER D 1 537 ? 21.628 166.861 205.695 1.000 42.687 548 SER DDD O 1
ATOM 9923 N N . GLY D 1 538 ? 20.522 168.435 206.903 1.000 41.320 549 GLY DDD N 1
ATOM 9924 C CA . GLY D 1 538 ? 20.385 167.635 208.136 1.000 42.330 549 GLY DDD CA 1
ATOM 9925 C C . GLY D 1 538 ? 21.740 167.198 208.667 1.000 42.230 549 GLY DDD C 1
ATOM 9926 O O . GLY D 1 538 ? 21.921 165.995 208.928 1.000 41.309 549 GLY DDD O 1
ATOM 9927 N N . ASN D 1 539 ? 22.678 168.134 208.782 1.000 42.329 550 ASN DDD N 1
ATOM 9928 C CA . ASN D 1 539 ? 24.009 167.876 209.387 1.000 44.475 550 ASN DDD CA 1
ATOM 9929 C C . ASN D 1 539 ? 24.355 169.035 210.324 1.000 44.705 550 ASN DDD C 1
ATOM 9930 O O . ASN D 1 539 ? 23.470 169.862 210.614 1.000 45.104 550 ASN DDD O 1
ATOM 9935 N N . MET D 1 540 ? 25.585 169.057 210.831 1.000 44.115 551 MET DDD N 1
ATOM 9936 C CA . MET D 1 540 ? 26.080 170.165 211.683 1.000 46.338 551 MET DDD CA 1
ATOM 9937 C C . MET D 1 540 ? 27.259 170.838 210.981 1.000 49.014 551 MET DDD C 1
ATOM 9938 O O . MET D 1 540 ? 28.174 171.306 211.690 1.000 51.727 551 MET DDD O 1
ATOM 9943 N N . PHE D 1 541 ? 27.225 170.914 209.642 1.000 49.445 552 PHE DDD N 1
ATOM 9944 C CA . PHE D 1 541 ? 28.256 171.625 208.843 1.000 45.949 552 PHE DDD CA 1
ATOM 9945 C C . PHE D 1 541 ? 28.280 173.086 209.293 1.000 46.040 552 PHE DDD C 1
ATOM 9946 O O . PHE D 1 541 ? 27.209 173.657 209.526 1.000 43.371 552 PHE DDD O 1
ATOM 9954 N N . SER D 1 542 ? 29.467 173.659 209.457 1.000 47.897 553 SER DDD N 1
ATOM 9955 C CA . SER D 1 542 ? 29.628 174.999 210.075 1.000 50.067 553 SER DDD CA 1
ATOM 9956 C C . SER D 1 542 ? 30.538 175.869 209.214 1.000 51.185 553 SER DDD C 1
ATOM 9957 O O . SER D 1 542 ? 31.229 175.315 208.338 1.000 51.077 553 SER DDD O 1
ATOM 9960 N N . GLY D 1 543 ? 30.533 177.181 209.456 1.000 52.916 554 GLY DDD N 1
ATOM 9961 C CA . GLY D 1 543 ? 31.470 178.122 208.813 1.000 52.772 554 GLY DDD CA 1
ATOM 9962 C C . GLY D 1 543 ? 30.874 178.731 207.560 1.000 52.935 554 GLY DDD C 1
ATOM 9963 O O . GLY D 1 543 ? 29.680 178.502 207.303 1.000 55.922 554 GLY DDD O 1
ATOM 9964 N N . LYS D 1 544 ? 31.665 179.500 206.813 1.000 51.219 555 LYS DDD N 1
ATOM 9965 C CA . LYS D 1 544 ? 31.187 180.231 205.612 1.000 49.808 555 LYS DDD CA 1
ATOM 9966 C C . LYS D 1 544 ? 31.045 179.235 204.457 1.000 50.439 555 LYS DDD C 1
ATOM 9967 O O . LYS D 1 544 ? 31.974 178.426 204.254 1.000 47.334 555 LYS DDD O 1
ATOM 9970 N N . ILE D 1 545 ? 29.920 179.285 203.738 1.000 50.638 556 ILE DDD N 1
ATOM 9971 C CA . ILE D 1 545 ? 29.708 178.482 202.499 1.000 50.087 556 ILE DDD CA 1
ATOM 9972 C C . ILE D 1 545 ? 30.798 178.893 201.516 1.000 49.133 556 ILE DDD C 1
ATOM 9973 O O . ILE D 1 545 ? 30.960 180.079 201.256 1.000 48.273 556 ILE DDD O 1
ATOM 9978 N N . PRO D 1 546 ? 31.599 177.947 200.974 1.000 52.643 557 PRO DDD N 1
ATOM 9979 C CA . PRO D 1 546 ? 32.745 178.292 200.130 1.000 54.912 557 PRO DDD CA 1
ATOM 9980 C C . PRO D 1 546 ? 32.328 179.052 198.860 1.000 59.688 557 PRO DDD C 1
ATOM 9981 O O . PRO D 1 546 ? 31.294 178.749 198.279 1.000 63.697 557 PRO DDD O 1
ATOM 9985 N N . VAL D 1 547 ? 33.131 180.039 198.467 1.000 61.833 558 VAL DDD N 1
ATOM 9986 C CA . VAL D 1 547 ? 32.881 180.889 197.268 1.000 62.998 558 VAL DDD CA 1
ATOM 9987 C C . VAL D 1 547 ? 32.907 179.999 196.015 1.000 59.863 558 VAL DDD C 1
ATOM 9988 O O . VAL D 1 547 ? 32.134 180.278 195.078 1.000 61.519 558 VAL DDD O 1
ATOM 9992 N N . SER D 1 548 ? 33.726 178.944 196.017 1.000 55.967 559 SER DDD N 1
ATOM 9993 C CA . SER D 1 548 ? 33.910 178.020 194.869 1.000 57.004 559 SER DDD CA 1
ATOM 9994 C C . SER D 1 548 ? 32.588 177.334 194.504 1.000 57.578 559 SER DDD C 1
ATOM 9995 O O . SER D 1 548 ? 32.444 176.954 193.335 1.000 58.212 559 SER DDD O 1
ATOM 9998 N N . LEU D 1 549 ? 31.661 177.172 195.454 1.000 58.198 560 LEU DDD N 1
ATOM 9999 C CA . LEU D 1 549 ? 30.368 176.473 195.209 1.000 59.999 560 LEU DDD CA 1
ATOM 10000 C C . LEU D 1 549 ? 29.593 177.216 194.114 1.000 61.913 560 LEU DDD C 1
ATOM 10001 O O . LEU D 1 549 ? 28.869 176.557 193.357 1.000 63.316 560 LEU DDD O 1
ATOM 10006 N N . GLN D 1 550 ? 29.739 178.541 194.041 1.000 66.134 561 GLN DDD N 1
ATOM 10007 C CA . GLN D 1 550 ? 29.105 179.399 193.003 1.000 68.757 561 GLN DDD CA 1
ATOM 10008 C C . GLN D 1 550 ? 29.488 178.907 191.609 1.000 65.391 561 GLN DDD C 1
ATOM 10009 O O . GLN D 1 550 ? 28.600 178.864 190.745 1.000 67.180 561 GLN DDD O 1
ATOM 10015 N N . SER D 1 551 ? 30.766 178.592 191.396 1.000 61.196 562 SER DDD N 1
ATOM 10016 C CA . SER D 1 551 ? 31.314 178.164 190.084 1.000 61.243 562 SER DDD CA 1
ATOM 10017 C C . SER D 1 551 ? 30.593 176.904 189.579 1.000 60.715 562 SER DDD C 1
ATOM 10018 O O . SER D 1 551 ? 30.429 176.776 188.358 1.000 64.875 562 SER DDD O 1
ATOM 10021 N N . LEU D 1 552 ? 30.176 176.006 190.472 1.000 56.713 563 LEU DDD N 1
ATOM 10022 C CA . LEU D 1 552 ? 29.562 174.706 190.093 1.000 55.195 563 LEU DDD CA 1
ATOM 10023 C C . LEU D 1 552 ? 28.220 174.951 189.399 1.000 53.243 563 LEU DDD C 1
ATOM 10024 O O . LEU D 1 552 ? 27.479 175.856 189.822 1.000 50.105 563 LEU DDD O 1
ATOM 10029 N N . LYS D 1 553 ? 27.919 174.155 188.374 1.000 52.119 564 LYS DDD N 1
ATOM 10030 C CA . LYS D 1 553 ? 26.599 174.160 187.696 1.000 51.684 564 LYS DDD CA 1
ATOM 10031 C C . LYS D 1 553 ? 25.746 173.096 188.381 1.000 50.816 564 LYS DDD C 1
ATOM 10032 O O . LYS D 1 553 ? 25.858 171.934 187.992 1.000 50.441 564 LYS DDD O 1
ATOM 10038 N N . LEU D 1 554 ? 24.963 173.469 189.389 1.000 49.719 565 LEU DDD N 1
ATOM 10039 C CA . LEU D 1 554 ? 24.231 172.488 190.230 1.000 50.907 565 LEU DDD CA 1
ATOM 10040 C C . LEU D 1 554 ? 22.748 172.504 189.858 1.000 49.961 565 LEU DDD C 1
ATOM 10041 O O . LEU D 1 554 ? 22.159 173.588 189.797 1.000 51.103 565 LEU DDD O 1
ATOM 10046 N N . ASN D 1 555 ? 22.172 171.336 189.607 1.000 48.196 566 ASN DDD N 1
ATOM 10047 C CA . ASN D 1 555 ? 20.725 171.196 189.323 1.000 48.519 566 ASN DDD CA 1
ATOM 10048 C C . ASN D 1 555 ? 19.982 171.017 190.650 1.000 44.772 566 ASN DDD C 1
ATOM 10049 O O . ASN D 1 555 ? 18.785 171.343 190.709 1.000 43.108 566 ASN DDD O 1
ATOM 10054 N N . GLN D 1 556 ? 20.663 170.498 191.673 1.000 43.960 567 GLN DDD N 1
ATOM 10055 C CA . GLN D 1 556 ? 20.088 170.312 193.032 1.000 42.327 567 GLN DDD CA 1
ATOM 10056 C C . GLN D 1 556 ? 21.106 170.792 194.068 1.000 41.046 567 GLN DDD C 1
ATOM 10057 O O . GLN D 1 556 ? 22.260 170.329 194.027 1.000 40.825 567 GLN DDD O 1
ATOM 10063 N N . LEU D 1 557 ? 20.696 171.697 194.956 1.000 41.640 568 LEU DDD N 1
ATOM 10064 C CA . LEU D 1 557 ? 21.535 172.126 196.105 1.000 43.977 568 LEU DDD CA 1
ATOM 10065 C C . LEU D 1 557 ? 20.682 172.153 197.377 1.000 44.023 568 LEU DDD C 1
ATOM 10066 O O . LEU D 1 557 ? 19.620 172.818 197.374 1.000 41.750 568 LEU DDD O 1
ATOM 10071 N N . ASN D 1 558 ? 21.113 171.446 198.421 1.000 45.011 569 ASN DDD N 1
ATOM 10072 C CA . ASN D 1 558 ? 20.479 171.586 199.757 1.000 46.210 569 ASN DDD CA 1
ATOM 10073 C C . ASN D 1 558 ? 21.553 171.656 200.838 1.000 45.804 569 ASN DDD C 1
ATOM 10074 O O . ASN D 1 558 ? 22.240 170.648 201.056 1.000 44.372 569 ASN DDD O 1
ATOM 10079 N N . LEU D 1 559 ? 21.676 172.818 201.478 1.000 47.714 570 LEU DDD N 1
ATOM 10080 C CA . LEU D 1 559 ? 22.588 173.035 202.626 1.000 47.334 570 LEU DDD CA 1
ATOM 10081 C C . LEU D 1 559 ? 21.741 173.350 203.860 1.000 47.384 570 LEU DDD C 1
ATOM 10082 O O . LEU D 1 559 ? 22.283 173.905 204.829 1.000 48.135 570 LEU DDD O 1
ATOM 10087 N N . SER D 1 560 ? 20.461 172.976 203.826 1.000 47.317 571 SER DDD N 1
ATOM 10088 C CA . SER D 1 560 ? 19.471 173.322 204.876 1.000 48.788 571 SER DDD CA 1
ATOM 10089 C C . SER D 1 560 ? 19.729 172.535 206.164 1.000 50.927 571 SER DDD C 1
ATOM 10090 O O . SER D 1 560 ? 20.335 171.456 206.090 1.000 53.206 571 SER DDD O 1
ATOM 10093 N N . TYR D 1 561 ? 19.268 173.074 207.299 1.000 49.359 572 TYR DDD N 1
ATOM 10094 C CA . TYR D 1 561 ? 19.363 172.464 208.654 1.000 47.346 572 TYR DDD CA 1
ATOM 10095 C C . TYR D 1 561 ? 20.819 172.092 208.977 1.000 46.458 572 TYR DDD C 1
ATOM 10096 O O . TYR D 1 561 ? 21.084 170.936 209.344 1.000 44.139 572 TYR DDD O 1
ATOM 10105 N N . ASN D 1 562 ? 21.730 173.063 208.864 1.000 46.810 573 ASN DDD N 1
ATOM 10106 C CA . ASN D 1 562 ? 23.157 172.936 209.270 1.000 49.178 573 ASN DDD CA 1
ATOM 10107 C C . ASN D 1 562 ? 23.482 174.084 210.234 1.000 50.711 573 ASN DDD C 1
ATOM 10108 O O . ASN D 1 562 ? 22.533 174.713 210.725 1.000 50.711 573 ASN DDD O 1
ATOM 10113 N N . ARG D 1 563 ? 24.767 174.335 210.507 1.000 51.778 574 ARG DDD N 1
ATOM 10114 C CA . ARG D 1 563 ? 25.246 175.450 211.368 1.000 51.731 574 ARG DDD CA 1
ATOM 10115 C C . ARG D 1 563 ? 26.061 176.449 210.544 1.000 54.181 574 ARG DDD C 1
ATOM 10116 O O . ARG D 1 563 ? 26.927 177.106 211.130 1.000 54.398 574 ARG DDD O 1
ATOM 10124 N N . LEU D 1 564 ? 25.798 176.562 209.243 1.000 57.827 575 LEU DDD N 1
ATOM 10125 C CA . LEU D 1 564 ? 26.592 177.430 208.336 1.000 57.979 575 LEU DDD CA 1
ATOM 10126 C C . LEU D 1 564 ? 26.352 178.901 208.695 1.000 60.804 575 LEU DDD C 1
ATOM 10127 O O . LEU D 1 564 ? 25.210 179.264 209.084 1.000 56.987 575 LEU DDD O 1
ATOM 10132 N N . SER D 1 565 ? 27.400 179.717 208.581 1.000 64.148 576 SER DDD N 1
ATOM 10133 C CA . SER D 1 565 ? 27.403 181.140 209.006 1.000 68.412 576 SER DDD CA 1
ATOM 10134 C C . SER D 1 565 ? 27.883 182.031 207.859 1.000 72.743 576 SER DDD C 1
ATOM 10135 O O . SER D 1 565 ? 28.550 181.508 206.950 1.000 71.894 576 SER DDD O 1
ATOM 10138 N N . GLY D 1 566 ? 27.564 183.329 207.923 1.000 79.406 577 GLY DDD N 1
ATOM 10139 C CA . GLY D 1 566 ? 28.081 184.367 207.009 1.000 84.171 577 GLY DDD CA 1
ATOM 10140 C C . GLY D 1 566 ? 27.031 184.832 206.016 1.000 90.417 577 GLY DDD C 1
ATOM 10141 O O . GLY D 1 566 ? 25.863 184.402 206.138 1.000 88.229 577 GLY DDD O 1
ATOM 10142 N N . ASP D 1 567 ? 27.435 185.695 205.075 1.000 97.387 578 ASP DDD N 1
ATOM 10143 C CA . ASP D 1 567 ? 26.593 186.208 203.959 1.000 98.648 578 ASP DDD CA 1
ATOM 10144 C C . ASP D 1 567 ? 26.640 185.192 202.810 1.000 101.073 578 ASP DDD C 1
ATOM 10145 O O . ASP D 1 567 ? 27.745 184.675 202.527 1.000 101.830 578 ASP DDD O 1
ATOM 10147 N N . LEU D 1 568 ? 25.484 184.908 202.196 1.000 103.768 579 LEU DDD N 1
ATOM 10148 C CA . LEU D 1 568 ? 25.317 183.973 201.044 1.000 105.255 579 LEU DDD CA 1
ATOM 10149 C C . LEU D 1 568 ? 26.174 184.444 199.869 1.000 110.528 579 LEU DDD C 1
ATOM 10150 O O . LEU D 1 568 ? 26.042 185.591 199.445 1.000 109.430 579 LEU DDD O 1
ATOM 10155 N N . PRO D 1 569 ? 27.062 183.592 199.295 1.000 118.063 580 PRO DDD N 1
ATOM 10156 C CA . PRO D 1 569 ? 27.823 183.965 198.100 1.000 121.208 580 PRO DDD CA 1
ATOM 10157 C C . PRO D 1 569 ? 26.944 184.639 197.045 1.000 124.241 580 PRO DDD C 1
ATOM 10158 O O . PRO D 1 569 ? 25.810 184.211 196.827 1.000 126.248 580 PRO DDD O 1
ATOM 10162 N N . PRO D 1 570 ? 27.430 185.709 196.365 1.000 124.051 581 PRO DDD N 1
ATOM 10163 C CA . PRO D 1 570 ? 26.586 186.541 195.503 1.000 122.815 581 PRO DDD CA 1
ATOM 10164 C C . PRO D 1 570 ? 25.592 185.771 194.613 1.000 119.285 581 PRO DDD C 1
ATOM 10165 O O . PRO D 1 570 ? 24.409 186.077 194.670 1.000 117.687 581 PRO DDD O 1
ATOM 10169 N N . SER D 1 571 ? 26.094 184.798 193.840 1.000 114.286 582 SER DDD N 1
ATOM 10170 C CA . SER D 1 571 ? 25.351 184.008 192.818 1.000 110.311 582 SER DDD CA 1
ATOM 10171 C C . SER D 1 571 ? 24.236 183.170 193.464 1.000 112.467 582 SER DDD C 1
ATOM 10172 O O . SER D 1 571 ? 23.170 183.018 192.828 1.000 112.642 582 SER DDD O 1
ATOM 10175 N N . LEU D 1 572 ? 24.465 182.655 194.679 1.000 113.976 583 LEU DDD N 1
ATOM 10176 C CA . LEU D 1 572 ? 23.545 181.719 195.384 1.000 114.182 583 LEU DDD CA 1
ATOM 10177 C C . LEU D 1 572 ? 22.454 182.489 196.148 1.000 112.078 583 LEU DDD C 1
ATOM 10178 O O . LEU D 1 572 ? 21.636 181.819 196.816 1.000 111.182 583 LEU DDD O 1
ATOM 10183 N N . ALA D 1 573 ? 22.416 183.825 196.038 1.000 107.005 584 ALA DDD N 1
ATOM 10184 C CA . ALA D 1 573 ? 21.526 184.719 196.821 1.000 100.909 584 ALA DDD CA 1
ATOM 10185 C C . ALA D 1 573 ? 20.266 185.087 196.020 1.000 98.114 584 ALA DDD C 1
ATOM 10186 O O . ALA D 1 573 ? 19.748 186.197 196.235 1.000 98.801 584 ALA DDD O 1
ATOM 10188 N N . LYS D 1 574 ? 19.773 184.181 195.164 1.000 99.409 585 LYS DDD N 1
ATOM 10189 C CA . LYS D 1 574 ? 18.617 184.413 194.252 1.000 100.117 585 LYS DDD CA 1
ATOM 10190 C C . LYS D 1 574 ? 17.347 183.793 194.853 1.000 100.659 585 LYS DDD C 1
ATOM 10191 O O . LYS D 1 574 ? 17.451 183.136 195.906 1.000 100.102 585 LYS DDD O 1
ATOM 10193 N N . ASP D 1 575 ? 16.195 183.999 194.200 1.000 102.239 586 ASP DDD N 1
ATOM 10194 C CA . ASP D 1 575 ? 14.859 183.499 194.632 1.000 101.780 586 ASP DDD CA 1
ATOM 10195 C C . ASP D 1 575 ? 14.747 181.986 194.382 1.000 101.913 586 ASP DDD C 1
ATOM 10196 O O . ASP D 1 575 ? 13.892 181.351 195.036 1.000 100.839 586 ASP DDD O 1
ATOM 10198 N N . MET D 1 576 ? 15.569 181.430 193.481 1.000 98.597 587 MET DDD N 1
ATOM 10199 C CA . MET D 1 576 ? 15.530 179.997 193.070 1.000 94.074 587 MET DDD CA 1
ATOM 10200 C C . MET D 1 576 ? 16.092 179.103 194.190 1.000 92.110 587 MET DDD C 1
ATOM 10201 O O . MET D 1 576 ? 15.645 177.939 194.286 1.000 85.317 587 MET DDD O 1
ATOM 10206 N N . TYR D 1 577 ? 17.033 179.617 194.994 1.000 90.193 588 TYR DDD N 1
ATOM 10207 C CA . TYR D 1 577 ? 17.704 178.889 196.107 1.000 88.106 588 TYR DDD CA 1
ATOM 10208 C C . TYR D 1 577 ? 17.094 179.282 197.462 1.000 86.218 588 TYR DDD C 1
ATOM 10209 O O . TYR D 1 577 ? 17.855 179.378 198.449 1.000 86.342 588 TYR DDD O 1
ATOM 10218 N N . LYS D 1 578 ? 15.773 179.484 197.526 1.000 83.244 589 LYS DDD N 1
ATOM 10219 C CA . LYS D 1 578 ? 15.069 179.957 198.753 1.000 82.698 589 LYS DDD CA 1
ATOM 10220 C C . LYS D 1 578 ? 14.984 178.815 199.776 1.000 83.693 589 LYS DDD C 1
ATOM 10221 O O . LYS D 1 578 ? 15.049 179.111 200.980 1.000 86.364 589 LYS DDD O 1
ATOM 10226 N N . ASN D 1 579 ? 14.857 177.566 199.315 1.000 81.329 590 ASN DDD N 1
ATOM 10227 C CA . ASN D 1 579 ? 14.684 176.364 200.177 1.000 80.015 590 ASN DDD CA 1
ATOM 10228 C C . ASN D 1 579 ? 16.013 175.607 200.321 1.000 74.772 590 ASN DDD C 1
ATOM 10229 O O . ASN D 1 579 ? 15.989 174.508 200.893 1.000 74.344 590 ASN DDD O 1
ATOM 10234 N N . SER D 1 580 ? 17.121 176.141 199.805 1.000 74.074 591 SER DDD N 1
ATOM 10235 C CA . SER D 1 580 ? 18.434 175.443 199.791 1.000 74.659 591 SER DDD CA 1
ATOM 10236 C C . SER D 1 580 ? 19.210 175.720 201.082 1.000 72.261 591 SER DDD C 1
ATOM 10237 O O . SER D 1 580 ? 20.021 174.865 201.463 1.000 70.359 591 SER DDD O 1
ATOM 10240 N N . PHE D 1 581 ? 18.991 176.865 201.731 1.000 68.986 592 PHE DDD N 1
ATOM 10241 C CA . PHE D 1 581 ? 19.800 177.271 202.908 1.000 68.455 592 PHE DDD CA 1
ATOM 10242 C C . PHE D 1 581 ? 18.930 177.555 204.136 1.000 65.860 592 PHE DDD C 1
ATOM 10243 O O . PHE D 1 581 ? 19.418 178.264 205.033 1.000 65.023 592 PHE DDD O 1
ATOM 10251 N N . ILE D 1 582 ? 17.715 177.005 204.206 1.000 66.451 593 ILE DDD N 1
ATOM 10252 C CA . ILE D 1 582 ? 16.793 177.212 205.364 1.000 68.948 593 ILE DDD CA 1
ATOM 10253 C C . ILE D 1 582 ? 17.364 176.480 206.587 1.000 69.997 593 ILE DDD C 1
ATOM 10254 O O . ILE D 1 582 ? 18.087 175.480 206.398 1.000 70.824 593 ILE DDD O 1
ATOM 10258 N N . GLY D 1 583 ? 17.069 176.973 207.791 1.000 69.783 594 GLY DDD N 1
ATOM 10259 C CA . GLY D 1 583 ? 17.453 176.302 209.047 1.000 68.687 594 GLY DDD CA 1
ATOM 10260 C C . GLY D 1 583 ? 18.914 176.513 209.414 1.000 66.942 594 GLY DDD C 1
ATOM 10261 O O . GLY D 1 583 ? 19.415 175.724 210.237 1.000 64.413 594 GLY DDD O 1
ATOM 10262 N N . ASN D 1 584 ? 19.589 177.513 208.833 1.000 69.353 595 ASN DDD N 1
ATOM 10263 C CA . ASN D 1 584 ? 20.973 177.900 209.234 1.000 72.439 595 ASN DDD CA 1
ATOM 10264 C C . ASN D 1 584 ? 20.940 179.230 209.989 1.000 75.015 595 ASN DDD C 1
ATOM 10265 O O . ASN D 1 584 ? 20.895 180.284 209.363 1.000 76.860 595 ASN DDD O 1
ATOM 10270 N N . PRO D 1 585 ? 20.991 179.225 211.346 1.000 81.537 596 PRO DDD N 1
ATOM 10271 C CA . PRO D 1 585 ? 20.707 180.420 212.150 1.000 81.162 596 PRO DDD CA 1
ATOM 10272 C C . PRO D 1 585 ? 21.608 181.635 211.881 1.000 79.086 596 PRO DDD C 1
ATOM 10273 O O . PRO D 1 585 ? 21.081 182.726 211.817 1.000 76.764 596 PRO DDD O 1
ATOM 10277 N N . GLY D 1 586 ? 22.922 181.422 211.729 1.000 80.450 597 GLY DDD N 1
ATOM 10278 C CA . GLY D 1 586 ? 23.921 182.488 211.512 1.000 82.003 597 GLY DDD CA 1
ATOM 10279 C C . GLY D 1 586 ? 24.123 182.825 210.039 1.000 86.696 597 GLY DDD C 1
ATOM 10280 O O . GLY D 1 586 ? 25.204 183.343 209.708 1.000 89.944 597 GLY DDD O 1
ATOM 10281 N N . LEU D 1 587 ? 23.114 182.566 209.195 1.000 88.278 598 LEU DDD N 1
ATOM 10282 C CA . LEU D 1 587 ? 23.134 182.827 207.729 1.000 90.110 598 LEU DDD CA 1
ATOM 10283 C C . LEU D 1 587 ? 22.048 183.856 207.385 1.000 91.049 598 LEU DDD C 1
ATOM 10284 O O . LEU D 1 587 ? 20.964 183.799 208.009 1.000 84.378 598 LEU DDD O 1
ATOM 10289 N N . CYS D 1 588 ? 22.337 184.758 206.435 1.000 98.425 599 CYS DDD N 1
ATOM 10290 C CA . CYS D 1 588 ? 21.413 185.812 205.923 1.000 99.715 599 CYS DDD CA 1
ATOM 10291 C C . CYS D 1 588 ? 21.811 186.240 204.500 1.000 95.718 599 CYS DDD C 1
ATOM 10292 O O . CYS D 1 588 ? 22.916 186.006 203.996 1.000 89.429 599 CYS DDD O 1
ATOM 10295 N N . ASN E 2 8 ? 13.066 147.322 178.221 1.000 41.293 27 ASN EEE N 1
ATOM 10296 C CA . ASN E 2 8 ? 11.786 148.075 178.035 1.000 40.774 27 ASN EEE CA 1
ATOM 10297 C C . ASN E 2 8 ? 11.982 149.135 176.945 1.000 40.823 27 ASN EEE C 1
ATOM 10298 O O . ASN E 2 8 ? 13.086 149.196 176.371 1.000 42.760 27 ASN EEE O 1
ATOM 10303 N N . LEU E 2 9 ? 10.956 149.942 176.678 1.000 40.717 28 LEU EEE N 1
ATOM 10304 C CA . LEU E 2 9 ? 10.991 151.005 175.636 1.000 41.089 28 LEU EEE CA 1
ATOM 10305 C C . LEU E 2 9 ? 12.076 152.027 175.979 1.000 40.699 28 LEU EEE C 1
ATOM 10306 O O . LEU E 2 9 ? 12.787 152.469 175.058 1.000 42.340 28 LEU EEE O 1
ATOM 10311 N N . GLU E 2 10 ? 12.180 152.401 177.255 1.000 40.110 29 GLU EEE N 1
ATOM 10312 C CA . GLU E 2 10 ? 13.137 153.434 177.719 1.000 40.505 29 GLU EEE CA 1
ATOM 10313 C C . GLU E 2 10 ? 14.563 152.934 177.482 1.000 39.753 29 GLU EEE C 1
ATOM 10314 O O . GLU E 2 10 ? 15.383 153.713 176.969 1.000 40.638 29 GLU EEE O 1
ATOM 10320 N N . GLY E 2 11 ? 14.831 151.674 177.825 1.000 39.868 30 GLY EEE N 1
ATOM 10321 C CA . GLY E 2 11 ? 16.143 151.042 177.601 1.000 40.087 30 GLY EEE CA 1
ATOM 10322 C C . GLY E 2 11 ? 16.464 150.965 176.122 1.000 40.309 30 GLY EEE C 1
ATOM 10323 O O . GLY E 2 11 ? 17.621 151.242 175.751 1.000 41.899 30 GLY EEE O 1
ATOM 10324 N N . ASP E 2 12 ? 15.476 150.604 175.300 1.000 39.464 31 ASP EEE N 1
ATOM 10325 C CA . ASP E 2 12 ? 15.648 150.501 173.827 1.000 39.188 31 ASP EEE CA 1
ATOM 10326 C C . ASP E 2 12 ? 16.073 151.865 173.274 1.000 37.900 31 ASP EEE C 1
ATOM 10327 O O . ASP E 2 12 ? 17.022 151.911 172.468 1.000 36.384 31 ASP EEE O 1
ATOM 10332 N N . ALA E 2 13 ? 15.414 152.936 173.718 1.000 37.039 32 ALA EEE N 1
ATOM 10333 C CA . ALA E 2 13 ? 15.715 154.322 173.300 1.000 36.703 32 ALA EEE CA 1
ATOM 10334 C C . ALA E 2 13 ? 17.138 154.709 173.706 1.000 38.180 32 ALA EEE C 1
ATOM 10335 O O . ALA E 2 13 ? 17.838 155.317 172.871 1.000 40.746 32 ALA EEE O 1
ATOM 10337 N N . LEU E 2 14 ? 17.544 154.400 174.940 1.000 37.455 33 LEU EEE N 1
ATOM 10338 C CA . LEU E 2 14 ? 18.896 154.767 175.436 1.000 38.506 33 LEU EEE CA 1
ATOM 10339 C C . LEU E 2 14 ? 19.940 153.946 174.679 1.000 37.926 33 LEU EEE C 1
ATOM 10340 O O . LEU E 2 14 ? 21.015 154.493 174.373 1.000 38.877 33 LEU EEE O 1
ATOM 10345 N N . HIS E 2 15 ? 19.631 152.688 174.367 1.000 38.541 34 HIS EEE N 1
ATOM 10346 C CA . HIS E 2 15 ? 20.539 151.820 173.574 1.000 39.744 34 HIS EEE CA 1
ATOM 10347 C C . HIS E 2 15 ? 20.684 152.397 172.162 1.000 38.601 34 HIS EEE C 1
ATOM 10348 O O . HIS E 2 15 ? 21.808 152.335 171.624 1.000 40.415 34 HIS EEE O 1
ATOM 10355 N N . THR E 2 16 ? 19.612 152.955 171.593 1.000 36.949 35 THR EEE N 1
ATOM 10356 C CA . THR E 2 16 ? 19.652 153.616 170.262 1.000 36.638 35 THR EEE CA 1
ATOM 10357 C C . THR E 2 16 ? 20.660 154.768 170.311 1.000 37.395 35 THR EEE C 1
ATOM 10358 O O . THR E 2 16 ? 21.471 154.877 169.371 1.000 38.779 35 THR EEE O 1
ATOM 10362 N N . LEU E 2 17 ? 20.648 155.559 171.385 1.000 37.457 36 LEU EEE N 1
ATOM 10363 C CA . LEU E 2 17 ? 21.628 156.655 171.581 1.000 38.703 36 LEU EEE CA 1
ATOM 10364 C C . LEU E 2 17 ? 23.045 156.073 171.639 1.000 39.644 36 LEU EEE C 1
ATOM 10365 O O . LEU E 2 17 ? 23.943 156.669 171.023 1.000 41.351 36 LEU EEE O 1
ATOM 10370 N N . ARG E 2 18 ? 23.236 154.961 172.347 1.000 39.096 37 ARG EEE N 1
ATOM 10371 C CA . ARG E 2 18 ? 24.572 154.335 172.514 1.000 41.411 37 ARG EEE CA 1
ATOM 10372 C C . ARG E 2 18 ? 25.133 153.965 171.140 1.000 42.450 37 ARG EEE C 1
ATOM 10373 O O . ARG E 2 18 ? 26.334 154.199 170.912 1.000 42.766 37 ARG EEE O 1
ATOM 10381 N N . VAL E 2 19 ? 24.298 153.411 170.261 1.000 43.323 38 VAL EEE N 1
ATOM 10382 C CA . VAL E 2 19 ? 24.737 152.953 168.911 1.000 45.413 38 VAL EEE CA 1
ATOM 10383 C C . VAL E 2 19 ? 25.203 154.170 168.099 1.000 46.310 38 VAL EEE C 1
ATOM 10384 O O . VAL E 2 19 ? 26.219 154.041 167.403 1.000 47.224 38 VAL EEE O 1
ATOM 10388 N N . THR E 2 20 ? 24.520 155.316 168.215 1.000 47.239 39 THR EEE N 1
ATOM 10389 C CA . THR E 2 20 ? 24.813 156.540 167.420 1.000 47.403 39 THR EEE CA 1
ATOM 10390 C C . THR E 2 20 ? 25.867 157.410 168.111 1.000 48.174 39 THR EEE C 1
ATOM 10391 O O . THR E 2 20 ? 26.238 158.425 167.508 1.000 53.960 39 THR EEE O 1
ATOM 10395 N N . LEU E 2 21 ? 26.259 157.105 169.350 1.000 46.598 40 LEU EEE N 1
ATOM 10396 C CA . LEU E 2 21 ? 27.348 157.842 170.040 1.000 46.008 40 LEU EEE CA 1
ATOM 10397 C C . LEU E 2 21 ? 28.656 157.065 169.907 1.000 45.313 40 LEU EEE C 1
ATOM 10398 O O . LEU E 2 21 ? 28.628 155.837 169.950 1.000 45.927 40 LEU EEE O 1
ATOM 10403 N N . VAL E 2 22 ? 29.769 157.771 169.759 1.000 46.185 41 VAL EEE N 1
ATOM 10404 C CA . VAL E 2 22 ? 31.124 157.156 169.789 1.000 46.163 41 VAL EEE CA 1
ATOM 10405 C C . VAL E 2 22 ? 31.602 157.222 171.239 1.000 46.606 41 VAL EEE C 1
ATOM 10406 O O . VAL E 2 22 ? 31.553 158.322 171.831 1.000 46.296 41 VAL EEE O 1
ATOM 10410 N N . ASP E 2 23 ? 31.997 156.080 171.791 1.000 45.918 42 ASP EEE N 1
ATOM 10411 C CA . ASP E 2 23 ? 32.298 155.919 173.232 1.000 44.978 42 ASP EEE CA 1
ATOM 10412 C C . ASP E 2 23 ? 33.699 155.334 173.375 1.000 45.100 42 ASP EEE C 1
ATOM 10413 O O . ASP E 2 23 ? 33.850 154.143 173.623 1.000 44.893 42 ASP EEE O 1
ATOM 10418 N N . PRO E 2 24 ? 34.768 156.144 173.215 1.000 45.157 43 PRO EEE N 1
ATOM 10419 C CA . PRO E 2 24 ? 36.135 155.639 173.344 1.000 44.823 43 PRO EEE CA 1
ATOM 10420 C C . PRO E 2 24 ? 36.480 155.032 174.715 1.000 45.241 43 PRO EEE C 1
ATOM 10421 O O . PRO E 2 24 ? 37.275 154.118 174.733 1.000 44.033 43 PRO EEE O 1
ATOM 10425 N N . ASN E 2 25 ? 35.897 155.526 175.813 1.000 48.405 44 ASN EEE N 1
ATOM 10426 C CA . ASN E 2 25 ? 36.251 155.076 177.190 1.000 51.695 44 ASN EEE CA 1
ATOM 10427 C C . ASN E 2 25 ? 35.221 154.070 177.717 1.000 49.294 44 ASN EEE C 1
ATOM 10428 O O . ASN E 2 25 ? 35.280 153.749 178.912 1.000 48.386 44 ASN EEE O 1
ATOM 10433 N N . ASN E 2 26 ? 34.328 153.581 176.858 1.000 48.943 45 ASN EEE N 1
ATOM 10434 C CA . ASN E 2 26 ? 33.340 152.526 177.199 1.000 50.048 45 ASN EEE CA 1
ATOM 10435 C C . ASN E 2 26 ? 32.572 152.938 178.451 1.000 46.647 45 ASN EEE C 1
ATOM 10436 O O . ASN E 2 26 ? 32.378 152.094 179.326 1.000 51.440 45 ASN EEE O 1
ATOM 10441 N N . VAL E 2 27 ? 32.135 154.197 178.509 1.000 43.775 46 VAL EEE N 1
ATOM 10442 C CA . VAL E 2 27 ? 31.248 154.752 179.569 1.000 41.199 46 VAL EEE CA 1
ATOM 10443 C C . VAL E 2 27 ? 29.876 154.066 179.496 1.000 40.205 46 VAL EEE C 1
ATOM 10444 O O . VAL E 2 27 ? 29.201 154.001 180.533 1.000 40.378 46 VAL EEE O 1
ATOM 10448 N N . LEU E 2 28 ? 29.479 153.555 178.328 1.000 40.321 47 LEU EEE N 1
ATOM 10449 C CA . LEU E 2 28 ? 28.130 152.966 178.115 1.000 41.240 47 LEU EEE CA 1
ATOM 10450 C C . LEU E 2 28 ? 28.212 151.435 178.116 1.000 41.691 47 LEU EEE C 1
ATOM 10451 O O . LEU E 2 28 ? 27.245 150.801 177.682 1.000 41.010 47 LEU EEE O 1
ATOM 10456 N N . GLN E 2 29 ? 29.286 150.868 178.663 1.000 43.350 48 GLN EEE N 1
ATOM 10457 C CA . GLN E 2 29 ? 29.533 149.403 178.705 1.000 44.214 48 GLN EEE CA 1
ATOM 10458 C C . GLN E 2 29 ? 28.404 148.696 179.448 1.000 40.210 48 GLN EEE C 1
ATOM 10459 O O . GLN E 2 29 ? 28.045 147.585 179.031 1.000 41.001 48 GLN EEE O 1
ATOM 10465 N N . SER E 2 30 ? 27.872 149.316 180.504 1.000 36.864 49 SER EEE N 1
ATOM 10466 C CA . SER E 2 30 ? 26.829 148.729 181.385 1.000 35.685 49 SER EEE CA 1
ATOM 10467 C C . SER E 2 30 ? 25.456 148.780 180.709 1.000 35.707 49 SER EEE C 1
ATOM 10468 O O . SER E 2 30 ? 24.512 148.206 181.270 1.000 36.844 49 SER EEE O 1
ATOM 10471 N N . TRP E 2 31 ? 25.336 149.456 179.568 1.000 35.984 50 TRP EEE N 1
ATOM 10472 C CA . TRP E 2 31 ? 24.024 149.694 178.918 1.000 36.637 50 TRP EEE CA 1
ATOM 10473 C C . TRP E 2 31 ? 23.610 148.428 178.167 1.000 36.371 50 TRP EEE C 1
ATOM 10474 O O . TRP E 2 31 ? 23.698 148.414 176.932 1.000 36.441 50 TRP EEE O 1
ATOM 10485 N N . ASP E 2 32 ? 23.161 147.414 178.902 1.000 34.800 51 ASP EEE N 1
ATOM 10486 C CA . ASP E 2 32 ? 22.792 146.085 178.358 1.000 34.599 51 ASP EEE CA 1
ATOM 10487 C C . ASP E 2 32 ? 21.313 146.083 177.990 1.000 35.264 51 ASP EEE C 1
ATOM 10488 O O . ASP E 2 32 ? 20.463 146.180 178.872 1.000 34.651 51 ASP EEE O 1
ATOM 10493 N N . PRO E 2 33 ? 20.964 145.967 176.686 1.000 35.082 52 PRO EEE N 1
ATOM 10494 C CA . PRO E 2 33 ? 19.564 145.986 176.253 1.000 35.533 52 PRO EEE CA 1
ATOM 10495 C C . PRO E 2 33 ? 18.754 144.763 176.710 1.000 34.898 52 PRO EEE C 1
ATOM 10496 O O . PRO E 2 33 ? 17.543 144.853 176.688 1.000 35.677 52 PRO EEE O 1
ATOM 10500 N N . THR E 2 34 ? 19.419 143.672 177.113 1.000 34.481 53 THR EEE N 1
ATOM 10501 C CA . THR E 2 34 ? 18.763 142.422 177.595 1.000 34.093 53 THR EEE CA 1
ATOM 10502 C C . THR E 2 34 ? 18.157 142.642 178.991 1.000 33.138 53 THR EEE C 1
ATOM 10503 O O . THR E 2 34 ? 17.271 141.856 179.374 1.000 32.722 53 THR EEE O 1
ATOM 10507 N N . LEU E 2 35 ? 18.599 143.667 179.724 1.000 32.733 54 LEU EEE N 1
ATOM 10508 C CA . LEU E 2 35 ? 18.020 144.017 181.049 1.000 34.400 54 LEU EEE CA 1
ATOM 10509 C C . LEU E 2 35 ? 16.573 144.484 180.874 1.000 33.847 54 LEU EEE C 1
ATOM 10510 O O . LEU E 2 35 ? 16.270 145.147 179.872 1.000 34.317 54 LEU EEE O 1
ATOM 10515 N N . VAL E 2 36 ? 15.724 144.122 181.830 1.000 34.338 55 VAL EEE N 1
ATOM 10516 C CA . VAL E 2 36 ? 14.266 144.432 181.839 1.000 36.110 55 VAL EEE CA 1
ATOM 10517 C C . VAL E 2 36 ? 14.094 145.950 181.783 1.000 36.140 55 VAL EEE C 1
ATOM 10518 O O . VAL E 2 36 ? 13.150 146.414 181.127 1.000 37.340 55 VAL EEE O 1
ATOM 10522 N N . ASN E 2 37 ? 14.972 146.691 182.460 1.000 36.241 56 ASN EEE N 1
ATOM 10523 C CA . ASN E 2 37 ? 14.960 148.173 182.458 1.000 36.036 56 ASN EEE CA 1
ATOM 10524 C C . ASN E 2 37 ? 16.399 148.672 182.562 1.000 36.798 56 ASN EEE C 1
ATOM 10525 O O . ASN E 2 37 ? 17.316 147.895 182.823 1.000 38.227 56 ASN EEE O 1
ATOM 10530 N N . PRO E 2 38 ? 16.643 149.973 182.290 1.000 38.246 57 PRO EEE N 1
ATOM 10531 C CA . PRO E 2 38 ? 17.985 150.556 182.350 1.000 37.648 57 PRO EEE CA 1
ATOM 10532 C C . PRO E 2 38 ? 18.400 151.105 183.726 1.000 38.277 57 PRO EEE C 1
ATOM 10533 O O . PRO E 2 38 ? 19.396 151.794 183.801 1.000 39.315 57 PRO EEE O 1
ATOM 10537 N N . CYS E 2 39 ? 17.656 150.779 184.784 1.000 38.516 58 CYS EEE N 1
ATOM 10538 C CA . CYS E 2 39 ? 17.817 151.397 186.128 1.000 38.737 58 CYS EEE CA 1
ATOM 10539 C C . CYS E 2 39 ? 19.136 150.970 186.789 1.000 36.222 58 CYS EEE C 1
ATOM 10540 O O . CYS E 2 39 ? 19.700 151.805 187.522 1.000 34.024 58 CYS EEE O 1
ATOM 10543 N N . THR E 2 40 ? 19.649 149.768 186.514 1.000 35.023 59 THR EEE N 1
ATOM 10544 C CA . THR E 2 40 ? 20.970 149.310 187.029 1.000 36.590 59 THR EEE CA 1
ATOM 10545 C C . THR E 2 40 ? 22.104 149.743 186.091 1.000 37.783 59 THR EEE C 1
ATOM 10546 O O . THR E 2 40 ? 23.267 149.503 186.452 1.000 37.350 59 THR EEE O 1
ATOM 10550 N N . TRP E 2 41 ? 21.796 150.341 184.933 1.000 40.141 60 TRP EEE N 1
ATOM 10551 C CA . TRP E 2 41 ? 22.829 150.917 184.030 1.000 38.731 60 TRP EEE CA 1
ATOM 10552 C C . TRP E 2 41 ? 23.520 152.071 184.756 1.000 38.618 60 TRP EEE C 1
ATOM 10553 O O . TRP E 2 41 ? 22.811 152.918 185.331 1.000 37.901 60 TRP EEE O 1
ATOM 10564 N N . PHE E 2 42 ? 24.850 152.122 184.725 1.000 40.114 61 PHE EEE N 1
ATOM 10565 C CA . PHE E 2 42 ? 25.594 153.278 185.273 1.000 39.528 61 PHE EEE CA 1
ATOM 10566 C C . PHE E 2 42 ? 25.307 154.472 184.360 1.000 38.326 61 PHE EEE C 1
ATOM 10567 O O . PHE E 2 42 ? 25.126 154.258 183.146 1.000 36.759 61 PHE EEE O 1
ATOM 10575 N N . HIS E 2 43 ? 25.217 155.670 184.947 1.000 38.662 62 HIS EEE N 1
ATOM 10576 C CA . HIS E 2 43 ? 24.940 156.960 184.264 1.000 39.105 62 HIS EEE CA 1
ATOM 10577 C C . HIS E 2 43 ? 23.430 157.114 184.043 1.000 38.638 62 HIS EEE C 1
ATOM 10578 O O . HIS E 2 43 ? 23.024 158.137 183.469 1.000 43.542 62 HIS EEE O 1
ATOM 10585 N N . VAL E 2 44 ? 22.625 156.152 184.497 1.000 35.835 63 VAL EEE N 1
ATOM 10586 C CA . VAL E 2 44 ? 21.139 156.236 184.408 1.000 35.020 63 VAL EEE CA 1
ATOM 10587 C C . VAL E 2 44 ? 20.571 156.149 185.826 1.000 35.616 63 VAL EEE C 1
ATOM 10588 O O . VAL E 2 44 ? 20.948 155.224 186.569 1.000 37.485 63 VAL EEE O 1
ATOM 10592 N N . THR E 2 45 ? 19.709 157.087 186.197 1.000 34.335 64 THR EEE N 1
ATOM 10593 C CA . THR E 2 45 ? 19.005 157.064 187.498 1.000 34.537 64 THR EEE CA 1
ATOM 10594 C C . THR E 2 45 ? 17.509 156.937 187.221 1.000 35.499 64 THR EEE C 1
ATOM 10595 O O . THR E 2 45 ? 16.994 157.695 186.378 1.000 36.221 64 THR EEE O 1
ATOM 10599 N N . CYS E 2 46 ? 16.844 156.001 187.893 1.000 36.600 65 CYS EEE N 1
ATOM 10600 C CA . CYS E 2 46 ? 15.390 155.750 187.734 1.000 37.890 65 CYS EEE CA 1
ATOM 10601 C C . CYS E 2 46 ? 14.630 156.203 188.984 1.000 38.761 65 CYS EEE C 1
ATOM 10602 O O . CYS E 2 46 ? 15.253 156.352 190.042 1.000 38.146 65 CYS EEE O 1
ATOM 10605 N N . ASN E 2 47 ? 13.317 156.390 188.865 1.000 40.742 66 ASN EEE N 1
ATOM 10606 C CA . ASN E 2 47 ? 12.443 156.724 190.018 1.000 41.555 66 ASN EEE CA 1
ATOM 10607 C C . ASN E 2 47 ? 12.016 155.414 190.690 1.000 44.742 66 ASN EEE C 1
ATOM 10608 O O . ASN E 2 47 ? 12.494 154.346 190.274 1.000 46.489 66 ASN EEE O 1
ATOM 10613 N N . ASN E 2 48 ? 11.165 155.494 191.712 1.000 49.159 67 ASN EEE N 1
ATOM 10614 C CA . ASN E 2 48 ? 10.675 154.312 192.468 1.000 50.599 67 ASN EEE CA 1
ATOM 10615 C C . ASN E 2 48 ? 9.817 153.436 191.554 1.000 49.568 67 ASN EEE C 1
ATOM 10616 O O . ASN E 2 48 ? 9.726 152.235 191.826 1.000 51.639 67 ASN EEE O 1
ATOM 10621 N N . GLU E 2 49 ? 9.227 154.008 190.501 1.000 51.277 68 GLU EEE N 1
ATOM 10622 C CA . GLU E 2 49 ? 8.383 153.258 189.531 1.000 50.596 68 GLU EEE CA 1
ATOM 10623 C C . GLU E 2 49 ? 9.256 152.744 188.378 1.000 46.259 68 GLU EEE C 1
ATOM 10624 O O . GLU E 2 49 ? 8.687 152.242 187.404 1.000 45.403 68 GLU EEE O 1
ATOM 10630 N N . ASN E 2 50 ? 10.584 152.859 188.496 1.000 44.768 69 ASN EEE N 1
ATOM 10631 C CA . ASN E 2 50 ? 11.594 152.294 187.556 1.000 45.405 69 ASN EEE CA 1
ATOM 10632 C C . ASN E 2 50 ? 11.528 153.009 186.198 1.000 44.958 69 ASN EEE C 1
ATOM 10633 O O . ASN E 2 50 ? 11.772 152.355 185.166 1.000 44.483 69 ASN EEE O 1
ATOM 10638 N N . SER E 2 51 ? 11.242 154.310 186.187 1.000 45.332 70 SER EEE N 1
ATOM 10639 C CA . SER E 2 51 ? 11.260 155.145 184.960 1.000 43.305 70 SER EEE CA 1
ATOM 10640 C C . SER E 2 51 ? 12.446 156.107 185.040 1.000 40.558 70 SER EEE C 1
ATOM 10641 O O . SER E 2 51 ? 12.679 156.660 186.129 1.000 39.332 70 SER EEE O 1
ATOM 10644 N N . VAL E 2 52 ? 13.171 156.291 183.937 1.000 38.924 71 VAL EEE N 1
ATOM 10645 C CA . VAL E 2 52 ? 14.413 157.119 183.932 1.000 39.540 71 VAL EEE CA 1
ATOM 10646 C C . VAL E 2 52 ? 14.040 158.564 184.275 1.000 40.541 71 VAL EEE C 1
ATOM 10647 O O . VAL E 2 52 ? 13.064 159.086 183.702 1.000 38.802 71 VAL EEE O 1
ATOM 10651 N N . ILE E 2 53 ? 14.776 159.169 185.207 1.000 40.513 72 ILE EEE N 1
ATOM 10652 C CA . ILE E 2 53 ? 14.582 160.594 185.593 1.000 38.173 72 ILE EEE CA 1
ATOM 10653 C C . ILE E 2 53 ? 15.884 161.350 185.345 1.000 37.076 72 ILE EEE C 1
ATOM 10654 O O . ILE E 2 53 ? 15.828 162.588 185.286 1.000 37.117 72 ILE EEE O 1
ATOM 10659 N N . ARG E 2 54 ? 17.000 160.640 185.186 1.000 36.487 73 ARG EEE N 1
ATOM 10660 C CA . ARG E 2 54 ? 18.323 161.288 185.027 1.000 37.406 73 ARG EEE CA 1
ATOM 10661 C C . ARG E 2 54 ? 19.199 160.483 184.071 1.000 37.702 73 ARG EEE C 1
ATOM 10662 O O . ARG E 2 54 ? 19.261 159.258 184.205 1.000 39.960 73 ARG EEE O 1
ATOM 10670 N N . VAL E 2 55 ? 19.878 161.161 183.152 1.000 36.703 74 VAL EEE N 1
ATOM 10671 C CA . VAL E 2 55 ? 20.982 160.571 182.347 1.000 37.032 74 VAL EEE CA 1
ATOM 10672 C C . VAL E 2 55 ? 22.202 161.457 182.586 1.000 38.519 74 VAL EEE C 1
ATOM 10673 O O . VAL E 2 55 ? 22.105 162.654 182.284 1.000 42.925 74 VAL EEE O 1
ATOM 10677 N N . ASP E 2 56 ? 23.279 160.919 183.154 1.000 36.963 75 ASP EEE N 1
ATOM 10678 C CA . ASP E 2 56 ? 24.443 161.744 183.564 1.000 37.185 75 ASP EEE CA 1
ATOM 10679 C C . ASP E 2 56 ? 25.676 161.305 182.771 1.000 37.453 75 ASP EEE C 1
ATOM 10680 O O . ASP E 2 56 ? 26.327 160.330 183.194 1.000 36.234 75 ASP EEE O 1
ATOM 10685 N N . LEU E 2 57 ? 25.983 162.000 181.668 1.000 38.656 76 LEU EEE N 1
ATOM 10686 C CA . LEU E 2 57 ? 27.073 161.620 180.726 1.000 39.479 76 LEU EEE CA 1
ATOM 10687 C C . LEU E 2 57 ? 28.002 162.812 180.475 1.000 38.014 76 LEU EEE C 1
ATOM 10688 O O . LEU E 2 57 ? 28.659 162.812 179.432 1.000 37.428 76 LEU EEE O 1
ATOM 10693 N N . GLY E 2 58 ? 28.099 163.754 181.415 1.000 38.848 77 GLY EEE N 1
ATOM 10694 C CA . GLY E 2 58 ? 29.036 164.895 181.326 1.000 40.665 77 GLY EEE CA 1
ATOM 10695 C C . GLY E 2 58 ? 30.493 164.457 181.333 1.000 40.985 77 GLY EEE C 1
ATOM 10696 O O . GLY E 2 58 ? 30.817 163.537 182.087 1.000 43.310 77 GLY EEE O 1
ATOM 10697 N N . ASN E 2 59 ? 31.342 165.094 180.526 1.000 42.879 78 ASN EEE N 1
ATOM 10698 C CA . ASN E 2 59 ? 32.820 164.907 180.536 1.000 44.921 78 ASN EEE CA 1
ATOM 10699 C C . ASN E 2 59 ? 33.168 163.425 180.341 1.000 44.918 78 ASN EEE C 1
ATOM 10700 O O . ASN E 2 59 ? 34.046 162.922 181.069 1.000 46.644 78 ASN EEE O 1
ATOM 10705 N N . ALA E 2 60 ? 32.532 162.758 179.374 1.000 45.108 79 ALA EEE N 1
ATOM 10706 C CA . ALA E 2 60 ? 32.717 161.313 179.120 1.000 44.045 79 ALA EEE CA 1
ATOM 10707 C C . ALA E 2 60 ? 33.529 161.073 177.840 1.000 43.864 79 ALA EEE C 1
ATOM 10708 O O . ALA E 2 60 ? 33.687 159.891 177.481 1.000 45.472 79 ALA EEE O 1
ATOM 10710 N N . GLU E 2 61 ? 34.030 162.131 177.188 1.000 43.603 80 GLU EEE N 1
ATOM 10711 C CA . GLU E 2 61 ? 34.728 162.067 175.869 1.000 42.559 80 GLU EEE CA 1
ATOM 10712 C C . GLU E 2 61 ? 33.806 161.431 174.814 1.000 41.200 80 GLU EEE C 1
ATOM 10713 O O . GLU E 2 61 ? 34.306 160.699 173.947 1.000 38.738 80 GLU EEE O 1
ATOM 10717 N N . LEU E 2 62 ? 32.504 161.722 174.862 1.000 43.013 81 LEU EEE N 1
ATOM 10718 C CA . LEU E 2 62 ? 31.525 161.181 173.882 1.000 43.737 81 LEU EEE CA 1
ATOM 10719 C C . LEU E 2 62 ? 31.564 162.020 172.600 1.000 46.080 81 LEU EEE C 1
ATOM 10720 O O . LEU E 2 62 ? 31.736 163.250 172.685 1.000 45.822 81 LEU EEE O 1
ATOM 10725 N N . SER E 2 63 ? 31.430 161.365 171.450 1.000 47.437 82 SER EEE N 1
ATOM 10726 C CA . SER E 2 63 ? 31.368 161.996 170.109 1.000 45.946 82 SER EEE CA 1
ATOM 10727 C C . SER E 2 63 ? 30.158 161.407 169.386 1.000 45.483 82 SER EEE C 1
ATOM 10728 O O . SER E 2 63 ? 29.474 160.558 169.981 1.000 45.703 82 SER EEE O 1
ATOM 10731 N N . GLY E 2 64 ? 29.880 161.863 168.168 1.000 45.592 83 GLY EEE N 1
ATOM 10732 C CA . GLY E 2 64 ? 28.724 161.383 167.393 1.000 43.805 83 GLY EEE CA 1
ATOM 10733 C C . GLY E 2 64 ? 27.551 162.322 167.551 1.000 43.190 83 GLY EEE C 1
ATOM 10734 O O . GLY E 2 64 ? 27.775 163.501 167.821 1.000 44.886 83 GLY EEE O 1
ATOM 10735 N N . HIS E 2 65 ? 26.335 161.830 167.383 1.000 44.887 84 HIS EEE N 1
ATOM 10736 C CA . HIS E 2 65 ? 25.127 162.686 167.342 1.000 45.767 84 HIS EEE CA 1
ATOM 10737 C C . HIS E 2 65 ? 24.041 162.104 168.247 1.000 44.947 84 HIS EEE C 1
ATOM 10738 O O . HIS E 2 65 ? 24.060 160.887 168.535 1.000 43.299 84 HIS EEE O 1
ATOM 10745 N N . LEU E 2 66 ? 23.125 162.961 168.686 1.000 43.868 85 LEU EEE N 1
ATOM 10746 C CA . LEU E 2 66 ? 21.972 162.542 169.517 1.000 43.164 85 LEU EEE CA 1
ATOM 10747 C C . LEU E 2 66 ? 20.917 161.918 168.609 1.000 42.490 85 LEU EEE C 1
ATOM 10748 O O . LEU E 2 66 ? 21.074 161.986 167.389 1.000 42.647 85 LEU EEE O 1
ATOM 10753 N N . VAL E 2 67 ? 19.884 161.331 169.199 1.000 43.412 86 VAL EEE N 1
ATOM 10754 C CA . VAL E 2 67 ? 18.789 160.656 168.449 1.000 43.440 86 VAL EEE CA 1
ATOM 10755 C C . VAL E 2 67 ? 17.457 161.228 168.916 1.000 42.819 86 VAL EEE C 1
ATOM 10756 O O . VAL E 2 67 ? 17.344 161.700 170.047 1.000 42.165 86 VAL EEE O 1
ATOM 10760 N N . PRO E 2 68 ? 16.418 161.204 168.056 1.000 44.351 87 PRO EEE N 1
ATOM 10761 C CA . PRO E 2 68 ? 15.080 161.628 168.460 1.000 44.600 87 PRO EEE CA 1
ATOM 10762 C C . PRO E 2 68 ? 14.475 160.734 169.550 1.000 44.361 87 PRO EEE C 1
ATOM 10763 O O . PRO E 2 68 ? 13.593 161.198 170.228 1.000 46.014 87 PRO EEE O 1
ATOM 10767 N N . GLU E 2 69 ? 14.959 159.498 169.698 1.000 46.123 88 GLU EEE N 1
ATOM 10768 C CA . GLU E 2 69 ? 14.372 158.503 170.637 1.000 46.871 88 GLU EEE CA 1
ATOM 10769 C C . GLU E 2 69 ? 14.526 158.955 172.097 1.000 45.404 88 GLU EEE C 1
ATOM 10770 O O . GLU E 2 69 ? 13.788 158.423 172.935 1.000 43.833 88 GLU EEE O 1
ATOM 10776 N N . LEU E 2 70 ? 15.423 159.903 172.387 1.000 45.162 89 LEU EEE N 1
ATOM 10777 C CA . LEU E 2 70 ? 15.568 160.494 173.744 1.000 46.905 89 LEU EEE CA 1
ATOM 10778 C C . LEU E 2 70 ? 14.215 161.046 174.211 1.000 46.891 89 LEU EEE C 1
ATOM 10779 O O . LEU E 2 70 ? 13.973 161.017 175.434 1.000 48.649 89 LEU EEE O 1
ATOM 10784 N N . GLY E 2 71 ? 13.369 161.496 173.278 1.000 45.126 90 GLY EEE N 1
ATOM 10785 C CA . GLY E 2 71 ? 12.023 162.031 173.568 1.000 43.892 90 GLY EEE CA 1
ATOM 10786 C C . GLY E 2 71 ? 11.080 160.993 174.151 1.000 42.290 90 GLY EEE C 1
ATOM 10787 O O . GLY E 2 71 ? 10.067 161.394 174.729 1.000 45.174 90 GLY EEE O 1
ATOM 10788 N N . VAL E 2 72 ? 11.380 159.705 173.994 1.000 42.201 91 VAL EEE N 1
ATOM 10789 C CA . VAL E 2 72 ? 10.570 158.583 174.557 1.000 43.721 91 VAL EEE CA 1
ATOM 10790 C C . VAL E 2 72 ? 10.596 158.637 176.093 1.000 43.354 91 VAL EEE C 1
ATOM 10791 O O . VAL E 2 72 ? 9.616 158.168 176.705 1.000 43.413 91 VAL EEE O 1
ATOM 10795 N N . LEU E 2 73 ? 11.645 159.206 176.698 1.000 41.877 92 LEU EEE N 1
ATOM 10796 C CA . LEU E 2 73 ? 11.824 159.205 178.175 1.000 39.721 92 LEU EEE CA 1
ATOM 10797 C C . LEU E 2 73 ? 10.906 160.258 178.805 1.000 38.232 92 LEU EEE C 1
ATOM 10798 O O . LEU E 2 73 ? 11.398 161.334 179.160 1.000 39.030 92 LEU EEE O 1
ATOM 10803 N N . LYS E 2 74 ? 9.629 159.922 178.996 1.000 38.608 93 LYS EEE N 1
ATOM 10804 C CA . LYS E 2 74 ? 8.566 160.852 179.465 1.000 39.047 93 LYS EEE CA 1
ATOM 10805 C C . LYS E 2 74 ? 8.890 161.424 180.852 1.000 41.876 93 LYS EEE C 1
ATOM 10806 O O . LYS E 2 74 ? 8.538 162.599 181.084 1.000 46.596 93 LYS EEE O 1
ATOM 10808 N N . ASN E 2 75 ? 9.507 160.650 181.753 1.000 41.927 94 ASN EEE N 1
ATOM 10809 C CA . ASN E 2 75 ? 9.736 161.108 183.152 1.000 39.950 94 ASN EEE CA 1
ATOM 10810 C C . ASN E 2 75 ? 11.147 161.687 183.311 1.000 38.358 94 ASN EEE C 1
ATOM 10811 O O . ASN E 2 75 ? 11.498 162.037 184.445 1.000 39.005 94 ASN EEE O 1
ATOM 10816 N N . LEU E 2 76 ? 11.927 161.814 182.236 1.000 37.782 95 LEU EEE N 1
ATOM 10817 C CA . LEU E 2 76 ? 13.317 162.335 182.352 1.000 38.974 95 LEU EEE CA 1
ATOM 10818 C C . LEU E 2 76 ? 13.264 163.763 182.898 1.000 39.261 95 LEU EEE C 1
ATOM 10819 O O . LEU E 2 76 ? 12.474 164.567 182.381 1.000 40.874 95 LEU EEE O 1
ATOM 10824 N N . GLN E 2 77 ? 14.080 164.063 183.909 1.000 39.172 96 GLN EEE N 1
ATOM 10825 C CA . GLN E 2 77 ? 14.097 165.395 184.563 1.000 39.688 96 GLN EEE CA 1
ATOM 10826 C C . GLN E 2 77 ? 15.447 166.070 184.337 1.000 37.525 96 GLN EEE C 1
ATOM 10827 O O . GLN E 2 77 ? 15.486 167.299 184.282 1.000 39.619 96 GLN EEE O 1
ATOM 10833 N N . TYR E 2 78 ? 16.523 165.305 184.229 1.000 37.836 97 TYR EEE N 1
ATOM 10834 C CA . TYR E 2 78 ? 17.878 165.882 184.068 1.000 38.191 97 TYR EEE CA 1
ATOM 10835 C C . TYR E 2 78 ? 18.594 165.151 182.935 1.000 39.085 97 TYR EEE C 1
ATOM 10836 O O . TYR E 2 78 ? 18.851 163.943 183.055 1.000 39.547 97 TYR EEE O 1
ATOM 10845 N N . LEU E 2 79 ? 18.897 165.873 181.858 1.000 39.752 98 LEU EEE N 1
ATOM 10846 C CA . LEU E 2 79 ? 19.685 165.339 180.725 1.000 39.924 98 LEU EEE CA 1
ATOM 10847 C C . LEU E 2 79 ? 21.034 166.048 180.724 1.000 39.910 98 LEU EEE C 1
ATOM 10848 O O . LEU E 2 79 ? 21.057 167.261 180.468 1.000 38.268 98 LEU EEE O 1
ATOM 10853 N N . GLU E 2 80 ? 22.108 165.322 181.026 1.000 40.177 99 GLU EEE N 1
ATOM 10854 C CA . GLU E 2 80 ? 23.452 165.921 181.185 1.000 40.675 99 GLU EEE CA 1
ATOM 10855 C C . GLU E 2 80 ? 24.376 165.307 180.145 1.000 41.081 99 GLU EEE C 1
ATOM 10856 O O . GLU E 2 80 ? 24.846 164.172 180.375 1.000 41.804 99 GLU EEE O 1
ATOM 10862 N N . LEU E 2 81 ? 24.622 166.023 179.047 1.000 40.751 100 LEU EEE N 1
ATOM 10863 C CA . LEU E 2 81 ? 25.493 165.531 177.953 1.000 41.020 100 LEU EEE CA 1
ATOM 10864 C C . LEU E 2 81 ? 26.637 166.519 177.745 1.000 40.120 100 LEU EEE C 1
ATOM 10865 O O . LEU E 2 81 ? 27.267 166.470 176.682 1.000 40.404 100 LEU EEE O 1
ATOM 10870 N N . TYR E 2 82 ? 26.900 167.367 178.740 1.000 40.057 101 TYR EEE N 1
ATOM 10871 C CA . TYR E 2 82 ? 27.844 168.508 178.635 1.000 41.505 101 TYR EEE CA 1
ATOM 10872 C C . TYR E 2 82 ? 29.297 168.017 178.617 1.000 41.923 101 TYR EEE C 1
ATOM 10873 O O . TYR E 2 82 ? 29.559 166.851 178.947 1.000 41.853 101 TYR EEE O 1
ATOM 10882 N N . SER E 2 83 ? 30.215 168.902 178.222 1.000 43.446 102 SER EEE N 1
ATOM 10883 C CA . SER E 2 83 ? 31.682 168.651 178.157 1.000 45.560 102 SER EEE CA 1
ATOM 10884 C C . SER E 2 83 ? 31.976 167.373 177.363 1.000 47.611 102 SER EEE C 1
ATOM 10885 O O . SER E 2 83 ? 32.771 166.549 177.839 1.000 47.626 102 SER EEE O 1
ATOM 10888 N N . ASN E 2 84 ? 31.365 167.227 176.185 1.000 49.703 103 ASN EEE N 1
ATOM 10889 C CA . ASN E 2 84 ? 31.651 166.121 175.232 1.000 49.431 103 ASN EEE CA 1
ATOM 10890 C C . ASN E 2 84 ? 31.938 166.738 173.858 1.000 51.058 103 ASN EEE C 1
ATOM 10891 O O . ASN E 2 84 ? 31.971 167.975 173.773 1.000 52.241 103 ASN EEE O 1
ATOM 10896 N N . ASN E 2 85 ? 32.163 165.922 172.825 1.000 52.797 104 ASN EEE N 1
ATOM 10897 C CA . ASN E 2 85 ? 32.371 166.431 171.443 1.000 53.780 104 ASN EEE CA 1
ATOM 10898 C C . ASN E 2 85 ? 31.187 166.019 170.562 1.000 49.867 104 ASN EEE C 1
ATOM 10899 O O . ASN E 2 85 ? 31.402 165.753 169.367 1.000 50.174 104 ASN EEE O 1
ATOM 10904 N N . ILE E 2 86 ? 29.975 165.995 171.116 1.000 47.549 105 ILE EEE N 1
ATOM 10905 C CA . ILE E 2 86 ? 28.757 165.608 170.343 1.000 46.713 105 ILE EEE CA 1
ATOM 10906 C C . ILE E 2 86 ? 28.527 166.663 169.252 1.000 44.562 105 ILE EEE C 1
ATOM 10907 O O . ILE E 2 86 ? 28.606 167.863 169.553 1.000 42.797 105 ILE EEE O 1
ATOM 10912 N N . THR E 2 87 ? 28.264 166.223 168.024 1.000 43.942 106 THR EEE N 1
ATOM 10913 C CA . THR E 2 87 ? 28.047 167.098 166.842 1.000 42.542 106 THR EEE CA 1
ATOM 10914 C C . THR E 2 87 ? 26.617 166.924 166.336 1.000 41.325 106 THR EEE C 1
ATOM 10915 O O . THR E 2 87 ? 25.927 165.996 166.806 1.000 38.704 106 THR EEE O 1
ATOM 10919 N N . GLY E 2 88 ? 26.213 167.771 165.394 1.000 39.154 107 GLY EEE N 1
ATOM 10920 C CA . GLY E 2 88 ? 24.914 167.647 164.719 1.000 38.994 107 GLY EEE CA 1
ATOM 10921 C C . GLY E 2 88 ? 23.840 168.455 165.434 1.000 39.028 107 GLY EEE C 1
ATOM 10922 O O . GLY E 2 88 ? 24.122 169.201 166.368 1.000 37.901 107 GLY EEE O 1
ATOM 10923 N N . PRO E 2 89 ? 22.571 168.320 165.004 1.000 39.989 108 PRO EEE N 1
ATOM 10924 C CA . PRO E 2 89 ? 21.488 169.147 165.529 1.000 41.265 108 PRO EEE CA 1
ATOM 10925 C C . PRO E 2 89 ? 20.972 168.694 166.902 1.000 40.680 108 PRO EEE C 1
ATOM 10926 O O . PRO E 2 89 ? 21.088 167.534 167.250 1.000 41.153 108 PRO EEE O 1
ATOM 10930 N N . ILE E 2 90 ? 20.414 169.629 167.659 1.000 40.894 109 ILE EEE N 1
ATOM 10931 C CA . ILE E 2 90 ? 19.647 169.296 168.888 1.000 43.219 109 ILE EEE CA 1
ATOM 10932 C C . ILE E 2 90 ? 18.321 168.732 168.403 1.000 42.769 109 ILE EEE C 1
ATOM 10933 O O . ILE E 2 90 ? 17.584 169.432 167.724 1.000 43.627 109 ILE EEE O 1
ATOM 10938 N N . PRO E 2 91 ? 18.002 167.451 168.682 1.000 44.920 110 PRO EEE N 1
ATOM 10939 C CA . PRO E 2 91 ? 16.778 166.842 168.166 1.000 45.302 110 PRO EEE CA 1
ATOM 10940 C C . PRO E 2 91 ? 15.525 167.594 168.631 1.000 44.379 110 PRO EEE C 1
ATOM 10941 O O . PRO E 2 91 ? 15.448 167.973 169.782 1.000 46.983 110 PRO EEE O 1
ATOM 10945 N N . SER E 2 92 ? 14.581 167.801 167.719 1.000 43.764 111 SER EEE N 1
ATOM 10946 C CA . SER E 2 92 ? 13.307 168.504 168.000 1.000 44.788 111 SER EEE CA 1
ATOM 10947 C C . SER E 2 92 ? 12.453 167.667 168.960 1.000 44.259 111 SER EEE C 1
ATOM 10948 O O . SER E 2 92 ? 11.611 168.254 169.669 1.000 44.501 111 SER EEE O 1
ATOM 10951 N N . ASN E 2 93 ? 12.659 166.349 168.991 1.000 46.321 112 ASN EEE N 1
ATOM 10952 C CA . ASN E 2 93 ? 11.839 165.437 169.830 1.000 48.056 112 ASN EEE CA 1
ATOM 10953 C C . ASN E 2 93 ? 12.170 165.666 171.311 1.000 44.038 112 ASN EEE C 1
ATOM 10954 O O . ASN E 2 93 ? 11.373 165.238 172.154 1.000 42.109 112 ASN EEE O 1
ATOM 10959 N N . LEU E 2 94 ? 13.270 166.353 171.627 1.000 41.392 113 LEU EEE N 1
ATOM 10960 C CA . LEU E 2 94 ? 13.602 166.692 173.030 1.000 41.386 113 LEU EEE CA 1
ATOM 10961 C C . LEU E 2 94 ? 12.476 167.544 173.621 1.000 42.333 113 LEU EEE C 1
ATOM 10962 O O . LEU E 2 94 ? 12.354 167.561 174.852 1.000 42.589 113 LEU EEE O 1
ATOM 10967 N N . GLY E 2 95 ? 11.691 168.220 172.779 1.000 42.997 114 GLY EEE N 1
ATOM 10968 C CA . GLY E 2 95 ? 10.523 169.005 173.221 1.000 44.285 114 GLY EEE CA 1
ATOM 10969 C C . GLY E 2 95 ? 9.410 168.119 173.746 1.000 45.870 114 GLY EEE C 1
ATOM 10970 O O . GLY E 2 95 ? 8.487 168.652 174.386 1.000 46.787 114 GLY EEE O 1
ATOM 10971 N N . ASN E 2 96 ? 9.474 166.812 173.489 1.000 48.771 115 ASN EEE N 1
ATOM 10972 C CA . ASN E 2 96 ? 8.460 165.860 174.006 1.000 52.880 115 ASN EEE CA 1
ATOM 10973 C C . ASN E 2 96 ? 8.830 165.408 175.426 1.000 50.940 115 ASN EEE C 1
ATOM 10974 O O . ASN E 2 96 ? 8.062 164.618 175.999 1.000 53.313 115 ASN EEE O 1
ATOM 10979 N N . LEU E 2 97 ? 9.940 165.897 175.985 1.000 46.969 116 LEU EEE N 1
ATOM 10980 C CA . LEU E 2 97 ? 10.353 165.590 177.378 1.000 44.220 116 LEU EEE CA 1
ATOM 10981 C C . LEU E 2 97 ? 9.612 166.514 178.341 1.000 45.135 116 LEU EEE C 1
ATOM 10982 O O . LEU E 2 97 ? 10.232 167.452 178.850 1.000 45.812 116 LEU EEE O 1
ATOM 10987 N N . THR E 2 98 ? 8.344 166.220 178.619 1.000 46.494 117 THR EEE N 1
ATOM 10988 C CA . THR E 2 98 ? 7.431 167.098 179.396 1.000 48.926 117 THR EEE CA 1
ATOM 10989 C C . THR E 2 98 ? 7.976 167.391 180.796 1.000 50.043 117 THR EEE C 1
ATOM 10990 O O . THR E 2 98 ? 7.771 168.525 181.262 1.000 52.966 117 THR EEE O 1
ATOM 10994 N N . ASN E 2 99 ? 8.614 166.421 181.458 1.000 49.639 118 ASN EEE N 1
ATOM 10995 C CA . ASN E 2 99 ? 9.011 166.573 182.885 1.000 47.656 118 ASN EEE CA 1
ATOM 10996 C C . ASN E 2 99 ? 10.453 167.075 183.000 1.000 43.709 118 ASN EEE C 1
ATOM 10997 O O . ASN E 2 99 ? 10.928 167.179 184.144 1.000 41.710 118 ASN EEE O 1
ATOM 11002 N N . LEU E 2 100 ? 11.112 167.421 181.890 1.000 41.575 119 LEU EEE N 1
ATOM 11003 C CA . LEU E 2 100 ? 12.548 167.818 181.926 1.000 41.454 119 LEU EEE CA 1
ATOM 11004 C C . LEU E 2 100 ? 12.712 169.094 182.760 1.000 40.343 119 LEU EEE C 1
ATOM 11005 O O . LEU E 2 100 ? 11.945 170.041 182.560 1.000 42.001 119 LEU EEE O 1
ATOM 11010 N N . VAL E 2 101 ? 13.680 169.097 183.674 1.000 39.267 120 VAL EEE N 1
ATOM 11011 C CA . VAL E 2 101 ? 14.004 170.262 184.542 1.000 39.156 120 VAL EEE CA 1
ATOM 11012 C C . VAL E 2 101 ? 15.326 170.859 184.066 1.000 38.667 120 VAL EEE C 1
ATOM 11013 O O . VAL E 2 101 ? 15.463 172.092 184.112 1.000 39.399 120 VAL EEE O 1
ATOM 11017 N N . SER E 2 102 ? 16.268 170.019 183.632 1.000 38.895 121 SER EEE N 1
ATOM 11018 C CA . SER E 2 102 ? 17.598 170.491 183.173 1.000 40.729 121 SER EEE CA 1
ATOM 11019 C C . SER E 2 102 ? 17.924 169.958 181.779 1.000 40.778 121 SER EEE C 1
ATOM 11020 O O . SER E 2 102 ? 17.915 168.739 181.596 1.000 43.189 121 SER EEE O 1
ATOM 11023 N N . LEU E 2 103 ? 18.235 170.855 180.846 1.000 41.009 122 LEU EEE N 1
ATOM 11024 C CA . LEU E 2 103 ? 18.794 170.482 179.530 1.000 41.549 122 LEU EEE CA 1
ATOM 11025 C C . LEU E 2 103 ? 20.195 171.073 179.453 1.000 40.899 122 LEU EEE C 1
ATOM 11026 O O . LEU E 2 103 ? 20.303 172.278 179.225 1.000 40.928 122 LEU EEE O 1
ATOM 11031 N N . ASP E 2 104 ? 21.218 170.248 179.655 1.000 40.484 123 ASP EEE N 1
ATOM 11032 C CA . ASP E 2 104 ? 22.623 170.721 179.694 1.000 42.107 123 ASP EEE CA 1
ATOM 11033 C C . ASP E 2 104 ? 23.385 170.079 178.537 1.000 41.804 123 ASP EEE C 1
ATOM 11034 O O . ASP E 2 104 ? 23.889 168.953 178.708 1.000 42.740 123 ASP EEE O 1
ATOM 11039 N N . LEU E 2 105 ? 23.461 170.783 177.405 1.000 42.796 124 LEU EEE N 1
ATOM 11040 C CA . LEU E 2 105 ? 24.176 170.317 176.190 1.000 42.073 124 LEU EEE CA 1
ATOM 11041 C C . LEU E 2 105 ? 25.414 171.183 175.977 1.000 42.028 124 LEU EEE C 1
ATOM 11042 O O . LEU E 2 105 ? 25.964 171.152 174.868 1.000 46.933 124 LEU EEE O 1
ATOM 11047 N N . TYR E 2 106 ? 25.845 171.914 177.005 1.000 40.330 125 TYR EEE N 1
ATOM 11048 C CA . TYR E 2 106 ? 26.932 172.918 176.878 1.000 42.301 125 TYR EEE CA 1
ATOM 11049 C C . TYR E 2 106 ? 28.287 172.222 176.684 1.000 42.990 125 TYR EEE C 1
ATOM 11050 O O . TYR E 2 106 ? 28.404 171.014 176.934 1.000 42.238 125 TYR EEE O 1
ATOM 11059 N N . LEU E 2 107 ? 29.280 172.986 176.221 1.000 44.519 126 LEU EEE N 1
ATOM 11060 C CA . LEU E 2 107 ? 30.655 172.505 175.914 1.000 46.298 126 LEU EEE CA 1
ATOM 11061 C C . LEU E 2 107 ? 30.584 171.288 174.979 1.000 46.668 126 LEU EEE C 1
ATOM 11062 O O . LEU E 2 107 ? 31.157 170.238 175.315 1.000 45.600 126 LEU EEE O 1
ATOM 11067 N N . ASN E 2 108 ? 29.909 171.447 173.836 1.000 46.971 127 ASN EEE N 1
ATOM 11068 C CA . ASN E 2 108 ? 29.819 170.424 172.759 1.000 44.102 127 ASN EEE CA 1
ATOM 11069 C C . ASN E 2 108 ? 30.033 171.117 171.409 1.000 41.503 127 ASN EEE C 1
ATOM 11070 O O . ASN E 2 108 ? 30.352 172.312 171.410 1.000 41.541 127 ASN EEE O 1
ATOM 11075 N N . SER E 2 109 ? 29.890 170.389 170.302 1.000 41.528 128 SER EEE N 1
ATOM 11076 C CA . SER E 2 109 ? 29.998 170.930 168.921 1.000 41.160 128 SER EEE CA 1
ATOM 11077 C C . SER E 2 109 ? 28.628 170.918 168.240 1.000 40.817 128 SER EEE C 1
ATOM 11078 O O . SER E 2 109 ? 28.587 170.743 167.010 1.000 39.278 128 SER EEE O 1
ATOM 11081 N N . PHE E 2 110 ? 27.543 171.080 169.001 1.000 41.275 129 PHE EEE N 1
ATOM 11082 C CA . PHE E 2 110 ? 26.166 171.067 168.443 1.000 41.848 129 PHE EEE CA 1
ATOM 11083 C C . PHE E 2 110 ? 26.022 172.207 167.434 1.000 42.249 129 PHE EEE C 1
ATOM 11084 O O . PHE E 2 110 ? 26.516 173.320 167.684 1.000 43.392 129 PHE EEE O 1
ATOM 11092 N N . SER E 2 111 ? 25.350 171.942 166.320 1.000 42.836 130 SER EEE N 1
ATOM 11093 C CA . SER E 2 111 ? 25.138 172.943 165.246 1.000 42.568 130 SER EEE CA 1
ATOM 11094 C C . SER E 2 111 ? 23.646 173.043 164.950 1.000 41.735 130 SER EEE C 1
ATOM 11095 O O . SER E 2 111 ? 22.870 172.233 165.508 1.000 40.782 130 SER EEE O 1
ATOM 11098 N N . GLY E 2 112 ? 23.275 174.015 164.116 1.000 40.247 131 GLY EEE N 1
ATOM 11099 C CA . GLY E 2 112 ? 21.891 174.194 163.648 1.000 38.396 131 GLY EEE CA 1
ATOM 11100 C C . GLY E 2 112 ? 21.060 175.020 164.622 1.000 38.184 131 GLY EEE C 1
ATOM 11101 O O . GLY E 2 112 ? 21.587 175.690 165.506 1.000 36.502 131 GLY EEE O 1
ATOM 11102 N N . PRO E 2 113 ? 19.723 175.000 164.461 1.000 39.267 132 PRO EEE N 1
ATOM 11103 C CA . PRO E 2 113 ? 18.832 175.843 165.256 1.000 39.679 132 PRO EEE CA 1
ATOM 11104 C C . PRO E 2 113 ? 18.532 175.316 166.669 1.000 40.598 132 PRO EEE C 1
ATOM 11105 O O . PRO E 2 113 ? 18.542 174.125 166.889 1.000 44.398 132 PRO EEE O 1
ATOM 11109 N N . ILE E 2 114 ? 18.259 176.223 167.600 1.000 40.992 133 ILE EEE N 1
ATOM 11110 C CA . ILE E 2 114 ? 17.628 175.863 168.895 1.000 41.342 133 ILE EEE CA 1
ATOM 11111 C C . ILE E 2 114 ? 16.175 175.543 168.563 1.000 41.601 133 ILE EEE C 1
ATOM 11112 O O . ILE E 2 114 ? 15.459 176.407 168.076 1.000 41.536 133 ILE EEE O 1
ATOM 11117 N N . PRO E 2 115 ? 15.707 174.293 168.747 1.000 42.310 134 PRO EEE N 1
ATOM 11118 C CA . PRO E 2 115 ? 14.355 173.917 168.330 1.000 43.022 134 PRO EEE CA 1
ATOM 11119 C C . PRO E 2 115 ? 13.253 174.737 169.012 1.000 43.141 134 PRO EEE C 1
ATOM 11120 O O . PRO E 2 115 ? 13.366 175.013 170.187 1.000 43.567 134 PRO EEE O 1
ATOM 11124 N N . GLU E 2 116 ? 12.211 175.097 168.266 1.000 46.659 135 GLU EEE N 1
ATOM 11125 C CA . GLU E 2 116 ? 11.034 175.807 168.831 1.000 50.791 135 GLU EEE CA 1
ATOM 11126 C C . GLU E 2 116 ? 10.274 174.857 169.761 1.000 48.337 135 GLU EEE C 1
ATOM 11127 O O . GLU E 2 116 ? 9.501 175.345 170.606 1.000 48.116 135 GLU EEE O 1
ATOM 11133 N N . SER E 2 117 ? 10.502 173.552 169.611 1.000 47.801 136 SER EEE N 1
ATOM 11134 C CA . SER E 2 117 ? 9.885 172.492 170.445 1.000 48.139 136 SER EEE CA 1
ATOM 11135 C C . SER E 2 117 ? 10.288 172.665 171.912 1.000 49.147 136 SER EEE C 1
ATOM 11136 O O . SER E 2 117 ? 9.503 172.253 172.784 1.000 50.449 136 SER EEE O 1
ATOM 11139 N N . LEU E 2 118 ? 11.460 173.247 172.183 1.000 45.907 137 LEU EEE N 1
ATOM 11140 C CA . LEU E 2 118 ? 11.980 173.385 173.567 1.000 45.181 137 LEU EEE CA 1
ATOM 11141 C C . LEU E 2 118 ? 11.032 174.251 174.406 1.000 45.392 137 LEU EEE C 1
ATOM 11142 O O . LEU E 2 118 ? 11.045 174.126 175.639 1.000 44.760 137 LEU EEE O 1
ATOM 11147 N N . GLY E 2 119 ? 10.225 175.096 173.764 1.000 45.450 138 GLY EEE N 1
ATOM 11148 C CA . GLY E 2 119 ? 9.188 175.891 174.448 1.000 45.221 138 GLY EEE CA 1
ATOM 11149 C C . GLY E 2 119 ? 8.124 175.020 175.086 1.000 44.247 138 GLY EEE C 1
ATOM 11150 O O . GLY E 2 119 ? 7.475 175.504 176.008 1.000 45.450 138 GLY EEE O 1
ATOM 11151 N N . LYS E 2 120 ? 7.941 173.788 174.607 1.000 45.980 139 LYS EEE N 1
ATOM 11152 C CA . LYS E 2 120 ? 6.923 172.839 175.138 1.000 48.133 139 LYS EEE CA 1
ATOM 11153 C C . LYS E 2 120 ? 7.376 172.263 176.488 1.000 47.891 139 LYS EEE C 1
ATOM 11154 O O . LYS E 2 120 ? 6.544 171.616 177.148 1.000 49.413 139 LYS EEE O 1
ATOM 11158 N N . LEU E 2 121 ? 8.627 172.497 176.892 1.000 46.217 140 LEU EEE N 1
ATOM 11159 C CA . LEU E 2 121 ? 9.172 172.017 178.190 1.000 45.297 140 LEU EEE CA 1
ATOM 11160 C C . LEU E 2 121 ? 8.693 172.955 179.304 1.000 48.390 140 LEU EEE C 1
ATOM 11161 O O . LEU E 2 121 ? 9.462 173.871 179.677 1.000 51.169 140 LEU EEE O 1
ATOM 11166 N N . SER E 2 122 ? 7.481 172.736 179.825 1.000 49.865 141 SER EEE N 1
ATOM 11167 C CA . SER E 2 122 ? 6.804 173.633 180.802 1.000 51.047 141 SER EEE CA 1
ATOM 11168 C C . SER E 2 122 ? 7.528 173.670 182.156 1.000 51.675 141 SER EEE C 1
ATOM 11169 O O . SER E 2 122 ? 7.425 174.706 182.838 1.000 52.968 141 SER EEE O 1
ATOM 11172 N N . LYS E 2 123 ? 8.221 172.597 182.545 1.000 51.723 142 LYS EEE N 1
ATOM 11173 C CA . LYS E 2 123 ? 8.837 172.485 183.893 1.000 51.580 142 LYS EEE CA 1
ATOM 11174 C C . LYS E 2 123 ? 10.346 172.757 183.833 1.000 50.027 142 LYS EEE C 1
ATOM 11175 O O . LYS E 2 123 ? 11.010 172.578 184.869 1.000 50.423 142 LYS EEE O 1
ATOM 11181 N N . LEU E 2 124 ? 10.881 173.182 182.687 1.000 48.472 143 LEU EEE N 1
ATOM 11182 C CA . LEU E 2 124 ? 12.347 173.373 182.534 1.000 49.691 143 LEU EEE CA 1
ATOM 11183 C C . LEU E 2 124 ? 12.789 174.545 183.415 1.000 50.100 143 LEU EEE C 1
ATOM 11184 O O . LEU E 2 124 ? 12.153 175.607 183.352 1.000 50.601 143 LEU EEE O 1
ATOM 11189 N N . ARG E 2 125 ? 13.830 174.353 184.220 1.000 51.282 144 ARG EEE N 1
ATOM 11190 C CA . ARG E 2 125 ? 14.397 175.422 185.077 1.000 52.320 144 ARG EEE CA 1
ATOM 11191 C C . ARG E 2 125 ? 15.802 175.781 184.602 1.000 48.352 144 ARG EEE C 1
ATOM 11192 O O . ARG E 2 125 ? 16.211 176.931 184.798 1.000 50.388 144 ARG EEE O 1
ATOM 11200 N N . PHE E 2 126 ? 16.530 174.827 184.034 1.000 46.116 145 PHE EEE N 1
ATOM 11201 C CA . PHE E 2 126 ? 17.933 175.041 183.611 1.000 47.055 145 PHE EEE CA 1
ATOM 11202 C C . PHE E 2 126 ? 18.065 174.751 182.114 1.000 46.509 145 PHE EEE C 1
ATOM 11203 O O . PHE E 2 126 ? 17.768 173.626 181.684 1.000 46.261 145 PHE EEE O 1
ATOM 11211 N N . LEU E 2 127 ? 18.508 175.741 181.341 1.000 46.036 146 LEU EEE N 1
ATOM 11212 C CA . LEU E 2 127 ? 18.821 175.565 179.901 1.000 43.703 146 LEU EEE CA 1
ATOM 11213 C C . LEU E 2 127 ? 20.232 176.095 179.656 1.000 42.329 146 LEU EEE C 1
ATOM 11214 O O . LEU E 2 127 ? 20.401 177.314 179.585 1.000 39.528 146 LEU EEE O 1
ATOM 11219 N N . ARG E 2 128 ? 21.212 175.201 179.558 1.000 42.653 147 ARG EEE N 1
ATOM 11220 C CA . ARG E 2 128 ? 22.608 175.582 179.250 1.000 42.893 147 ARG EEE CA 1
ATOM 11221 C C . ARG E 2 128 ? 23.007 174.963 177.911 1.000 41.783 147 ARG EEE C 1
ATOM 11222 O O . ARG E 2 128 ? 23.372 173.778 177.896 1.000 37.974 147 ARG EEE O 1
ATOM 11230 N N . LEU E 2 129 ? 22.938 175.762 176.841 1.000 43.164 148 LEU EEE N 1
ATOM 11231 C CA . LEU E 2 129 ? 23.306 175.354 175.460 1.000 42.556 148 LEU EEE CA 1
ATOM 11232 C C . LEU E 2 129 ? 24.594 176.074 175.055 1.000 41.271 148 LEU EEE C 1
ATOM 11233 O O . LEU E 2 129 ? 24.890 176.110 173.853 1.000 41.706 148 LEU EEE O 1
ATOM 11238 N N . ASN E 2 130 ? 25.335 176.615 176.025 1.000 40.774 149 ASN EEE N 1
ATOM 11239 C CA . ASN E 2 130 ? 26.499 177.501 175.756 1.000 41.644 149 ASN EEE CA 1
ATOM 11240 C C . ASN E 2 130 ? 27.691 176.692 175.235 1.000 40.205 149 ASN EEE C 1
ATOM 11241 O O . ASN E 2 130 ? 27.679 175.468 175.368 1.000 40.555 149 ASN EEE O 1
ATOM 11246 N N . ASN E 2 131 ? 28.670 177.378 174.644 1.000 41.971 150 ASN EEE N 1
ATOM 11247 C CA . ASN E 2 131 ? 29.915 176.782 174.089 1.000 43.907 150 ASN EEE CA 1
ATOM 11248 C C . ASN E 2 131 ? 29.567 175.711 173.047 1.000 46.555 150 ASN EEE C 1
ATOM 11249 O O . ASN E 2 131 ? 30.149 174.602 173.094 1.000 43.859 150 ASN EEE O 1
ATOM 11254 N N . ASN E 2 132 ? 28.673 176.054 172.116 1.000 46.623 151 ASN EEE N 1
ATOM 11255 C CA . ASN E 2 132 ? 28.307 175.197 170.958 1.000 46.397 151 ASN EEE CA 1
ATOM 11256 C C . ASN E 2 132 ? 28.457 176.023 169.681 1.000 44.991 151 ASN EEE C 1
ATOM 11257 O O . ASN E 2 132 ? 28.852 177.192 169.789 1.000 45.067 151 ASN EEE O 1
ATOM 11262 N N . SER E 2 133 ? 28.179 175.427 168.521 1.000 44.856 152 SER EEE N 1
ATOM 11263 C CA . SER E 2 133 ? 28.189 176.119 167.208 1.000 44.688 152 SER EEE CA 1
ATOM 11264 C C . SER E 2 133 ? 26.752 176.388 166.741 1.000 45.057 152 SER EEE C 1
ATOM 11265 O O . SER E 2 133 ? 26.537 176.463 165.527 1.000 45.089 152 SER EEE O 1
ATOM 11268 N N . LEU E 2 134 ? 25.800 176.543 167.664 1.000 45.706 153 LEU EEE N 1
ATOM 11269 C CA . LEU E 2 134 ? 24.363 176.710 167.307 1.000 47.018 153 LEU EEE CA 1
ATOM 11270 C C . LEU E 2 134 ? 24.164 178.010 166.523 1.000 47.123 153 LEU EEE C 1
ATOM 11271 O O . LEU E 2 134 ? 24.863 179.001 166.809 1.000 50.677 153 LEU EEE O 1
ATOM 11276 N N . THR E 2 135 ? 23.225 178.011 165.579 1.000 45.176 154 THR EEE N 1
ATOM 11277 C CA . THR E 2 135 ? 22.959 179.157 164.671 1.000 43.474 154 THR EEE CA 1
ATOM 11278 C C . THR E 2 135 ? 21.461 179.459 164.647 1.000 43.495 154 THR EEE C 1
ATOM 11279 O O . THR E 2 135 ? 20.676 178.640 165.159 1.000 45.899 154 THR EEE O 1
ATOM 11283 N N . GLY E 2 136 ? 21.089 180.602 164.078 1.000 41.503 155 GLY EEE N 1
ATOM 11284 C CA . GLY E 2 136 ? 19.681 181.011 163.939 1.000 39.630 155 GLY EEE CA 1
ATOM 11285 C C . GLY E 2 136 ? 19.227 181.866 165.103 1.000 39.264 155 GLY EEE C 1
ATOM 11286 O O . GLY E 2 136 ? 20.086 182.402 165.828 1.000 37.668 155 GLY EEE O 1
ATOM 11287 N N . SER E 2 137 ? 17.914 181.997 165.280 1.000 39.784 156 SER EEE N 1
ATOM 11288 C CA . SER E 2 137 ? 17.313 182.903 166.286 1.000 42.116 156 SER EEE CA 1
ATOM 11289 C C . SER E 2 137 ? 16.893 182.111 167.526 1.000 44.482 156 SER EEE C 1
ATOM 11290 O O . SER E 2 137 ? 16.590 180.909 167.403 1.000 46.379 156 SER EEE O 1
ATOM 11293 N N . ILE E 2 138 ? 16.891 182.781 168.677 1.000 45.961 157 ILE EEE N 1
ATOM 11294 C CA . ILE E 2 138 ? 16.403 182.232 169.973 1.000 47.030 157 ILE EEE CA 1
ATOM 11295 C C . ILE E 2 138 ? 14.882 182.173 169.888 1.000 49.569 157 ILE EEE C 1
ATOM 11296 O O . ILE E 2 138 ? 14.254 183.191 169.629 1.000 56.411 157 ILE EEE O 1
ATOM 11301 N N . PRO E 2 139 ? 14.240 180.998 170.058 1.000 49.206 158 PRO EEE N 1
ATOM 11302 C CA . PRO E 2 139 ? 12.788 180.890 169.922 1.000 48.641 158 PRO EEE CA 1
ATOM 11303 C C . PRO E 2 139 ? 12.021 181.703 170.976 1.000 49.846 158 PRO EEE C 1
ATOM 11304 O O . PRO E 2 139 ? 12.410 181.697 172.125 1.000 52.861 158 PRO EEE O 1
ATOM 11308 N N . MET E 2 140 ? 10.934 182.352 170.566 1.000 52.748 159 MET EEE N 1
ATOM 11309 C CA . MET E 2 140 ? 10.058 183.139 171.474 1.000 56.900 159 MET EEE CA 1
ATOM 11310 C C . MET E 2 140 ? 9.278 182.198 172.395 1.000 55.141 159 MET EEE C 1
ATOM 11311 O O . MET E 2 140 ? 8.828 182.667 173.446 1.000 54.695 159 MET EEE O 1
ATOM 11316 N N . SER E 2 141 ? 9.130 180.926 172.020 1.000 54.745 160 SER EEE N 1
ATOM 11317 C CA . SER E 2 141 ? 8.431 179.901 172.835 1.000 52.471 160 SER EEE CA 1
ATOM 11318 C C . SER E 2 141 ? 9.075 179.805 174.223 1.000 51.851 160 SER EEE C 1
ATOM 11319 O O . SER E 2 141 ? 8.334 179.547 175.190 1.000 51.935 160 SER EEE O 1
ATOM 11322 N N . LEU E 2 142 ? 10.389 180.028 174.317 1.000 49.281 161 LEU EEE N 1
ATOM 11323 C CA . LEU E 2 142 ? 11.152 179.870 175.582 1.000 50.252 161 LEU EEE CA 1
ATOM 11324 C C . LEU E 2 142 ? 10.636 180.859 176.629 1.000 54.831 161 LEU EEE C 1
ATOM 11325 O O . LEU E 2 142 ? 10.733 180.537 177.827 1.000 58.498 161 LEU EEE O 1
ATOM 11330 N N . THR E 2 143 ? 10.100 182.009 176.217 1.000 54.959 162 THR EEE N 1
ATOM 11331 C CA . THR E 2 143 ? 9.544 183.025 177.153 1.000 53.736 162 THR EEE CA 1
ATOM 11332 C C . THR E 2 143 ? 8.356 182.428 177.915 1.000 52.671 162 THR EEE C 1
ATOM 11333 O O . THR E 2 143 ? 8.200 182.763 179.091 1.000 52.554 162 THR EEE O 1
ATOM 11337 N N . ASN E 2 144 ? 7.561 181.571 177.270 1.000 54.839 163 ASN EEE N 1
ATOM 11338 C CA . ASN E 2 144 ? 6.353 180.950 177.881 1.000 59.037 163 ASN EEE CA 1
ATOM 11339 C C . ASN E 2 144 ? 6.748 179.906 178.937 1.000 58.871 163 ASN EEE C 1
ATOM 11340 O O . ASN E 2 144 ? 5.837 179.424 179.633 1.000 59.964 163 ASN EEE O 1
ATOM 11345 N N . ILE E 2 145 ? 8.030 179.544 179.060 1.000 57.027 164 ILE EEE N 1
ATOM 11346 C CA . ILE E 2 145 ? 8.482 178.618 180.141 1.000 54.500 164 ILE EEE CA 1
ATOM 11347 C C . ILE E 2 145 ? 8.594 179.429 181.429 1.000 53.361 164 ILE EEE C 1
ATOM 11348 O O . ILE E 2 145 ? 9.621 180.093 181.615 1.000 52.287 164 ILE EEE O 1
ATOM 11353 N N . THR E 2 146 ? 7.577 179.346 182.287 1.000 51.995 165 THR EEE N 1
ATOM 11354 C CA . THR E 2 146 ? 7.482 180.109 183.558 1.000 51.117 165 THR EEE CA 1
ATOM 11355 C C . THR E 2 146 ? 8.592 179.663 184.520 1.000 49.568 165 THR EEE C 1
ATOM 11356 O O . THR E 2 146 ? 9.130 180.518 185.238 1.000 51.084 165 THR EEE O 1
ATOM 11360 N N . THR E 2 147 ? 8.933 178.376 184.520 1.000 48.178 166 THR EEE N 1
ATOM 11361 C CA . THR E 2 147 ? 9.883 177.757 185.478 1.000 48.601 166 THR EEE CA 1
ATOM 11362 C C . THR E 2 147 ? 11.338 178.125 185.155 1.000 47.853 166 THR EEE C 1
ATOM 11363 O O . THR E 2 147 ? 12.184 177.897 186.033 1.000 48.488 166 THR EEE O 1
ATOM 11367 N N . LEU E 2 148 ? 11.643 178.665 183.972 1.000 47.433 167 LEU EEE N 1
ATOM 11368 C CA . LEU E 2 148 ? 13.059 178.871 183.549 1.000 49.289 167 LEU EEE CA 1
ATOM 11369 C C . LEU E 2 148 ? 13.710 179.905 184.466 1.000 48.462 167 LEU EEE C 1
ATOM 11370 O O . LEU E 2 148 ? 13.179 181.016 184.553 1.000 52.251 167 LEU EEE O 1
ATOM 11375 N N . GLN E 2 149 ? 14.806 179.539 185.130 1.000 48.005 168 GLN EEE N 1
ATOM 11376 C CA . GLN E 2 149 ? 15.516 180.420 186.091 1.000 49.254 168 GLN EEE CA 1
ATOM 11377 C C . GLN E 2 149 ? 16.993 180.535 185.718 1.000 47.492 168 GLN EEE C 1
ATOM 11378 O O . GLN E 2 149 ? 17.586 181.553 186.070 1.000 48.818 168 GLN EEE O 1
ATOM 11384 N N . VAL E 2 150 ? 17.566 179.545 185.037 1.000 46.348 169 VAL EEE N 1
ATOM 11385 C CA . VAL E 2 150 ? 18.975 179.607 184.547 1.000 46.829 169 VAL EEE CA 1
ATOM 11386 C C . VAL E 2 150 ? 18.963 179.410 183.031 1.000 47.416 169 VAL EEE C 1
ATOM 11387 O O . VAL E 2 150 ? 18.424 178.388 182.573 1.000 46.830 169 VAL EEE O 1
ATOM 11391 N N . LEU E 2 151 ? 19.546 180.356 182.291 1.000 46.591 170 LEU EEE N 1
ATOM 11392 C CA . LEU E 2 151 ? 19.689 180.266 180.817 1.000 43.982 170 LEU EEE CA 1
ATOM 11393 C C . LEU E 2 151 ? 21.098 180.690 180.413 1.000 41.729 170 LEU EEE C 1
ATOM 11394 O O . LEU E 2 151 ? 21.491 181.798 180.772 1.000 39.928 170 LEU EEE O 1
ATOM 11399 N N . ASP E 2 152 ? 21.821 179.848 179.680 1.000 41.855 171 ASP EEE N 1
ATOM 11400 C CA . ASP E 2 152 ? 23.116 180.256 179.083 1.000 41.318 171 ASP EEE CA 1
ATOM 11401 C C . ASP E 2 152 ? 23.148 179.811 177.619 1.000 42.152 171 ASP EEE C 1
ATOM 11402 O O . ASP E 2 152 ? 23.287 178.602 177.362 1.000 39.921 171 ASP EEE O 1
ATOM 11407 N N . LEU E 2 153 ? 23.021 180.772 176.700 1.000 42.866 172 LEU EEE N 1
ATOM 11408 C CA . LEU E 2 153 ? 23.101 180.541 175.237 1.000 42.390 172 LEU EEE CA 1
ATOM 11409 C C . LEU E 2 153 ? 24.400 181.163 174.717 1.000 42.167 172 LEU EEE C 1
ATOM 11410 O O . LEU E 2 153 ? 24.521 181.347 173.504 1.000 45.037 172 LEU EEE O 1
ATOM 11415 N N . SER E 2 154 ? 25.348 181.448 175.609 1.000 43.314 173 SER EEE N 1
ATOM 11416 C CA . SER E 2 154 ? 26.583 182.204 175.284 1.000 44.565 173 SER EEE CA 1
ATOM 11417 C C . SER E 2 154 ? 27.545 181.352 174.453 1.000 43.721 173 SER EEE C 1
ATOM 11418 O O . SER E 2 154 ? 27.366 180.132 174.404 1.000 44.880 173 SER EEE O 1
ATOM 11421 N N . ASN E 2 155 ? 28.528 181.999 173.823 1.000 46.027 174 ASN EEE N 1
ATOM 11422 C CA . ASN E 2 155 ? 29.607 181.341 173.037 1.000 47.081 174 ASN EEE CA 1
ATOM 11423 C C . ASN E 2 155 ? 28.965 180.454 171.963 1.000 45.532 174 ASN EEE C 1
ATOM 11424 O O . ASN E 2 155 ? 29.406 179.310 171.779 1.000 44.095 174 ASN EEE O 1
ATOM 11429 N N . ASN E 2 156 ? 27.941 180.971 171.288 1.000 46.171 175 ASN EEE N 1
ATOM 11430 C CA . ASN E 2 156 ? 27.301 180.308 170.122 1.000 48.902 175 ASN EEE CA 1
ATOM 11431 C C . ASN E 2 156 ? 27.402 181.252 168.920 1.000 50.292 175 ASN EEE C 1
ATOM 11432 O O . ASN E 2 156 ? 28.015 182.320 169.057 1.000 51.939 175 ASN EEE O 1
ATOM 11437 N N . ARG E 2 157 ? 26.862 180.853 167.770 1.000 52.876 176 ARG EEE N 1
ATOM 11438 C CA . ARG E 2 157 ? 26.855 181.695 166.546 1.000 54.564 176 ARG EEE CA 1
ATOM 11439 C C . ARG E 2 157 ? 25.412 182.133 166.264 1.000 52.601 176 ARG EEE C 1
ATOM 11440 O O . ARG E 2 157 ? 25.048 182.248 165.080 1.000 54.924 176 ARG EEE O 1
ATOM 11448 N N . LEU E 2 158 ? 24.625 182.378 167.317 1.000 49.963 177 LEU EEE N 1
ATOM 11449 C CA . LEU E 2 158 ? 23.189 182.753 167.200 1.000 49.923 177 LEU EEE CA 1
ATOM 11450 C C . LEU E 2 158 ? 23.056 184.205 166.724 1.000 49.163 177 LEU EEE C 1
ATOM 11451 O O . LEU E 2 158 ? 24.018 184.991 166.873 1.000 47.530 177 LEU EEE O 1
ATOM 11456 N N . SER E 2 159 ? 21.896 184.550 166.167 1.000 46.806 178 SER EEE N 1
ATOM 11457 C CA . SER E 2 159 ? 21.623 185.890 165.590 1.000 44.249 178 SER EEE CA 1
ATOM 11458 C C . SER E 2 159 ? 20.154 186.262 165.806 1.000 43.267 178 SER EEE C 1
ATOM 11459 O O . SER E 2 159 ? 19.356 185.361 166.131 1.000 40.527 178 SER EEE O 1
ATOM 11462 N N . GLY E 2 160 ? 19.818 187.544 165.643 1.000 43.581 179 GLY EEE N 1
ATOM 11463 C CA . GLY E 2 160 ? 18.425 188.026 165.671 1.000 44.353 179 GLY EEE CA 1
ATOM 11464 C C . GLY E 2 160 ? 18.060 188.681 166.992 1.000 45.404 179 GLY EEE C 1
ATOM 11465 O O . GLY E 2 160 ? 18.962 188.938 167.816 1.000 43.039 179 GLY EEE O 1
ATOM 11466 N N . SER E 2 161 ? 16.770 188.954 167.183 1.000 46.345 180 SER EEE N 1
ATOM 11467 C CA . SER E 2 161 ? 16.246 189.650 168.381 1.000 48.611 180 SER EEE CA 1
ATOM 11468 C C . SER E 2 161 ? 16.320 188.718 169.594 1.000 49.970 180 SER EEE C 1
ATOM 11469 O O . SER E 2 161 ? 15.927 187.549 169.473 1.000 53.207 180 SER EEE O 1
ATOM 11472 N N . VAL E 2 162 ? 16.790 189.236 170.727 1.000 48.989 181 VAL EEE N 1
ATOM 11473 C CA . VAL E 2 162 ? 16.801 188.487 172.014 1.000 46.956 181 VAL EEE CA 1
ATOM 11474 C C . VAL E 2 162 ? 15.495 188.801 172.727 1.000 46.908 181 VAL EEE C 1
ATOM 11475 O O . VAL E 2 162 ? 15.224 189.963 173.006 1.000 47.571 181 VAL EEE O 1
ATOM 11479 N N . PRO E 2 163 ? 14.638 187.798 173.013 1.000 48.358 182 PRO EEE N 1
ATOM 11480 C CA . PRO E 2 163 ? 13.366 188.050 173.685 1.000 49.890 182 PRO EEE CA 1
ATOM 11481 C C . PRO E 2 163 ? 13.636 188.638 175.080 1.000 54.187 182 PRO EEE C 1
ATOM 11482 O O . PRO E 2 163 ? 14.584 188.213 175.718 1.000 54.978 182 PRO EEE O 1
ATOM 11486 N N . ASP E 2 164 ? 12.847 189.625 175.509 1.000 59.784 183 ASP EEE N 1
ATOM 11487 C CA . ASP E 2 164 ? 13.042 190.295 176.824 1.000 61.779 183 ASP EEE CA 1
ATOM 11488 C C . ASP E 2 164 ? 11.766 190.166 177.665 1.000 62.429 183 ASP EEE C 1
ATOM 11489 O O . ASP E 2 164 ? 11.662 190.884 178.673 1.000 63.105 183 ASP EEE O 1
ATOM 11494 N N . ASN E 2 165 ? 10.835 189.284 177.289 1.000 63.313 184 ASN EEE N 1
ATOM 11495 C CA . ASN E 2 165 ? 9.537 189.163 178.005 1.000 64.750 184 ASN EEE CA 1
ATOM 11496 C C . ASN E 2 165 ? 9.411 187.771 178.639 1.000 68.099 184 ASN EEE C 1
ATOM 11497 O O . ASN E 2 165 ? 10.238 186.884 178.327 1.000 70.716 184 ASN EEE O 1
ATOM 11502 N N . GLY E 2 166 ? 8.422 187.610 179.528 1.000 68.344 185 GLY EEE N 1
ATOM 11503 C CA . GLY E 2 166 ? 8.167 186.366 180.284 1.000 66.885 185 GLY EEE CA 1
ATOM 11504 C C . GLY E 2 166 ? 9.363 185.991 181.140 1.000 65.918 185 GLY EEE C 1
ATOM 11505 O O . GLY E 2 166 ? 9.853 186.866 181.881 1.000 68.180 185 GLY EEE O 1
ATOM 11506 N N . SER E 2 167 ? 9.840 184.749 181.030 1.000 63.216 186 SER EEE N 1
ATOM 11507 C CA . SER E 2 167 ? 10.994 184.245 181.817 1.000 63.724 186 SER EEE CA 1
ATOM 11508 C C . SER E 2 167 ? 12.260 185.036 181.470 1.000 60.507 186 SER EEE C 1
ATOM 11509 O O . SER E 2 167 ? 13.140 185.150 182.347 1.000 57.875 186 SER EEE O 1
ATOM 11512 N N . PHE E 2 168 ? 12.347 185.562 180.245 1.000 59.115 187 PHE EEE N 1
ATOM 11513 C CA . PHE E 2 168 ? 13.542 186.293 179.751 1.000 59.042 187 PHE EEE CA 1
ATOM 11514 C C . PHE E 2 168 ? 13.626 187.685 180.393 1.000 57.961 187 PHE EEE C 1
ATOM 11515 O O . PHE E 2 168 ? 14.681 188.316 180.268 1.000 56.573 187 PHE EEE O 1
ATOM 11523 N N . SER E 2 169 ? 12.571 188.142 181.073 1.000 56.335 188 SER EEE N 1
ATOM 11524 C CA . SER E 2 169 ? 12.510 189.479 181.719 1.000 56.581 188 SER EEE CA 1
ATOM 11525 C C . SER E 2 169 ? 13.696 189.675 182.673 1.000 57.167 188 SER EEE C 1
ATOM 11526 O O . SER E 2 169 ? 14.266 190.774 182.678 1.000 61.271 188 SER EEE O 1
ATOM 11528 N N . LEU E 2 170 ? 14.066 188.657 183.449 1.000 58.916 189 LEU EEE N 1
ATOM 11529 C CA . LEU E 2 170 ? 15.107 188.803 184.498 1.000 58.972 189 LEU EEE CA 1
ATOM 11530 C C . LEU E 2 170 ? 16.483 188.410 183.951 1.000 58.821 189 LEU EEE C 1
ATOM 11531 O O . LEU E 2 170 ? 17.465 188.554 184.696 1.000 63.858 189 LEU EEE O 1
ATOM 11533 N N . PHE E 2 171 ? 16.595 187.962 182.699 1.000 57.353 190 PHE EEE N 1
ATOM 11534 C CA . PHE E 2 171 ? 17.882 187.435 182.175 1.000 55.358 190 PHE EEE CA 1
ATOM 11535 C C . PHE E 2 171 ? 18.824 188.601 181.863 1.000 51.890 190 PHE EEE C 1
ATOM 11536 O O . PHE E 2 171 ? 18.356 189.671 181.487 1.000 50.343 190 PHE EEE O 1
ATOM 11544 N N . THR E 2 172 ? 20.128 188.375 182.054 1.000 52.892 191 THR EEE N 1
ATOM 11545 C CA . THR E 2 172 ? 21.221 189.383 181.964 1.000 51.568 191 THR EEE CA 1
ATOM 11546 C C . THR E 2 172 ? 22.064 189.103 180.722 1.000 56.450 191 THR EEE C 1
ATOM 11547 O O . THR E 2 172 ? 21.955 188.036 180.129 1.000 59.887 191 THR EEE O 1
ATOM 11549 N N . PRO E 2 173 ? 22.942 190.047 180.306 1.000 60.098 192 PRO EEE N 1
ATOM 11550 C CA . PRO E 2 173 ? 23.788 189.877 179.121 1.000 59.385 192 PRO EEE CA 1
ATOM 11551 C C . PRO E 2 173 ? 24.731 188.665 179.100 1.000 60.377 192 PRO EEE C 1
ATOM 11552 O O . PRO E 2 173 ? 25.046 188.207 178.015 1.000 61.971 192 PRO EEE O 1
ATOM 11556 N N . ILE E 2 174 ? 25.171 188.185 180.267 1.000 59.273 193 ILE EEE N 1
ATOM 11557 C CA . ILE E 2 174 ? 26.137 187.048 180.369 1.000 56.510 193 ILE EEE CA 1
ATOM 11558 C C . ILE E 2 174 ? 25.511 185.807 179.714 1.000 54.575 193 ILE EEE C 1
ATOM 11559 O O . ILE E 2 174 ? 26.268 185.000 179.145 1.000 53.786 193 ILE EEE O 1
ATOM 11563 N N . SER E 2 175 ? 24.183 185.680 179.763 1.000 50.750 194 SER EEE N 1
ATOM 11564 C CA . SER E 2 175 ? 23.419 184.567 179.143 1.000 51.838 194 SER EEE CA 1
ATOM 11565 C C . SER E 2 175 ? 23.565 184.575 177.615 1.000 53.766 194 SER EEE C 1
ATOM 11566 O O . SER E 2 175 ? 23.615 183.476 177.032 1.000 55.060 194 SER EEE O 1
ATOM 11569 N N . PHE E 2 176 ? 23.615 185.750 176.977 1.000 53.287 195 PHE EEE N 1
ATOM 11570 C CA . PHE E 2 176 ? 23.564 185.868 175.496 1.000 49.641 195 PHE EEE CA 1
ATOM 11571 C C . PHE E 2 176 ? 24.899 186.342 174.904 1.000 47.177 195 PHE EEE C 1
ATOM 11572 O O . PHE E 2 176 ? 24.897 186.723 173.731 1.000 46.340 195 PHE EEE O 1
ATOM 11580 N N . ALA E 2 177 ? 26.005 186.268 175.642 1.000 48.750 196 ALA EEE N 1
ATOM 11581 C CA . ALA E 2 177 ? 27.307 186.848 175.226 1.000 49.451 196 ALA EEE CA 1
ATOM 11582 C C . ALA E 2 177 ? 27.977 186.019 174.124 1.000 49.780 196 ALA EEE C 1
ATOM 11583 O O . ALA E 2 177 ? 27.655 184.831 173.991 1.000 52.868 196 ALA EEE O 1
ATOM 11585 N N . ASN E 2 178 ? 28.891 186.651 173.379 1.000 50.957 197 ASN EEE N 1
ATOM 11586 C CA . ASN E 2 178 ? 29.735 186.048 172.310 1.000 52.420 197 ASN EEE CA 1
ATOM 11587 C C . ASN E 2 178 ? 28.880 185.287 171.285 1.000 50.481 197 ASN EEE C 1
ATOM 11588 O O . ASN E 2 178 ? 29.233 184.153 170.949 1.000 47.999 197 ASN EEE O 1
ATOM 11593 N N . ASN E 2 179 ? 27.809 185.901 170.788 1.000 51.643 198 ASN EEE N 1
ATOM 11594 C CA . ASN E 2 179 ? 26.970 185.344 169.694 1.000 53.850 198 ASN EEE CA 1
ATOM 11595 C C . ASN E 2 179 ? 27.275 186.136 168.415 1.000 55.567 198 ASN EEE C 1
ATOM 11596 O O . ASN E 2 179 ? 27.867 187.222 168.532 1.000 58.805 198 ASN EEE O 1
ATOM 11601 N N . LEU E 2 180 ? 26.921 185.611 167.239 1.000 55.716 199 LEU EEE N 1
ATOM 11602 C CA . LEU E 2 180 ? 27.331 186.202 165.934 1.000 55.923 199 LEU EEE CA 1
ATOM 11603 C C . LEU E 2 180 ? 26.665 187.567 165.719 1.000 54.114 199 LEU EEE C 1
ATOM 11604 O O . LEU E 2 180 ? 27.392 188.529 165.418 1.000 53.785 199 LEU EEE O 1
ATOM 11609 N N . ASP E 2 181 ? 25.343 187.655 165.844 1.000 55.220 200 ASP EEE N 1
ATOM 11610 C CA . ASP E 2 181 ? 24.618 188.906 165.499 1.000 57.085 200 ASP EEE CA 1
ATOM 11611 C C . ASP E 2 181 ? 23.310 188.988 166.283 1.000 55.210 200 ASP EEE C 1
ATOM 11612 O O . ASP E 2 181 ? 22.239 189.087 165.651 1.000 52.647 200 ASP EEE O 1
ATOM 11617 N N . LEU E 2 182 ? 23.381 188.934 167.610 1.000 56.326 201 LEU EEE N 1
ATOM 11618 C CA . LEU E 2 182 ? 22.171 189.093 168.453 1.000 56.444 201 LEU EEE CA 1
ATOM 11619 C C . LEU E 2 182 ? 21.882 190.586 168.573 1.000 55.391 201 LEU EEE C 1
ATOM 11620 O O . LEU E 2 182 ? 22.846 191.354 168.675 1.000 54.469 201 LEU EEE O 1
ATOM 11625 N N . CYS E 2 183 ? 20.613 190.980 168.529 1.000 55.770 202 CYS EEE N 1
ATOM 11626 C CA . CYS E 2 183 ? 20.193 192.393 168.712 1.000 57.768 202 CYS EEE CA 1
ATOM 11627 C C . CYS E 2 183 ? 19.143 192.452 169.824 1.000 57.626 202 CYS EEE C 1
ATOM 11628 O O . CYS E 2 183 ? 18.435 191.448 170.037 1.000 54.720 202 CYS EEE O 1
ATOM 11631 N N . GLY E 2 184 ? 19.073 193.581 170.523 1.000 58.652 203 GLY EEE N 1
ATOM 11632 C CA . GLY E 2 184 ? 18.034 193.834 171.533 1.000 58.375 203 GLY EEE CA 1
ATOM 11633 C C . GLY E 2 184 ? 18.590 194.613 172.715 1.000 57.534 203 GLY EEE C 1
ATOM 11634 O O . GLY E 2 184 ? 19.786 194.895 172.762 1.000 57.184 203 GLY EEE O 1
ATOM 11635 N N . PRO E 2 185 ? 17.729 194.981 173.689 1.000 58.176 204 PRO EEE N 1
ATOM 11636 C CA . PRO E 2 185 ? 18.149 195.763 174.858 1.000 58.248 204 PRO EEE CA 1
ATOM 11637 C C . PRO E 2 185 ? 19.231 195.109 175.733 1.000 59.221 204 PRO EEE C 1
ATOM 11638 O O . PRO E 2 185 ? 20.070 195.823 176.296 1.000 64.492 204 PRO EEE O 1
ATOM 11642 N N . VAL E 2 186 ? 19.180 193.785 175.896 1.000 59.101 205 VAL EEE N 1
ATOM 11643 C CA . VAL E 2 186 ? 20.250 193.039 176.619 1.000 58.782 205 VAL EEE CA 1
ATOM 11644 C C . VAL E 2 186 ? 21.545 193.208 175.822 1.000 60.589 205 VAL EEE C 1
ATOM 11645 O O . VAL E 2 186 ? 22.595 193.402 176.448 1.000 62.038 205 VAL EEE O 1
ATOM 11647 N N . THR E 2 187 ? 21.466 193.171 174.490 1.000 64.696 206 THR EEE N 1
ATOM 11648 C CA . THR E 2 187 ? 22.638 193.267 173.582 1.000 64.365 206 THR EEE CA 1
ATOM 11649 C C . THR E 2 187 ? 23.131 194.713 173.515 1.000 68.441 206 THR EEE C 1
ATOM 11650 O O . THR E 2 187 ? 22.327 195.624 173.806 1.000 68.740 206 THR EEE O 1
ATOM 11652 N N . SER E 2 188 ? 24.398 194.904 173.125 1.000 73.134 207 SER EEE N 1
ATOM 11653 C CA . SER E 2 188 ? 25.022 196.225 172.833 1.000 76.591 207 SER EEE CA 1
ATOM 11654 C C . SER E 2 188 ? 24.236 196.943 171.719 1.000 78.229 207 SER EEE C 1
ATOM 11655 O O . SER E 2 188 ? 23.834 198.102 171.929 1.000 75.200 207 SER EEE O 1
ATOM 11657 N N . HIS E 2 189 ? 23.980 196.251 170.603 1.000 81.770 208 HIS EEE N 1
ATOM 11658 C CA . HIS E 2 189 ? 23.380 196.797 169.354 1.000 80.754 208 HIS EEE CA 1
ATOM 11659 C C . HIS E 2 189 ? 21.866 196.587 169.364 1.000 77.561 208 HIS EEE C 1
ATOM 11660 O O . HIS E 2 189 ? 21.403 195.469 169.574 1.000 79.466 208 HIS EEE O 1
ATOM 11667 N N . PRO E 2 190 ? 21.043 197.642 169.141 1.000 79.205 209 PRO EEE N 1
ATOM 11668 C CA . PRO E 2 190 ? 19.587 197.492 169.031 1.000 77.024 209 PRO EEE CA 1
ATOM 11669 C C . PRO E 2 190 ? 19.140 196.975 167.654 1.000 73.134 209 PRO EEE C 1
ATOM 11670 O O . PRO E 2 190 ? 19.946 196.971 166.751 1.000 70.311 209 PRO EEE O 1
ATOM 11674 N N . CYS E 2 191 ? 17.872 196.575 167.520 1.000 71.483 210 CYS EEE N 1
ATOM 11675 C CA . CYS E 2 191 ? 17.353 195.807 166.352 1.000 75.160 210 CYS EEE CA 1
ATOM 11676 C C . CYS E 2 191 ? 16.889 196.745 165.237 1.000 77.199 210 CYS EEE C 1
ATOM 11677 O O . CYS E 2 191 ? 16.432 197.855 165.504 1.000 79.713 210 CYS EEE O 1
ATOM 11680 N N . PRO E 2 192 ? 17.028 196.338 163.950 1.000 76.215 211 PRO EEE N 1
ATOM 11681 C CA . PRO E 2 192 ? 16.327 196.994 162.846 1.000 72.027 211 PRO EEE CA 1
ATOM 11682 C C . PRO E 2 192 ? 14.804 196.881 162.999 1.000 69.635 211 PRO EEE C 1
ATOM 11683 O O . PRO E 2 192 ? 14.093 197.833 162.704 1.000 73.198 211 PRO EEE O 1
ATOM 11687 N N . TYR F 3 1 ? 27.059 141.574 155.400 1.000 56.750 65 TYR FFF N 1
ATOM 11688 C CA . TYR F 3 1 ? 26.718 140.386 156.211 1.000 54.188 65 TYR FFF CA 1
ATOM 11689 C C . TYR F 3 1 ? 25.549 140.727 157.130 1.000 52.745 65 TYR FFF C 1
ATOM 11690 O O . TYR F 3 1 ? 25.649 141.699 157.889 1.000 53.764 65 TYR FFF O 1
ATOM 11699 N N . VAL F 3 2 ? 24.469 139.958 157.051 1.000 52.167 66 VAL FFF N 1
ATOM 11700 C CA . VAL F 3 2 ? 23.345 140.045 158.024 1.000 50.656 66 VAL FFF CA 1
ATOM 11701 C C . VAL F 3 2 ? 23.655 139.031 159.121 1.000 53.033 66 VAL FFF C 1
ATOM 11702 O O . VAL F 3 2 ? 23.817 137.851 158.774 1.000 53.734 66 VAL FFF O 1
ATOM 11704 N N . LEU F 3 3 ? 23.801 139.473 160.371 1.000 54.146 67 LEU FFF N 1
ATOM 11705 C CA . LEU F 3 3 ? 24.018 138.549 161.510 1.000 51.589 67 LEU FFF CA 1
ATOM 11706 C C . LEU F 3 3 ? 22.660 137.991 161.909 1.000 46.720 67 LEU FFF C 1
ATOM 11707 O O . LEU F 3 3 ? 21.801 138.781 162.325 1.000 46.401 67 LEU FFF O 1
ATOM 11712 N N . VAL F 3 4 ? 22.470 136.689 161.736 1.000 43.808 68 VAL FFF N 1
ATOM 11713 C CA . VAL F 3 4 ? 21.166 136.024 161.997 1.000 41.686 68 VAL FFF CA 1
ATOM 11714 C C . VAL F 3 4 ? 21.187 135.527 163.436 1.000 41.128 68 VAL FFF C 1
ATOM 11715 O O . VAL F 3 4 ? 22.079 134.780 163.828 1.000 42.700 68 VAL FFF O 1
ATOM 11719 N N . PRO F 3 5 ? 20.232 135.953 164.285 1.000 40.323 69 PRO FFF N 1
ATOM 11720 C CA . PRO F 3 5 ? 20.144 135.429 165.643 1.000 40.352 69 PRO FFF CA 1
ATOM 11721 C C . PRO F 3 5 ? 19.854 133.930 165.601 1.000 39.249 69 PRO FFF C 1
ATOM 11722 O O . PRO F 3 5 ? 18.882 133.502 164.985 1.000 38.209 69 PRO FFF O 1
ATOM 11726 N N . PRO F 3 6 ? 20.691 133.083 166.236 1.000 37.486 70 PRO FFF N 1
ATOM 11727 C CA . PRO F 3 6 ? 20.496 131.634 166.182 1.000 36.644 70 PRO FFF CA 1
ATOM 11728 C C . PRO F 3 6 ? 19.195 131.187 166.863 1.000 35.540 70 PRO FFF C 1
ATOM 11729 O O . PRO F 3 6 ? 18.733 131.863 167.756 1.000 34.327 70 PRO FFF O 1
ATOM 11733 N N . SER F 3 7 ? 18.638 130.051 166.441 1.000 35.196 71 SER FFF N 1
ATOM 11734 C CA . SER F 3 7 ? 17.482 129.425 167.122 1.000 33.988 71 SER FFF CA 1
ATOM 11735 C C . SER F 3 7 ? 17.930 128.984 168.515 1.000 34.497 71 SER FFF C 1
ATOM 11736 O O . SER F 3 7 ? 18.806 128.112 168.610 1.000 34.327 71 SER FFF O 1
ATOM 11739 N N . GLY F 3 8 ? 17.363 129.585 169.556 1.000 34.659 72 GLY FFF N 1
ATOM 11740 C CA . GLY F 3 8 ? 17.723 129.271 170.945 1.000 35.070 72 GLY FFF CA 1
ATOM 11741 C C . GLY F 3 8 ? 16.924 130.116 171.925 1.000 36.615 72 GLY FFF C 1
ATOM 11742 O O . GLY F 3 8 ? 16.100 130.931 171.518 1.000 37.908 72 GLY FFF O 1
ATOM 11751 N N . SER F 3 10 ? 15.537 132.911 174.682 1.000 38.580 74 SER FFF N 1
ATOM 11752 C CA . SER F 3 10 ? 15.518 134.374 174.938 1.000 40.198 74 SER FFF CA 1
ATOM 11753 C C . SER F 3 10 ? 16.428 134.676 176.127 1.000 42.443 74 SER FFF C 1
ATOM 11754 O O . SER F 3 10 ? 16.632 133.778 176.954 1.000 45.158 74 SER FFF O 1
ATOM 11757 N N . MET F 3 11 ? 16.947 135.900 176.208 1.000 44.281 75 MET FFF N 1
ATOM 11758 C CA . MET F 3 11 ? 18.080 136.239 177.110 1.000 46.181 75 MET FFF CA 1
ATOM 11759 C C . MET F 3 11 ? 17.726 137.384 178.065 1.000 45.264 75 MET FFF C 1
ATOM 11760 O O . MET F 3 11 ? 18.671 137.946 178.644 1.000 46.349 75 MET FFF O 1
ATOM 11765 N N . ARG F 3 12 ? 16.444 137.716 178.252 1.000 44.108 76 ARG FFF N 1
ATOM 11766 C CA . ARG F 3 12 ? 16.030 138.861 179.111 1.000 44.059 76 ARG FFF CA 1
ATOM 11767 C C . ARG F 3 12 ? 16.262 138.503 180.587 1.000 40.500 76 ARG FFF C 1
ATOM 11768 O O . ARG F 3 12 ? 15.966 137.361 180.969 1.000 40.545 76 ARG FFF O 1
ATOM 11776 N N . HIS F 3 13 ? 16.767 139.444 181.391 1.000 37.945 77 HIS FFF N 1
ATOM 11777 C CA . HIS F 3 13 ? 17.145 139.201 182.810 1.000 37.808 77 HIS FFF CA 1
ATOM 11778 C C . HIS F 3 13 ? 17.088 140.502 183.615 1.000 36.530 77 HIS FFF C 1
ATOM 11779 O O . HIS F 3 13 ? 17.047 141.582 183.003 1.000 34.934 77 HIS FFF O 1
ATOM 11786 N N . ASN F 3 14 ? 17.096 140.390 184.944 1.000 35.690 78 ASN FFF N 1
ATOM 11787 C CA . ASN F 3 14 ? 17.086 141.559 185.862 1.000 34.972 78 ASN FFF CA 1
ATOM 11788 C C . ASN F 3 14 ? 18.525 141.943 186.223 1.000 35.615 78 ASN FFF C 1
ATOM 11789 O O . ASN F 3 14 ? 18.751 143.056 186.701 1.000 35.195 78 ASN FFF O 1
#

Sequence (1569 aa):
SSMDNQDGFILQQVKLSLDDPDSYLSSWNSNDASPCRWSGVSCAGDFSSVTSVDLSSANLAGPFPSVICRLSNLAHLSLYNNSINSTLPLNIAACKSLQTLDLSQNLLTGELPQTLADIPTLVHLDLTGNNFSGDIPASFGKFENLEVLSLVYNLLDGTIPPFLGNISTLKMLNLSYNPFSPSRIPPEFGNLTNLEVMWLTECHLVGQIPDSLGQLSKLVDLDLALNDLVGHIPPSLGGLTNVVQIELYNNSLTGEIPPELGNLKSLRLLDASMNQLTGKIPDELCRVPLESLNLYENNLEGELPASIALSPNLYEIRIFGNRLTGGLPKDLGLNSPLRWLDVSENEFSGDLPADLCAKGELEELLIIHNSFSGVIPESLADCRSLTRIRLAYNRFSGSVPTGFWGLPHVNLLELVNNSFSGEISKSIGGASNLSLLILSNNEFTGSLPEEIGSLDNLNQLSASGNKFSGSLPDSLMSLGELGTLDLHGNQFSGELTSGIKSWKKLNELNLADNEFTGKIPDEIGSLSVLNYLDLSGNMFSGKIPVSLQSLKLNQLNLSYNRLSGDLPPSLAKDMYKNSFIGNPGLNLEGDALHTLRVTTLVDPNNVLQSWDPTLVNPCTWFHVTCNNENSVIRVDLGNNAELSGHLVPELGVLKNLQQYLELYSNNITGPIPSNLGNLTNLLVSLDLYLNSFSGPIPESLGKLSKLRFLRLNNNSLTGSIPMSLTNITTLQVLDLSNNRLSGSVPDNGSFSLFTPISFANNLDLCGPPVTSHPCPYVLVPPSGSMRHNSSMDNQDGFILQQVKLSLDDPDSYLSSWNSNDASPCRWSGVSCAGDFSSVTSVDLSSANLAGPFPSVICRLSNLAHLSLYNNSINSTLPLNIAACKSLQTLDLSQNLLTGELPQTLADIPTLVHLDLTGNNFSGDIPASFGKFENLEVLSLVYNLLDGTIPPFLGNISTLKMLNLSYNPFSPSRIPPEFGNLTNLEVMWLTECHLVGQIPDSLGQLSKLVDLDLALNDLVGHIPPSLGGLTNVVQIELYNNSLTGEIPPELGNLKSLRLLDASMNQLTGKIPDELCRVPLESLNLYENNLEGELPASIALSPNLYEIRIFGNRLTGGLPKDLGLNSPLRWLDVSENEFSGDLPADLCAKGELEELLIIHNSFSGVIPESLADCRSLTRIRLAYNRFSGSVPTGFWGLPHVNLLELVNNSFSGEISKSIGGASNLSLLILSNNEFTGSLPEEIGSLDNLNQLSASGNKFSGSLPDSLMSLGELGTLDLHGNQFSGELTSGIKSWKKLNELNLADNEFTGKIPDEIGSLSVLNYLDLSGNMFSGKIPVSLQSLKLNQLNLSYNRLSGDLPPSLAKDMYKNSFIGNPGLCNLEGDALHTLRVTLVDPNNVLQSWDPTLVNPCTWFHVTCNNENSVIRVDLGNAELSGHLVPELGVLKNLQYLELYSNNITGPIPSNLGNLTNLVSLDLYLNSFSGPIPESLGKLSKLRFLRLNNNSLTGSIPMSLTNITTLQVLDLSNNRLSGSVPDNGSFSLFTPISFANNLDLCGPVTSHPCPYVLVPPSGSMRHN

Radius of gyration: 41.72 Å; Cα contacts (8 Å, |Δi|>4): 4624; chains: 6; bounding box: 98×87×104 Å

Nearest PDB structures (foldseek):
  7ogz-assembly2_DDD  TM=9.968E-01  e=1.350E-84  Arabidopsis thaliana
  5ixt-assembly1_A  TM=9.490E-01  e=3.304E-55  Arabidopsis thaliana
  8weh-assembly1_A  TM=8.425E-01  e=1.817E-36  Brassica napus
  5hz0-assembly1_B  TM=8.665E-01  e=8.914E-34  Arabidopsis thaliana
  5xkj-assembly2_B  TM=8.284E-01  e=8.992E-32  Arabidopsis thaliana

B-factor: mean 47.17, std 14.63, range [22.18, 136.07]